Protein 7JN7 (pdb70)

Nearest PDB structures (foldseek):
  7jn7-assembly1_C  TM=1.008E+00  e=7.312E-26  Homo sapiens
  7jn7-assembly1_B  TM=9.356E-01  e=4.661E-17  Homo sapiens
  7crw-assembly1_B  TM=8.877E-01  e=6.681E-05  Rattus norvegicus
  7crv-assembly1_B  TM=8.746E-01  e=5.675E-05  Rattus norvegicus
  7crw-assembly1_A  TM=9.021E-01  e=5.270E-04  Rattus norvegicus

Sequence (2044 aa):
DDPAARFQVQKHSWDGLRSIIHGSRKYSGLIVNKAPHDFQFVQKTDESGPHSHRLYYLGMPYGSRENSLLYSEIPKKVRKEALLLLSWKQMLDHFQATPHHGVYSREEELLRERKRLGVFGITSYDFHSESGLFLFQASNSLFHCRDGGKNGFMVSPMKPLEIKTQCSGPRMDPKICPADPAFFSFINNSDLWVANIETGEERRLTFCHQGLSNVLDDPKSAGVATFVIQEEFDRFTGYWWCPTASWEGSEGLKTLRILYEEVDESEVEVIHVPSPALEERKTDSYRYPRTGSKNPKIALKLAEFQTDSQGKIVSTQEKELVQPFSSLFPKVEYIARAGWTRDGKYAWAMFLDRPQQWLQLVLLPPALFIPSTENEEQRLASARAVPRNVQPYVVYEEVTNVWINVHDIFYPFPQSEGEDELCFLRANECKTGFCHLYKVTAVLKSQGYDWSEPFSPGEDEFKCPIKEEIALTSGEWEVLARHGSKIWVNEETKLVYFQGTKDTPLEHHLYVVSYEAAGEIVRLTTPGFSHSCSMSQNFDMFVSHYSSVSTPPCVHVYKLSGPDDDPLHKQPRFWASMMEAASCPPDYVPPEIFHFHTRSDVRLYGMIYKPHALQPGKKHPTVLFVYGGPQVQLVNNSFKGIKYLRLNTLASLGYAVVVIDGRGSCQRGLRFEGALKNQMGQVEIEDQVEGLQFVAEKYGFIDLSRVAIHGWSYGGFLSLMGLIHKPQVFKVAIAGAPVTVWMAYDTGYTERYMDVPENNQHGYEAGSVALHVEKLPNEPNRLLILHGFLDENVHFFHTNFLVSQLIRAGKPYQLQIYPNERHSIRCPESGEHYEVTLLHFLQEYLGNVDVELIDKSTNRYSVWFPTAGWYLWSATGLGFLVRDEVTVTIAFGSWSQHLALDLQHHEQWLVGGPLFDVTAEPEEAVAEIHLPHFISLQAGEVDVSWFLVAHFKNEGMVLEHPARVEPFYAVLESPSRIASGTRLSIPITSNTLIYYHPHPEDIKFHLYLVPSDALLTKAIDDEEDRFHGVRLQTSPPMEPLNFGSSYIVSNSANLKVMPKELKLSYRSPGEIQHFSKFYAGQMKEPIQLEITEKRHGTLVWDTEVKPVDLQLVAASAPLIYYHPHPEDIKFHLYLVPSDALLTKAIDDEEDRFHGVRLQTSPPMEPLNFGSSYIVSNSANLKVMPKELKLSYRSPGEIQHFSKFYAGQMKEPIQLEITEKRHGTLVWDTEVKPVDLQLVAASAPPDDPAARFQVQKHSWDGLRSIIHGSRKPHDFQFVQKTDESGPHSHRLYYLGLLYSEIPKKVRKEALLLLSWKQMLITSYDFHSESGLFLFQASNSLFHCRDGGKNGFMVSPMKPLEIKTQCSGPRMDPKICPADPAFFSFINNSDLWVANIETGEERRLTFCHQGLSNVLDDPKSAGVATFVIQEEFDRFTGYWWCPTASWEGSEGLKTLRILYEEVDESEVEVIHVPSPALEERKTDSYRYPRTGSKNPKIALKLAEFQTDSQGKIVSTQEKELVQPFSSLFPKVEYIARAGWTRDGKYAWAMFLDRPQQWLQLVLLPPALFIPSTENEEQRLASARAVPRNVQPYVVYEEVTNVWINVHDIFYPFPQSEGEDELCFLRANECKTGFCHLYKVTAVLKSQGYDWSEPFSPGEDEFKCPIKEEIALTSGEWEVLARHGSKIWVNEETKLVYFQGTKDTPLEHHLYVVSYEAAGEIVRLTTPGFSHSCSMSQNFDMFVSHYSSVSTPPCVHVYKLSGPDDDPLHKQPRFWASMMEAASCPPDYVPPEIFHFHTRSDVRLYGMIYKPHALQPGKKHPTVLFVYGGPQVQLVNNSFKGIKYLRLNTLASLGYAVVVIDGRGSCQRGLRFEGALKNQMGQVEIEDQVEGLQFVAEKYGFIDLSRVAIHGWSYGGFLSLMGLIHKPQVFKVAIAGAPVTVWMAYDTGYTERYMDVPENNQHGYEAGSVALHVEKLPNEPNRLLILHGFLDENVHFFHTNFLVSQLIRAGKPYQLQIYPNERHSIRCPESGEHYEVTLLHFLQEYL

InterPro domains:
  IPR001375 Peptidase S9, prolyl oligopeptidase, catalytic domain [PF00326] (663-863)
  IPR002469 Dipeptidylpeptidase IV, N-terminal domain [PF00930] (146-570)
  IPR029058 Alpha/Beta hydrolase fold [G3DSA:3.40.50.1820] (603-863)
  IPR029058 Alpha/Beta hydrolase fold [SSF53474] (607-863)
  IPR045785 Dipeptidyl peptidase 8 /9 ,N-terminal [PF19520] (22-135)
  IPR050278 Serine protease S9B/DPPIV [PTHR11731] (30-860)

Radius of gyration: 43.02 Å; Cα contacts (8 Å, |Δi|>4): 4961; chains: 4; bounding box: 105×112×119 Å

CATH classification: 2.140.10.30

B-factor: mean 84.07, std 40.13, range [33.51, 181.19]

Foldseek 3Di:
DDPVQADAFDQDDLVRLLVLLVVLCPQVVFQQWCPWDDWAWAAAPDVPDFFGTKIWTWTCPVVDQAIAIWIWTHGPDDDPPDFFATDTHHQADPDAQADPPRDADPLVVVLCVLLVPLGHGFPDWEAAHQQQKIWTHGHQFIWIDGAPHVDHHDDHHYHTDTQDDPADAGFADKYAAQADRQKIWTDGQQFIKIAGDPVSDIDTFDDQADPDDACQVRVKGKQADADLLSNQQVDGTFKEWQNHWDAPPPPGKIKTKMKGKIWGLNQADWDWACDLVVVVPGTHIGRFHFFLGAAIDMAIWMKMFIADPVGDGPGIFIWGALAGPCQLDPQWRDFSDWYAANVRQWTKTWTAGLLQQKIWIKTAGPLRTFTDDPDLVVSLVSLQVRDQQGDIAGFDMGGADAHDDDFHAWAWDDQPPPNFFTWTWDFHQRPPQATFIKIWTWGRGGPTDSSSDRDGADPCRNYTHTPDIGTQDDDQFYWDGPPPFYWDADPVLQKIWTWIQPVHLQATWIWMAHRVDHDDIHTQDDPLKHWDKAAHPNRFKIKTFIFFLQWRTWIWIWGFADDPVDSRPRHTHTRHTHGDTRDPDPLFDGWDKDWDADPVGDIKIKIKQAQPPDDPSHAFFEEEEEQQAEPDDPRHGGYCCNPPSLLSSVSPSPHIYMYINAQLYPGRGNVSNQPCAQAPLPRSLVRSLVSLVVCVVVDPHHDQQHYEYEYAENRLLNLLSCQQPPVSRHQAYHRHLYQQQSSGAGSSPSCSRRHSCVVRVPNRCVSRSLNRLLSHDQDELRYEYEYESRAPHSHVVRVVSSVVSCVVNVHYYHYYYRDSAYGDRSDPVSVSVVSSVVCNSSSPRD/DAWDWDQPDVVQRKTWTWDAAADQDFDVLQTKRQRFGHIKGKMKTFDWPCPQDPNVQVVQFQKDFWAGWMFIDMDADRRRFKIFAFTFFADDDPQDDLQQKWFWAQDVVGIDIDRFDDDDRTTTMDGGQRHTRRRGIMGGRPDGNFPRKAWFKWWKFWAQDPNWTKMKIDTAHDGNLLVVVLQVVVCVRPGDTDDDTQRQGIHTAPFFKFKDWPDDDQFPDGRAGYDYGISDDDHGMGIDIPGHQFFWTWMWIQTDVDGGTRGIDIGTVPDD/DDWAFWDWFWFWADDPFWIKIKTDTEGDDDLQCVLCQPVVCVVHTHGDDKDGWPDIDDAPFWKAKDKPDDWQDDPRTFHYDDDDSPDDDGMGMTIRRHQDFKIWMWIDTDPDPDTGDIMMDTSPPHD/DDPPLADAFDQDDLVRLLVLLVVLPCWDDWAWAADPPVPDFAGIWIQIPCNWIWGFGPADDPPDFFATDTDDQAADDWEFAHQQTWIWHDDDAFIWIDGAPHVDHHDDDHDHTDTQDDPADAGWADWYAALADRQKIWTDGPQFIKIAGNPVSDIGTQDDQADPPDACQVRPKGKFADADLLCPQLVDGTFKEWQNHWDAPPPPGKTKTKMKGKIWRLNQADWDWFCDLVPVVPGTHIGRFHFFQGADTDIAIKIWMFIADPVGDGPDIFIWHALDGPCQLDPQWRDFSDWYAANVRQWTKTWTAGLLQFKIWIKTHGPLRIGTDDPDPVVSLVSLQVRFQQDDMAGEDMGGADFHDDNFPAWHWDDCPPPNFWTWTWDFDQRPPQATFIKIWTWGGGTPGHSSSDGDHADPCRRYTHTPDIGTLDDDQFYWDGPDPFYWQADPVLQKIWTWIAVPHLQAIWIWMAHNVDSDDIDTADDPQKHWDKDAHNVRFKIWTFIFFLAFATWIWIWGFADDPVNRRPRHTHTRHTHGGGDDDDPLFDGWDKDWDADPVGDIKIKTKQAAPPDDFSHAYFEEEQELQAEPDDPHHGGYCCVPVVLRSSCSPSGYIYMYIRAQLYPRRGRVSVRPCAQQPLNRRLVRSLRVLVVVVVVDVHHDQQRYEQEYFASSQLNLLSCQQPPVNRHQAYHRHLYQQASSRAHSSPSCSRNNHCVVSVVSRCNSNSLNRLLSHDQDPLRYEYEYESRAPHSHVVRVVSSVVSCVVSNHDYHYYYRPNDHGDDDDPVVVSVVSSVVVNSSSPRD

Organism: Homo sapiens (NCBI:txid9606)

Solvent-accessible surface area: 80188 Å² total; per-residue (Å²): 136,84,101,78,33,67,60,117,16,128,122,49,73,8,52,20,2,46,47,41,1,71,31,9,68,128,30,20,10,22,8,61,6,74,18,2,47,59,26,37,9,19,92,29,113,99,98,107,30,92,22,12,8,3,0,0,0,0,0,14,17,20,31,41,136,16,0,13,1,0,1,0,8,0,3,103,180,41,158,146,142,16,59,6,7,1,39,33,52,52,0,6,54,148,55,131,2,16,10,127,173,22,71,45,35,84,68,21,41,39,25,18,8,13,61,132,22,53,19,88,7,0,26,52,19,38,28,13,58,130,21,1,0,0,0,0,31,5,36,106,27,1,32,13,2,67,2,20,28,214,66,48,56,40,126,75,54,72,139,12,88,72,12,150,42,130,16,94,43,25,12,21,23,17,35,8,0,51,36,22,39,16,2,0,0,0,4,9,66,34,3,0,32,0,1,2,23,120,80,35,29,37,86,53,1,4,120,22,29,115,58,120,72,98,55,66,62,5,35,55,8,0,1,34,5,18,34,1,6,34,23,11,4,62,8,42,34,0,0,26,16,2,36,51,27,40,170,67,64,72,149,38,33,40,10,0,41,0,0,1,4,31,2,32,25,47,83,4,54,15,1,43,7,32,14,34,49,19,100,86,29,87,17,36,20,28,26,3,1,70,2,41,14,125,10,7,111,14,16,1,25,0,0,12,1,38,1,47,115,154,12,101,4,64,46,37,74,55,35,40,7,0,4,67,13,58,42,2,7,58,113,16,51,4,0,0,30,8,7,21,8,95,75,10,93,12,0,25,0,0,0,0,17,48,40,0,49,30,0,8,0,0,0,0,10,20,48,0,0,4,40,34,72,167,51,133,127,88,62,55,54,25,3,173,77,15,65,147,89,23,9,0,17,13,0,7,40,6,88,17,118,13,0,0,8,16,5,41,8,5,49,7,23,72,14,87,147,51,122,60,77,2,23,0,0,0,0,7,2,23,84,83,7,26,1,2,0,5,30,0,13,0,38,12,125,53,114,22,18,68,5,10,94,98,48,102,13,45,126,92,63,13,74,7,72,68,112,65,60,68,50,6,4,84,38,146,20,8,2,15,3,32,92,57,22,106,19,27,8,19,47,161,42,80,4,0,7,0,9,0,3,79,64,28,29,17,17,32,0,0,0,2,0,17,7,102,77,37,81,89,40,23,88,9,4,59,79,41,58,8,4,67,11,15,9,3,96,57,30,37,0,0,0,0,54,16,5,8,10,63,31,4,12,9,0,33,0,12,36,8,24,41,99,112,133,62,28,27,84,39,121,32,110,74,26,0,0,7,14,26,36,8,5,39,7,103,54,7,64,45,12,65,48,8,84,8,95,13,162,75,114,43,96,0,8,0,4,0,3,56,3,38,94,58,115,133,55,65,77,3,1,0,0,0,7,0,45,4,0,1,54,49,23,10,0,17,32,26,16,15,2,55,143,42,14,47,2,3,6,1,0,46,29,2,2,0,0,0,4,0,2,2,46,0,1,1,20,30,1,6,168,18,2,9,30,0,34,65,70,1,0,65,31,1,1,66,1,0,8,15,0,0,78,58,0,26,150,108,33,56,12,2,8,73,72,8,0,0,0,0,0,37,18,2,0,0,0,0,0,0,0,0,0,5,79,25,55,148,21,0,70,0,0,0,0,0,0,0,2,0,9,2,79,4,16,1,0,0,20,0,1,6,1,1,32,14,22,127,96,21,116,143,3,0,69,19,0,1,0,0,78,20,9,129,105,3,22,63,97,27,40,32,4,0,0,1,0,1,13,0,1,2,6,0,5,13,18,0,0,2,31,0,0,6,35,0,6,139,29,11,12,16,15,20,0,2,1,0,2,76,14,5,24,49,37,70,47,91,75,6,9,22,4,11,10,0,6,3,5,11,1,2,17,70,34,21,114,159,45,81,56,91,94,93,73,139,110,54,25,73,24,27,4,143,8,72,76,49,27,134,67,72,30,77,61,12,6,0,0,6,23,0,116,66,75,0,69,1,36,9,9,24,13,11,29,56,127,62,14,33,65,18,7,58,45,8,45,28,11,11,41,1,3,16,4,3,54,11,51,33,76,81,167,98,8,5,3,28,10,2,1,15,5,13,4,9,55,105,102,48,109,16,64,89,72,42,6,10,2,0,19,17,75,130,29,7,4,20,2,42,90,10,76,118,25,40,102,117,47,1,1,15,73,63,34,108,49,44,13,11,2,0,0,2,7,54,2,83,70,17,27,66,50,7,19,30,18,7,37,6,23,33,7,29,47,86,44,108,144,11,12,22,28,8,38,11,8,19,6,51,10,49,28,21,43,123,63,17,12,72,74,15,100,76,41,56,29,79,111,80,177,38,149,6,58,85,112,74,7,28,20,78,16,38,6,72,21,72,31,147,69,131,83,85,59,45,57,40,72,2,16,2,41,48,39,16,65,34,15,47,3,3,16,4,49,39,28,5,108,79,164,45,82,101,23,16,20,20,9,24,58,79,120,89,131,66,50,10,5,114,27,114,41,54,15,97,86,79,82,21,44,50,47,23,26,14,17,13,3,23,58,71,72,230,139,43,8,21,8,0,22,1,25,17,11,28,60,42,79,20,26,138,38,6,14,95,138,17,54,93,85,75,5,102,66,25,56,19,19,4,6,14,128,85,12,19,23,67,34,63,6,63,20,82,37,152,58,161,38,50,65,157,112,38,74,14,87,18,94,105,66,74,103,183,142,75,10,73,58,20,51,5,40,25,81,109,130,68,95,67,25,60,13,42,5,48,32,103,66,55,89,122,59,14,2,103,16,67,18,33,26,33,55,67,62,145,88,135,87,32,78,53,111,17,130,128,52,64,4,60,20,0,92,71,41,0,120,31,35,110,205,24,105,69,18,58,2,21,69,27,111,81,103,108,25,100,54,24,22,1,1,1,0,5,64,17,10,5,0,26,1,24,88,177,40,191,176,172,52,114,66,96,14,77,104,65,113,1,58,84,122,82,28,39,31,18,51,138,35,2,2,1,1,4,55,39,113,143,22,3,38,7,2,58,6,22,33,217,77,52,57,28,123,78,84,66,171,33,103,106,12,167,47,142,19,96,48,99,14,111,28,22,48,12,0,52,28,21,34,24,1,2,0,0,4,4,71,40,0,0,41,0,1,4,27,117,69,35,42,20,78,50,2,0,127,24,22,117,42,140,73,100,57,62,82,9,29,86,7,0,0,36,7,20,52,1,5,75,85,20,2,61,8,132,31,0,0,24,15,3,37,58,26,40,165,71,63,73,155,46,36,42,11,0,46,0,0,1,0,12,0,40,20,47,103,6,48,24,2,41,7,30,19,80,54,15,91,109,20,86,17,51,21,70,36,3,1,75,2,29,14,98,5,10,71,26,21,1,25,0,0,13,0,36,4,30,120,133,9,89,14,75,43,45,66,45,32,34,1,1,7,68,9,86,42,3,9,57,116,16,52,2,0,0,27,7,7,20,6,97,72,6,93,18,0,34,0,0,0,0,9,51,48,0,42,26,1,12,0,0,2,0,6,11,52,0,3,6,49,34,61,172,66,105,131,99,63,58,55,28,6,156,77,10,64,146,93,23,8,0,14,6,2,16,38,7,96,20,132,19,1,2,14,14,6,39,4,6,59,8,20,66,19,87,127,52,108,61,44,6,23,0,0,0,0,7,8,27,114,78,1,30,1,0,0,4,18,0,5,0,36,15,126,47,116,21,19,65,3,15,111,87,56,102,14,43,141,90,77,17,79,8,72,80,118,65,48,58,40,5,3,76,35,145,15,4,1,16,1,27,100,59,23,115,13,35,11,25,43,148,42,92,4,0,8,0,12,0,4,92,72,26,24,16,21,28,0,0,4,0,0,20,9,106,69,49,65,109,32,29,84,8,5,55,73,37,57,9,3,67,14,23,13,3,96,65,29,43,2,0,1,0,63,17,10,11,25,61,31,15,14,7,0,24,0,19,40,17,43,38,100,121,128,61,33,29,105,30,104,26,134,81,36,0,0,2,59,52,41,74,102,51,62,134,95,10,67,43,5,71,37,17,75,5,86,18,202,80,110,38,94,0,25,0,3,0,1,74,4,51,87,60,79,129,53,68,77,2,0,0,0,0,10,0,42,0,0,0,44,53,18,4,0,12,12,17,30,29,10,127,154,26,47,43,1,6,5,1,0,54,22,3,0,0,0,0,3,0,6,0,72,0,1,6,23,49,3,1,144,18,5,16,16,0,64,49,73,0,0,47,16,0,1,75,8,0,6,31,0,0,67,80,0,26,138,86,35,49,8,1,11,71,67,10,0,0,0,0,0,34,18,4,0,0,0,0,0,0,0,0,0,6,84,59,36,162,21,0,68,0,0,0,0,0,1,0,3,0,10,1,59,3,11,0,0,0,21,0,0,13,1,0,36,18,28,141,99,20,130,138,5,3,70,22,0,0,0,0,64,28,4,84,113,5,14,63,90,30,30,29,6,0,0,2,0,1,18,1,1,40,14,0,5,15,17,0,0,3,39,0,1,9,31,0,11,113,29,5,18,11,11,21,0,5,1,1,1,68,6,61,40,50,38,177,48,93,66,8,6,38,4,8,10,0,12,4,3,25,3,0,9,63,35,12

Secondary structure (DSSP, 8-state):
--GGGBPPPP---HHHHHHHHHHHSTTHHHH-----EEEEEEE---SSSSEEEEEEEEE--SSSSSBEEEEEEEES-PPTTEEEEE--EESB-S---S-GGG---HHHHHHHHHTT----B---EEEETTTTEEEEEETTEEEEEE-SSSS---SS-BPPEEE--S--S-EEEEEE-SS-TTEEEEEETTEEEEEETTT--EEE---S----SSTTT--EEES---HHHHHHS-----EEE-SS-EE--SSS-EEEEEEEEEEE-TTS-EEEEE-S-TTT--EEEEE--BSSSPPPEEEEEEEEEEE-TT--EEEEEEEEESS-HHHHSTT--EEEEEEE-TTSS-EEEEEE-SSS-EEEEEEE-GGGEEE--S-HHHHHHHHHHS-SS---EEEEEEE-SS---------BPP--SSS-SEEEEEEEHHHHSS-EEEEEEE--------SSS-----TTSSBPPEEEEEES--SSS-B--STT---EEETTTTEEEEEE-SS-TT--EEEEEESSS----EE-SPTTSEEEEEE-SSSSEEEEEEE-SSSPPEEEEEEEES-TT--TT-EEEEEEEEE---PPPTT-PPPEEEEEE-TT--EEEEEEEPPTT--TT-BEEEEEE---STT----SSS--TTT-HHHHHHHHHT-EEEEEE-TT-SSS-HHHHGGGTTSTTTTHHHHHHHHHHHHHHHSTTEEEEEEEEEEETHHHHHHHHHHHH-TTT-SEEEEES----TTTSBHHHHHHHS--TTT--HHHHHT-GGGGGGGS-SSSS-EEEEEETT-SSS-HHHHHHHHHHHHHHT---EEEEETT--SS--SHHHHHHHHHHHHHHHHHH-/-----EEEETTTTEEEEEE-SSB--EETTTTEEEEESS-EEEEE-EE-STTTS-SSSSS-TT--B-S-EE--B--TTTTEEEEEEE------STT--STTEEB--B-SSEEEEE--S-B-SSEEEEE-----S-B--EE--SS-GGG-----EEEEEEEEETTEEEEEEEEE---HHHHHHHHHHGGGS----------SS---SS-EEEEEESS--B----EEE-----SSS----B--B--S---EEEEEEEESSSS-EEEEEEEE-S--/--EE---EEE-BB--SSS-B--EEE----HHHHHHHHHHSTTS--B----PPPSS-EESS--EEEEESS----SS-EE------SSSPP-----B--S---EEEEEEEESS-SSEEEEEEEE-SS--/--TTSSPPPP---HHHHHHHHHHH---EEEEEEE---SSSSEEEEEEEE--EEEEEES-PPTT---B---EE-----EEEETTTTEEEEE-SSSEEE-B-SSSS----S--PPEEE--S-SS--EEEEE-SS-TTEEEEEETTEEEEEETTT--EEE---S----SSTTT--EEESS--HHHHHHS----SEEE-SS-EE--SSS-EEE-EEEEEEE-TTS-EEEEE-S-GGG--EEEEE--BTTSPPPEEEEEEEEEEE-TT--EEEEEEEEESS-HHHHSTT--EEEEE---TTSS-EEEEEE-TTS-EEEEEEE-GGGEEE--S-HHHHHHHHHHS-SS---EEEEEEE-SS---------BPP--SSSS--EEEEEESTTTSS-EEEEEEE--------SSS-----TTSSBPPEEEEEES--SSS-B--STT---EEETTTTEEEEEE-SS-TT--EEEEEESS-----EE-SPTTSEEEEEE-SS-SEEEEEEE-SSSPPEEEEEEEES-TT-GGG-EEEEEEEEE------TT-PPPEEEEEE-TT--EEEEEEEPPTT--TT--EEEEEE---STT----SSS--TTT-HHHHHHHHHT-EEEEEE-TT-SSS-HHHHGGGTT-TTTSHHHHHHHHHHHHHHHSTTEEEEEEEEEEETHHHHHHHHHHHH-TTT-SEEEEES----GGGSBHHHHHHHH--TTT-HHHHHHH-GGG-GGGS-SSSSSEEEEEETT-SSS-HHHHHHHHHHHHHHT---EEEEETT-SSS--SHHHHHHHHHHHHHHHHHH-

GO terms:
  GO:0008239 dipeptidyl-peptidase activity (F, IDA)
  GO:0005829 cytosol (C, IDA)
  GO:0043069 negative regulation of programmed cell death (P, IDA)
  GO:0005874 microtubule (C, IDA)
  GO:0031252 cell leading edge (C, IDA)
  GO:0070269 pyroptotic inflammatory response (P, IDA)
  GO:0008239 dipeptidyl-peptidase activity (F, EXP)
  GO:0008239 dipeptidyl-peptidase activity (F, IMP)
  GO:0005515 protein binding (F, IPI)
  GO:0042802 identical protein binding (F, IPI)

Structure (mmCIF, N/CA/C/O backbone):
data_7JN7
#
_entry.id   7JN7
#
_cell.length_a   1.00
_cell.length_b   1.00
_cell.length_c   1.00
_cell.angle_alpha   90.00
_cell.angle_beta   90.00
_cell.angle_gamma   90.00
#
_symmetry.space_group_name_H-M   'P 1'
#
loop_
_entity.id
_entity.type
_entity.pdbx_description
1 polymer 'Dipeptidyl peptidase 9'
2 polymer 'Caspase recruitment domain-containing protein 8'
3 non-polymer '[(2~{R})-1-[(2~{R})-2-azanyl-3-methyl-butanoyl]pyrrolidin-2-yl]boronic acid'
#
loop_
_atom_site.group_PDB
_atom_site.id
_atom_site.type_symbol
_atom_site.label_atom_id
_atom_site.label_alt_id
_atom_site.label_comp_id
_atom_site.label_asym_id
_atom_site.label_entity_id
_atom_site.label_seq_id
_atom_site.pdbx_PDB_ins_code
_atom_site.Cartn_x
_atom_site.Cartn_y
_atom_site.Cartn_z
_atom_site.occupancy
_atom_site.B_iso_or_equiv
_atom_site.auth_seq_id
_atom_site.auth_comp_id
_atom_site.auth_asym_id
_atom_site.auth_atom_id
_atom_site.pdbx_PDB_model_num
ATOM 1 N N . ASP A 1 46 ? 127.636 177.122 194.070 1.00 114.92 18 ASP A N 1
ATOM 2 C CA . ASP A 1 46 ? 128.678 177.826 193.332 1.00 114.92 18 ASP A CA 1
ATOM 3 C C . ASP A 1 46 ? 128.284 179.277 193.084 1.00 114.92 18 ASP A C 1
ATOM 4 O O . ASP A 1 46 ? 127.529 179.576 192.159 1.00 114.92 18 ASP A O 1
ATOM 6 N N . ASP A 1 47 ? 128.796 180.172 193.918 1.00 104.18 19 ASP A N 1
ATOM 7 C CA . ASP A 1 47 ? 128.488 181.589 193.781 1.00 104.18 19 ASP A CA 1
ATOM 8 C C . ASP A 1 47 ? 129.347 182.198 192.679 1.00 104.18 19 ASP A C 1
ATOM 9 O O . ASP A 1 47 ? 130.579 182.148 192.771 1.00 104.18 19 ASP A O 1
ATOM 14 N N . PRO A 1 48 ? 128.752 182.777 191.631 1.00 99.15 20 PRO A N 1
ATOM 15 C CA . PRO A 1 48 ? 129.560 183.343 190.542 1.00 99.15 20 PRO A CA 1
ATOM 16 C C . PRO A 1 48 ? 130.242 184.654 190.892 1.00 99.15 20 PRO A C 1
ATOM 17 O O . PRO A 1 48 ? 131.170 185.055 190.177 1.00 99.15 20 PRO A O 1
ATOM 21 N N . ALA A 1 49 ? 129.821 185.329 191.958 1.00 92.81 21 ALA A N 1
ATOM 22 C CA . ALA A 1 49 ? 130.512 186.513 192.447 1.00 92.81 21 ALA A CA 1
ATOM 23 C C . ALA A 1 49 ? 131.640 186.172 193.409 1.00 92.81 21 ALA A C 1
ATOM 24 O O . ALA A 1 49 ? 132.336 187.080 193.875 1.00 92.81 21 ALA A O 1
ATOM 26 N N . ALA A 1 50 ? 131.832 184.890 193.720 1.00 83.26 22 ALA A N 1
ATOM 27 C CA . ALA A 1 50 ? 132.912 184.433 194.584 1.00 83.26 22 ALA A CA 1
ATOM 28 C C . ALA A 1 50 ? 133.921 183.586 193.818 1.00 83.26 22 ALA A C 1
ATOM 29 O O . ALA A 1 50 ? 134.614 182.753 194.406 1.00 83.26 22 ALA A O 1
ATOM 31 N N . ARG A 1 51 ? 134.000 183.784 192.505 1.00 73.22 23 ARG A N 1
ATOM 32 C CA . ARG A 1 51 ? 134.951 183.095 191.638 1.00 73.22 23 ARG A CA 1
ATOM 33 C C . ARG A 1 51 ? 135.800 184.160 190.964 1.00 73.22 23 ARG A C 1
ATOM 34 O O . ARG A 1 51 ? 135.273 184.997 190.225 1.00 73.22 23 ARG A O 1
ATOM 42 N N . PHE A 1 52 ? 137.101 184.147 191.246 1.00 62.85 24 PHE A N 1
ATOM 43 C CA . PHE A 1 52 ? 138.000 185.177 190.741 1.00 62.85 24 PHE A CA 1
ATOM 44 C C . PHE A 1 52 ? 138.135 185.109 189.228 1.00 62.85 24 PHE A C 1
ATOM 45 O O . PHE A 1 52 ? 138.482 184.068 188.669 1.00 62.85 24 PHE A O 1
ATOM 53 N N . GLN A 1 53 ? 137.886 186.235 188.571 1.00 64.13 25 GLN A N 1
ATOM 54 C CA . GLN A 1 53 ? 138.093 186.364 187.137 1.00 64.13 25 GLN A CA 1
ATOM 55 C C . GLN A 1 53 ? 139.420 187.069 186.907 1.00 64.13 25 GLN A C 1
ATOM 56 O O . GLN A 1 53 ? 139.675 188.128 187.491 1.00 64.13 25 GLN A O 1
ATOM 62 N N . VAL A 1 54 ? 140.260 186.475 186.075 1.00 56.58 26 VAL A N 1
ATOM 63 C CA . VAL A 1 54 ? 141.569 187.035 185.770 1.00 56.58 26 VAL A CA 1
ATOM 64 C C . VAL A 1 54 ? 141.377 188.266 184.899 1.00 56.58 26 VAL A C 1
ATOM 65 O O . VAL A 1 54 ? 140.459 188.316 184.071 1.00 56.58 26 VAL A O 1
ATOM 69 N N . GLN A 1 55 ? 142.208 189.285 185.120 1.00 58.79 27 GLN A N 1
ATOM 70 C CA . GLN A 1 55 ? 142.129 190.511 184.339 1.00 58.79 27 GLN A CA 1
ATOM 71 C C . GLN A 1 55 ? 142.506 190.223 182.894 1.00 58.79 27 GLN A C 1
ATOM 72 O O . GLN A 1 55 ? 143.615 189.757 182.614 1.00 58.79 27 GLN A O 1
ATOM 78 N N . LYS A 1 56 ? 141.580 190.496 181.980 1.00 54.10 28 LYS A N 1
ATOM 79 C CA . LYS A 1 56 ? 141.821 190.260 180.564 1.00 54.10 28 LYS A CA 1
ATOM 80 C C . LYS A 1 56 ? 142.796 191.309 180.051 1.00 54.10 28 LYS A C 1
ATOM 81 O O . LYS A 1 56 ? 142.431 192.474 179.868 1.00 54.10 28 LYS A O 1
ATOM 87 N N . HIS A 1 57 ? 144.036 190.900 179.833 1.00 52.69 29 HIS A N 1
ATOM 88 C CA . HIS A 1 57 ? 145.044 191.777 179.269 1.00 52.69 29 HIS A CA 1
ATOM 89 C C . HIS A 1 57 ? 145.021 191.687 177.753 1.00 52.69 29 HIS A C 1
ATOM 90 O O . HIS A 1 57 ? 144.670 190.655 177.175 1.00 52.69 29 HIS A O 1
ATOM 97 N N . SER A 1 58 ? 145.380 192.794 177.110 1.00 47.98 30 SER A N 1
ATOM 98 C CA . SER A 1 58 ? 145.667 192.778 175.687 1.00 47.98 30 SER A CA 1
ATOM 99 C C . SER A 1 58 ? 146.911 191.940 175.417 1.00 47.98 30 SER A C 1
ATOM 100 O O . SER A 1 58 ? 147.692 191.645 176.317 1.00 47.98 30 SER A O 1
ATOM 103 N N . TRP A 1 59 ? 147.069 191.533 174.157 1.00 43.41 31 TRP A N 1
ATOM 104 C CA . TRP A 1 59 ? 148.245 190.768 173.748 1.00 43.41 31 TRP A CA 1
ATOM 105 C C . TRP A 1 59 ? 149.533 191.558 173.952 1.00 43.41 31 TRP A C 1
ATOM 106 O O . TRP A 1 59 ? 150.541 191.006 174.409 1.00 43.41 31 TRP A O 1
ATOM 117 N N . ASP A 1 60 ? 149.536 192.834 173.565 1.00 49.14 32 ASP A N 1
ATOM 118 C CA . ASP A 1 60 ? 150.713 193.675 173.763 1.00 49.14 32 ASP A CA 1
ATOM 119 C C . ASP A 1 60 ? 150.945 193.890 175.260 1.00 49.14 32 ASP A C 1
ATOM 120 O O . ASP A 1 60 ? 152.093 193.937 175.716 1.00 49.14 32 ASP A O 1
ATOM 125 N N . GLY A 1 61 ? 149.857 193.987 176.034 1.00 47.04 33 GLY A N 1
ATOM 126 C CA . GLY A 1 61 ? 149.957 193.959 177.490 1.00 47.04 33 GLY A CA 1
ATOM 127 C C . GLY A 1 61 ? 150.640 192.713 178.026 1.00 47.04 33 GLY A C 1
ATOM 128 O O . GLY A 1 61 ? 151.499 192.792 178.905 1.00 47.04 33 GLY A O 1
ATOM 129 N N . LEU A 1 62 ? 150.241 191.545 177.520 1.00 42.93 34 LEU A N 1
ATOM 130 C CA . LEU A 1 62 ? 150.840 190.276 177.926 1.00 42.93 34 LEU A CA 1
ATOM 131 C C . LEU A 1 62 ? 152.310 190.190 177.542 1.00 42.93 34 LEU A C 1
ATOM 132 O O . LEU A 1 62 ? 153.113 189.616 178.285 1.00 42.93 34 LEU A O 1
ATOM 137 N N . ARG A 1 63 ? 152.670 190.711 176.365 1.00 47.03 35 ARG A N 1
ATOM 138 C CA . ARG A 1 63 ? 154.083 190.824 176.009 1.00 47.03 35 ARG A CA 1
ATOM 139 C C . ARG A 1 63 ? 154.823 191.722 176.990 1.00 47.03 35 ARG A C 1
ATOM 140 O O . ARG A 1 63 ? 155.957 191.421 177.372 1.00 47.03 35 ARG A O 1
ATOM 148 N N . SER A 1 64 ? 154.223 192.864 177.343 1.00 50.24 36 SER A N 1
ATOM 149 C CA . SER A 1 64 ? 154.797 193.778 178.332 1.00 50.24 36 SER A CA 1
ATOM 150 C C . SER A 1 64 ? 154.992 193.095 179.682 1.00 50.24 36 SER A C 1
ATOM 151 O O . SER A 1 64 ? 156.012 193.293 180.348 1.00 50.24 36 SER A O 1
ATOM 154 N N . ILE A 1 65 ? 154.068 192.202 180.034 1.00 47.82 37 ILE A N 1
ATOM 155 C CA . ILE A 1 65 ? 154.124 191.469 181.297 1.00 47.82 37 ILE A CA 1
ATOM 156 C C . ILE A 1 65 ? 155.229 190.423 181.274 1.00 47.82 37 ILE A C 1
ATOM 157 O O . ILE A 1 65 ? 156.024 190.324 182.216 1.00 47.82 37 ILE A O 1
ATOM 162 N N . ILE A 1 66 ? 155.295 189.630 180.205 1.00 49.51 38 ILE A N 1
ATOM 163 C CA . ILE A 1 66 ? 156.346 188.623 180.080 1.00 49.51 38 ILE A CA 1
ATOM 164 C C . ILE A 1 66 ? 157.723 189.273 179.996 1.00 49.51 38 ILE A C 1
ATOM 165 O O . ILE A 1 66 ? 158.687 188.769 180.586 1.00 49.51 38 ILE A O 1
ATOM 170 N N . HIS A 1 67 ? 157.855 190.367 179.236 1.00 59.04 39 HIS A N 1
ATOM 171 C CA . HIS A 1 67 ? 159.134 191.071 179.196 1.00 59.04 39 HIS A CA 1
ATOM 172 C C . HIS A 1 67 ? 159.497 191.621 180.575 1.00 59.04 39 HIS A C 1
ATOM 173 O O . HIS A 1 67 ? 160.660 191.538 180.994 1.00 59.04 39 HIS A O 1
ATOM 180 N N . GLY A 1 68 ? 158.530 192.236 181.278 1.00 59.89 40 GLY A N 1
ATOM 181 C CA . GLY A 1 68 ? 158.758 192.697 182.640 1.00 59.89 40 GLY A CA 1
ATOM 182 C C . GLY A 1 68 ? 159.077 191.579 183.615 1.00 59.89 40 GLY A C 1
ATOM 183 O O . GLY A 1 68 ? 159.599 191.837 184.702 1.00 59.89 40 GLY A O 1
ATOM 184 N N . SER A 1 69 ? 158.715 190.344 183.268 1.00 62.54 41 SER A N 1
ATOM 185 C CA . SER A 1 69 ? 159.087 189.193 184.077 1.00 62.54 41 SER A CA 1
ATOM 186 C C . SER A 1 69 ? 160.560 188.878 183.888 1.00 62.54 41 SER A C 1
ATOM 187 O O . SER A 1 69 ? 161.205 188.313 184.774 1.00 62.54 41 SER A O 1
ATOM 190 N N . ARG A 1 70 ? 161.091 189.189 182.711 1.00 66.63 42 ARG A N 1
ATOM 191 C CA . ARG A 1 70 ? 162.462 188.876 182.355 1.00 66.63 42 ARG A CA 1
ATOM 192 C C . ARG A 1 70 ? 163.375 190.090 182.411 1.00 66.63 42 ARG A C 1
ATOM 193 O O . ARG A 1 70 ? 164.540 189.990 182.012 1.00 66.63 42 ARG A O 1
ATOM 201 N N . LYS A 1 71 ? 162.878 191.237 182.886 1.00 81.22 43 LYS A N 1
ATOM 202 C CA . LYS A 1 71 ? 163.740 192.413 182.975 1.00 81.22 43 LYS A CA 1
ATOM 203 C C . LYS A 1 71 ? 164.755 192.284 184.105 1.00 81.22 43 LYS A C 1
ATOM 204 O O . LYS A 1 71 ? 165.768 192.991 184.104 1.00 81.22 43 LYS A O 1
ATOM 210 N N . TYR A 1 72 ? 164.506 191.413 185.081 1.00 86.49 44 TYR A N 1
ATOM 211 C CA . TYR A 1 72 ? 165.520 191.071 186.066 1.00 86.49 44 TYR A CA 1
ATOM 212 C C . TYR A 1 72 ? 166.166 189.720 185.788 1.00 86.49 44 TYR A C 1
ATOM 213 O O . TYR A 1 72 ? 167.002 189.269 186.576 1.00 86.49 44 TYR A O 1
ATOM 222 N N . SER A 1 73 ? 165.797 189.064 184.686 1.00 94.28 45 SER A N 1
ATOM 223 C CA . SER A 1 73 ? 166.378 187.775 184.335 1.00 94.28 45 SER A CA 1
ATOM 224 C C . SER A 1 73 ? 167.751 187.894 183.692 1.00 94.28 45 SER A C 1
ATOM 225 O O . SER A 1 73 ? 168.417 186.871 183.505 1.00 94.28 45 SER A O 1
ATOM 228 N N . GLY A 1 74 ? 168.187 189.106 183.344 1.00 107.09 46 GLY A N 1
ATOM 229 C CA . GLY A 1 74 ? 169.555 189.291 182.897 1.00 107.09 46 GLY A CA 1
ATOM 230 C C . GLY A 1 74 ? 170.581 189.054 183.984 1.00 107.09 46 GLY A C 1
ATOM 231 O O . GLY A 1 74 ? 171.727 188.713 183.679 1.00 107.09 46 GLY A O 1
ATOM 232 N N . LEU A 1 75 ? 170.191 189.222 185.245 1.00 102.92 47 LEU A N 1
ATOM 233 C CA . LEU A 1 75 ? 171.037 188.927 186.392 1.00 102.92 47 LEU A CA 1
ATOM 234 C C . LEU A 1 75 ? 170.837 187.515 186.926 1.00 102.92 47 LEU A C 1
ATOM 235 O O . LEU A 1 75 ? 171.805 186.762 187.060 1.00 102.92 47 LEU A O 1
ATOM 240 N N . ILE A 1 76 ? 169.590 187.150 187.233 1.00 92.20 48 ILE A N 1
ATOM 241 C CA . ILE A 1 76 ? 169.314 185.948 188.014 1.00 92.20 48 ILE A CA 1
ATOM 242 C C . ILE A 1 76 ? 169.559 184.679 187.195 1.00 92.20 48 ILE A C 1
ATOM 243 O O . ILE A 1 76 ? 170.010 183.663 187.735 1.00 92.20 48 ILE A O 1
ATOM 248 N N . VAL A 1 77 ? 169.315 184.719 185.887 1.00 93.03 49 VAL A N 1
ATOM 249 C CA . VAL A 1 77 ? 169.679 183.617 185.002 1.00 93.03 49 VAL A CA 1
ATOM 250 C C . VAL A 1 77 ? 171.123 183.856 184.576 1.00 93.03 49 VAL A C 1
ATOM 251 O O . VAL A 1 77 ? 171.395 184.685 183.705 1.00 93.03 49 VAL A O 1
ATOM 255 N N . ASN A 1 78 ? 172.051 183.130 185.194 1.00 87.83 50 ASN A N 1
ATOM 256 C CA . ASN A 1 78 ? 173.453 183.524 185.159 1.00 87.83 50 ASN A CA 1
ATOM 257 C C . ASN A 1 78 ? 174.360 182.434 184.609 1.00 87.83 50 ASN A C 1
ATOM 258 O O . ASN A 1 78 ? 175.478 182.733 184.172 1.00 87.83 50 ASN A O 1
ATOM 263 N N . LYS A 1 79 ? 173.872 181.190 184.601 1.00 71.46 51 LYS A N 1
ATOM 264 C CA . LYS A 1 79 ? 174.695 179.983 184.473 1.00 71.46 51 LYS A CA 1
ATOM 265 C C . LYS A 1 79 ? 175.821 180.017 185.510 1.00 71.46 51 LYS A C 1
ATOM 266 O O . LYS A 1 79 ? 176.991 180.268 185.213 1.00 71.46 51 LYS A O 1
ATOM 272 N N . ALA A 1 80 ? 175.377 179.877 186.768 1.00 59.13 52 ALA A N 1
ATOM 273 C CA . ALA A 1 80 ? 176.170 179.720 187.983 1.00 59.13 52 ALA A CA 1
ATOM 274 C C . ALA A 1 80 ? 177.283 178.706 187.762 1.00 59.13 52 ALA A C 1
ATOM 275 O O . ALA A 1 80 ? 177.058 177.691 187.091 1.00 59.13 52 ALA A O 1
ATOM 277 N N . PRO A 1 81 ? 178.480 178.948 188.301 1.00 52.49 53 PRO A N 1
ATOM 278 C CA . PRO A 1 81 ? 179.667 178.211 187.852 1.00 52.49 53 PRO A CA 1
ATOM 279 C C . PRO A 1 81 ? 179.636 176.733 188.205 1.00 52.49 53 PRO A C 1
ATOM 280 O O . PRO A 1 81 ? 178.946 176.306 189.133 1.00 52.49 53 PRO A O 1
ATOM 284 N N . HIS A 1 82 ? 180.373 175.954 187.419 1.00 54.91 54 HIS A N 1
ATOM 285 C CA . HIS A 1 82 ? 180.274 174.502 187.433 1.00 54.91 54 HIS A CA 1
ATOM 286 C C . HIS A 1 82 ? 181.535 173.938 186.798 1.00 54.91 54 HIS A C 1
ATOM 287 O O . HIS A 1 82 ? 182.343 174.675 186.229 1.00 54.91 54 HIS A O 1
ATOM 294 N N . ASP A 1 83 ? 181.689 172.613 186.931 1.00 51.66 55 ASP A N 1
ATOM 295 C CA . ASP A 1 83 ? 182.810 171.831 186.390 1.00 51.66 55 ASP A CA 1
ATOM 296 C C . ASP A 1 83 ? 184.137 172.326 186.983 1.00 51.66 55 ASP A C 1
ATOM 297 O O . ASP A 1 83 ? 185.040 172.777 186.277 1.00 51.66 55 ASP A O 1
ATOM 302 N N . PHE A 1 84 ? 184.230 172.254 188.309 1.00 49.16 56 PHE A N 1
ATOM 303 C CA . PHE A 1 84 ? 185.360 172.799 189.053 1.00 49.16 56 PHE A CA 1
ATOM 304 C C . PHE A 1 84 ? 186.569 171.875 189.061 1.00 49.16 56 PHE A C 1
ATOM 305 O O . PHE A 1 84 ? 186.441 170.649 189.076 1.00 49.16 56 PHE A O 1
ATOM 313 N N . GLN A 1 85 ? 187.749 172.491 189.040 1.00 53.59 57 GLN A N 1
ATOM 314 C CA . GLN A 1 85 ? 189.034 171.808 189.139 1.00 53.59 57 GLN A CA 1
ATOM 315 C C . GLN A 1 85 ? 189.925 172.579 190.106 1.00 53.59 57 GLN A C 1
ATOM 316 O O . GLN A 1 85 ? 190.391 173.677 189.790 1.00 53.59 57 GLN A O 1
ATOM 322 N N . PHE A 1 86 ? 190.096 172.021 191.298 1.00 52.48 58 PHE A N 1
ATOM 323 C CA . PHE A 1 86 ? 190.992 172.529 192.331 1.00 52.48 58 PHE A CA 1
ATOM 324 C C . PHE A 1 86 ? 192.432 172.177 191.987 1.00 52.48 58 PHE A C 1
ATOM 325 O O . PHE A 1 86 ? 192.723 171.030 191.645 1.00 52.48 58 PHE A O 1
ATOM 333 N N . VAL A 1 87 ? 193.342 173.145 192.068 1.00 56.21 59 VAL A N 1
ATOM 334 C CA . VAL A 1 87 ? 194.762 172.840 191.899 1.00 56.21 59 VAL A CA 1
ATOM 335 C C . VAL A 1 87 ? 195.578 173.493 193.010 1.00 56.21 59 VAL A C 1
ATOM 336 O O . VAL A 1 87 ? 195.300 174.623 193.428 1.00 56.21 59 VAL A O 1
ATOM 340 N N . GLN A 1 88 ? 196.472 172.707 193.595 1.00 62.67 60 GLN A N 1
ATOM 341 C CA . GLN A 1 88 ? 197.327 173.164 194.670 1.00 62.67 60 GLN A CA 1
ATOM 342 C C . GLN A 1 88 ? 198.429 174.029 194.075 1.00 62.67 60 GLN A C 1
ATOM 343 O O . GLN A 1 88 ? 198.697 173.990 192.871 1.00 62.67 60 GLN A O 1
ATOM 349 N N . LYS A 1 89 ? 199.075 174.822 194.924 1.00 71.84 61 LYS A N 1
ATOM 350 C CA . LYS A 1 89 ? 200.153 175.677 194.449 1.00 71.84 61 LYS A CA 1
ATOM 351 C C . LYS A 1 89 ? 201.520 175.293 194.982 1.00 71.84 61 LYS A C 1
ATOM 352 O O . LYS A 1 89 ? 202.504 175.442 194.254 1.00 71.84 61 LYS A O 1
ATOM 358 N N . THR A 1 90 ? 201.583 174.762 196.207 1.00 83.21 62 THR A N 1
ATOM 359 C CA . THR A 1 90 ? 202.776 174.188 196.849 1.00 83.21 62 THR A CA 1
ATOM 360 C C . THR A 1 90 ? 203.958 175.159 196.846 1.00 83.21 62 THR A C 1
ATOM 361 O O . THR A 1 90 ? 204.992 174.930 196.218 1.00 83.21 62 THR A O 1
ATOM 365 N N . ASP A 1 91 ? 203.778 176.269 197.553 1.00 86.43 63 ASP A N 1
ATOM 366 C CA . ASP A 1 91 ? 204.840 177.250 197.736 1.00 86.43 63 ASP A CA 1
ATOM 367 C C . ASP A 1 91 ? 205.273 177.412 199.181 1.00 86.43 63 ASP A C 1
ATOM 368 O O . ASP A 1 91 ? 206.470 177.566 199.441 1.00 86.43 63 ASP A O 1
ATOM 373 N N . GLU A 1 92 ? 204.306 177.438 200.111 1.00 88.54 64 GLU A N 1
ATOM 374 C CA . GLU A 1 92 ? 204.453 177.732 201.541 1.00 88.54 64 GLU A CA 1
ATOM 375 C C . GLU A 1 92 ? 205.010 179.131 201.801 1.00 88.54 64 GLU A C 1
ATOM 376 O O . GLU A 1 92 ? 205.451 179.431 202.915 1.00 88.54 64 GLU A O 1
ATOM 378 N N . SER A 1 93 ? 204.991 179.991 200.782 1.00 84.08 65 SER A N 1
ATOM 379 C CA . SER A 1 93 ? 205.320 181.401 200.918 1.00 84.08 65 SER A CA 1
ATOM 380 C C . SER A 1 93 ? 204.367 182.297 200.151 1.00 84.08 65 SER A C 1
ATOM 381 O O . SER A 1 93 ? 204.328 183.499 200.428 1.00 84.08 65 SER A O 1
ATOM 384 N N . GLY A 1 94 ? 203.594 181.763 199.207 1.00 80.42 66 GLY A N 1
ATOM 385 C CA . GLY A 1 94 ? 202.602 182.545 198.519 1.00 80.42 66 GLY A CA 1
ATOM 386 C C . GLY A 1 94 ? 201.334 182.679 199.330 1.00 80.42 66 GLY A C 1
ATOM 387 O O . GLY A 1 94 ? 201.159 182.065 200.391 1.00 80.42 66 GLY A O 1
ATOM 388 N N . PRO A 1 95 ? 200.412 183.489 198.825 1.00 74.47 67 PRO A N 1
ATOM 389 C CA . PRO A 1 95 ? 199.196 183.773 199.594 1.00 74.47 67 PRO A CA 1
ATOM 390 C C . PRO A 1 95 ? 198.073 182.773 199.376 1.00 74.47 67 PRO A C 1
ATOM 391 O O . PRO A 1 95 ? 197.223 182.595 200.254 1.00 74.47 67 PRO A O 1
ATOM 395 N N . HIS A 1 96 ? 198.053 182.116 198.222 1.00 70.55 68 HIS A N 1
ATOM 396 C CA . HIS A 1 96 ? 196.875 181.396 197.768 1.00 70.55 68 HIS A CA 1
ATOM 397 C C . HIS A 1 96 ? 197.064 179.900 197.966 1.00 70.55 68 HIS A C 1
ATOM 398 O O . HIS A 1 96 ? 198.112 179.349 197.614 1.00 70.55 68 HIS A O 1
ATOM 405 N N . SER A 1 97 ? 196.049 179.246 198.526 1.00 66.45 69 SER A N 1
ATOM 406 C CA . SER A 1 97 ? 196.178 177.823 198.806 1.00 66.45 69 SER A CA 1
ATOM 407 C C . SER A 1 97 ? 195.893 176.997 197.563 1.00 66.45 69 SER A C 1
ATOM 408 O O . SER A 1 97 ? 196.562 175.989 197.311 1.00 66.45 69 SER A O 1
ATOM 411 N N . HIS A 1 98 ? 194.890 177.403 196.790 1.00 61.96 70 HIS A N 1
ATOM 412 C CA . HIS A 1 98 ? 194.515 176.716 195.570 1.00 61.96 70 HIS A CA 1
ATOM 413 C C . HIS A 1 98 ? 194.238 177.724 194.470 1.00 61.96 70 HIS A C 1
ATOM 414 O O . HIS A 1 98 ? 194.241 178.939 194.682 1.00 61.96 70 HIS A O 1
ATOM 421 N N . ARG A 1 99 ? 193.983 177.186 193.286 1.00 59.31 71 ARG A N 1
ATOM 422 C CA . ARG A 1 99 ? 193.348 177.911 192.199 1.00 59.31 71 ARG A CA 1
ATOM 423 C C . ARG A 1 99 ? 192.174 177.058 191.749 1.00 59.31 71 ARG A C 1
ATOM 424 O O . ARG A 1 99 ? 192.346 175.876 191.430 1.00 59.31 71 ARG A O 1
ATOM 432 N N . LEU A 1 100 ? 190.983 177.637 191.804 1.00 51.68 72 LEU A N 1
ATOM 433 C CA . LEU A 1 100 ? 189.758 176.988 191.366 1.00 51.68 72 LEU A CA 1
ATOM 434 C C . LEU A 1 100 ? 189.467 177.322 189.910 1.00 51.68 72 LEU A C 1
ATOM 435 O O . LEU A 1 100 ? 189.315 178.494 189.573 1.00 51.68 72 LEU A O 1
ATOM 440 N N . TYR A 1 101 ? 189.360 176.304 189.059 1.00 53.11 73 TYR A N 1
ATOM 441 C CA . TYR A 1 101 ? 189.021 176.481 187.652 1.00 53.11 73 TYR A CA 1
ATOM 442 C C . TYR A 1 101 ? 187.593 176.036 187.393 1.00 53.11 73 TYR A C 1
ATOM 443 O O . TYR A 1 101 ? 187.159 175.007 187.908 1.00 53.11 73 TYR A O 1
ATOM 452 N N . TYR A 1 102 ? 186.871 176.797 186.582 1.00 54.36 74 TYR A N 1
ATOM 453 C CA . TYR A 1 102 ? 185.465 176.509 186.356 1.00 54.36 74 TYR A CA 1
ATOM 454 C C . TYR A 1 102 ? 185.013 177.252 185.115 1.00 54.36 74 TYR A C 1
ATOM 455 O O . TYR A 1 102 ? 185.730 178.091 184.567 1.00 54.36 74 TYR A O 1
ATOM 464 N N . LEU A 1 103 ? 183.812 176.922 184.676 1.00 56.10 75 LEU A N 1
ATOM 465 C CA . LEU A 1 103 ? 183.150 177.625 183.596 1.00 56.10 75 LEU A CA 1
ATOM 466 C C . LEU A 1 103 ? 182.238 178.670 184.220 1.00 56.10 75 LEU A C 1
ATOM 467 O O . LEU A 1 103 ? 181.691 178.454 185.300 1.00 56.10 75 LEU A O 1
ATOM 472 N N . GLY A 1 104 ? 182.061 179.799 183.549 1.00 63.13 76 GLY A N 1
ATOM 473 C CA . GLY A 1 104 ? 181.197 180.790 184.160 1.00 63.13 76 GLY A CA 1
ATOM 474 C C . GLY A 1 104 ? 180.916 181.955 183.244 1.00 63.13 76 GLY A C 1
ATOM 475 O O . GLY A 1 104 ? 181.612 182.184 182.251 1.00 63.13 76 GLY A O 1
ATOM 476 N N . MET A 1 105 ? 179.876 182.701 183.612 1.00 77.91 77 MET A N 1
ATOM 477 C CA . MET A 1 105 ? 179.533 183.958 182.955 1.00 77.91 77 MET A CA 1
ATOM 478 C C . MET A 1 105 ? 179.471 185.035 184.022 1.00 77.91 77 MET A C 1
ATOM 479 O O . MET A 1 105 ? 178.514 185.105 184.801 1.00 77.91 77 MET A O 1
ATOM 484 N N . PRO A 1 106 ? 180.481 185.894 184.096 1.00 88.02 78 PRO A N 1
ATOM 485 C CA . PRO A 1 106 ? 180.401 187.046 185.003 1.00 88.02 78 PRO A CA 1
ATOM 486 C C . PRO A 1 106 ? 179.572 188.192 184.435 1.00 88.02 78 PRO A C 1
ATOM 487 O O . PRO A 1 106 ? 179.480 189.260 185.052 1.00 88.02 78 PRO A O 1
ATOM 491 N N . TYR A 1 107 ? 178.999 187.971 183.244 1.00 99.64 79 TYR A N 1
ATOM 492 C CA . TYR A 1 107 ? 178.277 188.964 182.440 1.00 99.64 79 TYR A CA 1
ATOM 493 C C . TYR A 1 107 ? 179.151 190.161 182.077 1.00 99.64 79 TYR A C 1
ATOM 494 O O . TYR A 1 107 ? 178.654 191.264 181.857 1.00 99.64 79 TYR A O 1
ATOM 503 N N . GLY A 1 108 ? 180.461 189.943 181.998 1.00 102.77 80 GLY A N 1
ATOM 504 C CA . GLY A 1 108 ? 181.337 190.823 181.255 1.00 102.77 80 GLY A CA 1
ATOM 505 C C . GLY A 1 108 ? 181.326 190.358 179.815 1.00 102.77 80 GLY A C 1
ATOM 506 O O . GLY A 1 108 ? 181.735 191.078 178.899 1.00 102.77 80 GLY A O 1
ATOM 507 N N . SER A 1 109 ? 180.852 189.128 179.622 1.00 97.77 81 SER A N 1
ATOM 508 C CA . SER A 1 109 ? 180.594 188.562 178.310 1.00 97.77 81 SER A CA 1
ATOM 509 C C . SER A 1 109 ? 179.286 187.786 178.362 1.00 97.77 81 SER A C 1
ATOM 510 O O . SER A 1 109 ? 178.830 187.367 179.429 1.00 97.77 81 SER A O 1
ATOM 513 N N . ARG A 1 110 ? 178.686 187.599 177.190 1.00 97.57 82 ARG A N 1
ATOM 514 C CA . ARG A 1 110 ? 177.413 186.907 177.052 1.00 97.57 82 ARG A CA 1
ATOM 515 C C . ARG A 1 110 ? 177.585 185.408 176.866 1.00 97.57 82 ARG A C 1
ATOM 516 O O . ARG A 1 110 ? 176.594 184.699 176.667 1.00 97.57 82 ARG A O 1
ATOM 524 N N . GLU A 1 111 ? 178.816 184.914 176.927 1.00 83.53 83 GLU A N 1
ATOM 525 C CA . GLU A 1 111 ? 179.127 183.521 176.658 1.00 83.53 83 GLU A CA 1
ATOM 526 C C . GLU A 1 111 ? 179.714 182.864 177.898 1.00 83.53 83 GLU A C 1
ATOM 527 O O . GLU A 1 111 ? 180.260 183.531 178.781 1.00 83.53 83 GLU A O 1
ATOM 533 N N . ASN A 1 112 ? 179.571 181.546 177.966 1.00 67.05 84 ASN A N 1
ATOM 534 C CA . ASN A 1 112 ? 180.132 180.772 179.061 1.00 67.05 84 ASN A CA 1
ATOM 535 C C . ASN A 1 112 ? 181.601 180.519 178.761 1.00 67.05 84 ASN A C 1
ATOM 536 O O . ASN A 1 112 ? 181.933 179.963 177.712 1.00 67.05 84 ASN A O 1
ATOM 541 N N . SER A 1 113 ? 182.488 180.915 179.668 1.00 59.78 85 SER A N 1
ATOM 542 C CA . SER A 1 113 ? 183.903 180.842 179.349 1.00 59.78 85 SER A CA 1
ATOM 543 C C . SER A 1 113 ? 184.700 180.302 180.524 1.00 59.78 85 SER A C 1
ATOM 544 O O . SER A 1 113 ? 184.228 180.240 181.660 1.00 59.78 85 SER A O 1
ATOM 547 N N . LEU A 1 114 ? 185.935 179.917 180.216 1.00 60.07 86 LEU A N 1
ATOM 548 C CA . LEU A 1 114 ? 186.869 179.426 181.216 1.00 60.07 86 LEU A CA 1
ATOM 549 C C . LEU A 1 114 ? 187.382 180.560 182.088 1.00 60.07 86 LEU A C 1
ATOM 550 O O . LEU A 1 114 ? 187.864 181.589 181.597 1.00 60.07 86 LEU A O 1
ATOM 555 N N . LEU A 1 115 ? 187.354 180.341 183.393 1.00 57.25 87 LEU A N 1
ATOM 556 C CA . LEU A 1 115 ? 187.738 181.362 184.340 1.00 57.25 87 LEU A CA 1
ATOM 557 C C . LEU A 1 115 ? 188.578 180.694 185.408 1.00 57.25 87 LEU A C 1
ATOM 558 O O . LEU A 1 115 ? 188.777 179.477 185.398 1.00 57.25 87 LEU A O 1
ATOM 563 N N . TYR A 1 116 ? 189.054 181.496 186.350 1.00 55.70 88 TYR A N 1
ATOM 564 C CA . TYR A 1 116 ? 189.644 180.937 187.543 1.00 55.70 88 TYR A CA 1
ATOM 565 C C . TYR A 1 116 ? 189.432 181.882 188.707 1.00 55.70 88 TYR A C 1
ATOM 566 O O . TYR A 1 116 ? 189.157 183.075 188.546 1.00 55.70 88 TYR A O 1
ATOM 575 N N . SER A 1 117 ? 189.515 181.300 189.889 1.00 55.44 89 SER A N 1
ATOM 576 C CA . SER A 1 117 ? 189.504 181.999 191.155 1.00 55.44 89 SER A CA 1
ATOM 577 C C . SER A 1 117 ? 190.753 181.665 191.956 1.00 55.44 89 SER A C 1
ATOM 578 O O . SER A 1 117 ? 191.398 180.637 191.740 1.00 55.44 89 SER A O 1
ATOM 581 N N . GLU A 1 118 ? 191.084 182.539 192.892 1.00 62.42 90 GLU A N 1
ATOM 582 C CA . GLU A 1 118 ? 192.221 182.338 193.780 1.00 62.42 90 GLU A CA 1
ATOM 583 C C . GLU A 1 118 ? 191.758 182.039 195.202 1.00 62.42 90 GLU A C 1
ATOM 584 O O . GLU A 1 118 ? 191.216 182.916 195.882 1.00 62.42 90 GLU A O 1
ATOM 590 N N . ILE A 1 119 ? 191.976 180.805 195.646 1.00 62.60 91 ILE A N 1
ATOM 591 C CA . ILE A 1 119 ? 191.566 180.359 196.974 1.00 62.60 91 ILE A CA 1
ATOM 592 C C . ILE A 1 119 ? 192.700 180.681 197.945 1.00 62.60 91 ILE A C 1
ATOM 593 O O . ILE A 1 119 ? 193.794 180.115 197.804 1.00 62.60 91 ILE A O 1
ATOM 598 N N . PRO A 1 120 ? 192.491 181.552 198.927 1.00 67.24 92 PRO A N 1
ATOM 599 C CA . PRO A 1 120 ? 193.590 181.955 199.810 1.00 67.24 92 PRO A CA 1
ATOM 600 C C . PRO A 1 120 ? 193.893 180.914 200.881 1.00 67.24 92 PRO A C 1
ATOM 601 O O . PRO A 1 120 ? 193.101 180.019 201.172 1.00 67.24 92 PRO A O 1
ATOM 605 N N . LYS A 1 121 ? 195.075 181.071 201.482 1.00 70.51 93 LYS A N 1
ATOM 606 C CA . LYS A 1 121 ? 195.514 180.188 202.556 1.00 70.51 93 LYS A CA 1
ATOM 607 C C . LYS A 1 121 ? 194.848 180.500 203.888 1.00 70.51 93 LYS A C 1
ATOM 608 O O . LYS A 1 121 ? 194.603 179.580 204.676 1.00 70.51 93 LYS A O 1
ATOM 614 N N . LYS A 1 122 ? 194.554 181.769 204.167 1.00 71.25 94 LYS A N 1
ATOM 615 C CA . LYS A 1 122 ? 193.854 182.112 205.399 1.00 71.25 94 LYS A CA 1
ATOM 616 C C . LYS A 1 122 ? 192.932 183.296 205.155 1.00 71.25 94 LYS A C 1
ATOM 617 O O . LYS A 1 122 ? 193.369 184.342 204.665 1.00 71.25 94 LYS A O 1
ATOM 623 N N . VAL A 1 123 ? 191.653 183.114 205.479 1.00 76.54 95 VAL A N 1
ATOM 624 C CA . VAL A 1 123 ? 190.659 184.175 205.388 1.00 76.54 95 VAL A CA 1
ATOM 625 C C . VAL A 1 123 ? 190.492 184.824 206.753 1.00 76.54 95 VAL A C 1
ATOM 626 O O . VAL A 1 123 ? 190.851 184.241 207.782 1.00 76.54 95 VAL A O 1
ATOM 630 N N . ARG A 1 124 ? 189.945 186.032 206.767 1.00 88.53 96 ARG A N 1
ATOM 631 C CA . ARG A 1 124 ? 189.682 186.758 207.996 1.00 88.53 96 ARG A CA 1
ATOM 632 C C . ARG A 1 124 ? 188.353 186.284 208.584 1.00 88.53 96 ARG A C 1
ATOM 633 O O . ARG A 1 124 ? 187.432 185.903 207.860 1.00 88.53 96 ARG A O 1
ATOM 641 N N . LYS A 1 125 ? 188.274 186.276 209.912 1.00 95.07 97 LYS A N 1
ATOM 642 C CA . LYS A 1 125 ? 187.026 185.931 210.578 1.00 95.07 97 LYS A CA 1
ATOM 643 C C . LYS A 1 125 ? 186.005 187.052 210.406 1.00 95.07 97 LYS A C 1
ATOM 644 O O . LYS A 1 125 ? 186.360 188.206 210.144 1.00 95.07 97 LYS A O 1
ATOM 650 N N . GLU A 1 126 ? 184.720 186.677 210.525 1.00 97.01 98 GLU A N 1
ATOM 651 C CA . GLU A 1 126 ? 183.556 187.566 210.365 1.00 97.01 98 GLU A CA 1
ATOM 652 C C . GLU A 1 126 ? 183.531 188.232 208.990 1.00 97.01 98 GLU A C 1
ATOM 653 O O . GLU A 1 126 ? 183.037 189.350 208.832 1.00 97.01 98 GLU A O 1
ATOM 659 N N . ALA A 1 127 ? 184.055 187.537 207.984 1.00 87.01 99 ALA A N 1
ATOM 660 C CA . ALA A 1 127 ? 184.227 188.097 206.652 1.00 87.01 99 ALA A CA 1
ATOM 661 C C . ALA A 1 127 ? 183.566 187.194 205.624 1.00 87.01 99 ALA A C 1
ATOM 662 O O . ALA A 1 127 ? 183.820 185.986 205.597 1.00 87.01 99 ALA A O 1
ATOM 664 N N . LEU A 1 128 ? 182.712 187.781 204.791 1.00 75.33 100 LEU A N 1
ATOM 665 C CA . LEU A 1 128 ? 182.143 187.099 203.633 1.00 75.33 100 LEU A CA 1
ATOM 666 C C . LEU A 1 128 ? 182.985 187.533 202.440 1.00 75.33 100 LEU A C 1
ATOM 667 O O . LEU A 1 128 ? 182.690 188.520 201.769 1.00 75.33 100 LEU A O 1
ATOM 672 N N . LEU A 1 129 ? 184.066 186.802 202.192 1.00 71.60 101 LEU A N 1
ATOM 673 C CA . LEU A 1 129 ? 184.985 187.100 201.102 1.00 71.60 101 LEU A CA 1
ATOM 674 C C . LEU A 1 129 ? 184.392 186.543 199.814 1.00 71.60 101 LEU A C 1
ATOM 675 O O . LEU A 1 129 ? 184.061 185.355 199.744 1.00 71.60 101 LEU A O 1
ATOM 680 N N . LEU A 1 130 ? 184.259 187.395 198.801 1.00 72.25 102 LEU A N 1
ATOM 681 C CA . LEU A 1 130 ? 183.663 186.992 197.536 1.00 72.25 102 LEU A CA 1
ATOM 682 C C . LEU A 1 130 ? 184.699 187.178 196.442 1.00 72.25 102 LEU A C 1
ATOM 683 O O . LEU A 1 130 ? 185.339 188.231 196.356 1.00 72.25 102 LEU A O 1
ATOM 688 N N . LEU A 1 131 ? 184.886 186.139 195.638 1.00 62.00 103 LEU A N 1
ATOM 689 C CA . LEU A 1 131 ? 186.071 186.052 194.798 1.00 62.00 103 LEU A CA 1
ATOM 690 C C . LEU A 1 131 ? 185.811 186.696 193.450 1.00 62.00 103 LEU A C 1
ATOM 691 O O . LEU A 1 131 ? 184.742 186.516 192.859 1.00 62.00 103 LEU A O 1
ATOM 696 N N . SER A 1 132 ? 186.789 187.453 192.971 1.00 63.93 104 SER A N 1
ATOM 697 C CA . SER A 1 132 ? 186.734 187.928 191.603 1.00 63.93 104 SER A CA 1
ATOM 698 C C . SER A 1 132 ? 186.901 186.744 190.665 1.00 63.93 104 SER A C 1
ATOM 699 O O . SER A 1 132 ? 187.687 185.829 190.920 1.00 63.93 104 SER A O 1
ATOM 702 N N . TRP A 1 133 ? 186.154 186.763 189.571 1.00 59.59 105 TRP A N 1
ATOM 703 C CA . TRP A 1 133 ? 186.206 185.688 188.590 1.00 59.59 105 TRP A CA 1
ATOM 704 C C . TRP A 1 133 ? 187.199 186.161 187.542 1.00 59.59 105 TRP A C 1
ATOM 705 O O . TRP A 1 133 ? 186.827 186.864 186.601 1.00 59.59 105 TRP A O 1
ATOM 716 N N . LYS A 1 134 ? 188.467 185.805 187.715 1.00 57.93 106 LYS A N 1
ATOM 717 C CA . LYS A 1 134 ? 189.464 186.214 186.746 1.00 57.93 106 LYS A CA 1
ATOM 718 C C . LYS A 1 134 ? 189.304 185.349 185.509 1.00 57.93 106 LYS A C 1
ATOM 719 O O . LYS A 1 134 ? 188.839 184.215 185.589 1.00 57.93 106 LYS A O 1
ATOM 725 N N . GLN A 1 135 ? 189.669 185.887 184.358 1.00 62.73 107 GLN A N 1
ATOM 726 C CA . GLN A 1 135 ? 189.428 185.181 183.110 1.00 62.73 107 GLN A CA 1
ATOM 727 C C . GLN A 1 135 ? 190.616 184.285 182.802 1.00 62.73 107 GLN A C 1
ATOM 728 O O . GLN A 1 135 ? 191.767 184.697 182.975 1.00 62.73 107 GLN A O 1
ATOM 734 N N . MET A 1 136 ? 190.336 183.045 182.391 1.00 66.01 108 MET A N 1
ATOM 735 C CA . MET A 1 136 ? 191.406 182.150 181.976 1.00 66.01 108 MET A CA 1
ATOM 736 C C . MET A 1 136 ? 192.027 182.646 180.680 1.00 66.01 108 MET A C 1
ATOM 737 O O . MET A 1 136 ? 193.252 182.664 180.519 1.00 66.01 108 MET A O 1
ATOM 742 N N . LEU A 1 137 ? 191.175 183.056 179.751 1.00 73.29 109 LEU A N 1
ATOM 743 C CA . LEU A 1 137 ? 191.491 183.358 178.368 1.00 73.29 109 LEU A CA 1
ATOM 744 C C . LEU A 1 137 ? 191.468 184.864 178.122 1.00 73.29 109 LEU A C 1
ATOM 745 O O . LEU A 1 137 ? 190.998 185.643 178.952 1.00 73.29 109 LEU A O 1
ATOM 750 N N . ASP A 1 138 ? 191.970 185.270 176.960 1.00 88.62 110 ASP A N 1
ATOM 751 C CA . ASP A 1 138 ? 192.118 186.693 176.646 1.00 88.62 110 ASP A CA 1
ATOM 752 C C . ASP A 1 138 ? 190.903 187.227 175.884 1.00 88.62 110 ASP A C 1
ATOM 753 O O . ASP A 1 138 ? 191.014 187.697 174.749 1.00 88.62 110 ASP A O 1
ATOM 758 N N . HIS A 1 139 ? 189.744 187.133 176.556 1.00 91.00 111 HIS A N 1
ATOM 759 C CA . HIS A 1 139 ? 188.467 187.808 176.224 1.00 91.00 111 HIS A CA 1
ATOM 760 C C . HIS A 1 139 ? 188.042 187.641 174.761 1.00 91.00 111 HIS A C 1
ATOM 761 O O . HIS A 1 139 ? 187.541 188.570 174.124 1.00 91.00 111 HIS A O 1
ATOM 768 N N . PHE A 1 140 ? 188.204 186.433 174.233 1.00 88.38 112 PHE A N 1
ATOM 769 C CA . PHE A 1 140 ? 187.921 186.194 172.828 1.00 88.38 112 PHE A CA 1
ATOM 770 C C . PHE A 1 140 ? 186.451 185.787 172.694 1.00 88.38 112 PHE A C 1
ATOM 771 O O . PHE A 1 140 ? 185.717 185.693 173.679 1.00 88.38 112 PHE A O 1
ATOM 779 N N . GLN A 1 141 ? 186.013 185.537 171.465 1.00 91.67 113 GLN A N 1
ATOM 780 C CA . GLN A 1 141 ? 184.666 185.049 171.197 1.00 91.67 113 GLN A CA 1
ATOM 781 C C . GLN A 1 141 ? 184.705 183.532 171.040 1.00 91.67 113 GLN A C 1
ATOM 782 O O . GLN A 1 141 ? 185.307 183.019 170.091 1.00 91.67 113 GLN A O 1
ATOM 788 N N . ALA A 1 142 ? 184.072 182.816 171.970 1.00 87.03 114 ALA A N 1
ATOM 789 C CA . ALA A 1 142 ? 184.051 181.358 171.953 1.00 87.03 114 ALA A CA 1
ATOM 790 C C . ALA A 1 142 ? 182.779 180.797 171.339 1.00 87.03 114 ALA A C 1
ATOM 791 O O . ALA A 1 142 ? 182.458 179.627 171.561 1.00 87.03 114 ALA A O 1
ATOM 793 N N . THR A 1 143 ? 182.047 181.604 170.581 1.00 87.38 115 THR A N 1
ATOM 794 C CA . THR A 1 143 ? 180.786 181.199 169.994 1.00 87.38 115 THR A CA 1
ATOM 795 C C . THR A 1 143 ? 180.783 181.630 168.533 1.00 87.38 115 THR A C 1
ATOM 796 O O . THR A 1 143 ? 181.319 182.695 168.208 1.00 87.38 115 THR A O 1
ATOM 800 N N . PRO A 1 144 ? 180.220 180.824 167.622 1.00 91.90 116 PRO A N 1
ATOM 801 C CA . PRO A 1 144 ? 180.050 181.291 166.238 1.00 91.90 116 PRO A CA 1
ATOM 802 C C . PRO A 1 144 ? 179.028 182.411 166.099 1.00 91.90 116 PRO A C 1
ATOM 803 O O . PRO A 1 144 ? 178.364 182.786 167.072 1.00 91.90 116 PRO A O 1
ATOM 807 N N . HIS A 1 145 ? 178.901 182.952 164.888 1.00 100.73 117 HIS A N 1
ATOM 808 C CA . HIS A 1 145 ? 178.026 184.093 164.653 1.00 100.73 117 HIS A CA 1
ATOM 809 C C . HIS A 1 145 ? 176.564 183.689 164.803 1.00 100.73 117 HIS A C 1
ATOM 810 O O . HIS A 1 145 ? 176.161 182.613 164.350 1.00 100.73 117 HIS A O 1
ATOM 817 N N . HIS A 1 146 ? 175.795 184.546 165.488 1.00 105.21 118 HIS A N 1
ATOM 818 C CA . HIS A 1 146 ? 174.366 184.363 165.781 1.00 105.21 118 HIS A CA 1
ATOM 819 C C . HIS A 1 146 ? 174.085 183.093 166.588 1.00 105.21 118 HIS A C 1
ATOM 820 O O . HIS A 1 146 ? 172.977 182.554 166.543 1.00 105.21 118 HIS A O 1
ATOM 827 N N . GLY A 1 147 ? 175.077 182.615 167.340 1.00 93.25 119 GLY A N 1
ATOM 828 C CA . GLY A 1 147 ? 174.891 181.468 168.206 1.00 93.25 119 GLY A CA 1
ATOM 829 C C . GLY A 1 147 ? 174.724 180.140 167.505 1.00 93.25 119 GLY A C 1
ATOM 830 O O . GLY A 1 147 ? 174.241 179.187 168.120 1.00 93.25 119 GLY A O 1
ATOM 831 N N . VAL A 1 148 ? 175.105 180.042 166.234 1.00 86.57 120 VAL A N 1
ATOM 832 C CA . VAL A 1 148 ? 174.919 178.807 165.482 1.00 86.57 120 VAL A CA 1
ATOM 833 C C . VAL A 1 148 ? 176.013 177.820 165.856 1.00 86.57 120 VAL A C 1
ATOM 834 O O . VAL A 1 148 ? 176.992 178.179 166.517 1.00 86.57 120 VAL A O 1
ATOM 838 N N . TYR A 1 149 ? 175.845 176.569 165.446 1.00 69.81 121 TYR A N 1
ATOM 839 C CA . TYR A 1 149 ? 176.827 175.527 165.692 1.00 69.81 121 TYR A CA 1
ATOM 840 C C . TYR A 1 149 ? 176.810 174.584 164.501 1.00 69.81 121 TYR A C 1
ATOM 841 O O . TYR A 1 149 ? 175.967 174.699 163.607 1.00 69.81 121 TYR A O 1
ATOM 850 N N . SER A 1 150 ? 177.735 173.631 164.497 1.00 60.54 122 SER A N 1
ATOM 851 C CA . SER A 1 150 ? 177.706 172.614 163.462 1.00 60.54 122 SER A CA 1
ATOM 852 C C . SER A 1 150 ? 176.632 171.586 163.800 1.00 60.54 122 SER A C 1
ATOM 853 O O . SER A 1 150 ? 175.986 171.647 164.847 1.00 60.54 122 SER A O 1
ATOM 856 N N . ARG A 1 151 ? 176.436 170.628 162.894 1.00 55.73 123 ARG A N 1
ATOM 857 C CA . ARG A 1 151 ? 175.369 169.649 163.068 1.00 55.73 123 ARG A CA 1
ATOM 858 C C . ARG A 1 151 ? 175.673 168.695 164.214 1.00 55.73 123 ARG A C 1
ATOM 859 O O . ARG A 1 151 ? 174.763 168.289 164.944 1.00 55.73 123 ARG A O 1
ATOM 867 N N . GLU A 1 152 ? 176.942 168.338 164.387 1.00 59.64 124 GLU A N 1
ATOM 868 C CA . GLU A 1 152 ? 177.354 167.532 165.526 1.00 59.64 124 GLU A CA 1
ATOM 869 C C . GLU A 1 152 ? 177.352 168.327 166.825 1.00 59.64 124 GLU A C 1
ATOM 870 O O . GLU A 1 152 ? 176.983 167.784 167.871 1.00 59.64 124 GLU A O 1
ATOM 876 N N . GLU A 1 153 ? 177.765 169.597 166.782 1.00 57.88 125 GLU A N 1
ATOM 877 C CA . GLU A 1 153 ? 177.772 170.424 167.985 1.00 57.88 125 GLU A CA 1
ATOM 878 C C . GLU A 1 153 ? 176.362 170.739 168.465 1.00 57.88 125 GLU A C 1
ATOM 879 O O . GLU A 1 153 ? 176.094 170.689 169.668 1.00 57.88 125 GLU A O 1
ATOM 885 N N . GLU A 1 154 ? 175.454 171.081 167.546 1.00 54.24 126 GLU A N 1
ATOM 886 C CA . GLU A 1 154 ? 174.095 171.438 167.943 1.00 54.24 126 GLU A CA 1
ATOM 887 C C . GLU A 1 154 ? 173.320 170.235 168.454 1.00 54.24 126 GLU A C 1
ATOM 888 O O . GLU A 1 154 ? 172.501 170.374 169.366 1.00 54.24 126 GLU A O 1
ATOM 894 N N . LEU A 1 155 ? 173.561 169.055 167.887 1.00 51.12 127 LEU A N 1
ATOM 895 C CA . LEU A 1 155 ? 172.854 167.865 168.343 1.00 51.12 127 LEU A CA 1
ATOM 896 C C . LEU A 1 155 ? 173.349 167.405 169.706 1.00 51.12 127 LEU A C 1
ATOM 897 O O . LEU A 1 155 ? 172.606 166.760 170.451 1.00 51.12 127 LEU A O 1
ATOM 902 N N . LEU A 1 156 ? 174.607 167.705 170.039 1.00 52.45 128 LEU A N 1
ATOM 903 C CA . LEU A 1 156 ? 175.130 167.350 171.354 1.00 52.45 128 LEU A CA 1
ATOM 904 C C . LEU A 1 156 ? 174.459 168.162 172.453 1.00 52.45 128 LEU A C 1
ATOM 905 O O . LEU A 1 156 ? 174.101 167.619 173.504 1.00 52.45 128 LEU A O 1
ATOM 910 N N . ARG A 1 157 ? 174.267 169.461 172.219 1.00 52.33 129 ARG A N 1
ATOM 911 C CA . ARG A 1 157 ? 173.694 170.341 173.227 1.00 52.33 129 ARG A CA 1
ATOM 912 C C . ARG A 1 157 ? 172.214 170.084 173.464 1.00 52.33 129 ARG A C 1
ATOM 913 O O . ARG A 1 157 ? 171.697 170.459 174.520 1.00 52.33 129 ARG A O 1
ATOM 921 N N . GLU A 1 158 ? 171.519 169.462 172.516 1.00 49.56 130 GLU A N 1
ATOM 922 C CA . GLU A 1 158 ? 170.148 169.041 172.777 1.00 49.56 130 GLU A CA 1
ATOM 923 C C . GLU A 1 158 ? 170.109 167.837 173.703 1.00 49.56 130 GLU A C 1
ATOM 924 O O . GLU A 1 158 ? 169.166 167.680 174.485 1.00 49.56 130 GLU A O 1
ATOM 930 N N . ARG A 1 159 ? 171.119 166.973 173.615 1.00 46.62 131 ARG A N 1
ATOM 931 C CA . ARG A 1 159 ? 171.200 165.826 174.509 1.00 46.62 131 ARG A CA 1
ATOM 932 C C . ARG A 1 159 ? 171.635 166.254 175.902 1.00 46.62 131 ARG A C 1
ATOM 933 O O . ARG A 1 159 ? 171.124 165.745 176.904 1.00 46.62 131 ARG A O 1
ATOM 941 N N . LYS A 1 160 ? 172.569 167.197 175.980 1.00 49.49 132 LYS A N 1
ATOM 942 C CA . LYS A 1 160 ? 173.078 167.684 177.252 1.00 49.49 132 LYS A CA 1
ATOM 943 C C . LYS A 1 160 ? 172.227 168.795 177.853 1.00 49.49 132 LYS A C 1
ATOM 944 O O . LYS A 1 160 ? 172.561 169.263 178.948 1.00 49.49 132 LYS A O 1
ATOM 950 N N . ARG A 1 161 ? 171.161 169.220 177.157 1.00 50.30 133 ARG A N 1
ATOM 951 C CA . ARG A 1 161 ? 170.276 170.325 177.556 1.00 50.30 133 ARG A CA 1
ATOM 952 C C . ARG A 1 161 ? 171.044 171.626 177.773 1.00 50.30 133 ARG A C 1
ATOM 953 O O . ARG A 1 161 ? 170.733 172.409 178.670 1.00 50.30 133 ARG A O 1
ATOM 961 N N . LEU A 1 162 ? 172.045 171.866 176.937 1.00 52.41 134 LEU A N 1
ATOM 962 C CA . LEU A 1 162 ? 172.906 173.033 177.086 1.00 52.41 134 LEU A CA 1
ATOM 963 C C . LEU A 1 162 ? 172.223 174.238 176.462 1.00 52.41 134 LEU A C 1
ATOM 964 O O . LEU A 1 162 ? 172.237 174.414 175.243 1.00 52.41 134 LEU A O 1
ATOM 969 N N . GLY A 1 163 ? 171.619 175.079 177.300 1.00 61.25 135 GLY A N 1
ATOM 970 C CA . GLY A 1 163 ? 171.069 176.327 176.811 1.00 61.25 135 GLY A CA 1
ATOM 971 C C . GLY A 1 163 ? 172.069 177.457 176.730 1.00 61.25 135 GLY A C 1
ATOM 972 O O . GLY A 1 163 ? 171.726 178.537 176.238 1.00 61.25 135 GLY A O 1
ATOM 973 N N . VAL A 1 164 ? 173.293 177.235 177.194 1.00 62.36 136 VAL A N 1
ATOM 974 C CA . VAL A 1 164 ? 174.271 178.298 177.334 1.00 62.36 136 VAL A CA 1
ATOM 975 C C . VAL A 1 164 ? 175.259 178.235 176.173 1.00 62.36 136 VAL A C 1
ATOM 976 O O . VAL A 1 164 ? 175.584 177.169 175.643 1.00 62.36 136 VAL A O 1
ATOM 980 N N . PHE A 1 165 ? 175.701 179.405 175.727 1.00 66.71 137 PHE A N 1
ATOM 981 C CA . PHE A 1 165 ? 176.634 179.524 174.620 1.00 66.71 137 PHE A CA 1
ATOM 982 C C . PHE A 1 165 ? 178.047 179.717 175.148 1.00 66.71 137 PHE A C 1
ATOM 983 O O . PHE A 1 165 ? 178.258 180.326 176.199 1.00 66.71 137 PHE A O 1
ATOM 991 N N . GLY A 1 166 ? 179.013 179.202 174.400 1.00 64.25 138 GLY A N 1
ATOM 992 C CA . GLY A 1 166 ? 180.402 179.326 174.784 1.00 64.25 138 GLY A CA 1
ATOM 993 C C . GLY A 1 166 ? 181.023 177.989 175.112 1.00 64.25 138 GLY A C 1
ATOM 994 O O . GLY A 1 166 ? 180.584 176.955 174.605 1.00 64.25 138 GLY A O 1
ATOM 995 N N . ILE A 1 167 ? 182.047 177.997 175.961 1.00 60.22 139 ILE A N 1
ATOM 996 C CA . ILE A 1 167 ? 182.729 176.772 176.367 1.00 60.22 139 ILE A CA 1
ATOM 997 C C . ILE A 1 167 ? 181.819 176.064 177.363 1.00 60.22 139 ILE A C 1
ATOM 998 O O . ILE A 1 167 ? 181.783 176.412 178.540 1.00 60.22 139 ILE A O 1
ATOM 1003 N N . THR A 1 168 ? 181.080 175.066 176.896 1.00 55.93 140 THR A N 1
ATOM 1004 C CA . THR A 1 168 ? 180.124 174.378 177.748 1.00 55.93 140 THR A CA 1
ATOM 1005 C C . THR A 1 168 ? 180.754 173.188 178.457 1.00 55.93 140 THR A C 1
ATOM 1006 O O . THR A 1 168 ? 180.438 172.915 179.616 1.00 55.93 140 THR A O 1
ATOM 1010 N N . SER A 1 169 ? 181.612 172.451 177.763 1.00 56.16 141 SER A N 1
ATOM 1011 C CA . SER A 1 169 ? 182.377 171.361 178.346 1.00 56.16 141 SER A CA 1
ATOM 1012 C C . SER A 1 169 ? 183.845 171.567 178.013 1.00 56.16 141 SER A C 1
ATOM 1013 O O . SER A 1 169 ? 184.179 171.943 176.886 1.00 56.16 141 SER A O 1
ATOM 1016 N N . TYR A 1 170 ? 184.716 171.333 178.986 1.00 52.21 142 TYR A N 1
ATOM 1017 C CA . TYR A 1 170 ? 186.149 171.341 178.745 1.00 52.21 142 TYR A CA 1
ATOM 1018 C C . TYR A 1 170 ? 186.767 170.130 179.425 1.00 52.21 142 TYR A C 1
ATOM 1019 O O . TYR A 1 170 ? 186.140 169.473 180.259 1.00 52.21 142 TYR A O 1
ATOM 1028 N N . ASP A 1 171 ? 188.010 169.830 179.060 1.00 56.23 143 ASP A N 1
ATOM 1029 C CA . ASP A 1 171 ? 188.751 168.724 179.637 1.00 56.23 143 ASP A CA 1
ATOM 1030 C C . ASP A 1 171 ? 190.014 169.289 180.270 1.00 56.23 143 ASP A C 1
ATOM 1031 O O . ASP A 1 171 ? 190.589 170.268 179.783 1.00 56.23 143 ASP A O 1
ATOM 1036 N N . PHE A 1 172 ? 190.458 168.652 181.346 1.00 57.29 144 PHE A N 1
ATOM 1037 C CA . PHE A 1 172 ? 191.586 169.141 182.120 1.00 57.29 144 PHE A CA 1
ATOM 1038 C C . PHE A 1 172 ? 192.492 167.984 182.500 1.00 57.29 144 PHE A C 1
ATOM 1039 O O . PHE A 1 172 ? 192.023 166.885 182.806 1.00 57.29 144 PHE A O 1
ATOM 1047 N N . HIS A 1 173 ? 193.795 168.245 182.468 1.00 59.87 145 HIS A N 1
ATOM 1048 C CA . HIS A 1 173 ? 194.807 167.284 182.882 1.00 59.87 145 HIS A CA 1
ATOM 1049 C C . HIS A 1 173 ? 195.669 167.951 183.938 1.00 59.87 145 HIS A C 1
ATOM 1050 O O . HIS A 1 173 ? 196.307 168.974 183.663 1.00 59.87 145 HIS A O 1
ATOM 1057 N N . SER A 1 174 ? 195.689 167.347 185.130 1.00 63.18 146 SER A N 1
ATOM 1058 C CA . SER A 1 174 ? 196.028 168.052 186.364 1.00 63.18 146 SER A CA 1
ATOM 1059 C C . SER A 1 174 ? 197.493 168.464 186.427 1.00 63.18 146 SER A C 1
ATOM 1060 O O . SER A 1 174 ? 197.807 169.657 186.499 1.00 63.18 146 SER A O 1
ATOM 1063 N N . GLU A 1 175 ? 198.404 167.487 186.442 1.00 67.06 147 GLU A N 1
ATOM 1064 C CA . GLU A 1 175 ? 199.807 167.781 186.728 1.00 67.06 147 GLU A CA 1
ATOM 1065 C C . GLU A 1 175 ? 200.468 168.555 185.592 1.00 67.06 147 GLU A C 1
ATOM 1066 O O . GLU A 1 175 ? 201.356 169.384 185.825 1.00 67.06 147 GLU A O 1
ATOM 1072 N N . SER A 1 176 ? 200.051 168.300 184.353 1.00 65.60 148 SER A N 1
ATOM 1073 C CA . SER A 1 176 ? 200.507 169.139 183.254 1.00 65.60 148 SER A CA 1
ATOM 1074 C C . SER A 1 176 ? 199.796 170.482 183.225 1.00 65.60 148 SER A C 1
ATOM 1075 O O . SER A 1 176 ? 200.310 171.428 182.618 1.00 65.60 148 SER A O 1
ATOM 1078 N N . GLY A 1 177 ? 198.642 170.587 183.875 1.00 64.68 149 GLY A N 1
ATOM 1079 C CA . GLY A 1 177 ? 197.880 171.823 183.902 1.00 64.68 149 GLY A CA 1
ATOM 1080 C C . GLY A 1 177 ? 197.299 172.184 182.555 1.00 64.68 149 GLY A C 1
ATOM 1081 O O . GLY A 1 177 ? 197.240 173.371 182.210 1.00 64.68 149 GLY A O 1
ATOM 1082 N N . LEU A 1 178 ? 196.862 171.181 181.792 1.00 61.01 150 LEU A N 1
ATOM 1083 C CA . LEU A 1 178 ? 196.415 171.358 180.413 1.00 61.01 150 LEU A CA 1
ATOM 1084 C C . LEU A 1 178 ? 194.900 171.489 180.357 1.00 61.01 150 LEU A C 1
ATOM 1085 O O . LEU A 1 178 ? 194.180 170.651 180.905 1.00 61.01 150 LEU A O 1
ATOM 1090 N N . PHE A 1 179 ? 194.429 172.524 179.663 1.00 58.37 151 PHE A N 1
ATOM 1091 C CA . PHE A 1 179 ? 193.011 172.828 179.468 1.00 58.37 151 PHE A CA 1
ATOM 1092 C C . PHE A 1 179 ? 192.684 172.664 177.995 1.00 58.37 151 PHE A C 1
ATOM 1093 O O . PHE A 1 179 ? 192.954 173.564 177.206 1.00 58.37 151 PHE A O 1
ATOM 1101 N N . LEU A 1 180 ? 192.062 171.558 177.620 1.00 56.67 152 LEU A N 1
ATOM 1102 C CA . LEU A 1 180 ? 191.684 171.349 176.230 1.00 56.67 152 LEU A CA 1
ATOM 1103 C C . LEU A 1 180 ? 190.198 171.644 176.103 1.00 56.67 152 LEU A C 1
ATOM 1104 O O . LEU A 1 180 ? 189.374 170.999 176.760 1.00 56.67 152 LEU A O 1
ATOM 1109 N N . PHE A 1 181 ? 189.850 172.610 175.254 1.00 61.57 153 PHE A N 1
ATOM 1110 C CA . PHE A 1 181 ? 188.441 172.935 175.107 1.00 61.57 153 PHE A CA 1
ATOM 1111 C C . PHE A 1 181 ? 188.074 173.185 173.653 1.00 61.57 153 PHE A C 1
ATOM 1112 O O . PHE A 1 181 ? 188.927 173.331 172.770 1.00 61.57 153 PHE A O 1
ATOM 1120 N N . GLN A 1 182 ? 186.762 173.247 173.439 1.00 62.94 154 GLN A N 1
ATOM 1121 C CA . GLN A 1 182 ? 186.132 173.520 172.155 1.00 62.94 154 GLN A CA 1
ATOM 1122 C C . GLN A 1 182 ? 185.595 174.941 172.129 1.00 62.94 154 GLN A C 1
ATOM 1123 O O . GLN A 1 182 ? 184.830 175.339 173.013 1.00 62.94 154 GLN A O 1
ATOM 1129 N N . ALA A 1 183 ? 185.977 175.685 171.102 1.00 72.69 155 ALA A N 1
ATOM 1130 C CA . ALA A 1 183 ? 185.514 177.041 170.869 1.00 72.69 155 ALA A CA 1
ATOM 1131 C C . ALA A 1 183 ? 185.341 177.163 169.367 1.00 72.69 155 ALA A C 1
ATOM 1132 O O . ALA A 1 183 ? 185.668 176.215 168.648 1.00 72.69 155 ALA A O 1
ATOM 1134 N N . SER A 1 184 ? 184.993 178.363 168.894 1.00 82.77 156 SER A N 1
ATOM 1135 C CA . SER A 1 184 ? 183.879 178.641 167.955 1.00 82.77 156 SER A CA 1
ATOM 1136 C C . SER A 1 184 ? 183.625 177.449 167.028 1.00 82.77 156 SER A C 1
ATOM 1137 O O . SER A 1 184 ? 182.551 176.843 167.130 1.00 82.77 156 SER A O 1
ATOM 1140 N N . ASN A 1 185 ? 184.603 177.001 166.239 1.00 78.73 157 ASN A N 1
ATOM 1141 C CA . ASN A 1 185 ? 184.495 175.794 165.422 1.00 78.73 157 ASN A CA 1
ATOM 1142 C C . ASN A 1 185 ? 185.735 174.910 165.491 1.00 78.73 157 ASN A C 1
ATOM 1143 O O . ASN A 1 185 ? 186.025 174.210 164.516 1.00 78.73 157 ASN A O 1
ATOM 1148 N N . SER A 1 186 ? 186.468 174.906 166.603 1.00 71.97 158 SER A N 1
ATOM 1149 C CA . SER A 1 186 ? 187.865 174.485 166.585 1.00 71.97 158 SER A CA 1
ATOM 1150 C C . SER A 1 186 ? 188.365 174.122 167.975 1.00 71.97 158 SER A C 1
ATOM 1151 O O . SER A 1 186 ? 187.673 174.333 168.971 1.00 71.97 158 SER A O 1
ATOM 1154 N N . LEU A 1 187 ? 189.536 173.506 168.029 1.00 66.00 159 LEU A N 1
ATOM 1155 C CA . LEU A 1 187 ? 190.097 173.090 169.306 1.00 66.00 159 LEU A CA 1
ATOM 1156 C C . LEU A 1 187 ? 191.122 174.108 169.783 1.00 66.00 159 LEU A C 1
ATOM 1157 O O . LEU A 1 187 ? 191.880 174.689 168.998 1.00 66.00 159 LEU A O 1
ATOM 1162 N N . PHE A 1 188 ? 191.186 174.265 171.100 1.00 66.71 160 PHE A N 1
ATOM 1163 C CA . PHE A 1 188 ? 192.055 175.244 171.720 1.00 66.71 160 PHE A CA 1
ATOM 1164 C C . PHE A 1 188 ? 192.666 174.624 172.957 1.00 66.71 160 PHE A C 1
ATOM 1165 O O . PHE A 1 188 ? 192.115 173.687 173.552 1.00 66.71 160 PHE A O 1
ATOM 1173 N N . HIS A 1 189 ? 193.745 175.251 173.409 1.00 65.63 161 HIS A N 1
ATOM 1174 C CA . HIS A 1 189 ? 194.369 174.792 174.635 1.00 65.63 161 HIS A CA 1
ATOM 1175 C C . HIS A 1 189 ? 195.167 175.912 175.277 1.00 65.63 161 HIS A C 1
ATOM 1176 O O . HIS A 1 189 ? 195.434 176.954 174.678 1.00 65.63 161 HIS A O 1
ATOM 1183 N N . CYS A 1 190 ? 195.516 175.670 176.534 1.00 63.79 162 CYS A N 1
ATOM 1184 C CA . CYS A 1 190 ? 196.314 176.539 177.384 1.00 63.79 162 CYS A CA 1
ATOM 1185 C C . CYS A 1 190 ? 196.769 175.685 178.555 1.00 63.79 162 CYS A C 1
ATOM 1186 O O . CYS A 1 190 ? 196.305 174.557 178.740 1.00 63.79 162 CYS A O 1
ATOM 1189 N N 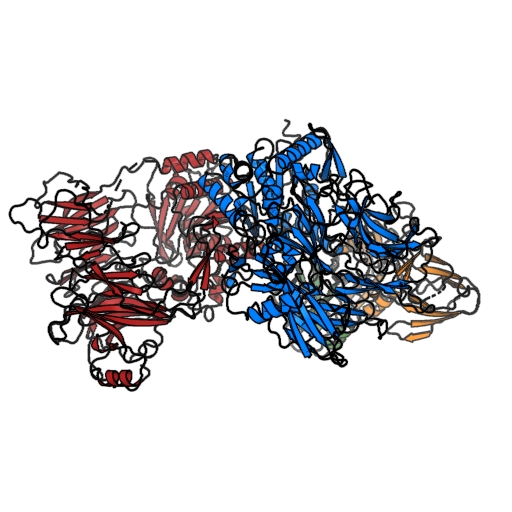. ARG A 1 191 ? 197.686 176.232 179.350 1.00 67.12 163 ARG A N 1
ATOM 1190 C CA . ARG A 1 191 ? 198.202 175.516 180.507 1.00 67.12 163 ARG A CA 1
ATOM 1191 C C . ARG A 1 191 ? 198.483 176.515 181.611 1.00 67.12 163 ARG A C 1
ATOM 1192 O O . ARG A 1 191 ? 198.842 177.669 181.366 1.00 67.12 163 ARG A O 1
ATOM 1200 N N . ASP A 1 192 ? 198.313 176.041 182.842 1.00 70.44 164 ASP A N 1
ATOM 1201 C CA . ASP A 1 192 ? 198.360 176.915 184.016 1.00 70.44 164 ASP A CA 1
ATOM 1202 C C . ASP A 1 192 ? 198.945 176.147 185.201 1.00 70.44 164 ASP A C 1
ATOM 1203 O O . ASP A 1 192 ? 198.267 175.320 185.816 1.00 70.44 164 ASP A O 1
ATOM 1208 N N . GLY A 1 193 ? 200.204 176.435 185.520 1.00 79.14 165 GLY A N 1
ATOM 1209 C CA . GLY A 1 193 ? 200.834 175.911 186.717 1.00 79.14 165 GLY A CA 1
ATOM 1210 C C . GLY A 1 193 ? 201.155 174.431 186.721 1.00 79.14 165 GLY A C 1
ATOM 1211 O O . GLY A 1 193 ? 200.918 173.743 187.718 1.00 79.14 165 GLY A O 1
ATOM 1212 N N . GLY A 1 194 ? 201.700 173.928 185.619 1.00 82.69 166 GLY A N 1
ATOM 1213 C CA . GLY A 1 194 ? 202.252 172.588 185.605 1.00 82.69 166 GLY A CA 1
ATOM 1214 C C . GLY A 1 194 ? 203.760 172.675 185.681 1.00 82.69 166 GLY A C 1
ATOM 1215 O O . GLY A 1 194 ? 204.318 172.957 186.746 1.00 82.69 166 GLY A O 1
ATOM 1216 N N . LYS A 1 195 ? 204.436 172.447 184.556 1.00 86.00 167 LYS A N 1
ATOM 1217 C CA . LYS A 1 195 ? 205.834 172.838 184.457 1.00 86.00 167 LYS A CA 1
ATOM 1218 C C . LYS A 1 195 ? 205.978 174.336 184.243 1.00 86.00 167 LYS A C 1
ATOM 1219 O O . LYS A 1 195 ? 207.055 174.889 184.490 1.00 86.00 167 LYS A O 1
ATOM 1225 N N . ASN A 1 196 ? 204.919 174.995 183.790 1.00 81.76 168 ASN A N 1
ATOM 1226 C CA . ASN A 1 196 ? 204.848 176.446 183.766 1.00 81.76 168 ASN A CA 1
ATOM 1227 C C . ASN A 1 196 ? 204.300 176.920 185.113 1.00 81.76 168 ASN A C 1
ATOM 1228 O O . ASN A 1 196 ? 204.125 176.124 186.039 1.00 81.76 168 ASN A O 1
ATOM 1233 N N . GLY A 1 197 ? 203.999 178.213 185.234 1.00 79.53 169 GLY A N 1
ATOM 1234 C CA . GLY A 1 197 ? 203.566 178.792 186.483 1.00 79.53 169 GLY A CA 1
ATOM 1235 C C . GLY A 1 197 ? 202.111 179.229 186.451 1.00 79.53 169 GLY A C 1
ATOM 1236 O O . GLY A 1 197 ? 201.375 178.984 185.493 1.00 79.53 169 GLY A O 1
ATOM 1237 N N . PHE A 1 198 ? 201.714 179.882 187.538 1.00 73.45 170 PHE A N 1
ATOM 1238 C CA . PHE A 1 198 ? 200.366 180.413 187.690 1.00 73.45 170 PHE A CA 1
ATOM 1239 C C . PHE A 1 198 ? 200.389 181.895 187.337 1.00 73.45 170 PHE A C 1
ATOM 1240 O O . PHE A 1 198 ? 200.897 182.719 188.103 1.00 73.45 170 PHE A O 1
ATOM 1248 N N . MET A 1 199 ? 199.842 182.226 186.173 1.00 77.81 171 MET A N 1
ATOM 1249 C CA . MET A 1 199 ? 199.848 183.589 185.670 1.00 77.81 171 MET A CA 1
ATOM 1250 C C . MET A 1 199 ? 198.781 184.435 186.357 1.00 77.81 171 MET A C 1
ATOM 1251 O O . MET A 1 199 ? 197.852 183.925 186.988 1.00 77.81 171 MET A O 1
ATOM 1256 N N . VAL A 1 200 ? 198.929 185.754 186.223 1.00 83.93 172 VAL A N 1
ATOM 1257 C CA . VAL A 1 200 ? 198.013 186.716 186.816 1.00 83.93 172 VAL A CA 1
ATOM 1258 C C . VAL A 1 200 ? 197.235 187.498 185.764 1.00 83.93 172 VAL A C 1
ATOM 1259 O O . VAL A 1 200 ? 196.065 187.831 185.979 1.00 83.93 172 VAL A O 1
ATOM 1263 N N . SER A 1 201 ? 197.856 187.822 184.637 1.00 83.91 173 SER A N 1
ATOM 1264 C CA . SER A 1 201 ? 197.107 188.306 183.493 1.00 83.91 173 SER A CA 1
ATOM 1265 C C . SER A 1 201 ? 196.621 187.120 182.667 1.00 83.91 173 SER A C 1
ATOM 1266 O O . SER A 1 201 ? 197.244 186.061 182.676 1.00 83.91 173 SER A O 1
ATOM 1269 N N . PRO A 1 202 ? 195.507 187.257 181.952 1.00 79.96 174 PRO A N 1
ATOM 1270 C CA . PRO A 1 202 ? 195.077 186.170 181.070 1.00 79.96 174 PRO A CA 1
ATOM 1271 C C . PRO A 1 202 ? 195.817 186.200 179.744 1.00 79.96 174 PRO A C 1
ATOM 1272 O O . PRO A 1 202 ? 196.138 187.261 179.205 1.00 79.96 174 PRO A O 1
ATOM 1276 N N . MET A 1 203 ? 196.092 185.010 179.218 1.00 80.72 175 MET A N 1
ATOM 1277 C CA . MET A 1 203 ? 196.761 184.870 177.933 1.00 80.72 175 MET A CA 1
ATOM 1278 C C . MET A 1 203 ? 195.785 184.305 176.914 1.00 80.72 175 MET A C 1
ATOM 1279 O O . MET A 1 203 ? 194.771 183.702 177.279 1.00 80.72 175 MET A O 1
ATOM 1284 N N . LYS A 1 204 ? 196.087 184.516 175.643 1.00 79.98 176 LYS A N 1
ATOM 1285 C CA . LYS A 1 204 ? 195.249 183.969 174.594 1.00 79.98 176 LYS A CA 1
ATOM 1286 C C . LYS A 1 204 ? 195.474 182.462 174.456 1.00 79.98 176 LYS A C 1
ATOM 1287 O O . LYS A 1 204 ? 196.587 181.968 174.662 1.00 79.98 176 LYS A O 1
ATOM 1293 N N . PRO A 1 205 ? 194.422 181.701 174.151 1.00 73.61 177 PRO A N 1
ATOM 1294 C CA . PRO A 1 205 ? 194.575 180.246 174.034 1.00 73.61 177 PRO A CA 1
ATOM 1295 C C . PRO A 1 205 ? 195.143 179.874 172.676 1.00 73.61 177 PRO A C 1
ATOM 1296 O O . PRO A 1 205 ? 194.779 180.458 171.653 1.00 73.61 177 PRO A O 1
ATOM 1300 N N . LEU A 1 206 ? 196.049 178.907 172.675 1.00 71.79 178 LEU A N 1
ATOM 1301 C CA . LEU A 1 206 ? 196.621 178.436 171.429 1.00 71.79 178 LEU A CA 1
ATOM 1302 C C . LEU A 1 206 ? 195.591 177.652 170.629 1.00 71.79 178 LEU A C 1
ATOM 1303 O O . LEU A 1 206 ? 194.865 176.808 171.166 1.00 71.79 178 LEU A O 1
ATOM 1308 N N . GLU A 1 207 ? 195.534 177.955 169.339 1.00 71.83 179 GLU A N 1
ATOM 1309 C CA . GLU A 1 207 ? 194.771 177.206 168.355 1.00 71.83 179 GLU A CA 1
ATOM 1310 C C . GLU A 1 207 ? 195.437 175.873 168.072 1.00 71.83 179 GLU A C 1
ATOM 1311 O O . GLU A 1 207 ? 196.666 175.782 168.011 1.00 71.83 179 GLU A O 1
ATOM 1317 N N . ILE A 1 208 ? 194.627 174.837 167.899 1.00 65.61 180 ILE A N 1
ATOM 1318 C CA . ILE A 1 208 ? 195.130 173.552 167.453 1.00 65.61 180 ILE A CA 1
ATOM 1319 C C . ILE A 1 208 ? 194.710 173.423 166.000 1.00 65.61 180 ILE A C 1
ATOM 1320 O O . ILE A 1 208 ? 193.536 173.171 165.705 1.00 65.61 180 ILE A O 1
ATOM 1325 N N . LYS A 1 209 ? 195.658 173.614 165.089 1.00 66.09 181 LYS A N 1
ATOM 1326 C CA . LYS A 1 209 ? 195.330 173.517 163.680 1.00 66.09 181 LYS A CA 1
ATOM 1327 C C . LYS A 1 209 ? 195.191 172.058 163.277 1.00 66.09 181 LYS A C 1
ATOM 1328 O O . LYS A 1 209 ? 195.709 171.149 163.929 1.00 66.09 181 LYS A O 1
ATOM 1334 N N . THR A 1 210 ? 194.475 171.838 162.184 1.00 68.65 182 THR A N 1
ATOM 1335 C CA . THR A 1 210 ? 194.254 170.489 161.706 1.00 68.65 182 THR A CA 1
ATOM 1336 C C . THR A 1 210 ? 194.147 170.479 160.190 1.00 68.65 182 THR A C 1
ATOM 1337 O O . THR A 1 210 ? 193.789 171.478 159.561 1.00 68.65 182 THR A O 1
ATOM 1341 N N . GLN A 1 211 ? 194.504 169.339 159.613 1.00 74.15 183 GLN A N 1
ATOM 1342 C CA . GLN A 1 211 ? 194.223 169.053 158.219 1.00 74.15 183 GLN A CA 1
ATOM 1343 C C . GLN A 1 211 ? 192.835 168.464 158.031 1.00 74.15 183 GLN A C 1
ATOM 1344 O O . GLN A 1 211 ? 192.402 168.277 156.889 1.00 74.15 183 GLN A O 1
ATOM 1350 N N . CYS A 1 212 ? 192.141 168.166 159.123 1.00 70.41 184 CYS A N 1
ATOM 1351 C CA . CYS A 1 212 ? 190.846 167.514 159.065 1.00 70.41 184 CYS A CA 1
ATOM 1352 C C . CYS A 1 212 ? 189.753 168.500 158.677 1.00 70.41 184 CYS A C 1
ATOM 1353 O O . CYS A 1 212 ? 189.766 169.661 159.091 1.00 70.41 184 CYS A O 1
ATOM 1356 N N . SER A 1 213 ? 188.804 168.024 157.875 1.00 72.27 185 SER A N 1
ATOM 1357 C CA . SER A 1 213 ? 187.667 168.821 157.429 1.00 72.27 185 SER A CA 1
ATOM 1358 C C . SER A 1 213 ? 186.428 168.335 158.169 1.00 72.27 185 SER A C 1
ATOM 1359 O O . SER A 1 213 ? 186.014 167.182 158.013 1.00 72.27 185 SER A O 1
ATOM 1362 N N . GLY A 1 214 ? 185.844 169.210 158.976 1.00 64.82 186 GLY A N 1
ATOM 1363 C CA . GLY A 1 214 ? 184.732 168.848 159.817 1.00 64.82 186 GLY A CA 1
ATOM 1364 C C . GLY A 1 214 ? 185.002 169.257 161.248 1.00 64.82 186 GLY A C 1
ATOM 1365 O O . GLY A 1 214 ? 186.124 169.635 161.599 1.00 64.82 186 GLY A O 1
ATOM 1366 N N . PRO A 1 215 ? 183.985 169.208 162.101 1.00 59.89 187 PRO A N 1
ATOM 1367 C CA . PRO A 1 215 ? 184.202 169.515 163.515 1.00 59.89 187 PRO A CA 1
ATOM 1368 C C . PRO A 1 215 ? 184.926 168.374 164.210 1.00 59.89 187 PRO A C 1
ATOM 1369 O O . PRO A 1 215 ? 184.810 167.204 163.842 1.00 59.89 187 PRO A O 1
ATOM 1373 N N . ARG A 1 216 ? 185.678 168.735 165.240 1.00 55.45 188 ARG A N 1
ATOM 1374 C CA . ARG A 1 216 ? 186.442 167.771 166.021 1.00 55.45 188 ARG A CA 1
ATOM 1375 C C . ARG A 1 216 ? 185.689 167.567 167.327 1.00 55.45 188 ARG A C 1
ATOM 1376 O O . ARG A 1 216 ? 185.836 168.346 168.272 1.00 55.45 188 ARG A O 1
ATOM 1384 N N . MET A 1 217 ? 184.886 166.510 167.372 1.00 52.18 189 MET A N 1
ATOM 1385 C CA . MET A 1 217 ? 183.973 166.283 168.474 1.00 52.18 189 MET A CA 1
ATOM 1386 C C . MET A 1 217 ? 184.671 165.552 169.613 1.00 52.18 189 MET A C 1
ATOM 1387 O O . MET A 1 217 ? 185.570 164.736 169.394 1.00 52.18 189 MET A O 1
ATOM 1392 N N . ASP A 1 218 ? 184.228 165.865 170.831 1.00 48.15 190 ASP A N 1
ATOM 1393 C CA . ASP A 1 218 ? 184.536 165.117 172.048 1.00 48.15 190 ASP A CA 1
ATOM 1394 C C . ASP A 1 218 ? 186.044 164.981 172.312 1.00 48.15 190 ASP A C 1
ATOM 1395 O O . ASP A 1 218 ? 186.601 163.889 172.202 1.00 48.15 190 ASP A O 1
ATOM 1400 N N . PRO A 1 219 ? 186.740 166.078 172.624 1.00 47.20 191 PRO A N 1
ATOM 1401 C CA . PRO A 1 219 ? 188.181 165.964 172.877 1.00 47.20 191 PRO A CA 1
ATOM 1402 C C . PRO A 1 219 ? 188.467 165.483 174.295 1.00 47.20 191 PRO A C 1
ATOM 1403 O O . PRO A 1 219 ? 187.791 165.872 175.250 1.00 47.20 191 PRO A O 1
ATOM 1407 N N . LYS A 1 220 ? 189.456 164.601 174.420 1.00 44.92 192 LYS A N 1
ATOM 1408 C CA . LYS A 1 220 ? 189.930 164.118 175.711 1.00 44.92 192 LYS A CA 1
ATOM 1409 C C . LYS A 1 220 ? 191.444 164.046 175.693 1.00 44.92 192 LYS A C 1
ATOM 1410 O O . LYS A 1 220 ? 192.035 163.558 174.728 1.00 44.92 192 LYS A O 1
ATOM 1416 N N . ILE A 1 221 ? 192.059 164.527 176.760 1.00 50.07 193 ILE A N 1
ATOM 1417 C CA . ILE A 1 221 ? 193.508 164.507 176.908 1.00 50.07 193 ILE A CA 1
ATOM 1418 C C . ILE A 1 221 ? 193.916 163.111 177.363 1.00 50.07 193 ILE A C 1
ATOM 1419 O O . ILE A 1 221 ? 193.246 162.516 178.214 1.00 50.07 193 ILE A O 1
ATOM 1424 N N . CYS A 1 222 ? 194.979 162.560 176.776 1.00 54.54 194 CYS A N 1
ATOM 1425 C CA . CYS A 1 222 ? 195.530 161.309 177.281 1.00 54.54 194 CYS A CA 1
ATOM 1426 C C . CYS A 1 222 ? 196.104 161.496 178.682 1.00 54.54 194 CYS A C 1
ATOM 1427 O O . CYS A 1 222 ? 196.995 162.338 178.870 1.00 54.54 194 CYS A O 1
ATOM 1430 N N . PRO A 1 223 ? 195.620 160.752 179.684 1.00 54.29 195 PRO A N 1
ATOM 1431 C CA . PRO A 1 223 ? 196.113 160.951 181.056 1.00 54.29 195 PRO A CA 1
ATOM 1432 C C . PRO A 1 223 ? 197.546 160.497 181.254 1.00 54.29 195 PRO A C 1
ATOM 1433 O O . PRO A 1 223 ? 198.292 161.122 182.016 1.00 54.29 195 PRO A O 1
ATOM 1437 N N . ALA A 1 224 ? 197.936 159.399 180.604 1.00 59.67 196 ALA A N 1
ATOM 1438 C CA . ALA A 1 224 ? 199.292 158.879 180.743 1.00 59.67 196 ALA A CA 1
ATOM 1439 C C . ALA A 1 224 ? 200.315 159.806 180.101 1.00 59.67 196 ALA A C 1
ATOM 1440 O O . ALA A 1 224 ? 201.417 159.985 180.631 1.00 59.67 196 ALA A O 1
ATOM 1442 N N . ASP A 1 225 ? 199.975 160.399 178.962 1.00 60.24 197 ASP A N 1
ATOM 1443 C CA . ASP A 1 225 ? 200.851 161.359 178.294 1.00 60.24 197 ASP A CA 1
ATOM 1444 C C . ASP A 1 225 ? 200.051 162.588 177.893 1.00 60.24 197 ASP A C 1
ATOM 1445 O O . ASP A 1 225 ? 199.243 162.512 176.946 1.00 60.24 197 ASP A O 1
ATOM 1450 N N . PRO A 1 226 ? 200.247 163.728 178.558 1.00 61.11 198 PRO A N 1
ATOM 1451 C CA . PRO A 1 226 ? 199.413 164.905 178.271 1.00 61.11 198 PRO A CA 1
ATOM 1452 C C . PRO A 1 226 ? 199.682 165.549 176.926 1.00 61.11 198 PRO A C 1
ATOM 1453 O O . PRO A 1 226 ? 198.851 166.345 176.474 1.00 61.11 198 PRO A O 1
ATOM 1457 N N . ALA A 1 227 ? 200.814 165.250 176.285 1.00 61.15 199 ALA A N 1
ATOM 1458 C CA . ALA A 1 227 ? 201.092 165.784 174.955 1.00 61.15 199 ALA A CA 1
ATOM 1459 C C . ALA A 1 227 ? 200.107 165.267 173.915 1.00 61.15 199 ALA A C 1
ATOM 1460 O O . ALA A 1 227 ? 199.834 165.950 172.923 1.00 61.15 199 ALA A O 1
ATOM 1462 N N . PHE A 1 228 ? 199.557 164.081 174.127 1.00 59.25 200 PHE A N 1
ATOM 1463 C CA . PHE A 1 228 ? 198.642 163.464 173.185 1.00 59.25 200 PHE A CA 1
ATOM 1464 C C . PHE A 1 228 ? 197.203 163.683 173.623 1.00 59.25 200 PHE A C 1
ATOM 1465 O O . PHE A 1 228 ? 196.893 163.697 174.820 1.00 59.25 200 PHE A O 1
ATOM 1473 N N . PHE A 1 229 ? 196.319 163.843 172.646 1.00 52.24 201 PHE A N 1
ATOM 1474 C CA . PHE A 1 229 ? 194.898 163.960 172.937 1.00 52.24 201 PHE A CA 1
ATOM 1475 C C . PHE A 1 229 ? 194.125 163.271 171.830 1.00 52.24 201 PHE A C 1
ATOM 1476 O O . PHE A 1 229 ? 194.705 162.747 170.880 1.00 52.24 201 PHE A O 1
ATOM 1484 N N . SER A 1 230 ? 192.805 163.268 171.948 1.00 49.13 202 SER A N 1
ATOM 1485 C CA . SER A 1 230 ? 191.996 162.536 170.994 1.00 49.13 202 SER A CA 1
ATOM 1486 C C . SER A 1 230 ? 190.647 163.206 170.840 1.00 49.13 202 SER A C 1
ATOM 1487 O O . SER A 1 230 ? 190.182 163.921 171.726 1.00 49.13 202 SER A O 1
ATOM 1490 N N . PHE A 1 231 ? 190.027 162.966 169.689 1.00 49.06 203 PHE A N 1
ATOM 1491 C CA . PHE A 1 231 ? 188.727 163.557 169.394 1.00 49.06 203 PHE A CA 1
ATOM 1492 C C . PHE A 1 231 ? 188.008 162.703 168.367 1.00 49.06 203 PHE A C 1
ATOM 1493 O O . PHE A 1 231 ? 188.560 161.742 167.839 1.00 49.06 203 PHE A O 1
ATOM 1501 N N . ILE A 1 232 ? 186.733 162.998 168.165 1.00 49.09 204 ILE A N 1
ATOM 1502 C CA . ILE A 1 232 ? 185.967 162.379 167.096 1.00 49.09 204 ILE A CA 1
ATOM 1503 C C . ILE A 1 232 ? 185.990 163.338 165.917 1.00 49.09 204 ILE A C 1
ATOM 1504 O O . ILE A 1 232 ? 185.773 164.542 166.088 1.00 49.09 204 ILE A O 1
ATOM 1509 N N . ASN A 1 233 ? 186.220 162.809 164.719 1.00 57.11 205 ASN A N 1
ATOM 1510 C CA . ASN A 1 233 ? 186.035 163.568 163.490 1.00 57.11 205 ASN A CA 1
ATOM 1511 C C . ASN A 1 233 ? 185.285 162.712 162.489 1.00 57.11 205 ASN A C 1
ATOM 1512 O O . ASN A 1 233 ? 185.821 161.697 162.036 1.00 57.11 205 ASN A O 1
ATOM 1517 N N . ASN A 1 234 ? 184.097 163.176 162.100 1.00 60.71 206 ASN A N 1
ATOM 1518 C CA . ASN A 1 234 ? 183.185 162.505 161.172 1.00 60.71 206 ASN A CA 1
ATOM 1519 C C . ASN A 1 234 ? 182.969 161.043 161.569 1.00 60.71 206 ASN A C 1
ATOM 1520 O O . ASN A 1 234 ? 183.170 160.111 160.790 1.00 60.71 206 ASN A O 1
ATOM 1525 N N . SER A 1 235 ? 182.567 160.899 162.832 1.00 58.34 207 SER A N 1
ATOM 1526 C CA . SER A 1 235 ? 182.231 159.639 163.487 1.00 58.34 207 SER A CA 1
ATOM 1527 C C . SER A 1 235 ? 183.347 158.599 163.463 1.00 58.34 207 SER A C 1
ATOM 1528 O O . SER A 1 235 ? 183.071 157.396 163.480 1.00 58.34 207 SER A O 1
ATOM 1531 N N . ASP A 1 236 ? 184.600 159.050 163.502 1.00 56.80 208 ASP A N 1
ATOM 1532 C CA . ASP A 1 236 ? 185.763 158.181 163.626 1.00 56.80 208 ASP A CA 1
ATOM 1533 C C . ASP A 1 236 ? 186.703 158.762 164.662 1.00 56.80 208 ASP A C 1
ATOM 1534 O O . ASP A 1 236 ? 186.850 159.979 164.779 1.00 56.80 208 ASP A O 1
ATOM 1539 N N . LEU A 1 237 ? 187.360 157.873 165.390 1.00 51.63 209 LEU A N 1
ATOM 1540 C CA . LEU A 1 237 ? 188.284 158.286 166.430 1.00 51.63 209 LEU A CA 1
ATOM 1541 C C . LEU A 1 237 ? 189.610 158.749 165.841 1.00 51.63 209 LEU A C 1
ATOM 1542 O O . LEU A 1 237 ? 190.238 158.029 165.063 1.00 51.63 209 LEU A O 1
ATOM 1547 N N . TRP A 1 238 ? 190.015 159.962 166.184 1.00 53.30 210 TRP A N 1
ATOM 1548 C CA . TRP A 1 238 ? 191.303 160.528 165.833 1.00 53.30 210 TRP A CA 1
ATOM 1549 C C . TRP A 1 238 ? 192.111 160.756 167.099 1.00 53.30 210 TRP A C 1
ATOM 1550 O O . TRP A 1 238 ? 191.556 160.855 168.196 1.00 53.30 210 TRP A O 1
ATOM 1561 N N . VAL A 1 239 ? 193.404 161.027 166.912 1.00 53.09 211 VAL A N 1
ATOM 1562 C CA . VAL A 1 239 ? 194.345 161.291 167.997 1.00 53.09 211 VAL A CA 1
ATOM 1563 C C . VAL A 1 239 ? 195.345 162.301 167.451 1.00 53.09 211 VAL A C 1
ATOM 1564 O O . VAL A 1 239 ? 195.664 162.293 166.266 1.00 53.09 211 VAL A O 1
ATOM 1568 N N . ALA A 1 240 ? 195.807 163.212 168.301 1.00 54.75 212 ALA A N 1
ATOM 1569 C CA . ALA A 1 240 ? 196.670 164.290 167.851 1.00 54.75 212 ALA A CA 1
ATOM 1570 C C . ALA A 1 240 ? 197.733 164.538 168.914 1.00 54.75 212 ALA A C 1
ATOM 1571 O O . ALA A 1 240 ? 197.725 163.916 169.983 1.00 54.75 212 ALA A O 1
ATOM 1573 N N . ASN A 1 241 ? 198.542 165.572 168.690 1.00 62.58 213 ASN A N 1
ATOM 1574 C CA . ASN A 1 241 ? 199.549 165.975 169.669 1.00 62.58 213 ASN A CA 1
ATOM 1575 C C . ASN A 1 241 ? 199.682 167.491 169.687 1.00 62.58 213 ASN A C 1
ATOM 1576 O O . ASN A 1 241 ? 199.612 168.144 168.643 1.00 62.58 213 ASN A O 1
ATOM 1581 N N . ILE A 1 242 ? 199.854 168.028 170.901 1.00 62.43 214 ILE A N 1
ATOM 1582 C CA . ILE A 1 242 ? 199.910 169.471 171.135 1.00 62.43 214 ILE A CA 1
ATOM 1583 C C . ILE A 1 242 ? 201.143 170.103 170.503 1.00 62.43 214 ILE A C 1
ATOM 1584 O O . ILE A 1 242 ? 201.033 171.035 169.697 1.00 62.43 214 ILE A O 1
ATOM 1589 N N . GLU A 1 243 ? 202.334 169.626 170.873 1.00 67.33 215 GLU A N 1
ATOM 1590 C CA . GLU A 1 243 ? 203.563 170.340 170.536 1.00 67.33 215 GLU A CA 1
ATOM 1591 C C . GLU A 1 243 ? 203.932 170.176 169.069 1.00 67.33 215 GLU A C 1
ATOM 1592 O O . GLU A 1 243 ? 204.329 171.143 168.409 1.00 67.33 215 GLU A O 1
ATOM 1598 N N . THR A 1 244 ? 203.819 168.960 168.548 1.00 69.71 216 THR A N 1
ATOM 1599 C CA . THR A 1 244 ? 204.207 168.689 167.174 1.00 69.71 216 THR A CA 1
ATOM 1600 C C . THR A 1 244 ? 203.099 168.981 166.178 1.00 69.71 216 THR A C 1
ATOM 1601 O O . THR A 1 244 ? 203.392 169.248 165.008 1.00 69.71 216 THR A O 1
ATOM 1605 N N . GLY A 1 245 ? 201.843 168.947 166.610 1.00 69.31 217 GLY A N 1
ATOM 1606 C CA . GLY A 1 245 ? 200.736 169.209 165.722 1.00 69.31 217 GLY A CA 1
ATOM 1607 C C . GLY A 1 245 ? 200.299 168.041 164.871 1.00 69.31 217 GLY A C 1
ATOM 1608 O O . GLY A 1 245 ? 199.339 168.185 164.103 1.00 69.31 217 GLY A O 1
ATOM 1609 N N . GLU A 1 246 ? 200.966 166.896 164.971 1.00 68.33 218 GLU A N 1
ATOM 1610 C CA . GLU A 1 246 ? 200.646 165.759 164.119 1.00 68.33 218 GLU A CA 1
ATOM 1611 C C . GLU A 1 246 ? 199.389 165.060 164.625 1.00 68.33 218 GLU A C 1
ATOM 1612 O O . GLU A 1 246 ? 199.184 164.922 165.840 1.00 68.33 218 GLU A O 1
ATOM 1618 N N . GLU A 1 247 ? 198.523 164.691 163.687 1.00 66.61 219 GLU A N 1
ATOM 1619 C CA . GLU A 1 247 ? 197.322 163.911 163.939 1.00 66.61 219 GLU A CA 1
ATOM 1620 C C . GLU A 1 247 ? 197.433 162.528 163.306 1.00 66.61 219 GLU A C 1
ATOM 1621 O O . GLU A 1 247 ? 198.347 162.236 162.532 1.00 66.61 219 GLU A O 1
ATOM 1627 N N . ARG A 1 248 ? 196.464 161.680 163.647 1.00 59.74 220 ARG A N 1
ATOM 1628 C CA . ARG A 1 248 ? 196.397 160.295 163.208 1.00 59.74 220 ARG A CA 1
ATOM 1629 C C . ARG A 1 248 ? 195.021 159.702 163.463 1.00 59.74 220 ARG A C 1
ATOM 1630 O O . ARG A 1 248 ? 194.543 159.686 164.600 1.00 59.74 220 ARG A O 1
ATOM 1638 N N . ARG A 1 249 ? 194.375 159.225 162.409 1.00 55.20 221 ARG A N 1
ATOM 1639 C CA . ARG A 1 249 ? 193.121 158.509 162.556 1.00 55.20 221 ARG A CA 1
ATOM 1640 C C . ARG A 1 249 ? 193.399 157.125 163.127 1.00 55.20 221 ARG A C 1
ATOM 1641 O O . ARG A 1 249 ? 194.454 156.537 162.883 1.00 55.20 221 ARG A O 1
ATOM 1649 N N . LEU A 1 250 ? 192.451 156.598 163.897 1.00 52.94 222 LEU A N 1
ATOM 1650 C CA . LEU A 1 250 ? 192.609 155.271 164.462 1.00 52.94 222 LEU A CA 1
ATOM 1651 C C . LEU A 1 250 ? 191.571 154.282 163.979 1.00 52.94 222 LEU A C 1
ATOM 1652 O O . LEU A 1 250 ? 191.894 153.104 163.829 1.00 52.94 222 LEU A O 1
ATOM 1657 N N . THR A 1 251 ? 190.342 154.716 163.732 1.00 52.75 223 THR A N 1
ATOM 1658 C CA . THR A 1 251 ? 189.313 153.821 163.234 1.00 52.75 223 THR A CA 1
ATOM 1659 C C . THR A 1 251 ? 188.902 154.286 161.840 1.00 52.75 223 THR A C 1
ATOM 1660 O O . THR A 1 251 ? 188.871 155.485 161.554 1.00 52.75 223 THR A O 1
ATOM 1664 N N . PHE A 1 252 ? 188.568 153.335 160.969 1.00 56.73 224 PHE A N 1
ATOM 1665 C CA . PHE A 1 252 ? 188.272 153.632 159.577 1.00 56.73 224 PHE A CA 1
ATOM 1666 C C . PHE A 1 252 ? 186.952 152.987 159.170 1.00 56.73 224 PHE A C 1
ATOM 1667 O O . PHE A 1 252 ? 186.822 152.408 158.091 1.00 56.73 224 PHE A O 1
ATOM 1675 N N . CYS A 1 253 ? 185.946 153.084 160.036 1.00 66.53 225 CYS A N 1
ATOM 1676 C CA . CYS A 1 253 ? 184.639 152.527 159.719 1.00 66.53 225 CYS A CA 1
ATOM 1677 C C . CYS A 1 253 ? 183.722 153.510 158.999 1.00 66.53 225 CYS A C 1
ATOM 1678 O O . CYS A 1 253 ? 182.719 153.084 158.418 1.00 66.53 225 CYS A O 1
ATOM 1681 N N . HIS A 1 254 ? 184.037 154.800 159.013 1.00 71.00 226 HIS A N 1
ATOM 1682 C CA . HIS A 1 254 ? 183.222 155.813 158.364 1.00 71.00 226 HIS A CA 1
ATOM 1683 C C . HIS A 1 254 ? 184.037 156.450 157.248 1.00 71.00 226 HIS A C 1
ATOM 1684 O O . HIS A 1 254 ? 185.260 156.576 157.348 1.00 71.00 226 HIS A O 1
ATOM 1691 N N . GLN A 1 255 ? 183.352 156.850 156.178 1.00 77.71 227 GLN A N 1
ATOM 1692 C CA . GLN A 1 255 ? 184.051 157.315 154.986 1.00 77.71 227 GLN A CA 1
ATOM 1693 C C . GLN A 1 255 ? 183.555 158.647 154.448 1.00 77.71 227 GLN A C 1
ATOM 1694 O O . GLN A 1 255 ? 184.236 159.226 153.596 1.00 77.71 227 GLN A O 1
ATOM 1700 N N . GLY A 1 256 ? 182.422 159.163 154.913 1.00 82.97 228 GLY A N 1
ATOM 1701 C CA . GLY A 1 256 ? 181.900 160.423 154.409 1.00 82.97 228 GLY A CA 1
ATOM 1702 C C . GLY A 1 256 ? 181.400 160.372 152.982 1.00 82.97 228 GLY A C 1
ATOM 1703 O O . GLY A 1 256 ? 181.667 161.293 152.202 1.00 82.97 228 GLY A O 1
ATOM 1704 N N . LEU A 1 257 ? 180.679 159.312 152.621 1.00 84.66 229 LEU A N 1
ATOM 1705 C CA . LEU A 1 257 ? 180.168 159.176 151.262 1.00 84.66 229 LEU A CA 1
ATOM 1706 C C . LEU A 1 257 ? 178.937 160.049 151.046 1.00 84.66 229 LEU A C 1
ATOM 1707 O O . LEU A 1 257 ? 178.944 160.974 150.226 1.00 84.66 229 LEU A O 1
ATOM 1712 N N . SER A 1 258 ? 177.877 159.763 151.791 1.00 88.25 230 SER A N 1
ATOM 1713 C CA . SER A 1 258 ? 176.544 160.308 151.582 1.00 88.25 230 SER A CA 1
ATOM 1714 C C . SER A 1 258 ? 175.865 160.358 152.945 1.00 88.25 230 SER A C 1
ATOM 1715 O O . SER A 1 258 ? 176.535 160.459 153.978 1.00 88.25 230 SER A O 1
ATOM 1718 N N . ASN A 1 259 ? 174.533 160.326 152.945 1.00 84.57 231 ASN A N 1
ATOM 1719 C CA . ASN A 1 259 ? 173.746 160.267 154.170 1.00 84.57 231 ASN A CA 1
ATOM 1720 C C . ASN A 1 259 ? 174.047 159.000 154.978 1.00 84.57 231 ASN A C 1
ATOM 1721 O O . ASN A 1 259 ? 174.734 158.075 154.535 1.00 84.57 231 ASN A O 1
ATOM 1726 N N . VAL A 1 260 ? 173.465 158.949 156.176 1.00 78.54 232 VAL A N 1
ATOM 1727 C CA . VAL A 1 260 ? 173.728 157.884 157.138 1.00 78.54 232 VAL A CA 1
ATOM 1728 C C . VAL A 1 260 ? 173.085 156.569 156.709 1.00 78.54 232 VAL A C 1
ATOM 1729 O O . VAL A 1 260 ? 173.375 155.514 157.283 1.00 78.54 232 VAL A O 1
ATOM 1733 N N . LEU A 1 261 ? 172.205 156.618 155.706 1.00 75.56 233 LEU A N 1
ATOM 1734 C CA . LEU A 1 261 ? 171.599 155.397 155.195 1.00 75.56 233 LEU A CA 1
ATOM 1735 C C . LEU A 1 261 ? 172.580 154.553 154.391 1.00 75.56 233 LEU A C 1
ATOM 1736 O O . LEU A 1 261 ? 172.335 153.358 154.202 1.00 75.56 233 LEU A O 1
ATOM 1738 N N . ASP A 1 262 ? 173.687 155.135 153.928 1.00 79.55 234 ASP A N 1
ATOM 1739 C CA . ASP A 1 262 ? 174.644 154.413 153.107 1.00 79.55 234 ASP A CA 1
ATOM 1740 C C . ASP A 1 262 ? 176.023 154.272 153.732 1.00 79.55 234 ASP A C 1
ATOM 1741 O O . ASP A 1 262 ? 176.824 153.476 153.231 1.00 79.55 234 ASP A O 1
ATOM 1743 N N . ASP A 1 263 ? 176.326 155.003 154.803 1.00 76.39 235 ASP A N 1
ATOM 1744 C CA . ASP A 1 263 ? 177.596 154.860 155.518 1.00 76.39 235 ASP A CA 1
ATOM 1745 C C . ASP A 1 263 ? 177.280 154.696 156.996 1.00 76.39 235 ASP A C 1
ATOM 1746 O O . ASP A 1 263 ? 177.389 155.645 157.781 1.00 76.39 235 ASP A O 1
ATOM 1751 N N . PRO A 1 264 ? 176.885 153.495 157.421 1.00 70.15 236 PRO A N 1
ATOM 1752 C CA . PRO A 1 264 ? 176.191 153.360 158.712 1.00 70.15 236 PRO A CA 1
ATOM 1753 C C . PRO A 1 264 ? 177.104 153.109 159.902 1.00 70.15 236 PRO A C 1
ATOM 1754 O O . PRO A 1 264 ? 176.597 153.048 161.026 1.00 70.15 236 PRO A O 1
ATOM 1758 N N . LYS A 1 265 ? 178.408 152.953 159.703 1.00 68.08 237 LYS A N 1
ATOM 1759 C CA . LYS A 1 265 ? 179.288 152.573 160.794 1.00 68.08 237 LYS A CA 1
ATOM 1760 C C . LYS A 1 265 ? 179.972 153.784 161.399 1.00 68.08 237 LYS A C 1
ATOM 1761 O O . LYS A 1 265 ? 180.592 154.575 160.682 1.00 68.08 237 LYS A O 1
ATOM 1767 N N . SER A 1 266 ? 179.857 153.926 162.713 1.00 61.33 238 SER A N 1
ATOM 1768 C CA . SER A 1 266 ? 180.446 155.038 163.435 1.00 61.33 238 SER A CA 1
ATOM 1769 C C . SER A 1 266 ? 181.304 154.449 164.552 1.00 61.33 238 SER A C 1
ATOM 1770 O O . SER A 1 266 ? 181.141 153.281 164.914 1.00 61.33 238 SER A O 1
ATOM 1773 N N . ALA A 1 267 ? 182.208 155.246 165.118 1.00 52.67 239 ALA A N 1
ATOM 1774 C CA . ALA A 1 267 ? 183.055 154.727 166.190 1.00 52.67 239 ALA A CA 1
ATOM 1775 C C . ALA A 1 267 ? 183.535 155.833 167.112 1.00 52.67 239 ALA A C 1
ATOM 1776 O O . ALA A 1 267 ? 183.933 156.903 166.646 1.00 52.67 239 ALA A O 1
ATOM 1778 N N . GLY A 1 268 ? 183.541 155.552 168.410 1.00 46.07 240 GLY A N 1
ATOM 1779 C CA . GLY A 1 268 ? 183.874 156.554 169.395 1.00 46.07 240 GLY A CA 1
ATOM 1780 C C . GLY A 1 268 ? 182.758 157.518 169.707 1.00 46.07 240 GLY A C 1
ATOM 1781 O O . GLY A 1 268 ? 182.977 158.483 170.446 1.00 46.07 240 GLY A O 1
ATOM 1782 N N . VAL A 1 269 ? 181.565 157.281 169.181 1.00 49.54 241 VAL A N 1
ATOM 1783 C CA . VAL A 1 269 ? 180.412 158.131 169.425 1.00 49.54 241 VAL A CA 1
ATOM 1784 C C . VAL A 1 269 ? 179.382 157.334 170.200 1.00 49.54 241 VAL A C 1
ATOM 1785 O O . VAL A 1 269 ? 179.329 156.102 170.113 1.00 49.54 241 VAL A O 1
ATOM 1789 N N . ALA A 1 270 ? 178.591 158.039 170.989 1.00 48.04 242 ALA A N 1
ATOM 1790 C CA . ALA A 1 270 ? 177.378 157.479 171.542 1.00 48.04 242 ALA A CA 1
ATOM 1791 C C . ALA A 1 270 ? 176.238 157.832 170.603 1.00 48.04 242 ALA A C 1
ATOM 1792 O O . ALA A 1 270 ? 176.093 158.991 170.204 1.00 48.04 242 ALA A O 1
ATOM 1794 N N . THR A 1 271 ? 175.442 156.833 170.240 1.00 51.36 243 THR A N 1
ATOM 1795 C CA . THR A 1 271 ? 174.302 157.057 169.370 1.00 51.36 243 THR A CA 1
ATOM 1796 C C . THR A 1 271 ? 173.208 157.818 170.117 1.00 51.36 243 THR A C 1
ATOM 1797 O O . THR A 1 271 ? 173.332 158.111 171.307 1.00 51.36 243 THR A O 1
ATOM 1801 N N . PHE A 1 272 ? 172.159 158.185 169.368 1.00 49.27 244 PHE A N 1
ATOM 1802 C CA . PHE A 1 272 ? 171.005 158.938 169.860 1.00 49.27 244 PHE A CA 1
ATOM 1803 C C . PHE A 1 272 ? 170.436 158.413 171.172 1.00 49.27 244 PHE A C 1
ATOM 1804 O O . PHE A 1 272 ? 170.295 159.166 172.140 1.00 49.27 244 PHE A O 1
ATOM 1812 N N . VAL A 1 273 ? 170.006 157.150 171.174 1.00 48.58 245 VAL A N 1
ATOM 1813 C CA . VAL A 1 273 ? 169.308 156.578 172.319 1.00 48.58 245 VAL A CA 1
ATOM 1814 C C . VAL A 1 273 ? 170.228 156.482 173.542 1.00 48.58 245 VAL A C 1
ATOM 1815 O O . VAL A 1 273 ? 169.782 156.677 174.682 1.00 48.58 245 VAL A O 1
ATOM 1819 N N . ILE A 1 274 ? 171.531 156.299 173.322 1.00 47.23 246 ILE A N 1
ATOM 1820 C CA . ILE A 1 274 ? 172.487 156.281 174.420 1.00 47.23 246 ILE A CA 1
ATOM 1821 C C . ILE A 1 274 ? 172.676 157.687 174.968 1.00 47.23 246 ILE A C 1
ATOM 1822 O O . ILE A 1 274 ? 172.759 157.897 176.184 1.00 47.23 246 ILE A O 1
ATOM 1827 N N . GLN A 1 275 ? 172.871 158.642 174.086 1.00 46.94 247 GLN A N 1
ATOM 1828 C CA . GLN A 1 275 ? 173.028 159.982 174.559 1.00 46.94 247 GLN A CA 1
ATOM 1829 C C . GLN A 1 275 ? 171.745 160.375 175.162 1.00 46.94 247 GLN A C 1
ATOM 1830 O O . GLN A 1 275 ? 171.698 161.029 176.173 1.00 46.94 247 GLN A O 1
ATOM 1836 N N . GLU A 1 276 ? 170.672 160.043 174.485 1.00 50.01 248 GLU A N 1
ATOM 1837 C CA . GLU A 1 276 ? 169.398 160.402 175.025 1.00 50.01 248 GLU A CA 1
ATOM 1838 C C . GLU A 1 276 ? 168.975 159.672 176.269 1.00 50.01 248 GLU A C 1
ATOM 1839 O O . GLU A 1 276 ? 168.595 160.298 177.234 1.00 50.01 248 GLU A O 1
ATOM 1845 N N . GLU A 1 277 ? 169.075 158.348 176.279 1.00 47.56 249 GLU A N 1
ATOM 1846 C CA . GLU A 1 277 ? 168.606 157.580 177.423 1.00 47.56 249 GLU A CA 1
ATOM 1847 C C . GLU A 1 277 ? 169.618 157.061 178.418 1.00 47.56 249 GLU A C 1
ATOM 1848 O O . GLU A 1 277 ? 169.240 156.432 179.381 1.00 47.56 249 GLU A O 1
ATOM 1854 N N . PHE A 1 278 ? 170.893 157.285 178.183 1.00 46.29 250 PHE A N 1
ATOM 1855 C CA . PHE A 1 278 ? 171.903 156.837 179.100 1.00 46.29 250 PHE A CA 1
ATOM 1856 C C . PHE A 1 278 ? 172.913 157.919 179.372 1.00 46.29 250 PHE A C 1
ATOM 1857 O O . PHE A 1 278 ? 174.076 157.662 179.494 1.00 46.29 250 PHE A O 1
ATOM 1865 N N . ASP A 1 279 ? 172.475 159.150 179.348 1.00 45.64 251 ASP A N 1
ATOM 1866 C CA . ASP A 1 279 ? 173.316 160.300 179.705 1.00 45.64 251 ASP A CA 1
ATOM 1867 C C . ASP A 1 279 ? 174.784 159.877 179.529 1.00 45.64 251 ASP A C 1
ATOM 1868 O O . ASP A 1 279 ? 175.561 159.774 180.478 1.00 45.64 251 ASP A O 1
ATOM 1873 N N . ARG A 1 280 ? 175.091 159.385 178.335 1.00 42.04 252 ARG A N 1
ATOM 1874 C CA . ARG A 1 280 ? 176.470 159.181 177.917 1.00 42.04 252 ARG A CA 1
ATOM 1875 C C . ARG A 1 280 ? 176.664 159.867 176.583 1.00 42.04 252 ARG A C 1
ATOM 1876 O O . ARG A 1 280 ? 175.951 159.573 175.623 1.00 42.04 252 ARG A O 1
ATOM 1884 N N . PHE A 1 281 ? 177.646 160.752 176.517 1.00 42.53 253 PHE A N 1
ATOM 1885 C CA . PHE A 1 281 ? 177.881 161.544 175.322 1.00 42.53 253 PHE A CA 1
ATOM 1886 C C . PHE A 1 281 ? 179.271 161.289 174.777 1.00 42.53 253 PHE A C 1
ATOM 1887 O O . PHE A 1 281 ? 179.761 162.042 173.931 1.00 42.53 253 PHE A O 1
ATOM 1895 N N . THR A 1 282 ? 179.915 160.234 175.266 1.00 41.15 254 THR A N 1
ATOM 1896 C CA . THR A 1 282 ? 181.232 159.819 174.824 1.00 41.15 254 THR A CA 1
ATOM 1897 C C . THR A 1 282 ? 181.161 158.342 174.490 1.00 41.15 254 THR A C 1
ATOM 1898 O O . THR A 1 282 ? 180.409 157.589 175.111 1.00 41.15 254 THR A O 1
ATOM 1902 N N . GLY A 1 283 ? 181.950 157.931 173.511 1.00 46.10 255 GLY A N 1
ATOM 1903 C CA . GLY A 1 283 ? 181.990 156.530 173.162 1.00 46.10 255 GLY A CA 1
ATOM 1904 C C . GLY A 1 283 ? 183.409 156.022 173.086 1.00 46.10 255 GLY A C 1
ATOM 1905 O O . GLY A 1 283 ? 183.670 154.962 172.515 1.00 46.10 255 GLY A O 1
ATOM 1906 N N . TYR A 1 284 ? 184.340 156.778 173.654 1.00 43.53 256 TYR A N 1
ATOM 1907 C CA . TYR A 1 284 ? 185.715 156.332 173.779 1.00 43.53 256 TYR A CA 1
ATOM 1908 C C . TYR A 1 284 ? 186.283 156.800 175.108 1.00 43.53 256 TYR A C 1
ATOM 1909 O O . TYR A 1 284 ? 185.940 157.869 175.616 1.00 43.53 256 TYR A O 1
ATOM 1918 N N . TRP A 1 285 ? 187.151 155.964 175.667 1.00 38.74 257 TRP A N 1
ATOM 1919 C CA . TRP A 1 285 ? 187.714 156.129 176.998 1.00 38.74 257 TRP A CA 1
ATOM 1920 C C . TRP A 1 285 ? 189.197 155.817 176.910 1.00 38.74 257 TRP A C 1
ATOM 1921 O O . TRP A 1 285 ? 189.574 154.701 176.548 1.00 38.74 257 TRP A O 1
ATOM 1932 N N . TRP A 1 286 ? 190.022 156.801 177.242 1.00 47.13 258 TRP A N 1
ATOM 1933 C CA . TRP A 1 286 ? 191.467 156.640 177.259 1.00 47.13 258 TRP A CA 1
ATOM 1934 C C . TRP A 1 286 ? 191.912 155.628 178.305 1.00 47.13 258 TRP A C 1
ATOM 1935 O O . TRP A 1 286 ? 191.330 155.526 179.385 1.00 47.13 258 TRP A O 1
ATOM 1946 N N . CYS A 1 287 ? 192.976 154.873 177.982 1.00 48.58 259 CYS A N 1
ATOM 1947 C CA . CYS A 1 287 ? 193.587 154.122 179.065 1.00 48.58 259 CYS A CA 1
ATOM 1948 C C . CYS A 1 287 ? 194.438 155.066 179.910 1.00 48.58 259 CYS A C 1
ATOM 1949 O O . CYS A 1 287 ? 195.317 155.748 179.377 1.00 48.58 259 CYS A O 1
ATOM 1952 N N . PRO A 1 288 ? 194.224 155.104 181.228 1.00 49.39 260 PRO A N 1
ATOM 1953 C CA . PRO A 1 288 ? 194.877 156.126 182.057 1.00 49.39 260 PRO A CA 1
ATOM 1954 C C . PRO A 1 288 ? 196.346 155.872 182.316 1.00 49.39 260 PRO A C 1
ATOM 1955 O O . PRO A 1 288 ? 197.020 156.753 182.864 1.00 49.39 260 PRO A O 1
ATOM 1959 N N . THR A 1 289 ? 196.859 154.704 181.953 1.00 54.72 261 THR A N 1
ATOM 1960 C CA . THR A 1 289 ? 198.266 154.384 182.102 1.00 54.72 261 THR A CA 1
ATOM 1961 C C . THR A 1 289 ? 198.817 153.954 180.754 1.00 54.72 261 THR A C 1
ATOM 1962 O O . THR A 1 289 ? 198.078 153.542 179.858 1.00 54.72 261 THR A O 1
ATOM 1966 N N . ALA A 1 290 ? 200.133 154.054 180.622 1.00 66.68 262 ALA A N 1
ATOM 1967 C CA . ALA A 1 290 ? 200.825 153.741 179.383 1.00 66.68 262 ALA A CA 1
ATOM 1968 C C . ALA A 1 290 ? 201.568 152.429 179.552 1.00 66.68 262 ALA A C 1
ATOM 1969 O O . ALA A 1 290 ? 202.297 152.247 180.532 1.00 66.68 262 ALA A O 1
ATOM 1971 N N . SER A 1 291 ? 201.394 151.528 178.599 1.00 73.23 263 SER A N 1
ATOM 1972 C CA . SER A 1 291 ? 202.131 150.278 178.601 1.00 73.23 263 SER A CA 1
ATOM 1973 C C . SER A 1 291 ? 203.357 150.404 177.714 1.00 73.23 263 SER A C 1
ATOM 1974 O O . SER A 1 291 ? 203.410 151.223 176.794 1.00 73.23 263 SER A O 1
ATOM 1977 N N . TRP A 1 292 ? 204.351 149.579 178.010 1.00 82.45 264 TRP A N 1
ATOM 1978 C CA . TRP A 1 292 ? 205.625 149.601 177.305 1.00 82.45 264 TRP A CA 1
ATOM 1979 C C . TRP A 1 292 ? 205.850 148.212 176.730 1.00 82.45 264 TRP A C 1
ATOM 1980 O O . TRP A 1 292 ? 206.074 147.255 177.480 1.00 82.45 264 TRP A O 1
ATOM 1991 N N . GLU A 1 293 ? 205.768 148.103 175.402 1.00 92.67 265 GLU A N 1
ATOM 1992 C CA . GLU A 1 293 ? 205.891 146.804 174.749 1.00 92.67 265 GLU A CA 1
ATOM 1993 C C . GLU A 1 293 ? 207.313 146.269 174.828 1.00 92.67 265 GLU A C 1
ATOM 1994 O O . GLU A 1 293 ? 207.521 145.053 174.747 1.00 92.67 265 GLU A O 1
ATOM 1996 N N . GLY A 1 294 ? 208.294 147.154 174.987 1.00 104.12 266 GLY A N 1
ATOM 1997 C CA . GLY A 1 294 ? 209.676 146.733 175.094 1.00 104.12 266 GLY A CA 1
ATOM 1998 C C . GLY A 1 294 ? 210.275 146.211 173.812 1.00 104.12 266 GLY A C 1
ATOM 1999 O O . GLY A 1 294 ? 211.159 145.351 173.859 1.00 104.12 266 GLY A O 1
ATOM 2000 N N . SER A 1 295 ? 209.809 146.691 172.661 1.00 107.97 267 SER A N 1
ATOM 2001 C CA . SER A 1 295 ? 210.481 146.339 171.420 1.00 107.97 267 SER A CA 1
ATOM 2002 C C . SER A 1 295 ? 211.797 147.095 171.320 1.00 107.97 267 SER A C 1
ATOM 2003 O O . SER A 1 295 ? 212.871 146.489 171.392 1.00 107.97 267 SER A O 1
ATOM 2006 N N . GLU A 1 296 ? 211.734 148.419 171.155 1.00 105.78 268 GLU A N 1
ATOM 2007 C CA . GLU A 1 296 ? 212.917 149.265 171.303 1.00 105.78 268 GLU A CA 1
ATOM 2008 C C . GLU A 1 296 ? 212.739 150.323 172.386 1.00 105.78 268 GLU A C 1
ATOM 2009 O O . GLU A 1 296 ? 213.473 150.299 173.376 1.00 105.78 268 GLU A O 1
ATOM 2015 N N . GLY A 1 297 ? 211.792 151.250 172.241 1.00 93.11 269 GLY A N 1
ATOM 2016 C CA . GLY A 1 297 ? 211.535 152.244 173.270 1.00 93.11 269 GLY A CA 1
ATOM 2017 C C . GLY A 1 297 ? 210.091 152.702 173.318 1.00 93.11 269 GLY A C 1
ATOM 2018 O O . GLY A 1 297 ? 209.749 153.670 174.002 1.00 93.11 269 GLY A O 1
ATOM 2019 N N . LEU A 1 298 ? 209.240 151.996 172.587 1.00 83.90 270 LEU A N 1
ATOM 2020 C CA . LEU A 1 298 ? 207.968 152.542 172.133 1.00 83.90 270 LEU A CA 1
ATOM 2021 C C . LEU A 1 298 ? 206.888 152.415 173.200 1.00 83.90 270 LEU A C 1
ATOM 2022 O O . LEU A 1 298 ? 206.665 151.336 173.758 1.00 83.90 270 LEU A O 1
ATOM 2027 N N . LYS A 1 299 ? 206.215 153.532 173.464 1.00 73.60 271 LYS A N 1
ATOM 2028 C CA . LYS A 1 299 ? 205.243 153.671 174.543 1.00 73.60 271 LYS A CA 1
ATOM 2029 C C . LYS A 1 299 ? 203.839 153.491 173.979 1.00 73.60 271 LYS A C 1
ATOM 2030 O O . LYS A 1 299 ? 203.387 154.302 173.165 1.00 73.60 271 LYS A O 1
ATOM 2036 N N . THR A 1 300 ? 203.191 152.387 174.341 1.00 66.36 272 THR A N 1
ATOM 2037 C CA . THR A 1 300 ? 201.844 152.104 173.871 1.00 66.36 272 THR A CA 1
ATOM 2038 C C . THR A 1 300 ? 200.834 152.958 174.639 1.00 66.36 272 THR A C 1
ATOM 2039 O O . THR A 1 300 ? 201.061 153.341 175.789 1.00 66.36 272 THR A O 1
ATOM 2043 N N . LEU A 1 301 ? 199.714 153.258 173.978 1.00 54.74 273 LEU A N 1
ATOM 2044 C CA . LEU A 1 301 ? 198.623 154.058 174.526 1.00 54.74 273 LEU A CA 1
ATOM 2045 C C . LEU A 1 301 ? 197.311 153.541 173.953 1.00 54.74 273 LEU A C 1
ATOM 2046 O O . LEU A 1 301 ? 197.114 153.595 172.729 1.00 54.74 273 LEU A O 1
ATOM 2051 N N . ARG A 1 302 ? 196.509 152.895 174.799 1.00 49.52 274 ARG A N 1
ATOM 2052 C CA . ARG A 1 302 ? 195.238 152.302 174.410 1.00 49.52 274 ARG A CA 1
ATOM 2053 C C . ARG A 1 302 ? 194.080 153.291 174.521 1.00 49.52 274 ARG A C 1
ATOM 2054 O O . ARG A 1 302 ? 194.102 154.237 175.314 1.00 49.52 274 ARG A O 1
ATOM 2062 N N . ILE A 1 303 ? 193.008 152.987 173.789 1.00 41.05 275 ILE A N 1
ATOM 2063 C CA . ILE A 1 303 ? 191.710 153.638 173.942 1.00 41.05 275 ILE A CA 1
ATOM 2064 C C . ILE A 1 303 ? 190.641 152.572 173.763 1.00 41.05 275 ILE A C 1
ATOM 2065 O O . ILE A 1 303 ? 190.655 151.841 172.773 1.00 41.05 275 ILE A O 1
ATOM 2070 N N . LEU A 1 304 ? 189.703 152.485 174.694 1.00 39.81 276 LEU A N 1
ATOM 2071 C CA . LEU A 1 304 ? 188.522 151.659 174.501 1.00 39.81 276 LEU A CA 1
ATOM 2072 C C . LEU A 1 304 ? 187.497 152.494 173.747 1.00 39.81 276 LEU A C 1
ATOM 2073 O O . LEU A 1 304 ? 187.269 153.648 174.100 1.00 39.81 276 LEU A O 1
ATOM 2078 N N . TYR A 1 305 ? 186.892 151.943 172.700 1.00 42.70 277 TYR A N 1
ATOM 2079 C CA . TYR A 1 305 ? 185.872 152.710 172.002 1.00 42.70 277 TYR A CA 1
ATOM 2080 C C . TYR A 1 305 ? 184.736 151.762 171.682 1.00 42.70 277 TYR A C 1
ATOM 2081 O O . TYR A 1 305 ? 184.897 150.541 171.709 1.00 42.70 277 TYR A O 1
ATOM 2090 N N . GLU A 1 306 ? 183.594 152.325 171.349 1.00 46.38 278 GLU A N 1
ATOM 2091 C CA . GLU A 1 306 ? 182.444 151.510 171.009 1.00 46.38 278 GLU A CA 1
ATOM 2092 C C . GLU A 1 306 ? 182.229 151.596 169.505 1.00 46.38 278 GLU A C 1
ATOM 2093 O O . GLU A 1 306 ? 181.894 152.663 168.982 1.00 46.38 278 GLU A O 1
ATOM 2099 N N . GLU A 1 307 ? 182.419 150.477 168.813 1.00 53.18 279 GLU A N 1
ATOM 2100 C CA . GLU A 1 307 ? 182.005 150.386 167.427 1.00 53.18 279 GLU A CA 1
ATOM 2101 C C . GLU A 1 307 ? 180.515 150.100 167.438 1.00 53.18 279 GLU A C 1
ATOM 2102 O O . GLU A 1 307 ? 180.021 149.314 168.253 1.00 53.18 279 GLU A O 1
ATOM 2108 N N . VAL A 1 308 ? 179.797 150.745 166.536 1.00 57.52 280 VAL A N 1
ATOM 2109 C CA . VAL A 1 308 ? 178.352 150.614 166.456 1.00 57.52 280 VAL A CA 1
ATOM 2110 C C . VAL A 1 308 ? 177.918 150.461 164.998 1.00 57.52 280 VAL A C 1
ATOM 2111 O O . VAL A 1 308 ? 178.355 151.211 164.119 1.00 57.52 280 VAL A O 1
ATOM 2115 N N . ASP A 1 309 ? 177.138 149.415 164.739 1.00 62.05 281 ASP A N 1
ATOM 2116 C CA . ASP A 1 309 ? 176.532 149.087 163.453 1.00 62.05 281 ASP A CA 1
ATOM 2117 C C . ASP A 1 309 ? 175.048 149.405 163.556 1.00 62.05 281 ASP A C 1
ATOM 2118 O O . ASP A 1 309 ? 174.239 148.575 163.966 1.00 62.05 281 ASP A O 1
ATOM 2123 N N . GLU A 1 310 ? 174.707 150.642 163.224 1.00 58.54 282 GLU A N 1
ATOM 2124 C CA . GLU A 1 310 ? 173.313 151.050 163.135 1.00 58.54 282 GLU A CA 1
ATOM 2125 C C . GLU A 1 310 ? 172.773 150.938 161.709 1.00 58.54 282 GLU A C 1
ATOM 2126 O O . GLU A 1 310 ? 172.095 151.820 161.199 1.00 58.54 282 GLU A O 1
ATOM 2132 N N . SER A 1 311 ? 173.018 149.791 161.069 1.00 58.14 283 SER A N 1
ATOM 2133 C CA . SER A 1 311 ? 172.513 149.572 159.717 1.00 58.14 283 SER A CA 1
ATOM 2134 C C . SER A 1 311 ? 171.041 149.203 159.738 1.00 58.14 283 SER A C 1
ATOM 2135 O O . SER A 1 311 ? 170.266 149.670 158.899 1.00 58.14 283 SER A O 1
ATOM 2138 N N . GLU A 1 312 ? 170.646 148.364 160.690 1.00 57.26 284 GLU A N 1
ATOM 2139 C CA . GLU A 1 312 ? 169.302 147.819 160.776 1.00 57.26 284 GLU A CA 1
ATOM 2140 C C . GLU A 1 312 ? 168.376 148.689 161.611 1.00 57.26 284 GLU A C 1
ATOM 2141 O O . GLU A 1 312 ? 167.359 148.199 162.113 1.00 57.26 284 GLU A O 1
ATOM 2147 N N . VAL A 1 313 ? 168.697 149.969 161.748 1.00 50.50 285 VAL A N 1
ATOM 2148 C CA . VAL A 1 313 ? 167.979 150.895 162.610 1.00 50.50 285 VAL A CA 1
ATOM 2149 C C . VAL A 1 313 ? 167.130 151.785 161.719 1.00 50.50 285 VAL A C 1
ATOM 2150 O O . VAL A 1 313 ? 167.599 152.243 160.670 1.00 50.50 285 VAL A O 1
ATOM 2154 N N . GLU A 1 314 ? 165.876 152.002 162.123 1.00 47.25 286 GLU A N 1
ATOM 2155 C CA . GLU A 1 314 ? 164.939 152.748 161.301 1.00 47.25 286 GLU A CA 1
ATOM 2156 C C . GLU A 1 314 ? 165.384 154.192 161.154 1.00 47.25 286 GLU A C 1
ATOM 2157 O O . GLU A 1 314 ? 165.689 154.874 162.137 1.00 47.25 286 GLU A O 1
ATOM 2163 N N . VAL A 1 315 ? 165.413 154.652 159.909 1.00 43.14 287 VAL A N 1
ATOM 2164 C CA . VAL A 1 315 ? 165.840 156.000 159.586 1.00 43.14 287 VAL A CA 1
ATOM 2165 C C . VAL A 1 315 ? 164.600 156.863 159.465 1.00 43.14 287 VAL A C 1
ATOM 2166 O O . VAL A 1 315 ? 163.614 156.470 158.833 1.00 43.14 287 VAL A O 1
ATOM 2170 N N . ILE A 1 316 ? 164.643 158.025 160.093 1.00 42.98 288 ILE A N 1
ATOM 2171 C CA . ILE A 1 316 ? 163.545 158.977 160.115 1.00 42.98 288 ILE A CA 1
ATOM 2172 C C . ILE A 1 316 ? 164.067 160.315 159.620 1.00 42.98 288 ILE A C 1
ATOM 2173 O O . ILE A 1 316 ? 165.238 160.650 159.819 1.00 42.98 288 ILE A O 1
ATOM 2178 N N . HIS A 1 317 ? 163.243 161.041 158.893 1.00 44.30 289 HIS A N 1
ATOM 2179 C CA . HIS A 1 317 ? 163.626 162.368 158.452 1.00 44.30 289 HIS A CA 1
ATOM 2180 C C . HIS A 1 317 ? 162.960 163.404 159.343 1.00 44.30 289 HIS A C 1
ATOM 2181 O O . HIS A 1 317 ? 161.747 163.354 159.571 1.00 44.30 289 HIS A O 1
ATOM 2188 N N . VAL A 1 318 ? 163.768 164.324 159.858 1.00 44.92 290 VAL A N 1
ATOM 2189 C CA . VAL A 1 318 ? 163.303 165.440 160.681 1.00 44.92 290 VAL A CA 1
ATOM 2190 C C . VAL A 1 318 ? 163.797 166.709 160.002 1.00 44.92 290 VAL A C 1
ATOM 2191 O O . VAL A 1 318 ? 164.951 166.745 159.569 1.00 44.92 290 VAL A O 1
ATOM 2195 N N . PRO A 1 319 ? 162.958 167.742 159.871 1.00 38.87 291 PRO A N 1
ATOM 2196 C CA . PRO A 1 319 ? 163.381 169.019 159.271 1.00 38.87 291 PRO A CA 1
ATOM 2197 C C . PRO A 1 319 ? 164.631 169.650 159.873 1.00 38.87 291 PRO A C 1
ATOM 2198 O O . PRO A 1 319 ? 164.921 169.500 161.059 1.00 38.87 291 PRO A O 1
ATOM 2202 N N . SER A 1 320 ? 165.425 170.263 158.999 1.00 45.99 292 SER A N 1
ATOM 2203 C CA . SER A 1 320 ? 166.629 170.970 159.388 1.00 45.99 292 SER A CA 1
ATOM 2204 C C . SER A 1 320 ? 166.289 172.373 159.895 1.00 45.99 292 SER A C 1
ATOM 2205 O O . SER A 1 320 ? 165.244 172.926 159.546 1.00 45.99 292 SER A O 1
ATOM 2208 N N . PRO A 1 321 ? 167.142 172.950 160.755 1.00 47.84 293 PRO A N 1
ATOM 2209 C CA . PRO A 1 321 ? 166.965 174.355 161.170 1.00 47.84 293 PRO A CA 1
ATOM 2210 C C . PRO A 1 321 ? 166.967 175.367 160.043 1.00 47.84 293 PRO A C 1
ATOM 2211 O O . PRO A 1 321 ? 166.247 176.370 160.132 1.00 47.84 293 PRO A O 1
ATOM 2215 N N . ALA A 1 322 ? 167.748 175.154 158.988 1.00 49.00 294 ALA A N 1
ATOM 2216 C CA . ALA A 1 322 ? 167.756 176.083 157.861 1.00 49.00 294 ALA A CA 1
ATOM 2217 C C . ALA A 1 322 ? 166.512 175.762 157.050 1.00 49.00 294 ALA A C 1
ATOM 2218 O O . ALA A 1 322 ? 166.530 174.928 156.145 1.00 49.00 294 ALA A O 1
ATOM 2220 N N . LEU A 1 323 ? 165.405 176.413 157.419 1.00 46.48 295 LEU A N 1
ATOM 2221 C CA . LEU A 1 323 ? 164.102 176.078 156.857 1.00 46.48 295 LEU A CA 1
ATOM 2222 C C . LEU A 1 323 ? 163.999 176.453 155.389 1.00 46.48 295 LEU A C 1
ATOM 2223 O O . LEU A 1 323 ? 163.281 175.789 154.633 1.00 46.48 295 LEU A O 1
ATOM 2228 N N . GLU A 1 324 ? 164.715 177.505 154.978 1.00 57.29 296 GLU A N 1
ATOM 2229 C CA . GLU A 1 324 ? 164.707 177.958 153.589 1.00 57.29 296 GLU A CA 1
ATOM 2230 C C . GLU A 1 324 ? 165.208 176.881 152.634 1.00 57.29 296 GLU A C 1
ATOM 2231 O O . GLU A 1 324 ? 164.651 176.707 151.544 1.00 57.29 296 GLU A O 1
ATOM 2237 N N . GLU A 1 325 ? 166.261 176.156 153.016 1.00 60.03 297 GLU A N 1
ATOM 2238 C CA . GLU A 1 325 ? 166.844 175.151 152.140 1.00 60.03 297 GLU A CA 1
ATOM 2239 C C . GLU A 1 325 ? 165.922 173.947 151.950 1.00 60.03 297 GLU A C 1
ATOM 2240 O O . GLU A 1 325 ? 166.092 173.207 150.976 1.00 60.03 297 GLU A O 1
ATOM 2246 N N . ARG A 1 326 ? 164.949 173.766 152.851 1.00 50.24 298 ARG A N 1
ATOM 2247 C CA . ARG A 1 326 ? 163.854 172.790 152.741 1.00 50.24 298 ARG A CA 1
ATOM 2248 C C . ARG A 1 326 ? 164.315 171.345 152.593 1.00 50.24 298 ARG A C 1
ATOM 2249 O O . ARG A 1 326 ? 163.672 170.543 151.916 1.00 50.24 298 ARG A O 1
ATOM 2257 N N . LYS A 1 327 ? 165.410 170.986 153.247 1.00 52.11 299 LYS A N 1
ATOM 2258 C CA . LYS A 1 327 ? 165.708 169.570 153.363 1.00 52.11 299 LYS A CA 1
ATOM 2259 C C . LYS A 1 327 ? 165.532 169.118 154.802 1.00 52.11 299 LYS A C 1
ATOM 2260 O O . LYS A 1 327 ? 165.425 169.923 155.729 1.00 52.11 299 LYS A O 1
ATOM 2266 N N . THR A 1 328 ? 165.490 167.808 154.964 1.00 47.51 300 THR A N 1
ATOM 2267 C CA . THR A 1 328 ? 165.436 167.161 156.257 1.00 47.51 300 THR A CA 1
ATOM 2268 C C . THR A 1 328 ? 166.824 166.638 156.583 1.00 47.51 300 THR A C 1
ATOM 2269 O O . THR A 1 328 ? 167.767 166.767 155.798 1.00 47.51 300 THR A O 1
ATOM 2273 N N . ASP A 1 329 ? 166.948 166.064 157.768 1.00 48.52 301 ASP A N 1
ATOM 2274 C CA . ASP A 1 329 ? 168.087 165.256 158.152 1.00 48.52 301 ASP A CA 1
ATOM 2275 C C . ASP A 1 329 ? 167.623 163.859 158.513 1.00 48.52 301 ASP A C 1
ATOM 2276 O O . ASP A 1 329 ? 166.595 163.693 159.184 1.00 48.52 301 ASP A O 1
ATOM 2281 N N . SER A 1 330 ? 168.348 162.866 158.012 1.00 48.14 302 SER A N 1
ATOM 2282 C CA . SER A 1 330 ? 168.129 161.495 158.430 1.00 48.14 302 SER A CA 1
ATOM 2283 C C . SER A 1 330 ? 168.632 161.297 159.854 1.00 48.14 302 SER A C 1
ATOM 2284 O O . SER A 1 330 ? 169.680 161.822 160.235 1.00 48.14 302 SER A O 1
ATOM 2287 N N . TYR A 1 331 ? 167.912 160.474 160.611 1.00 47.00 303 TYR A N 1
ATOM 2288 C CA . TYR A 1 331 ? 168.233 160.145 161.994 1.00 47.00 303 TYR A CA 1
ATOM 2289 C C . TYR A 1 331 ? 167.991 158.661 162.199 1.00 47.00 303 TYR A C 1
ATOM 2290 O O . TYR A 1 331 ? 166.885 158.176 161.946 1.00 47.00 303 TYR A O 1
ATOM 2299 N N . ARG A 1 332 ? 169.017 157.943 162.646 1.00 48.26 304 ARG A N 1
ATOM 2300 C CA . ARG A 1 332 ? 168.880 156.534 163.004 1.00 48.26 304 ARG A CA 1
ATOM 2301 C C . ARG A 1 332 ? 168.181 156.463 164.357 1.00 48.26 304 ARG A C 1
ATOM 2302 O O . ARG A 1 332 ? 168.806 156.414 165.417 1.00 48.26 304 ARG A O 1
ATOM 2310 N N . TYR A 1 333 ? 166.849 156.495 164.316 1.00 42.24 305 TYR A N 1
ATOM 2311 C CA . TYR A 1 333 ? 166.041 156.594 165.523 1.00 42.24 305 TYR A CA 1
ATOM 2312 C C . TYR A 1 333 ? 165.385 155.254 165.819 1.00 42.24 305 TYR A C 1
ATOM 2313 O O . TYR A 1 333 ? 164.413 154.887 165.142 1.00 42.24 305 TYR A O 1
ATOM 2322 N N . PRO A 1 334 ? 165.848 154.496 166.816 1.00 38.20 306 PRO A N 1
ATOM 2323 C CA . PRO A 1 334 ? 165.321 153.143 167.044 1.00 38.20 306 PRO A CA 1
ATOM 2324 C C . PRO A 1 334 ? 163.970 153.186 167.737 1.00 38.20 306 PRO A C 1
ATOM 2325 O O . PRO A 1 334 ? 163.890 153.483 168.931 1.00 38.20 306 PRO A O 1
ATOM 2329 N N . ARG A 1 335 ? 162.910 152.851 167.007 1.00 49.31 307 ARG A N 1
ATOM 2330 C CA . ARG A 1 335 ? 161.615 152.701 167.655 1.00 49.31 307 ARG A CA 1
ATOM 2331 C C . ARG A 1 335 ? 161.588 151.462 168.534 1.00 49.31 307 ARG A C 1
ATOM 2332 O O . ARG A 1 335 ? 162.347 150.512 168.333 1.00 49.31 307 ARG A O 1
ATOM 2340 N N . THR A 1 336 ? 160.658 151.471 169.488 1.00 51.80 308 THR A N 1
ATOM 2341 C CA . THR A 1 336 ? 160.287 150.263 170.210 1.00 51.80 308 THR A CA 1
ATOM 2342 C C . THR A 1 336 ? 159.768 149.205 169.252 1.00 51.80 308 THR A C 1
ATOM 2343 O O . THR A 1 336 ? 159.039 149.507 168.305 1.00 51.80 308 THR A O 1
ATOM 2347 N N . GLY A 1 337 ? 160.146 147.961 169.501 1.00 52.75 309 GLY A N 1
ATOM 2348 C CA . GLY A 1 337 ? 159.860 146.918 168.524 1.00 52.75 309 GLY A CA 1
ATOM 2349 C C . GLY A 1 337 ? 160.913 146.824 167.444 1.00 52.75 309 GLY A C 1
ATOM 2350 O O . GLY A 1 337 ? 161.334 145.721 167.085 1.00 52.75 309 GLY A O 1
ATOM 2351 N N . SER A 1 338 ? 161.341 147.962 166.901 1.00 49.72 310 SER A N 1
ATOM 2352 C CA . SER A 1 338 ? 162.386 147.987 165.897 1.00 49.72 310 SER A CA 1
ATOM 2353 C C . SER A 1 338 ? 163.734 147.655 166.524 1.00 49.72 310 SER A C 1
ATOM 2354 O O . SER A 1 338 ? 163.912 147.670 167.742 1.00 49.72 310 SER A O 1
ATOM 2357 N N . LYS A 1 339 ? 164.706 147.412 165.658 1.00 53.10 311 LYS A N 1
ATOM 2358 C CA . LYS A 1 339 ? 165.994 146.907 166.090 1.00 53.10 311 LYS A CA 1
ATOM 2359 C C . LYS A 1 339 ? 166.852 148.041 166.622 1.00 53.10 311 LYS A C 1
ATOM 2360 O O . LYS A 1 339 ? 166.856 149.147 166.078 1.00 53.10 311 LYS A O 1
ATOM 2366 N N . ASN A 1 340 ? 167.559 147.764 167.705 1.00 44.67 312 ASN A N 1
ATOM 2367 C CA . ASN A 1 340 ? 168.545 148.679 168.248 1.00 44.67 312 ASN A CA 1
ATOM 2368 C C . ASN A 1 340 ? 169.825 148.575 167.432 1.00 44.67 312 ASN A C 1
ATOM 2369 O O . ASN A 1 340 ? 169.970 147.671 166.607 1.00 44.67 312 ASN A O 1
ATOM 2374 N N . PRO A 1 341 ? 170.749 149.521 167.589 1.00 48.12 313 PRO A N 1
ATOM 2375 C CA . PRO A 1 341 ? 172.044 149.386 166.922 1.00 48.12 313 PRO A CA 1
ATOM 2376 C C . PRO A 1 341 ? 172.828 148.205 167.470 1.00 48.12 313 PRO A C 1
ATOM 2377 O O . PRO A 1 341 ? 172.714 147.851 168.645 1.00 48.12 313 PRO A O 1
ATOM 2381 N N . LYS A 1 342 ? 173.625 147.583 166.606 1.00 55.93 314 LYS A N 1
ATOM 2382 C CA . LYS A 1 342 ? 174.408 146.421 167.002 1.00 55.93 314 LYS A CA 1
ATOM 2383 C C . LYS A 1 342 ? 175.780 146.894 167.466 1.00 55.93 314 LYS A C 1
ATOM 2384 O O . LYS A 1 342 ? 176.574 147.402 166.674 1.00 55.93 314 LYS A O 1
ATOM 2390 N N . ILE A 1 343 ? 176.055 146.721 168.749 1.00 49.66 315 ILE A N 1
ATOM 2391 C CA . ILE A 1 343 ? 177.159 147.387 169.397 1.00 49.66 315 ILE A CA 1
ATOM 2392 C C . ILE A 1 343 ? 178.323 146.415 169.541 1.00 49.66 315 ILE A C 1
ATOM 2393 O O . ILE A 1 343 ? 178.166 145.203 169.404 1.00 49.66 315 ILE A O 1
ATOM 2398 N N . ALA A 1 344 ? 179.493 146.950 169.895 1.00 48.07 316 ALA A N 1
ATOM 2399 C CA . ALA A 1 344 ? 180.693 146.179 170.198 1.00 48.07 316 ALA A CA 1
ATOM 2400 C C . ALA A 1 344 ? 181.730 147.119 170.780 1.00 48.07 316 ALA A C 1
ATOM 2401 O O . ALA A 1 344 ? 181.740 148.309 170.478 1.00 48.07 316 ALA A O 1
ATOM 2403 N N . LEU A 1 345 ? 182.561 146.584 171.659 1.00 44.05 317 LEU A N 1
ATOM 2404 C CA . LEU A 1 345 ? 183.687 147.297 172.237 1.00 44.05 317 LEU A CA 1
ATOM 2405 C C . LEU A 1 345 ? 184.972 146.892 171.540 1.00 44.05 317 LEU A C 1
ATOM 2406 O O . LEU A 1 345 ? 185.119 145.745 171.119 1.00 44.05 317 LEU A O 1
ATOM 2411 N N . LYS A 1 346 ? 185.921 147.820 171.444 1.00 42.43 318 LYS A N 1
ATOM 2412 C CA . LYS A 1 346 ? 187.104 147.579 170.631 1.00 42.43 318 LYS A CA 1
ATOM 2413 C C . LYS A 1 346 ? 188.218 148.385 171.267 1.00 42.43 318 LYS A C 1
ATOM 2414 O O . LYS A 1 346 ? 187.988 149.435 171.864 1.00 42.43 318 LYS A O 1
ATOM 2420 N N . LEU A 1 347 ? 189.421 147.856 171.171 1.00 44.93 319 LEU A N 1
ATOM 2421 C CA . LEU A 1 347 ? 190.613 148.505 171.692 1.00 44.93 319 LEU A CA 1
ATOM 2422 C C . LEU A 1 347 ? 191.477 149.095 170.573 1.00 44.93 319 LEU A C 1
ATOM 2423 O O . LEU A 1 347 ? 191.995 148.358 169.740 1.00 44.93 319 LEU A O 1
ATOM 2428 N N . ALA A 1 348 ? 191.683 150.402 170.583 1.00 44.79 320 ALA A N 1
ATOM 2429 C CA . ALA A 1 348 ? 192.589 151.099 169.660 1.00 44.79 320 ALA A CA 1
ATOM 2430 C C . ALA A 1 348 ? 193.905 151.530 170.293 1.00 44.79 320 ALA A C 1
ATOM 2431 O O . ALA A 1 348 ? 193.934 152.446 171.116 1.00 44.79 320 ALA A O 1
ATOM 2433 N N . GLU A 1 349 ? 194.991 150.855 169.927 1.00 52.26 321 GLU A N 1
ATOM 2434 C CA . GLU A 1 349 ? 196.301 151.175 170.466 1.00 52.26 321 GLU A CA 1
ATOM 2435 C C . GLU A 1 349 ? 197.059 152.018 169.473 1.00 52.26 321 GLU A C 1
ATOM 2436 O O . GLU A 1 349 ? 196.786 152.018 168.270 1.00 52.26 321 GLU A O 1
ATOM 2442 N N . PHE A 1 350 ? 198.119 152.611 169.991 1.00 57.60 322 PHE A N 1
ATOM 2443 C CA . PHE A 1 350 ? 199.130 153.217 169.144 1.00 57.60 322 PHE A CA 1
ATOM 2444 C C . PHE A 1 350 ? 200.352 153.336 170.026 1.00 57.60 322 PHE A C 1
ATOM 2445 O O . PHE A 1 350 ? 200.290 153.092 171.226 1.00 57.60 322 PHE A O 1
ATOM 2453 N N . GLN A 1 351 ? 201.481 153.647 169.414 1.00 69.04 323 GLN A N 1
ATOM 2454 C CA . GLN A 1 351 ? 202.734 153.705 170.143 1.00 69.04 323 GLN A CA 1
ATOM 2455 C C . GLN A 1 351 ? 203.409 155.025 169.830 1.00 69.04 323 GLN A C 1
ATOM 2456 O O . GLN A 1 351 ? 203.036 155.728 168.891 1.00 69.04 323 GLN A O 1
ATOM 2462 N N . THR A 1 352 ? 204.409 155.365 170.637 1.00 75.99 324 THR A N 1
ATOM 2463 C CA . THR A 1 352 ? 205.055 156.666 170.539 1.00 75.99 324 THR A CA 1
ATOM 2464 C C . THR A 1 352 ? 206.539 156.515 170.810 1.00 75.99 324 THR A C 1
ATOM 2465 O O . THR A 1 352 ? 206.956 155.709 171.646 1.00 75.99 324 THR A O 1
ATOM 2469 N N . ASP A 1 353 ? 207.327 157.298 170.080 1.00 84.58 325 ASP A N 1
ATOM 2470 C CA . ASP A 1 353 ? 208.738 157.461 170.372 1.00 84.58 325 ASP A CA 1
ATOM 2471 C C . ASP A 1 353 ? 208.921 158.364 171.586 1.00 84.58 325 ASP A C 1
ATOM 2472 O O . ASP A 1 353 ? 207.969 158.939 172.119 1.00 84.58 325 ASP A O 1
ATOM 2477 N N . SER A 1 354 ? 210.173 158.473 172.032 1.00 90.49 326 SER A N 1
ATOM 2478 C CA . SER A 1 354 ? 210.514 159.459 173.051 1.00 90.49 326 SER A CA 1
ATOM 2479 C C . SER A 1 354 ? 210.304 160.890 172.566 1.00 90.49 326 SER A C 1
ATOM 2480 O O . SER A 1 354 ? 210.027 161.775 173.382 1.00 90.49 326 SER A O 1
ATOM 2483 N N . GLN A 1 355 ? 210.416 161.131 171.258 1.00 90.37 327 GLN A N 1
ATOM 2484 C CA . GLN A 1 355 ? 210.153 162.453 170.699 1.00 90.37 327 GLN A CA 1
ATOM 2485 C C . GLN A 1 355 ? 208.665 162.770 170.613 1.00 90.37 327 GLN A C 1
ATOM 2486 O O . GLN A 1 355 ? 208.303 163.945 170.495 1.00 90.37 327 GLN A O 1
ATOM 2492 N N . GLY A 1 356 ? 207.800 161.761 170.667 1.00 80.95 328 GLY A N 1
ATOM 2493 C CA . GLY A 1 356 ? 206.370 161.996 170.678 1.00 80.95 328 GLY A CA 1
ATOM 2494 C C . GLY A 1 356 ? 205.731 161.956 169.306 1.00 80.95 328 GLY A C 1
ATOM 2495 O O . GLY A 1 356 ? 205.061 162.907 168.894 1.00 80.95 328 GLY A O 1
ATOM 2496 N N . LYS A 1 357 ? 205.930 160.854 168.589 1.00 76.49 329 LYS A N 1
ATOM 2497 C CA . LYS A 1 357 ? 205.358 160.658 167.266 1.00 76.49 329 LYS A CA 1
ATOM 2498 C C . LYS A 1 357 ? 204.613 159.335 167.230 1.00 76.49 329 LYS A C 1
ATOM 2499 O O . LYS A 1 357 ? 205.134 158.314 167.685 1.00 76.49 329 LYS A O 1
ATOM 2505 N N . ILE A 1 358 ? 203.405 159.345 166.669 1.00 71.76 330 ILE A N 1
ATOM 2506 C CA . ILE A 1 358 ? 202.617 158.121 166.587 1.00 71.76 330 ILE A CA 1
ATOM 2507 C C . ILE A 1 358 ? 203.173 157.291 165.441 1.00 71.76 330 ILE A C 1
ATOM 2508 O O . ILE A 1 358 ? 202.781 157.460 164.280 1.00 71.76 330 ILE A O 1
ATOM 2513 N N . VAL A 1 359 ? 204.133 156.428 165.756 1.00 71.97 331 VAL A N 1
ATOM 2514 C CA . VAL A 1 359 ? 204.767 155.572 164.763 1.00 71.97 331 VAL A CA 1
ATOM 2515 C C . VAL A 1 359 ? 203.809 154.488 164.269 1.00 71.97 331 VAL A C 1
ATOM 2516 O O . VAL A 1 359 ? 203.473 154.455 163.081 1.00 71.97 331 VAL A O 1
ATOM 2520 N N . SER A 1 360 ? 203.356 153.602 165.148 1.00 64.77 332 SER A N 1
ATOM 2521 C CA . SER A 1 360 ? 202.426 152.556 164.763 1.00 64.77 332 SER A CA 1
ATOM 2522 C C . SER A 1 360 ? 201.039 152.862 165.313 1.00 64.77 332 SER A C 1
ATOM 2523 O O . SER A 1 360 ? 200.846 153.771 166.121 1.00 64.77 332 SER A O 1
ATOM 2526 N N . THR A 1 361 ? 200.063 152.086 164.848 1.00 59.46 333 THR A N 1
ATOM 2527 C CA . THR A 1 361 ? 198.682 152.160 165.304 1.00 59.46 333 THR A CA 1
ATOM 2528 C C . THR A 1 361 ? 198.148 150.739 165.154 1.00 59.46 333 THR A C 1
ATOM 2529 O O . THR A 1 361 ? 198.730 149.944 164.411 1.00 59.46 333 THR A O 1
ATOM 2533 N N . GLN A 1 362 ? 196.999 150.437 165.785 1.00 55.24 334 GLN A N 1
ATOM 2534 C CA . GLN A 1 362 ? 196.426 149.095 165.713 1.00 55.24 334 GLN A CA 1
ATOM 2535 C C . GLN A 1 362 ? 195.015 149.028 166.282 1.00 55.24 334 GLN A C 1
ATOM 2536 O O . GLN A 1 362 ? 194.789 149.317 167.460 1.00 55.24 334 GLN A O 1
ATOM 2542 N N . GLU A 1 363 ? 194.063 148.626 165.446 1.00 54.02 335 GLU A N 1
ATOM 2543 C CA . GLU A 1 363 ? 192.731 148.256 165.899 1.00 54.02 335 GLU A CA 1
ATOM 2544 C C . GLU A 1 363 ? 192.754 146.853 166.484 1.00 54.02 335 GLU A C 1
ATOM 2545 O O . GLU A 1 363 ? 193.408 145.957 165.944 1.00 54.02 335 GLU A O 1
ATOM 2551 N N . LYS A 1 364 ? 192.047 146.662 167.592 1.00 50.42 336 LYS A N 1
ATOM 2552 C CA . LYS A 1 364 ? 191.884 145.355 168.198 1.00 50.42 336 LYS A CA 1
ATOM 2553 C C . LYS A 1 364 ? 190.420 145.126 168.532 1.00 50.42 336 LYS A C 1
ATOM 2554 O O . LYS A 1 364 ? 189.684 146.061 168.853 1.00 50.42 336 LYS A O 1
ATOM 2560 N N . GLU A 1 365 ? 190.045 143.855 168.554 1.00 55.29 337 GLU A N 1
ATOM 2561 C CA . GLU A 1 365 ? 188.673 143.418 168.737 1.00 55.29 337 GLU A CA 1
ATOM 2562 C C . GLU A 1 365 ? 188.685 142.173 169.604 1.00 55.29 337 GLU A C 1
ATOM 2563 O O . GLU A 1 365 ? 189.715 141.508 169.731 1.00 55.29 337 GLU A O 1
ATOM 2569 N N . LEU A 1 366 ? 187.549 141.893 170.243 1.00 56.92 338 LEU A N 1
ATOM 2570 C CA . LEU A 1 366 ? 187.475 140.769 171.165 1.00 56.92 338 LEU A CA 1
ATOM 2571 C C . LEU A 1 366 ? 187.633 139.466 170.394 1.00 56.92 338 LEU A C 1
ATOM 2572 O O . LEU A 1 366 ? 187.263 139.368 169.221 1.00 56.92 338 LEU A O 1
ATOM 2577 N N . VAL A 1 367 ? 188.237 138.479 171.060 1.00 60.48 339 VAL A N 1
ATOM 2578 C CA . VAL A 1 367 ? 188.662 137.253 170.393 1.00 60.48 339 VAL A CA 1
ATOM 2579 C C . VAL A 1 367 ? 187.460 136.445 169.910 1.00 60.48 339 VAL A C 1
ATOM 2580 O O . VAL A 1 367 ? 187.526 135.778 168.870 1.00 60.48 339 VAL A O 1
ATOM 2584 N N . GLN A 1 368 ? 186.341 136.535 170.601 1.00 61.45 340 GLN A N 1
ATOM 2585 C CA . GLN A 1 368 ? 185.067 136.129 170.053 1.00 61.45 340 GLN A CA 1
ATOM 2586 C C . GLN A 1 368 ? 184.279 137.370 169.662 1.00 61.45 340 GLN A C 1
ATOM 2587 O O . GLN A 1 368 ? 184.636 138.482 170.066 1.00 61.45 340 GLN A O 1
ATOM 2593 N N . PRO A 1 369 ? 183.242 137.234 168.805 1.00 55.82 341 PRO A N 1
ATOM 2594 C CA . PRO A 1 369 ? 182.343 138.369 168.553 1.00 55.82 341 PRO A CA 1
ATOM 2595 C C . PRO A 1 369 ? 181.682 138.880 169.821 1.00 55.82 341 PRO A C 1
ATOM 2596 O O . PRO A 1 369 ? 181.507 138.117 170.774 1.00 55.82 341 PRO A O 1
ATOM 2600 N N . PHE A 1 370 ? 181.338 140.169 169.848 1.00 47.95 342 PHE A N 1
ATOM 2601 C CA . PHE A 1 370 ? 180.729 140.756 171.036 1.00 47.95 342 PHE A CA 1
ATOM 2602 C C . PHE A 1 370 ? 179.349 140.168 171.291 1.00 47.95 342 PHE A C 1
ATOM 2603 O O . PHE A 1 370 ? 179.012 139.836 172.430 1.00 47.95 342 PHE A O 1
ATOM 2611 N N . SER A 1 371 ? 178.526 140.074 170.240 1.00 53.72 343 SER A N 1
ATOM 2612 C CA . SER A 1 371 ? 177.177 139.519 170.346 1.00 53.72 343 SER A CA 1
ATOM 2613 C C . SER A 1 371 ? 177.169 138.074 170.837 1.00 53.72 343 SER A C 1
ATOM 2614 O O . SER A 1 371 ? 176.199 137.638 171.464 1.00 53.72 343 SER A O 1
ATOM 2617 N N . SER A 1 372 ? 178.225 137.318 170.549 1.00 55.32 344 SER A N 1
ATOM 2618 C CA . SER A 1 372 ? 178.327 135.924 170.960 1.00 55.32 344 SER A CA 1
ATOM 2619 C C . SER A 1 372 ? 178.970 135.755 172.330 1.00 55.32 344 SER A C 1
ATOM 2620 O O . SER A 1 372 ? 178.521 134.922 173.121 1.00 55.32 344 SER A O 1
ATOM 2623 N N . LEU A 1 373 ? 180.000 136.550 172.630 1.00 53.49 345 LEU A N 1
ATOM 2624 C CA . LEU A 1 373 ? 180.595 136.567 173.962 1.00 53.49 345 LEU A CA 1
ATOM 2625 C C . LEU A 1 373 ? 179.645 137.115 175.016 1.00 53.49 345 LEU A C 1
ATOM 2626 O O . LEU A 1 373 ? 179.705 136.695 176.175 1.00 53.49 345 LEU A O 1
ATOM 2631 N N . PHE A 1 374 ? 178.768 138.038 174.645 1.00 49.40 346 PHE A N 1
ATOM 2632 C CA . PHE A 1 374 ? 177.803 138.635 175.564 1.00 49.40 346 PHE A CA 1
ATOM 2633 C C . PHE A 1 374 ? 176.430 138.568 174.912 1.00 49.40 346 PHE A C 1
ATOM 2634 O O . PHE A 1 374 ? 175.942 139.563 174.366 1.00 49.40 346 PHE A O 1
ATOM 2642 N N . PRO A 1 375 ? 175.799 137.391 174.905 1.00 51.07 347 PRO A N 1
ATOM 2643 C CA . PRO A 1 375 ? 174.434 137.294 174.384 1.00 51.07 347 PRO A CA 1
ATOM 2644 C C . PRO A 1 375 ? 173.460 138.040 175.278 1.00 51.07 347 PRO A C 1
ATOM 2645 O O . PRO A 1 375 ? 173.759 138.346 176.433 1.00 51.07 347 PRO A O 1
ATOM 2649 N N . LYS A 1 376 ? 172.320 138.411 174.683 1.00 51.17 348 LYS A N 1
ATOM 2650 C CA . LYS A 1 376 ? 171.222 139.182 175.285 1.00 51.17 348 LYS A CA 1
ATOM 2651 C C . LYS A 1 376 ? 171.667 140.562 175.805 1.00 51.17 348 LYS A C 1
ATOM 2652 O O . LYS A 1 376 ? 170.904 141.258 176.484 1.00 51.17 348 LYS A O 1
ATOM 2658 N N . VAL A 1 377 ? 172.843 141.027 175.392 1.00 48.15 349 VAL A N 1
ATOM 2659 C CA . VAL A 1 377 ? 173.378 142.329 175.767 1.00 48.15 349 VAL A CA 1
ATOM 2660 C C . VAL A 1 377 ? 173.055 143.281 174.627 1.00 48.15 349 VAL A C 1
ATOM 2661 O O . VAL A 1 377 ? 173.508 143.097 173.493 1.00 48.15 349 VAL A O 1
ATOM 2665 N N . GLU A 1 378 ? 172.234 144.281 174.920 1.00 46.21 350 GLU A N 1
ATOM 2666 C CA . GLU A 1 378 ? 171.837 145.218 173.884 1.00 46.21 350 GLU A CA 1
ATOM 2667 C C . GLU A 1 378 ? 172.550 146.551 174.018 1.00 46.21 350 GLU A C 1
ATOM 2668 O O . GLU A 1 378 ? 172.846 147.194 173.007 1.00 46.21 350 GLU A O 1
ATOM 2674 N N . TYR A 1 379 ? 172.794 147.013 175.246 1.00 42.45 351 TYR A N 1
ATOM 2675 C CA . TYR A 1 379 ? 173.227 148.389 175.465 1.00 42.45 351 TYR A CA 1
ATOM 2676 C C . TYR A 1 379 ? 174.492 148.453 176.306 1.00 42.45 351 TYR A C 1
ATOM 2677 O O . TYR A 1 379 ? 174.634 147.710 177.280 1.00 42.45 351 TYR A O 1
ATOM 2686 N N . ILE A 1 380 ? 175.423 149.315 175.905 1.00 40.27 352 ILE A N 1
ATOM 2687 C CA . ILE A 1 380 ? 176.548 149.710 176.746 1.00 40.27 352 ILE A CA 1
ATOM 2688 C C . ILE A 1 380 ? 176.112 150.979 177.471 1.00 40.27 352 ILE A C 1
ATOM 2689 O O . ILE A 1 380 ? 176.093 152.060 176.878 1.00 40.27 352 ILE A O 1
ATOM 2694 N N . ALA A 1 381 ? 175.643 150.832 178.711 1.00 40.45 353 ALA A N 1
ATOM 2695 C CA . ALA A 1 381 ? 175.275 151.997 179.511 1.00 40.45 353 ALA A CA 1
ATOM 2696 C C . ALA A 1 381 ? 176.467 152.920 179.726 1.00 40.45 353 ALA A C 1
ATOM 2697 O O . ALA A 1 381 ? 176.434 154.102 179.373 1.00 40.45 353 ALA A O 1
ATOM 2699 N N . ARG A 1 382 ? 177.537 152.380 180.299 1.00 39.80 354 ARG A N 1
ATOM 2700 C CA . ARG A 1 382 ? 178.749 153.107 180.641 1.00 39.80 354 ARG A CA 1
ATOM 2701 C C . ARG A 1 382 ? 179.939 152.204 180.387 1.00 39.80 354 ARG A C 1
ATOM 2702 O O . ARG A 1 382 ? 179.789 151.000 180.194 1.00 39.80 354 ARG A O 1
ATOM 2710 N N . ALA A 1 383 ? 181.125 152.800 180.396 1.00 38.67 355 ALA A N 1
ATOM 2711 C CA . ALA A 1 383 ? 182.375 152.063 180.262 1.00 38.67 355 ALA A CA 1
ATOM 2712 C C . ALA A 1 383 ? 183.499 152.988 180.691 1.00 38.67 355 ALA A C 1
ATOM 2713 O O . ALA A 1 383 ? 183.319 154.199 180.833 1.00 38.67 355 ALA A O 1
ATOM 2715 N N . GLY A 1 384 ? 184.660 152.390 180.914 1.00 40.61 356 GLY A N 1
ATOM 2716 C CA . GLY A 1 384 ? 185.850 153.135 181.253 1.00 40.61 356 GLY A CA 1
ATOM 2717 C C . GLY A 1 384 ? 186.990 152.191 181.542 1.00 40.61 356 GLY A C 1
ATOM 2718 O O . GLY A 1 384 ? 187.035 151.084 181.011 1.00 40.61 356 GLY A O 1
ATOM 2719 N N . TRP A 1 385 ? 187.889 152.595 182.429 1.00 41.50 357 TRP A N 1
ATOM 2720 C CA . TRP A 1 385 ? 189.036 151.781 182.784 1.00 41.50 357 TRP A CA 1
ATOM 2721 C C . TRP A 1 385 ? 189.263 151.853 184.282 1.00 41.50 357 TRP A C 1
ATOM 2722 O O . TRP A 1 385 ? 188.863 152.816 184.940 1.00 41.50 357 TRP A O 1
ATOM 2733 N N . THR A 1 386 ? 189.905 150.821 184.817 1.00 46.28 358 THR A N 1
ATOM 2734 C CA . THR A 1 386 ? 190.467 150.924 186.150 1.00 46.28 358 THR A CA 1
ATOM 2735 C C . THR A 1 386 ? 191.663 151.869 186.112 1.00 46.28 358 THR A C 1
ATOM 2736 O O . THR A 1 386 ? 192.269 152.085 185.059 1.00 46.28 358 THR A O 1
ATOM 2740 N N . ARG A 1 387 ? 191.980 152.458 187.272 1.00 55.37 359 ARG A N 1
ATOM 2741 C CA . ARG A 1 387 ? 192.979 153.527 187.326 1.00 55.37 359 ARG A CA 1
ATOM 2742 C C . ARG A 1 387 ? 194.371 153.029 186.963 1.00 55.37 359 ARG A C 1
ATOM 2743 O O . ARG A 1 387 ? 195.130 153.728 186.284 1.00 55.37 359 ARG A O 1
ATOM 2751 N N . ASP A 1 388 ? 194.729 151.830 187.414 1.00 55.07 360 ASP A N 1
ATOM 2752 C CA . ASP A 1 388 ? 196.007 151.245 187.035 1.00 55.07 360 ASP A CA 1
ATOM 2753 C C . ASP A 1 388 ? 196.068 150.790 185.578 1.00 55.07 360 ASP A C 1
ATOM 2754 O O . ASP A 1 388 ? 197.166 150.574 185.058 1.00 55.07 360 ASP A O 1
ATOM 2759 N N . GLY A 1 389 ? 194.924 150.596 184.929 1.00 51.42 361 GLY A N 1
ATOM 2760 C CA . GLY A 1 389 ? 194.896 150.219 183.533 1.00 51.42 361 GLY A CA 1
ATOM 2761 C C . GLY A 1 389 ? 194.708 148.744 183.273 1.00 51.42 361 GLY A C 1
ATOM 2762 O O . GLY A 1 389 ? 194.721 148.334 182.107 1.00 51.42 361 GLY A O 1
ATOM 2763 N N . LYS A 1 390 ? 194.568 147.934 184.324 1.00 50.30 362 LYS A N 1
ATOM 2764 C CA . LYS A 1 390 ? 194.599 146.484 184.167 1.00 50.30 362 LYS A CA 1
ATOM 2765 C C . LYS A 1 390 ? 193.357 145.983 183.446 1.00 50.30 362 LYS A C 1
ATOM 2766 O O . LYS A 1 390 ? 193.443 145.103 182.588 1.00 50.30 362 LYS A O 1
ATOM 2772 N N . TYR A 1 391 ? 192.190 146.519 183.789 1.00 48.78 363 TYR A N 1
ATOM 2773 C CA . TYR A 1 391 ? 190.940 146.134 183.152 1.00 48.78 363 TYR A CA 1
ATOM 2774 C C . TYR A 1 391 ? 190.202 147.343 182.598 1.00 48.78 363 TYR A C 1
ATOM 2775 O O . TYR A 1 391 ? 190.276 148.447 183.145 1.00 48.78 363 TYR A O 1
ATOM 2784 N N . ALA A 1 392 ? 189.516 147.132 181.480 1.00 42.97 364 ALA A N 1
ATOM 2785 C CA . ALA A 1 392 ? 188.599 148.116 180.933 1.00 42.97 364 ALA A CA 1
ATOM 2786 C C . ALA A 1 392 ? 187.194 147.690 181.330 1.00 42.97 364 ALA A C 1
ATOM 2787 O O . ALA A 1 392 ? 186.710 146.659 180.868 1.00 42.97 364 ALA A O 1
ATOM 2789 N N . TRP A 1 393 ? 186.517 148.487 182.133 1.00 40.66 365 TRP A N 1
ATOM 2790 C CA . TRP A 1 393 ? 185.204 148.043 182.568 1.00 40.66 365 TRP A CA 1
ATOM 2791 C C . TRP A 1 393 ? 184.125 148.541 181.621 1.00 40.66 365 TRP A C 1
ATOM 2792 O O . TRP A 1 393 ? 184.316 149.499 180.873 1.00 40.66 365 TRP A O 1
ATOM 2803 N N . ALA A 1 394 ? 182.965 147.899 181.702 1.00 40.83 366 ALA A N 1
ATOM 2804 C CA . ALA A 1 394 ? 181.814 148.281 180.903 1.00 40.83 366 ALA A CA 1
ATOM 2805 C C . ALA A 1 394 ? 180.568 147.744 181.578 1.00 40.83 366 ALA A C 1
ATOM 2806 O O . ALA A 1 394 ? 180.509 146.579 181.959 1.00 40.83 366 ALA A O 1
ATOM 2808 N N . MET A 1 395 ? 179.570 148.600 181.676 1.00 42.88 367 MET A N 1
ATOM 2809 C CA . MET A 1 395 ? 178.237 148.255 182.129 1.00 42.88 367 MET A CA 1
ATOM 2810 C C . MET A 1 395 ? 177.361 147.885 180.936 1.00 42.88 367 MET A C 1
ATOM 2811 O O . MET A 1 395 ? 177.088 148.732 180.082 1.00 42.88 367 MET A O 1
ATOM 2816 N N . PHE A 1 396 ? 176.926 146.629 180.867 1.00 41.98 368 PHE A N 1
ATOM 2817 C CA . PHE A 1 396 ? 176.002 146.152 179.847 1.00 41.98 368 PHE A CA 1
ATOM 2818 C C . PHE A 1 396 ? 174.566 146.125 180.352 1.00 41.98 368 PHE A C 1
ATOM 2819 O O . PHE A 1 396 ? 174.314 146.052 181.554 1.00 41.98 368 PHE A O 1
ATOM 2827 N N . LEU A 1 397 ? 173.635 145.982 179.404 1.00 42.44 369 LEU A N 1
ATOM 2828 C CA . LEU A 1 397 ? 172.202 146.032 179.679 1.00 42.44 369 LEU A CA 1
ATOM 2829 C C . LEU A 1 397 ? 171.420 145.254 178.633 1.00 42.44 369 LEU A C 1
ATOM 2830 O O . LEU A 1 397 ? 171.769 145.250 177.447 1.00 42.44 369 LEU A O 1
ATOM 2835 N N . ASP A 1 398 ? 170.318 144.660 179.095 1.00 47.28 370 ASP A N 1
ATOM 2836 C CA . ASP A 1 398 ? 169.382 143.887 178.287 1.00 47.28 370 ASP A CA 1
ATOM 2837 C C . ASP A 1 398 ? 168.338 144.811 177.647 1.00 47.28 370 ASP A C 1
ATOM 2838 O O . ASP A 1 398 ? 168.174 145.965 178.049 1.00 47.28 370 ASP A O 1
ATOM 2843 N N . ARG A 1 399 ? 167.666 144.301 176.606 1.00 48.28 371 ARG A N 1
ATOM 2844 C CA . ARG A 1 399 ? 166.616 145.069 175.932 1.00 48.28 371 ARG A CA 1
ATOM 2845 C C . ARG A 1 399 ? 165.410 145.420 176.814 1.00 48.28 371 ARG A C 1
ATOM 2846 O O . ARG A 1 399 ? 164.918 146.554 176.685 1.00 48.28 371 ARG A O 1
ATOM 2854 N N . PRO A 1 400 ? 164.868 144.543 177.686 1.00 44.01 372 PRO A N 1
ATOM 2855 C CA . PRO A 1 400 ? 163.873 145.041 178.651 1.00 44.01 372 PRO A CA 1
ATOM 2856 C C . PRO A 1 400 ? 164.443 146.014 179.664 1.00 44.01 372 PRO A C 1
ATOM 2857 O O . PRO A 1 400 ? 163.667 146.725 180.318 1.00 44.01 372 PRO A O 1
ATOM 2861 N N . GLN A 1 401 ? 165.771 146.031 179.817 1.00 44.04 373 GLN A N 1
ATOM 2862 C CA . GLN A 1 401 ? 166.515 146.790 180.821 1.00 44.04 373 GLN A CA 1
ATOM 2863 C C . GLN A 1 401 ? 166.079 146.385 182.226 1.00 44.04 373 GLN A C 1
ATOM 2864 O O . GLN A 1 401 ? 165.912 147.208 183.119 1.00 44.04 373 GLN A O 1
ATOM 2870 N N . GLN A 1 402 ? 165.915 145.074 182.399 1.00 43.90 374 GLN A N 1
ATOM 2871 C CA . GLN A 1 402 ? 165.671 144.492 183.711 1.00 43.90 374 GLN A CA 1
ATOM 2872 C C . GLN A 1 402 ? 166.880 143.684 184.145 1.00 43.90 374 GLN A C 1
ATOM 2873 O O . GLN A 1 402 ? 166.808 142.953 185.144 1.00 43.90 374 GLN A O 1
ATOM 2879 N N . TRP A 1 403 ? 168.002 143.853 183.445 1.00 48.12 375 TRP A N 1
ATOM 2880 C CA . TRP A 1 403 ? 169.139 142.957 183.592 1.00 48.12 375 TRP A CA 1
ATOM 2881 C C . TRP A 1 403 ? 170.389 143.748 183.210 1.00 48.12 375 TRP A C 1
ATOM 2882 O O . TRP A 1 403 ? 170.640 143.999 182.025 1.00 48.12 375 TRP A O 1
ATOM 2893 N N . LEU A 1 404 ? 171.132 144.147 184.233 1.00 43.44 376 LEU A N 1
ATOM 2894 C CA . LEU A 1 404 ? 172.344 144.937 184.161 1.00 43.44 376 LEU A CA 1
ATOM 2895 C C . LEU A 1 404 ? 173.503 144.025 184.516 1.00 43.44 376 LEU A C 1
ATOM 2896 O O . LEU A 1 404 ? 173.394 143.269 185.484 1.00 43.44 376 LEU A O 1
ATOM 2901 N N . GLN A 1 405 ? 174.619 144.087 183.783 1.00 42.46 377 GLN A N 1
ATOM 2902 C CA . GLN A 1 405 ? 175.785 143.462 184.399 1.00 42.46 377 GLN A CA 1
ATOM 2903 C C . GLN A 1 405 ? 177.081 144.166 184.036 1.00 42.46 377 GLN A C 1
ATOM 2904 O O . GLN A 1 405 ? 177.279 144.641 182.919 1.00 42.46 377 GLN A O 1
ATOM 2910 N N . LEU A 1 406 ? 177.903 144.310 185.055 1.00 42.61 378 LEU A N 1
ATOM 2911 C CA . LEU A 1 406 ? 179.185 144.979 184.990 1.00 42.61 378 LEU A CA 1
ATOM 2912 C C . LEU A 1 406 ? 180.196 143.948 184.500 1.00 42.61 378 LEU A C 1
ATOM 2913 O O . LEU A 1 406 ? 180.146 142.795 184.928 1.00 42.61 378 LEU A O 1
ATOM 2918 N N . VAL A 1 407 ? 181.11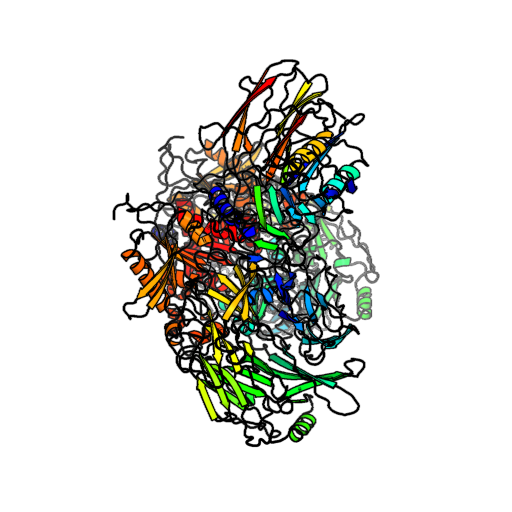0 144.328 183.603 1.00 42.37 379 VAL A N 1
ATOM 2919 C CA . VAL A 1 407 ? 182.101 143.387 183.068 1.00 42.37 379 VAL A CA 1
ATOM 2920 C C . VAL A 1 407 ? 183.463 144.075 183.009 1.00 42.37 379 VAL A C 1
ATOM 2921 O O . VAL A 1 407 ? 183.546 145.278 182.748 1.00 42.37 379 VAL A O 1
ATOM 2925 N N . LEU A 1 408 ? 184.533 143.320 183.272 1.00 48.86 380 LEU A N 1
ATOM 2926 C CA . LEU A 1 408 ? 185.902 143.779 183.073 1.00 48.86 380 LEU A CA 1
ATOM 2927 C C . LEU A 1 408 ? 186.484 143.109 181.838 1.00 48.86 380 LEU A C 1
ATOM 2928 O O . LEU A 1 408 ? 186.431 141.884 181.713 1.00 48.86 380 LEU A O 1
ATOM 2933 N N . LEU A 1 409 ? 187.053 143.906 180.943 1.00 49.11 381 LEU A N 1
ATOM 2934 C CA . LEU A 1 409 ? 187.697 143.444 179.716 1.00 49.11 381 LEU A CA 1
ATOM 2935 C C . LEU A 1 409 ? 189.178 143.791 179.747 1.00 49.11 381 LEU A C 1
ATOM 2936 O O . LEU A 1 409 ? 189.550 144.952 179.494 1.00 49.11 381 LEU A O 1
ATOM 2941 N N . PRO A 1 410 ? 190.045 142.861 180.127 1.00 48.80 382 PRO A N 1
ATOM 2942 C CA . PRO A 1 410 ? 191.488 143.126 180.127 1.00 48.80 382 PRO A CA 1
ATOM 2943 C C . PRO A 1 410 ? 192.010 143.260 178.708 1.00 48.80 382 PRO A C 1
ATOM 2944 O O . PRO A 1 410 ? 191.554 142.531 177.823 1.00 48.80 382 PRO A O 1
ATOM 2948 N N . PRO A 1 411 ? 192.878 144.247 178.443 1.00 50.43 383 PRO A N 1
ATOM 2949 C CA . PRO A 1 411 ? 193.372 144.514 177.073 1.00 50.43 383 PRO A CA 1
ATOM 2950 C C . PRO A 1 411 ? 193.936 143.329 176.292 1.00 50.43 383 PRO A C 1
ATOM 2951 O O . PRO A 1 411 ? 193.907 143.353 175.055 1.00 50.43 383 PRO A O 1
ATOM 2955 N N . ALA A 1 412 ? 194.452 142.299 176.965 1.00 55.63 384 ALA A N 1
ATOM 2956 C CA . ALA A 1 412 ? 194.878 141.096 176.262 1.00 55.63 384 ALA A CA 1
ATOM 2957 C C . ALA A 1 412 ? 193.720 140.269 175.712 1.00 55.63 384 ALA A C 1
ATOM 2958 O O . ALA A 1 412 ? 193.935 139.510 174.768 1.00 55.63 384 ALA A O 1
ATOM 2960 N N . LEU A 1 413 ? 192.500 140.428 176.237 1.00 51.02 385 LEU A N 1
ATOM 2961 C CA . LEU A 1 413 ? 191.302 139.824 175.643 1.00 51.02 385 LEU A CA 1
ATOM 2962 C C . LEU A 1 413 ? 191.025 140.317 174.225 1.00 51.02 385 LEU A C 1
ATOM 2963 O O . LEU A 1 413 ? 190.371 139.612 173.449 1.00 51.02 385 LEU A O 1
ATOM 2968 N N . PHE A 1 414 ? 191.550 141.472 173.846 1.00 50.87 386 PHE A N 1
ATOM 2969 C CA . PHE A 1 414 ? 191.358 142.014 172.510 1.00 50.87 386 PHE A CA 1
ATOM 2970 C C . PHE A 1 414 ? 192.541 141.579 171.659 1.00 50.87 386 PHE A C 1
ATOM 2971 O O . PHE A 1 414 ? 193.672 142.014 171.886 1.00 50.87 386 PHE A O 1
ATOM 2979 N N . ILE A 1 415 ? 192.282 140.668 170.723 1.00 56.49 387 ILE A N 1
ATOM 2980 C CA . ILE A 1 415 ? 193.248 140.274 169.701 1.00 56.49 387 ILE A CA 1
ATOM 2981 C C . ILE A 1 415 ? 193.249 141.359 168.632 1.00 56.49 387 ILE A C 1
ATOM 2982 O O . ILE A 1 415 ? 192.291 142.137 168.568 1.00 56.49 387 ILE A O 1
ATOM 2987 N N . PRO A 1 416 ? 194.268 141.444 167.771 1.00 55.79 388 PRO A N 1
ATOM 2988 C CA . PRO A 1 416 ? 194.175 142.294 166.575 1.00 55.79 388 PRO A CA 1
ATOM 2989 C C . PRO A 1 416 ? 193.036 141.905 165.644 1.00 55.79 388 PRO A C 1
ATOM 2990 O O . PRO A 1 416 ? 192.479 140.806 165.695 1.00 55.79 388 PRO A O 1
ATOM 2994 N N . SER A 1 417 ? 192.702 142.840 164.761 1.00 64.08 389 SER A N 1
ATOM 2995 C CA . SER A 1 417 ? 191.643 142.660 163.783 1.00 64.08 389 SER A CA 1
ATOM 2996 C C . SER A 1 417 ? 192.222 142.804 162.384 1.00 64.08 389 SER A C 1
ATOM 2997 O O . SER A 1 417 ? 192.684 143.884 162.001 1.00 64.08 389 SER A O 1
ATOM 3000 N N . THR A 1 418 ? 192.191 141.714 161.622 1.00 83.53 390 THR A N 1
ATOM 3001 C CA . THR A 1 418 ? 192.594 141.742 160.226 1.00 83.53 390 THR A CA 1
ATOM 3002 C C . THR A 1 418 ? 191.705 140.717 159.527 1.00 83.53 390 THR A C 1
ATOM 3003 O O . THR A 1 418 ? 191.216 139.776 160.157 1.00 83.53 390 THR A O 1
ATOM 3007 N N . GLU A 1 419 ? 191.486 140.912 158.221 1.00 89.03 391 GLU A N 1
ATOM 3008 C CA . GLU A 1 419 ? 190.454 140.180 157.492 1.00 89.03 391 GLU A CA 1
ATOM 3009 C C . GLU A 1 419 ? 190.783 138.700 157.314 1.00 89.03 391 GLU A C 1
ATOM 3010 O O . GLU A 1 419 ? 189.871 137.891 157.108 1.00 89.03 391 GLU A O 1
ATOM 3016 N N . ASN A 1 420 ? 192.057 138.323 157.387 1.00 95.45 392 ASN A N 1
ATOM 3017 C CA . ASN A 1 420 ? 192.457 136.933 157.186 1.00 95.45 392 ASN A CA 1
ATOM 3018 C C . ASN A 1 420 ? 192.168 136.098 158.431 1.00 95.45 392 ASN A C 1
ATOM 3019 O O . ASN A 1 420 ? 192.729 136.322 159.516 1.00 95.45 392 ASN A O 1
ATOM 3024 N N . GLU A 1 421 ? 191.299 135.101 158.249 1.00 96.12 393 GLU A N 1
ATOM 3025 C CA . GLU A 1 421 ? 190.855 134.216 159.316 1.00 96.12 393 GLU A CA 1
ATOM 3026 C C . GLU A 1 421 ? 191.978 133.317 159.837 1.00 96.12 393 GLU A C 1
ATOM 3027 O O . GLU A 1 421 ? 191.861 132.788 160.947 1.00 96.12 393 GLU A O 1
ATOM 3033 N N . GLU A 1 422 ? 193.128 133.254 159.163 1.00 96.72 394 GLU A N 1
ATOM 3034 C CA . GLU A 1 422 ? 194.187 132.464 159.768 1.00 96.72 394 GLU A CA 1
ATOM 3035 C C . GLU A 1 422 ? 195.058 133.300 160.698 1.00 96.72 394 GLU A C 1
ATOM 3036 O O . GLU A 1 422 ? 195.485 132.788 161.735 1.00 96.72 394 GLU A O 1
ATOM 3042 N N . GLN A 1 423 ? 195.372 134.556 160.342 1.00 93.03 395 GLN A N 1
ATOM 3043 C CA . GLN A 1 423 ? 195.943 135.494 161.310 1.00 93.03 395 GLN A CA 1
ATOM 3044 C C . GLN A 1 423 ? 195.040 135.669 162.527 1.00 93.03 395 GLN A C 1
ATOM 3045 O O . GLN A 1 423 ? 195.538 135.843 163.654 1.00 93.03 395 GLN A O 1
ATOM 3051 N N . ARG A 1 424 ? 193.713 135.640 162.312 1.00 82.91 396 ARG A N 1
ATOM 3052 C CA . ARG A 1 424 ? 192.780 135.769 163.430 1.00 82.91 396 ARG A CA 1
ATOM 3053 C C . ARG A 1 424 ? 192.931 134.584 164.373 1.00 82.91 396 ARG A C 1
ATOM 3054 O O . ARG A 1 424 ? 192.987 134.758 165.595 1.00 82.91 396 ARG A O 1
ATOM 3062 N N . LEU A 1 425 ? 192.938 133.365 163.813 1.00 82.06 397 LEU A N 1
ATOM 3063 C CA . LEU A 1 425 ? 193.153 132.156 164.608 1.00 82.06 397 LEU A CA 1
ATOM 3064 C C . LEU A 1 425 ? 194.509 132.210 165.300 1.00 82.06 397 LEU A C 1
ATOM 3065 O O . LEU A 1 425 ? 194.653 131.715 166.416 1.00 82.06 397 LEU A O 1
ATOM 3070 N N . ALA A 1 426 ? 195.530 132.697 164.585 1.00 79.52 398 ALA A N 1
ATOM 3071 C CA . ALA A 1 426 ? 196.897 132.836 165.091 1.00 79.52 398 ALA A CA 1
ATOM 3072 C C . ALA A 1 426 ? 196.941 133.639 166.387 1.00 79.52 398 ALA A C 1
ATOM 3073 O O . ALA A 1 426 ? 197.495 133.193 167.401 1.00 79.52 398 ALA A O 1
ATOM 3075 N N . SER A 1 427 ? 196.304 134.810 166.394 1.00 75.57 399 SER A N 1
ATOM 3076 C CA . SER A 1 427 ? 196.304 135.582 167.634 1.00 75.57 399 SER A CA 1
ATOM 3077 C C . SER A 1 427 ? 195.230 135.133 168.620 1.00 75.57 399 SER A C 1
ATOM 3078 O O . SER A 1 427 ? 195.361 135.399 169.824 1.00 75.57 399 SER A O 1
ATOM 3081 N N . ALA A 1 428 ? 194.232 134.381 168.160 1.00 73.47 400 ALA A N 1
ATOM 3082 C CA . ALA A 1 428 ? 193.354 133.660 169.075 1.00 73.47 400 ALA A CA 1
ATOM 3083 C C . ALA A 1 428 ? 194.113 132.577 169.837 1.00 73.47 400 ALA A C 1
ATOM 3084 O O . ALA A 1 428 ? 193.775 132.263 170.981 1.00 73.47 400 ALA A O 1
ATOM 3086 N N . ARG A 1 429 ? 195.057 131.907 169.180 1.00 76.24 401 ARG A N 1
ATOM 3087 C CA . ARG A 1 429 ? 195.969 131.023 169.899 1.00 76.24 401 ARG A CA 1
ATOM 3088 C C . ARG A 1 429 ? 196.892 131.817 170.816 1.00 76.24 401 ARG A C 1
ATOM 3089 O O . ARG A 1 429 ? 197.190 131.381 171.934 1.00 76.24 401 ARG A O 1
ATOM 3097 N N . ALA A 1 430 ? 197.361 132.980 170.348 1.00 72.76 402 ALA A N 1
ATOM 3098 C CA . ALA A 1 430 ? 198.301 133.804 171.109 1.00 72.76 402 ALA A CA 1
ATOM 3099 C C . ALA A 1 430 ? 197.726 134.376 172.401 1.00 72.76 402 ALA A C 1
ATOM 3100 O O . ALA A 1 430 ? 198.505 134.683 173.311 1.00 72.76 402 ALA A O 1
ATOM 3102 N N . VAL A 1 431 ? 196.414 134.570 172.492 1.00 68.55 403 VAL A N 1
ATOM 3103 C CA . VAL A 1 431 ? 195.859 135.146 173.731 1.00 68.55 403 VAL A CA 1
ATOM 3104 C C . VAL A 1 431 ? 195.967 134.128 174.868 1.00 68.55 403 VAL A C 1
ATOM 3105 O O . VAL A 1 431 ? 195.773 132.918 174.638 1.00 68.55 403 VAL A O 1
ATOM 3109 N N . PRO A 1 432 ? 196.432 134.541 176.051 1.00 67.37 404 PRO A N 1
ATOM 3110 C CA . PRO A 1 432 ? 196.491 133.633 177.206 1.00 67.37 404 PRO A CA 1
ATOM 3111 C C . PRO A 1 432 ? 195.137 133.047 177.586 1.00 67.37 404 PRO A C 1
ATOM 3112 O O . PRO A 1 432 ? 194.103 133.711 177.502 1.00 67.37 404 PRO A O 1
ATOM 3116 N N . ARG A 1 433 ? 195.158 131.768 177.970 1.00 65.88 405 ARG A N 1
ATOM 3117 C CA . ARG A 1 433 ? 193.950 131.051 178.366 1.00 65.88 405 ARG A CA 1
ATOM 3118 C C . ARG A 1 433 ? 193.313 131.628 179.625 1.00 65.88 405 ARG A C 1
ATOM 3119 O O . ARG A 1 433 ? 192.085 131.591 179.766 1.00 65.88 405 ARG A O 1
ATOM 3127 N N . ASN A 1 434 ? 194.127 132.132 180.559 1.00 64.07 406 ASN A N 1
ATOM 3128 C CA . ASN A 1 434 ? 193.602 132.633 181.829 1.00 64.07 406 ASN A CA 1
ATOM 3129 C C . ASN A 1 434 ? 192.789 133.913 181.650 1.00 64.07 406 ASN A C 1
ATOM 3130 O O . ASN A 1 434 ? 191.825 134.152 182.387 1.00 64.07 406 ASN A O 1
ATOM 3135 N N . VAL A 1 435 ? 193.211 134.774 180.716 1.00 60.88 407 VAL A N 1
ATOM 3136 C CA . VAL A 1 435 ? 192.511 136.023 180.429 1.00 60.88 407 VAL A CA 1
ATOM 3137 C C . VAL A 1 435 ? 191.081 135.743 179.980 1.00 60.88 407 VAL A C 1
ATOM 3138 O O . VAL A 1 435 ? 190.838 134.913 179.098 1.00 60.88 407 VAL A O 1
ATOM 3142 N N . GLN A 1 436 ? 190.127 136.447 180.592 1.00 59.50 408 GLN A N 1
ATOM 3143 C CA . GLN A 1 436 ? 188.715 136.268 180.283 1.00 59.50 408 GLN A CA 1
ATOM 3144 C C . GLN A 1 436 ? 187.973 137.560 180.613 1.00 59.50 408 GLN A C 1
ATOM 3145 O O . GLN A 1 436 ? 188.572 138.468 181.204 1.00 59.50 408 GLN A O 1
ATOM 3151 N N . PRO A 1 437 ? 186.691 137.702 180.264 1.00 55.59 409 PRO A N 1
ATOM 3152 C CA . PRO A 1 437 ? 185.911 138.784 180.869 1.00 55.59 409 PRO A CA 1
ATOM 3153 C C . PRO A 1 437 ? 185.347 138.361 182.214 1.00 55.59 409 PRO A C 1
ATOM 3154 O O . PRO A 1 437 ? 184.860 137.243 182.389 1.00 55.59 409 PRO A O 1
ATOM 3158 N N . TYR A 1 438 ? 185.441 139.254 183.195 1.00 51.95 410 TYR A N 1
ATOM 3159 C CA . TYR A 1 438 ? 184.944 138.962 184.534 1.00 51.95 410 TYR A CA 1
ATOM 3160 C C . TYR A 1 438 ? 183.668 139.757 184.767 1.00 51.95 410 TYR A C 1
ATOM 3161 O O . TYR A 1 438 ? 183.720 140.976 184.948 1.00 51.95 410 TYR A O 1
ATOM 3170 N N . VAL A 1 439 ? 182.528 139.073 184.765 1.00 48.48 411 VAL A N 1
ATOM 3171 C CA . VAL A 1 439 ? 181.272 139.698 185.155 1.00 48.48 411 VAL A CA 1
ATOM 3172 C C . VAL A 1 439 ? 181.308 139.908 186.661 1.00 48.48 411 VAL A C 1
ATOM 3173 O O . VAL A 1 439 ? 181.133 138.955 187.428 1.00 48.48 411 VAL A O 1
ATOM 3177 N N . VAL A 1 440 ? 181.554 141.134 187.108 1.00 47.47 412 VAL A N 1
ATOM 3178 C CA . VAL A 1 440 ? 181.763 141.321 188.539 1.00 47.47 412 VAL A CA 1
ATOM 3179 C C . VAL A 1 440 ? 180.431 141.399 189.269 1.00 47.47 412 VAL A C 1
ATOM 3180 O O . VAL A 1 440 ? 180.263 140.799 190.336 1.00 47.47 412 VAL A O 1
ATOM 3184 N N . TYR A 1 441 ? 179.460 142.106 188.709 1.00 48.86 413 TYR A N 1
ATOM 3185 C CA . TYR A 1 441 ? 178.223 142.391 189.403 1.00 48.86 413 TYR A CA 1
ATOM 3186 C C . TYR A 1 441 ? 177.092 142.228 188.406 1.00 48.86 413 TYR A C 1
ATOM 3187 O O . TYR A 1 441 ? 177.254 142.553 187.230 1.00 48.86 413 TYR A O 1
ATOM 3196 N N . GLU A 1 442 ? 175.958 141.704 188.856 1.00 52.84 414 GLU A N 1
ATOM 3197 C CA . GLU A 1 442 ? 174.843 141.445 187.947 1.00 52.84 414 GLU A CA 1
ATOM 3198 C C . GLU A 1 442 ? 173.552 141.815 188.666 1.00 52.84 414 GLU A C 1
ATOM 3199 O O . GLU A 1 442 ? 173.074 141.070 189.527 1.00 52.84 414 GLU A O 1
ATOM 3205 N N . GLU A 1 443 ? 173.010 142.978 188.325 1.00 48.89 415 GLU A N 1
ATOM 3206 C CA . GLU A 1 443 ? 171.756 143.439 188.900 1.00 48.89 415 GLU A CA 1
ATOM 3207 C C . GLU A 1 443 ? 170.593 142.929 188.064 1.00 48.89 415 GLU A C 1
ATOM 3208 O O . GLU A 1 443 ? 170.549 143.142 186.853 1.00 48.89 415 GLU A O 1
ATOM 3214 N N . VAL A 1 444 ? 169.652 142.256 188.706 1.00 48.67 416 VAL A N 1
ATOM 3215 C CA . VAL A 1 444 ? 168.460 141.745 188.043 1.00 48.67 416 VAL A CA 1
ATOM 3216 C C . VAL A 1 444 ? 167.271 142.324 188.787 1.00 48.67 416 VAL A C 1
ATOM 3217 O O . VAL A 1 444 ? 167.303 142.436 190.017 1.00 48.67 416 VAL A O 1
ATOM 3221 N N . THR A 1 445 ? 166.227 142.706 188.056 1.00 46.61 417 THR A N 1
ATOM 3222 C CA . THR A 1 445 ? 165.095 143.327 188.725 1.00 46.61 417 THR A CA 1
ATOM 3223 C C . THR A 1 445 ? 163.806 142.993 187.995 1.00 46.61 417 THR A C 1
ATOM 3224 O O . THR A 1 445 ? 163.816 142.543 186.847 1.00 46.61 417 THR A O 1
ATOM 3228 N N . ASN A 1 446 ? 162.696 143.177 188.699 1.00 46.51 418 ASN A N 1
ATOM 3229 C CA . ASN A 1 446 ? 161.382 142.908 188.144 1.00 46.51 418 ASN A CA 1
ATOM 3230 C C . ASN A 1 446 ? 160.714 144.131 187.532 1.00 46.51 418 ASN A C 1
ATOM 3231 O O . ASN A 1 446 ? 159.653 143.982 186.916 1.00 46.51 418 ASN A O 1
ATOM 3236 N N . VAL A 1 447 ? 161.272 145.333 187.698 1.00 44.52 419 VAL A N 1
ATOM 3237 C CA . VAL A 1 447 ? 160.688 146.494 187.033 1.00 44.52 419 VAL A CA 1
ATOM 3238 C C . VAL A 1 447 ? 161.588 147.075 185.936 1.00 44.52 419 VAL A C 1
ATOM 3239 O O . VAL A 1 447 ? 161.268 146.907 184.754 1.00 44.52 419 VAL A O 1
ATOM 3243 N N . TRP A 1 448 ? 162.735 147.674 186.282 1.00 41.84 420 TRP A N 1
ATOM 3244 C CA . TRP A 1 448 ? 163.704 148.161 185.300 1.00 41.84 420 TRP A CA 1
ATOM 3245 C C . TRP A 1 448 ? 164.998 148.552 185.992 1.00 41.84 420 TRP A C 1
ATOM 3246 O O . TRP A 1 448 ? 165.008 148.886 187.177 1.00 41.84 420 TRP A O 1
ATOM 3257 N N . ILE A 1 449 ? 166.082 148.519 185.226 1.00 44.46 421 ILE A N 1
ATOM 3258 C CA . ILE A 1 449 ? 167.386 148.989 185.680 1.00 44.46 421 ILE A CA 1
ATOM 3259 C C . ILE A 1 449 ? 167.459 150.497 185.489 1.00 44.46 421 ILE A C 1
ATOM 3260 O O . ILE A 1 449 ? 167.175 151.007 184.402 1.00 44.46 421 ILE A O 1
ATOM 3265 N N . ASN A 1 450 ? 167.825 151.214 186.544 1.00 47.88 422 ASN A N 1
ATOM 3266 C CA . ASN A 1 450 ? 168.254 152.597 186.415 1.00 47.88 422 ASN A CA 1
ATOM 3267 C C . ASN A 1 450 ? 169.765 152.624 186.244 1.00 47.88 422 ASN A C 1
ATOM 3268 O O . ASN A 1 450 ? 170.486 151.985 187.013 1.00 47.88 422 ASN A O 1
ATOM 3273 N N . VAL A 1 451 ? 170.245 153.351 185.237 1.00 47.57 423 VAL A N 1
ATOM 3274 C CA . VAL A 1 451 ? 171.684 153.424 184.995 1.00 47.57 423 VAL A CA 1
ATOM 3275 C C . VAL A 1 451 ? 172.304 154.366 186.019 1.00 47.57 423 VAL A C 1
ATOM 3276 O O . VAL A 1 451 ? 172.004 155.562 186.046 1.00 47.57 423 VAL A O 1
ATOM 3280 N N . HIS A 1 452 ? 173.149 153.816 186.878 1.00 47.90 424 HIS A N 1
ATOM 3281 C CA . HIS A 1 452 ? 173.959 154.584 187.809 1.00 47.90 424 HIS A CA 1
ATOM 3282 C C . HIS A 1 452 ? 175.413 154.457 187.383 1.00 47.90 424 HIS A C 1
ATOM 3283 O O . HIS A 1 452 ? 175.938 153.344 187.301 1.00 47.90 424 HIS A O 1
ATOM 3290 N N . ASP A 1 453 ? 176.067 155.588 187.132 1.00 48.77 425 ASP A N 1
ATOM 3291 C CA . ASP A 1 453 ? 177.422 155.567 186.594 1.00 48.77 425 ASP A CA 1
ATOM 3292 C C . ASP A 1 453 ? 178.482 155.249 187.637 1.00 48.77 425 ASP A C 1
ATOM 3293 O O . ASP A 1 453 ? 179.663 155.154 187.288 1.00 48.77 425 ASP A O 1
ATOM 3298 N N . ILE A 1 454 ? 178.088 155.119 188.900 1.00 46.37 426 ILE A N 1
ATOM 3299 C CA . ILE A 1 454 ? 179.005 154.893 190.010 1.00 46.37 426 ILE A CA 1
ATOM 3300 C C . ILE A 1 454 ? 179.599 153.492 189.909 1.00 46.37 426 ILE A C 1
ATOM 3301 O O . ILE A 1 454 ? 178.894 152.494 190.070 1.00 46.37 426 ILE A O 1
ATOM 3306 N N . PHE A 1 455 ? 180.897 153.420 189.627 1.00 46.58 427 PHE A N 1
ATOM 3307 C CA . PHE A 1 455 ? 181.666 152.184 189.694 1.00 46.58 427 PHE A CA 1
ATOM 3308 C C . PHE A 1 455 ? 182.781 152.210 190.720 1.00 46.58 427 PHE A C 1
ATOM 3309 O O . PHE A 1 455 ? 182.789 151.396 191.643 1.00 46.58 427 PHE A O 1
ATOM 3317 N N . TYR A 1 456 ? 183.704 153.147 190.517 1.00 50.33 428 TYR A N 1
ATOM 3318 C CA . TYR A 1 456 ? 184.936 153.319 191.281 1.00 50.33 428 TYR A CA 1
ATOM 3319 C C . TYR A 1 456 ? 185.680 152.031 191.656 1.00 50.33 428 TYR A C 1
ATOM 3320 O O . TYR A 1 456 ? 185.349 151.385 192.652 1.00 50.33 428 TYR A O 1
ATOM 3329 N N . PRO A 1 457 ? 186.745 151.698 190.931 1.00 52.00 429 PRO A N 1
ATOM 3330 C CA . PRO A 1 457 ? 187.540 150.526 191.289 1.00 52.00 429 PRO A CA 1
ATOM 3331 C C . PRO A 1 457 ? 188.653 150.949 192.224 1.00 52.00 429 PRO A C 1
ATOM 3332 O O . PRO A 1 457 ? 189.110 152.093 192.207 1.00 52.00 429 PRO A O 1
ATOM 3336 N N . PHE A 1 458 ? 189.103 150.018 193.039 1.00 51.84 430 PHE A N 1
ATOM 3337 C CA . PHE A 1 458 ? 190.215 150.292 193.919 1.00 51.84 430 PHE A CA 1
ATOM 3338 C C . PHE A 1 458 ? 191.482 149.704 193.320 1.00 51.84 430 PHE A C 1
ATOM 3339 O O . PHE A 1 458 ? 191.419 148.891 192.393 1.00 51.84 430 PHE A O 1
ATOM 3347 N N . PRO A 1 459 ? 192.658 150.138 193.779 1.00 67.75 431 PRO A N 1
ATOM 3348 C CA . PRO A 1 459 ? 193.889 149.454 193.376 1.00 67.75 431 PRO A CA 1
ATOM 3349 C C . PRO A 1 459 ? 193.909 148.011 193.853 1.00 67.75 431 PRO A C 1
ATOM 3350 O O . PRO A 1 459 ? 193.422 147.679 194.935 1.00 67.75 431 PRO A O 1
ATOM 3354 N N . GLN A 1 460 ? 194.471 147.146 193.013 1.00 89.70 432 GLN A N 1
ATOM 3355 C CA . GLN A 1 460 ? 194.414 145.709 193.222 1.00 89.70 432 GLN A CA 1
ATOM 3356 C C . GLN A 1 460 ? 195.763 145.126 193.621 1.00 89.70 432 GLN A C 1
ATOM 3357 O O . GLN A 1 460 ? 195.920 143.903 193.625 1.00 89.70 432 GLN A O 1
ATOM 3363 N N . SER A 1 461 ? 196.734 145.969 193.978 1.00 111.60 433 SER A N 1
ATOM 3364 C CA . SER A 1 461 ? 198.102 145.506 194.193 1.00 111.60 433 SER A CA 1
ATOM 3365 C C . SER A 1 461 ? 198.279 144.693 195.470 1.00 111.60 433 SER A C 1
ATOM 3366 O O . SER A 1 461 ? 199.351 144.112 195.666 1.00 111.60 433 SER A O 1
ATOM 3369 N N . GLU A 1 462 ? 197.273 144.641 196.339 1.00 119.41 434 GLU A N 1
ATOM 3370 C CA . GLU A 1 462 ? 197.320 143.803 197.535 1.00 119.41 434 GLU A CA 1
ATOM 3371 C C . GLU A 1 462 ? 196.669 142.470 197.191 1.00 119.41 434 GLU A C 1
ATOM 3372 O O . GLU A 1 462 ? 195.453 142.303 197.312 1.00 119.41 434 GLU A O 1
ATOM 3378 N N . GLY A 1 463 ? 197.482 141.497 196.771 1.00 112.76 435 GLY A N 1
ATOM 3379 C CA . GLY A 1 463 ? 196.919 140.207 196.421 1.00 112.76 435 GLY A CA 1
ATOM 3380 C C . GLY A 1 463 ? 196.135 140.241 195.125 1.00 112.76 435 GLY A C 1
ATOM 3381 O O . GLY A 1 463 ? 194.902 140.271 195.164 1.00 112.76 435 GLY A O 1
ATOM 3382 N N . GLU A 1 464 ? 196.817 140.248 193.974 1.00 105.49 436 GLU A N 1
ATOM 3383 C CA . GLU A 1 464 ? 196.258 140.768 192.725 1.00 105.49 436 GLU A CA 1
ATOM 3384 C C . GLU A 1 464 ? 195.173 139.901 192.087 1.00 105.49 436 GLU A C 1
ATOM 3385 O O . GLU A 1 464 ? 195.274 139.499 190.924 1.00 105.49 436 GLU A O 1
ATOM 3391 N N . ASP A 1 465 ? 194.138 139.620 192.869 1.00 95.94 437 ASP A N 1
ATOM 3392 C CA . ASP A 1 465 ? 192.805 139.267 192.401 1.00 95.94 437 ASP A CA 1
ATOM 3393 C C . ASP A 1 465 ? 191.880 139.973 193.391 1.00 95.94 437 ASP A C 1
ATOM 3394 O O . ASP A 1 465 ? 192.296 140.942 194.041 1.00 95.94 437 ASP A O 1
ATOM 3399 N N . GLU A 1 466 ? 190.623 139.518 193.470 1.00 85.84 438 GLU A N 1
ATOM 3400 C CA . GLU A 1 466 ? 189.622 139.994 194.435 1.00 85.84 438 GLU A CA 1
ATOM 3401 C C . GLU A 1 466 ? 189.336 141.488 194.245 1.00 85.84 438 GLU A C 1
ATOM 3402 O O . GLU A 1 466 ? 189.694 142.324 195.077 1.00 85.84 438 GLU A O 1
ATOM 3408 N N . LEU A 1 467 ? 188.718 141.804 193.104 1.00 68.02 439 LEU A N 1
ATOM 3409 C CA . LEU A 1 467 ? 188.450 143.198 192.764 1.00 68.02 439 LEU A CA 1
ATOM 3410 C C . LEU A 1 467 ? 187.432 143.821 193.714 1.00 68.02 439 LEU A C 1
ATOM 3411 O O . LEU A 1 467 ? 186.362 143.254 193.971 1.00 68.02 439 LEU A O 1
ATOM 3416 N N . CYS A 1 468 ? 187.785 145.000 194.222 1.00 61.28 440 CYS A N 1
ATOM 3417 C CA . CYS A 1 468 ? 186.988 145.793 195.143 1.00 61.28 440 CYS A CA 1
ATOM 3418 C C . CYS A 1 468 ? 186.528 147.080 194.475 1.00 61.28 440 CYS A C 1
ATOM 3419 O O . CYS A 1 468 ? 187.351 147.835 193.943 1.00 61.28 440 CYS A O 1
ATOM 3422 N N . PHE A 1 469 ? 185.217 147.322 194.485 1.00 52.65 441 PHE A N 1
ATOM 3423 C CA . PHE A 1 469 ? 184.694 148.541 193.885 1.00 52.65 441 PHE A CA 1
ATOM 3424 C C . PHE A 1 469 ? 183.573 149.089 194.759 1.00 52.65 441 PHE A C 1
ATOM 3425 O O . PHE A 1 469 ? 183.055 148.405 195.650 1.00 52.65 441 PHE A O 1
ATOM 3433 N N . LEU A 1 470 ? 183.174 150.330 194.471 1.00 46.61 442 LEU A N 1
ATOM 3434 C CA . LEU A 1 470 ? 181.983 150.948 195.076 1.00 46.61 442 LEU A CA 1
ATOM 3435 C C . LEU A 1 470 ? 180.828 151.047 194.087 1.00 46.61 442 LEU A C 1
ATOM 3436 O O . LEU A 1 470 ? 180.710 152.024 193.354 1.00 46.61 442 LEU A O 1
ATOM 3441 N N . ARG A 1 471 ? 179.903 150.105 194.158 1.00 44.90 443 ARG A N 1
ATOM 3442 C CA . ARG A 1 471 ? 178.798 150.065 193.211 1.00 44.90 443 ARG A CA 1
ATOM 3443 C C . ARG A 1 471 ? 177.455 150.443 193.825 1.00 44.90 443 ARG A C 1
ATOM 3444 O O . ARG A 1 471 ? 177.100 149.973 194.909 1.00 44.90 443 ARG A O 1
ATOM 3452 N N . ALA A 1 472 ? 176.769 151.372 193.165 1.00 44.19 444 ALA A N 1
ATOM 3453 C CA . ALA A 1 472 ? 175.410 151.771 193.505 1.00 44.19 444 ALA A CA 1
ATOM 3454 C C . ALA A 1 472 ? 174.419 150.716 193.016 1.00 44.19 444 ALA A C 1
ATOM 3455 O O . ALA A 1 472 ? 174.518 150.255 191.877 1.00 44.19 444 ALA A O 1
ATOM 3457 N N . ASN A 1 473 ? 173.471 150.320 193.863 1.00 50.32 445 ASN A N 1
ATOM 3458 C CA . ASN A 1 473 ? 172.493 149.295 193.490 1.00 50.32 445 ASN A CA 1
ATOM 3459 C C . ASN A 1 473 ? 171.135 149.715 194.028 1.00 50.32 445 ASN A C 1
ATOM 3460 O O . ASN A 1 473 ? 170.885 149.626 195.232 1.00 50.32 445 ASN A O 1
ATOM 3465 N N . GLU A 1 474 ? 170.268 150.178 193.136 1.00 54.77 446 GLU A N 1
ATOM 3466 C CA . GLU A 1 474 ? 168.910 150.538 193.510 1.00 54.77 446 GLU A CA 1
ATOM 3467 C C . GLU A 1 474 ? 167.942 149.358 193.484 1.00 54.77 446 GLU A C 1
ATOM 3468 O O . GLU A 1 474 ? 167.034 149.292 194.319 1.00 54.77 446 GLU A O 1
ATOM 3474 N N . CYS A 1 475 ? 168.173 148.390 192.597 1.00 58.65 447 CYS A N 1
ATOM 3475 C CA . CYS A 1 475 ? 167.276 147.246 192.433 1.00 58.65 447 CYS A CA 1
ATOM 3476 C C . CYS A 1 475 ? 167.234 146.310 193.634 1.00 58.65 447 CYS A C 1
ATOM 3477 O O . CYS A 1 475 ? 166.218 145.637 193.847 1.00 58.65 447 CYS A O 1
ATOM 3480 N N . LYS A 1 476 ? 168.322 146.219 194.392 1.00 55.24 448 LYS A N 1
ATOM 3481 C CA . LYS A 1 476 ? 168.400 145.366 195.573 1.00 55.24 448 LYS A CA 1
ATOM 3482 C C . LYS A 1 476 ? 167.394 145.719 196.660 1.00 55.24 448 LYS A C 1
ATOM 3483 O O . LYS A 1 476 ? 166.500 144.923 196.962 1.00 55.24 448 LYS A O 1
ATOM 3489 N N . THR A 1 477 ? 167.520 146.904 197.251 1.00 55.78 449 THR A N 1
ATOM 3490 C CA . THR A 1 477 ? 166.632 147.296 198.335 1.00 55.78 449 THR A CA 1
ATOM 3491 C C . THR A 1 477 ? 165.476 148.180 197.893 1.00 55.78 449 THR A C 1
ATOM 3492 O O . THR A 1 477 ? 164.571 148.428 198.696 1.00 55.78 449 THR A O 1
ATOM 3496 N N . GLY A 1 478 ? 165.473 148.656 196.650 1.00 54.79 450 GLY A N 1
ATOM 3497 C CA . GLY A 1 478 ? 164.480 149.587 196.171 1.00 54.79 450 GLY A CA 1
ATOM 3498 C C . GLY A 1 478 ? 164.978 151.009 196.085 1.00 54.79 450 GLY A C 1
ATOM 3499 O O . GLY A 1 478 ? 164.321 151.845 195.459 1.00 54.79 450 GLY A O 1
ATOM 3500 N N . PHE A 1 479 ? 166.099 151.314 196.724 1.00 51.21 451 PHE A N 1
ATOM 3501 C CA . PHE A 1 479 ? 166.653 152.656 196.757 1.00 51.21 451 PHE A CA 1
ATOM 3502 C C . PHE A 1 479 ? 168.118 152.613 196.353 1.00 51.21 451 PHE A C 1
ATOM 3503 O O . PHE A 1 479 ? 168.830 151.664 196.689 1.00 51.21 451 PHE A O 1
ATOM 3511 N N . CYS A 1 480 ? 168.558 153.625 195.606 1.00 50.46 452 CYS A N 1
ATOM 3512 C CA . CYS A 1 480 ? 169.953 153.707 195.185 1.00 50.46 452 CYS A CA 1
ATOM 3513 C C . CYS A 1 480 ? 170.883 153.915 196.366 1.00 50.46 452 CYS A C 1
ATOM 3514 O O . CYS A 1 480 ? 170.908 154.994 196.963 1.00 50.46 452 CYS A O 1
ATOM 3517 N N . HIS A 1 481 ? 171.653 152.888 196.702 1.00 46.96 453 HIS A N 1
ATOM 3518 C CA . HIS A 1 481 ? 172.540 152.917 197.849 1.00 46.96 453 HIS A CA 1
ATOM 3519 C C . HIS A 1 481 ? 173.933 152.487 197.428 1.00 46.96 453 HIS A C 1
ATOM 3520 O O . HIS A 1 481 ? 174.087 151.675 196.519 1.00 46.96 453 HIS A O 1
ATOM 3527 N N . LEU A 1 482 ? 174.949 153.063 198.060 1.00 43.64 454 LEU A N 1
ATOM 3528 C CA . LEU A 1 482 ? 176.305 152.636 197.758 1.00 43.64 454 LEU A CA 1
ATOM 3529 C C . LEU A 1 482 ? 176.613 151.291 198.401 1.00 43.64 454 LEU A C 1
ATOM 3530 O O . LEU A 1 482 ? 176.128 150.966 199.491 1.00 43.64 454 LEU A O 1
ATOM 3535 N N . TYR A 1 483 ? 177.498 150.534 197.759 1.00 45.84 455 TYR A N 1
ATOM 3536 C CA . TYR A 1 483 ? 177.958 149.289 198.339 1.00 45.84 455 TYR A CA 1
ATOM 3537 C C . TYR A 1 483 ? 179.445 149.203 198.060 1.00 45.84 455 TYR A C 1
ATOM 3538 O O . TYR A 1 483 ? 179.925 149.718 197.049 1.00 45.84 455 TYR A O 1
ATOM 3547 N N . LYS A 1 484 ? 180.165 148.518 198.934 1.00 51.04 456 LYS A N 1
ATOM 3548 C CA . LYS A 1 484 ? 181.491 148.022 198.619 1.00 51.04 456 LYS A CA 1
ATOM 3549 C C . LYS A 1 484 ? 181.306 146.553 198.282 1.00 51.04 456 LYS A C 1
ATOM 3550 O O . LYS A 1 484 ? 180.770 145.783 199.098 1.00 51.04 456 LYS A O 1
ATOM 3556 N N . VAL A 1 485 ? 181.746 146.171 197.088 1.00 56.18 457 VAL A N 1
ATOM 3557 C CA . VAL A 1 485 ? 181.587 144.817 196.582 1.00 56.18 457 VAL A CA 1
ATOM 3558 C C . VAL A 1 485 ? 182.955 144.276 196.203 1.00 56.18 457 VAL A C 1
ATOM 3559 O O . VAL A 1 485 ? 183.737 144.959 195.527 1.00 56.18 457 VAL A O 1
ATOM 3563 N N . THR A 1 486 ? 183.253 143.068 196.675 1.00 60.67 458 THR A N 1
ATOM 3564 C CA . THR A 1 486 ? 184.482 142.354 196.348 1.00 60.67 458 THR A CA 1
ATOM 3565 C C . THR A 1 486 ? 184.065 141.115 195.575 1.00 60.67 458 THR A C 1
ATOM 3566 O O . THR A 1 486 ? 183.447 140.207 196.139 1.00 60.67 458 THR A O 1
ATOM 3570 N N . ALA A 1 487 ? 184.403 141.070 194.295 1.00 66.23 459 ALA A N 1
ATOM 3571 C CA . ALA A 1 487 ? 184.164 139.870 193.508 1.00 66.23 459 ALA A CA 1
ATOM 3572 C C . ALA A 1 487 ? 185.442 139.058 193.362 1.00 66.23 459 ALA A C 1
ATOM 3573 O O . ALA A 1 487 ? 186.544 139.546 193.593 1.00 66.23 459 ALA A O 1
ATOM 3575 N N . VAL A 1 488 ? 185.281 137.805 192.945 1.00 66.95 460 VAL A N 1
ATOM 3576 C CA . VAL A 1 488 ? 186.376 136.842 192.897 1.00 66.95 460 VAL A CA 1
ATOM 3577 C C . VAL A 1 488 ? 186.721 136.604 191.437 1.00 66.95 460 VAL A C 1
ATOM 3578 O O . VAL A 1 488 ? 185.952 135.974 190.701 1.00 66.95 460 VAL A O 1
ATOM 3582 N N . LEU A 1 489 ? 187.882 137.098 191.018 1.00 67.58 461 LEU A N 1
ATOM 3583 C CA . LEU A 1 489 ? 188.333 136.945 189.638 1.00 67.58 461 LEU A CA 1
ATOM 3584 C C . LEU A 1 489 ? 189.226 135.716 189.564 1.00 67.58 461 LEU A C 1
ATOM 3585 O O . LEU A 1 489 ? 190.453 135.808 189.615 1.00 67.58 461 LEU A O 1
ATOM 3590 N N . LYS A 1 490 ? 188.605 134.550 189.426 1.00 72.57 462 LYS A N 1
ATOM 3591 C CA . LYS A 1 490 ? 189.324 133.298 189.237 1.00 72.57 462 LYS A CA 1
ATOM 3592 C C . LYS A 1 490 ? 189.108 132.830 187.803 1.00 72.57 462 LYS A C 1
ATOM 3593 O O . LYS A 1 490 ? 187.973 132.793 187.315 1.00 72.57 462 LYS A O 1
ATOM 3599 N N . SER A 1 491 ? 190.204 132.548 187.111 1.00 68.84 463 SER A N 1
ATOM 3600 C CA . SER A 1 491 ? 190.126 132.176 185.709 1.00 68.84 463 SER A CA 1
ATOM 3601 C C . SER A 1 491 ? 189.620 130.750 185.559 1.00 68.84 463 SER A C 1
ATOM 3602 O O . SER A 1 491 ? 190.132 129.822 186.191 1.00 68.84 463 SER A O 1
ATOM 3605 N N . GLN A 1 492 ? 188.613 130.573 184.708 1.00 67.98 464 GLN A N 1
ATOM 3606 C CA . GLN A 1 492 ? 188.090 129.242 184.442 1.00 67.98 464 GLN A CA 1
ATOM 3607 C C . GLN A 1 492 ? 188.828 128.558 183.300 1.00 67.98 464 GLN A C 1
ATOM 3608 O O . GLN A 1 492 ? 188.841 127.324 183.235 1.00 67.98 464 GLN A O 1
ATOM 3614 N N . GLY A 1 493 ? 189.461 129.325 182.417 1.00 67.94 465 GLY A N 1
ATOM 3615 C CA . GLY A 1 493 ? 190.241 128.759 181.335 1.00 67.94 465 GLY A CA 1
ATOM 3616 C C . GLY A 1 493 ? 189.416 128.549 180.086 1.00 67.94 465 GLY A C 1
ATOM 3617 O O . GLY A 1 493 ? 188.579 127.643 180.040 1.00 67.94 465 GLY A O 1
ATOM 3618 N N . TYR A 1 494 ? 189.632 129.374 179.066 1.00 66.14 466 TYR A N 1
ATOM 3619 C CA . TYR A 1 494 ? 188.815 129.338 177.863 1.00 66.14 466 TYR A CA 1
ATOM 3620 C C . TYR A 1 494 ? 189.688 129.133 176.635 1.00 66.14 466 TYR A C 1
ATOM 3621 O O . TYR A 1 494 ? 190.731 129.778 176.492 1.00 66.14 466 TYR A O 1
ATOM 3630 N N . ASP A 1 495 ? 189.255 128.232 175.758 1.00 68.06 467 ASP A N 1
ATOM 3631 C CA . ASP A 1 495 ? 189.910 127.997 174.474 1.00 68.06 467 ASP A CA 1
ATOM 3632 C C . ASP A 1 495 ? 189.326 129.090 173.585 1.00 68.06 467 ASP A C 1
ATOM 3633 O O . ASP A 1 495 ? 188.236 128.957 173.027 1.00 68.06 467 ASP A O 1
ATOM 3638 N N . TRP A 1 496 ? 190.063 130.193 173.453 1.00 63.21 468 TRP A N 1
ATOM 3639 C CA . TRP A 1 496 ? 189.534 131.365 172.769 1.00 63.21 468 TRP A CA 1
ATOM 3640 C C . TRP A 1 496 ? 189.596 131.260 171.254 1.00 63.21 468 TRP A C 1
ATOM 3641 O O . TRP A 1 496 ? 189.035 132.122 170.570 1.00 63.21 468 TRP A O 1
ATOM 3652 N N . SER A 1 497 ? 190.251 130.237 170.713 1.00 70.91 469 SER A N 1
ATOM 3653 C CA . SER A 1 497 ? 190.246 130.038 169.270 1.00 70.91 469 SER A CA 1
ATOM 3654 C C . SER A 1 497 ? 188.929 129.438 168.804 1.00 70.91 469 SER A C 1
ATOM 3655 O O . SER A 1 497 ? 188.322 129.917 167.842 1.00 70.91 469 SER A O 1
ATOM 3658 N N . GLU A 1 498 ? 188.483 128.384 169.475 1.00 72.58 470 GLU A N 1
ATOM 3659 C CA . GLU A 1 498 ? 187.222 127.757 169.140 1.00 72.58 470 GLU A CA 1
ATOM 3660 C C . GLU A 1 498 ? 186.071 128.660 169.588 1.00 72.58 470 GLU A C 1
ATOM 3661 O O . GLU A 1 498 ? 186.139 129.280 170.652 1.00 72.58 470 GLU A O 1
ATOM 3667 N N . PRO A 1 499 ? 185.006 128.770 168.782 1.00 70.74 471 PRO A N 1
ATOM 3668 C CA . PRO A 1 499 ? 183.864 129.598 169.193 1.00 70.74 471 PRO A CA 1
ATOM 3669 C C . PRO A 1 499 ? 182.838 128.833 170.012 1.00 70.74 471 PRO A C 1
ATOM 3670 O O . PRO A 1 499 ? 182.301 127.815 169.567 1.00 70.74 471 PRO A O 1
ATOM 3674 N N . PHE A 1 500 ? 182.529 129.338 171.199 1.00 69.90 472 PHE A N 1
ATOM 3675 C CA . PHE A 1 500 ? 181.609 128.689 172.119 1.00 69.90 472 PHE A CA 1
ATOM 3676 C C . PHE A 1 500 ? 180.430 129.600 172.432 1.00 69.90 472 PHE A C 1
ATOM 3677 O O . PHE A 1 500 ? 180.458 130.809 172.189 1.00 69.90 472 PHE A O 1
ATOM 3685 N N . SER A 1 501 ? 179.387 128.993 172.988 1.00 74.74 473 SER A N 1
ATOM 3686 C CA . SER A 1 501 ? 178.322 129.837 173.499 1.00 74.74 473 SER A CA 1
ATOM 3687 C C . SER A 1 501 ? 178.384 129.892 175.019 1.00 74.74 473 SER A C 1
ATOM 3688 O O . SER A 1 501 ? 178.319 128.850 175.680 1.00 74.74 473 SER A O 1
ATOM 3691 N N . PRO A 1 502 ? 178.545 131.095 175.569 1.00 75.82 474 PRO A N 1
ATOM 3692 C CA . PRO A 1 502 ? 178.426 131.274 177.018 1.00 75.82 474 PRO A CA 1
ATOM 3693 C C . PRO A 1 502 ? 177.038 130.924 177.531 1.00 75.82 474 PRO A C 1
ATOM 3694 O O . PRO A 1 502 ? 176.029 131.117 176.850 1.00 75.82 474 PRO A O 1
ATOM 3698 N N . GLY A 1 503 ? 177.002 130.399 178.756 1.00 84.67 475 GLY A N 1
ATOM 3699 C CA . GLY A 1 503 ? 175.755 130.081 179.415 1.00 84.67 475 GLY A CA 1
ATOM 3700 C C . GLY A 1 503 ? 175.157 131.284 180.119 1.00 84.67 475 GLY A C 1
ATOM 3701 O O . GLY A 1 503 ? 175.578 132.425 179.939 1.00 84.67 475 GLY A O 1
ATOM 3702 N N . GLU A 1 504 ? 174.145 131.006 180.943 1.00 94.07 476 GLU A N 1
ATOM 3703 C CA . GLU A 1 504 ? 173.438 132.081 181.632 1.00 94.07 476 GLU A CA 1
ATOM 3704 C C . GLU A 1 504 ? 174.269 132.652 182.776 1.00 94.07 476 GLU A C 1
ATOM 3705 O O . GLU A 1 504 ? 174.120 133.830 183.120 1.00 94.07 476 GLU A O 1
ATOM 3711 N N . ASP A 1 505 ? 175.163 131.851 183.354 1.00 85.54 477 ASP A N 1
ATOM 3712 C CA . ASP A 1 505 ? 176.045 132.313 184.420 1.00 85.54 477 ASP A CA 1
ATOM 3713 C C . ASP A 1 505 ? 177.495 132.010 184.076 1.00 85.54 477 ASP A C 1
ATOM 3714 O O . ASP A 1 505 ? 178.232 131.468 184.905 1.00 85.54 477 ASP A O 1
ATOM 3719 N N . GLU A 1 506 ? 177.910 132.350 182.858 1.00 75.46 478 GLU A N 1
ATOM 3720 C CA . GLU A 1 506 ? 179.189 131.887 182.335 1.00 75.46 478 GLU A CA 1
ATOM 3721 C C . GLU A 1 506 ? 180.376 132.590 182.978 1.00 75.46 478 GLU A C 1
ATOM 3722 O O . GLU A 1 506 ? 181.199 131.951 183.640 1.00 75.46 478 GLU A O 1
ATOM 3728 N N . PHE A 1 507 ? 180.477 133.899 182.784 1.00 60.41 479 PHE A N 1
ATOM 3729 C CA . PHE A 1 507 ? 181.579 134.683 183.318 1.00 60.41 479 PHE A CA 1
ATOM 3730 C C . PHE A 1 507 ? 181.260 135.304 184.668 1.00 60.41 479 PHE A C 1
ATOM 3731 O O . PHE A 1 507 ? 182.041 136.130 185.152 1.00 60.41 479 PHE A O 1
ATOM 3739 N N . LYS A 1 508 ? 180.133 134.936 185.275 1.00 61.16 480 LYS A N 1
ATOM 3740 C CA . LYS A 1 508 ? 179.689 135.544 186.524 1.00 61.16 480 LYS A CA 1
ATOM 3741 C C . LYS A 1 508 ? 180.601 135.150 187.678 1.00 61.16 480 LYS A C 1
ATOM 3742 O O . LYS A 1 508 ? 180.706 133.970 188.025 1.00 61.16 480 LYS A O 1
ATOM 3748 N N . CYS A 1 509 ? 181.269 136.142 188.260 1.00 61.35 481 CYS A N 1
ATOM 3749 C CA . CYS A 1 509 ? 182.139 135.949 189.407 1.00 61.35 481 CYS A CA 1
ATOM 3750 C C . CYS A 1 509 ? 181.335 135.800 190.699 1.00 61.35 481 CYS A C 1
ATOM 3751 O O . CYS A 1 509 ? 180.284 136.425 190.861 1.00 61.35 481 CYS A O 1
ATOM 3754 N N . PRO A 1 510 ? 181.810 134.978 191.630 1.00 64.95 482 PRO A N 1
ATOM 3755 C CA . PRO A 1 510 ? 181.225 134.965 192.971 1.00 64.95 482 PRO A CA 1
ATOM 3756 C C . PRO A 1 510 ? 181.722 136.140 193.797 1.00 64.95 482 PRO A C 1
ATOM 3757 O O . PRO A 1 510 ? 182.832 136.642 193.610 1.00 64.95 482 PRO A O 1
ATOM 3761 N N . ILE A 1 511 ? 180.868 136.593 194.703 1.00 65.11 483 ILE A N 1
ATOM 3762 C CA . ILE A 1 511 ? 181.162 137.760 195.526 1.00 65.11 483 ILE A CA 1
ATOM 3763 C C . ILE A 1 511 ? 181.727 137.302 196.866 1.00 65.11 483 ILE A C 1
ATOM 3764 O O . ILE A 1 511 ? 181.162 136.413 197.514 1.00 65.11 483 ILE A O 1
ATOM 3769 N N . LYS A 1 512 ? 182.846 137.904 197.285 1.00 64.79 484 LYS A N 1
ATOM 3770 C CA . LYS A 1 512 ? 183.341 137.678 198.642 1.00 64.79 484 LYS A CA 1
ATOM 3771 C C . LYS A 1 512 ? 182.401 138.312 199.655 1.00 64.79 484 LYS A C 1
ATOM 3772 O O . LYS A 1 512 ? 181.872 137.636 200.545 1.00 64.79 484 LYS A O 1
ATOM 3778 N N . GLU A 1 513 ? 182.162 139.613 199.516 1.00 58.89 485 GLU A N 1
ATOM 3779 C CA . GLU A 1 513 ? 181.245 140.318 200.392 1.00 58.89 485 GLU A CA 1
ATOM 3780 C C . GLU A 1 513 ? 180.697 141.524 199.648 1.00 58.89 485 GLU A C 1
ATOM 3781 O O . GLU A 1 513 ? 181.306 142.040 198.701 1.00 58.89 485 GLU A O 1
ATOM 3787 N N . GLU A 1 514 ? 179.543 141.994 200.130 1.00 54.80 486 GLU A N 1
ATOM 3788 C CA . GLU A 1 514 ? 178.838 143.121 199.563 1.00 54.80 486 GLU A CA 1
ATOM 3789 C C . GLU A 1 514 ? 178.288 143.972 200.715 1.00 54.80 486 GLU A C 1
ATOM 3790 O O . GLU A 1 514 ? 177.093 143.983 201.013 1.00 54.80 486 GLU A O 1
ATOM 3796 N N . ILE A 1 515 ? 179.195 144.636 201.433 1.00 52.11 487 ILE A N 1
ATOM 3797 C CA . ILE A 1 515 ? 178.786 145.549 202.500 1.00 52.11 487 ILE A CA 1
ATOM 3798 C C . ILE A 1 515 ? 178.045 146.748 201.922 1.00 52.11 487 ILE A C 1
ATOM 3799 O O . ILE A 1 515 ? 178.430 147.309 200.890 1.00 52.11 487 ILE A O 1
ATOM 3804 N N . ALA A 1 516 ? 176.947 147.122 202.573 1.00 47.30 488 ALA A N 1
ATOM 3805 C CA . ALA A 1 516 ? 176.147 148.274 202.174 1.00 47.30 488 ALA A CA 1
ATOM 3806 C C . ALA A 1 516 ? 176.585 149.494 202.962 1.00 47.30 488 ALA A C 1
ATOM 3807 O O . ALA A 1 516 ? 176.432 149.538 204.186 1.00 47.30 488 ALA A O 1
ATOM 3809 N N . LEU A 1 517 ? 177.125 150.492 202.260 1.00 46.18 489 LEU A N 1
ATOM 3810 C CA . LEU A 1 517 ? 177.611 151.668 202.961 1.00 46.18 489 LEU A CA 1
ATOM 3811 C C . LEU A 1 517 ? 176.495 152.597 203.396 1.00 46.18 489 LEU A C 1
ATOM 3812 O O . LEU A 1 517 ? 176.678 153.357 204.352 1.00 46.18 489 LEU A O 1
ATOM 3817 N N . THR A 1 518 ? 175.355 152.573 202.710 1.00 46.46 490 THR A N 1
ATOM 3818 C CA . THR A 1 518 ? 174.205 153.384 203.074 1.00 46.46 490 THR A CA 1
ATOM 3819 C C . THR A 1 518 ? 172.969 152.500 203.055 1.00 46.46 490 THR A C 1
ATOM 3820 O O . THR A 1 518 ? 172.924 151.492 202.345 1.00 46.46 490 THR A O 1
ATOM 3824 N N . SER A 1 519 ? 171.964 152.889 203.834 1.00 48.65 491 SER A N 1
ATOM 3825 C CA . SER A 1 519 ? 170.723 152.131 203.905 1.00 48.65 491 SER A CA 1
ATOM 3826 C C . SER A 1 519 ? 169.613 153.043 204.399 1.00 48.65 491 SER A C 1
ATOM 3827 O O . SER A 1 519 ? 169.855 153.961 205.185 1.00 48.65 491 SER A O 1
ATOM 3830 N N . GLY A 1 520 ? 168.402 152.786 203.931 1.00 49.60 492 GLY A N 1
ATOM 3831 C CA . GLY A 1 520 ? 167.253 153.555 204.357 1.00 49.60 492 GLY A CA 1
ATOM 3832 C C . GLY A 1 520 ? 166.217 153.655 203.256 1.00 49.60 492 GLY A C 1
ATOM 3833 O O . GLY A 1 520 ? 166.252 152.926 202.271 1.00 49.60 492 GLY A O 1
ATOM 3834 N N . GLU A 1 521 ? 165.281 154.580 203.464 1.00 53.26 493 GLU A N 1
ATOM 3835 C CA . GLU A 1 521 ? 164.218 154.910 202.516 1.00 53.26 493 GLU A CA 1
ATOM 3836 C C . GLU A 1 521 ? 164.560 156.149 201.705 1.00 53.26 493 GLU A C 1
ATOM 3837 O O . GLU A 1 521 ? 163.705 157.000 201.456 1.00 53.26 493 GLU A O 1
ATOM 3843 N N . TRP A 1 522 ? 165.817 156.269 201.294 1.00 45.63 494 TRP A N 1
ATOM 3844 C CA . TRP A 1 522 ? 166.329 157.442 200.605 1.00 45.63 494 TRP A CA 1
ATOM 3845 C C . TRP A 1 522 ? 167.357 156.955 199.598 1.00 45.63 494 TRP A C 1
ATOM 3846 O O . TRP A 1 522 ? 167.800 155.811 199.657 1.00 45.63 494 TRP A O 1
ATOM 3857 N N . GLU A 1 523 ? 167.753 157.820 198.671 1.00 49.31 495 GLU A N 1
ATOM 3858 C CA . GLU A 1 523 ? 168.641 157.386 197.602 1.00 49.31 495 GLU A CA 1
ATOM 3859 C C . GLU A 1 523 ? 169.943 158.165 197.595 1.00 49.31 495 GLU A C 1
ATOM 3860 O O . GLU A 1 523 ? 170.028 159.293 198.078 1.00 49.31 495 GLU A O 1
ATOM 3866 N N . VAL A 1 524 ? 170.954 157.532 197.015 1.00 44.69 496 VAL A N 1
ATOM 3867 C CA . VAL A 1 524 ? 172.221 158.173 196.699 1.00 44.69 496 VAL A CA 1
ATOM 3868 C C . VAL A 1 524 ? 172.136 158.674 195.267 1.00 44.69 496 VAL A C 1
ATOM 3869 O O . VAL A 1 524 ? 171.722 157.937 194.367 1.00 44.69 496 VAL A O 1
ATOM 3873 N N . LEU A 1 525 ? 172.484 159.935 195.055 1.00 45.06 497 LEU A N 1
ATOM 3874 C CA . LEU A 1 525 ? 172.390 160.507 193.723 1.00 45.06 497 LEU A CA 1
ATOM 3875 C C . LEU A 1 525 ? 173.532 160.007 192.856 1.00 45.06 497 LEU A C 1
ATOM 3876 O O . LEU A 1 525 ? 174.706 160.220 193.176 1.00 45.06 497 LEU A O 1
ATOM 3881 N N . ALA A 1 526 ? 173.191 159.356 191.769 1.00 49.79 498 ALA A N 1
ATOM 3882 C CA . ALA A 1 526 ? 174.167 158.824 190.830 1.00 49.79 498 ALA A CA 1
ATOM 3883 C C . ALA A 1 526 ? 173.887 159.245 189.399 1.00 49.79 498 ALA A C 1
ATOM 3884 O O . ALA A 1 526 ? 174.820 159.557 188.661 1.00 49.79 498 ALA A O 1
ATOM 3886 N N . ARG A 1 527 ? 172.621 159.288 189.001 1.00 54.18 499 ARG A N 1
ATOM 3887 C CA . ARG A 1 527 ? 172.230 159.767 187.687 1.00 54.18 499 ARG A CA 1
ATOM 3888 C C . ARG A 1 527 ? 172.385 161.279 187.586 1.00 54.18 499 ARG A C 1
ATOM 3889 O O . ARG A 1 527 ? 172.707 161.969 188.559 1.00 54.18 499 ARG A O 1
ATOM 3897 N N . HIS A 1 528 ? 172.113 161.784 186.375 1.00 54.96 500 HIS A N 1
ATOM 3898 C CA . HIS A 1 528 ? 172.021 163.216 186.065 1.00 54.96 500 HIS A CA 1
ATOM 3899 C C . HIS A 1 528 ? 173.318 163.954 186.375 1.00 54.96 500 HIS A C 1
ATOM 3900 O O . HIS A 1 528 ? 173.304 165.086 186.863 1.00 54.96 500 HIS A O 1
ATOM 3907 N N . GLY A 1 529 ? 174.444 163.304 186.107 1.00 53.25 501 GLY A N 1
ATOM 3908 C CA . GLY A 1 529 ? 175.741 163.894 186.359 1.00 53.25 501 GLY A CA 1
ATOM 3909 C C . GLY A 1 529 ? 176.108 164.038 187.814 1.00 53.25 501 GLY A C 1
ATOM 3910 O O . GLY A 1 529 ? 177.027 164.793 188.137 1.00 53.25 501 GLY A O 1
ATOM 3911 N N . SER A 1 530 ? 175.419 163.337 188.709 1.00 50.16 502 SER A N 1
ATOM 3912 C CA . SER A 1 530 ? 175.925 163.196 190.062 1.00 50.16 502 SER A CA 1
ATOM 3913 C C . SER A 1 530 ? 177.059 162.178 190.080 1.00 50.16 502 SER A C 1
ATOM 3914 O O . SER A 1 530 ? 177.179 161.330 189.192 1.00 50.16 502 SER A O 1
ATOM 3917 N N . LYS A 1 531 ? 177.883 162.252 191.119 1.00 47.05 503 LYS A N 1
ATOM 3918 C CA . LYS A 1 531 ? 179.057 161.398 191.202 1.00 47.05 503 LYS A CA 1
ATOM 3919 C C . LYS A 1 531 ? 179.505 161.305 192.651 1.00 47.05 503 LYS A C 1
ATOM 3920 O O . LYS A 1 531 ? 179.080 162.084 193.505 1.00 47.05 503 LYS A O 1
ATOM 3926 N N . ILE A 1 532 ? 180.361 160.326 192.917 1.00 41.62 504 ILE A N 1
ATOM 3927 C CA . ILE A 1 532 ? 180.993 160.175 194.219 1.00 41.62 504 ILE A CA 1
ATOM 3928 C C . ILE A 1 532 ? 182.462 160.549 194.105 1.00 41.62 504 ILE A C 1
ATOM 3929 O O . ILE A 1 532 ? 183.075 160.472 193.034 1.00 41.62 504 ILE A O 1
ATOM 3934 N N . TRP A 1 533 ? 183.025 160.983 195.225 1.00 43.96 505 TRP A N 1
ATOM 3935 C CA . TRP A 1 533 ? 184.427 161.360 195.333 1.00 43.96 505 TRP A CA 1
ATOM 3936 C C . TRP A 1 533 ? 185.047 160.506 196.427 1.00 43.96 505 TRP A C 1
ATOM 3937 O O . TRP A 1 533 ? 184.655 160.611 197.590 1.00 43.96 505 TRP A O 1
ATOM 3948 N N . VAL A 1 534 ? 186.019 159.680 196.070 1.00 45.59 506 VAL A N 1
ATOM 3949 C CA . VAL A 1 534 ? 186.539 158.660 196.972 1.00 45.59 506 VAL A CA 1
ATOM 3950 C C . VAL A 1 534 ? 187.963 159.034 197.358 1.00 45.59 506 VAL A C 1
ATOM 3951 O O . VAL A 1 534 ? 188.902 158.852 196.578 1.00 45.59 506 VAL A O 1
ATOM 3955 N N . ASN A 1 535 ? 188.126 159.568 198.566 1.00 51.16 507 ASN A N 1
ATOM 3956 C CA . ASN A 1 535 ? 189.447 159.737 199.157 1.00 51.16 507 ASN A CA 1
ATOM 3957 C C . ASN A 1 535 ? 189.925 158.390 199.676 1.00 51.16 507 ASN A C 1
ATOM 3958 O O . ASN A 1 535 ? 189.388 157.870 200.661 1.00 51.16 507 ASN A O 1
ATOM 3963 N N . GLU A 1 536 ? 190.928 157.819 199.014 1.00 54.75 508 GLU A N 1
ATOM 3964 C CA . GLU A 1 536 ? 191.484 156.547 199.449 1.00 54.75 508 GLU A CA 1
ATOM 3965 C C . GLU A 1 536 ? 192.523 156.697 200.549 1.00 54.75 508 GLU A C 1
ATOM 3966 O O . GLU A 1 536 ? 192.889 155.692 201.167 1.00 54.75 508 GLU A O 1
ATOM 3972 N N . GLU A 1 537 ? 193.011 157.911 200.806 1.00 56.72 509 GLU A N 1
ATOM 3973 C CA . GLU A 1 537 ? 193.938 158.104 201.914 1.00 56.72 509 GLU A CA 1
ATOM 3974 C C . GLU A 1 537 ? 193.214 158.031 203.251 1.00 56.72 509 GLU A C 1
ATOM 3975 O O . GLU A 1 537 ? 193.684 157.377 204.187 1.00 56.72 509 GLU A O 1
ATOM 3981 N N . THR A 1 538 ? 192.072 158.697 203.356 1.00 53.58 510 THR A N 1
ATOM 3982 C CA . THR A 1 538 ? 191.273 158.682 204.570 1.00 53.58 510 THR A CA 1
ATOM 3983 C C . THR A 1 538 ? 190.202 157.606 204.569 1.00 53.58 510 THR A C 1
ATOM 3984 O O . THR A 1 538 ? 189.422 157.548 205.526 1.00 53.58 510 THR A O 1
ATOM 3988 N N . LYS A 1 539 ? 190.126 156.807 203.498 1.00 51.19 511 LYS A N 1
ATOM 3989 C CA . LYS A 1 539 ? 189.149 155.726 203.321 1.00 51.19 511 LYS A CA 1
ATOM 3990 C C . LYS A 1 539 ? 187.711 156.240 203.344 1.00 51.19 511 LYS A C 1
ATOM 3991 O O . LYS A 1 539 ? 186.806 155.549 203.814 1.00 51.19 511 LYS A O 1
ATOM 3997 N N . LEU A 1 540 ? 187.481 157.454 202.845 1.00 47.24 512 LEU A N 1
ATOM 3998 C CA . LEU A 1 540 ? 186.143 158.026 202.829 1.00 47.24 512 LEU A CA 1
ATOM 3999 C C . LEU A 1 540 ? 185.600 158.141 201.411 1.00 47.24 512 LEU A C 1
ATOM 4000 O O . LEU A 1 540 ? 186.350 158.324 200.451 1.00 47.24 512 LEU A O 1
ATOM 4005 N N . VAL A 1 541 ? 184.281 158.033 201.296 1.00 43.15 513 VAL A N 1
ATOM 4006 C CA . VAL A 1 541 ? 183.558 158.249 200.050 1.00 43.15 513 VAL A CA 1
ATOM 4007 C C . VAL A 1 541 ? 182.488 159.314 200.288 1.00 43.15 513 VAL A C 1
ATOM 4008 O O . VAL A 1 541 ? 181.673 159.205 201.219 1.00 43.15 513 VAL A O 1
ATOM 4012 N N . TYR A 1 542 ? 182.605 160.407 199.540 1.00 38.55 514 TYR A N 1
ATOM 4013 C CA . TYR A 1 542 ? 181.690 161.537 199.552 1.00 38.55 514 TYR A CA 1
ATOM 4014 C C . TYR A 1 542 ? 180.660 161.305 198.457 1.00 38.55 514 TYR A C 1
ATOM 4015 O O . TYR A 1 542 ? 181.023 161.113 197.295 1.00 38.55 514 TYR A O 1
ATOM 4024 N N . PHE A 1 543 ? 179.389 161.330 198.818 1.00 40.19 515 PHE A N 1
ATOM 4025 C CA . PHE A 1 543 ? 178.301 161.122 197.877 1.00 40.19 515 PHE A CA 1
ATOM 4026 C C . PHE A 1 543 ? 177.230 162.170 198.106 1.00 40.19 515 PHE A C 1
ATOM 4027 O O . PHE A 1 543 ? 177.312 162.973 199.028 1.00 40.19 515 PHE A O 1
ATOM 4035 N N . GLN A 1 544 ? 176.252 162.209 197.215 1.00 38.22 516 GLN A N 1
ATOM 4036 C CA . GLN A 1 544 ? 175.089 163.056 197.407 1.00 38.22 516 GLN A CA 1
ATOM 4037 C C . GLN A 1 544 ? 173.887 162.186 197.723 1.00 38.22 516 GLN A C 1
ATOM 4038 O O . GLN A 1 544 ? 173.813 161.031 197.305 1.00 38.22 516 GLN A O 1
ATOM 4044 N N . GLY A 1 545 ? 172.937 162.747 198.456 1.00 39.14 517 GLY A N 1
ATOM 4045 C CA . GLY A 1 545 ? 171.793 161.933 198.798 1.00 39.14 517 GLY A CA 1
ATOM 4046 C C . GLY A 1 545 ? 170.610 162.742 199.268 1.00 39.14 517 GLY A C 1
ATOM 4047 O O . GLY A 1 545 ? 170.669 163.965 199.408 1.00 39.14 517 GLY A O 1
ATOM 4048 N N . THR A 1 546 ? 169.525 162.014 199.519 1.00 44.59 518 THR A N 1
ATOM 4049 C CA . THR A 1 546 ? 168.263 162.563 199.992 1.00 44.59 518 THR A CA 1
ATOM 4050 C C . THR A 1 546 ? 167.898 162.062 201.387 1.00 44.59 518 THR A C 1
ATOM 4051 O O . THR A 1 546 ? 166.728 161.770 201.646 1.00 44.59 518 THR A O 1
ATOM 4055 N N . LYS A 1 547 ? 168.889 161.918 202.279 1.00 43.20 519 LYS A N 1
ATOM 4056 C CA . LYS A 1 547 ? 168.637 161.355 203.606 1.00 43.20 519 LYS A CA 1
ATOM 4057 C C . LYS A 1 547 ? 167.746 162.255 204.449 1.00 43.20 519 LYS A C 1
ATOM 4058 O O . LYS A 1 547 ? 166.831 161.768 205.125 1.00 43.20 519 LYS A O 1
ATOM 4064 N N . ASP A 1 548 ? 168.017 163.562 204.436 1.00 47.11 520 ASP A N 1
ATOM 4065 C CA . ASP A 1 548 ? 167.265 164.501 205.260 1.00 47.11 520 ASP A CA 1
ATOM 4066 C C . ASP A 1 548 ? 165.814 164.602 204.811 1.00 47.11 520 ASP A C 1
ATOM 4067 O O . ASP A 1 548 ? 164.902 164.603 205.646 1.00 47.11 520 ASP A O 1
ATOM 4072 N N . THR A 1 549 ? 165.588 164.654 203.502 1.00 48.49 521 THR A N 1
ATOM 4073 C CA . THR A 1 549 ? 164.277 164.722 202.869 1.00 48.49 521 THR A CA 1
ATOM 4074 C C . THR A 1 549 ? 164.515 164.397 201.399 1.00 48.49 521 THR A C 1
ATOM 4075 O O . THR A 1 549 ? 165.649 164.526 200.920 1.00 48.49 521 THR A O 1
ATOM 4079 N N . PRO A 1 550 ? 163.515 163.901 200.665 1.00 49.46 522 PRO A N 1
ATOM 4080 C CA . PRO A 1 550 ? 163.692 163.750 199.212 1.00 49.46 522 PRO A CA 1
ATOM 4081 C C . PRO A 1 550 ? 163.806 165.062 198.457 1.00 49.46 522 PRO A C 1
ATOM 4082 O O . PRO A 1 550 ? 164.242 165.051 197.301 1.00 49.46 522 PRO A O 1
ATOM 4086 N N . LEU A 1 551 ? 163.426 166.179 199.063 1.00 45.89 523 LEU A N 1
ATOM 4087 C CA . LEU A 1 551 ? 163.417 167.476 198.408 1.00 45.89 523 LEU A CA 1
ATOM 4088 C C . LEU A 1 551 ? 164.759 168.182 198.456 1.00 45.89 523 LEU A C 1
ATOM 4089 O O . LEU A 1 551 ? 164.856 169.312 197.973 1.00 45.89 523 LEU A O 1
ATOM 4094 N N . GLU A 1 552 ? 165.789 167.567 199.025 1.00 45.48 524 GLU A N 1
ATOM 4095 C CA . GLU A 1 552 ? 167.051 168.266 199.229 1.00 45.48 524 GLU A CA 1
ATOM 4096 C C . GLU A 1 552 ? 168.206 167.326 198.944 1.00 45.48 524 GLU A C 1
ATOM 4097 O O . GLU A 1 552 ? 168.331 166.276 199.579 1.00 45.48 524 GLU A O 1
ATOM 4103 N N . HIS A 1 553 ? 169.036 167.705 197.982 1.00 41.43 525 HIS A N 1
ATOM 4104 C CA . HIS A 1 553 ? 170.271 166.996 197.687 1.00 41.43 525 HIS A CA 1
ATOM 4105 C C . HIS A 1 553 ? 171.364 167.505 198.614 1.00 41.43 525 HIS A C 1
ATOM 4106 O O . HIS A 1 553 ? 171.774 168.664 198.516 1.00 41.43 525 HIS A O 1
ATOM 4113 N N . HIS A 1 554 ? 171.835 166.652 199.515 1.00 39.69 526 HIS A N 1
ATOM 4114 C CA . HIS A 1 554 ? 172.883 167.016 200.455 1.00 39.69 526 HIS A CA 1
ATOM 4115 C C . HIS A 1 554 ? 174.136 166.186 200.224 1.00 39.69 526 HIS A C 1
ATOM 4116 O O . HIS A 1 554 ? 174.063 165.016 199.849 1.00 39.69 526 HIS A O 1
ATOM 4123 N N . LEU A 1 555 ? 175.289 166.808 200.449 1.00 37.26 527 LEU A N 1
ATOM 4124 C CA . LEU A 1 555 ? 176.564 166.104 200.404 1.00 37.26 527 LEU A CA 1
ATOM 4125 C C . LEU A 1 555 ? 176.772 165.343 201.704 1.00 37.26 527 LEU A C 1
ATOM 4126 O O . LEU A 1 555 ? 176.735 165.934 202.783 1.00 37.26 527 LEU A O 1
ATOM 4131 N N . TYR A 1 556 ? 176.941 164.034 201.613 1.00 34.72 528 TYR A N 1
ATOM 4132 C CA . TYR A 1 556 ? 177.242 163.192 202.753 1.00 34.72 528 TYR A CA 1
ATOM 4133 C C . TYR A 1 556 ? 178.617 162.573 202.548 1.00 34.72 528 TYR A C 1
ATOM 4134 O O . TYR A 1 556 ? 179.115 162.486 201.428 1.00 34.72 528 TYR A O 1
ATOM 4143 N N . VAL A 1 557 ? 179.234 162.156 203.643 1.00 38.88 529 VAL A N 1
ATOM 4144 C CA . VAL A 1 557 ? 180.469 161.388 203.621 1.00 38.88 529 VAL A CA 1
ATOM 4145 C C . VAL A 1 557 ? 180.311 160.178 204.532 1.00 38.88 529 VAL A C 1
ATOM 4146 O O . VAL A 1 557 ? 179.593 160.223 205.537 1.00 38.88 529 VAL A O 1
ATOM 4150 N N . VAL A 1 558 ? 180.961 159.070 204.153 1.00 40.70 530 VAL A N 1
ATOM 4151 C CA . VAL A 1 558 ? 180.953 157.839 204.942 1.00 40.70 530 VAL A CA 1
ATOM 4152 C C . VAL A 1 558 ? 182.301 157.177 204.724 1.00 40.70 530 VAL A C 1
ATOM 4153 O O . VAL A 1 558 ? 183.029 157.497 203.788 1.00 40.70 530 VAL A O 1
ATOM 4157 N N . SER A 1 559 ? 182.667 156.301 205.645 1.00 48.29 531 SER A N 1
ATOM 4158 C CA . SER A 1 559 ? 183.836 155.461 205.471 1.00 48.29 531 SER A CA 1
ATOM 4159 C C . SER A 1 559 ? 183.429 154.212 204.711 1.00 48.29 531 SER A C 1
ATOM 4160 O O . SER A 1 559 ? 182.419 153.586 205.034 1.00 48.29 531 SER A O 1
ATOM 4163 N N . TYR A 1 560 ? 184.211 153.842 203.699 1.00 51.16 532 TYR A N 1
ATOM 4164 C CA . TYR A 1 560 ? 183.832 152.641 202.969 1.00 51.16 532 TYR A CA 1
ATOM 4165 C C . TYR A 1 560 ? 184.382 151.368 203.598 1.00 51.16 532 TYR A C 1
ATOM 4166 O O . TYR A 1 560 ? 183.826 150.292 203.360 1.00 51.16 532 TYR A O 1
ATOM 4175 N N . GLU A 1 561 ? 185.434 151.456 204.415 1.00 57.73 533 GLU A N 1
ATOM 4176 C CA . GLU A 1 561 ? 185.922 150.258 205.094 1.00 57.73 533 GLU A CA 1
ATOM 4177 C C . GLU A 1 561 ? 184.965 149.830 206.206 1.00 57.73 533 GLU A C 1
ATOM 4178 O O . GLU A 1 561 ? 184.642 148.645 206.339 1.00 57.73 533 GLU A O 1
ATOM 4184 N N . ALA A 1 562 ? 184.486 150.784 207.000 1.00 58.47 534 ALA A N 1
ATOM 4185 C CA . ALA A 1 562 ? 183.533 150.512 208.070 1.00 58.47 534 ALA A CA 1
ATOM 4186 C C . ALA A 1 562 ? 182.495 151.618 208.057 1.00 58.47 534 ALA A C 1
ATOM 4187 O O . ALA A 1 562 ? 182.766 152.728 208.525 1.00 58.47 534 ALA A O 1
ATOM 4189 N N . ALA A 1 563 ? 181.315 151.321 207.525 1.00 58.79 535 ALA A N 1
ATOM 4190 C CA . ALA A 1 563 ? 180.254 152.306 207.348 1.00 58.79 535 ALA A CA 1
ATOM 4191 C C . ALA A 1 563 ? 179.195 152.133 208.424 1.00 58.79 535 ALA A C 1
ATOM 4192 O O . ALA A 1 563 ? 178.375 151.212 208.353 1.00 58.79 535 ALA A O 1
ATOM 4194 N N . GLY A 1 564 ? 179.212 153.013 209.417 1.00 61.85 536 GLY A N 1
ATOM 4195 C CA . GLY A 1 564 ? 178.161 153.012 210.409 1.00 61.85 536 GLY A CA 1
ATOM 4196 C C . GLY A 1 564 ? 177.432 154.334 210.518 1.00 61.85 536 GLY A C 1
ATOM 4197 O O . GLY A 1 564 ? 176.245 154.364 210.854 1.00 61.85 536 GLY A O 1
ATOM 4198 N N . GLU A 1 565 ? 178.120 155.434 210.228 1.00 54.75 537 GLU A N 1
ATOM 4199 C CA . GLU A 1 565 ? 177.601 156.770 210.482 1.00 54.75 537 GLU A CA 1
ATOM 4200 C C . GLU A 1 565 ? 177.750 157.622 209.233 1.00 54.75 537 GLU A C 1
ATOM 4201 O O . GLU A 1 565 ? 178.856 157.767 208.705 1.00 54.75 537 GLU A O 1
ATOM 4207 N N . ILE A 1 566 ? 176.640 158.184 208.769 1.00 44.17 538 ILE A N 1
ATOM 4208 C CA . ILE A 1 566 ? 176.602 158.978 207.549 1.00 44.17 538 ILE A CA 1
ATOM 4209 C C . ILE A 1 566 ? 176.679 160.438 207.976 1.00 44.17 538 ILE A C 1
ATOM 4210 O O . ILE A 1 566 ? 175.738 160.957 208.588 1.00 44.17 538 ILE A O 1
ATOM 4215 N N . VAL A 1 567 ? 177.778 161.120 207.667 1.00 43.20 539 VAL A N 1
ATOM 4216 C CA . VAL A 1 567 ? 177.975 162.491 208.126 1.00 43.20 539 VAL A CA 1
ATOM 4217 C C . VAL A 1 567 ? 177.616 163.461 207.010 1.00 43.20 539 VAL A C 1
ATOM 4218 O O . VAL A 1 567 ? 178.246 163.457 205.951 1.00 43.20 539 VAL A O 1
ATOM 4222 N N . ARG A 1 568 ? 176.629 164.316 207.255 1.00 40.26 540 ARG A N 1
ATOM 4223 C CA . ARG A 1 568 ? 176.279 165.358 206.301 1.00 40.26 540 ARG A CA 1
ATOM 4224 C C . ARG A 1 568 ? 177.270 166.511 206.389 1.00 40.26 540 ARG A C 1
ATOM 4225 O O . ARG A 1 568 ? 177.710 166.887 207.478 1.00 40.26 540 ARG A O 1
ATOM 4233 N N . LEU A 1 569 ? 177.634 167.061 205.230 1.00 40.00 541 LEU A N 1
ATOM 4234 C CA . LEU A 1 569 ? 178.556 168.179 205.129 1.00 40.00 541 LEU A CA 1
ATOM 4235 C C . LEU A 1 569 ? 177.884 169.479 204.723 1.00 40.00 541 LEU A C 1
ATOM 4236 O O . LEU A 1 569 ? 178.468 170.546 204.918 1.00 40.00 541 LEU A O 1
ATOM 4241 N N . THR A 1 570 ? 176.699 169.419 204.136 1.00 41.97 542 THR A N 1
ATOM 4242 C CA . THR A 1 570 ? 176.036 170.626 203.680 1.00 41.97 542 THR A CA 1
ATOM 4243 C C . THR A 1 570 ? 175.024 171.115 204.709 1.00 41.97 542 THR A C 1
ATOM 4244 O O . THR A 1 570 ? 174.501 170.348 205.520 1.00 41.97 542 THR A O 1
ATOM 4248 N N . THR A 1 571 ? 174.763 172.418 204.664 1.00 42.36 543 THR A N 1
ATOM 4249 C CA . THR A 1 571 ? 173.796 173.025 205.564 1.00 42.36 543 THR A CA 1
ATOM 4250 C C . THR A 1 571 ? 172.384 172.585 205.190 1.00 42.36 543 THR A C 1
ATOM 4251 O O . THR A 1 571 ? 172.054 172.504 204.005 1.00 42.36 543 THR A O 1
ATOM 4255 N N . PRO A 1 572 ? 171.532 172.291 206.168 1.00 42.88 544 PRO A N 1
ATOM 4256 C CA . PRO A 1 572 ? 170.142 171.952 205.857 1.00 42.88 544 PRO A CA 1
ATOM 4257 C C . PRO A 1 572 ? 169.354 173.195 205.476 1.00 42.88 544 PRO A C 1
ATOM 4258 O O . PRO A 1 572 ? 169.820 174.329 205.586 1.00 42.88 544 PRO A O 1
ATOM 4262 N N . GLY A 1 573 ? 168.131 172.962 205.011 1.00 44.02 545 GLY A N 1
ATOM 4263 C CA . GLY A 1 573 ? 167.308 174.046 204.521 1.00 44.02 545 GLY A CA 1
ATOM 4264 C C . GLY A 1 573 ? 167.620 174.471 203.107 1.00 44.02 545 GLY A C 1
ATOM 4265 O O . GLY A 1 573 ? 167.035 175.447 202.627 1.00 44.02 545 GLY A O 1
ATOM 4266 N N . PHE A 1 574 ? 168.534 173.777 202.428 1.00 42.07 546 PHE A N 1
ATOM 4267 C CA . PHE A 1 574 ? 168.878 174.048 201.041 1.00 42.07 546 PHE A CA 1
ATOM 4268 C C . PHE A 1 574 ? 169.140 172.729 200.329 1.00 42.07 546 PHE A C 1
ATOM 4269 O O . PHE A 1 574 ? 169.447 171.714 200.952 1.00 42.07 546 PHE A O 1
ATOM 4277 N N . SER A 1 575 ? 169.086 172.768 199.003 1.00 44.04 547 SER A N 1
ATOM 4278 C CA . SER A 1 575 ? 169.483 171.660 198.150 1.00 44.04 547 SER A CA 1
ATOM 4279 C C . SER A 1 575 ? 170.736 172.071 197.399 1.00 44.04 547 SER A C 1
ATOM 4280 O O . SER A 1 575 ? 170.853 173.215 196.937 1.00 44.04 547 SER A O 1
ATOM 4283 N N . HIS A 1 576 ? 171.665 171.127 197.292 1.00 44.55 548 HIS A N 1
ATOM 4284 C CA . HIS A 1 576 ? 173.054 171.412 196.982 1.00 44.55 548 HIS A CA 1
ATOM 4285 C C . HIS A 1 576 ? 173.549 170.591 195.803 1.00 44.55 548 HIS A C 1
ATOM 4286 O O . HIS A 1 576 ? 173.243 169.402 195.689 1.00 44.55 548 HIS A O 1
ATOM 4293 N N . SER A 1 577 ? 174.305 171.239 194.925 1.00 43.86 549 SER A N 1
ATOM 4294 C CA . SER A 1 577 ? 175.071 170.586 193.877 1.00 43.86 549 SER A CA 1
ATOM 4295 C C . SER A 1 577 ? 176.523 170.826 194.253 1.00 43.86 549 SER A C 1
ATOM 4296 O O . SER A 1 577 ? 176.986 171.965 194.230 1.00 43.86 549 SER A O 1
ATOM 4299 N N . CYS A 1 578 ? 177.249 169.765 194.548 1.00 43.10 550 CYS A N 1
ATOM 4300 C CA . CYS A 1 578 ? 178.546 169.877 195.188 1.00 43.10 550 CYS A CA 1
ATOM 4301 C C . CYS A 1 578 ? 179.629 169.303 194.295 1.00 43.10 550 CYS A C 1
ATOM 4302 O O . CYS A 1 578 ? 179.361 168.584 193.331 1.00 43.10 550 CYS A O 1
ATOM 4305 N N . SER A 1 579 ? 180.867 169.623 194.653 1.00 43.52 551 SER A N 1
ATOM 4306 C CA . SER A 1 579 ? 182.019 169.134 193.903 1.00 43.52 551 SER A CA 1
ATOM 4307 C C . SER A 1 579 ? 183.237 169.224 194.800 1.00 43.52 551 SER A C 1
ATOM 4308 O O . SER A 1 579 ? 183.603 170.318 195.236 1.00 43.52 551 SER A O 1
ATOM 4311 N N . MET A 1 580 ? 183.886 168.087 195.022 1.00 50.23 552 MET A N 1
ATOM 4312 C CA . MET A 1 580 ? 184.977 167.954 195.970 1.00 50.23 552 MET A CA 1
ATOM 4313 C C . MET A 1 580 ? 186.298 168.307 195.297 1.00 50.23 552 MET A C 1
ATOM 4314 O O . MET A 1 580 ? 186.394 168.351 194.070 1.00 50.23 552 MET A O 1
ATOM 4319 N N . SER A 1 581 ? 187.315 168.575 196.109 1.00 54.99 553 SER A N 1
ATOM 4320 C CA . SER A 1 581 ? 188.661 168.723 195.581 1.00 54.99 553 SER A CA 1
ATOM 4321 C C . SER A 1 581 ? 189.308 167.372 195.292 1.00 54.99 553 SER A C 1
ATOM 4322 O O . SER A 1 581 ? 188.821 166.320 195.708 1.00 54.99 553 SER A O 1
ATOM 4325 N N . GLN A 1 582 ? 190.410 167.413 194.533 1.00 58.49 554 GLN A N 1
ATOM 4326 C CA . GLN A 1 582 ? 191.213 166.213 194.312 1.00 58.49 554 GLN A CA 1
ATOM 4327 C C . GLN A 1 582 ? 192.044 165.835 195.532 1.00 58.49 554 GLN A C 1
ATOM 4328 O O . GLN A 1 582 ? 192.323 164.650 195.743 1.00 58.49 554 GLN A O 1
ATOM 4334 N N . ASN A 1 583 ? 192.479 166.809 196.328 1.00 59.83 555 ASN A N 1
ATOM 4335 C CA . ASN A 1 583 ? 193.142 166.488 197.584 1.00 59.83 555 ASN A CA 1
ATOM 4336 C C . ASN A 1 583 ? 192.166 166.388 198.744 1.00 59.83 555 ASN A C 1
ATOM 4337 O O . ASN A 1 583 ? 192.605 166.193 199.882 1.00 59.83 555 ASN A O 1
ATOM 4342 N N . PHE A 1 584 ? 190.871 166.555 198.468 1.00 52.76 556 PHE A N 1
ATOM 4343 C CA . PHE A 1 584 ? 189.774 166.322 199.410 1.00 52.76 556 PHE A CA 1
ATOM 4344 C C . PHE A 1 584 ? 189.839 167.198 200.657 1.00 52.76 556 PHE A C 1
ATOM 4345 O O . PHE A 1 584 ? 189.386 166.797 201.729 1.00 52.76 556 PHE A O 1
ATOM 4353 N N . ASP A 1 585 ? 190.383 168.405 200.537 1.00 58.26 557 ASP A N 1
ATOM 4354 C CA . ASP A 1 585 ? 190.410 169.307 201.677 1.00 58.26 557 ASP A CA 1
ATOM 4355 C C . ASP A 1 585 ? 189.366 170.413 201.595 1.00 58.26 557 ASP A C 1
ATOM 4356 O O . ASP A 1 585 ? 189.094 171.059 202.610 1.00 58.26 557 ASP A O 1
ATOM 4361 N N . MET A 1 586 ? 188.756 170.627 200.432 1.00 55.31 558 MET A N 1
ATOM 4362 C CA . MET A 1 586 ? 187.706 171.627 200.300 1.00 55.31 558 MET A CA 1
ATOM 4363 C C . MET A 1 586 ? 186.799 171.278 199.134 1.00 55.31 558 MET A C 1
ATOM 4364 O O . MET A 1 586 ? 187.224 170.657 198.158 1.00 55.31 558 MET A O 1
ATOM 4369 N N . PHE A 1 587 ? 185.534 171.663 199.259 1.00 45.97 559 PHE A N 1
ATOM 4370 C CA . PHE A 1 587 ? 184.590 171.462 198.177 1.00 45.97 559 PHE A CA 1
ATOM 4371 C C . PHE A 1 587 ? 183.854 172.758 197.882 1.00 45.97 559 PHE A C 1
ATOM 4372 O O . PHE A 1 587 ? 183.914 173.729 198.636 1.00 45.97 559 PHE A O 1
ATOM 4380 N N . VAL A 1 588 ? 183.186 172.766 196.753 1.00 44.79 560 VAL A N 1
ATOM 4381 C CA . VAL A 1 588 ? 182.264 173.830 196.395 1.00 44.79 560 VAL A CA 1
ATOM 4382 C C . VAL A 1 588 ? 180.869 173.257 196.561 1.00 44.79 560 VAL A C 1
ATOM 4383 O O . VAL A 1 588 ? 180.641 172.066 196.309 1.00 44.79 560 VAL A O 1
ATOM 4387 N N . SER A 1 589 ? 179.911 174.104 196.937 1.00 45.59 561 SER A N 1
ATOM 4388 C CA . SER A 1 589 ? 178.510 173.775 196.777 1.00 45.59 561 SER A CA 1
ATOM 4389 C C . SER A 1 589 ? 177.731 174.931 196.180 1.00 45.59 561 SER A C 1
ATOM 4390 O O . SER A 1 589 ? 177.725 176.039 196.727 1.00 45.59 561 SER A O 1
ATOM 4393 N N . HIS A 1 590 ? 177.115 174.668 195.035 1.00 46.00 562 HIS A N 1
ATOM 4394 C CA . HIS A 1 590 ? 176.188 175.576 194.384 1.00 46.00 562 HIS A CA 1
ATOM 4395 C C . HIS A 1 590 ? 174.820 175.175 194.917 1.00 46.00 562 HIS A C 1
ATOM 4396 O O . HIS A 1 590 ? 174.307 174.104 194.582 1.00 46.00 562 HIS A O 1
ATOM 4403 N N . TYR A 1 591 ? 174.256 175.983 195.797 1.00 45.99 563 TYR A N 1
ATOM 4404 C CA . TYR A 1 591 ? 173.039 175.565 196.463 1.00 45.99 563 TYR A CA 1
ATOM 4405 C C . TYR A 1 591 ? 171.984 176.650 196.458 1.00 45.99 563 TYR A C 1
ATOM 4406 O O . TYR A 1 591 ? 172.257 177.833 196.229 1.00 45.99 563 TYR A O 1
ATOM 4415 N N . SER A 1 592 ? 170.768 176.214 196.756 1.00 47.57 564 SER A N 1
ATOM 4416 C CA . SER A 1 592 ? 169.615 177.097 196.725 1.00 47.57 564 SER A CA 1
ATOM 4417 C C . SER A 1 592 ? 168.513 176.464 197.548 1.00 47.57 564 SER A C 1
ATOM 4418 O O . SER A 1 592 ? 168.545 175.274 197.850 1.00 47.57 564 SER A O 1
ATOM 4421 N N . SER A 1 593 ? 167.498 177.253 197.850 1.00 47.75 565 SER A N 1
ATOM 4422 C CA . SER A 1 593 ? 166.272 176.719 198.403 1.00 47.75 565 SER A CA 1
ATOM 4423 C C . SER A 1 593 ? 165.155 177.334 197.594 1.00 47.75 565 SER A C 1
ATOM 4424 O O . SER A 1 593 ? 165.402 178.075 196.643 1.00 47.75 565 SER A O 1
ATOM 4427 N N . VAL A 1 594 ? 163.924 176.971 197.945 1.00 47.64 566 VAL A N 1
ATOM 4428 C CA . VAL A 1 594 ? 162.755 177.478 197.234 1.00 47.64 566 VAL A CA 1
ATOM 4429 C C . VAL A 1 594 ? 162.667 178.997 197.353 1.00 47.64 566 VAL A C 1
ATOM 4430 O O . VAL A 1 594 ? 162.361 179.696 196.378 1.00 47.64 566 VAL A O 1
ATOM 4434 N N . SER A 1 595 ? 163.031 179.537 198.512 1.00 50.68 567 SER A N 1
ATOM 4435 C CA . SER A 1 595 ? 162.959 180.977 198.708 1.00 50.68 567 SER A CA 1
ATOM 4436 C C . SER A 1 595 ? 164.175 181.699 198.142 1.00 50.68 567 SER A C 1
ATOM 4437 O O . SER A 1 595 ? 164.027 182.657 197.380 1.00 50.68 567 SER A O 1
ATOM 4440 N N . THR A 1 596 ? 165.373 181.262 198.499 1.00 52.99 568 THR A N 1
ATOM 4441 C CA . THR A 1 596 ? 166.533 182.045 198.099 1.00 52.99 568 THR A CA 1
ATOM 4442 C C . THR A 1 596 ? 166.950 181.680 196.668 1.00 52.99 568 THR A C 1
ATOM 4443 O O . THR A 1 596 ? 166.747 180.546 196.229 1.00 52.99 568 THR A O 1
ATOM 4447 N N . PRO A 1 597 ? 167.441 182.637 195.885 1.00 59.06 569 PRO A N 1
ATOM 4448 C CA . PRO A 1 597 ? 168.047 182.304 194.593 1.00 59.06 569 PRO A CA 1
ATOM 4449 C C . PRO A 1 597 ? 169.398 181.635 194.787 1.00 59.06 569 PRO A C 1
ATOM 4450 O O . PRO A 1 597 ? 169.976 181.727 195.880 1.00 59.06 569 PRO A O 1
ATOM 4454 N N . PRO A 1 598 ? 169.944 180.951 193.771 1.00 53.43 570 PRO A N 1
ATOM 4455 C CA . PRO A 1 598 ? 171.125 180.121 194.030 1.00 53.43 570 PRO A CA 1
ATOM 4456 C C . PRO A 1 598 ? 172.420 180.892 194.209 1.00 53.43 570 PRO A C 1
ATOM 4457 O O . PRO A 1 598 ? 172.719 181.868 193.521 1.00 53.43 570 PRO A O 1
ATOM 4461 N N . CYS A 1 599 ? 173.178 180.413 195.178 1.00 50.91 571 CYS A N 1
ATOM 4462 C CA . CYS A 1 599 ? 174.473 180.910 195.600 1.00 50.91 571 CYS A CA 1
ATOM 4463 C C . CYS A 1 599 ? 175.490 179.806 195.355 1.00 50.91 571 CYS A C 1
ATOM 4464 O O . CYS A 1 599 ? 175.129 178.647 195.152 1.00 50.91 571 CYS A O 1
ATOM 4467 N N . VAL A 1 600 ? 176.771 180.164 195.368 1.00 51.20 572 VAL A N 1
ATOM 4468 C CA . VAL A 1 600 ? 177.831 179.167 195.232 1.00 51.20 572 VAL A CA 1
ATOM 4469 C C . VAL A 1 600 ? 178.910 179.444 196.265 1.00 51.20 572 VAL A C 1
ATOM 4470 O O . VAL A 1 600 ? 179.693 180.390 196.140 1.00 51.20 572 VAL A O 1
ATOM 4474 N N . HIS A 1 601 ? 178.896 178.665 197.339 1.00 47.80 573 HIS A N 1
ATOM 4475 C CA . HIS A 1 601 ? 179.805 178.865 198.451 1.00 47.80 573 HIS A CA 1
ATOM 4476 C C . HIS A 1 601 ? 180.884 177.792 198.443 1.00 47.80 573 HIS A C 1
ATOM 4477 O O . HIS A 1 601 ? 180.640 176.641 198.081 1.00 47.80 573 HIS A O 1
ATOM 4484 N N . VAL A 1 602 ? 182.070 178.167 198.898 1.00 47.75 574 VAL A N 1
ATOM 4485 C CA . VAL A 1 602 ? 183.214 177.269 198.957 1.00 47.75 574 VAL A CA 1
ATOM 4486 C C . VAL A 1 602 ? 183.482 176.906 200.404 1.00 47.75 574 VAL A C 1
ATOM 4487 O O . VAL A 1 602 ? 183.793 177.777 201.224 1.00 47.75 574 VAL A O 1
ATOM 4491 N N . TYR A 1 603 ? 183.313 175.638 200.738 1.00 44.90 575 TYR A N 1
ATOM 4492 C CA . TYR A 1 603 ? 183.563 175.201 202.096 1.00 44.90 575 TYR A CA 1
ATOM 4493 C C . TYR A 1 603 ? 184.880 174.453 202.122 1.00 44.90 575 TYR A C 1
ATOM 4494 O O . TYR A 1 603 ? 185.349 173.938 201.109 1.00 44.90 575 TYR A O 1
ATOM 4503 N N . LYS A 1 604 ? 185.436 174.343 203.318 1.00 50.69 576 LYS A N 1
ATOM 4504 C CA . LYS A 1 604 ? 186.755 173.778 203.539 1.00 50.69 576 LYS A CA 1
ATOM 4505 C C . LYS A 1 604 ? 186.659 172.816 204.702 1.00 50.69 576 LYS A C 1
ATOM 4506 O O . LYS A 1 604 ? 186.279 173.213 205.807 1.00 50.69 576 LYS A O 1
ATOM 4512 N N . LEU A 1 605 ? 186.924 171.547 204.433 1.00 54.82 577 LEU A N 1
ATOM 4513 C CA . LEU A 1 605 ? 186.974 170.559 205.490 1.00 54.82 577 LEU A CA 1
ATOM 4514 C C . LEU A 1 605 ? 188.191 170.820 206.364 1.00 54.82 577 LEU A C 1
ATOM 4515 O O . LEU A 1 605 ? 189.319 170.899 205.869 1.00 54.82 577 LEU A O 1
ATOM 4520 N N . SER A 1 606 ? 187.965 170.956 207.667 1.00 56.19 578 SER A N 1
ATOM 4521 C CA . SER A 1 606 ? 189.003 171.425 208.571 1.00 56.19 578 SER A CA 1
ATOM 4522 C C . SER A 1 606 ? 188.750 170.783 209.921 1.00 56.19 578 SER A C 1
ATOM 4523 O O . SER A 1 606 ? 187.599 170.685 210.354 1.00 56.19 578 SER A O 1
ATOM 4526 N N . GLY A 1 607 ? 189.809 170.269 210.534 1.00 63.87 579 GLY A N 1
ATOM 4527 C CA . GLY A 1 607 ? 189.687 169.581 211.793 1.00 63.87 579 GLY A CA 1
ATOM 4528 C C . GLY A 1 607 ? 190.862 168.663 212.047 1.00 63.87 579 GLY A C 1
ATOM 4529 O O . GLY A 1 607 ? 191.870 168.697 211.332 1.00 63.87 579 GLY A O 1
ATOM 4530 N N . PRO A 1 608 ? 190.771 167.863 213.108 1.00 69.35 580 PRO A N 1
ATOM 4531 C CA . PRO A 1 608 ? 191.796 166.844 213.371 1.00 69.35 580 PRO A CA 1
ATOM 4532 C C . PRO A 1 608 ? 191.905 165.817 212.251 1.00 69.35 580 PRO A C 1
ATOM 4533 O O . PRO A 1 608 ? 190.902 165.302 211.751 1.00 69.35 580 PRO A O 1
ATOM 4537 N N . ASP A 1 609 ? 193.146 165.514 211.863 1.00 75.01 581 ASP A N 1
ATOM 4538 C CA . ASP A 1 609 ? 193.391 164.557 210.790 1.00 75.01 581 ASP A CA 1
ATOM 4539 C C . ASP A 1 609 ? 193.145 163.113 211.205 1.00 75.01 581 ASP A C 1
ATOM 4540 O O . ASP A 1 609 ? 192.909 162.270 210.334 1.00 75.01 581 ASP A O 1
ATOM 4545 N N . ASP A 1 610 ? 193.214 162.803 212.502 1.00 74.42 582 ASP A N 1
ATOM 4546 C CA . ASP A 1 610 ? 193.030 161.421 212.939 1.00 74.42 582 ASP A CA 1
ATOM 4547 C C . ASP A 1 610 ? 191.582 160.960 212.801 1.00 74.42 582 ASP A C 1
ATOM 4548 O O . ASP A 1 610 ? 191.324 159.752 212.751 1.00 74.42 582 ASP A O 1
ATOM 4553 N N . ASP A 1 611 ? 190.628 161.892 212.735 1.00 66.16 583 ASP A N 1
ATOM 4554 C CA . ASP A 1 611 ? 189.218 161.570 212.508 1.00 66.16 583 ASP A CA 1
ATOM 4555 C C . ASP A 1 611 ? 188.730 162.344 211.288 1.00 66.16 583 ASP A C 1
ATOM 4556 O O . ASP A 1 611 ? 188.160 163.438 211.427 1.00 66.16 583 ASP A O 1
ATOM 4561 N N . PRO A 1 612 ? 188.942 161.825 210.069 1.00 59.51 584 PRO A N 1
ATOM 4562 C CA . PRO A 1 612 ? 188.543 162.586 208.877 1.00 59.51 584 PRO A CA 1
ATOM 4563 C C . PRO A 1 612 ? 187.055 162.571 208.598 1.00 59.51 584 PRO A C 1
ATOM 4564 O O . PRO A 1 612 ? 186.590 163.441 207.851 1.00 59.51 584 PRO A O 1
ATOM 4568 N N . LEU A 1 613 ? 186.306 161.603 209.141 1.00 51.62 585 LEU A N 1
ATOM 4569 C CA . LEU A 1 613 ? 184.868 161.532 208.887 1.00 51.62 585 LEU A CA 1
ATOM 4570 C C . LEU A 1 613 ? 184.139 162.733 209.469 1.00 51.62 585 LEU A C 1
ATOM 4571 O O . LEU A 1 613 ? 183.189 163.241 208.867 1.00 51.62 585 LEU A O 1
ATOM 4576 N N . HIS A 1 614 ? 184.570 163.201 210.636 1.00 56.88 586 HIS A N 1
ATOM 4577 C CA . HIS A 1 614 ? 183.905 164.291 211.331 1.00 56.88 586 HIS A CA 1
ATOM 4578 C C . HIS A 1 614 ? 184.616 165.615 211.111 1.00 56.88 586 HIS A C 1
ATOM 4579 O O . HIS A 1 614 ? 184.493 166.521 211.942 1.00 56.88 586 HIS A O 1
ATOM 4586 N N . LYS A 1 615 ? 185.393 165.720 210.033 1.00 57.53 587 LYS A N 1
ATOM 4587 C CA . LYS A 1 615 ? 186.065 166.964 209.690 1.00 57.53 587 LYS A CA 1
ATOM 4588 C C . LYS A 1 615 ? 185.034 168.031 209.355 1.00 57.53 587 LYS A C 1
ATOM 4589 O O . LYS A 1 615 ? 184.159 167.818 208.513 1.00 57.53 587 LYS A O 1
ATOM 4595 N N . GLN A 1 616 ? 185.119 169.175 210.032 1.00 56.51 588 GLN A N 1
ATOM 4596 C CA . GLN A 1 616 ? 184.032 170.137 209.996 1.00 56.51 588 GLN A CA 1
ATOM 4597 C C . GLN A 1 616 ? 184.125 170.996 208.746 1.00 56.51 588 GLN A C 1
ATOM 4598 O O . GLN A 1 616 ? 185.194 171.561 208.475 1.00 56.51 588 GLN A O 1
ATOM 4604 N N . PRO A 1 617 ? 183.095 171.022 207.911 1.00 51.03 589 PRO A N 1
ATOM 4605 C CA . PRO A 1 617 ? 183.102 171.920 206.755 1.00 51.03 589 PRO A CA 1
ATOM 4606 C C . PRO A 1 617 ? 182.881 173.355 207.197 1.00 51.03 589 PRO A C 1
ATOM 4607 O O . PRO A 1 617 ? 181.785 173.705 207.645 1.00 51.03 589 PRO A O 1
ATOM 4611 N N . ARG A 1 618 ? 183.885 174.208 207.093 1.00 52.79 590 ARG A N 1
ATOM 4612 C CA . ARG A 1 618 ? 183.716 175.598 207.473 1.00 52.79 590 ARG A CA 1
ATOM 4613 C C . ARG A 1 618 ? 183.669 176.444 206.214 1.00 52.79 590 ARG A C 1
ATOM 4614 O O . ARG A 1 618 ? 184.390 176.170 205.251 1.00 52.79 590 ARG A O 1
ATOM 4622 N N . PHE A 1 619 ? 182.723 177.377 206.178 1.00 51.41 591 PHE A N 1
ATOM 4623 C CA . PHE A 1 619 ? 182.595 178.267 205.035 1.00 51.41 591 PHE A CA 1
ATOM 4624 C C . PHE A 1 619 ? 183.865 179.085 204.898 1.00 51.41 591 PHE A C 1
ATOM 4625 O O . PHE A 1 619 ? 184.194 179.887 205.776 1.00 51.41 591 PHE A O 1
ATOM 4633 N N . TRP A 1 620 ? 184.587 178.875 203.803 1.00 57.96 592 TRP A N 1
ATOM 4634 C CA . TRP A 1 620 ? 185.841 179.565 203.565 1.00 57.96 592 TRP A CA 1
ATOM 4635 C C . TRP A 1 620 ? 185.612 180.856 202.801 1.00 57.96 592 TRP A C 1
ATOM 4636 O O . TRP A 1 620 ? 185.978 181.939 203.267 1.00 57.96 592 TRP A O 1
ATOM 4647 N N . ALA A 1 621 ? 184.974 180.754 201.646 1.00 54.74 593 ALA A N 1
ATOM 4648 C CA . ALA A 1 621 ? 184.830 181.889 200.759 1.00 54.74 593 ALA A CA 1
ATOM 4649 C C . ALA A 1 621 ? 183.630 181.639 199.857 1.00 54.74 593 ALA A C 1
ATOM 4650 O O . ALA A 1 621 ? 183.113 180.524 199.779 1.00 54.74 593 ALA A O 1
ATOM 4652 N N . SER A 1 622 ? 183.175 182.695 199.191 1.00 58.39 594 SER A N 1
ATOM 4653 C CA . SER A 1 622 ? 181.981 182.627 198.360 1.00 58.39 594 SER A CA 1
ATOM 4654 C C . SER A 1 622 ? 182.254 182.999 196.911 1.00 58.39 594 SER A C 1
ATOM 4655 O O . SER A 1 622 ? 183.026 183.917 196.627 1.00 58.39 594 SER A O 1
ATOM 4658 N N . MET A 1 623 ? 181.616 182.273 195.996 1.00 57.01 595 MET A N 1
ATOM 4659 C CA . MET A 1 623 ? 181.788 182.495 194.568 1.00 57.01 595 MET A CA 1
ATOM 4660 C C . MET A 1 623 ? 180.642 183.330 194.026 1.00 57.01 595 MET A C 1
ATOM 4661 O O . MET A 1 623 ? 180.849 184.374 193.405 1.00 57.01 595 MET A O 1
ATOM 4666 N N . MET A 1 624 ? 179.428 182.865 194.264 1.00 60.91 596 MET A N 1
ATOM 4667 C CA . MET A 1 624 ? 178.210 183.461 193.760 1.00 60.91 596 MET A CA 1
ATOM 4668 C C . MET A 1 624 ? 177.282 183.612 194.949 1.00 60.91 596 MET A C 1
ATOM 4669 O O . MET A 1 624 ? 177.244 182.751 195.831 1.00 60.91 596 MET A O 1
ATOM 4674 N N . GLU A 1 625 ? 176.524 184.691 194.966 1.00 65.62 597 GLU A N 1
ATOM 4675 C CA . GLU A 1 625 ? 175.640 184.959 196.082 1.00 65.62 597 GLU A CA 1
ATOM 4676 C C . GLU A 1 625 ? 174.212 184.774 195.627 1.00 65.62 597 GLU A C 1
ATOM 4677 O O . GLU A 1 625 ? 173.941 184.553 194.443 1.00 65.62 597 GLU A O 1
ATOM 4683 N N . ALA A 1 626 ? 173.313 184.816 196.598 1.00 74.51 598 ALA A N 1
ATOM 4684 C CA . ALA A 1 626 ? 171.900 184.730 196.292 1.00 74.51 598 ALA A CA 1
ATOM 4685 C C . ALA A 1 626 ? 171.511 185.959 195.493 1.00 74.51 598 ALA A C 1
ATOM 4686 O O . ALA A 1 626 ? 171.815 187.090 195.886 1.00 74.51 598 ALA A O 1
ATOM 4688 N N . ALA A 1 627 ? 170.863 185.736 194.354 1.00 83.54 599 ALA A N 1
ATOM 4689 C CA . ALA A 1 627 ? 170.506 186.828 193.465 1.00 83.54 599 ALA A CA 1
ATOM 4690 C C . ALA A 1 627 ? 169.365 187.645 194.067 1.00 83.54 599 ALA A C 1
ATOM 4691 O O . ALA A 1 627 ? 168.932 187.436 195.204 1.00 83.54 599 ALA A O 1
ATOM 4693 N N . SER A 1 628 ? 168.885 188.617 193.313 1.00 88.56 600 SER A N 1
ATOM 4694 C CA . SER A 1 628 ? 167.747 189.377 193.805 1.00 88.56 600 SER A CA 1
ATOM 4695 C C . SER A 1 628 ? 166.504 188.516 193.666 1.00 88.56 600 SER A C 1
ATOM 4696 O O . SER A 1 628 ? 166.152 188.089 192.566 1.00 88.56 600 SER A O 1
ATOM 4699 N N . CYS A 1 629 ? 165.875 188.209 194.790 1.00 87.37 601 CYS A N 1
ATOM 4700 C CA . CYS A 1 629 ? 164.517 187.698 194.762 1.00 87.37 601 CYS A CA 1
ATOM 4701 C C . CYS A 1 629 ? 163.595 188.883 194.514 1.00 87.37 601 CYS A C 1
ATOM 4702 O O . CYS A 1 629 ? 163.541 189.800 195.345 1.00 87.37 601 CYS A O 1
ATOM 4705 N N . PRO A 1 630 ? 162.873 188.918 193.395 1.00 88.39 602 PRO A N 1
ATOM 4706 C CA . PRO A 1 630 ? 162.185 190.144 193.010 1.00 88.39 602 PRO A CA 1
ATOM 4707 C C . PRO A 1 630 ? 160.875 190.295 193.760 1.00 88.39 602 PRO A C 1
ATOM 4708 O O . PRO A 1 630 ? 160.285 189.297 194.211 1.00 88.39 602 PRO A O 1
ATOM 4712 N N . PRO A 1 631 ? 160.385 191.531 193.939 1.00 88.49 603 PRO A N 1
ATOM 4713 C CA . PRO A 1 631 ? 159.156 191.719 194.729 1.00 88.49 603 PRO A CA 1
ATOM 4714 C C . PRO A 1 631 ? 157.902 191.208 194.042 1.00 88.49 603 PRO A C 1
ATOM 4715 O O . PRO A 1 631 ? 156.911 190.923 194.726 1.00 88.49 603 PRO A O 1
ATOM 4719 N N . ASP A 1 632 ? 157.907 191.081 192.716 1.00 76.34 604 ASP A N 1
ATOM 4720 C CA . ASP A 1 632 ? 156.802 190.417 192.040 1.00 76.34 604 ASP A CA 1
ATOM 4721 C C . ASP A 1 632 ? 156.910 188.904 192.102 1.00 76.34 604 ASP A C 1
ATOM 4722 O O . ASP A 1 632 ? 155.959 188.216 191.718 1.00 76.34 604 ASP A O 1
ATOM 4727 N N . TYR A 1 633 ? 158.037 188.373 192.565 1.00 62.30 605 TYR A N 1
ATOM 4728 C CA . TYR A 1 633 ? 158.227 186.938 192.704 1.00 62.30 605 TYR A CA 1
ATOM 4729 C C . TYR A 1 633 ? 157.942 186.579 194.154 1.00 62.30 605 TYR A C 1
ATOM 4730 O O . TYR A 1 633 ? 158.727 186.906 195.048 1.00 62.30 605 TYR A O 1
ATOM 4739 N N . VAL A 1 634 ? 156.834 185.892 194.381 1.00 57.41 606 VAL A N 1
ATOM 4740 C CA . VAL A 1 634 ? 156.527 185.298 195.676 1.00 57.41 606 VAL A CA 1
ATOM 4741 C C . VAL A 1 634 ? 157.008 183.855 195.625 1.00 57.41 606 VAL A C 1
ATOM 4742 O O . VAL A 1 634 ? 156.549 183.100 194.754 1.00 57.41 606 VAL A O 1
ATOM 4746 N N . PRO A 1 635 ? 157.965 183.460 196.461 1.00 53.84 607 PRO A N 1
ATOM 4747 C CA . PRO A 1 635 ? 158.456 182.087 196.438 1.00 53.84 607 PRO A CA 1
ATOM 4748 C C . PRO A 1 635 ? 157.360 181.114 196.822 1.00 53.84 607 PRO A C 1
ATOM 4749 O O . PRO A 1 635 ? 156.513 181.413 197.675 1.00 53.84 607 PRO A O 1
ATOM 4753 N N . PRO A 1 636 ? 157.348 179.941 196.214 1.00 47.89 608 PRO A N 1
ATOM 4754 C CA . PRO A 1 636 ? 156.297 178.965 196.495 1.00 47.89 608 PRO A CA 1
ATOM 4755 C C . PRO A 1 636 ? 156.475 178.289 197.846 1.00 47.89 608 PRO A C 1
ATOM 4756 O O . PRO A 1 636 ? 157.458 178.488 198.557 1.00 47.89 608 PRO A O 1
ATOM 4760 N N . GLU A 1 637 ? 155.436 177.575 198.246 1.00 49.43 609 GLU A N 1
ATOM 4761 C CA . GLU A 1 637 ? 155.471 176.737 199.436 1.00 49.43 609 GLU A CA 1
ATOM 4762 C C . GLU A 1 637 ? 155.404 175.273 199.013 1.00 49.43 609 GLU A C 1
ATOM 4763 O O . GLU A 1 637 ? 154.580 174.892 198.176 1.00 49.43 609 GLU A O 1
ATOM 4769 N N . ILE A 1 638 ? 156.307 174.485 199.542 1.00 44.90 610 ILE A N 1
ATOM 4770 C CA . ILE A 1 638 ? 156.311 173.045 199.337 1.00 44.90 610 ILE A CA 1
ATOM 4771 C C . ILE A 1 638 ? 155.374 172.429 200.361 1.00 44.90 610 ILE A C 1
ATOM 4772 O O . ILE A 1 638 ? 155.312 172.870 201.513 1.00 44.90 610 ILE A O 1
ATOM 4777 N N . PHE A 1 639 ? 154.648 171.396 199.946 1.00 44.64 611 PHE A N 1
ATOM 4778 C CA . PHE A 1 639 ? 153.800 170.640 200.847 1.00 44.64 611 PHE A CA 1
ATOM 4779 C C . PHE A 1 639 ? 153.925 169.166 200.506 1.00 44.64 611 PHE A C 1
ATOM 4780 O O . PHE A 1 639 ? 154.585 168.780 199.540 1.00 44.64 611 PHE A O 1
ATOM 4788 N N . HIS A 1 640 ? 153.298 168.340 201.334 1.00 48.28 612 HIS A N 1
ATOM 4789 C CA . HIS A 1 640 ? 153.129 166.927 201.053 1.00 48.28 612 HIS A CA 1
ATOM 4790 C C . HIS A 1 640 ? 151.736 166.492 201.469 1.00 48.28 612 HIS A C 1
ATOM 4791 O O . HIS A 1 640 ? 151.020 167.211 202.167 1.00 48.28 612 HIS A O 1
ATOM 4798 N N . PHE A 1 641 ? 151.364 165.295 201.033 1.00 51.68 613 PHE A N 1
ATOM 4799 C CA . PHE A 1 641 ? 150.092 164.705 201.416 1.00 51.68 613 PHE A CA 1
ATOM 4800 C C . PHE A 1 641 ? 150.185 163.207 201.185 1.00 51.68 613 PHE A C 1
ATOM 4801 O O . PHE A 1 641 ? 151.166 162.701 200.639 1.00 51.68 613 PHE A O 1
ATOM 4809 N N . HIS A 1 642 ? 149.142 162.505 201.605 1.00 55.73 614 HIS A N 1
ATOM 4810 C CA . HIS A 1 642 ? 149.071 161.060 201.483 1.00 55.73 614 HIS A CA 1
ATOM 4811 C C . HIS A 1 642 ? 147.941 160.655 200.549 1.00 55.73 614 HIS A C 1
ATOM 4812 O O . HIS A 1 642 ? 146.934 161.356 200.426 1.00 55.73 614 HIS A O 1
ATOM 4819 N N . THR A 1 643 ? 148.125 159.522 199.884 1.00 61.42 615 THR A N 1
ATOM 4820 C CA . THR A 1 643 ? 147.117 158.980 198.990 1.00 61.42 615 THR A CA 1
ATOM 4821 C C . THR A 1 643 ? 146.107 158.118 199.736 1.00 61.42 615 THR A C 1
ATOM 4822 O O . THR A 1 643 ? 146.252 157.832 200.926 1.00 61.42 615 THR A O 1
ATOM 4826 N N . ARG A 1 644 ? 145.048 157.728 199.016 1.00 63.09 616 ARG A N 1
ATOM 4827 C CA . ARG A 1 644 ? 144.190 156.649 199.491 1.00 63.09 616 ARG A CA 1
ATOM 4828 C C . ARG A 1 644 ? 144.935 155.324 199.585 1.00 63.09 616 ARG A C 1
ATOM 4829 O O . ARG A 1 644 ? 144.554 154.468 200.390 1.00 63.09 616 ARG A O 1
ATOM 4837 N N . SER A 1 645 ? 145.986 155.138 198.789 1.00 63.32 617 SER A N 1
ATOM 4838 C CA . SER A 1 645 ? 146.882 154.000 198.919 1.00 63.32 617 SER A CA 1
ATOM 4839 C C . SER A 1 645 ? 147.965 154.235 199.963 1.00 63.32 617 SER A C 1
ATOM 4840 O O . SER A 1 645 ? 148.850 153.386 200.114 1.00 63.32 617 SER A O 1
ATOM 4843 N N . ASP A 1 646 ? 147.935 155.397 200.625 1.00 64.45 618 ASP A N 1
ATOM 4844 C CA . ASP A 1 646 ? 148.743 155.764 201.785 1.00 64.45 618 ASP A CA 1
ATOM 4845 C C . ASP A 1 646 ? 150.220 155.849 201.424 1.00 64.45 618 ASP A C 1
ATOM 4846 O O . ASP A 1 646 ? 151.076 155.327 202.145 1.00 64.45 618 ASP A O 1
ATOM 4851 N N . VAL A 1 647 ? 150.529 156.488 200.300 1.00 61.53 619 VAL A N 1
ATOM 4852 C CA . VAL A 1 647 ? 151.902 156.785 199.917 1.00 61.53 619 VAL A CA 1
ATOM 4853 C C . VAL A 1 647 ? 152.056 158.300 199.843 1.00 61.53 619 VAL A C 1
ATOM 4854 O O . VAL A 1 647 ? 151.142 159.014 199.416 1.00 61.53 619 VAL A O 1
ATOM 4858 N N . ARG A 1 648 ? 153.183 158.794 200.344 1.00 55.16 620 ARG A N 1
ATOM 4859 C CA . ARG A 1 648 ? 153.411 160.226 200.478 1.00 55.16 620 ARG A CA 1
ATOM 4860 C C . ARG A 1 648 ? 153.811 160.826 199.139 1.00 55.16 620 ARG A C 1
ATOM 4861 O O . ARG A 1 648 ? 154.798 160.398 198.531 1.00 55.16 620 ARG A O 1
ATOM 4869 N N . LEU A 1 649 ? 153.033 161.795 198.668 1.00 49.68 621 LEU A N 1
ATOM 4870 C CA . LEU A 1 649 ? 153.349 162.537 197.458 1.00 49.68 621 LEU A CA 1
ATOM 4871 C C . LEU A 1 649 ? 153.658 163.970 197.850 1.00 49.68 621 LEU A C 1
ATOM 4872 O O . LEU A 1 649 ? 153.019 164.529 198.742 1.00 49.68 621 LEU A O 1
ATOM 4877 N N . TYR A 1 650 ? 154.626 164.561 197.174 1.00 46.02 622 TYR A N 1
ATOM 4878 C CA . TYR A 1 650 ? 154.976 165.954 197.381 1.00 46.02 622 TYR A CA 1
ATOM 4879 C C . TYR A 1 650 ? 154.383 166.830 196.291 1.00 46.02 622 TYR A C 1
ATOM 4880 O O . TYR A 1 650 ? 154.019 166.373 195.203 1.00 46.02 622 TYR A O 1
ATOM 4889 N N . GLY A 1 651 ? 154.293 168.112 196.603 1.00 44.14 623 GLY A N 1
ATOM 4890 C CA . GLY A 1 651 ? 153.724 169.056 195.669 1.00 44.14 623 GLY A CA 1
ATOM 4891 C C . GLY A 1 651 ? 154.180 170.456 195.981 1.00 44.14 623 GLY A C 1
ATOM 4892 O O . GLY A 1 651 ? 154.675 170.752 197.071 1.00 44.14 623 GLY A O 1
ATOM 4893 N N . MET A 1 652 ? 154.019 171.311 194.989 1.00 46.02 624 MET A N 1
ATOM 4894 C CA . MET A 1 652 ? 154.284 172.724 195.092 1.00 46.02 624 MET A CA 1
ATOM 4895 C C . MET A 1 652 ? 152.980 173.468 194.868 1.00 46.02 624 MET A C 1
ATOM 4896 O O . MET A 1 652 ? 152.047 172.950 194.247 1.00 46.02 624 MET A O 1
ATOM 4901 N N . ILE A 1 653 ? 152.963 174.725 195.287 1.00 43.52 625 ILE A N 1
ATOM 4902 C CA . ILE A 1 653 ? 151.910 175.654 194.907 1.00 43.52 625 ILE A CA 1
ATOM 4903 C C . ILE A 1 653 ? 152.505 177.050 194.858 1.00 43.52 625 ILE A C 1
ATOM 4904 O O . ILE A 1 653 ? 153.281 177.451 195.729 1.00 43.52 625 ILE A O 1
ATOM 4909 N N . TYR A 1 654 ? 152.160 177.768 193.806 1.00 43.84 626 TYR A N 1
ATOM 4910 C CA . TYR A 1 654 ? 152.363 179.199 193.719 1.00 43.84 626 TYR A CA 1
ATOM 4911 C C . TYR A 1 654 ? 151.035 179.856 194.047 1.00 43.84 626 TYR A C 1
ATOM 4912 O O . TYR A 1 654 ? 150.018 179.574 193.391 1.00 43.84 626 TYR A O 1
ATOM 4921 N N . LYS A 1 655 ? 151.054 180.705 195.068 1.00 45.89 627 LYS A N 1
ATOM 4922 C CA . LYS A 1 655 ? 149.944 181.506 195.533 1.00 45.89 627 LYS A CA 1
ATOM 4923 C C . LYS A 1 655 ? 149.610 182.576 194.505 1.00 45.89 627 LYS A C 1
ATOM 4924 O O . LYS A 1 655 ? 150.509 183.144 193.882 1.00 45.89 627 LYS A O 1
ATOM 4930 N N . PRO A 1 656 ? 148.329 182.879 194.321 1.00 48.01 628 PRO A N 1
ATOM 4931 C CA . PRO A 1 656 ? 147.961 184.073 193.555 1.00 48.01 628 PRO A CA 1
ATOM 4932 C C . PRO A 1 656 ? 148.421 185.327 194.283 1.00 48.01 628 PRO A C 1
ATOM 4933 O O . PRO A 1 656 ? 148.167 185.486 195.479 1.00 48.01 628 PRO A O 1
ATOM 4937 N N . HIS A 1 657 ? 149.162 186.174 193.572 1.00 52.87 629 HIS A N 1
ATOM 4938 C CA . HIS A 1 657 ? 149.597 187.448 194.129 1.00 52.87 629 HIS A CA 1
ATOM 4939 C C . HIS A 1 657 ? 148.388 188.308 194.471 1.00 52.87 629 HIS A C 1
ATOM 4940 O O . HIS A 1 657 ? 147.401 188.326 193.729 1.00 52.87 629 HIS A O 1
ATOM 4947 N N . ALA A 1 658 ? 148.494 189.030 195.594 1.00 60.06 630 ALA A N 1
ATOM 4948 C CA . ALA A 1 658 ? 147.408 189.821 196.186 1.00 60.06 630 ALA A CA 1
ATOM 4949 C C . ALA A 1 658 ? 146.155 188.968 196.384 1.00 60.06 630 ALA A C 1
ATOM 4950 O O . ALA A 1 658 ? 145.063 189.304 195.923 1.00 60.06 630 ALA A O 1
ATOM 4952 N N . LEU A 1 659 ? 146.352 187.820 197.031 1.00 62.83 631 LEU A N 1
ATOM 4953 C CA . LEU A 1 659 ? 145.269 186.884 197.302 1.00 62.83 631 LEU A CA 1
ATOM 4954 C C . LEU A 1 659 ? 144.216 187.503 198.212 1.00 62.83 631 LEU A C 1
ATOM 4955 O O . LEU A 1 659 ? 144.533 188.117 199.234 1.00 62.83 631 LEU A O 1
ATOM 4960 N N . GLN A 1 660 ? 142.953 187.339 197.830 1.00 69.98 632 GLN A N 1
ATOM 4961 C CA . GLN A 1 660 ? 141.825 187.794 198.636 1.00 69.98 632 GLN A CA 1
ATOM 4962 C C . GLN A 1 660 ? 141.045 186.584 199.124 1.00 69.98 632 GLN A C 1
ATOM 4963 O O . GLN A 1 660 ? 140.587 185.775 198.301 1.00 69.98 632 GLN A O 1
ATOM 4969 N N . PRO A 1 661 ? 140.934 186.375 200.439 1.00 72.64 633 PRO A N 1
ATOM 4970 C CA . PRO A 1 661 ? 140.176 185.226 200.958 1.00 72.64 633 PRO A CA 1
ATOM 4971 C C . PRO A 1 661 ? 138.703 185.275 200.577 1.00 72.64 633 PRO A C 1
ATOM 4972 O O . PRO A 1 661 ? 138.049 186.316 200.667 1.00 72.64 633 PRO A O 1
ATOM 4976 N N . GLY A 1 662 ? 138.189 184.129 200.142 1.00 72.04 634 GLY A N 1
ATOM 4977 C CA . GLY A 1 662 ? 136.834 184.047 199.638 1.00 72.04 634 GLY A CA 1
ATOM 4978 C C . GLY A 1 662 ? 136.786 183.709 198.164 1.00 72.04 634 GLY A C 1
ATOM 4979 O O . GLY A 1 662 ? 135.967 182.893 197.730 1.00 72.04 634 GLY A O 1
ATOM 4980 N N . LYS A 1 663 ? 137.669 184.331 197.389 1.00 68.86 635 LYS A N 1
ATOM 4981 C CA . LYS A 1 663 ? 137.684 184.139 195.946 1.00 68.86 635 LYS A CA 1
ATOM 4982 C C . LYS A 1 663 ? 138.281 182.786 195.585 1.00 68.86 635 LYS A C 1
ATOM 4983 O O . LYS A 1 663 ? 139.327 182.397 196.110 1.00 68.86 635 LYS A O 1
ATOM 4989 N N . LYS A 1 664 ? 137.620 182.074 194.677 1.00 62.46 636 LYS A N 1
ATOM 4990 C CA . LYS A 1 664 ? 138.094 180.787 194.186 1.00 62.46 636 LYS A CA 1
ATOM 4991 C C . LYS A 1 664 ? 138.824 181.034 192.874 1.00 62.46 636 LYS A C 1
ATOM 4992 O O . LYS A 1 664 ? 138.191 181.226 191.832 1.00 62.46 636 LYS A O 1
ATOM 4998 N N . HIS A 1 665 ? 140.138 181.008 192.923 1.00 55.46 637 HIS A N 1
ATOM 4999 C CA . HIS A 1 665 ? 140.969 181.333 191.778 1.00 55.46 637 HIS A CA 1
ATOM 5000 C C . HIS A 1 665 ? 141.033 180.161 190.811 1.00 55.46 637 HIS A C 1
ATOM 5001 O O . HIS A 1 665 ? 140.896 179.004 191.217 1.00 55.46 637 HIS A O 1
ATOM 5008 N N . PRO A 1 666 ? 141.236 180.420 189.519 1.00 50.74 638 PRO A N 1
ATOM 5009 C CA . PRO A 1 666 ? 141.399 179.313 188.576 1.00 50.74 638 PRO A CA 1
ATOM 5010 C C . PRO A 1 666 ? 142.789 178.723 188.697 1.00 50.74 638 PRO A C 1
ATOM 5011 O O . PRO A 1 666 ? 143.763 179.415 189.008 1.00 50.74 638 PRO A O 1
ATOM 5015 N N . THR A 1 667 ? 142.878 177.416 188.478 1.00 48.11 639 THR A N 1
ATOM 5016 C CA . THR A 1 667 ? 144.081 176.698 188.869 1.00 48.11 639 THR A CA 1
ATOM 5017 C C . THR A 1 667 ? 144.720 176.001 187.676 1.00 48.11 639 THR A C 1
ATOM 5018 O O . THR A 1 667 ? 144.061 175.261 186.942 1.00 48.11 639 THR A O 1
ATOM 5022 N N . VAL A 1 668 ? 145.986 176.316 187.444 1.00 41.69 640 VAL A N 1
ATOM 5023 C CA . VAL A 1 668 ? 146.816 175.660 186.445 1.00 41.69 640 VAL A CA 1
ATOM 5024 C C . VAL A 1 668 ? 147.674 174.600 187.145 1.00 41.69 640 VAL A C 1
ATOM 5025 O O . VAL A 1 668 ? 148.519 174.886 188.004 1.00 41.69 640 VAL A O 1
ATOM 5029 N N . LEU A 1 669 ? 147.313 173.349 186.915 1.00 40.91 641 LEU A N 1
ATOM 5030 C CA . LEU A 1 669 ? 148.103 172.205 187.333 1.00 40.91 641 LEU A CA 1
ATOM 5031 C C . LEU A 1 669 ? 149.237 172.006 186.341 1.00 40.91 641 LEU A C 1
ATOM 5032 O O . LEU A 1 669 ? 149.053 171.442 185.257 1.00 40.91 641 LEU A O 1
ATOM 5037 N N . PHE A 1 670 ? 150.392 172.558 186.666 1.00 39.00 642 PHE A N 1
ATOM 5038 C CA . PHE A 1 670 ? 151.566 172.286 185.866 1.00 39.00 642 PHE A CA 1
ATOM 5039 C C . PHE A 1 670 ? 152.008 170.877 186.215 1.00 39.00 642 PHE A C 1
ATOM 5040 O O . PHE A 1 670 ? 151.831 170.421 187.346 1.00 39.00 642 PHE A O 1
ATOM 5048 N N . VAL A 1 671 ? 152.593 170.176 185.248 1.00 38.28 643 VAL A N 1
ATOM 5049 C CA . VAL A 1 671 ? 152.924 168.773 185.451 1.00 38.28 643 VAL A CA 1
ATOM 5050 C C . VAL A 1 671 ? 154.036 168.396 184.491 1.00 38.28 643 VAL A C 1
ATOM 5051 O O . VAL A 1 671 ? 154.125 168.921 183.385 1.00 38.28 643 VAL A O 1
ATOM 5055 N N . TYR A 1 672 ? 154.957 167.562 184.968 1.00 42.77 644 TYR A N 1
ATOM 5056 C CA . TYR A 1 672 ? 155.797 166.768 184.093 1.00 42.77 644 TYR A CA 1
ATOM 5057 C C . TYR A 1 672 ? 155.392 165.327 184.335 1.00 42.77 644 TYR A C 1
ATOM 5058 O O . TYR A 1 672 ? 154.931 164.657 183.417 1.00 42.77 644 TYR A O 1
ATOM 5067 N N . GLY A 1 673 ? 155.534 164.850 185.569 1.00 44.64 645 GLY A N 1
ATOM 5068 C CA . GLY A 1 673 ? 154.985 163.564 185.961 1.00 44.64 645 GLY A CA 1
ATOM 5069 C C . GLY A 1 673 ? 155.790 162.329 185.606 1.00 44.64 645 GLY A C 1
ATOM 5070 O O . GLY A 1 673 ? 155.662 161.293 186.263 1.00 44.64 645 GLY A O 1
ATOM 5071 N N . GLY A 1 674 ? 156.601 162.411 184.564 1.00 43.70 646 GLY A N 1
ATOM 5072 C CA . GLY A 1 674 ? 157.375 161.281 184.114 1.00 43.70 646 GLY A CA 1
ATOM 5073 C C . GLY A 1 674 ? 158.606 161.048 184.950 1.00 43.70 646 GLY A C 1
ATOM 5074 O O . GLY A 1 674 ? 158.993 161.859 185.804 1.00 43.70 646 GLY A O 1
ATOM 5075 N N . PRO A 1 675 ? 159.244 159.903 184.714 1.00 42.19 647 PRO A N 1
ATOM 5076 C CA . PRO A 1 675 ? 160.485 159.573 185.422 1.00 42.19 647 PRO A CA 1
ATOM 5077 C C . PRO A 1 675 ? 161.638 160.482 185.029 1.00 42.19 647 PRO A C 1
ATOM 5078 O O . PRO A 1 675 ? 161.552 161.294 184.107 1.00 42.19 647 PRO A O 1
ATOM 5082 N N . GLN A 1 676 ? 162.716 160.357 185.811 1.00 46.78 648 GLN A N 1
ATOM 5083 C CA . GLN A 1 676 ? 163.992 161.069 185.692 1.00 46.78 648 GLN A CA 1
ATOM 5084 C C . GLN A 1 676 ? 163.875 162.566 185.973 1.00 46.78 648 GLN A C 1
ATOM 5085 O O . GLN A 1 676 ? 164.853 163.302 185.810 1.00 46.78 648 GLN A O 1
ATOM 5091 N N . VAL A 1 677 ? 162.710 163.047 186.410 1.00 45.64 649 VAL A N 1
ATOM 5092 C CA . VAL A 1 677 ? 162.496 164.464 186.686 1.00 45.64 649 VAL A CA 1
ATOM 5093 C C . VAL A 1 677 ? 161.726 164.584 187.993 1.00 45.64 649 VAL A C 1
ATOM 5094 O O . VAL A 1 677 ? 160.674 163.966 188.173 1.00 45.64 649 VAL A O 1
ATOM 5098 N N . GLN A 1 678 ? 162.258 165.392 188.909 1.00 47.18 650 GLN A N 1
ATOM 5099 C CA . GLN A 1 678 ? 161.579 165.723 190.158 1.00 47.18 650 GLN A CA 1
ATOM 5100 C C . GLN A 1 678 ? 161.324 167.221 190.150 1.00 47.18 650 GLN A C 1
ATOM 5101 O O . GLN A 1 678 ? 162.256 168.012 190.325 1.00 47.18 650 GLN A O 1
ATOM 5107 N N . LEU A 1 679 ? 160.074 167.613 189.913 1.00 43.17 651 LEU A N 1
ATOM 5108 C CA . LEU A 1 679 ? 159.742 169.032 189.912 1.00 43.17 651 LEU A CA 1
ATOM 5109 C C . LEU A 1 679 ? 159.744 169.587 191.327 1.00 43.17 651 LEU A C 1
ATOM 5110 O O . LEU A 1 679 ? 160.286 170.666 191.583 1.00 43.17 651 LEU A O 1
ATOM 5115 N N . VAL A 1 680 ? 159.136 168.861 192.259 1.00 43.83 652 VAL A N 1
ATOM 5116 C CA . VAL A 1 680 ? 158.980 169.322 193.632 1.00 43.83 652 VAL A CA 1
ATOM 5117 C C . VAL A 1 680 ? 160.249 168.992 194.408 1.00 43.83 652 VAL A C 1
ATOM 5118 O O . VAL A 1 680 ? 160.461 167.846 194.805 1.00 43.83 652 VAL A O 1
ATOM 5122 N N . ASN A 1 681 ? 161.071 170.004 194.660 1.00 45.76 653 ASN A N 1
ATOM 5123 C CA . ASN A 1 681 ? 162.224 169.856 195.533 1.00 45.76 653 ASN A CA 1
ATOM 5124 C C . ASN A 1 681 ? 162.569 171.233 196.072 1.00 45.76 653 ASN A C 1
ATOM 5125 O O . ASN A 1 681 ? 162.134 172.255 195.540 1.00 45.76 653 ASN A O 1
ATOM 5130 N N . ASN A 1 682 ? 163.363 171.254 197.137 1.00 45.60 654 ASN A N 1
ATOM 5131 C CA . ASN A 1 682 ? 163.620 172.500 197.852 1.00 45.60 654 ASN A CA 1
ATOM 5132 C C . ASN A 1 682 ? 164.824 173.163 197.200 1.00 45.60 654 ASN A C 1
ATOM 5133 O O . ASN A 1 682 ? 165.911 173.219 197.766 1.00 45.60 654 ASN A O 1
ATOM 5138 N N . SER A 1 683 ? 164.600 173.737 196.026 1.00 47.82 655 SER A N 1
ATOM 5139 C CA . SER A 1 683 ? 165.633 174.408 195.252 1.00 47.82 655 SER A CA 1
ATOM 5140 C C . SER A 1 683 ? 164.946 175.477 194.423 1.00 47.82 655 SER A C 1
ATOM 5141 O O . SER A 1 683 ? 163.724 175.442 194.255 1.00 47.82 655 SER A O 1
ATOM 5144 N N . PHE A 1 684 ? 165.730 176.440 193.940 1.00 50.34 656 PHE A N 1
ATOM 5145 C CA . PHE A 1 684 ? 165.149 177.657 193.386 1.00 50.34 656 PHE A CA 1
ATOM 5146 C C . PHE A 1 684 ? 164.469 177.384 192.055 1.00 50.34 656 PHE A C 1
ATOM 5147 O O . PHE A 1 684 ? 165.090 176.881 191.113 1.00 50.34 656 PHE A O 1
ATOM 5155 N N . LYS A 1 685 ? 163.188 177.726 191.988 1.00 47.89 657 LYS A N 1
ATOM 5156 C CA . LYS A 1 685 ? 162.378 177.519 190.804 1.00 47.89 657 LYS A CA 1
ATOM 5157 C C . LYS A 1 685 ? 162.308 178.745 189.911 1.00 47.89 657 LYS A C 1
ATOM 5158 O O . LYS A 1 685 ? 161.833 178.637 188.780 1.00 47.89 657 LYS A O 1
ATOM 5164 N N . GLY A 1 686 ? 162.748 179.899 190.400 1.00 52.64 658 GLY A N 1
ATOM 5165 C CA . GLY A 1 686 ? 162.727 181.140 189.654 1.00 52.64 658 GLY A CA 1
ATOM 5166 C C . GLY A 1 686 ? 163.555 181.151 188.386 1.00 52.64 658 GLY A C 1
ATOM 5167 O O . GLY A 1 686 ? 163.340 182.000 187.520 1.00 52.64 658 GLY A O 1
ATOM 5168 N N . ILE A 1 687 ? 164.534 180.257 188.274 1.00 56.05 659 ILE A N 1
ATOM 5169 C CA . ILE A 1 687 ? 165.361 180.221 187.073 1.00 56.05 659 ILE A CA 1
ATOM 5170 C C . ILE A 1 687 ? 164.594 179.591 185.919 1.00 56.05 659 ILE A C 1
ATOM 5171 O O . ILE A 1 687 ? 164.312 180.241 184.907 1.00 56.05 659 ILE A O 1
ATOM 5176 N N . LYS A 1 688 ? 164.227 178.318 186.065 1.00 51.96 660 LYS A N 1
ATOM 5177 C CA . LYS A 1 688 ? 163.566 177.593 184.990 1.00 51.96 660 LYS A CA 1
ATOM 5178 C C . LYS A 1 688 ? 162.052 177.739 184.985 1.00 51.96 660 LYS A C 1
ATOM 5179 O O . LYS A 1 688 ? 161.441 177.609 183.921 1.00 51.96 660 LYS A O 1
ATOM 5185 N N . TYR A 1 689 ? 161.431 178.001 186.130 1.00 46.86 661 TYR A N 1
ATOM 5186 C CA . TYR A 1 689 ? 159.976 177.988 186.181 1.00 46.86 661 TYR A CA 1
ATOM 5187 C C . TYR A 1 689 ? 159.448 179.334 186.654 1.00 46.86 661 TYR A C 1
ATOM 5188 O O . TYR A 1 689 ? 158.524 179.405 187.469 1.00 46.86 661 TYR A O 1
ATOM 5197 N N . LEU A 1 690 ? 160.039 180.403 186.120 1.00 47.62 662 LEU A N 1
ATOM 5198 C CA . LEU A 1 690 ? 159.610 181.769 186.396 1.00 47.62 662 LEU A CA 1
ATOM 5199 C C . LEU A 1 690 ? 158.232 182.044 185.816 1.00 47.62 662 LEU A C 1
ATOM 5200 O O . LEU A 1 690 ? 157.491 182.885 186.344 1.00 47.62 662 LEU A O 1
ATOM 5205 N N . ARG A 1 691 ? 157.919 181.410 184.686 1.00 47.42 663 ARG A N 1
ATOM 5206 C CA . ARG A 1 691 ? 156.615 181.570 184.055 1.00 47.42 663 ARG A CA 1
ATOM 5207 C C . ARG A 1 691 ? 155.472 181.168 184.981 1.00 47.42 663 ARG A C 1
ATOM 5208 O O . ARG A 1 691 ? 154.430 181.828 184.982 1.00 47.42 663 ARG A O 1
ATOM 5216 N N . LEU A 1 692 ? 155.659 180.117 185.791 1.00 44.76 664 LEU A N 1
ATOM 5217 C CA . LEU A 1 692 ? 154.651 179.701 186.768 1.00 44.76 664 LEU A CA 1
ATOM 5218 C C . LEU A 1 692 ? 154.371 180.803 187.782 1.00 44.76 664 LEU A C 1
ATOM 5219 O O . LEU A 1 692 ? 153.219 181.033 188.173 1.00 44.76 664 LEU A O 1
ATOM 5224 N N . ASN A 1 693 ? 155.413 181.522 188.184 1.00 49.45 665 ASN A N 1
ATOM 5225 C CA . ASN A 1 693 ? 155.215 182.685 189.033 1.00 49.45 665 ASN A CA 1
ATOM 5226 C C . ASN A 1 693 ? 154.525 183.809 188.276 1.00 49.45 665 ASN A C 1
ATOM 5227 O O . ASN A 1 693 ? 153.794 184.590 188.886 1.00 49.45 665 ASN A O 1
ATOM 5232 N N . THR A 1 694 ? 154.809 183.970 186.979 1.00 48.90 666 THR A N 1
ATOM 5233 C CA . THR A 1 694 ? 154.088 184.986 186.204 1.00 48.90 666 THR A CA 1
ATOM 5234 C C . THR A 1 694 ? 152.583 184.693 186.178 1.00 48.90 666 THR A C 1
ATOM 5235 O O . THR A 1 694 ? 151.764 185.607 186.352 1.00 48.90 666 THR A O 1
ATOM 5239 N N . LEU A 1 695 ? 152.203 183.430 185.923 1.00 44.15 667 LEU A N 1
ATOM 5240 C CA . LEU A 1 695 ? 150.797 183.018 186.051 1.00 44.15 667 LEU A CA 1
ATOM 5241 C C . LEU A 1 695 ? 150.237 183.347 187.431 1.00 44.15 667 LEU A C 1
ATOM 5242 O O . LEU A 1 695 ? 149.107 183.846 187.553 1.00 44.15 667 LEU A O 1
ATOM 5247 N N . ALA A 1 696 ? 150.976 182.968 188.482 1.00 46.33 668 ALA A N 1
ATOM 5248 C CA . ALA A 1 696 ? 150.577 183.298 189.849 1.00 46.33 668 ALA A CA 1
ATOM 5249 C C . ALA A 1 696 ? 150.382 184.801 190.031 1.00 46.33 668 ALA A C 1
ATOM 5250 O O . ALA A 1 696 ? 149.407 185.234 190.655 1.00 46.33 668 ALA A O 1
ATOM 5252 N N . SER A 1 697 ? 151.296 185.610 189.487 1.00 47.89 669 SER A N 1
ATOM 5253 C CA . SER A 1 697 ? 151.198 187.058 189.605 1.00 47.89 669 SER A CA 1
ATOM 5254 C C . SER A 1 697 ? 150.030 187.621 188.817 1.00 47.89 669 SER A C 1
ATOM 5255 O O . SER A 1 697 ? 149.579 188.733 189.106 1.00 47.89 669 SER A O 1
ATOM 5258 N N . LEU A 1 698 ? 149.531 186.878 187.837 1.00 47.06 670 LEU A N 1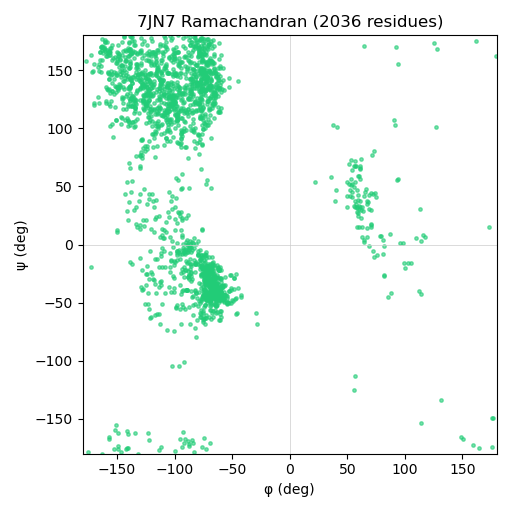
ATOM 5259 C CA . LEU A 1 698 ? 148.288 187.251 187.185 1.00 47.06 670 LEU A CA 1
ATOM 5260 C C . LEU A 1 698 ? 147.070 186.719 187.916 1.00 47.06 670 LEU A C 1
ATOM 5261 O O . LEU A 1 698 ? 145.948 187.126 187.600 1.00 47.06 670 LEU A O 1
ATOM 5266 N N . GLY A 1 699 ? 147.258 185.809 188.863 1.00 45.21 671 GLY A N 1
ATOM 5267 C CA . GLY A 1 699 ? 146.157 185.375 189.700 1.00 45.21 671 GLY A CA 1
ATOM 5268 C C . GLY A 1 699 ? 145.796 183.918 189.582 1.00 45.21 671 GLY A C 1
ATOM 5269 O O . GLY A 1 699 ? 144.774 183.508 190.149 1.00 45.21 671 GLY A O 1
ATOM 5270 N N . TYR A 1 700 ? 146.557 183.112 188.857 1.00 41.84 672 TYR A N 1
ATOM 5271 C CA . TYR A 1 700 ? 146.278 181.689 188.787 1.00 41.84 672 TYR A CA 1
ATOM 5272 C C . TYR A 1 700 ? 146.909 180.974 189.970 1.00 41.84 672 TYR A C 1
ATOM 5273 O O . TYR A 1 700 ? 148.065 181.230 190.317 1.00 41.84 672 TYR A O 1
ATOM 5282 N N . ALA A 1 701 ? 146.143 180.089 190.594 1.00 44.34 673 ALA A N 1
ATOM 5283 C CA . ALA A 1 701 ? 146.728 179.099 191.483 1.00 44.34 673 ALA A CA 1
ATOM 5284 C C . ALA A 1 701 ? 147.607 178.205 190.634 1.00 44.34 673 ALA A C 1
ATOM 5285 O O . ALA A 1 701 ? 147.174 177.737 189.583 1.00 44.34 673 ALA A O 1
ATOM 5287 N N . VAL A 1 702 ? 148.854 177.996 191.033 1.00 41.75 674 VAL A N 1
ATOM 5288 C CA . VAL A 1 702 ? 149.698 177.045 190.318 1.00 41.75 674 VAL A CA 1
ATOM 5289 C C . VAL A 1 702 ? 149.990 175.845 191.196 1.00 41.75 674 VAL A C 1
ATOM 5290 O O . VAL A 1 702 ? 150.657 175.971 192.224 1.00 41.75 674 VAL A O 1
ATOM 5294 N N . VAL A 1 703 ? 149.548 174.674 190.761 1.00 40.52 675 VAL A N 1
ATOM 5295 C CA . VAL A 1 703 ? 149.717 173.447 191.525 1.00 40.52 675 VAL A CA 1
ATOM 5296 C C . VAL A 1 703 ? 150.704 172.578 190.764 1.00 40.52 675 VAL A C 1
ATOM 5297 O O . VAL A 1 703 ? 150.700 172.557 189.531 1.00 40.52 675 VAL A O 1
ATOM 5301 N N . VAL A 1 704 ? 151.580 171.890 191.493 1.00 41.27 676 VAL A N 1
ATOM 5302 C CA . VAL A 1 704 ? 152.571 170.998 190.897 1.00 41.27 676 VAL A CA 1
ATOM 5303 C C . VAL A 1 704 ? 152.612 169.758 191.768 1.00 41.27 676 VAL A C 1
ATOM 5304 O O . VAL A 1 704 ? 152.774 169.866 192.982 1.00 41.27 676 VAL A O 1
ATOM 5308 N N . ILE A 1 705 ? 152.436 168.585 191.180 1.00 47.78 677 ILE A N 1
ATOM 5309 C CA . ILE A 1 705 ? 152.324 167.363 191.964 1.00 47.78 677 ILE A CA 1
ATOM 5310 C C . ILE A 1 705 ? 153.327 166.360 191.426 1.00 47.78 677 ILE A C 1
ATOM 5311 O O . ILE A 1 705 ? 153.306 166.035 190.234 1.00 47.78 677 ILE A O 1
ATOM 5316 N N . ASP A 1 706 ? 154.212 165.867 192.294 1.00 46.99 678 ASP A N 1
ATOM 5317 C CA . ASP A 1 706 ? 155.107 164.785 191.894 1.00 46.99 678 ASP A CA 1
ATOM 5318 C C . ASP A 1 706 ? 154.472 163.476 192.330 1.00 46.99 678 ASP A C 1
ATOM 5319 O O . ASP A 1 706 ? 154.751 162.946 193.404 1.00 46.99 678 ASP A O 1
ATOM 5324 N N . GLY A 1 707 ? 153.608 162.946 191.470 1.00 52.16 679 GLY A N 1
ATOM 5325 C CA . GLY A 1 707 ? 152.936 161.682 191.695 1.00 52.16 679 GLY A CA 1
ATOM 5326 C C . GLY A 1 707 ? 153.844 160.474 191.629 1.00 52.16 679 GLY A C 1
ATOM 5327 O O . GLY A 1 707 ? 155.070 160.612 191.576 1.00 52.16 679 GLY A O 1
ATOM 5328 N N . ARG A 1 708 ? 153.258 159.279 191.635 1.00 54.20 680 ARG A N 1
ATOM 5329 C CA . ARG A 1 708 ? 154.057 158.069 191.557 1.00 54.20 680 ARG A CA 1
ATOM 5330 C C . ARG A 1 708 ? 154.677 157.960 190.176 1.00 54.20 680 ARG A C 1
ATOM 5331 O O . ARG A 1 708 ? 154.014 158.167 189.157 1.00 54.20 680 ARG A O 1
ATOM 5339 N N . GLY A 1 709 ? 155.962 157.647 190.155 1.00 51.49 681 GLY A N 1
ATOM 5340 C CA . GLY A 1 709 ? 156.743 157.685 188.948 1.00 51.49 681 GLY A CA 1
ATOM 5341 C C . GLY A 1 709 ? 157.763 158.790 188.884 1.00 51.49 681 GLY A C 1
ATOM 5342 O O . GLY A 1 709 ? 158.406 158.948 187.847 1.00 51.49 681 GLY A O 1
ATOM 5343 N N . SER A 1 710 ? 157.941 159.557 189.949 1.00 52.47 682 SER A N 1
ATOM 5344 C CA . SER A 1 710 ? 158.929 160.618 189.939 1.00 52.47 682 SER A CA 1
ATOM 5345 C C . SER A 1 710 ? 160.265 160.073 190.431 1.00 52.47 682 SER A C 1
ATOM 5346 O O . SER A 1 710 ? 160.336 159.033 191.085 1.00 52.47 682 SER A O 1
ATOM 5349 N N . CYS A 1 711 ? 161.336 160.788 190.117 1.00 52.07 683 CYS A N 1
ATOM 5350 C CA . CYS A 1 711 ? 162.641 160.290 190.507 1.00 52.07 683 CYS A CA 1
ATOM 5351 C C . CYS A 1 711 ? 162.939 160.642 191.960 1.00 52.07 683 CYS A C 1
ATOM 5352 O O . CYS A 1 711 ? 162.211 161.405 192.602 1.00 52.07 683 CYS A O 1
ATOM 5355 N N . GLN A 1 712 ? 164.016 160.033 192.476 1.00 52.83 684 GLN A N 1
ATOM 5356 C CA . GLN A 1 712 ? 164.573 160.281 193.813 1.00 52.83 684 GLN A CA 1
ATOM 5357 C C . GLN A 1 712 ? 163.582 159.961 194.924 1.00 52.83 684 GLN A C 1
ATOM 5358 O O . GLN A 1 712 ? 163.587 160.601 195.976 1.00 52.83 684 GLN A O 1
ATOM 5364 N N . ARG A 1 713 ? 162.718 158.968 194.697 1.00 51.56 685 ARG A N 1
ATOM 5365 C CA . ARG A 1 713 ? 161.835 158.450 195.734 1.00 51.56 685 ARG A CA 1
ATOM 5366 C C . ARG A 1 713 ? 161.828 156.929 195.780 1.00 51.56 685 ARG A C 1
ATOM 5367 O O . ARG A 1 713 ? 160.914 156.342 196.365 1.00 51.56 685 ARG A O 1
ATOM 5375 N N . GLY A 1 714 ? 162.818 156.278 195.196 1.00 50.55 686 GLY A N 1
ATOM 5376 C CA . GLY A 1 714 ? 162.871 154.833 195.235 1.00 50.55 686 GLY A CA 1
ATOM 5377 C C . GLY A 1 714 ? 162.257 154.146 194.040 1.00 50.55 686 GLY A C 1
ATOM 5378 O O . GLY A 1 714 ? 161.365 154.653 193.348 1.00 50.55 686 GLY A O 1
ATOM 5379 N N . LEU A 1 715 ? 162.750 152.925 193.829 1.00 51.49 687 LEU A N 1
ATOM 5380 C CA . LEU A 1 715 ? 162.383 152.142 192.659 1.00 51.49 687 LEU A CA 1
ATOM 5381 C C . LEU A 1 715 ? 160.936 151.685 192.725 1.00 51.49 687 LEU A C 1
ATOM 5382 O O . LEU A 1 715 ? 160.263 151.658 191.698 1.00 51.49 687 LEU A O 1
ATOM 5387 N N . ARG A 1 716 ? 160.450 151.293 193.906 1.00 57.90 688 ARG A N 1
ATOM 5388 C CA . ARG A 1 716 ? 159.068 150.833 194.013 1.00 57.90 688 ARG A CA 1
ATOM 5389 C C . ARG A 1 716 ? 158.092 151.975 193.763 1.00 57.90 688 ARG A C 1
ATOM 5390 O O . ARG A 1 716 ? 156.994 151.756 193.241 1.00 57.90 688 ARG A O 1
ATOM 5398 N N . PHE A 1 717 ? 158.474 153.189 194.159 1.00 54.14 689 PHE A N 1
ATOM 5399 C CA . PHE A 1 717 ? 157.668 154.375 193.900 1.00 54.14 689 PHE A CA 1
ATOM 5400 C C . PHE A 1 717 ? 157.644 154.700 192.415 1.00 54.14 689 PHE A C 1
ATOM 5401 O O . PHE A 1 717 ? 156.574 154.909 191.831 1.00 54.14 689 PHE A O 1
ATOM 5409 N N . GLU A 1 718 ? 158.833 154.797 191.806 1.00 53.52 690 GLU A N 1
ATOM 5410 C CA . GLU A 1 718 ? 158.954 155.029 190.369 1.00 53.52 690 GLU A CA 1
ATOM 5411 C C . GLU A 1 718 ? 158.269 153.944 189.545 1.00 53.52 690 GLU A C 1
ATOM 5412 O O . GLU A 1 718 ? 157.696 154.229 188.490 1.00 53.52 690 GLU A O 1
ATOM 5418 N N . GLY A 1 719 ? 158.312 152.700 190.006 1.00 53.01 691 GLY A N 1
ATOM 5419 C CA . GLY A 1 719 ? 157.740 151.570 189.321 1.00 53.01 691 GLY A CA 1
ATOM 5420 C C . GLY A 1 719 ? 156.245 151.412 189.391 1.00 53.01 691 GLY A C 1
ATOM 5421 O O . GLY A 1 719 ? 155.754 150.330 189.067 1.00 53.01 691 GLY A O 1
ATOM 5422 N N . ALA A 1 720 ? 155.493 152.419 189.835 1.00 51.38 692 ALA A N 1
ATOM 5423 C CA . ALA A 1 720 ? 154.045 152.301 189.729 1.00 51.38 692 ALA A CA 1
ATOM 5424 C C . ALA A 1 720 ? 153.524 152.544 188.319 1.00 51.38 692 ALA A C 1
ATOM 5425 O O . ALA A 1 720 ? 152.347 152.277 188.063 1.00 51.38 692 ALA A O 1
ATOM 5427 N N . LEU A 1 721 ? 154.369 153.004 187.396 1.00 50.09 693 LEU A N 1
ATOM 5428 C CA . LEU A 1 721 ? 153.958 153.238 186.020 1.00 50.09 693 LEU A CA 1
ATOM 5429 C C . LEU A 1 721 ? 154.323 152.096 185.083 1.00 50.09 693 LEU A C 1
ATOM 5430 O O . LEU A 1 721 ? 153.971 152.155 183.902 1.00 50.09 693 LEU A O 1
ATOM 5435 N N . LYS A 1 722 ? 155.060 151.095 185.568 1.00 51.23 694 LYS A N 1
ATOM 5436 C CA . LYS A 1 722 ? 155.449 149.919 184.794 1.00 51.23 694 LYS A CA 1
ATOM 5437 C C . LYS A 1 722 ? 154.226 149.166 184.302 1.00 51.23 694 LYS A C 1
ATOM 5438 O O . LYS A 1 722 ? 153.466 148.677 185.140 1.00 51.23 694 LYS A O 1
ATOM 5444 N N . ASN A 1 723 ? 154.070 149.073 182.966 1.00 56.05 695 ASN A N 1
ATOM 5445 C CA . ASN A 1 723 ? 152.987 148.448 182.184 1.00 56.05 695 ASN A CA 1
ATOM 5446 C C . ASN A 1 723 ? 151.700 149.277 182.137 1.00 56.05 695 ASN A C 1
ATOM 5447 O O . ASN A 1 723 ? 150.789 148.944 181.370 1.00 56.05 695 ASN A O 1
ATOM 5452 N N . GLN A 1 724 ? 151.584 150.354 182.915 1.00 56.67 696 GLN A N 1
ATOM 5453 C CA . GLN A 1 724 ? 150.468 151.296 182.767 1.00 56.67 696 GLN A CA 1
ATOM 5454 C C . GLN A 1 724 ? 150.961 152.743 182.851 1.00 56.67 696 GLN A C 1
ATOM 5455 O O . GLN A 1 724 ? 150.508 153.525 183.686 1.00 56.67 696 GLN A O 1
ATOM 5461 N N . MET A 1 725 ? 151.928 153.109 182.013 1.00 51.05 697 MET A N 1
ATOM 5462 C CA . MET A 1 725 ? 152.467 154.466 182.007 1.00 51.05 697 MET A CA 1
ATOM 5463 C C . MET A 1 725 ? 151.423 155.445 181.488 1.00 51.05 697 MET A C 1
ATOM 5464 O O . MET A 1 725 ? 150.853 155.242 180.414 1.00 51.05 697 MET A O 1
ATOM 5469 N N . GLY A 1 726 ? 151.169 156.505 182.248 1.00 56.52 698 GLY A N 1
ATOM 5470 C CA . GLY A 1 726 ? 150.149 157.468 181.916 1.00 56.52 698 GLY A CA 1
ATOM 5471 C C . GLY A 1 726 ? 148.846 157.290 182.666 1.00 56.52 698 GLY A C 1
ATOM 5472 O O . GLY A 1 726 ? 148.061 158.241 182.744 1.00 56.52 698 GLY A O 1
ATOM 5473 N N . GLN A 1 727 ? 148.594 156.105 183.220 1.00 60.17 699 GLN A N 1
ATOM 5474 C CA . GLN A 1 727 ? 147.312 155.829 183.855 1.00 60.17 699 GLN A CA 1
ATOM 5475 C C . GLN A 1 727 ? 147.287 156.138 185.347 1.00 60.17 699 GLN A C 1
ATOM 5476 O O . GLN A 1 727 ? 146.215 156.434 185.885 1.00 60.17 699 GLN A O 1
ATOM 5482 N N . VAL A 1 728 ? 148.425 156.059 186.037 1.00 59.47 700 VAL A N 1
ATOM 5483 C CA . VAL A 1 728 ? 148.447 156.246 187.485 1.00 59.47 700 VAL A CA 1
ATOM 5484 C C . VAL A 1 728 ? 148.916 157.652 187.846 1.00 59.47 700 VAL A C 1
ATOM 5485 O O . VAL A 1 728 ? 148.527 158.196 188.893 1.00 59.47 700 VAL A O 1
ATOM 5489 N N . GLU A 1 729 ? 149.747 158.248 186.979 1.00 58.61 701 GLU A N 1
ATOM 5490 C CA . GLU A 1 729 ? 150.294 159.574 187.248 1.00 58.61 701 GLU A CA 1
ATOM 5491 C C . GLU A 1 729 ? 149.190 160.611 187.293 1.00 58.61 701 GLU A C 1
ATOM 5492 O O . GLU A 1 729 ? 149.154 161.445 188.201 1.00 58.61 701 GLU A O 1
ATOM 5498 N N . ILE A 1 730 ? 148.305 160.594 186.293 1.00 57.51 702 ILE A N 1
ATOM 5499 C CA . ILE A 1 730 ? 147.215 161.558 186.239 1.00 57.51 702 ILE A CA 1
ATOM 5500 C C . ILE A 1 730 ? 146.273 161.379 187.430 1.00 57.51 702 ILE A C 1
ATOM 5501 O O . ILE A 1 730 ? 145.697 162.356 187.927 1.00 57.51 702 ILE A O 1
ATOM 5506 N N . GLU A 1 731 ? 146.099 160.139 187.904 1.00 60.14 703 GLU A N 1
ATOM 5507 C CA . GLU A 1 731 ? 145.285 159.890 189.091 1.00 60.14 703 GLU A CA 1
ATOM 5508 C C . GLU A 1 731 ? 145.906 160.541 190.320 1.00 60.14 703 GLU A C 1
ATOM 5509 O O . GLU A 1 731 ? 145.207 161.164 191.133 1.00 60.14 703 GLU A O 1
ATOM 5515 N N . ASP A 1 732 ? 147.233 160.448 190.434 1.00 57.46 704 ASP A N 1
ATOM 5516 C CA . ASP A 1 732 ? 147.953 161.148 191.493 1.00 57.46 704 ASP A CA 1
ATOM 5517 C C . ASP A 1 732 ? 147.859 162.662 191.354 1.00 57.46 704 ASP A C 1
ATOM 5518 O O . ASP A 1 732 ? 147.788 163.368 192.363 1.00 57.46 704 ASP A O 1
ATOM 5523 N N . GLN A 1 733 ? 147.831 163.175 190.123 1.00 52.43 705 GLN A N 1
ATOM 5524 C CA . GLN A 1 733 ? 147.731 164.620 189.931 1.00 52.43 705 GLN A CA 1
ATOM 5525 C C . GLN A 1 733 ? 146.347 165.130 190.312 1.00 52.43 705 GLN A C 1
ATOM 5526 O O . GLN A 1 733 ? 146.219 166.203 190.914 1.00 52.43 705 GLN A O 1
ATOM 5532 N N . VAL A 1 734 ? 145.305 164.403 189.903 1.00 54.10 706 VAL A N 1
ATOM 5533 C CA . VAL A 1 734 ? 143.929 164.697 190.302 1.00 54.10 706 VAL A CA 1
ATOM 5534 C C . VAL A 1 734 ? 143.781 164.700 191.819 1.00 54.10 706 VAL A C 1
ATOM 5535 O O . VAL A 1 734 ? 143.177 165.613 192.397 1.00 54.10 706 VAL A O 1
ATOM 5539 N N . GLU A 1 735 ? 144.289 163.654 192.479 1.00 55.05 707 GLU A N 1
ATOM 5540 C CA . GLU A 1 735 ? 144.263 163.605 193.939 1.00 55.05 707 GLU A CA 1
ATOM 5541 C C . GLU A 1 735 ? 145.049 164.757 194.578 1.00 55.05 707 GLU A C 1
ATOM 5542 O O . GLU A 1 735 ? 144.629 165.306 195.602 1.00 55.05 707 GLU A O 1
ATOM 5548 N N . GLY A 1 736 ? 146.184 165.138 193.987 1.00 51.22 708 GLY A N 1
ATOM 5549 C CA . GLY A 1 736 ? 146.909 166.313 194.459 1.00 51.22 708 GLY A CA 1
ATOM 5550 C C . GLY A 1 736 ? 146.117 167.601 194.340 1.00 51.22 708 GLY A C 1
ATOM 5551 O O . GLY A 1 736 ? 146.115 168.423 195.262 1.00 51.22 708 GLY A O 1
ATOM 5552 N N . LEU A 1 737 ? 145.410 167.771 193.221 1.00 50.25 709 LEU A N 1
ATOM 5553 C CA . LEU A 1 737 ? 144.454 168.868 193.074 1.00 50.25 709 LEU A CA 1
ATOM 5554 C C . LEU A 1 737 ? 143.391 168.824 194.161 1.00 50.25 709 LEU A C 1
ATOM 5555 O O . LEU A 1 737 ? 143.039 169.860 194.728 1.00 50.25 709 LEU A O 1
ATOM 5560 N N . GLN A 1 738 ? 142.815 167.647 194.404 1.00 52.93 710 GLN A N 1
ATOM 5561 C CA . GLN A 1 738 ? 141.702 167.526 195.341 1.00 52.93 710 GLN A CA 1
ATOM 5562 C C . GLN A 1 738 ? 142.169 167.811 196.766 1.00 52.93 710 GLN A C 1
ATOM 5563 O O . GLN A 1 738 ? 141.435 168.425 197.555 1.00 52.93 710 GLN A O 1
ATOM 5569 N N . PHE A 1 739 ? 143.422 167.458 197.069 1.00 53.07 711 PHE A N 1
ATOM 5570 C CA . PHE A 1 739 ? 144.019 167.802 198.354 1.00 53.07 711 PHE A CA 1
ATOM 5571 C C . PHE A 1 739 ? 144.194 169.305 198.476 1.00 53.07 711 PHE A C 1
ATOM 5572 O O . PHE A 1 739 ? 143.958 169.869 199.547 1.00 53.07 711 PHE A O 1
ATOM 5580 N N . VAL A 1 740 ? 144.706 169.953 197.428 1.00 52.80 712 VAL A N 1
ATOM 5581 C CA . VAL A 1 740 ? 144.944 171.392 197.507 1.00 52.80 712 VAL A CA 1
ATOM 5582 C C . VAL A 1 740 ? 143.611 172.134 197.589 1.00 52.80 712 VAL A C 1
ATOM 5583 O O . VAL A 1 740 ? 143.478 173.141 198.294 1.00 52.80 712 VAL A O 1
ATOM 5587 N N . ALA A 1 741 ? 142.600 171.613 196.895 1.00 54.42 713 ALA A N 1
ATOM 5588 C CA . ALA A 1 741 ? 141.232 172.108 196.997 1.00 54.42 713 ALA A CA 1
ATOM 5589 C C . ALA A 1 741 ? 140.692 172.029 198.416 1.00 54.42 713 ALA A C 1
ATOM 5590 O O . ALA A 1 741 ? 140.017 172.954 198.881 1.00 54.42 713 ALA A O 1
ATOM 5592 N N . GLU A 1 742 ? 140.958 170.928 199.116 1.00 56.36 714 GLU A N 1
ATOM 5593 C CA . GLU A 1 742 ? 140.467 170.832 200.486 1.00 56.36 714 GLU A CA 1
ATOM 5594 C C . GLU A 1 742 ? 141.288 171.677 201.457 1.00 56.36 714 GLU A C 1
ATOM 5595 O O . GLU A 1 742 ? 140.720 172.388 202.293 1.00 56.36 714 GLU A O 1
ATOM 5601 N N . LYS A 1 743 ? 142.619 171.588 201.373 1.00 55.53 715 LYS A N 1
ATOM 5602 C CA . LYS A 1 743 ? 143.518 172.352 202.238 1.00 55.53 715 LYS A CA 1
ATOM 5603 C C . LYS A 1 743 ? 143.346 173.860 202.077 1.00 55.53 715 LYS A C 1
ATOM 5604 O O . LYS A 1 743 ? 143.030 174.568 203.038 1.00 55.53 715 LYS A O 1
ATOM 5610 N N . TYR A 1 744 ? 143.568 174.369 200.873 1.00 51.77 716 TYR A N 1
ATOM 5611 C CA . TYR A 1 744 ? 143.494 175.793 200.589 1.00 51.77 716 TYR A CA 1
ATOM 5612 C C . TYR A 1 744 ? 142.159 176.138 199.948 1.00 51.77 716 TYR A C 1
ATOM 5613 O O . TYR A 1 744 ? 141.602 175.348 199.184 1.00 51.77 716 TYR A O 1
ATOM 5622 N N . GLY A 1 745 ? 141.653 177.326 200.261 1.00 53.48 717 GLY A N 1
ATOM 5623 C CA . GLY A 1 745 ? 140.315 177.707 199.859 1.00 53.48 717 GLY A CA 1
ATOM 5624 C C . GLY A 1 745 ? 140.190 178.547 198.604 1.00 53.48 717 GLY A C 1
ATOM 5625 O O . GLY A 1 745 ? 139.244 179.329 198.488 1.00 53.48 717 GLY A O 1
ATOM 5626 N N . PHE A 1 746 ? 141.132 178.427 197.665 1.00 55.09 718 PHE A N 1
ATOM 5627 C CA . PHE A 1 746 ? 141.088 179.243 196.456 1.00 55.09 718 PHE A CA 1
ATOM 5628 C C . PHE A 1 746 ? 141.177 178.409 195.181 1.00 55.09 718 PHE A C 1
ATOM 5629 O O . PHE A 1 746 ? 141.540 178.941 194.129 1.00 55.09 718 PHE A O 1
ATOM 5637 N N . ILE A 1 747 ? 140.855 177.122 195.239 1.00 58.37 719 ILE A N 1
ATOM 5638 C CA . ILE A 1 747 ? 140.935 176.251 194.073 1.00 58.37 719 ILE A CA 1
ATOM 5639 C C . ILE A 1 747 ? 139.544 176.142 193.471 1.00 58.37 719 ILE A C 1
ATOM 5640 O O . ILE A 1 747 ? 138.635 175.569 194.083 1.00 58.37 719 ILE A O 1
ATOM 5645 N N . ASP A 1 748 ? 139.374 176.692 192.273 1.00 60.72 720 ASP A N 1
ATOM 5646 C CA . ASP A 1 748 ? 138.114 176.581 191.549 1.00 60.72 720 ASP A CA 1
ATOM 5647 C C . ASP A 1 748 ? 138.159 175.301 190.727 1.00 60.72 720 ASP A C 1
ATOM 5648 O O . ASP A 1 748 ? 138.931 175.201 189.770 1.00 60.72 720 ASP A O 1
ATOM 5653 N N . LEU A 1 749 ? 137.348 174.313 191.108 1.00 58.91 721 LEU A N 1
ATOM 5654 C CA . LEU A 1 749 ? 137.346 173.045 190.387 1.00 58.91 721 LEU A CA 1
ATOM 5655 C C . LEU A 1 749 ? 136.662 173.152 189.036 1.00 58.91 721 LEU A C 1
ATOM 5656 O O . LEU A 1 749 ? 136.897 172.306 188.169 1.00 58.91 721 LEU A O 1
ATOM 5661 N N . SER A 1 750 ? 135.795 174.147 188.850 1.00 59.71 722 SER A N 1
ATOM 5662 C CA . SER A 1 750 ? 135.191 174.359 187.543 1.00 59.71 722 SER A CA 1
ATOM 5663 C C . SER A 1 750 ? 136.178 1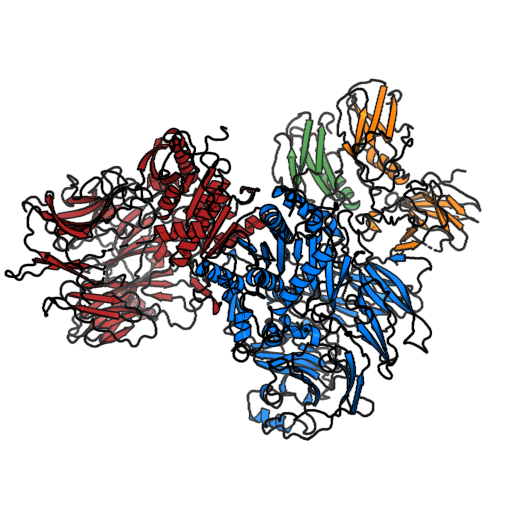74.928 186.535 1.00 59.71 722 SER A C 1
ATOM 5664 O O . SER A 1 750 ? 135.953 174.790 185.329 1.00 59.71 722 SER A O 1
ATOM 5667 N N . ARG A 1 751 ? 137.260 175.553 186.992 1.00 56.19 723 ARG A N 1
ATOM 5668 C CA . ARG A 1 751 ? 138.250 176.182 186.119 1.00 56.19 723 ARG A CA 1
ATOM 5669 C C . ARG A 1 751 ? 139.635 175.627 186.436 1.00 56.19 723 ARG A C 1
ATOM 5670 O O . ARG A 1 751 ? 140.409 176.220 187.200 1.00 56.19 723 ARG A O 1
ATOM 5678 N N . VAL A 1 752 ? 139.950 174.488 185.819 1.00 48.81 724 VAL A N 1
ATOM 5679 C CA . VAL A 1 752 ? 141.224 173.812 186.011 1.00 48.81 724 VAL A CA 1
ATOM 5680 C C . VAL A 1 752 ? 141.894 173.603 184.660 1.00 48.81 724 VAL A C 1
ATOM 5681 O O . VAL A 1 752 ? 141.278 173.105 183.707 1.00 48.81 724 VAL A O 1
ATOM 5685 N N . ALA A 1 753 ? 143.154 173.994 184.582 1.00 43.12 725 ALA A N 1
ATOM 5686 C CA . ALA A 1 753 ? 143.974 173.817 183.406 1.00 43.12 725 ALA A CA 1
ATOM 5687 C C . ALA A 1 753 ? 145.052 172.810 183.734 1.00 43.12 725 ALA A C 1
ATOM 5688 O O . ALA A 1 753 ? 145.585 172.826 184.836 1.00 43.12 725 ALA A O 1
ATOM 5690 N N . ILE A 1 754 ? 145.341 171.895 182.825 1.00 37.82 726 ILE A N 1
ATOM 5691 C CA . ILE A 1 754 ? 146.462 170.987 183.029 1.00 37.82 726 ILE A CA 1
ATOM 5692 C C . ILE A 1 754 ? 147.458 171.382 181.961 1.00 37.82 726 ILE A C 1
ATOM 5693 O O . ILE A 1 754 ? 147.050 171.727 180.849 1.00 37.82 726 ILE A O 1
ATOM 5698 N N . HIS A 1 755 ? 148.744 171.376 182.280 1.00 35.72 727 HIS A N 1
ATOM 5699 C CA . HIS A 1 755 ? 149.710 171.909 181.332 1.00 35.72 727 HIS A CA 1
ATOM 5700 C C . HIS A 1 755 ? 151.092 171.335 181.575 1.00 35.72 727 HIS A C 1
ATOM 5701 O O . HIS A 1 755 ? 151.508 171.176 182.727 1.00 35.72 727 HIS A O 1
ATOM 5708 N N . GLY A 1 756 ? 151.824 171.081 180.492 1.00 34.13 728 GLY A N 1
ATOM 5709 C CA . GLY A 1 756 ? 153.164 170.549 180.672 1.00 34.13 728 GLY A CA 1
ATOM 5710 C C . GLY A 1 756 ? 153.908 170.283 179.385 1.00 34.13 728 GLY A C 1
ATOM 5711 O O . GLY A 1 756 ? 153.343 170.350 178.292 1.00 34.13 728 GLY A O 1
ATOM 5712 N N . TRP A 1 757 ? 155.203 170.146 179.481 1.00 39.30 729 TRP A N 1
ATOM 5713 C CA . TRP A 1 757 ? 155.970 169.889 178.297 1.00 39.30 729 TRP A CA 1
ATOM 5714 C C . TRP A 1 757 ? 156.440 168.472 178.306 1.00 39.30 729 TRP A C 1
ATOM 5715 O O . TRP A 1 757 ? 156.471 167.851 179.359 1.00 39.30 729 TRP A O 1
ATOM 5726 N N . SER A 1 758 ? 156.695 167.936 177.121 1.00 43.44 730 SER A N 1
ATOM 5727 C CA . SER A 1 758 ? 157.158 166.577 176.937 1.00 43.44 730 SER A CA 1
ATOM 5728 C C . SER A 1 758 ? 156.192 165.676 177.599 1.00 43.44 730 SER A C 1
ATOM 5729 O O . SER A 1 758 ? 155.008 165.752 177.386 1.00 43.44 730 SER A O 1
ATOM 5732 N N . TYR A 1 759 ? 156.694 164.852 178.478 1.00 43.54 731 TYR A N 1
ATOM 5733 C CA . TYR A 1 759 ? 155.806 163.929 179.121 1.00 43.54 731 TYR A CA 1
ATOM 5734 C C . TYR A 1 759 ? 154.595 164.623 179.710 1.00 43.54 731 TYR A C 1
ATOM 5735 O O . TYR A 1 759 ? 153.513 164.085 179.623 1.00 43.54 731 TYR A O 1
ATOM 5744 N N . GLY A 1 760 ? 154.730 165.806 180.297 1.00 42.18 732 GLY A N 1
ATOM 5745 C CA . GLY A 1 760 ? 153.547 166.417 180.869 1.00 42.18 732 GLY A CA 1
ATOM 5746 C C . GLY A 1 760 ? 152.463 166.711 179.855 1.00 42.18 732 GLY A C 1
ATOM 5747 O O . GLY A 1 760 ? 151.322 166.299 180.060 1.00 42.18 732 GLY A O 1
ATOM 5748 N N . GLY A 1 761 ? 152.792 167.353 178.738 1.00 38.99 733 GLY A N 1
ATOM 5749 C CA . GLY A 1 761 ? 151.757 167.483 177.731 1.00 38.99 733 GLY A CA 1
ATOM 5750 C C . GLY A 1 761 ? 151.052 166.174 177.428 1.00 38.99 733 GLY A C 1
ATOM 5751 O O . GLY A 1 761 ? 149.839 166.159 177.207 1.00 38.99 733 GLY A O 1
ATOM 5752 N N . PHE A 1 762 ? 151.800 165.066 177.400 1.00 41.71 734 PHE A N 1
ATOM 5753 C CA . PHE A 1 762 ? 151.198 163.734 177.306 1.00 41.71 734 PHE A CA 1
ATOM 5754 C C . PHE A 1 762 ? 150.224 163.487 178.457 1.00 41.71 734 PHE A C 1
ATOM 5755 O O . PHE A 1 762 ? 149.116 162.973 178.255 1.00 41.71 734 PHE A O 1
ATOM 5763 N N . LEU A 1 763 ? 150.613 163.869 179.672 1.00 42.00 735 LEU A N 1
ATOM 5764 C CA . LEU A 1 763 ? 149.700 163.743 180.801 1.00 42.00 735 LEU A CA 1
ATOM 5765 C C . LEU A 1 763 ? 148.549 164.723 180.698 1.00 42.00 735 LEU A C 1
ATOM 5766 O O . LEU A 1 763 ? 147.476 164.425 181.205 1.00 42.00 735 LEU A O 1
ATOM 5771 N N . SER A 1 764 ? 148.810 165.962 180.271 1.00 40.07 736 SER A N 1
ATOM 5772 C CA . SER A 1 764 ? 147.748 166.939 180.040 1.00 40.07 736 SER A CA 1
ATOM 5773 C C . SER A 1 764 ? 146.671 166.373 179.126 1.00 40.07 736 SER A C 1
ATOM 5774 O O . SER A 1 764 ? 145.468 166.533 179.373 1.00 40.07 736 SER A O 1
ATOM 5777 N N . LEU A 1 765 ? 147.098 165.631 178.107 1.00 43.75 737 LEU A N 1
ATOM 5778 C CA . LEU A 1 765 ? 146.149 164.924 177.267 1.00 43.75 737 LEU A CA 1
ATOM 5779 C C . LEU A 1 765 ? 145.512 163.750 177.979 1.00 43.75 737 LEU A C 1
ATOM 5780 O O . LEU A 1 765 ? 144.314 163.552 177.826 1.00 43.75 737 LEU A O 1
ATOM 5785 N N . MET A 1 766 ? 146.228 163.077 178.882 1.00 49.15 738 MET A N 1
ATOM 5786 C CA . MET A 1 766 ? 145.572 162.040 179.681 1.00 49.15 738 MET A CA 1
ATOM 5787 C C . MET A 1 766 ? 144.563 162.628 180.658 1.00 49.15 738 MET A C 1
ATOM 5788 O O . MET A 1 766 ? 143.520 162.019 180.926 1.00 49.15 738 MET A O 1
ATOM 5793 N N . GLY A 1 767 ? 144.875 163.798 181.204 1.00 51.71 739 GLY A N 1
ATOM 5794 C CA . GLY A 1 767 ? 143.938 164.516 182.043 1.00 51.71 739 GLY A CA 1
ATOM 5795 C C . GLY A 1 767 ? 142.670 164.893 181.317 1.00 51.71 739 GLY A C 1
ATOM 5796 O O . GLY A 1 767 ? 141.569 164.682 181.819 1.00 51.71 739 GLY A O 1
ATOM 5797 N N . LEU A 1 768 ? 142.812 165.464 180.123 1.00 48.56 740 LEU A N 1
ATOM 5798 C CA . LEU A 1 768 ? 141.625 165.850 179.379 1.00 48.56 740 LEU A CA 1
ATOM 5799 C C . LEU A 1 768 ? 140.856 164.636 178.838 1.00 48.56 740 LEU A C 1
ATOM 5800 O O . LEU A 1 768 ? 139.636 164.720 178.668 1.00 48.56 740 LEU A O 1
ATOM 5805 N N . ILE A 1 769 ? 141.519 163.494 178.626 1.00 52.17 741 ILE A N 1
ATOM 5806 C CA . ILE A 1 769 ? 140.816 162.285 178.181 1.00 52.17 741 ILE A CA 1
ATOM 5807 C C . ILE A 1 769 ? 140.069 161.618 179.332 1.00 52.17 741 ILE A C 1
ATOM 5808 O O . ILE A 1 769 ? 138.845 161.458 179.271 1.00 52.17 741 ILE A O 1
ATOM 5813 N N . HIS A 1 770 ? 140.769 161.199 180.388 1.00 55.95 742 HIS A N 1
ATOM 5814 C CA . HIS A 1 770 ? 140.074 160.439 181.426 1.00 55.95 742 HIS A CA 1
ATOM 5815 C C . HIS A 1 770 ? 139.528 161.292 182.559 1.00 55.95 742 HIS A C 1
ATOM 5816 O O . HIS A 1 770 ? 138.782 160.767 183.392 1.00 55.95 742 HIS A O 1
ATOM 5823 N N . LYS A 1 771 ? 139.836 162.589 182.605 1.00 53.65 743 LYS A N 1
ATOM 5824 C CA . LYS A 1 771 ? 139.256 163.502 183.594 1.00 53.65 743 LYS A CA 1
ATOM 5825 C C . LYS A 1 771 ? 138.703 164.747 182.903 1.00 53.65 743 LYS A C 1
ATOM 5826 O O . LYS A 1 771 ? 139.231 165.850 183.073 1.00 53.65 743 LYS A O 1
ATOM 5832 N N . PRO A 1 772 ? 137.633 164.612 182.105 1.00 55.73 744 PRO A N 1
ATOM 5833 C CA . PRO A 1 772 ? 137.067 165.818 181.485 1.00 55.73 744 PRO A CA 1
ATOM 5834 C C . PRO A 1 772 ? 136.299 166.705 182.453 1.00 55.73 744 PRO A C 1
ATOM 5835 O O . PRO A 1 772 ? 136.339 167.932 182.304 1.00 55.73 744 PRO A O 1
ATOM 5839 N N . GLN A 1 773 ? 135.602 166.134 183.443 1.00 55.36 745 GLN A N 1
ATOM 5840 C CA . GLN A 1 773 ? 134.911 166.964 184.424 1.00 55.36 745 GLN A CA 1
ATOM 5841 C C . GLN A 1 773 ? 135.871 167.633 185.394 1.00 55.36 745 GLN A C 1
ATOM 5842 O O . GLN A 1 773 ? 135.493 168.610 186.047 1.00 55.36 745 GLN A O 1
ATOM 5848 N N . VAL A 1 774 ? 137.098 167.137 185.500 1.00 50.66 746 VAL A N 1
ATOM 5849 C CA . VAL A 1 774 ? 138.088 167.739 186.380 1.00 50.66 746 VAL A CA 1
ATOM 5850 C C . VAL A 1 774 ? 138.793 168.903 185.704 1.00 50.66 746 VAL A C 1
ATOM 5851 O O . VAL A 1 774 ? 138.856 170.005 186.252 1.00 50.66 746 VAL A O 1
ATOM 5855 N N . PHE A 1 775 ? 139.327 168.683 184.507 1.00 47.05 747 PHE A N 1
ATOM 5856 C CA . PHE A 1 775 ? 140.196 169.655 183.856 1.00 47.05 747 PHE A CA 1
ATOM 5857 C C . PHE A 1 775 ? 139.415 170.423 182.799 1.00 47.05 747 PHE A C 1
ATOM 5858 O O . PHE A 1 775 ? 138.871 169.825 181.866 1.00 47.05 747 PHE A O 1
ATOM 5866 N N . LYS A 1 776 ? 139.350 171.747 182.947 1.00 44.58 748 LYS A N 1
ATOM 5867 C CA . LYS A 1 776 ? 138.650 172.553 181.954 1.00 44.58 748 LYS A CA 1
ATOM 5868 C C . LYS A 1 776 ? 139.436 172.636 180.653 1.00 44.58 748 LYS A C 1
ATOM 5869 O O . LYS A 1 776 ? 138.887 172.404 179.573 1.00 44.58 748 LYS A O 1
ATOM 5875 N N . VAL A 1 777 ? 140.723 172.975 180.725 1.00 41.13 749 VAL A N 1
ATOM 5876 C CA . VAL A 1 777 ? 141.541 173.074 179.516 1.00 41.13 749 VAL A CA 1
ATOM 5877 C C . VAL A 1 777 ? 142.814 172.249 179.686 1.00 41.13 749 VAL A C 1
ATOM 5878 O O . VAL A 1 777 ? 143.160 171.802 180.782 1.00 41.13 749 VAL A O 1
ATOM 5882 N N . ALA A 1 778 ? 143.563 172.134 178.590 1.00 36.01 750 ALA A N 1
ATOM 5883 C CA . ALA A 1 778 ? 144.788 171.338 178.595 1.00 36.01 750 ALA A CA 1
ATOM 5884 C C . ALA A 1 778 ? 145.786 171.896 177.595 1.00 36.01 750 ALA A C 1
ATOM 5885 O O . ALA A 1 778 ? 145.590 171.796 176.381 1.00 36.01 750 ALA A O 1
ATOM 5887 N N . ILE A 1 779 ? 146.831 172.524 178.129 1.00 34.49 751 ILE A N 1
ATOM 5888 C CA . ILE A 1 779 ? 147.932 173.062 177.344 1.00 34.49 751 ILE A CA 1
ATOM 5889 C C . ILE A 1 779 ? 149.043 172.015 177.300 1.00 34.49 751 ILE A C 1
ATOM 5890 O O . ILE A 1 779 ? 149.891 171.913 178.207 1.00 34.49 751 ILE A O 1
ATOM 5895 N N . ALA A 1 780 ? 149.043 171.244 176.223 1.00 35.24 752 ALA A N 1
ATOM 5896 C CA . ALA A 1 780 ? 149.948 170.122 176.044 1.00 35.24 752 ALA A CA 1
ATOM 5897 C C . ALA A 1 780 ? 151.121 170.580 175.201 1.00 35.24 752 ALA A C 1
ATOM 5898 O O . ALA A 1 780 ? 150.972 170.784 174.000 1.00 35.24 752 ALA A O 1
ATOM 5900 N N . GLY A 1 781 ? 152.309 170.662 175.798 1.00 36.36 753 GLY A N 1
ATOM 5901 C CA . GLY A 1 781 ? 153.484 171.080 175.082 1.00 36.36 753 GLY A CA 1
ATOM 5902 C C . GLY A 1 781 ? 154.309 169.860 174.736 1.00 36.36 753 GLY A C 1
ATOM 5903 O O . GLY A 1 781 ? 154.644 169.063 175.608 1.00 36.36 753 GLY A O 1
ATOM 5904 N N . ALA A 1 782 ? 154.585 169.697 173.449 1.00 33.51 754 ALA A N 1
ATOM 5905 C CA . ALA A 1 782 ? 155.391 168.631 172.863 1.00 33.51 754 ALA A CA 1
ATOM 5906 C C . ALA A 1 782 ? 154.974 167.221 173.276 1.00 33.51 754 ALA A C 1
ATOM 5907 O O . ALA A 1 782 ? 155.829 166.455 173.729 1.00 33.51 754 ALA A O 1
ATOM 5909 N N . PRO A 1 783 ? 153.705 166.834 173.148 1.00 34.04 755 PRO A N 1
ATOM 5910 C CA . PRO A 1 783 ? 153.249 165.607 173.805 1.00 34.04 755 PRO A CA 1
ATOM 5911 C C . PRO A 1 783 ? 153.708 164.351 173.084 1.00 34.04 755 PRO A C 1
ATOM 5912 O O . PRO A 1 783 ? 153.891 164.331 171.868 1.00 34.04 755 PRO A O 1
ATOM 5916 N N . VAL A 1 784 ? 153.916 163.293 173.863 1.00 38.90 756 VAL A N 1
ATOM 5917 C CA . VAL A 1 784 ? 154.192 161.978 173.294 1.00 38.90 756 VAL A CA 1
ATOM 5918 C C . VAL A 1 784 ? 152.839 161.297 173.115 1.00 38.90 756 VAL A C 1
ATOM 5919 O O . VAL A 1 784 ? 152.267 160.766 174.067 1.00 38.90 756 VAL A O 1
ATOM 5923 N N . THR A 1 785 ? 152.302 161.337 171.900 1.00 44.21 757 THR A N 1
ATOM 5924 C CA . THR A 1 785 ? 150.942 160.866 171.698 1.00 44.21 757 THR A CA 1
ATOM 5925 C C . THR A 1 785 ? 150.853 159.391 171.351 1.00 44.21 757 THR A C 1
ATOM 5926 O O . THR A 1 785 ? 149.798 158.784 171.565 1.00 44.21 757 THR A O 1
ATOM 5930 N N . VAL A 1 786 ? 151.923 158.798 170.837 1.00 43.67 758 VAL A N 1
ATOM 5931 C CA . VAL A 1 786 ? 151.968 157.369 170.549 1.00 43.67 758 VAL A CA 1
ATOM 5932 C C . VAL A 1 786 ? 153.291 156.828 171.082 1.00 43.67 758 VAL A C 1
ATOM 5933 O O . VAL A 1 786 ? 154.368 157.250 170.646 1.00 43.67 758 VAL A O 1
ATOM 5937 N N . TRP A 1 787 ? 153.210 155.946 172.078 1.00 42.19 759 TRP A N 1
ATOM 5938 C CA . TRP A 1 787 ? 154.418 155.363 172.648 1.00 42.19 759 TRP A CA 1
ATOM 5939 C C . TRP A 1 787 ? 155.055 154.361 171.700 1.00 42.19 759 TRP A C 1
ATOM 5940 O O . TRP A 1 787 ? 156.247 154.061 171.821 1.00 42.19 759 TRP A O 1
ATOM 5951 N N . MET A 1 788 ? 154.277 153.830 170.753 1.00 44.79 760 MET A N 1
ATOM 5952 C CA . MET A 1 788 ? 154.827 152.995 169.692 1.00 44.79 760 MET A CA 1
ATOM 5953 C C . MET A 1 788 ? 155.823 153.741 168.811 1.00 44.79 760 MET A C 1
ATOM 5954 O O . MET A 1 788 ? 156.647 153.102 168.150 1.00 44.79 760 MET A O 1
ATOM 5959 N N . ALA A 1 789 ? 155.757 155.072 168.769 1.00 41.43 761 ALA A N 1
ATOM 5960 C CA . ALA A 1 789 ? 156.707 155.869 168.011 1.00 41.43 761 ALA A CA 1
ATOM 5961 C C . ALA A 1 789 ? 157.919 156.316 168.808 1.00 41.43 761 ALA A C 1
ATOM 5962 O O . ALA A 1 789 ? 158.924 156.698 168.201 1.00 41.43 761 ALA A O 1
ATOM 5964 N N . TYR A 1 790 ? 157.857 156.304 170.135 1.00 41.78 762 TYR A N 1
ATOM 5965 C CA . TYR A 1 790 ? 158.990 156.805 170.897 1.00 41.78 762 TYR A CA 1
ATOM 5966 C C . TYR A 1 790 ? 160.092 155.751 170.966 1.00 41.78 762 TYR A C 1
ATOM 5967 O O . TYR A 1 790 ? 159.868 154.568 170.703 1.00 41.78 762 TYR A O 1
ATOM 5976 N N . ASP A 1 791 ? 161.303 156.195 171.306 1.00 45.85 763 ASP A N 1
ATOM 5977 C CA . ASP A 1 791 ? 162.452 155.318 171.136 1.00 45.85 763 ASP A CA 1
ATOM 5978 C C . ASP A 1 791 ? 162.556 154.257 172.222 1.00 45.85 763 ASP A C 1
ATOM 5979 O O . ASP A 1 791 ? 161.830 154.263 173.214 1.00 45.85 763 ASP A O 1
ATOM 5984 N N . THR A 1 792 ? 163.483 153.328 171.987 1.00 45.91 764 THR A N 1
ATOM 5985 C CA . THR A 1 792 ? 163.635 152.133 172.808 1.00 45.91 764 THR A CA 1
ATOM 5986 C C . THR A 1 792 ? 164.036 152.450 174.241 1.00 45.91 764 THR A C 1
ATOM 5987 O O . THR A 1 792 ? 163.351 152.034 175.179 1.00 45.91 764 THR A O 1
ATOM 5991 N N . GLY A 1 793 ? 165.184 153.131 174.411 1.00 43.81 765 GLY A N 1
ATOM 5992 C CA . GLY A 1 793 ? 165.769 153.404 175.727 1.00 43.81 765 GLY A CA 1
ATOM 5993 C C . GLY A 1 793 ? 164.806 153.935 176.767 1.00 43.81 765 GLY A C 1
ATOM 5994 O O . GLY A 1 793 ? 164.786 153.468 177.907 1.00 43.81 765 GLY A O 1
ATOM 5995 N N . TYR A 1 794 ? 163.996 154.921 176.395 1.00 40.72 766 TYR A N 1
ATOM 5996 C CA . TYR A 1 794 ? 162.981 155.396 177.323 1.00 40.72 766 TYR A CA 1
ATOM 5997 C C . TYR A 1 794 ? 161.825 154.406 177.413 1.00 40.72 766 TYR A C 1
ATOM 5998 O O . TYR A 1 794 ? 161.619 153.772 178.448 1.00 40.72 766 TYR A O 1
ATOM 6007 N N . THR A 1 795 ? 161.104 154.223 176.304 1.00 44.44 767 THR A N 1
ATOM 6008 C CA . THR A 1 795 ? 159.775 153.607 176.314 1.00 44.44 767 THR A CA 1
ATOM 6009 C C . THR A 1 795 ? 159.805 152.140 176.746 1.00 44.44 767 THR A C 1
ATOM 6010 O O . THR A 1 795 ? 158.910 151.682 177.464 1.00 44.44 767 THR A O 1
ATOM 6014 N N . GLU A 1 796 ? 160.819 151.381 176.312 1.00 48.55 768 GLU A N 1
ATOM 6015 C CA . GLU A 1 796 ? 160.824 149.936 176.540 1.00 48.55 768 GLU A CA 1
ATOM 6016 C C . GLU A 1 796 ? 161.076 149.618 178.004 1.00 48.55 768 GLU A C 1
ATOM 6017 O O . GLU A 1 796 ? 160.439 148.709 178.545 1.00 48.55 768 GLU A O 1
ATOM 6023 N N . ARG A 1 797 ? 162.027 150.323 178.616 1.00 40.04 769 ARG A N 1
ATOM 6024 C CA . ARG A 1 797 ? 162.334 150.400 180.039 1.00 40.04 769 ARG A CA 1
ATOM 6025 C C . ARG A 1 797 ? 161.105 150.492 180.936 1.00 40.04 769 ARG A C 1
ATOM 6026 O O . ARG A 1 797 ? 161.039 149.805 181.958 1.00 40.04 769 ARG A O 1
ATOM 6034 N N . TYR A 1 798 ? 160.121 151.305 180.561 1.00 39.15 770 TYR A N 1
ATOM 6035 C CA . TYR A 1 798 ? 158.942 151.586 181.370 1.00 39.15 770 TYR A CA 1
ATOM 6036 C C . TYR A 1 798 ? 157.708 150.804 180.940 1.00 39.15 770 TYR A C 1
ATOM 6037 O O . TYR A 1 798 ? 156.931 150.404 181.811 1.00 39.15 770 TYR A O 1
ATOM 6046 N N . MET A 1 799 ? 157.480 150.576 179.651 1.00 52.37 771 MET A N 1
ATOM 6047 C CA . MET A 1 799 ? 156.259 149.888 179.260 1.00 52.37 771 MET A CA 1
ATOM 6048 C C . MET A 1 799 ? 156.431 148.423 178.941 1.00 52.37 771 MET A C 1
ATOM 6049 O O . MET A 1 799 ? 156.036 147.619 179.785 1.00 52.37 771 MET A O 1
ATOM 6054 N N . ASP A 1 800 ? 157.005 148.063 177.785 1.00 56.89 772 ASP A N 1
ATOM 6055 C CA . ASP A 1 800 ? 157.691 146.807 177.469 1.00 56.89 772 ASP A CA 1
ATOM 6056 C C . ASP A 1 800 ? 158.051 146.883 175.996 1.00 56.89 772 ASP A C 1
ATOM 6057 O O . ASP A 1 800 ? 157.857 147.923 175.361 1.00 56.89 772 ASP A O 1
ATOM 6062 N N . VAL A 1 801 ? 158.580 145.801 175.449 1.00 60.61 773 VAL A N 1
ATOM 6063 C CA . VAL A 1 801 ? 158.610 145.576 174.008 1.00 60.61 773 VAL A CA 1
ATOM 6064 C C . VAL A 1 801 ? 157.156 145.483 173.559 1.00 60.61 773 VAL A C 1
ATOM 6065 O O . VAL A 1 801 ? 156.363 144.816 174.231 1.00 60.61 773 VAL A O 1
ATOM 6069 N N . PRO A 1 802 ? 156.756 146.158 172.458 1.00 62.65 774 PRO A N 1
ATOM 6070 C CA . PRO A 1 802 ? 155.323 146.305 172.141 1.00 62.65 774 PRO A CA 1
ATOM 6071 C C . PRO A 1 802 ? 154.514 145.039 171.877 1.00 62.65 774 PRO A C 1
ATOM 6072 O O . PRO A 1 802 ? 153.300 145.050 172.101 1.00 62.65 774 PRO A O 1
ATOM 6076 N N . GLU A 1 803 ? 155.125 143.955 171.391 1.00 68.40 775 GLU A N 1
ATOM 6077 C CA . GLU A 1 803 ? 154.364 142.713 171.292 1.00 68.40 775 GLU A CA 1
ATOM 6078 C C . GLU A 1 803 ? 154.171 142.055 172.652 1.00 68.40 775 GLU A C 1
ATOM 6079 O O . GLU A 1 803 ? 153.244 141.253 172.817 1.00 68.40 775 GLU A O 1
ATOM 6085 N N . ASN A 1 804 ? 155.029 142.354 173.629 1.00 64.19 776 ASN A N 1
ATOM 6086 C CA . ASN A 1 804 ? 154.832 141.772 174.953 1.00 64.19 776 ASN A CA 1
ATOM 6087 C C . ASN A 1 804 ? 153.665 142.446 175.661 1.00 64.19 776 ASN A C 1
ATOM 6088 O O . ASN A 1 804 ? 152.737 141.777 176.124 1.00 64.19 776 ASN A O 1
ATOM 6093 N N . ASN A 1 805 ? 153.697 143.771 175.759 1.00 62.95 777 ASN A N 1
ATOM 6094 C CA . ASN A 1 805 ? 152.584 144.547 176.289 1.00 62.95 777 ASN A CA 1
ATOM 6095 C C . ASN A 1 805 ? 152.004 145.348 175.135 1.00 62.95 777 ASN A C 1
ATOM 6096 O O . ASN A 1 805 ? 152.657 146.262 174.629 1.00 62.95 777 ASN A O 1
ATOM 6101 N N . GLN A 1 806 ? 150.785 145.004 174.719 1.00 66.91 778 GLN A N 1
ATOM 6102 C CA . GLN A 1 806 ? 150.119 145.802 173.694 1.00 66.91 778 GLN A CA 1
ATOM 6103 C C . GLN A 1 806 ? 148.909 146.530 174.270 1.00 66.91 778 GLN A C 1
ATOM 6104 O O . GLN A 1 806 ? 148.587 147.625 173.797 1.00 66.91 778 GLN A O 1
ATOM 6110 N N . HIS A 1 807 ? 148.234 145.948 175.260 1.00 65.66 779 HIS A N 1
ATOM 6111 C CA . HIS A 1 807 ? 147.085 146.530 175.939 1.00 65.66 779 HIS A CA 1
ATOM 6112 C C . HIS A 1 807 ? 147.407 147.859 176.604 1.00 65.66 779 HIS A C 1
ATOM 6113 O O . HIS A 1 807 ? 146.558 148.752 176.616 1.00 65.66 779 HIS A O 1
ATOM 6120 N N . GLY A 1 808 ? 148.605 148.006 177.156 1.00 59.58 780 GLY A N 1
ATOM 6121 C CA . GLY A 1 808 ? 148.961 149.207 177.879 1.00 59.58 780 GLY A CA 1
ATOM 6122 C C . GLY A 1 808 ? 149.537 150.283 176.986 1.00 59.58 780 GLY A C 1
ATOM 6123 O O . GLY A 1 808 ? 149.378 151.468 177.286 1.00 59.58 780 GLY A O 1
ATOM 6124 N N . TYR A 1 809 ? 150.166 149.887 175.875 1.00 54.59 781 TYR A N 1
ATOM 6125 C CA . TYR A 1 809 ? 150.531 150.842 174.829 1.00 54.59 781 TYR A CA 1
ATOM 6126 C C . TYR A 1 809 ? 149.293 151.532 174.275 1.00 54.59 781 TYR A C 1
ATOM 6127 O O . TYR A 1 809 ? 149.268 152.759 174.118 1.00 54.59 781 TYR A O 1
ATOM 6136 N N . GLU A 1 810 ? 148.259 150.749 173.958 1.00 58.14 782 GLU A N 1
ATOM 6137 C CA . GLU A 1 810 ? 147.024 151.314 173.428 1.00 58.14 782 GLU A CA 1
ATOM 6138 C C . GLU A 1 810 ? 146.320 152.157 174.481 1.00 58.14 782 GLU A C 1
ATOM 6139 O O . GLU A 1 810 ? 145.800 153.234 174.168 1.00 58.14 782 GLU A O 1
ATOM 6145 N N . ALA A 1 811 ? 146.253 151.657 175.719 1.00 56.37 783 ALA A N 1
ATOM 6146 C CA . ALA A 1 811 ? 145.579 152.380 176.794 1.00 56.37 783 ALA A CA 1
ATOM 6147 C C . ALA A 1 811 ? 146.275 153.700 177.113 1.00 56.37 783 ALA A C 1
ATOM 6148 O O . ALA A 1 811 ? 145.614 154.695 177.430 1.00 56.37 783 ALA A O 1
ATOM 6150 N N . GLY A 1 812 ? 147.604 153.736 177.031 1.00 51.07 784 GLY A N 1
ATOM 6151 C CA . GLY A 1 812 ? 148.325 154.941 177.377 1.00 51.07 784 GLY A CA 1
ATOM 6152 C C . GLY A 1 812 ? 148.903 155.683 176.194 1.00 51.07 784 GLY A C 1
ATOM 6153 O O . GLY A 1 812 ? 149.817 156.491 176.356 1.00 51.07 784 GLY A O 1
ATOM 6154 N N . SER A 1 813 ? 148.390 155.419 174.999 1.00 52.39 785 SER A N 1
ATOM 6155 C CA . SER A 1 813 ? 148.689 156.225 173.819 1.00 52.39 785 SER A CA 1
ATOM 6156 C C . SER A 1 813 ? 147.467 157.105 173.594 1.00 52.39 785 SER A C 1
ATOM 6157 O O . SER A 1 813 ? 146.405 156.610 173.209 1.00 52.39 785 SER A O 1
ATOM 6160 N N . VAL A 1 814 ? 147.613 158.404 173.883 1.00 50.84 786 VAL A N 1
ATOM 6161 C CA . VAL A 1 814 ? 146.473 159.320 173.900 1.00 50.84 786 VAL A CA 1
ATOM 6162 C C . VAL A 1 814 ? 145.883 159.513 172.511 1.00 50.84 786 VAL A C 1
ATOM 6163 O O . VAL A 1 814 ? 144.691 159.813 172.376 1.00 50.84 786 VAL A O 1
ATOM 6167 N N . ALA A 1 815 ? 146.697 159.363 171.463 1.00 49.83 787 ALA A N 1
ATOM 6168 C CA . ALA A 1 815 ? 146.223 159.528 170.097 1.00 49.83 787 ALA A CA 1
ATOM 6169 C C . ALA A 1 815 ? 145.251 158.434 169.679 1.00 49.83 787 ALA A C 1
ATOM 6170 O O . ALA A 1 815 ? 144.496 158.627 168.724 1.00 49.83 787 ALA A O 1
ATOM 6172 N N . LEU A 1 816 ? 145.261 157.293 170.356 1.00 53.72 788 LEU A N 1
ATOM 6173 C CA . LEU A 1 816 ? 144.274 156.250 170.133 1.00 53.72 788 LEU A CA 1
ATOM 6174 C C . LEU A 1 816 ? 143.004 156.436 170.956 1.00 53.72 788 LEU A C 1
ATOM 6175 O O . LEU A 1 816 ? 142.071 155.641 170.808 1.00 53.72 788 LEU A O 1
ATOM 6180 N N . HIS A 1 817 ? 142.937 157.455 171.811 1.00 55.98 789 HIS A N 1
ATOM 6181 C CA . HIS A 1 817 ? 141.767 157.716 172.645 1.00 55.98 789 HIS A CA 1
ATOM 6182 C C . HIS A 1 817 ? 141.225 159.119 172.427 1.00 55.98 789 HIS A C 1
ATOM 6183 O O . HIS A 1 817 ? 140.722 159.763 173.347 1.00 55.98 789 HIS A O 1
ATOM 6190 N N . VAL A 1 818 ? 141.311 159.596 171.187 1.00 52.62 790 VAL A N 1
ATOM 6191 C CA . VAL A 1 818 ? 140.826 160.926 170.841 1.00 52.62 790 VAL A CA 1
ATOM 6192 C C . VAL A 1 818 ? 139.304 161.005 170.904 1.00 52.62 790 VAL A C 1
ATOM 6193 O O . VAL A 1 818 ? 138.756 162.088 171.123 1.00 52.62 790 VAL A O 1
ATOM 6197 N N . GLU A 1 819 ? 138.598 159.906 170.593 1.00 57.85 791 GLU A N 1
ATOM 6198 C CA . GLU A 1 819 ? 137.151 159.794 170.805 1.00 57.85 791 GLU A CA 1
ATOM 6199 C C . GLU A 1 819 ? 136.693 160.231 172.200 1.00 57.85 791 GLU A C 1
ATOM 6200 O O . GLU A 1 819 ? 135.576 160.736 172.352 1.00 57.85 791 GLU A O 1
ATOM 6206 N N . LYS A 1 820 ? 137.540 160.092 173.216 1.00 58.22 792 LYS A N 1
ATOM 6207 C CA . LYS A 1 820 ? 137.202 160.521 174.564 1.00 58.22 792 LYS A CA 1
ATOM 6208 C C . LYS A 1 820 ? 137.556 161.978 174.845 1.00 58.22 792 LYS A C 1
ATOM 6209 O O . LYS A 1 820 ? 137.235 162.472 175.929 1.00 58.22 792 LYS A O 1
ATOM 6215 N N . LEU A 1 821 ? 138.196 162.678 173.911 1.00 53.43 793 LEU A N 1
ATOM 6216 C CA . LEU A 1 821 ? 138.494 164.095 174.079 1.00 53.43 793 LEU A CA 1
ATOM 6217 C C . LEU A 1 821 ? 137.189 164.873 173.923 1.00 53.43 793 LEU A C 1
ATOM 6218 O O . LEU A 1 821 ? 136.241 164.364 173.324 1.00 53.43 793 LEU A O 1
ATOM 6223 N N . PRO A 1 822 ? 137.077 166.092 174.477 1.00 56.80 794 PRO A N 1
ATOM 6224 C CA . PRO A 1 822 ? 135.756 166.731 174.536 1.00 56.80 794 PRO A CA 1
ATOM 6225 C C . PRO A 1 822 ? 135.265 167.210 173.182 1.00 56.80 794 PRO A C 1
ATOM 6226 O O . PRO A 1 822 ? 136.029 167.715 172.357 1.00 56.80 794 PRO A O 1
ATOM 6230 N N . ASN A 1 823 ? 133.965 167.032 172.965 1.00 60.76 795 ASN A N 1
ATOM 6231 C CA . ASN A 1 823 ? 133.337 167.497 171.742 1.00 60.76 795 ASN A CA 1
ATOM 6232 C C . ASN A 1 823 ? 133.166 169.004 171.718 1.00 60.76 795 ASN A C 1
ATOM 6233 O O . ASN A 1 823 ? 133.220 169.596 170.640 1.00 60.76 795 ASN A O 1
ATOM 6238 N N . GLU A 1 824 ? 132.987 169.637 172.867 1.00 55.49 796 GLU A N 1
ATOM 6239 C CA . GLU A 1 824 ? 132.864 171.082 172.866 1.00 55.49 796 GLU A CA 1
ATOM 6240 C C . GLU A 1 824 ? 134.238 171.710 172.614 1.00 55.49 796 GLU A C 1
ATOM 6241 O O . GLU A 1 824 ? 135.268 171.118 172.946 1.00 55.49 796 GLU A O 1
ATOM 6247 N N . PRO A 1 825 ? 134.293 172.862 171.957 1.00 48.74 797 PRO A N 1
ATOM 6248 C CA . PRO A 1 825 ? 135.574 173.369 171.471 1.00 48.74 797 PRO A CA 1
ATOM 6249 C C . PRO A 1 825 ? 136.379 174.080 172.545 1.00 48.74 797 PRO A C 1
ATOM 6250 O O . PRO A 1 825 ? 135.957 174.220 173.692 1.00 48.74 797 PRO A O 1
ATOM 6254 N N . ASN A 1 826 ? 137.589 174.468 172.138 1.00 46.96 798 ASN A N 1
ATOM 6255 C CA . ASN A 1 826 ? 138.381 175.534 172.737 1.00 46.96 798 ASN A CA 1
ATOM 6256 C C . ASN A 1 826 ? 138.857 175.128 174.148 1.00 46.96 798 ASN A C 1
ATOM 6257 O O . ASN A 1 826 ? 139.003 175.955 175.050 1.00 46.96 798 ASN A O 1
ATOM 6262 N N . ARG A 1 827 ? 139.058 173.825 174.353 1.00 45.54 799 ARG A N 1
ATOM 6263 C CA . ARG A 1 827 ? 139.530 173.253 175.609 1.00 45.54 799 ARG A CA 1
ATOM 6264 C C . ARG A 1 827 ? 140.940 172.692 175.527 1.00 45.54 799 ARG A C 1
ATOM 6265 O O . ARG A 1 827 ? 141.465 172.226 176.542 1.00 45.54 799 ARG A O 1
ATOM 6273 N N . LEU A 1 828 ? 141.567 172.717 174.359 1.00 41.16 800 LEU A N 1
ATOM 6274 C CA . LEU A 1 828 ? 142.781 171.943 174.141 1.00 41.16 800 LEU A CA 1
ATOM 6275 C C . LEU A 1 828 ? 143.734 172.737 173.272 1.00 41.16 800 LEU A C 1
ATOM 6276 O O . LEU A 1 828 ? 143.397 173.051 172.130 1.00 41.16 800 LEU A O 1
ATOM 6281 N N . LEU A 1 829 ? 144.896 173.086 173.816 1.00 42.78 801 LEU A N 1
ATOM 6282 C CA . LEU A 1 829 ? 145.908 173.816 173.067 1.00 42.78 801 LEU A CA 1
ATOM 6283 C C . LEU A 1 829 ? 147.149 172.937 172.998 1.00 42.78 801 LEU A C 1
ATOM 6284 O O . LEU A 1 829 ? 147.753 172.632 174.029 1.00 42.78 801 LEU A O 1
ATOM 6289 N N . ILE A 1 830 ? 147.528 172.548 171.788 1.00 61.68 802 ILE A N 1
ATOM 6290 C CA . ILE A 1 830 ? 148.695 171.718 171.518 1.00 61.68 802 ILE A CA 1
ATOM 6291 C C . ILE A 1 830 ? 149.853 172.596 171.067 1.00 61.68 802 ILE A C 1
ATOM 6292 O O . ILE A 1 830 ? 149.715 173.365 170.115 1.00 61.68 802 ILE A O 1
ATOM 6297 N N . LEU A 1 831 ? 150.972 172.523 171.772 1.00 39.87 803 LEU A N 1
ATOM 6298 C CA . LEU A 1 831 ? 152.184 173.273 171.476 1.00 39.87 803 LEU A CA 1
ATOM 6299 C C . LEU A 1 831 ? 153.225 172.275 171.005 1.00 39.87 803 LEU A C 1
ATOM 6300 O O . LEU A 1 831 ? 153.334 171.190 171.582 1.00 39.87 803 LEU A O 1
ATOM 6305 N N . HIS A 1 832 ? 154.011 172.629 169.986 1.00 36.41 804 HIS A N 1
ATOM 6306 C CA . HIS A 1 832 ? 155.047 171.683 169.584 1.00 36.41 804 HIS A CA 1
ATOM 6307 C C . HIS A 1 832 ? 156.160 172.404 168.843 1.00 36.41 804 HIS A C 1
ATOM 6308 O O . HIS A 1 832 ? 155.895 173.229 167.967 1.00 36.41 804 HIS A O 1
ATOM 6315 N N . GLY A 1 833 ? 157.401 172.112 169.216 1.00 35.30 805 GLY A N 1
ATOM 6316 C CA . GLY A 1 833 ? 158.538 172.563 168.441 1.00 35.30 805 GLY A CA 1
ATOM 6317 C C . GLY A 1 833 ? 158.750 171.697 167.219 1.00 35.30 805 GLY A C 1
ATOM 6318 O O . GLY A 1 833 ? 158.943 170.490 167.346 1.00 35.30 805 GLY A O 1
ATOM 6319 N N . PHE A 1 834 ? 158.756 172.321 166.040 1.00 36.49 806 PHE A N 1
ATOM 6320 C CA . PHE A 1 834 ? 158.736 171.617 164.760 1.00 36.49 806 PHE A CA 1
ATOM 6321 C C . PHE A 1 834 ? 159.965 170.756 164.527 1.00 36.49 806 PHE A C 1
ATOM 6322 O O . PHE A 1 834 ? 159.864 169.692 163.908 1.00 36.49 806 PHE A O 1
ATOM 6330 N N . LEU A 1 835 ? 161.121 171.172 165.031 1.00 38.50 807 LEU A N 1
ATOM 6331 C CA . LEU A 1 835 ? 162.380 170.531 164.691 1.00 38.50 807 LEU A CA 1
ATOM 6332 C C . LEU A 1 835 ? 162.761 169.455 165.694 1.00 38.50 807 LEU A C 1
ATOM 6333 O O . LEU A 1 835 ? 163.942 169.120 165.819 1.00 38.50 807 LEU A O 1
ATOM 6338 N N . ASP A 1 836 ? 161.787 168.916 166.421 1.00 41.21 808 ASP A N 1
ATOM 6339 C CA . ASP A 1 836 ? 162.090 168.133 167.610 1.00 41.21 808 ASP A CA 1
ATOM 6340 C C . ASP A 1 836 ? 162.547 166.746 167.185 1.00 41.21 808 ASP A C 1
ATOM 6341 O O . ASP A 1 836 ? 161.760 165.959 166.656 1.00 41.21 808 ASP A O 1
ATOM 6346 N N . GLU A 1 837 ? 163.830 166.462 167.391 1.00 43.08 809 GLU A N 1
ATOM 6347 C CA . GLU A 1 837 ? 164.339 165.116 167.171 1.00 43.08 809 GLU A CA 1
ATOM 6348 C C . GLU A 1 837 ? 163.974 164.186 168.324 1.00 43.08 809 GLU A C 1
ATOM 6349 O O . GLU A 1 837 ? 164.042 162.962 168.179 1.00 43.08 809 GLU A O 1
ATOM 6355 N N . ASN A 1 838 ? 163.615 164.738 169.483 1.00 40.41 810 ASN A N 1
ATOM 6356 C CA . ASN A 1 838 ? 163.375 163.899 170.651 1.00 40.41 810 ASN A CA 1
ATOM 6357 C C . ASN A 1 838 ? 161.925 163.420 170.619 1.00 40.41 810 ASN A C 1
ATOM 6358 O O . ASN A 1 838 ? 161.669 162.231 170.419 1.00 40.41 810 ASN A O 1
ATOM 6363 N N . VAL A 1 839 ? 160.973 164.331 170.806 1.00 37.45 811 VAL A N 1
ATOM 6364 C CA . VAL A 1 839 ? 159.553 164.028 170.650 1.00 37.45 811 VAL A CA 1
ATOM 6365 C C . VAL A 1 839 ? 159.115 164.563 169.301 1.00 37.45 811 VAL A C 1
ATOM 6366 O O . VAL A 1 839 ? 158.731 165.730 169.190 1.00 37.45 811 VAL A O 1
ATOM 6370 N N . HIS A 1 840 ? 159.176 163.714 168.275 1.00 38.37 812 HIS A N 1
ATOM 6371 C CA . HIS A 1 840 ? 159.039 164.154 166.893 1.00 38.37 812 HIS A CA 1
ATOM 6372 C C . HIS A 1 840 ? 157.683 164.769 166.614 1.00 38.37 812 HIS A C 1
ATOM 6373 O O . HIS A 1 840 ? 156.693 164.479 167.290 1.00 38.37 812 HIS A O 1
ATOM 6380 N N . PHE A 1 841 ? 157.685 165.675 165.632 1.00 37.77 813 PHE A N 1
ATOM 6381 C CA . PHE A 1 841 ? 156.481 166.368 165.200 1.00 37.77 813 PHE A CA 1
ATOM 6382 C C . PHE A 1 841 ? 155.376 165.418 164.784 1.00 37.77 813 PHE A C 1
ATOM 6383 O O . PHE A 1 841 ? 154.202 165.781 164.880 1.00 37.77 813 PHE A O 1
ATOM 6391 N N . PHE A 1 842 ? 155.731 164.222 164.307 1.00 39.20 814 PHE A N 1
ATOM 6392 C CA . PHE A 1 842 ? 154.818 163.109 164.072 1.00 39.20 814 PHE A CA 1
ATOM 6393 C C . PHE A 1 842 ? 153.843 162.874 165.221 1.00 39.20 814 PHE A C 1
ATOM 6394 O O . PHE A 1 842 ? 152.702 162.501 164.970 1.00 39.20 814 PHE A O 1
ATOM 6402 N N . HIS A 1 843 ? 154.285 163.038 166.472 1.00 37.65 815 HIS A N 1
ATOM 6403 C CA . HIS A 1 843 ? 153.411 162.781 167.614 1.00 37.65 815 HIS A CA 1
ATOM 6404 C C . HIS A 1 843 ? 152.226 163.741 167.622 1.00 37.65 815 HIS A C 1
ATOM 6405 O O . HIS A 1 843 ? 151.062 163.317 167.667 1.00 37.65 815 HIS A O 1
ATOM 6412 N N . THR A 1 844 ? 152.516 165.039 167.532 1.00 40.30 816 THR A N 1
ATOM 6413 C CA . THR A 1 844 ? 151.489 166.061 167.358 1.00 40.30 816 THR A CA 1
ATOM 6414 C C . THR A 1 844 ? 150.701 165.871 166.069 1.00 40.30 816 THR A C 1
ATOM 6415 O O . THR A 1 844 ? 149.487 166.091 166.042 1.00 40.30 816 THR A O 1
ATOM 6419 N N . ASN A 1 845 ? 151.387 165.510 164.984 1.00 41.83 817 ASN A N 1
ATOM 6420 C CA . ASN A 1 845 ? 150.738 165.266 163.700 1.00 41.83 817 ASN A CA 1
ATOM 6421 C C . ASN A 1 845 ? 149.737 164.122 163.765 1.00 41.83 817 ASN A C 1
ATOM 6422 O O . ASN A 1 845 ? 148.624 164.241 163.257 1.00 41.83 817 ASN A O 1
ATOM 6427 N N . PHE A 1 846 ? 150.100 163.026 164.418 1.00 43.40 818 PHE A N 1
ATOM 6428 C CA . PHE A 1 846 ? 149.209 161.885 164.551 1.00 43.40 818 PHE A CA 1
ATOM 6429 C C . PHE A 1 846 ? 148.073 162.220 165.494 1.00 43.40 818 PHE A C 1
ATOM 6430 O O . PHE A 1 846 ? 146.945 161.756 165.292 1.00 43.40 818 PHE A O 1
ATOM 6438 N N . LEU A 1 847 ? 148.343 163.066 166.489 1.00 43.17 819 LEU A N 1
ATOM 6439 C CA . LEU A 1 847 ? 147.283 163.535 167.370 1.00 43.17 819 LEU A CA 1
ATOM 6440 C C . LEU A 1 847 ? 146.271 164.372 166.608 1.00 43.17 819 LEU A C 1
ATOM 6441 O O . LEU A 1 847 ? 145.063 164.158 166.729 1.00 43.17 819 LEU A O 1
ATOM 6446 N N . VAL A 1 848 ? 146.753 165.379 165.879 1.00 41.89 820 VAL A N 1
ATOM 6447 C CA . VAL A 1 848 ? 145.899 166.256 165.086 1.00 41.89 820 VAL A CA 1
ATOM 6448 C C . VAL A 1 848 ? 145.137 165.467 164.025 1.00 41.89 820 VAL A C 1
ATOM 6449 O O . VAL A 1 848 ? 143.941 165.687 163.812 1.00 41.89 820 VAL A O 1
ATOM 6453 N N . SER A 1 849 ? 145.806 164.481 163.414 1.00 42.43 821 SER A N 1
ATOM 6454 C CA . SER A 1 849 ? 145.201 163.519 162.497 1.00 42.43 821 SER A CA 1
ATOM 6455 C C . SER A 1 849 ? 144.020 162.800 163.125 1.00 42.43 821 SER A C 1
ATOM 6456 O O . SER A 1 849 ? 142.931 162.735 162.545 1.00 42.43 821 SER A O 1
ATOM 6459 N N . GLN A 1 850 ? 144.218 162.256 164.318 1.00 45.95 822 GLN A N 1
ATOM 6460 C CA . GLN A 1 850 ? 143.159 161.485 164.940 1.00 45.95 822 GLN A CA 1
ATOM 6461 C C . GLN A 1 850 ? 142.075 162.384 165.519 1.00 45.95 822 GLN A C 1
ATOM 6462 O O . GLN A 1 850 ? 140.915 161.968 165.581 1.00 45.95 822 GLN A O 1
ATOM 6468 N N . LEU A 1 851 ? 142.411 163.629 165.872 1.00 46.89 823 LEU A N 1
ATOM 6469 C CA . LEU A 1 851 ? 141.388 164.608 166.238 1.00 46.89 823 LEU A CA 1
ATOM 6470 C C . LEU A 1 851 ? 140.480 164.928 165.056 1.00 46.89 823 LEU A C 1
ATOM 6471 O O . LEU A 1 851 ? 139.256 165.007 165.207 1.00 46.89 823 LEU A O 1
ATOM 6476 N N . ILE A 1 852 ? 141.077 165.171 163.887 1.00 46.35 824 ILE A N 1
ATOM 6477 C CA . ILE A 1 852 ? 140.320 165.367 162.648 1.00 46.35 824 ILE A CA 1
ATOM 6478 C C . ILE A 1 852 ? 139.452 164.155 162.328 1.00 46.35 824 ILE A C 1
ATOM 6479 O O . ILE A 1 852 ? 138.263 164.287 162.013 1.00 46.35 824 ILE A O 1
ATOM 6484 N N . ARG A 1 853 ? 140.026 162.954 162.438 1.00 52.10 825 ARG A N 1
ATOM 6485 C CA . ARG A 1 853 ? 139.297 161.736 162.099 1.00 52.10 825 ARG A CA 1
ATOM 6486 C C . ARG A 1 853 ? 138.178 161.441 163.084 1.00 52.10 825 ARG A C 1
ATOM 6487 O O . ARG A 1 853 ? 137.180 160.818 162.709 1.00 52.10 825 ARG A O 1
ATOM 6495 N N . ALA A 1 854 ? 138.319 161.863 164.334 1.00 51.17 826 ALA A N 1
ATOM 6496 C CA . ALA A 1 854 ? 137.255 161.679 165.306 1.00 51.17 826 ALA A CA 1
ATOM 6497 C C . ALA A 1 854 ? 136.324 162.876 165.383 1.00 51.17 826 ALA A C 1
ATOM 6498 O O . ALA A 1 854 ? 135.309 162.809 166.083 1.00 51.17 826 ALA A O 1
ATOM 6500 N N . GLY A 1 855 ? 136.628 163.951 164.664 1.00 54.68 827 GLY A N 1
ATOM 6501 C CA . GLY A 1 855 ? 135.778 165.121 164.657 1.00 54.68 827 GLY A CA 1
ATOM 6502 C C . GLY A 1 855 ? 135.893 165.912 165.940 1.00 54.68 827 GLY A C 1
ATOM 6503 O O . GLY A 1 855 ? 134.885 166.338 166.509 1.00 54.68 827 GLY A O 1
ATOM 6504 N N . LYS A 1 856 ? 137.124 166.110 166.409 1.00 51.84 828 LYS A N 1
ATOM 6505 C CA . LYS A 1 856 ? 137.335 166.808 167.660 1.00 51.84 828 LYS A CA 1
ATOM 6506 C C . LYS A 1 856 ? 138.180 168.058 167.449 1.00 51.84 828 LYS A C 1
ATOM 6507 O O . LYS A 1 856 ? 139.161 168.031 166.701 1.00 51.84 828 LYS A O 1
ATOM 6513 N N . PRO A 1 857 ? 137.818 169.160 168.094 1.00 48.73 829 PRO A N 1
ATOM 6514 C CA . PRO A 1 857 ? 138.550 170.418 167.915 1.00 48.73 829 PRO A CA 1
ATOM 6515 C C . PRO A 1 857 ? 139.877 170.433 168.652 1.00 48.73 829 PRO A C 1
ATOM 6516 O O . PRO A 1 857 ? 140.157 169.612 169.526 1.00 48.73 829 PRO A O 1
ATOM 6520 N N . TYR A 1 858 ? 140.684 171.428 168.296 1.00 50.19 830 TYR A N 1
ATOM 6521 C CA . TYR A 1 858 ? 141.963 171.700 168.933 1.00 50.19 830 TYR A CA 1
ATOM 6522 C C . TYR A 1 858 ? 142.404 173.096 168.530 1.00 50.19 830 TYR A C 1
ATOM 6523 O O . TYR A 1 858 ? 141.936 173.637 167.527 1.00 50.19 830 TYR A O 1
ATOM 6532 N N . GLN A 1 859 ? 143.282 173.682 169.327 1.00 44.62 831 GLN A N 1
ATOM 6533 C CA . GLN A 1 859 ? 144.120 174.771 168.865 1.00 44.62 831 GLN A CA 1
ATOM 6534 C C . GLN A 1 859 ? 145.552 174.253 168.837 1.00 44.62 831 GLN A C 1
ATOM 6535 O O . GLN A 1 859 ? 145.887 173.291 169.525 1.00 44.62 831 GLN A O 1
ATOM 6541 N N . LEU A 1 860 ? 146.407 174.902 168.053 1.00 45.01 832 LEU A N 1
ATOM 6542 C CA . LEU A 1 860 ? 147.750 174.379 167.871 1.00 45.01 832 LEU A CA 1
ATOM 6543 C C . LEU A 1 860 ? 148.718 175.517 167.597 1.00 45.01 832 LEU A C 1
ATOM 6544 O O . LEU A 1 860 ? 148.351 176.523 166.991 1.00 45.01 832 LEU A O 1
ATOM 6549 N N . GLN A 1 861 ? 149.949 175.363 168.077 1.00 61.68 833 GLN A N 1
ATOM 6550 C CA . GLN A 1 861 ? 150.998 176.356 167.900 1.00 61.68 833 GLN A CA 1
ATOM 6551 C C . GLN A 1 861 ? 152.279 175.602 167.590 1.00 61.68 833 GLN A C 1
ATOM 6552 O O . GLN A 1 861 ? 152.599 174.598 168.236 1.00 61.68 833 GLN A O 1
ATOM 6558 N N . ILE A 1 862 ? 153.006 176.097 166.602 1.00 39.84 834 ILE A N 1
ATOM 6559 C CA . ILE A 1 862 ? 154.234 175.477 166.131 1.00 39.84 834 ILE A CA 1
ATOM 6560 C C . ILE A 1 862 ? 155.380 176.406 166.491 1.00 39.84 834 ILE A C 1
ATOM 6561 O O . ILE A 1 862 ? 155.223 177.629 166.502 1.00 39.84 834 ILE A O 1
ATOM 6566 N N . TYR A 1 863 ? 156.542 175.825 166.781 1.00 38.95 835 TYR A N 1
ATOM 6567 C CA . TYR A 1 863 ? 157.785 176.583 166.905 1.00 38.95 835 TYR A CA 1
ATOM 6568 C C . TYR A 1 863 ? 158.760 176.079 165.858 1.00 38.95 835 TYR A C 1
ATOM 6569 O O . TYR A 1 863 ? 159.445 175.069 166.060 1.00 38.95 835 TYR A O 1
ATOM 6578 N N . PRO A 1 864 ? 158.816 176.748 164.707 1.00 38.24 836 PRO A N 1
ATOM 6579 C CA . PRO A 1 864 ? 159.543 176.209 163.554 1.00 38.24 836 PRO A CA 1
ATOM 6580 C C . PRO A 1 864 ? 161.043 176.137 163.720 1.00 38.24 836 PRO A C 1
ATOM 6581 O O . PRO A 1 864 ? 161.683 175.356 163.012 1.00 38.24 836 PRO A O 1
ATOM 6585 N N . ASN A 1 865 ? 161.639 176.936 164.596 1.00 44.07 837 ASN A N 1
ATOM 6586 C CA . ASN A 1 865 ? 163.088 176.981 164.682 1.00 44.07 837 ASN A CA 1
ATOM 6587 C C . ASN A 1 865 ? 163.538 176.355 166.009 1.00 44.07 837 ASN A C 1
ATOM 6588 O O . ASN A 1 865 ? 164.717 176.394 166.363 1.00 44.07 837 ASN A O 1
ATOM 6593 N N . GLU A 1 866 ? 162.620 175.745 166.753 1.00 41.45 838 GLU A N 1
ATOM 6594 C CA . GLU A 1 866 ? 162.923 175.283 168.099 1.00 41.45 838 GLU A CA 1
ATOM 6595 C C . GLU A 1 866 ? 162.881 173.767 168.172 1.00 41.45 838 GLU A C 1
ATOM 6596 O O . GLU A 1 866 ? 161.946 173.139 167.666 1.00 41.45 838 GLU A O 1
ATOM 6602 N N . ARG A 1 867 ? 163.888 173.182 168.824 1.00 40.79 839 ARG A N 1
ATOM 6603 C CA . ARG A 1 867 ? 163.952 171.732 168.857 1.00 40.79 839 ARG A CA 1
ATOM 6604 C C . ARG A 1 867 ? 163.041 171.159 169.923 1.00 40.79 839 ARG A C 1
ATOM 6605 O O . ARG A 1 867 ? 161.892 170.827 169.640 1.00 40.79 839 ARG A O 1
ATOM 6613 N N . HIS A 1 868 ? 163.478 171.181 171.175 1.00 38.81 840 HIS A N 1
ATOM 6614 C CA . HIS A 1 868 ? 162.692 170.506 172.196 1.00 38.81 840 HIS A CA 1
ATOM 6615 C C . HIS A 1 868 ? 162.359 171.448 173.336 1.00 38.81 840 HIS A C 1
ATOM 6616 O O . HIS A 1 868 ? 161.199 171.581 173.734 1.00 38.81 840 HIS A O 1
ATOM 6623 N N . SER A 1 869 ? 163.381 172.101 173.864 1.00 44.14 841 SER A N 1
ATOM 6624 C CA . SER A 1 869 ? 163.189 173.230 174.748 1.00 44.14 841 SER A CA 1
ATOM 6625 C C . SER A 1 869 ? 163.273 174.488 173.908 1.00 44.14 841 SER A C 1
ATOM 6626 O O . SER A 1 869 ? 164.156 174.621 173.055 1.00 44.14 841 SER A O 1
ATOM 6629 N N . ILE A 1 870 ? 162.338 175.401 174.141 1.00 44.03 842 ILE A N 1
ATOM 6630 C CA . ILE A 1 870 ? 162.283 176.641 173.380 1.00 44.03 842 ILE A CA 1
ATOM 6631 C C . ILE A 1 870 ? 163.463 177.507 173.812 1.00 44.03 842 ILE A C 1
ATOM 6632 O O . ILE A 1 870 ? 163.493 178.023 174.932 1.00 44.03 842 ILE A O 1
ATOM 6637 N N . ARG A 1 871 ? 164.452 177.645 172.932 1.00 49.28 843 ARG A N 1
ATOM 6638 C CA . ARG A 1 871 ? 165.726 178.254 173.294 1.00 49.28 843 ARG A CA 1
ATOM 6639 C C . ARG A 1 871 ? 165.823 179.738 172.972 1.00 49.28 843 ARG A C 1
ATOM 6640 O O . ARG A 1 871 ? 166.508 180.469 173.696 1.00 49.28 843 ARG A O 1
ATOM 6648 N N . CYS A 1 872 ? 165.209 180.195 171.889 1.00 52.86 844 CYS A N 1
ATOM 6649 C CA . CYS A 1 872 ? 165.237 181.620 171.572 1.00 52.86 844 CYS A CA 1
ATOM 6650 C C . CYS A 1 872 ? 164.399 182.375 172.596 1.00 52.86 844 CYS A C 1
ATOM 6651 O O . CYS A 1 872 ? 163.301 181.921 172.936 1.00 52.86 844 CYS A O 1
ATOM 6654 N N . PRO A 1 873 ? 164.910 183.475 173.162 1.00 53.83 845 PRO A N 1
ATOM 6655 C CA . PRO A 1 873 ? 164.103 184.240 174.129 1.00 53.83 845 PRO A CA 1
ATOM 6656 C C . PRO A 1 873 ? 162.835 184.821 173.532 1.00 53.83 845 PRO A C 1
ATOM 6657 O O . PRO A 1 873 ? 161.813 184.878 174.222 1.00 53.83 845 PRO A O 1
ATOM 6661 N N . GLU A 1 874 ? 162.887 185.273 172.276 1.00 50.65 846 GLU A N 1
ATOM 6662 C CA . GLU A 1 874 ? 161.695 185.748 171.574 1.00 50.65 846 GLU A CA 1
ATOM 6663 C C . GLU A 1 874 ? 160.645 184.647 171.454 1.00 50.65 846 GLU A C 1
ATOM 6664 O O . GLU A 1 874 ? 159.452 184.872 171.694 1.00 50.65 846 GLU A O 1
ATOM 6670 N N . SER A 1 875 ? 161.083 183.445 171.080 1.00 45.80 847 SER A N 1
ATOM 6671 C CA . SER A 1 875 ? 160.179 182.306 170.962 1.00 45.80 847 SER A CA 1
ATOM 6672 C C . SER A 1 875 ? 159.626 181.872 172.312 1.00 45.80 847 SER A C 1
ATOM 6673 O O . SER A 1 875 ? 158.458 181.476 172.408 1.00 45.80 847 SER A O 1
ATOM 6676 N N . GLY A 1 876 ? 160.437 181.956 173.367 1.00 47.29 848 GLY A N 1
ATOM 6677 C CA . GLY A 1 876 ? 159.929 181.656 174.695 1.00 47.29 848 GLY A CA 1
ATOM 6678 C C . GLY A 1 876 ? 158.937 182.698 175.162 1.00 47.29 848 GLY A C 1
ATOM 6679 O O . GLY A 1 876 ? 157.931 182.367 175.797 1.00 47.29 848 GLY A O 1
ATOM 6680 N N . GLU A 1 877 ? 159.182 183.962 174.804 1.00 47.72 849 GLU A N 1
ATOM 6681 C CA . GLU A 1 877 ? 158.269 185.042 175.146 1.00 47.72 849 GLU A CA 1
ATOM 6682 C C . GLU A 1 877 ? 156.937 184.851 174.444 1.00 47.72 849 GLU A C 1
ATOM 6683 O O . GLU A 1 877 ? 155.881 185.037 175.055 1.00 47.72 849 GLU A O 1
ATOM 6689 N N . HIS A 1 878 ? 156.976 184.394 173.189 1.00 43.05 850 HIS A N 1
ATOM 6690 C CA . HIS A 1 878 ? 155.742 184.081 172.476 1.00 43.05 850 HIS A CA 1
ATOM 6691 C C . HIS A 1 878 ? 155.015 182.913 173.127 1.00 43.05 850 HIS A C 1
ATOM 6692 O O . HIS A 1 878 ? 153.783 182.923 173.195 1.00 43.05 850 HIS A O 1
ATOM 6699 N N . TYR A 1 879 ? 155.754 181.852 173.487 1.00 42.19 851 TYR A N 1
ATOM 6700 C CA . TYR A 1 879 ? 155.170 180.693 174.167 1.00 42.19 851 TYR A CA 1
ATOM 6701 C C . TYR A 1 879 ? 154.420 181.097 175.430 1.00 42.19 851 TYR A C 1
ATOM 6702 O O . TYR A 1 879 ? 153.285 180.655 175.663 1.00 42.19 851 TYR A O 1
ATOM 6711 N N . GLU A 1 880 ? 155.020 181.976 176.230 1.00 46.63 852 GLU A N 1
ATOM 6712 C CA . GLU A 1 880 ? 154.377 182.352 177.482 1.00 46.63 852 GLU A CA 1
ATOM 6713 C C . GLU A 1 880 ? 153.199 183.276 177.226 1.00 46.63 852 GLU A C 1
ATOM 6714 O O . GLU A 1 880 ? 152.186 183.168 177.919 1.00 46.63 852 GLU A O 1
ATOM 6720 N N . VAL A 1 881 ? 153.313 184.202 176.266 1.00 43.44 853 VAL A N 1
ATOM 6721 C CA . VAL A 1 881 ? 152.183 185.080 175.972 1.00 43.44 853 VAL A CA 1
ATOM 6722 C C . VAL A 1 881 ? 151.027 184.282 175.372 1.00 43.44 853 VAL A C 1
ATOM 6723 O O . VAL A 1 881 ? 149.859 184.557 175.669 1.00 43.44 853 VAL A O 1
ATOM 6727 N N . THR A 1 882 ? 151.330 183.214 174.627 1.00 42.30 854 THR A N 1
ATOM 6728 C CA . THR A 1 882 ? 150.294 182.303 174.149 1.00 42.30 854 THR A CA 1
ATOM 6729 C C . THR A 1 882 ? 149.631 181.553 175.294 1.00 42.30 854 THR A C 1
ATOM 6730 O O . THR A 1 882 ? 148.406 181.384 175.303 1.00 42.30 854 THR A O 1
ATOM 6734 N N . LEU A 1 883 ? 150.415 181.176 176.305 1.00 43.33 855 LEU A N 1
ATOM 6735 C CA . LEU A 1 883 ? 149.870 180.456 177.453 1.00 43.33 855 LEU A CA 1
ATOM 6736 C C . LEU A 1 883 ? 148.969 181.350 178.294 1.00 43.33 855 LEU A C 1
ATOM 6737 O O . LEU A 1 883 ? 147.850 180.956 178.664 1.00 43.33 855 LEU A O 1
ATOM 6742 N N . LEU A 1 884 ? 149.431 182.574 178.550 1.00 40.25 856 LEU A N 1
ATOM 6743 C CA . LEU A 1 884 ? 148.657 183.555 179.297 1.00 40.25 856 LEU A CA 1
ATOM 6744 C C . LEU A 1 884 ? 147.388 183.935 178.562 1.00 40.25 856 LEU A C 1
ATOM 6745 O O . LEU A 1 884 ? 146.333 184.056 179.186 1.00 40.25 856 LEU A O 1
ATOM 6750 N N . HIS A 1 885 ? 147.478 184.171 177.248 1.00 41.64 857 HIS A N 1
ATOM 6751 C CA . HIS A 1 885 ? 146.294 184.486 176.458 1.00 41.64 857 HIS A CA 1
ATOM 6752 C C . HIS A 1 885 ? 145.284 183.351 176.473 1.00 41.64 857 HIS A C 1
ATOM 6753 O O . HIS A 1 885 ? 144.080 183.594 176.625 1.00 41.64 857 HIS A O 1
ATOM 6760 N N . PHE A 1 886 ? 145.750 182.115 176.259 1.00 42.02 858 PHE A N 1
ATOM 6761 C CA . PHE A 1 886 ? 144.846 180.972 176.219 1.00 42.02 858 PHE A CA 1
ATOM 6762 C C . PHE A 1 886 ? 144.110 180.795 177.538 1.00 42.02 858 PHE A C 1
ATOM 6763 O O . PHE A 1 886 ? 142.889 180.592 177.554 1.00 42.02 858 PHE A O 1
ATOM 6771 N N . LEU A 1 887 ? 144.829 180.929 178.656 1.00 41.60 859 LEU A N 1
ATOM 6772 C CA . LEU A 1 887 ? 144.180 180.832 179.960 1.00 41.60 859 LEU A CA 1
ATOM 6773 C C . LEU A 1 887 ? 143.268 182.017 180.249 1.00 41.60 859 LEU A C 1
ATOM 6774 O O . LEU A 1 887 ? 142.169 181.831 180.783 1.00 41.60 859 LEU A O 1
ATOM 6779 N N . GLN A 1 888 ? 143.763 183.240 180.017 1.00 46.26 860 GLN A N 1
ATOM 6780 C CA . GLN A 1 888 ? 142.985 184.468 180.172 1.00 46.26 860 GLN A CA 1
ATOM 6781 C C . GLN A 1 888 ? 141.640 184.390 179.472 1.00 46.26 860 GLN A C 1
ATOM 6782 O O . GLN A 1 888 ? 140.597 184.694 180.060 1.00 46.26 860 GLN A O 1
ATOM 6788 N N . GLU A 1 889 ? 141.646 183.959 178.217 1.00 48.99 861 GLU A N 1
ATOM 6789 C CA . GLU A 1 889 ? 140.419 184.012 177.446 1.00 48.99 861 GLU A CA 1
ATOM 6790 C C . GLU A 1 889 ? 139.533 182.794 177.673 1.00 48.99 861 GLU A C 1
ATOM 6791 O O . GLU A 1 889 ? 138.319 182.937 177.844 1.00 48.99 861 GLU A O 1
ATOM 6797 N N . TYR A 1 890 ? 140.106 181.592 177.674 1.00 47.64 862 TYR A N 1
ATOM 6798 C CA . TYR A 1 890 ? 139.276 180.403 177.570 1.00 47.64 862 TYR A CA 1
ATOM 6799 C C . TYR A 1 890 ? 139.216 179.507 178.802 1.00 47.64 862 TYR A C 1
ATOM 6800 O O . TYR A 1 890 ? 138.416 178.566 178.805 1.00 47.64 862 TYR A O 1
ATOM 6809 N N . LEU A 1 891 ? 140.010 179.752 179.839 1.00 44.99 863 LEU A N 1
ATOM 6810 C CA . LEU A 1 891 ? 139.873 178.936 181.049 1.00 44.99 863 LEU A CA 1
ATOM 6811 C C . LEU A 1 891 ? 138.678 179.380 181.888 1.00 44.99 863 LEU A C 1
ATOM 6812 O O . LEU A 1 891 ? 138.675 180.470 182.456 1.00 44.99 863 LEU A O 1
ATOM 6817 N N . GLY B 2 166 ? 194.964 220.892 211.693 1.00 137.43 166 GLY B N 1
ATOM 6818 C CA . GLY B 2 166 ? 194.523 221.829 210.677 1.00 137.43 166 GLY B CA 1
ATOM 6819 C C . GLY B 2 166 ? 194.496 221.231 209.284 1.00 137.43 166 GLY B C 1
ATOM 6820 O O . GLY B 2 166 ? 194.443 220.011 209.125 1.00 137.43 166 GLY B O 1
ATOM 6821 N N . ASN B 2 167 ? 194.524 222.097 208.274 1.00 148.09 167 ASN B N 1
ATOM 6822 C CA . ASN B 2 167 ? 194.531 221.639 206.892 1.00 148.09 167 ASN B CA 1
ATOM 6823 C C . ASN B 2 167 ? 195.886 221.045 206.532 1.00 148.09 167 ASN B C 1
ATOM 6824 O O . ASN B 2 167 ? 196.934 221.534 206.965 1.00 148.09 167 ASN B O 1
ATOM 6829 N N . VAL B 2 168 ? 195.861 219.984 205.733 1.00 157.85 168 VAL B N 1
ATOM 6830 C CA . VAL B 2 168 ? 197.066 219.261 205.351 1.00 157.85 168 VAL B CA 1
ATOM 6831 C C . VAL B 2 168 ? 197.270 219.412 203.846 1.00 157.85 168 VAL B C 1
ATOM 6832 O O . VAL B 2 168 ? 196.320 219.637 203.085 1.00 157.85 168 VAL B O 1
ATOM 6836 N N . ASP B 2 169 ? 198.532 219.348 203.424 1.00 164.72 169 ASP B N 1
ATOM 6837 C CA . ASP B 2 169 ? 198.882 219.544 202.028 1.00 164.72 169 ASP B CA 1
ATOM 6838 C C . ASP B 2 169 ? 198.738 218.241 201.243 1.00 164.72 169 ASP B C 1
ATOM 6839 O O . ASP B 2 169 ? 198.619 217.150 201.805 1.00 164.72 169 ASP B O 1
ATOM 6844 N N . VAL B 2 170 ? 198.750 218.371 199.917 1.00 167.11 170 VAL B N 1
ATOM 6845 C CA . VAL B 2 170 ? 198.679 217.234 199.010 1.00 167.11 170 VAL B CA 1
ATOM 6846 C C . VAL B 2 170 ? 199.810 217.343 197.996 1.00 167.11 170 VAL B C 1
ATOM 6847 O O . VAL B 2 170 ? 200.311 218.436 197.711 1.00 167.11 170 VAL B O 1
ATOM 6851 N N . GLU B 2 171 ? 200.222 216.197 197.458 1.00 167.88 171 GLU B N 1
ATOM 6852 C CA . GLU B 2 171 ? 201.186 216.150 196.364 1.00 167.88 171 GLU B CA 1
ATOM 6853 C C . GLU B 2 171 ? 200.594 215.315 195.240 1.00 167.88 171 GLU B C 1
ATOM 6854 O O . GLU B 2 171 ? 200.364 214.115 195.415 1.00 167.88 171 GLU B O 1
ATOM 6860 N N . LEU B 2 172 ? 200.351 215.947 194.094 1.00 166.44 172 LEU B N 1
ATOM 6861 C CA . LEU B 2 172 ? 199.691 215.297 192.965 1.00 166.44 172 LEU B CA 1
ATOM 6862 C C . LEU B 2 172 ? 200.737 214.535 192.159 1.00 166.44 172 LEU B C 1
ATOM 6863 O O . LEU B 2 172 ? 201.558 215.142 191.464 1.00 166.44 172 LEU B O 1
ATOM 6868 N N . ILE B 2 173 ? 200.708 213.205 192.249 1.00 164.23 173 ILE B N 1
ATOM 6869 C CA . ILE B 2 173 ? 201.672 212.397 191.508 1.00 164.23 173 ILE B CA 1
ATOM 6870 C C . ILE B 2 173 ? 201.252 212.264 190.049 1.00 164.23 173 ILE B C 1
ATOM 6871 O O . ILE B 2 173 ? 202.026 212.567 189.134 1.00 164.23 173 ILE B O 1
ATOM 6876 N N . ASP B 2 174 ? 200.018 211.823 189.810 1.00 162.27 174 ASP B N 1
ATOM 6877 C CA . ASP B 2 174 ? 199.484 211.686 188.460 1.00 162.27 174 ASP B CA 1
ATOM 6878 C C . ASP B 2 174 ? 198.040 212.158 188.465 1.00 162.27 174 ASP B C 1
ATOM 6879 O O . ASP B 2 174 ? 197.233 211.675 189.265 1.00 162.27 174 ASP B O 1
ATOM 6884 N N . LYS B 2 175 ? 197.718 213.101 187.576 1.00 156.40 175 LYS B N 1
ATOM 6885 C CA . LYS B 2 175 ? 196.369 213.656 187.535 1.00 156.40 175 LYS B CA 1
ATOM 6886 C C . LYS B 2 175 ? 195.377 212.684 186.903 1.00 156.40 175 LYS B C 1
ATOM 6887 O O . LYS B 2 175 ? 194.176 212.754 187.188 1.00 156.40 175 LYS B O 1
ATOM 6893 N N . SER B 2 176 ? 195.860 211.771 186.053 1.00 151.48 176 SER B N 1
ATOM 6894 C CA . SER B 2 176 ? 194.973 210.834 185.368 1.00 151.48 176 SER B CA 1
ATOM 6895 C C . SER B 2 176 ? 194.375 209.820 186.338 1.00 151.48 176 SER B C 1
ATOM 6896 O O . SER B 2 176 ? 193.172 209.536 186.290 1.00 151.48 176 SER B O 1
ATOM 6899 N N . THR B 2 177 ? 195.196 209.263 187.224 1.00 153.08 177 THR B N 1
ATOM 6900 C CA . THR B 2 177 ? 194.711 208.349 188.249 1.00 153.08 177 THR B CA 1
ATOM 6901 C C . THR B 2 177 ? 194.348 209.058 189.547 1.00 153.08 177 THR B C 1
ATOM 6902 O O . THR B 2 177 ? 193.827 208.403 190.458 1.00 153.08 177 THR B O 1
ATOM 6906 N N . ASN B 2 178 ? 194.619 210.368 189.637 1.00 152.02 178 ASN B N 1
ATOM 6907 C CA . ASN B 2 178 ? 194.276 211.237 190.771 1.00 152.02 178 ASN B CA 1
ATOM 6908 C C . ASN B 2 178 ? 194.911 210.742 192.074 1.00 152.02 178 ASN B C 1
ATOM 6909 O O . ASN B 2 178 ? 194.232 210.457 193.062 1.00 152.02 178 ASN B O 1
ATOM 6914 N N . ARG B 2 179 ? 196.239 210.660 192.063 1.00 157.61 179 ARG B N 1
ATOM 6915 C CA . ARG B 2 179 ? 197.000 210.118 193.181 1.00 157.61 179 ARG B CA 1
ATOM 6916 C C . ARG B 2 179 ? 197.601 211.247 194.011 1.00 157.61 179 ARG B C 1
ATOM 6917 O O . ARG B 2 179 ? 198.285 212.127 193.474 1.00 157.61 179 ARG B O 1
ATOM 6925 N N . TYR B 2 180 ? 197.348 211.208 195.317 1.00 157.13 180 TYR B N 1
ATOM 6926 C CA . TYR B 2 180 ? 197.819 212.199 196.273 1.00 157.13 180 TYR B CA 1
ATOM 6927 C C . TYR B 2 180 ? 198.772 211.527 197.253 1.00 157.13 180 TYR B C 1
ATOM 6928 O O . TYR B 2 180 ? 198.455 210.466 197.805 1.00 157.13 180 TYR B O 1
ATOM 6937 N N . SER B 2 181 ? 199.926 212.147 197.469 1.00 161.50 181 SER B N 1
ATOM 6938 C CA . SER B 2 181 ? 200.804 211.818 198.582 1.00 161.50 181 SER B CA 1
ATOM 6939 C C . SER B 2 181 ? 200.605 212.862 199.671 1.00 161.50 181 SER B C 1
ATOM 6940 O O . SER B 2 181 ? 200.701 214.066 199.405 1.00 161.50 181 SER B O 1
ATOM 6943 N N . VAL B 2 182 ? 200.281 212.405 200.881 1.00 157.12 182 VAL B N 1
ATOM 6944 C CA . VAL B 2 182 ? 200.004 213.284 202.010 1.00 157.12 182 VAL B CA 1
ATOM 6945 C C . VAL B 2 182 ? 200.929 212.906 203.159 1.00 157.12 182 VAL B C 1
ATOM 6946 O O . VAL B 2 182 ? 201.027 211.729 203.529 1.00 157.12 182 VAL B O 1
ATOM 6950 N N . TRP B 2 183 ? 201.608 213.904 203.715 1.00 159.44 183 TRP B N 1
ATOM 6951 C CA . TRP B 2 183 ? 202.438 213.709 204.893 1.00 159.44 183 TRP B CA 1
ATOM 6952 C C . TRP B 2 183 ? 201.579 213.846 206.144 1.00 159.44 183 TRP B C 1
ATOM 6953 O O . TRP B 2 183 ? 200.674 214.684 206.204 1.00 159.44 183 TRP B O 1
ATOM 6964 N N . PHE B 2 184 ? 201.868 213.019 207.146 1.00 159.03 184 PHE B N 1
ATOM 6965 C CA . PHE B 2 184 ? 201.170 213.042 208.424 1.00 159.03 184 PHE B CA 1
ATOM 6966 C C . PHE B 2 184 ? 202.194 213.174 209.541 1.00 159.03 184 PHE B C 1
ATOM 6967 O O . PHE B 2 184 ? 203.021 212.261 209.722 1.00 159.03 184 PHE B O 1
ATOM 6975 N N . PRO B 2 185 ? 202.177 214.273 210.314 1.00 159.15 185 PRO B N 1
ATOM 6976 C CA . PRO B 2 185 ? 203.252 214.530 211.286 1.00 159.15 185 PRO B CA 1
ATOM 6977 C C . PRO B 2 185 ? 203.304 213.571 212.468 1.00 159.15 185 PRO B C 1
ATOM 6978 O O . PRO B 2 185 ? 204.366 213.010 212.758 1.00 159.15 185 PRO B O 1
ATOM 6982 N N . THR B 2 186 ? 202.181 213.363 213.147 1.00 160.04 186 THR B N 1
ATOM 6983 C CA . THR B 2 186 ? 202.176 212.647 214.416 1.00 160.04 186 THR B CA 1
ATOM 6984 C C . THR B 2 186 ? 200.781 212.075 214.657 1.00 160.04 186 THR B C 1
ATOM 6985 O O . THR B 2 186 ? 199.952 212.010 213.743 1.00 160.04 186 THR B O 1
ATOM 6989 N N . ALA B 2 187 ? 200.540 211.628 215.891 1.00 160.55 187 ALA B N 1
ATOM 6990 C CA . ALA B 2 187 ? 199.247 211.087 216.286 1.00 160.55 187 ALA B CA 1
ATOM 6991 C C . ALA B 2 187 ? 198.168 212.160 216.241 1.00 160.55 187 ALA B C 1
ATOM 6992 O O . ALA B 2 187 ? 198.434 213.351 216.421 1.00 160.55 187 ALA B O 1
ATOM 6994 N N . GLY B 2 188 ? 196.941 211.728 215.991 1.00 158.72 188 GLY B N 1
ATOM 6995 C CA . GLY B 2 188 ? 195.822 212.645 216.045 1.00 158.72 188 GLY B CA 1
ATOM 6996 C C . GLY B 2 188 ? 194.618 212.092 215.323 1.00 158.72 188 GLY B C 1
ATOM 6997 O O . GLY B 2 188 ? 194.656 211.018 214.704 1.00 158.72 188 GLY B O 1
ATOM 6998 N N . TRP B 2 189 ? 193.530 212.861 215.427 1.00 157.18 189 TRP B N 1
ATOM 6999 C CA . TRP B 2 189 ? 192.297 212.543 214.718 1.00 157.18 189 TRP B CA 1
ATOM 7000 C C . TRP B 2 189 ? 192.489 212.675 213.215 1.00 157.18 189 TRP B C 1
ATOM 7001 O O . TRP B 2 189 ? 192.354 211.694 212.476 1.00 157.18 189 TRP B O 1
ATOM 7012 N N . TYR B 2 190 ? 192.804 213.892 212.757 1.00 154.51 190 TYR B N 1
ATOM 7013 C CA . TYR B 2 190 ? 193.160 214.218 211.370 1.00 154.51 190 TYR B CA 1
ATOM 7014 C C . TYR B 2 190 ? 192.046 213.823 210.393 1.00 154.51 190 TYR B C 1
ATOM 7015 O O . TYR B 2 190 ? 192.144 212.873 209.608 1.00 154.51 190 TYR B O 1
ATOM 7024 N N . LEU B 2 191 ? 190.942 214.546 210.537 1.00 147.34 191 LEU B N 1
ATOM 7025 C CA . LEU B 2 191 ? 189.887 214.550 209.539 1.00 147.34 191 LEU B CA 1
ATOM 7026 C C . LEU B 2 191 ? 190.301 215.432 208.367 1.00 147.34 191 LEU B C 1
ATOM 7027 O O . LEU B 2 191 ? 190.749 216.567 208.558 1.00 147.34 191 LEU B O 1
ATOM 7032 N N . TRP B 2 192 ? 190.158 214.904 207.157 1.00 149.05 192 TRP B N 1
ATOM 7033 C CA . TRP B 2 192 ? 190.385 215.643 205.920 1.00 149.05 192 TRP B CA 1
ATOM 7034 C C . TRP B 2 192 ? 189.074 215.586 205.144 1.00 149.05 192 TRP B C 1
ATOM 7035 O O . TRP B 2 192 ? 188.695 214.531 204.624 1.00 149.05 192 TRP B O 1
ATOM 7046 N N . SER B 2 193 ? 188.379 216.721 205.100 1.00 144.91 193 SER B N 1
ATOM 7047 C CA . SER B 2 193 ? 187.008 216.805 204.615 1.00 144.91 193 SER B CA 1
ATOM 7048 C C . SER B 2 193 ? 186.912 217.022 203.113 1.00 144.91 193 SER B C 1
ATOM 7049 O O . SER B 2 193 ? 185.797 217.066 202.581 1.00 144.91 193 SER B O 1
ATOM 7052 N N . ALA B 2 194 ? 188.044 217.162 202.418 1.00 142.09 194 ALA B N 1
ATOM 7053 C CA . ALA B 2 194 ? 188.015 217.301 200.968 1.00 142.09 194 ALA B CA 1
ATOM 7054 C C . ALA B 2 194 ? 187.622 216.005 200.276 1.00 142.09 194 ALA B C 1
ATOM 7055 O O . ALA B 2 194 ? 187.217 216.036 199.111 1.00 142.09 194 ALA B O 1
ATOM 7057 N N . THR B 2 195 ? 187.758 214.869 200.959 1.00 142.08 195 THR B N 1
ATOM 7058 C CA . THR B 2 195 ? 187.185 213.608 200.511 1.00 142.08 195 THR B CA 1
ATOM 7059 C C . THR B 2 195 ? 186.310 213.028 201.616 1.00 142.08 195 THR B C 1
ATOM 7060 O O . THR B 2 195 ? 185.279 212.408 201.341 1.00 142.08 195 THR B O 1
ATOM 7064 N N . GLY B 2 196 ? 186.710 213.240 202.869 1.00 140.76 196 GLY B N 1
ATOM 7065 C CA . GLY B 2 196 ? 185.941 212.782 204.010 1.00 140.76 196 GLY B CA 1
ATOM 7066 C C . GLY B 2 196 ? 186.623 211.697 204.820 1.00 140.76 196 GLY B C 1
ATOM 7067 O O . GLY B 2 196 ? 185.953 210.869 205.443 1.00 140.76 196 GLY B O 1
ATOM 7068 N N . LEU B 2 197 ? 187.952 211.706 204.846 1.00 143.80 197 LEU B N 1
ATOM 7069 C CA . LEU B 2 197 ? 188.725 210.650 205.493 1.00 143.80 197 LEU B CA 1
ATOM 7070 C C . LEU B 2 197 ? 189.198 211.106 206.865 1.00 143.80 197 LEU B C 1
ATOM 7071 O O . LEU B 2 197 ? 189.970 212.062 206.973 1.00 143.80 197 LEU B O 1
ATOM 7076 N N . GLY B 2 198 ? 188.749 210.414 207.906 1.00 148.14 198 GLY B N 1
ATOM 7077 C CA . GLY B 2 198 ? 189.319 210.601 209.223 1.00 148.14 198 GLY B CA 1
ATOM 7078 C C . GLY B 2 198 ? 190.410 209.582 209.467 1.00 148.14 198 GLY B C 1
ATOM 7079 O O . GLY B 2 198 ? 190.122 208.429 209.800 1.00 148.14 198 GLY B O 1
ATOM 7080 N N . PHE B 2 199 ? 191.663 209.982 209.274 1.00 151.15 199 PHE B N 1
ATOM 7081 C CA . PHE B 2 199 ? 192.801 209.078 209.422 1.00 151.15 199 PHE B CA 1
ATOM 7082 C C . PHE B 2 199 ? 193.275 209.175 210.867 1.00 151.15 199 PHE B C 1
ATOM 7083 O O . PHE B 2 199 ? 194.196 209.931 211.180 1.00 151.15 199 PHE B O 1
ATOM 7091 N N . LEU B 2 200 ? 192.638 208.419 211.760 1.00 154.03 200 LEU B N 1
ATOM 7092 C CA . LEU B 2 200 ? 193.034 208.441 213.168 1.00 154.03 200 LEU B CA 1
ATOM 7093 C C . LEU B 2 200 ? 194.343 207.676 213.302 1.00 154.03 200 LEU B C 1
ATOM 7094 O O . LEU B 2 200 ? 194.360 206.440 213.260 1.00 154.03 200 LEU B O 1
ATOM 7099 N N . VAL B 2 201 ? 195.440 208.426 213.464 1.00 157.82 201 VAL B N 1
ATOM 7100 C CA . VAL B 2 201 ? 196.793 207.906 213.308 1.00 157.82 201 VAL B CA 1
ATOM 7101 C C . VAL B 2 201 ? 197.571 208.082 214.605 1.00 157.82 201 VAL B C 1
ATOM 7102 O O . VAL B 2 201 ? 197.218 208.886 215.472 1.00 157.82 201 VAL B O 1
ATOM 7106 N N . ARG B 2 202 ? 198.665 207.322 214.715 1.00 158.03 202 ARG B N 1
ATOM 7107 C CA . ARG B 2 202 ? 199.485 207.275 215.921 1.00 158.03 202 ARG B CA 1
ATOM 7108 C C . ARG B 2 202 ? 200.909 207.796 215.757 1.00 158.03 202 ARG B C 1
ATOM 7109 O O . ARG B 2 202 ? 201.576 208.020 216.774 1.00 158.03 202 ARG B O 1
ATOM 7117 N N . ASP B 2 203 ? 201.395 208.008 214.537 1.00 161.10 203 ASP B N 1
ATOM 7118 C CA . ASP B 2 203 ? 202.757 208.506 214.338 1.00 161.10 203 ASP B CA 1
ATOM 7119 C C . ASP B 2 203 ? 202.844 209.181 212.972 1.00 161.10 203 ASP B C 1
ATOM 7120 O O . ASP B 2 203 ? 201.825 209.483 212.341 1.00 161.10 203 ASP B O 1
ATOM 7125 N N . GLU B 2 204 ? 204.076 209.423 212.522 1.00 158.67 204 GLU B N 1
ATOM 7126 C CA . GLU B 2 204 ? 204.325 210.012 211.211 1.00 158.67 204 GLU B CA 1
ATOM 7127 C C . GLU B 2 204 ? 203.981 209.011 210.115 1.00 158.67 204 GLU B C 1
ATOM 7128 O O . GLU B 2 204 ? 204.597 207.944 210.023 1.00 158.67 204 GLU B O 1
ATOM 7134 N N . VAL B 2 205 ? 203.004 209.354 209.278 1.00 156.15 205 VAL B N 1
ATOM 7135 C CA . VAL B 2 205 ? 202.492 208.450 208.253 1.00 156.15 205 VAL B CA 1
ATOM 7136 C C . VAL B 2 205 ? 202.602 209.133 206.897 1.00 156.15 205 VAL B C 1
ATOM 7137 O O . VAL B 2 205 ? 202.034 210.211 206.690 1.00 156.15 205 VAL B O 1
ATOM 7141 N N . THR B 2 206 ? 203.321 208.506 205.972 1.00 151.97 206 THR B N 1
ATOM 7142 C CA . THR B 2 206 ? 203.353 208.961 204.583 1.00 151.97 206 THR B CA 1
ATOM 7143 C C . THR B 2 206 ? 202.279 208.182 203.834 1.00 151.97 206 THR B C 1
ATOM 7144 O O . THR B 2 206 ? 202.506 207.048 203.405 1.00 151.97 206 THR B O 1
ATOM 7148 N N . VAL B 2 207 ? 201.100 208.785 203.677 1.00 151.34 207 VAL B N 1
ATOM 7149 C CA . VAL B 2 207 ? 199.934 208.072 203.170 1.00 151.34 207 VAL B CA 1
ATOM 7150 C C . VAL B 2 207 ? 199.724 208.440 201.703 1.00 151.34 207 VAL B C 1
ATOM 7151 O O . VAL B 2 207 ? 200.059 209.544 201.255 1.00 151.34 207 VAL B O 1
ATOM 7155 N N . THR B 2 208 ? 199.233 207.475 200.927 1.00 144.48 208 THR B N 1
ATOM 7156 C CA . THR B 2 208 ? 198.910 207.665 199.520 1.00 144.48 208 THR B CA 1
ATOM 7157 C C . THR B 2 208 ? 197.435 207.355 199.312 1.00 144.48 208 THR B C 1
ATOM 7158 O O . THR B 2 208 ? 196.964 206.289 199.718 1.00 144.48 208 THR B O 1
ATOM 7162 N N . ILE B 2 209 ? 196.707 208.283 198.690 1.00 141.33 209 ILE B N 1
ATOM 7163 C CA . ILE B 2 209 ? 195.282 208.104 198.419 1.00 141.33 209 ILE B CA 1
ATOM 7164 C C . ILE B 2 209 ? 194.999 208.386 196.945 1.00 141.33 209 ILE B C 1
ATOM 7165 O O . ILE B 2 209 ? 195.528 209.341 196.371 1.00 141.33 209 ILE B O 1
ATOM 7170 N N . ALA B 2 210 ? 194.209 207.526 196.317 1.00 133.85 210 ALA B N 1
ATOM 7171 C CA . ALA B 2 210 ? 193.784 207.735 194.939 1.00 133.85 210 ALA B CA 1
ATOM 7172 C C . ALA B 2 210 ? 192.267 207.593 194.839 1.00 133.85 210 ALA B C 1
ATOM 7173 O O . ALA B 2 210 ? 191.579 207.297 195.818 1.00 133.85 210 ALA B O 1
ATOM 7175 N N . PHE B 2 211 ? 191.749 207.818 193.636 1.00 126.49 211 PHE B N 1
ATOM 7176 C CA . PHE B 2 211 ? 190.322 207.725 193.363 1.00 126.49 211 PHE B CA 1
ATOM 7177 C C . PHE B 2 211 ? 190.033 206.435 192.610 1.00 126.49 211 PHE B C 1
ATOM 7178 O O . PHE B 2 211 ? 190.658 206.158 191.580 1.00 126.49 211 PHE B O 1
ATOM 7180 N N . GLY B 2 212 ? 189.095 205.650 193.125 1.00 114.62 212 GLY B N 1
ATOM 7181 C CA . GLY B 2 212 ? 188.695 204.392 192.510 1.00 114.62 212 GLY B CA 1
ATOM 7182 C C . GLY B 2 212 ? 187.284 204.491 191.960 1.00 114.62 212 GLY B C 1
ATOM 7183 O O . GLY B 2 212 ? 186.451 205.225 192.498 1.00 114.62 212 GLY B O 1
ATOM 7184 N N . SER B 2 213 ? 187.028 203.766 190.877 1.00 108.61 213 SER B N 1
ATOM 7185 C CA . SER B 2 213 ? 185.695 203.690 190.297 1.00 108.61 213 SER B CA 1
ATOM 7186 C C . SER B 2 213 ? 185.044 202.363 190.667 1.00 108.61 213 SER B C 1
ATOM 7187 O O . SER B 2 213 ? 185.694 201.315 190.623 1.00 108.61 213 SER B O 1
ATOM 7190 N N . TRP B 2 214 ? 183.753 202.416 191.015 1.00 105.48 214 TRP B N 1
ATOM 7191 C CA . TRP B 2 214 ? 183.025 201.219 191.436 1.00 105.48 214 TRP B CA 1
ATOM 7192 C C . TRP B 2 214 ? 182.765 200.263 190.284 1.00 105.48 214 TRP B C 1
ATOM 7193 O O . TRP B 2 214 ? 182.448 199.092 190.517 1.00 105.48 214 TRP B O 1
ATOM 7204 N N . SER B 2 215 ? 182.857 200.744 189.044 1.00 104.76 215 SER B N 1
ATOM 7205 C CA . SER B 2 215 ? 182.538 199.908 187.893 1.00 104.76 215 SER B CA 1
ATOM 7206 C C . SER B 2 215 ? 183.570 198.806 187.695 1.00 104.76 215 SER B C 1
ATOM 7207 O O . SER B 2 215 ? 183.212 197.655 187.419 1.00 104.76 215 SER B O 1
ATOM 7210 N N . GLN B 2 216 ? 184.847 199.130 187.847 1.00 103.00 216 GLN B N 1
ATOM 7211 C CA . GLN B 2 216 ? 185.915 198.205 187.496 1.00 103.00 216 GLN B CA 1
ATOM 7212 C C . GLN B 2 216 ? 186.311 197.263 188.626 1.00 103.00 216 GLN B C 1
ATOM 7213 O O . GLN B 2 216 ? 187.120 196.360 188.392 1.00 103.00 216 GLN B O 1
ATOM 7219 N N . HIS B 2 217 ? 185.777 197.436 189.834 1.00 100.47 217 HIS B N 1
ATOM 7220 C CA . HIS B 2 217 ? 186.200 196.625 190.968 1.00 100.47 217 HIS B CA 1
ATOM 7221 C C . HIS B 2 217 ? 185.150 195.651 191.475 1.00 100.47 217 HIS B C 1
ATOM 7222 O O . HIS B 2 217 ? 185.507 194.685 192.149 1.00 100.47 217 HIS B O 1
ATOM 7229 N N . LEU B 2 218 ? 183.877 195.866 191.163 1.00 99.25 218 LEU B N 1
ATOM 7230 C CA . LEU B 2 218 ? 182.844 194.919 191.549 1.00 99.25 218 LEU B CA 1
ATOM 7231 C C . LEU B 2 218 ? 182.881 193.692 190.643 1.00 99.25 218 LEU B C 1
ATOM 7232 O O . LEU B 2 218 ? 183.657 193.608 189.686 1.00 99.25 218 LEU B O 1
ATOM 7237 N N . ALA B 2 219 ? 181.998 192.742 190.938 1.00 107.19 219 ALA B N 1
ATOM 7238 C CA . ALA B 2 219 ? 181.867 191.525 190.148 1.00 107.19 219 ALA B CA 1
ATOM 7239 C C . ALA B 2 219 ? 180.992 191.707 188.916 1.00 107.19 219 ALA B C 1
ATOM 7240 O O . ALA B 2 219 ? 180.694 190.706 188.251 1.00 107.19 219 ALA B O 1
ATOM 7242 N N . LEU B 2 220 ? 180.558 192.945 188.646 1.00 105.95 220 LEU B N 1
ATOM 7243 C CA . LEU B 2 220 ? 179.664 193.416 187.581 1.00 105.95 220 LEU B CA 1
ATOM 7244 C C . LEU B 2 220 ? 178.229 192.943 187.770 1.00 105.95 220 LEU B C 1
ATOM 7245 O O . LEU B 2 220 ? 177.365 193.290 186.959 1.00 105.95 220 LEU B O 1
ATOM 7250 N N . ASP B 2 221 ? 177.945 192.166 188.809 1.00 101.85 221 ASP B N 1
ATOM 7251 C CA . ASP B 2 221 ? 176.612 191.674 189.096 1.00 101.85 221 ASP B CA 1
ATOM 7252 C C . ASP B 2 221 ? 175.957 192.421 190.238 1.00 101.85 221 ASP B C 1
ATOM 7253 O O . ASP B 2 221 ? 174.730 192.367 190.374 1.00 101.85 221 ASP B O 1
ATOM 7258 N N . LEU B 2 222 ? 176.751 193.096 191.067 1.00 97.76 222 LEU B N 1
ATOM 7259 C CA . LEU B 2 222 ? 176.251 193.719 192.278 1.00 97.76 222 LEU B CA 1
ATOM 7260 C C . LEU B 2 222 ? 175.893 195.191 192.115 1.00 97.76 222 LEU B C 1
ATOM 7261 O O . LEU B 2 222 ? 175.333 195.771 193.051 1.00 97.76 222 LEU B O 1
ATOM 7266 N N . GLN B 2 223 ? 176.207 195.823 190.976 1.00 96.66 223 GLN B N 1
ATOM 7267 C CA . GLN B 2 223 ? 175.524 197.074 190.659 1.00 96.66 223 GLN B CA 1
ATOM 7268 C C . GLN B 2 223 ? 174.049 196.827 190.395 1.00 96.66 223 GLN B C 1
ATOM 7269 O O . GLN B 2 223 ? 173.190 197.607 190.819 1.00 96.66 223 GLN B O 1
ATOM 7275 N N . HIS B 2 224 ? 173.740 195.739 189.700 1.00 100.63 224 HIS B N 1
ATOM 7276 C CA . HIS B 2 224 ? 172.386 195.460 189.259 1.00 100.63 224 HIS B CA 1
ATOM 7277 C C . HIS B 2 224 ? 171.663 194.494 190.182 1.00 100.63 224 HIS B C 1
ATOM 7278 O O . HIS B 2 224 ? 170.471 194.241 189.986 1.00 100.63 224 HIS B O 1
ATOM 7285 N N . HIS B 2 225 ? 172.361 193.954 191.174 1.00 97.51 225 HIS B N 1
ATOM 7286 C CA . HIS B 2 225 ? 171.712 193.289 192.290 1.00 97.51 225 HIS B CA 1
ATOM 7287 C C . HIS B 2 225 ? 171.012 194.336 193.141 1.00 97.51 225 HIS B C 1
ATOM 7288 O O . HIS B 2 225 ? 171.664 195.207 193.723 1.00 97.51 225 HIS B O 1
ATOM 7295 N N . GLU B 2 226 ? 169.684 194.264 193.211 1.00 106.13 226 GLU B N 1
ATOM 7296 C CA . GLU B 2 226 ? 168.909 195.273 193.922 1.00 106.13 226 GLU B CA 1
ATOM 7297 C C . GLU B 2 226 ? 168.593 194.857 195.356 1.00 106.13 226 GLU B C 1
ATOM 7298 O O . GLU B 2 226 ? 167.626 195.332 195.954 1.00 106.13 226 GLU B O 1
ATOM 7304 N N . GLN B 2 227 ? 169.418 193.980 195.926 1.00 103.29 227 GLN B N 1
ATOM 7305 C CA . GLN B 2 227 ? 169.560 193.847 197.370 1.00 103.29 227 GLN B CA 1
ATOM 7306 C C . GLN B 2 227 ? 170.974 194.213 197.800 1.00 103.29 227 GLN B C 1
ATOM 7307 O O . GLN B 2 227 ? 171.460 193.712 198.816 1.00 103.29 227 GLN B O 1
ATOM 7313 N N . TRP B 2 228 ? 171.667 195.020 197.002 1.00 98.92 228 TRP B N 1
ATOM 7314 C CA . TRP B 2 228 ? 173.105 195.230 197.142 1.00 98.92 228 TRP B CA 1
ATOM 7315 C C . TRP B 2 228 ? 173.501 196.683 196.889 1.00 98.92 228 TRP B C 1
ATOM 7316 O O . TRP B 2 228 ? 174.317 196.967 196.011 1.00 98.92 228 TRP B O 1
ATOM 7327 N N . LEU B 2 229 ? 172.875 197.624 197.603 1.00 101.18 229 LEU B N 1
ATOM 7328 C CA . LEU B 2 229 ? 173.156 199.048 197.407 1.00 101.18 229 LEU B CA 1
ATOM 7329 C C . LEU B 2 229 ? 174.607 199.403 197.711 1.00 101.18 229 LEU B C 1
ATOM 7330 O O . LEU B 2 229 ? 175.168 198.990 198.728 1.00 101.18 229 LEU B O 1
ATOM 7335 N N . VAL B 2 230 ? 175.209 200.166 196.815 1.00 97.06 230 VAL B N 1
ATOM 7336 C CA . VAL B 2 230 ? 176.531 200.723 197.054 1.00 97.06 230 VAL B CA 1
ATOM 7337 C C . VAL B 2 230 ? 176.390 202.008 197.864 1.00 97.06 230 VAL B C 1
ATOM 7338 O O . VAL B 2 230 ? 175.424 202.766 197.707 1.00 97.06 230 VAL B O 1
ATOM 7342 N N . GLY B 2 231 ? 177.313 202.209 198.808 1.00 103.93 231 GLY B N 1
ATOM 7343 C CA . GLY B 2 231 ? 177.481 203.480 199.471 1.00 103.93 231 GLY B CA 1
ATOM 7344 C C . GLY B 2 231 ? 178.905 203.963 199.256 1.00 103.93 231 GLY B C 1
ATOM 7345 O O . GLY B 2 231 ? 179.771 203.205 198.819 1.00 103.93 231 GLY B O 1
ATOM 7346 N N . GLY B 2 232 ? 179.128 205.249 199.520 1.00 106.10 232 GLY B N 1
ATOM 7347 C CA . GLY B 2 232 ? 180.451 205.832 199.491 1.00 106.10 232 GLY B CA 1
ATOM 7348 C C . GLY B 2 232 ? 181.147 205.856 198.138 1.00 106.10 232 GLY B C 1
ATOM 7349 O O . GLY B 2 232 ? 180.659 205.312 197.142 1.00 106.10 232 GLY B O 1
ATOM 7350 N N . PRO B 2 233 ? 182.277 206.550 198.065 1.00 112.09 233 PRO B N 1
ATOM 7351 C CA . PRO B 2 233 ? 183.196 206.384 196.934 1.00 112.09 233 PRO B CA 1
ATOM 7352 C C . PRO B 2 233 ? 184.365 205.457 197.250 1.00 112.09 233 PRO B C 1
ATOM 7353 O O . PRO B 2 233 ? 184.594 205.062 198.394 1.00 112.09 233 PRO B O 1
ATOM 7357 N N . LEU B 2 234 ? 185.115 205.114 196.199 1.00 113.17 234 LEU B N 1
ATOM 7358 C CA . LEU B 2 234 ? 186.256 204.204 196.296 1.00 113.17 234 LEU B CA 1
ATOM 7359 C C . LEU B 2 234 ? 187.572 204.960 196.386 1.00 113.17 234 LEU B C 1
ATOM 7360 O O . LEU B 2 234 ? 187.797 205.926 195.649 1.00 113.17 234 LEU B O 1
ATOM 7365 N N . PHE B 2 235 ? 188.445 204.487 197.270 1.00 121.21 235 PHE B N 1
ATOM 7366 C CA . PHE B 2 235 ? 189.773 205.044 197.488 1.00 121.21 235 PHE B CA 1
ATOM 7367 C C . PHE B 2 235 ? 190.829 203.956 197.444 1.00 121.21 235 PHE B C 1
ATOM 7368 O O . PHE B 2 235 ? 190.640 202.873 198.007 1.00 121.21 235 PHE B O 1
ATOM 7376 N N . ASP B 2 236 ? 191.957 204.280 196.818 1.00 128.23 236 ASP B N 1
ATOM 7377 C CA . ASP B 2 236 ? 193.159 203.452 196.838 1.00 128.23 236 ASP B CA 1
ATOM 7378 C C . ASP B 2 236 ? 194.058 204.026 197.930 1.00 128.23 236 ASP B C 1
ATOM 7379 O O . ASP B 2 236 ? 194.924 204.862 197.673 1.00 128.23 236 ASP B O 1
ATOM 7384 N N . VAL B 2 237 ? 193.849 203.562 199.159 1.00 128.21 237 VAL B N 1
ATOM 7385 C CA . VAL B 2 237 ? 194.573 204.047 200.329 1.00 128.21 237 VAL B CA 1
ATOM 7386 C C . VAL B 2 237 ? 195.632 203.024 200.702 1.00 128.21 237 VAL B C 1
ATOM 7387 O O . VAL B 2 237 ? 195.306 201.886 201.059 1.00 128.21 237 VAL B O 1
ATOM 7391 N N . THR B 2 238 ? 196.895 203.430 200.624 1.00 135.23 238 THR B N 1
ATOM 7392 C CA . THR B 2 238 ? 198.018 202.652 201.124 1.00 135.23 238 THR B CA 1
ATOM 7393 C C . THR B 2 238 ? 198.779 203.485 202.146 1.00 135.23 238 THR B C 1
ATOM 7394 O O . THR B 2 238 ? 199.076 204.660 201.905 1.00 135.23 238 THR B O 1
ATOM 7398 N N . ALA B 2 239 ? 199.086 202.880 203.289 1.00 139.55 239 ALA B N 1
ATOM 7399 C CA . ALA B 2 239 ? 199.757 203.586 204.373 1.00 139.55 239 ALA B CA 1
ATOM 7400 C C . ALA B 2 239 ? 200.621 202.593 205.141 1.00 139.55 239 ALA B C 1
ATOM 7401 O O . ALA B 2 239 ? 200.732 201.421 204.770 1.00 139.55 239 ALA B O 1
ATOM 7403 N N . GLU B 2 240 ? 201.235 203.068 206.216 1.00 143.65 240 GLU B N 1
ATOM 7404 C CA . GLU B 2 240 ? 202.048 202.203 207.060 1.00 143.65 240 GLU B CA 1
ATOM 7405 C C . GLU B 2 240 ? 201.149 201.349 207.947 1.00 143.65 240 GLU B C 1
ATOM 7406 O O . GLU B 2 240 ? 200.242 201.880 208.593 1.00 143.65 240 GLU B O 1
ATOM 7412 N N . PRO B 2 241 ? 201.357 200.033 207.991 1.00 143.08 241 PRO B N 1
ATOM 7413 C CA . PRO B 2 241 ? 200.521 199.172 208.836 1.00 143.08 241 PRO B CA 1
ATOM 7414 C C . PRO B 2 241 ? 201.002 199.124 210.278 1.00 143.08 241 PRO B C 1
ATOM 7415 O O . PRO B 2 241 ? 201.861 199.921 210.675 1.00 143.08 241 PRO B O 1
ATOM 7419 N N . GLU B 2 242 ? 200.415 198.208 211.060 1.00 146.08 242 GLU B N 1
ATOM 7420 C CA . GLU B 2 242 ? 200.802 197.886 212.439 1.00 146.08 242 GLU B CA 1
ATOM 7421 C C . GLU B 2 242 ? 200.654 199.107 213.355 1.00 146.08 242 GLU B C 1
ATOM 7422 O O . GLU B 2 242 ? 201.626 199.677 213.858 1.00 146.08 242 GLU B O 1
ATOM 7428 N N . GLU B 2 243 ? 199.391 199.523 213.497 1.00 152.26 243 GLU B N 1
ATOM 7429 C CA . GLU B 2 243 ? 198.914 200.578 214.393 1.00 152.26 243 GLU B CA 1
ATOM 7430 C C . GLU B 2 243 ? 199.491 201.954 214.063 1.00 152.26 243 GLU B C 1
ATOM 7431 O O . GLU B 2 243 ? 199.410 202.872 214.889 1.00 152.26 243 GLU B O 1
ATOM 7437 N N . ALA B 2 244 ? 200.075 202.129 212.874 1.00 152.69 244 ALA B N 1
ATOM 7438 C CA . ALA B 2 244 ? 200.483 203.463 212.452 1.00 152.69 244 ALA B CA 1
ATOM 7439 C C . ALA B 2 244 ? 199.272 204.292 212.054 1.00 152.69 244 ALA B C 1
ATOM 7440 O O . ALA B 2 244 ? 199.194 205.484 212.372 1.00 152.69 244 ALA B O 1
ATOM 7442 N N . VAL B 2 245 ? 198.322 203.675 211.360 1.00 153.55 245 VAL B N 1
ATOM 7443 C CA . VAL B 2 245 ? 197.016 204.261 211.090 1.00 153.55 245 VAL B CA 1
ATOM 7444 C C . VAL B 2 245 ? 196.004 203.370 211.795 1.00 153.55 245 VAL B C 1
ATOM 7445 O O . VAL B 2 245 ? 195.674 202.283 211.305 1.00 153.55 245 VAL B O 1
ATOM 7449 N N . ALA B 2 246 ? 195.514 203.818 212.950 1.00 152.26 246 ALA B N 1
ATOM 7450 C CA . ALA B 2 246 ? 194.673 202.955 213.772 1.00 152.26 246 ALA B CA 1
ATOM 7451 C C . ALA B 2 246 ? 193.256 202.870 213.225 1.00 152.26 246 ALA B C 1
ATOM 7452 O O . ALA B 2 246 ? 192.717 201.771 213.049 1.00 152.26 246 ALA B O 1
ATOM 7454 N N . GLU B 2 247 ? 192.628 204.013 212.949 1.00 148.79 247 GLU B N 1
ATOM 7455 C CA . GLU B 2 247 ? 191.224 203.998 212.553 1.00 148.79 247 GLU B CA 1
ATOM 7456 C C . GLU B 2 247 ? 191.013 204.732 211.239 1.00 148.79 247 GLU B C 1
ATOM 7457 O O . GLU B 2 247 ? 191.625 205.777 210.987 1.00 148.79 247 GLU B O 1
ATOM 7463 N N . ILE B 2 248 ? 190.125 204.181 210.415 1.00 142.78 248 ILE B N 1
ATOM 7464 C CA . ILE B 2 248 ? 189.669 204.817 209.186 1.00 142.78 248 ILE B CA 1
ATOM 7465 C C . ILE B 2 248 ? 188.226 205.234 209.406 1.00 142.78 248 ILE B C 1
ATOM 7466 O O . ILE B 2 248 ? 187.349 204.381 209.588 1.00 142.78 248 ILE B O 1
ATOM 7471 N N . HIS B 2 249 ? 187.966 206.536 209.385 1.00 140.16 249 HIS B N 1
ATOM 7472 C CA . HIS B 2 249 ? 186.600 207.040 209.348 1.00 140.16 249 HIS B CA 1
ATOM 7473 C C . HIS B 2 249 ? 186.297 207.401 207.902 1.00 140.16 249 HIS B C 1
ATOM 7474 O O . HIS B 2 249 ? 186.704 208.460 207.416 1.00 140.16 249 HIS B O 1
ATOM 7481 N N . LEU B 2 250 ? 185.595 206.511 207.220 1.00 127.05 250 LEU B N 1
ATOM 7482 C CA . LEU B 2 250 ? 185.484 206.467 205.784 1.00 127.05 250 LEU B CA 1
ATOM 7483 C C . LEU B 2 250 ? 184.165 207.089 205.365 1.00 127.05 250 LEU B C 1
ATOM 7484 O O . LEU B 2 250 ? 183.125 206.780 205.963 1.00 127.05 250 LEU B O 1
ATOM 7489 N N . PRO B 2 251 ? 184.165 207.952 204.347 1.00 121.56 251 PRO B N 1
ATOM 7490 C CA . PRO B 2 251 ? 182.948 208.690 203.984 1.00 121.56 251 PRO B CA 1
ATOM 7491 C C . PRO B 2 251 ? 181.979 207.827 203.191 1.00 121.56 251 PRO B C 1
ATOM 7492 O O . PRO B 2 251 ? 182.316 207.298 202.130 1.00 121.56 251 PRO B O 1
ATOM 7496 N N . HIS B 2 252 ? 180.776 207.682 203.718 1.00 116.80 252 HIS B N 1
ATOM 7497 C CA . HIS B 2 252 ? 179.631 207.139 203.010 1.00 116.80 252 HIS B CA 1
ATOM 7498 C C . HIS B 2 252 ? 178.532 208.191 202.990 1.00 116.80 252 HIS B C 1
ATOM 7499 O O . HIS B 2 252 ? 178.678 209.275 203.558 1.00 116.80 252 HIS B O 1
ATOM 7506 N N . PHE B 2 253 ? 177.418 207.883 202.334 1.00 115.71 253 PHE B N 1
ATOM 7507 C CA . PHE B 2 253 ? 176.348 208.866 202.259 1.00 115.71 253 PHE B CA 1
ATOM 7508 C C . PHE B 2 253 ? 175.019 208.426 202.846 1.00 115.71 253 PHE B C 1
ATOM 7509 O O . PHE B 2 253 ? 174.262 209.302 203.267 1.00 115.71 253 PHE B O 1
ATOM 7517 N N . ILE B 2 254 ? 174.732 207.124 202.937 1.00 118.00 254 ILE B N 1
ATOM 7518 C CA . ILE B 2 254 ? 173.379 206.643 203.211 1.00 118.00 254 ILE B CA 1
ATOM 7519 C C . ILE B 2 254 ? 172.967 206.976 204.645 1.00 118.00 254 ILE B C 1
ATOM 7520 O O . ILE B 2 254 ? 173.794 206.989 205.566 1.00 118.00 254 ILE B O 1
ATOM 7525 N N . SER B 2 255 ? 171.691 207.316 204.830 1.00 123.73 255 SER B N 1
ATOM 7526 C CA . SER B 2 255 ? 171.251 207.968 206.056 1.00 123.73 255 SER B CA 1
ATOM 7527 C C . SER B 2 255 ? 171.144 206.979 207.213 1.00 123.73 255 SER B C 1
ATOM 7528 O O . SER B 2 255 ? 171.219 205.759 207.046 1.00 123.73 255 SER B O 1
ATOM 7531 N N . LEU B 2 256 ? 170.963 207.534 208.412 1.00 125.79 256 LEU B N 1
ATOM 7532 C CA . LEU B 2 256 ? 170.898 206.762 209.652 1.00 125.79 256 LEU B CA 1
ATOM 7533 C C . LEU B 2 256 ? 169.657 207.161 210.443 1.00 125.79 256 LEU B C 1
ATOM 7534 O O . LEU B 2 256 ? 169.709 208.069 211.277 1.00 125.79 256 LEU B O 1
ATOM 7539 N N . GLN B 2 257 ? 168.549 206.475 210.189 1.00 126.74 257 GLN B N 1
ATOM 7540 C CA . GLN B 2 257 ? 167.418 206.454 211.101 1.00 126.74 257 GLN B CA 1
ATOM 7541 C C . GLN B 2 257 ? 167.184 205.014 211.534 1.00 126.74 257 GLN B C 1
ATOM 7542 O O . GLN B 2 257 ? 167.726 204.074 210.945 1.00 126.74 257 GLN B O 1
ATOM 7548 N N . ALA B 2 258 ? 166.384 204.848 212.590 1.00 128.61 258 ALA B N 1
ATOM 7549 C CA . ALA B 2 258 ? 166.222 203.527 213.192 1.00 128.61 258 ALA B CA 1
ATOM 7550 C C . ALA B 2 258 ? 165.391 202.600 212.311 1.00 128.61 258 ALA B C 1
ATOM 7551 O O . ALA B 2 258 ? 165.706 201.411 212.184 1.00 128.61 258 ALA B O 1
ATOM 7553 N N . GLY B 2 259 ? 164.333 203.121 211.694 1.00 131.95 259 GLY B N 1
ATOM 7554 C CA . GLY B 2 259 ? 163.495 202.296 210.836 1.00 131.95 259 GLY B CA 1
ATOM 7555 C C . GLY B 2 259 ? 164.144 202.061 209.480 1.00 131.95 259 GLY B C 1
ATOM 7556 O O . GLY B 2 259 ? 164.819 202.931 208.933 1.00 131.95 259 GLY B O 1
ATOM 7557 N N . GLU B 2 260 ? 163.977 200.833 208.972 1.00 129.38 260 GLU B N 1
ATOM 7558 C CA . GLU B 2 260 ? 164.352 200.391 207.624 1.00 129.38 260 GLU B CA 1
ATOM 7559 C C . GLU B 2 260 ? 165.846 200.450 207.305 1.00 129.38 260 GLU B C 1
ATOM 7560 O O . GLU B 2 260 ? 166.236 200.224 206.156 1.00 129.38 260 GLU B O 1
ATOM 7566 N N . VAL B 2 261 ? 166.691 200.754 208.287 1.00 122.55 261 VAL B N 1
ATOM 7567 C CA . VAL B 2 261 ? 168.140 200.718 208.126 1.00 122.55 261 VAL B CA 1
ATOM 7568 C C . VAL B 2 261 ? 168.707 200.002 209.342 1.00 122.55 261 VAL B C 1
ATOM 7569 O O . VAL B 2 261 ? 168.425 200.391 210.482 1.00 122.55 261 VAL B O 1
ATOM 7573 N N . ASP B 2 262 ? 169.479 198.950 209.107 1.00 112.56 262 ASP B N 1
ATOM 7574 C CA . ASP B 2 262 ? 170.152 198.242 210.181 1.00 112.56 262 ASP B CA 1
ATOM 7575 C C . ASP B 2 262 ? 171.645 198.539 210.148 1.00 112.56 262 ASP B C 1
ATOM 7576 O O . ASP B 2 262 ? 172.219 198.817 209.092 1.00 112.56 262 ASP B O 1
ATOM 7581 N N . VAL B 2 263 ? 172.261 198.505 211.330 1.00 111.58 263 VAL B N 1
ATOM 7582 C CA . VAL B 2 263 ? 173.712 198.623 211.425 1.00 111.58 263 VAL B CA 1
ATOM 7583 C C . VAL B 2 263 ? 174.380 197.410 210.788 1.00 111.58 263 VAL B C 1
ATOM 7584 O O . VAL B 2 263 ? 175.431 197.524 210.145 1.00 111.58 263 VAL B O 1
ATOM 7588 N N . SER B 2 264 ? 173.765 196.232 210.933 1.00 110.36 264 SER B N 1
ATOM 7589 C CA . SER B 2 264 ? 174.310 195.006 210.360 1.00 110.36 264 SER B CA 1
ATOM 7590 C C . SER B 2 264 ? 174.234 194.983 208.839 1.00 110.36 264 SER B C 1
ATOM 7591 O O . SER B 2 264 ? 174.968 194.213 208.210 1.00 110.36 264 SER B O 1
ATOM 7594 N N . TRP B 2 265 ? 173.370 195.801 208.234 1.00 107.03 265 TRP B N 1
ATOM 7595 C CA . TRP B 2 265 ? 173.304 195.873 206.779 1.00 107.03 265 TRP B CA 1
ATOM 7596 C C . TRP B 2 265 ? 174.523 196.556 206.181 1.00 107.03 265 TRP B C 1
ATOM 7597 O O . TRP B 2 265 ? 174.831 196.333 205.008 1.00 107.03 265 TRP B O 1
ATOM 7608 N N . PHE B 2 266 ? 175.215 197.382 206.954 1.00 109.85 266 PHE B N 1
ATOM 7609 C CA . PHE B 2 266 ? 176.390 198.080 206.456 1.00 109.85 266 PHE B CA 1
ATOM 7610 C C . PHE B 2 266 ? 177.558 197.110 206.342 1.00 109.85 266 PHE B C 1
ATOM 7611 O O . PHE B 2 266 ? 177.808 196.318 207.254 1.00 109.85 266 PHE B O 1
ATOM 7619 N N . LEU B 2 267 ? 178.268 197.161 205.219 1.00 101.25 267 LEU B N 1
ATOM 7620 C CA . LEU B 2 267 ? 179.492 196.393 205.050 1.00 101.25 267 LEU B CA 1
ATOM 7621 C C . LEU B 2 267 ? 180.578 197.281 204.469 1.00 101.25 267 LEU B C 1
ATOM 7622 O O . LEU B 2 267 ? 180.301 198.255 203.767 1.00 101.25 267 LEU B O 1
ATOM 7627 N N . VAL B 2 268 ? 181.821 196.935 204.782 1.00 100.57 268 VAL B N 1
ATOM 7628 C CA . VAL B 2 268 ? 183.001 197.604 204.254 1.00 100.57 268 VAL B CA 1
ATOM 7629 C C . VAL B 2 268 ? 183.779 196.569 203.460 1.00 100.57 268 VAL B C 1
ATOM 7630 O O . VAL B 2 268 ? 184.162 195.527 204.002 1.00 100.57 268 VAL B O 1
ATOM 7634 N N . ALA B 2 269 ? 184.005 196.845 202.182 1.00 101.49 269 ALA B N 1
ATOM 7635 C CA . ALA B 2 269 ? 184.718 195.907 201.335 1.00 101.49 269 ALA B CA 1
ATOM 7636 C C . ALA B 2 269 ? 186.224 196.139 201.440 1.00 101.49 269 ALA B C 1
ATOM 7637 O O . ALA B 2 269 ? 186.700 197.005 202.177 1.00 101.49 269 ALA B O 1
ATOM 7639 N N . HIS B 2 270 ? 186.986 195.322 200.723 1.00 104.73 270 HIS B N 1
ATOM 7640 C CA . HIS B 2 270 ? 188.407 195.559 200.514 1.00 104.73 270 HIS B CA 1
ATOM 7641 C C . HIS B 2 270 ? 188.784 194.867 199.216 1.00 104.73 270 HIS B C 1
ATOM 7642 O O . HIS B 2 270 ? 188.422 193.706 199.011 1.00 104.73 270 HIS B O 1
ATOM 7649 N N . PHE B 2 271 ? 189.498 195.572 198.348 1.00 103.28 271 PHE B N 1
ATOM 7650 C CA . PHE B 2 271 ? 189.794 195.086 197.004 1.00 103.28 271 PHE B CA 1
ATOM 7651 C C . PHE B 2 271 ? 191.262 194.686 196.922 1.00 103.28 271 PHE B C 1
ATOM 7652 O O . PHE B 2 271 ? 192.133 195.501 196.614 1.00 103.28 271 PHE B O 1
ATOM 7660 N N . LYS B 2 272 ? 191.522 193.416 197.197 1.00 99.96 272 LYS B N 1
ATOM 7661 C CA . LYS B 2 272 ? 192.846 192.851 197.024 1.00 99.96 272 LYS B CA 1
ATOM 7662 C C . LYS B 2 272 ? 192.930 192.132 195.682 1.00 99.96 272 LYS B C 1
ATOM 7663 O O . LYS B 2 272 ? 191.954 192.032 194.934 1.00 99.96 272 LYS B O 1
ATOM 7669 N N . ASN B 2 273 ? 194.110 191.565 195.402 1.00 93.47 273 ASN B N 1
ATOM 7670 C CA . ASN B 2 273 ? 194.235 190.585 194.326 1.00 93.47 273 ASN B CA 1
ATOM 7671 C C . ASN B 2 273 ? 193.478 189.303 194.656 1.00 93.47 273 ASN B C 1
ATOM 7672 O O . ASN B 2 273 ? 193.247 188.473 193.770 1.00 93.47 273 ASN B O 1
ATOM 7677 N N . GLU B 2 274 ? 193.146 189.109 195.937 1.00 87.82 274 GLU B N 1
ATOM 7678 C CA . GLU B 2 274 ? 192.113 188.170 196.354 1.00 87.82 274 GLU B CA 1
ATOM 7679 C C . GLU B 2 274 ? 190.821 188.400 195.583 1.00 87.82 274 GLU B C 1
ATOM 7680 O O . GLU B 2 274 ? 190.232 187.469 195.022 1.00 87.82 274 GLU B O 1
ATOM 7686 N N . GLY B 2 275 ? 190.372 189.641 195.551 1.00 92.90 275 GLY B N 1
ATOM 7687 C CA . GLY B 2 275 ? 189.022 189.979 195.167 1.00 92.90 275 GLY B CA 1
ATOM 7688 C C . GLY B 2 275 ? 188.432 190.934 196.199 1.00 92.90 275 GLY B C 1
ATOM 7689 O O . GLY B 2 275 ? 189.092 191.891 196.611 1.00 92.90 275 GLY B O 1
ATOM 7690 N N . MET B 2 276 ? 187.201 190.640 196.614 1.00 90.17 276 MET B N 1
ATOM 7691 C CA . MET B 2 276 ? 186.494 191.432 197.613 1.00 90.17 276 MET B CA 1
ATOM 7692 C C . MET B 2 276 ? 186.507 190.723 198.959 1.00 90.17 276 MET B C 1
ATOM 7693 O O . MET B 2 276 ? 186.141 189.547 199.050 1.00 90.17 276 MET B O 1
ATOM 7698 N N . VAL B 2 277 ? 186.916 191.446 199.998 1.00 90.31 277 VAL B N 1
ATOM 7699 C CA . VAL B 2 277 ? 186.828 190.989 201.381 1.00 90.31 277 VAL B CA 1
ATOM 7700 C C . VAL B 2 277 ? 185.842 191.909 202.084 1.00 90.31 277 VAL B C 1
ATOM 7701 O O . VAL B 2 277 ? 186.122 193.098 202.255 1.00 90.31 277 VAL B O 1
ATOM 7705 N N . LEU B 2 278 ? 184.695 191.375 202.491 1.00 89.65 278 LEU B N 1
ATOM 7706 C CA . LEU B 2 278 ? 183.651 192.167 203.130 1.00 89.65 278 LEU B CA 1
ATOM 7707 C C . LEU B 2 278 ? 183.678 191.946 204.632 1.00 89.65 278 LEU B C 1
ATOM 7708 O O . LEU B 2 278 ? 183.453 190.827 205.095 1.00 89.65 278 LEU B O 1
ATOM 7713 N N . GLU B 2 279 ? 183.904 193.012 205.390 1.00 97.48 279 GLU B N 1
ATOM 7714 C CA . GLU B 2 279 ? 183.869 192.946 206.841 1.00 97.48 279 GLU B CA 1
ATOM 7715 C C . GLU B 2 279 ? 182.829 193.925 207.360 1.00 97.48 279 GLU B C 1
ATOM 7716 O O . GLU B 2 279 ? 182.568 194.964 206.748 1.00 97.48 279 GLU B O 1
ATOM 7722 N N . HIS B 2 280 ? 182.194 193.560 208.468 1.00 104.59 280 HIS B N 1
ATOM 7723 C CA . HIS B 2 280 ? 181.291 194.486 209.123 1.00 104.59 280 HIS B CA 1
ATOM 7724 C C . HIS B 2 280 ? 182.086 195.599 209.801 1.00 104.59 280 HIS B C 1
ATOM 7725 O O . HIS B 2 280 ? 183.186 195.367 210.308 1.00 104.59 280 HIS B O 1
ATOM 7732 N N . PRO B 2 281 ? 181.559 196.817 209.815 1.00 113.43 281 PRO B N 1
ATOM 7733 C CA . PRO B 2 281 ? 182.120 197.863 210.669 1.00 113.43 281 PRO B CA 1
ATOM 7734 C C . PRO B 2 281 ? 181.513 197.788 212.067 1.00 113.43 281 PRO B C 1
ATOM 7735 O O . PRO B 2 281 ? 180.424 197.247 212.275 1.00 113.43 281 PRO B O 1
ATOM 7739 N N . ALA B 2 282 ? 182.246 198.339 213.033 1.00 123.89 282 ALA B N 1
ATOM 7740 C CA . ALA B 2 282 ? 181.801 198.262 214.421 1.00 123.89 282 ALA B CA 1
ATOM 7741 C C . ALA B 2 282 ? 180.682 199.260 214.700 1.00 123.89 282 ALA B C 1
ATOM 7742 O O . ALA B 2 282 ? 179.561 198.870 215.042 1.00 123.89 282 ALA B O 1
ATOM 7744 N N . ARG B 2 283 ? 180.970 200.546 214.549 1.00 126.48 283 ARG B N 1
ATOM 7745 C CA . ARG B 2 283 ? 179.981 201.591 214.742 1.00 126.48 283 ARG B CA 1
ATOM 7746 C C . ARG B 2 283 ? 179.736 202.315 213.427 1.00 126.48 283 ARG B C 1
ATOM 7747 O O . ARG B 2 283 ? 180.576 202.318 212.524 1.00 126.48 283 ARG B O 1
ATOM 7755 N N . VAL B 2 284 ? 178.549 202.899 213.305 1.00 126.14 284 VAL B N 1
ATOM 7756 C CA . VAL B 2 284 ? 178.181 203.655 212.117 1.00 126.14 284 VAL B CA 1
ATOM 7757 C C . VAL B 2 284 ? 177.838 205.071 212.549 1.00 126.14 284 VAL B C 1
ATOM 7758 O O . VAL B 2 284 ? 176.865 205.286 213.279 1.00 126.14 284 VAL B O 1
ATOM 7762 N N . GLU B 2 285 ? 178.641 206.019 212.117 1.00 129.71 285 GLU B N 1
ATOM 7763 C CA . GLU B 2 285 ? 178.466 207.439 212.347 1.00 129.71 285 GLU B CA 1
ATOM 7764 C C . GLU B 2 285 ? 177.506 208.016 211.316 1.00 129.71 285 GLU B C 1
ATOM 7765 O O . GLU B 2 285 ? 177.311 207.424 210.251 1.00 129.71 285 GLU B O 1
ATOM 7771 N N . PRO B 2 286 ? 176.845 209.148 211.614 1.00 125.48 286 PRO B N 1
ATOM 7772 C CA . PRO B 2 286 ? 175.868 209.708 210.658 1.00 125.48 286 PRO B CA 1
ATOM 7773 C C . PRO B 2 286 ? 176.454 210.150 209.322 1.00 125.48 286 PRO B C 1
ATOM 7774 O O . PRO B 2 286 ? 175.691 210.297 208.359 1.00 125.48 286 PRO B O 1
ATOM 7778 N N . PHE B 2 287 ? 177.764 210.352 209.224 1.00 126.00 287 PHE B N 1
ATOM 7779 C CA . PHE B 2 287 ? 178.403 210.584 207.938 1.00 126.00 287 PHE B CA 1
ATOM 7780 C C . PHE B 2 287 ? 179.463 209.558 207.576 1.00 126.00 287 PHE B C 1
ATOM 7781 O O . PHE B 2 287 ? 179.728 209.376 206.381 1.00 126.00 287 PHE B O 1
ATOM 7789 N N . TYR B 2 288 ? 180.085 208.892 208.548 1.00 130.95 288 TYR B N 1
ATOM 7790 C CA . TYR B 2 288 ? 181.252 208.052 208.314 1.00 130.95 288 TYR B CA 1
ATOM 7791 C C . TYR B 2 288 ? 180.972 206.630 208.785 1.00 130.95 288 TYR B C 1
ATOM 7792 O O . TYR B 2 288 ? 179.991 206.361 209.482 1.00 130.95 288 TYR B O 1
ATOM 7801 N N . ALA B 2 289 ? 181.853 205.718 208.377 1.00 132.73 289 ALA B N 1
ATOM 7802 C CA . ALA B 2 289 ? 181.858 204.342 208.857 1.00 132.73 289 ALA B CA 1
ATOM 7803 C C . ALA B 2 289 ? 183.289 203.969 209.210 1.00 132.73 289 ALA B C 1
ATOM 7804 O O . ALA B 2 289 ? 184.227 204.464 208.587 1.00 132.73 289 ALA B O 1
ATOM 7806 N N . VAL B 2 290 ? 183.470 203.103 210.198 1.00 134.84 290 VAL B N 1
ATOM 7807 C CA . VAL B 2 290 ? 184.797 202.900 210.772 1.00 134.84 290 VAL B CA 1
ATOM 7808 C C . VAL B 2 290 ? 185.393 201.573 210.319 1.00 134.84 290 VAL B C 1
ATOM 7809 O O . VAL B 2 290 ? 184.704 200.548 210.222 1.00 134.84 290 VAL B O 1
ATOM 7813 N N . LEU B 2 291 ? 186.677 201.617 209.982 1.00 142.64 291 LEU B N 1
ATOM 7814 C CA . LEU B 2 291 ? 187.481 200.440 209.690 1.00 142.64 291 LEU B CA 1
ATOM 7815 C C . LEU B 2 291 ? 188.610 200.407 210.711 1.00 142.64 291 LEU B C 1
ATOM 7816 O O . LEU B 2 291 ? 189.241 201.437 210.981 1.00 142.64 291 LEU B O 1
ATOM 7821 N N . GLU B 2 292 ? 188.864 199.226 211.264 1.00 145.25 292 GLU B N 1
ATOM 7822 C CA . GLU B 2 292 ? 189.662 199.071 212.474 1.00 145.25 292 GLU B CA 1
ATOM 7823 C C . GLU B 2 292 ? 190.932 198.301 212.145 1.00 145.25 292 GLU B C 1
ATOM 7824 O O . GLU B 2 292 ? 190.865 197.131 211.751 1.00 145.25 292 GLU B O 1
ATOM 7830 N N . SER B 2 293 ? 192.085 198.964 212.335 1.00 152.07 293 SER B N 1
ATOM 7831 C CA . SER B 2 293 ? 193.442 198.431 212.220 1.00 152.07 293 SER B CA 1
ATOM 7832 C C . SER B 2 293 ? 193.704 197.733 210.889 1.00 152.07 293 SER B C 1
ATOM 7833 O O . SER B 2 293 ? 193.753 196.496 210.851 1.00 152.07 293 SER B O 1
ATOM 7836 N N . PRO B 2 294 ? 193.841 198.470 209.783 1.00 148.96 294 PRO B N 1
ATOM 7837 C CA . PRO B 2 294 ? 194.129 197.818 208.499 1.00 148.96 294 PRO B CA 1
ATOM 7838 C C . PRO B 2 294 ? 195.524 197.209 208.471 1.00 148.96 294 PRO B C 1
ATOM 7839 O O . PRO B 2 294 ? 196.464 197.725 209.081 1.00 148.96 294 PRO B O 1
ATOM 7843 N N . SER B 2 295 ? 195.646 196.097 207.757 1.00 147.22 295 SER B N 1
ATOM 7844 C CA . SER B 2 295 ? 196.912 195.386 207.655 1.00 147.22 295 SER B CA 1
ATOM 7845 C C . SER B 2 295 ? 197.594 195.715 206.335 1.00 147.22 295 SER B C 1
ATOM 7846 O O . SER B 2 295 ? 197.246 196.696 205.679 1.00 147.22 295 SER B O 1
ATOM 7849 N N . ARG B 2 304 ? 197.438 196.628 200.926 1.00 123.20 304 ARG B N 1
ATOM 7850 C CA . ARG B 2 304 ? 196.325 197.339 201.542 1.00 123.20 304 ARG B CA 1
ATOM 7851 C C . ARG B 2 304 ? 195.606 198.219 200.527 1.00 123.20 304 ARG B C 1
ATOM 7852 O O . ARG B 2 304 ? 194.814 199.082 200.899 1.00 123.20 304 ARG B O 1
ATOM 7854 N N . ILE B 2 305 ? 195.878 197.971 199.242 1.00 120.73 305 ILE B N 1
ATOM 7855 C CA . ILE B 2 305 ? 195.439 198.876 198.184 1.00 120.73 305 ILE B CA 1
ATOM 7856 C C . ILE B 2 305 ? 193.933 198.763 197.961 1.00 120.73 305 ILE B C 1
ATOM 7857 O O . ILE B 2 305 ? 193.307 197.730 198.237 1.00 120.73 305 ILE B O 1
ATOM 7859 N N . ALA B 2 306 ? 193.358 199.859 197.443 1.00 118.20 306 ALA B N 1
ATOM 7860 C CA . ALA B 2 306 ? 191.930 200.002 197.119 1.00 118.20 306 ALA B CA 1
ATOM 7861 C C . ALA B 2 306 ? 191.036 199.719 198.327 1.00 118.20 306 ALA B C 1
ATOM 7862 O O . ALA B 2 306 ? 190.070 198.957 198.252 1.00 118.20 306 ALA B O 1
ATOM 7864 N N . SER B 2 307 ? 191.363 200.355 199.452 1.00 120.81 307 SER B N 1
ATOM 7865 C CA . SER B 2 307 ? 190.729 200.012 200.719 1.00 120.81 307 SER B CA 1
ATOM 7866 C C . SER B 2 307 ? 189.525 200.877 201.061 1.00 120.81 307 SER B C 1
ATOM 7867 O O . SER B 2 307 ? 188.670 200.435 201.838 1.00 120.81 307 SER B O 1
ATOM 7870 N N . GLY B 2 308 ? 189.428 202.094 200.528 1.00 117.79 308 GLY B N 1
ATOM 7871 C CA . GLY B 2 308 ? 188.308 202.939 200.889 1.00 117.79 308 GLY B CA 1
ATOM 7872 C C . GLY B 2 308 ? 187.046 202.501 200.178 1.00 117.79 308 GLY B C 1
ATOM 7873 O O . GLY B 2 308 ? 186.860 202.797 198.998 1.00 117.79 308 GLY B O 1
ATOM 7874 N N . THR B 2 309 ? 186.169 201.818 200.915 1.00 110.76 309 THR B N 1
ATOM 7875 C CA . THR B 2 309 ? 185.120 200.958 200.380 1.00 110.76 309 THR B CA 1
ATOM 7876 C C . THR B 2 309 ? 183.886 201.034 201.271 1.00 110.76 309 THR B C 1
ATOM 7877 O O . THR B 2 309 ? 183.996 201.201 202.486 1.00 110.76 309 THR B O 1
ATOM 7881 N N . ARG B 2 310 ? 182.713 200.840 200.667 1.00 106.19 310 ARG B N 1
ATOM 7882 C CA . ARG B 2 310 ? 181.438 200.824 201.391 1.00 106.19 310 ARG B CA 1
ATOM 7883 C C . ARG B 2 310 ? 180.409 200.051 200.579 1.00 106.19 310 ARG B C 1
ATOM 7884 O O . ARG B 2 310 ? 180.113 200.429 199.444 1.00 106.19 310 ARG B O 1
ATOM 7892 N N . LEU B 2 311 ? 179.849 198.989 201.153 1.00 102.84 311 LEU B N 1
ATOM 7893 C CA . LEU B 2 311 ? 178.786 198.214 200.523 1.00 102.84 311 LEU B CA 1
ATOM 7894 C C . LEU B 2 311 ? 177.601 198.112 201.475 1.00 102.84 311 LEU B C 1
ATOM 7895 O O . LEU B 2 311 ? 177.661 198.552 202.622 1.00 102.84 311 LEU B O 1
ATOM 7900 N N . SER B 2 312 ? 176.512 197.513 201.000 1.00 101.15 312 SER B N 1
ATOM 7901 C CA . SER B 2 312 ? 175.350 197.295 201.855 1.00 101.15 312 SER B CA 1
ATOM 7902 C C . SER B 2 312 ? 174.578 196.078 201.375 1.00 101.15 312 SER B C 1
ATOM 7903 O O . SER B 2 312 ? 174.459 195.856 200.168 1.00 101.15 312 SER B O 1
ATOM 7906 N N . ILE B 2 313 ? 174.057 195.299 202.318 1.00 101.38 313 ILE B N 1
ATOM 7907 C CA . ILE B 2 313 ? 173.129 194.215 202.009 1.00 101.38 313 ILE B CA 1
ATOM 7908 C C . ILE B 2 313 ? 171.805 194.553 202.684 1.00 101.38 313 ILE B C 1
ATOM 7909 O O . ILE B 2 313 ? 171.647 194.305 203.888 1.00 101.38 313 ILE B O 1
ATOM 7914 N N . PRO B 2 314 ? 170.855 195.166 201.990 1.00 104.49 314 PRO B N 1
ATOM 7915 C CA . PRO B 2 314 ? 169.500 195.241 202.539 1.00 104.49 314 PRO B CA 1
ATOM 7916 C C . PRO B 2 314 ? 168.755 193.932 202.338 1.00 104.49 314 PRO B C 1
ATOM 7917 O O . PRO B 2 314 ? 168.775 193.338 201.258 1.00 104.49 314 PRO B O 1
ATOM 7921 N N . ILE B 2 315 ? 168.093 193.481 203.408 1.00 105.20 315 ILE B N 1
ATOM 7922 C CA . ILE B 2 315 ? 167.244 192.294 203.328 1.00 105.20 315 ILE B CA 1
ATOM 7923 C C . ILE B 2 315 ? 165.944 192.563 202.591 1.00 105.20 315 ILE B C 1
ATOM 7924 O O . ILE B 2 315 ? 165.251 191.613 202.207 1.00 105.20 315 ILE B O 1
ATOM 7926 N N . THR B 2 316 ? 165.594 193.828 202.392 1.00 109.62 316 THR B N 1
ATOM 7927 C CA . THR B 2 316 ? 164.479 194.249 201.563 1.00 109.62 316 THR B CA 1
ATOM 7928 C C . THR B 2 316 ? 165.096 194.894 200.317 1.00 109.62 316 THR B C 1
ATOM 7929 O O . THR B 2 316 ? 166.320 194.957 200.185 1.00 109.62 316 THR B O 1
ATOM 7933 N N . SER B 2 317 ? 164.258 195.358 199.386 1.00 112.77 317 SER B N 1
ATOM 7934 C CA . SER B 2 317 ? 164.699 195.819 198.072 1.00 112.77 317 SER B CA 1
ATOM 7935 C C . SER B 2 317 ? 165.558 197.082 198.104 1.00 112.77 317 SER B C 1
ATOM 7936 O O . SER B 2 317 ? 165.766 197.685 199.160 1.00 112.77 317 SER B O 1
ATOM 7939 N N . ASN B 2 318 ? 166.055 197.484 196.935 1.00 114.31 318 ASN B N 1
ATOM 7940 C CA . ASN B 2 318 ? 166.979 198.604 196.804 1.00 114.31 318 ASN B CA 1
ATOM 7941 C C . ASN B 2 318 ? 166.305 199.963 196.887 1.00 114.31 318 ASN B C 1
ATOM 7942 O O . ASN B 2 318 ? 167.002 200.974 197.021 1.00 114.31 318 ASN B O 1
ATOM 7947 N N . THR B 2 319 ? 164.984 200.013 196.814 1.00 122.02 319 THR B N 1
ATOM 7948 C CA . THR B 2 319 ? 164.269 201.244 196.522 1.00 122.02 319 THR B CA 1
ATOM 7949 C C . THR B 2 319 ? 163.817 201.994 197.766 1.00 122.02 319 THR B C 1
ATOM 7950 O O . THR B 2 319 ? 163.012 202.924 197.650 1.00 122.02 319 THR B O 1
ATOM 7954 N N . LEU B 2 320 ? 164.303 201.622 198.946 1.00 123.71 320 LEU B N 1
ATOM 7955 C CA . LEU B 2 320 ? 163.735 202.123 200.191 1.00 123.71 320 LEU B CA 1
ATOM 7956 C C . LEU B 2 320 ? 164.815 202.406 201.227 1.00 123.71 320 LEU B C 1
ATOM 7957 O O . LEU B 2 320 ? 164.562 202.371 202.435 1.00 123.71 320 LEU B O 1
ATOM 7962 N N . ILE B 2 321 ? 166.026 202.744 200.778 1.00 124.29 321 ILE B N 1
ATOM 7963 C CA . ILE B 2 321 ? 167.160 202.842 201.694 1.00 124.29 321 ILE B CA 1
ATOM 7964 C C . ILE B 2 321 ? 167.450 204.307 202.067 1.00 124.29 321 ILE B C 1
ATOM 7965 O O . ILE B 2 321 ? 168.107 204.565 203.090 1.00 124.29 321 ILE B O 1
ATOM 7970 N N . TYR B 2 322 ? 166.880 205.263 201.326 1.00 128.64 322 TYR B N 1
ATOM 7971 C CA . TYR B 2 322 ? 166.548 206.630 201.766 1.00 128.64 322 TYR B CA 1
ATOM 7972 C C . TYR B 2 322 ? 167.777 207.449 202.201 1.00 128.64 322 TYR B C 1
ATOM 7973 O O . TYR B 2 322 ? 168.052 207.665 203.372 1.00 128.64 322 TYR B O 1
ATOM 7982 N N . TYR B 2 323 ? 168.556 207.873 201.209 1.00 132.34 323 TYR B N 1
ATOM 7983 C CA . TYR B 2 323 ? 169.316 209.109 201.381 1.00 132.34 323 TYR B CA 1
ATOM 7984 C C . TYR B 2 323 ? 169.288 209.917 200.094 1.00 132.34 323 TYR B C 1
ATOM 7985 O O . TYR B 2 323 ? 169.454 209.373 198.999 1.00 132.34 323 TYR B O 1
ATOM 7994 N N . HIS B 2 324 ? 169.067 211.222 200.246 1.00 141.60 324 HIS B N 1
ATOM 7995 C CA . HIS B 2 324 ? 168.751 212.327 199.351 1.00 141.60 324 HIS B CA 1
ATOM 7996 C C . HIS B 2 324 ? 170.007 212.886 198.688 1.00 141.60 324 HIS B C 1
ATOM 7997 O O . HIS B 2 324 ? 171.058 212.977 199.320 1.00 141.60 324 HIS B O 1
ATOM 8004 N N . PRO B 2 325 ? 169.919 213.276 197.422 1.00 146.88 325 PRO B N 1
ATOM 8005 C CA . PRO B 2 325 ? 171.025 214.001 196.792 1.00 146.88 325 PRO B CA 1
ATOM 8006 C C . PRO B 2 325 ? 171.144 215.412 197.344 1.00 146.88 325 PRO B C 1
ATOM 8007 O O . PRO B 2 325 ? 170.286 215.908 198.077 1.00 146.88 325 PRO B O 1
ATOM 8011 N N . HIS B 2 326 ? 172.235 216.072 196.974 1.00 149.87 326 HIS B N 1
ATOM 8012 C CA . HIS B 2 326 ? 172.259 217.500 197.210 1.00 149.87 326 HIS B CA 1
ATOM 8013 C C . HIS B 2 326 ? 172.247 218.233 195.874 1.00 149.87 326 HIS B C 1
ATOM 8014 O O . HIS B 2 326 ? 172.996 217.870 194.954 1.00 149.87 326 HIS B O 1
ATOM 8021 N N . PRO B 2 327 ? 171.317 219.164 195.687 1.00 149.83 327 PRO B N 1
ATOM 8022 C CA . PRO B 2 327 ? 171.299 219.954 194.453 1.00 149.83 327 PRO B CA 1
ATOM 8023 C C . PRO B 2 327 ? 172.529 220.841 194.327 1.00 149.83 327 PRO B C 1
ATOM 8024 O O . PRO B 2 327 ? 173.106 221.309 195.311 1.00 149.83 327 PRO B O 1
ATOM 8028 N N . GLU B 2 328 ? 172.925 221.067 193.078 1.00 149.39 328 GLU B N 1
ATOM 8029 C CA . GLU B 2 328 ? 174.094 221.886 192.768 1.00 149.39 328 GLU B CA 1
ATOM 8030 C C . GLU B 2 328 ? 173.781 222.631 191.474 1.00 149.39 328 GLU B C 1
ATOM 8031 O O . GLU B 2 328 ? 173.470 222.002 190.456 1.00 149.39 328 GLU B O 1
ATOM 8037 N N . ASP B 2 329 ? 173.827 223.965 191.525 1.00 147.68 329 ASP B N 1
ATOM 8038 C CA . ASP B 2 329 ? 173.245 224.828 190.503 1.00 147.68 329 ASP B CA 1
ATOM 8039 C C . ASP B 2 329 ? 174.290 225.759 189.900 1.00 147.68 329 ASP B C 1
ATOM 8040 O O . ASP B 2 329 ? 175.191 226.236 190.598 1.00 147.68 329 ASP B O 1
ATOM 8045 N N . ILE B 2 330 ? 174.181 225.980 188.588 1.00 147.25 330 ILE B N 1
ATOM 8046 C CA . ILE B 2 330 ? 175.077 226.869 187.845 1.00 147.25 330 ILE B CA 1
ATOM 8047 C C . ILE B 2 330 ? 174.239 227.741 186.921 1.00 147.25 330 ILE B C 1
ATOM 8048 O O . ILE B 2 330 ? 173.479 227.225 186.099 1.00 147.25 330 ILE B O 1
ATOM 8053 N N . LYS B 2 331 ? 174.386 229.054 187.039 1.00 151.34 331 LYS B N 1
ATOM 8054 C CA . LYS B 2 331 ? 173.798 229.990 186.092 1.00 151.34 331 LYS B CA 1
ATOM 8055 C C . LYS B 2 331 ? 174.924 230.601 185.270 1.00 151.34 331 LYS B C 1
ATOM 8056 O O . LYS B 2 331 ? 175.755 231.337 185.812 1.00 151.34 331 LYS B O 1
ATOM 8062 N N . PHE B 2 332 ? 174.962 230.304 183.969 1.00 158.27 332 PHE B N 1
ATOM 8063 C CA . PHE B 2 332 ? 176.056 230.814 183.153 1.00 158.27 332 PHE B CA 1
ATOM 8064 C C . PHE B 2 332 ? 175.539 231.683 182.016 1.00 158.27 332 PHE B C 1
ATOM 8065 O O . PHE B 2 332 ? 174.547 231.356 181.354 1.00 158.27 332 PHE B O 1
ATOM 8073 N N . HIS B 2 333 ? 176.252 232.786 181.804 1.00 163.99 333 HIS B N 1
ATOM 8074 C CA . HIS B 2 333 ? 175.910 233.833 180.853 1.00 163.99 333 HIS B CA 1
ATOM 8075 C C . HIS B 2 333 ? 176.476 233.501 179.475 1.00 163.99 333 HIS B C 1
ATOM 8076 O O . HIS B 2 333 ? 177.699 233.491 179.291 1.00 163.99 333 HIS B O 1
ATOM 8083 N N . LEU B 2 334 ? 175.592 233.255 178.505 1.00 163.81 334 LEU B N 1
ATOM 8084 C CA . LEU B 2 334 ? 176.006 232.848 177.165 1.00 163.81 334 LEU B CA 1
ATOM 8085 C C . LEU B 2 334 ? 174.989 233.323 176.130 1.00 163.81 334 LEU B C 1
ATOM 8086 O O . LEU B 2 334 ? 173.786 233.113 176.294 1.00 163.81 334 LEU B O 1
ATOM 8091 N N . TYR B 2 335 ? 175.499 233.957 175.064 1.00 164.51 335 TYR B N 1
ATOM 8092 C CA . TYR B 2 335 ? 174.795 234.871 174.155 1.00 164.51 335 TYR B CA 1
ATOM 8093 C C . TYR B 2 335 ? 173.829 235.809 174.881 1.00 164.51 335 TYR B C 1
ATOM 8094 O O . TYR B 2 335 ? 172.695 236.007 174.436 1.00 164.51 335 TYR B O 1
ATOM 8103 N N . LEU B 2 336 ? 174.302 236.419 175.982 1.00 162.07 336 LEU B N 1
ATOM 8104 C CA . LEU B 2 336 ? 173.520 237.299 176.867 1.00 162.07 336 LEU B CA 1
ATOM 8105 C C . LEU B 2 336 ? 172.293 236.589 177.444 1.00 162.07 336 LEU B C 1
ATOM 8106 O O . LEU B 2 336 ? 171.285 237.226 177.757 1.00 162.07 336 LEU B O 1
ATOM 8111 N N . VAL B 2 337 ? 172.362 235.267 177.591 1.00 160.23 337 VAL B N 1
ATOM 8112 C CA . VAL B 2 337 ? 171.220 234.458 178.021 1.00 160.23 337 VAL B CA 1
ATOM 8113 C C . VAL B 2 337 ? 171.681 233.449 179.069 1.00 160.23 337 VAL B C 1
ATOM 8114 O O . VAL B 2 337 ? 172.581 232.639 178.804 1.00 160.23 337 VAL B O 1
ATOM 8118 N N . PRO B 2 338 ? 171.122 233.472 180.274 1.00 159.47 338 PRO B N 1
ATOM 8119 C CA . PRO B 2 338 ? 171.555 232.512 181.298 1.00 159.47 338 PRO B CA 1
ATOM 8120 C C . PRO B 2 338 ? 171.020 231.104 181.091 1.00 159.47 338 PRO B C 1
ATOM 8121 O O . PRO B 2 338 ? 169.811 230.856 181.149 1.00 159.47 338 PRO B O 1
ATOM 8125 N N . SER B 2 339 ? 171.929 230.168 180.846 1.00 156.89 339 SER B N 1
ATOM 8126 C CA . SER B 2 339 ? 171.594 228.752 180.869 1.00 156.89 339 SER B CA 1
ATOM 8127 C C . SER B 2 339 ? 171.822 228.223 182.278 1.00 156.89 339 SER B C 1
ATOM 8128 O O . SER B 2 339 ? 172.861 228.502 182.892 1.00 156.89 339 SER B O 1
ATOM 8131 N N . ASP B 2 340 ? 170.848 227.483 182.797 1.00 148.64 340 ASP B N 1
ATOM 8132 C CA . ASP B 2 340 ? 170.977 226.941 184.137 1.00 148.64 340 ASP B CA 1
ATOM 8133 C C . ASP B 2 340 ? 171.404 225.479 184.084 1.00 148.64 340 ASP B C 1
ATOM 8134 O O . ASP B 2 340 ? 171.282 224.802 183.063 1.00 148.64 340 ASP B O 1
ATOM 8139 N N . ALA B 2 341 ? 171.933 225.007 185.209 1.00 147.00 341 ALA B N 1
ATOM 8140 C CA . ALA B 2 341 ? 172.430 223.639 185.338 1.00 147.00 341 ALA B CA 1
ATOM 8141 C C . ALA B 2 341 ? 172.077 223.173 186.745 1.00 147.00 341 ALA B C 1
ATOM 8142 O O . ALA B 2 341 ? 172.677 223.633 187.721 1.00 147.00 341 ALA B O 1
ATOM 8144 N N . LEU B 2 342 ? 171.093 222.285 186.838 1.00 145.83 342 LEU B N 1
ATOM 8145 C CA . LEU B 2 342 ? 170.661 221.692 188.094 1.00 145.83 342 LEU B CA 1
ATOM 8146 C C . LEU B 2 342 ? 171.159 220.256 188.129 1.00 145.83 342 LEU B C 1
ATOM 8147 O O . LEU B 2 342 ? 170.891 219.482 187.204 1.00 145.83 342 LEU B O 1
ATOM 8152 N N . LEU B 2 343 ? 171.881 219.906 189.192 1.00 142.41 343 LEU B N 1
ATOM 8153 C CA . LEU B 2 343 ? 172.477 218.586 189.340 1.00 142.41 343 LEU B CA 1
ATOM 8154 C C . LEU B 2 343 ? 172.019 217.992 190.661 1.00 142.41 343 LEU B C 1
ATOM 8155 O O . LEU B 2 343 ? 172.153 218.632 191.708 1.00 142.41 343 LEU B O 1
ATOM 8160 N N . THR B 2 344 ? 171.488 216.764 190.617 1.00 140.12 344 THR B N 1
ATOM 8161 C CA . THR B 2 344 ? 170.974 216.088 191.814 1.00 140.12 344 THR B CA 1
ATOM 8162 C C . THR B 2 344 ? 171.660 214.720 192.007 1.00 140.12 344 THR B C 1
ATOM 8163 O O . THR B 2 344 ? 171.132 213.644 191.718 1.00 140.12 344 THR B O 1
ATOM 8167 N N . LYS B 2 345 ? 172.850 214.777 192.597 1.00 138.82 345 LYS B N 1
ATOM 8168 C CA . LYS B 2 345 ? 173.672 213.616 192.898 1.00 138.82 345 LYS B CA 1
ATOM 8169 C C . LYS B 2 345 ? 173.934 213.542 194.396 1.00 138.82 345 LYS B C 1
ATOM 8170 O O . LYS B 2 345 ? 173.878 214.555 195.103 1.00 138.82 345 LYS B O 1
ATOM 8176 N N . ALA B 2 346 ? 174.191 212.328 194.877 1.00 132.95 346 ALA B N 1
ATOM 8177 C CA . ALA B 2 346 ? 174.477 212.120 196.287 1.00 132.95 346 ALA B CA 1
ATOM 8178 C C . ALA B 2 346 ? 175.842 212.700 196.643 1.00 132.95 346 ALA B C 1
ATOM 8179 O O . ALA B 2 346 ? 176.712 212.884 195.788 1.00 132.95 346 ALA B O 1
ATOM 8181 N N . ILE B 2 347 ? 176.023 212.991 197.930 1.00 130.76 347 ILE B N 1
ATOM 8182 C CA . ILE B 2 347 ? 177.189 213.755 198.358 1.00 130.76 347 ILE B CA 1
ATOM 8183 C C . ILE B 2 347 ? 178.434 212.870 198.424 1.00 130.76 347 ILE B C 1
ATOM 8184 O O . ILE B 2 347 ? 178.698 212.172 199.410 1.00 130.76 347 ILE B O 1
ATOM 8189 N N . ASP B 2 348 ? 179.194 212.883 197.334 1.00 132.32 348 ASP B N 1
ATOM 8190 C CA . ASP B 2 348 ? 180.539 212.323 197.276 1.00 132.32 348 ASP B CA 1
ATOM 8191 C C . ASP B 2 348 ? 181.434 213.443 196.773 1.00 132.32 348 ASP B C 1
ATOM 8192 O O . ASP B 2 348 ? 181.209 213.968 195.678 1.00 132.32 348 ASP B O 1
ATOM 8197 N N . ASP B 2 349 ? 182.433 213.811 197.582 1.00 138.08 349 ASP B N 1
ATOM 8198 C CA . ASP B 2 349 ? 183.171 215.053 197.365 1.00 138.08 349 ASP B CA 1
ATOM 8199 C C . ASP B 2 349 ? 184.015 215.006 196.098 1.00 138.08 349 ASP B C 1
ATOM 8200 O O . ASP B 2 349 ? 184.055 215.984 195.342 1.00 138.08 349 ASP B O 1
ATOM 8205 N N . GLU B 2 350 ? 184.679 213.880 195.834 1.00 139.78 350 GLU B N 1
ATOM 8206 C CA . GLU B 2 350 ? 185.445 213.774 194.598 1.00 139.78 350 GLU B CA 1
ATOM 8207 C C . GLU B 2 350 ? 184.539 213.619 193.385 1.00 139.78 350 GLU B C 1
ATOM 8208 O O . GLU B 2 350 ? 184.853 214.156 192.317 1.00 139.78 350 GLU B O 1
ATOM 8214 N N . GLU B 2 351 ? 183.410 212.918 193.540 1.00 140.88 351 GLU B N 1
ATOM 8215 C CA . GLU B 2 351 ? 182.412 212.837 192.476 1.00 140.88 351 GLU B CA 1
ATOM 8216 C C . GLU B 2 351 ? 181.830 214.206 192.155 1.00 140.88 351 GLU B C 1
ATOM 8217 O O . GLU B 2 351 ? 181.708 214.572 190.983 1.00 140.88 351 GLU B O 1
ATOM 8223 N N . ASP B 2 352 ? 181.484 214.979 193.189 1.00 143.41 352 ASP B N 1
ATOM 8224 C CA . ASP B 2 352 ? 180.934 216.319 192.994 1.00 143.41 352 ASP B CA 1
ATOM 8225 C C . ASP B 2 352 ? 181.958 217.245 192.347 1.00 143.41 352 ASP B C 1
ATOM 8226 O O . ASP B 2 352 ? 181.647 217.970 191.388 1.00 143.41 352 ASP B O 1
ATOM 8231 N N . ARG B 2 353 ? 183.200 217.201 192.843 1.00 142.70 353 ARG B N 1
ATOM 8232 C CA . ARG B 2 353 ? 184.259 218.067 192.335 1.00 142.70 353 ARG B CA 1
ATOM 8233 C C . ARG B 2 353 ? 184.593 217.741 190.885 1.00 142.70 353 ARG B C 1
ATOM 8234 O O . ARG B 2 353 ? 184.691 218.640 190.042 1.00 142.70 353 ARG B O 1
ATOM 8242 N N . PHE B 2 354 ? 184.738 216.455 190.558 1.00 143.34 354 PHE B N 1
ATOM 8243 C CA . PHE B 2 354 ? 185.125 216.132 189.194 1.00 143.34 354 PHE B CA 1
ATOM 8244 C C . PHE B 2 354 ? 183.915 216.156 188.267 1.00 143.34 354 PHE B C 1
ATOM 8245 O O . PHE B 2 354 ? 184.076 216.268 187.049 1.00 143.34 354 PHE B O 1
ATOM 8253 N N . HIS B 2 355 ? 182.700 216.143 188.823 1.00 144.93 355 HIS B N 1
ATOM 8254 C CA . HIS B 2 355 ? 181.525 216.473 188.027 1.00 144.93 355 HIS B CA 1
ATOM 8255 C C . HIS B 2 355 ? 181.555 217.939 187.620 1.00 144.93 355 HIS B C 1
ATOM 8256 O O . HIS B 2 355 ? 181.177 218.292 186.497 1.00 144.93 355 HIS B O 1
ATOM 8263 N N . GLY B 2 356 ? 181.992 218.807 188.536 1.00 143.16 356 GLY B N 1
ATOM 8264 C CA . GLY B 2 356 ? 182.212 220.201 188.176 1.00 143.16 356 GLY B CA 1
ATOM 8265 C C . GLY B 2 356 ? 183.338 220.383 187.172 1.00 143.16 356 GLY B C 1
ATOM 8266 O O . GLY B 2 356 ? 183.269 221.250 186.296 1.00 143.16 356 GLY B O 1
ATOM 8267 N N . VAL B 2 357 ? 184.394 219.575 187.291 1.00 145.78 357 VAL B N 1
ATOM 8268 C CA . VAL B 2 357 ? 185.514 219.653 186.349 1.00 145.78 357 VAL B CA 1
ATOM 8269 C C . VAL B 2 357 ? 185.093 219.146 184.965 1.00 145.78 357 VAL B C 1
ATOM 8270 O O . VAL B 2 357 ? 185.555 219.650 183.933 1.00 145.78 357 VAL B O 1
ATOM 8274 N N . ARG B 2 358 ? 184.188 218.164 184.915 1.00 145.73 358 ARG B N 1
ATOM 8275 C CA . ARG B 2 358 ? 183.558 217.812 183.643 1.00 145.73 358 ARG B CA 1
ATOM 8276 C C . ARG B 2 358 ? 182.661 218.943 183.154 1.00 145.73 358 ARG B C 1
ATOM 8277 O O . ARG B 2 358 ? 182.557 219.196 181.947 1.00 145.73 358 ARG B O 1
ATOM 8285 N N . LEU B 2 359 ? 182.059 219.677 184.085 1.00 141.66 359 LEU B N 1
ATOM 8286 C CA . LEU B 2 359 ? 181.168 220.784 183.771 1.00 141.66 359 LEU B CA 1
ATOM 8287 C C . LEU B 2 359 ? 181.943 222.059 183.446 1.00 141.66 359 LEU B C 1
ATOM 8288 O O . LEU B 2 359 ? 181.340 223.102 183.181 1.00 141.66 359 LEU B O 1
ATOM 8293 N N . GLN B 2 360 ? 183.279 221.989 183.476 1.00 139.51 360 GLN B N 1
ATOM 8294 C CA . GLN B 2 360 ? 184.114 223.154 183.185 1.00 139.51 360 GLN B CA 1
ATOM 8295 C C . GLN B 2 360 ? 184.041 223.534 181.702 1.00 139.51 360 GLN B C 1
ATOM 8296 O O . GLN B 2 360 ? 184.386 224.661 181.331 1.00 139.51 360 GLN B O 1
ATOM 8302 N N . THR B 2 361 ? 183.589 222.616 180.839 1.00 137.18 361 THR B N 1
ATOM 8303 C CA . THR B 2 361 ? 183.471 222.926 179.415 1.00 137.18 361 THR B CA 1
ATOM 8304 C C . THR B 2 361 ? 182.369 223.955 179.152 1.00 137.18 361 THR B C 1
ATOM 8305 O O . THR B 2 361 ? 182.450 224.733 178.195 1.00 137.18 361 THR B O 1
ATOM 8309 N N . SER B 2 362 ? 181.334 223.978 179.994 1.00 139.69 362 SER B N 1
ATOM 8310 C CA . SER B 2 362 ? 180.443 225.125 180.078 1.00 139.69 362 SER B CA 1
ATOM 8311 C C . SER B 2 362 ? 180.754 225.831 181.389 1.00 139.69 362 SER B C 1
ATOM 8312 O O . SER B 2 362 ? 180.107 225.529 182.404 1.00 139.69 362 SER B O 1
ATOM 8315 N N . PRO B 2 363 ? 181.665 226.811 181.400 1.00 144.74 363 PRO B N 1
ATOM 8316 C CA . PRO B 2 363 ? 182.471 227.122 182.609 1.00 144.74 363 PRO B CA 1
ATOM 8317 C C . PRO B 2 363 ? 181.637 227.645 183.766 1.00 144.74 363 PRO B C 1
ATOM 8318 O O . PRO B 2 363 ? 180.955 228.675 183.654 1.00 144.74 363 PRO B O 1
ATOM 8322 N N . PRO B 2 364 ? 181.664 226.935 184.899 1.00 146.82 364 PRO B N 1
ATOM 8323 C CA . PRO B 2 364 ? 180.692 227.181 185.967 1.00 146.82 364 PRO B CA 1
ATOM 8324 C C . PRO B 2 364 ? 181.163 228.099 187.084 1.00 146.82 364 PRO B C 1
ATOM 8325 O O . PRO B 2 364 ? 182.360 228.221 187.365 1.00 146.82 364 PRO B O 1
ATOM 8329 N N . MET B 2 365 ? 180.200 228.758 187.723 1.00 150.31 365 MET B N 1
ATOM 8330 C CA . MET B 2 365 ? 180.388 229.412 189.009 1.00 150.31 365 MET B CA 1
ATOM 8331 C C . MET B 2 365 ? 179.498 228.704 190.020 1.00 150.31 365 MET B C 1
ATOM 8332 O O . MET B 2 365 ? 178.329 228.428 189.731 1.00 150.31 365 MET B O 1
ATOM 8337 N N . GLU B 2 366 ? 180.056 228.386 191.188 1.00 149.45 366 GLU B N 1
ATOM 8338 C CA . GLU B 2 366 ? 179.354 227.563 192.168 1.00 149.45 366 GLU B CA 1
ATOM 8339 C C . GLU B 2 366 ? 179.053 228.350 193.436 1.00 149.45 366 GLU B C 1
ATOM 8340 O O . GLU B 2 366 ? 179.957 228.548 194.263 1.00 149.45 366 GLU B O 1
ATOM 8346 N N . PRO B 2 367 ? 177.825 228.816 193.639 1.00 146.38 367 PRO B N 1
ATOM 8347 C CA . PRO B 2 367 ? 177.437 229.354 194.945 1.00 146.38 367 PRO B CA 1
ATOM 8348 C C . PRO B 2 367 ? 177.162 228.235 195.944 1.00 146.38 367 PRO B C 1
ATOM 8349 O O . PRO B 2 367 ? 177.221 227.046 195.630 1.00 146.38 367 PRO B O 1
ATOM 8353 N N . LEU B 2 368 ? 176.845 228.643 197.169 1.00 145.64 368 LEU B N 1
ATOM 8354 C CA . LEU B 2 368 ? 176.673 227.725 198.294 1.00 145.64 368 LEU B CA 1
ATOM 8355 C C . LEU B 2 368 ? 175.203 227.703 198.713 1.00 145.64 368 LEU B C 1
ATOM 8356 O O . LEU B 2 368 ? 174.751 228.541 199.494 1.00 145.64 368 LEU B O 1
ATOM 8361 N N . ASN B 2 369 ? 174.460 226.729 198.187 1.00 143.22 369 ASN B N 1
ATOM 8362 C CA . ASN B 2 369 ? 173.100 226.445 198.624 1.00 143.22 369 ASN B CA 1
ATOM 8363 C C . ASN B 2 369 ? 172.911 224.935 198.659 1.00 143.22 369 ASN B C 1
ATOM 8364 O O . ASN B 2 369 ? 173.302 224.233 197.722 1.00 143.22 369 ASN B O 1
ATOM 8369 N N . PHE B 2 370 ? 172.316 224.438 199.743 1.00 143.24 370 PHE B N 1
ATOM 8370 C CA . PHE B 2 370 ? 172.282 223.007 200.022 1.00 143.24 370 PHE B CA 1
ATOM 8371 C C . PHE B 2 370 ? 170.845 222.531 200.191 1.00 143.24 370 PHE B C 1
ATOM 8372 O O . PHE B 2 370 ? 170.060 223.147 200.919 1.00 143.24 370 PHE B O 1
ATOM 8380 N N . GLY B 2 371 ? 170.497 221.467 199.470 1.00 143.27 371 GLY B N 1
ATOM 8381 C CA . GLY B 2 371 ? 169.209 220.818 199.616 1.00 143.27 371 GLY B CA 1
ATOM 8382 C C . GLY B 2 371 ? 169.215 219.596 200.513 1.00 143.27 371 GLY B C 1
ATOM 8383 O O . GLY B 2 371 ? 168.806 218.513 200.085 1.00 143.27 371 GLY B O 1
ATOM 8384 N N . SER B 2 372 ? 169.667 219.745 201.757 1.00 143.60 372 SER B N 1
ATOM 8385 C CA . SER B 2 372 ? 169.700 218.640 202.709 1.00 143.60 372 SER B CA 1
ATOM 8386 C C . SER B 2 372 ? 168.558 218.711 203.718 1.00 143.60 372 SER B C 1
ATOM 8387 O O . SER B 2 372 ? 168.718 218.277 204.864 1.00 143.60 372 SER B O 1
ATOM 8390 N N . SER B 2 373 ? 167.409 219.260 203.316 1.00 149.20 373 SER B N 1
ATOM 8391 C CA . SER B 2 373 ? 166.316 219.485 204.258 1.00 149.20 373 SER B CA 1
ATOM 8392 C C . SER B 2 373 ? 165.575 218.196 204.599 1.00 149.20 373 SER B C 1
ATOM 8393 O O . SER B 2 373 ? 165.304 217.929 205.775 1.00 149.20 373 SER B O 1
ATOM 8396 N N . TYR B 2 374 ? 165.252 217.384 203.591 1.00 150.28 374 TYR B N 1
ATOM 8397 C CA . TYR B 2 374 ? 164.511 216.139 203.779 1.00 150.28 374 TYR B CA 1
ATOM 8398 C C . TYR B 2 374 ? 165.304 214.957 203.240 1.00 150.28 374 TYR B C 1
ATOM 8399 O O . TYR B 2 374 ? 166.497 215.084 202.953 1.00 150.28 374 TYR B O 1
ATOM 8408 N N . ILE B 2 375 ? 164.651 213.802 203.120 1.00 143.02 375 ILE B N 1
ATOM 8409 C CA . ILE B 2 375 ? 165.256 212.568 202.629 1.00 143.02 375 ILE B CA 1
ATOM 8410 C C . ILE B 2 375 ? 164.420 212.037 201.469 1.00 143.02 375 ILE B C 1
ATOM 8411 O O . ILE B 2 375 ? 163.215 212.302 201.389 1.00 143.02 375 ILE B O 1
ATOM 8416 N N . VAL B 2 376 ? 165.070 211.335 200.539 1.00 142.94 376 VAL B N 1
ATOM 8417 C CA . VAL B 2 376 ? 164.386 210.652 199.445 1.00 142.94 376 VAL B CA 1
ATOM 8418 C C . VAL B 2 376 ? 165.174 209.388 199.105 1.00 142.94 376 VAL B C 1
ATOM 8419 O O . VAL B 2 376 ? 166.393 209.335 199.297 1.00 142.94 376 VAL B O 1
ATOM 8423 N N . SER B 2 377 ? 164.474 208.352 198.646 1.00 136.39 377 SER B N 1
ATOM 8424 C CA . SER B 2 377 ? 165.091 207.060 198.377 1.00 136.39 377 SER B CA 1
ATOM 8425 C C . SER B 2 377 ? 165.641 207.010 196.952 1.00 136.39 377 SER B C 1
ATOM 8426 O O . SER B 2 377 ? 165.665 208.008 196.227 1.00 136.39 377 SER B O 1
ATOM 8429 N N . ASN B 2 378 ? 166.107 205.832 196.545 1.00 131.65 378 ASN B N 1
ATOM 8430 C CA . ASN B 2 378 ? 166.460 205.560 195.161 1.00 131.65 378 ASN B CA 1
ATOM 8431 C C . ASN B 2 378 ? 165.215 205.165 194.372 1.00 131.65 378 ASN B C 1
ATOM 8432 O O . ASN B 2 378 ? 164.144 204.925 194.937 1.00 131.65 378 ASN B O 1
ATOM 8437 N N . SER B 2 379 ? 165.390 205.078 193.045 1.00 136.10 379 SER B N 1
ATOM 8438 C CA . SER B 2 379 ? 164.309 204.904 192.058 1.00 136.10 379 SER B CA 1
ATOM 8439 C C . SER B 2 379 ? 163.219 205.955 192.249 1.00 136.10 379 SER B C 1
ATOM 8440 O O . SER B 2 379 ? 162.023 205.665 192.190 1.00 136.10 379 SER B O 1
ATOM 8443 N N . ALA B 2 380 ? 163.643 207.187 192.492 1.00 139.59 380 ALA B N 1
ATOM 8444 C CA . ALA B 2 380 ? 162.737 208.268 192.838 1.00 139.59 380 ALA B CA 1
ATOM 8445 C C . ALA B 2 380 ? 162.628 209.218 191.656 1.00 139.59 380 ALA B C 1
ATOM 8446 O O . ALA B 2 380 ? 163.645 209.704 191.145 1.00 139.59 380 ALA B O 1
ATOM 8448 N N . ASN B 2 381 ? 161.396 209.470 191.224 1.00 145.51 381 ASN B N 1
ATOM 8449 C CA . ASN B 2 381 ? 161.104 210.415 190.156 1.00 145.51 381 ASN B CA 1
ATOM 8450 C C . ASN B 2 381 ? 160.706 211.735 190.806 1.00 145.51 381 ASN B C 1
ATOM 8451 O O . ASN B 2 381 ? 159.616 211.859 191.372 1.00 145.51 381 ASN B O 1
ATOM 8456 N N . LEU B 2 382 ? 161.596 212.714 190.721 1.00 145.98 382 LEU B N 1
ATOM 8457 C CA . LEU B 2 382 ? 161.395 214.041 191.277 1.00 145.98 382 LEU B CA 1
ATOM 8458 C C . LEU B 2 382 ? 161.097 214.998 190.134 1.00 145.98 382 LEU B C 1
ATOM 8459 O O . LEU B 2 382 ? 161.879 215.083 189.183 1.00 145.98 382 LEU B O 1
ATOM 8464 N N . LYS B 2 383 ? 159.982 215.714 190.212 1.00 146.01 383 LYS B N 1
ATOM 8465 C CA . LYS B 2 383 ? 159.765 216.774 189.244 1.00 146.01 383 LYS B CA 1
ATOM 8466 C C . LYS B 2 383 ? 160.321 218.085 189.783 1.00 146.01 383 LYS B C 1
ATOM 8467 O O . LYS B 2 383 ? 160.304 218.353 190.993 1.00 146.01 383 LYS B O 1
ATOM 8473 N N . VAL B 2 384 ? 160.822 218.893 188.851 1.00 151.96 384 VAL B N 1
ATOM 8474 C CA . VAL B 2 384 ? 161.444 220.179 189.132 1.00 151.96 384 VAL B CA 1
ATOM 8475 C C . VAL B 2 384 ? 160.519 221.269 188.599 1.00 151.96 384 VAL B C 1
ATOM 8476 O O . VAL B 2 384 ? 159.980 221.148 187.491 1.00 151.96 384 VAL B O 1
ATOM 8480 N N . MET B 2 385 ? 160.263 222.292 189.415 1.00 159.71 385 MET B N 1
ATOM 8481 C CA . MET B 2 385 ? 159.612 223.493 188.891 1.00 159.71 385 MET B CA 1
ATOM 8482 C C . MET B 2 385 ? 160.046 224.740 189.652 1.00 159.71 385 MET B C 1
ATOM 8483 O O . MET B 2 385 ? 160.092 224.727 190.891 1.00 159.71 385 MET B O 1
ATOM 8488 N N . PRO B 2 386 ? 160.401 225.819 188.958 1.00 163.40 386 PRO B N 1
ATOM 8489 C CA . PRO B 2 386 ? 160.324 227.143 189.585 1.00 163.40 386 PRO B CA 1
ATOM 8490 C C . PRO B 2 386 ? 158.860 227.525 189.744 1.00 163.40 386 PRO B C 1
ATOM 8491 O O . PRO B 2 386 ? 158.001 227.023 189.015 1.00 163.40 386 PRO B O 1
ATOM 8495 N N . LYS B 2 387 ? 158.566 228.392 190.723 1.00 158.42 387 LYS B N 1
ATOM 8496 C CA . LYS B 2 387 ? 157.150 228.743 190.890 1.00 158.42 387 LYS B CA 1
ATOM 8497 C C . LYS B 2 387 ? 156.667 229.651 189.765 1.00 158.42 387 LYS B C 1
ATOM 8498 O O . LYS B 2 387 ? 155.481 229.623 189.418 1.00 158.42 387 LYS B O 1
ATOM 8504 N N . GLU B 2 388 ? 157.557 230.453 189.188 1.00 163.37 388 GLU B N 1
ATOM 8505 C CA . GLU B 2 388 ? 157.246 231.248 188.007 1.00 163.37 388 GLU B CA 1
ATOM 8506 C C . GLU B 2 388 ? 157.838 230.555 186.786 1.00 163.37 388 GLU B C 1
ATOM 8507 O O . GLU B 2 388 ? 158.964 230.049 186.836 1.00 163.37 388 GLU B O 1
ATOM 8513 N N . LEU B 2 389 ? 157.064 230.503 185.708 1.00 160.15 389 LEU B N 1
ATOM 8514 C CA . LEU B 2 389 ? 157.309 229.559 184.629 1.00 160.15 389 LEU B CA 1
ATOM 8515 C C . LEU B 2 389 ? 157.971 230.217 183.426 1.00 160.15 389 LEU B C 1
ATOM 8516 O O . LEU B 2 389 ? 157.455 231.185 182.861 1.00 160.15 389 LEU B O 1
ATOM 8521 N N . LYS B 2 390 ? 159.089 229.624 183.012 1.00 162.31 390 LYS B N 1
ATOM 8522 C CA . LYS B 2 390 ? 159.921 230.007 181.878 1.00 162.31 390 LYS B CA 1
ATOM 8523 C C . LYS B 2 390 ? 160.027 228.800 180.959 1.00 162.31 390 LYS B C 1
ATOM 8524 O O . LYS B 2 390 ? 159.194 227.891 181.040 1.00 162.31 390 LYS B O 1
ATOM 8530 N N . LEU B 2 391 ? 161.014 228.798 180.063 1.00 161.48 391 LEU B N 1
ATOM 8531 C CA . LEU B 2 391 ? 161.215 227.676 179.148 1.00 161.48 391 LEU B CA 1
ATOM 8532 C C . LEU B 2 391 ? 161.668 226.473 179.965 1.00 161.48 391 LEU B C 1
ATOM 8533 O O . LEU B 2 391 ? 162.861 226.267 180.195 1.00 161.48 391 LEU B O 1
ATOM 8538 N N . SER B 2 392 ? 160.699 225.671 180.400 1.00 160.39 392 SER B N 1
ATOM 8539 C CA . SER B 2 392 ? 160.958 224.560 181.305 1.00 160.39 392 SER B CA 1
ATOM 8540 C C . SER B 2 392 ? 161.366 223.335 180.499 1.00 160.39 392 SER B C 1
ATOM 8541 O O . SER B 2 392 ? 160.645 222.913 179.588 1.00 160.39 392 SER B O 1
ATOM 8544 N N . TYR B 2 393 ? 162.519 222.767 180.836 1.00 152.93 393 TYR B N 1
ATOM 8545 C CA . TYR B 2 393 ? 163.070 221.617 180.136 1.00 152.93 393 TYR B CA 1
ATOM 8546 C C . TYR B 2 393 ? 163.265 220.471 181.117 1.00 152.93 393 TYR B C 1
ATOM 8547 O O . TYR B 2 393 ? 163.851 220.667 182.189 1.00 152.93 393 TYR B O 1
ATOM 8556 N N . ARG B 2 394 ? 162.756 219.290 180.742 1.00 142.88 394 ARG B N 1
ATOM 8557 C CA . ARG B 2 394 ? 163.051 218.004 181.386 1.00 142.88 394 ARG B CA 1
ATOM 8558 C C . ARG B 2 394 ? 162.631 217.990 182.859 1.00 142.88 394 ARG B C 1
ATOM 8559 O O . ARG B 2 394 ? 163.456 217.904 183.768 1.00 142.88 394 ARG B O 1
ATOM 8567 N N . SER B 2 395 ? 161.320 218.084 183.082 1.00 144.16 395 SER B N 1
ATOM 8568 C CA . SER B 2 395 ? 160.816 218.187 184.449 1.00 144.16 395 SER B CA 1
ATOM 8569 C C . SER B 2 395 ? 160.889 216.881 185.254 1.00 144.16 395 SER B C 1
ATOM 8570 O O . SER B 2 395 ? 161.438 216.917 186.362 1.00 144.16 395 SER B O 1
ATOM 8573 N N . PRO B 2 396 ? 160.377 215.695 184.785 1.00 142.31 396 PRO B N 1
ATOM 8574 C CA . PRO B 2 396 ? 160.422 214.528 185.683 1.00 142.31 396 PRO B CA 1
ATOM 8575 C C . PRO B 2 396 ? 161.788 213.858 185.751 1.00 142.31 396 PRO B C 1
ATOM 8576 O O . PRO B 2 396 ? 161.990 212.809 185.132 1.00 142.31 396 PRO B O 1
ATOM 8580 N N . GLY B 2 397 ? 162.734 214.439 186.502 1.00 144.45 397 GLY B N 1
ATOM 8581 C CA . GLY B 2 397 ? 164.037 213.826 186.655 1.00 144.45 397 GLY B CA 1
ATOM 8582 C C . GLY B 2 397 ? 164.010 212.678 187.643 1.00 144.45 397 GLY B C 1
ATOM 8583 O O . GLY B 2 397 ? 162.999 212.395 188.275 1.00 144.45 397 GLY B O 1
ATOM 8584 N N . GLU B 2 398 ? 165.147 212.000 187.784 1.00 144.75 398 GLU B N 1
ATOM 8585 C CA . GLU B 2 398 ? 165.209 210.811 188.623 1.00 144.75 398 GLU B CA 1
ATOM 8586 C C . GLU B 2 398 ? 166.476 210.833 189.466 1.00 144.75 398 GLU B C 1
ATOM 8587 O O . GLU B 2 398 ? 167.403 211.611 189.223 1.00 144.75 398 GLU B O 1
ATOM 8593 N N . ILE B 2 399 ? 166.501 209.962 190.473 1.00 143.32 399 ILE B N 1
ATOM 8594 C CA . ILE B 2 399 ? 167.607 209.875 191.425 1.00 143.32 399 ILE B CA 1
ATOM 8595 C C . ILE B 2 399 ? 168.409 208.616 191.133 1.00 143.32 399 ILE B C 1
ATOM 8596 O O . ILE B 2 399 ? 167.914 207.500 191.329 1.00 143.32 399 ILE B O 1
ATOM 8601 N N . GLN B 2 400 ? 169.654 208.791 190.689 1.00 142.78 400 GLN B N 1
ATOM 8602 C CA . GLN B 2 400 ? 170.546 207.671 190.416 1.00 142.78 400 GLN B CA 1
ATOM 8603 C C . GLN B 2 400 ? 171.978 208.052 190.762 1.00 142.78 400 GLN B C 1
ATOM 8604 O O . GLN B 2 400 ? 172.316 209.230 190.902 1.00 142.78 400 GLN B O 1
ATOM 8610 N N . HIS B 2 401 ? 172.818 207.024 190.894 1.00 136.24 401 HIS B N 1
ATOM 8611 C CA . HIS B 2 401 ? 174.238 207.176 191.176 1.00 136.24 401 HIS B CA 1
ATOM 8612 C C . HIS B 2 401 ? 175.035 206.429 190.118 1.00 136.24 401 HIS B C 1
ATOM 8613 O O . HIS B 2 401 ? 174.596 205.390 189.619 1.00 136.24 401 HIS B O 1
ATOM 8620 N N . PHE B 2 402 ? 176.207 206.960 189.784 1.00 138.21 402 PHE B N 1
ATOM 8621 C CA . PHE B 2 402 ? 177.066 206.382 188.756 1.00 138.21 402 PHE B CA 1
ATOM 8622 C C . PHE B 2 402 ? 178.514 206.475 189.225 1.00 138.21 402 PHE B C 1
ATOM 8623 O O . PHE B 2 402 ? 178.794 206.678 190.409 1.00 138.21 402 PHE B O 1
ATOM 8631 N N . SER B 2 403 ? 179.436 206.324 188.275 1.00 135.46 403 SER B N 1
ATOM 8632 C CA . SER B 2 403 ? 180.866 206.253 188.551 1.00 135.46 403 SER B CA 1
ATOM 8633 C C . SER B 2 403 ? 181.438 207.629 188.904 1.00 135.46 403 SER B C 1
ATOM 8634 O O . SER B 2 403 ? 180.723 208.566 189.246 1.00 135.46 403 SER B O 1
ATOM 8637 N N . LYS B 2 404 ? 182.770 207.716 188.896 1.00 134.63 404 LYS B N 1
ATOM 8638 C CA . LYS B 2 404 ? 183.416 209.009 189.111 1.00 134.63 404 LYS B CA 1
ATOM 8639 C C . LYS B 2 404 ? 183.385 209.870 187.849 1.00 134.63 404 LYS B C 1
ATOM 8640 O O . LYS B 2 404 ? 183.295 211.100 187.933 1.00 134.63 404 LYS B O 1
ATOM 8646 N N . PHE B 2 405 ? 183.460 209.247 186.672 1.00 140.99 405 PHE B N 1
ATOM 8647 C CA . PHE B 2 405 ? 183.432 209.953 185.394 1.00 140.99 405 PHE B CA 1
ATOM 8648 C C . PHE B 2 405 ? 182.232 209.471 184.593 1.00 140.99 405 PHE B C 1
ATOM 8649 O O . PHE B 2 405 ? 182.177 208.303 184.192 1.00 140.99 405 PHE B O 1
ATOM 8657 N N . TYR B 2 406 ? 181.304 210.384 184.326 1.00 141.77 406 TYR B N 1
ATOM 8658 C CA . TYR B 2 406 ? 179.949 210.055 183.893 1.00 141.77 406 TYR B CA 1
ATOM 8659 C C . TYR B 2 406 ? 179.221 211.352 183.576 1.00 141.77 406 TYR B C 1
ATOM 8660 O O . TYR B 2 406 ? 179.783 212.447 183.675 1.00 141.77 406 TYR B O 1
ATOM 8669 N N . ALA B 2 407 ? 177.955 211.213 183.193 1.00 143.09 407 ALA B N 1
ATOM 8670 C CA . ALA B 2 407 ? 177.023 212.327 183.094 1.00 143.09 407 ALA B CA 1
ATOM 8671 C C . ALA B 2 407 ? 175.743 211.946 183.823 1.00 143.09 407 ALA B C 1
ATOM 8672 O O . ALA B 2 407 ? 175.023 211.041 183.387 1.00 143.09 407 ALA B O 1
ATOM 8674 N N . GLY B 2 408 ? 175.461 212.636 184.929 1.00 143.42 408 GLY B N 1
ATOM 8675 C CA . GLY B 2 408 ? 174.234 212.413 185.660 1.00 143.42 408 GLY B CA 1
ATOM 8676 C C . GLY B 2 408 ? 173.045 213.072 184.991 1.00 143.42 408 GLY B C 1
ATOM 8677 O O . GLY B 2 408 ? 173.174 213.744 183.982 1.00 143.42 408 GLY B O 1
ATOM 8678 N N . GLN B 2 409 ? 171.864 212.862 185.554 1.00 140.98 409 GLN B N 1
ATOM 8679 C CA . GLN B 2 409 ? 170.633 213.377 184.952 1.00 140.98 409 GLN B CA 1
ATOM 8680 C C . GLN B 2 409 ? 170.474 214.853 185.298 1.00 140.98 409 GLN B C 1
ATOM 8681 O O . GLN B 2 409 ? 169.816 215.200 186.281 1.00 140.98 409 GLN B O 1
ATOM 8687 N N . MET B 2 410 ? 171.052 215.742 184.485 1.00 143.72 410 MET B N 1
ATOM 8688 C CA . MET B 2 410 ? 170.978 217.151 184.838 1.00 143.72 410 MET B CA 1
ATOM 8689 C C . MET B 2 410 ? 169.688 217.775 184.310 1.00 143.72 410 MET B C 1
ATOM 8690 O O . MET B 2 410 ? 168.928 217.166 183.553 1.00 143.72 410 MET B O 1
ATOM 8695 N N . LYS B 2 411 ? 169.452 219.019 184.729 1.00 147.59 411 LYS B N 1
ATOM 8696 C CA . LYS B 2 411 ? 168.378 219.853 184.202 1.00 147.59 411 LYS B CA 1
ATOM 8697 C C . LYS B 2 411 ? 168.991 221.122 183.630 1.00 147.59 411 LYS B C 1
ATOM 8698 O O . LYS B 2 411 ? 169.795 221.779 184.299 1.00 147.59 411 LYS B O 1
ATOM 8704 N N . GLU B 2 412 ? 168.610 221.470 182.400 1.00 150.93 412 GLU B N 1
ATOM 8705 C CA . GLU B 2 412 ? 169.137 222.651 181.711 1.00 150.93 412 GLU B CA 1
ATOM 8706 C C . GLU B 2 412 ? 168.008 223.557 181.238 1.00 150.93 412 GLU B C 1
ATOM 8707 O O . GLU B 2 412 ? 167.637 223.534 180.057 1.00 150.93 412 GLU B O 1
ATOM 8713 N N . PRO B 2 413 ? 167.443 224.387 182.131 1.00 149.68 413 PRO B N 1
ATOM 8714 C CA . PRO B 2 413 ? 166.475 225.388 181.672 1.00 149.68 413 PRO B CA 1
ATOM 8715 C C . PRO B 2 413 ? 167.143 226.683 181.232 1.00 149.68 413 PRO B C 1
ATOM 8716 O O . PRO B 2 413 ? 168.365 226.850 181.352 1.00 149.68 413 PRO B O 1
ATOM 8720 N N . ILE B 2 414 ? 166.334 227.608 180.718 1.00 153.39 414 ILE B N 1
ATOM 8721 C CA . ILE B 2 414 ? 166.802 228.862 180.140 1.00 153.39 414 ILE B CA 1
ATOM 8722 C C . ILE B 2 414 ? 166.121 230.008 180.875 1.00 153.39 414 ILE B C 1
ATOM 8723 O O . ILE B 2 414 ? 164.892 230.020 181.005 1.00 153.39 414 ILE B O 1
ATOM 8728 N N . GLN B 2 415 ? 166.915 230.965 181.358 1.00 153.87 415 GLN B N 1
ATOM 8729 C CA . GLN B 2 415 ? 166.370 232.146 182.015 1.00 153.87 415 GLN B CA 1
ATOM 8730 C C . GLN B 2 415 ? 166.002 233.236 181.016 1.00 153.87 415 GLN B C 1
ATOM 8731 O O . GLN B 2 415 ? 165.015 233.952 181.226 1.00 153.87 415 GLN B O 1
ATOM 8737 N N . LEU B 2 416 ? 166.846 233.416 179.986 1.00 152.72 416 LEU B N 1
ATOM 8738 C CA . LEU B 2 416 ? 166.668 234.251 178.792 1.00 152.72 416 LEU B CA 1
ATOM 8739 C C . LEU B 2 416 ? 166.784 235.748 179.101 1.00 152.72 416 LEU B C 1
ATOM 8740 O O . LEU B 2 416 ? 166.840 236.575 178.185 1.00 152.72 416 LEU B O 1
ATOM 8745 N N . GLU B 2 417 ? 166.905 236.113 180.374 1.00 156.96 417 GLU B N 1
ATOM 8746 C CA . GLU B 2 417 ? 166.870 237.511 180.770 1.00 156.96 417 GLU B CA 1
ATOM 8747 C C . GLU B 2 417 ? 167.784 237.715 181.972 1.00 156.96 417 GLU B C 1
ATOM 8748 O O . GLU B 2 417 ? 168.423 236.782 182.461 1.00 156.96 417 GLU B O 1
ATOM 8754 N N . ILE B 2 418 ? 167.816 238.951 182.463 1.00 152.63 418 ILE B N 1
ATOM 8755 C CA . ILE B 2 418 ? 168.757 239.363 183.498 1.00 152.63 418 ILE B CA 1
ATOM 8756 C C . ILE B 2 418 ? 167.989 239.500 184.817 1.00 152.63 418 ILE B C 1
ATOM 8757 O O . ILE B 2 418 ? 168.384 240.245 185.724 1.00 152.63 418 ILE B O 1
ATOM 8762 N N . THR B 2 419 ? 166.905 238.730 184.947 1.00 151.81 419 THR B N 1
ATOM 8763 C CA . THR B 2 419 ? 166.070 238.785 186.140 1.00 151.81 419 THR B CA 1
ATOM 8764 C C . THR B 2 419 ? 166.815 238.231 187.353 1.00 151.81 419 THR B C 1
ATOM 8765 O O . THR B 2 419 ? 167.787 237.478 187.240 1.00 151.81 419 THR B O 1
ATOM 8769 N N . GLU B 2 420 ? 166.355 238.643 188.529 1.00 153.49 420 GLU B N 1
ATOM 8770 C CA . GLU B 2 420 ? 167.099 238.401 189.755 1.00 153.49 420 GLU B CA 1
ATOM 8771 C C . GLU B 2 420 ? 166.680 237.126 190.470 1.00 153.49 420 GLU B C 1
ATOM 8772 O O . GLU B 2 420 ? 167.539 236.405 190.983 1.00 153.49 420 GLU B O 1
ATOM 8778 N N . LYS B 2 421 ? 165.387 236.827 190.504 1.00 152.88 421 LYS B N 1
ATOM 8779 C CA . LYS B 2 421 ? 164.832 235.889 191.467 1.00 152.88 421 LYS B CA 1
ATOM 8780 C C . LYS B 2 421 ? 164.473 234.568 190.796 1.00 152.88 421 LYS B C 1
ATOM 8781 O O . LYS B 2 421 ? 163.896 234.555 189.704 1.00 152.88 421 LYS B O 1
ATOM 8787 N N . ARG B 2 422 ? 164.807 233.454 191.454 1.00 154.46 422 ARG B N 1
ATOM 8788 C CA . ARG B 2 422 ? 164.458 232.126 190.965 1.00 154.46 422 ARG B CA 1
ATOM 8789 C C . ARG B 2 422 ? 164.143 231.215 192.143 1.00 154.46 422 ARG B C 1
ATOM 8790 O O . ARG B 2 422 ? 164.951 231.091 193.067 1.00 154.46 422 ARG B O 1
ATOM 8798 N N . HIS B 2 423 ? 162.974 230.583 192.114 1.00 154.34 423 HIS B N 1
ATOM 8799 C CA . HIS B 2 423 ? 162.565 229.626 193.143 1.00 154.34 423 HIS B CA 1
ATOM 8800 C C . HIS B 2 423 ? 162.327 228.253 192.538 1.00 154.34 423 HIS B C 1
ATOM 8801 O O . HIS B 2 423 ? 161.290 228.012 191.909 1.00 154.34 423 HIS B O 1
ATOM 8808 N N . GLY B 2 424 ? 163.261 227.345 192.794 1.00 151.85 424 GLY B N 1
ATOM 8809 C CA . GLY B 2 424 ? 163.156 225.973 192.340 1.00 151.85 424 GLY B CA 1
ATOM 8810 C C . GLY B 2 424 ? 162.553 225.091 193.417 1.00 151.85 424 GLY B C 1
ATOM 8811 O O . GLY B 2 424 ? 162.669 225.372 194.606 1.00 151.85 424 GLY B O 1
ATOM 8812 N N . THR B 2 425 ? 161.889 224.024 192.983 1.00 149.81 425 THR B N 1
ATOM 8813 C CA . THR B 2 425 ? 161.213 223.114 193.899 1.00 149.81 425 THR B CA 1
ATOM 8814 C C . THR B 2 425 ? 161.316 221.704 193.342 1.00 149.81 425 THR B C 1
ATOM 8815 O O . THR B 2 425 ? 160.968 221.470 192.178 1.00 149.81 425 THR B O 1
ATOM 8819 N N . LEU B 2 426 ? 161.807 220.788 194.178 1.00 146.24 426 LEU B N 1
ATOM 8820 C CA . LEU B 2 426 ? 161.908 219.370 193.865 1.00 146.24 426 LEU B CA 1
ATOM 8821 C C . LEU B 2 426 ? 160.814 218.667 194.661 1.00 146.24 426 LEU B C 1
ATOM 8822 O O . LEU B 2 426 ? 160.795 218.764 195.898 1.00 146.24 426 LEU B O 1
ATOM 8827 N N . VAL B 2 427 ? 159.916 217.964 193.962 1.00 145.77 427 VAL B N 1
ATOM 8828 C CA . VAL B 2 427 ? 158.729 217.372 194.582 1.00 145.77 427 VAL B CA 1
ATOM 8829 C C . VAL B 2 427 ? 158.465 215.994 193.969 1.00 145.77 427 VAL B C 1
ATOM 8830 O O . VAL B 2 427 ? 158.688 215.782 192.773 1.00 145.77 427 VAL B O 1
ATOM 8834 N N . TRP B 2 428 ? 158.029 215.044 194.805 1.00 144.62 428 TRP B N 1
ATOM 8835 C CA . TRP B 2 428 ? 157.824 213.650 194.418 1.00 144.62 428 TRP B CA 1
ATOM 8836 C C . TRP B 2 428 ? 156.699 213.499 193.394 1.00 144.62 428 TRP B C 1
ATOM 8837 O O . TRP B 2 428 ? 155.940 214.431 193.114 1.00 144.62 428 TRP B O 1
ATOM 8848 N N . ASP B 2 429 ? 156.586 212.286 192.845 1.00 145.99 429 ASP B N 1
ATOM 8849 C CA . ASP B 2 429 ? 155.439 211.927 192.020 1.00 145.99 429 ASP B CA 1
ATOM 8850 C C . ASP B 2 429 ? 154.609 210.780 192.572 1.00 145.99 429 ASP B C 1
ATOM 8851 O O . ASP B 2 429 ? 153.401 210.745 192.335 1.00 145.99 429 ASP B O 1
ATOM 8856 N N . THR B 2 430 ? 155.221 209.838 193.292 1.00 143.06 430 THR B N 1
ATOM 8857 C CA . THR B 2 430 ? 154.457 208.726 193.839 1.00 143.06 430 THR B CA 1
ATOM 8858 C C . THR B 2 430 ? 153.652 209.133 195.065 1.00 143.06 430 THR B C 1
ATOM 8859 O O . THR B 2 430 ? 152.717 208.418 195.441 1.00 143.06 430 THR B O 1
ATOM 8863 N N . GLU B 2 431 ? 153.986 210.259 195.691 1.00 144.06 431 GLU B N 1
ATOM 8864 C CA . GLU B 2 431 ? 153.206 210.780 196.801 1.00 144.06 431 GLU B CA 1
ATOM 8865 C C . GLU B 2 431 ? 153.337 212.301 196.758 1.00 144.06 431 GLU B C 1
ATOM 8866 O O . GLU B 2 431 ? 154.230 212.844 196.104 1.00 144.06 431 GLU B O 1
ATOM 8872 N N . VAL B 2 432 ? 152.419 212.989 197.439 1.00 145.03 432 VAL B N 1
ATOM 8873 C CA . VAL B 2 432 ? 152.216 214.420 197.230 1.00 145.03 432 VAL B CA 1
ATOM 8874 C C . VAL B 2 432 ? 153.325 215.281 197.850 1.00 145.03 432 VAL B C 1
ATOM 8875 O O . VAL B 2 432 ? 153.438 216.467 197.513 1.00 145.03 432 VAL B O 1
ATOM 8879 N N . LYS B 2 433 ? 154.174 214.718 198.713 1.00 146.71 433 LYS B N 1
ATOM 8880 C CA . LYS B 2 433 ? 155.076 215.546 199.507 1.00 146.71 433 LYS B CA 1
ATOM 8881 C C . LYS B 2 433 ? 156.229 216.094 198.662 1.00 146.71 433 LYS B C 1
ATOM 8882 O O . LYS B 2 433 ? 156.642 215.476 197.676 1.00 146.71 433 LYS B O 1
ATOM 8888 N N . PRO B 2 434 ? 156.736 217.275 199.004 1.00 149.37 434 PRO B N 1
ATOM 8889 C CA . PRO B 2 434 ? 157.944 217.790 198.360 1.00 149.37 434 PRO B CA 1
ATOM 8890 C C . PRO B 2 434 ? 159.192 217.409 199.147 1.00 149.37 434 PRO B C 1
ATOM 8891 O O . PRO B 2 434 ? 159.124 216.903 200.268 1.00 149.37 434 PRO B O 1
ATOM 8895 N N . VAL B 2 435 ? 160.344 217.671 198.534 1.00 150.01 435 VAL B N 1
ATOM 8896 C CA . VAL B 2 435 ? 161.616 217.452 199.214 1.00 150.01 435 VAL B CA 1
ATOM 8897 C C . VAL B 2 435 ? 162.494 218.697 199.253 1.00 150.01 435 VAL B C 1
ATOM 8898 O O . VAL B 2 435 ? 163.298 218.849 200.192 1.00 150.01 435 VAL B O 1
ATOM 8902 N N . ASP B 2 436 ? 162.360 219.658 198.334 1.00 146.29 436 ASP B N 1
ATOM 8903 C CA . ASP B 2 436 ? 163.306 220.770 198.339 1.00 146.29 436 ASP B CA 1
ATOM 8904 C C . ASP B 2 436 ? 162.661 222.028 197.776 1.00 146.29 436 ASP B C 1
ATOM 8905 O O . ASP B 2 436 ? 161.954 221.964 196.769 1.00 146.29 436 ASP B O 1
ATOM 8910 N N . LEU B 2 437 ? 162.902 223.162 198.435 1.00 145.56 437 LEU B N 1
ATOM 8911 C CA . LEU B 2 437 ? 162.472 224.470 197.950 1.00 145.56 437 LEU B CA 1
ATOM 8912 C C . LEU B 2 437 ? 163.638 225.431 198.114 1.00 145.56 437 LEU B C 1
ATOM 8913 O O . LEU B 2 437 ? 164.026 225.743 199.243 1.00 145.56 437 LEU B O 1
ATOM 8918 N N . GLN B 2 438 ? 164.192 225.908 197.000 1.00 146.59 438 GLN B N 1
ATOM 8919 C CA . GLN B 2 438 ? 165.400 226.718 197.036 1.00 146.59 438 GLN B CA 1
ATOM 8920 C C . GLN B 2 438 ? 165.184 228.062 196.362 1.00 146.59 438 GLN B C 1
ATOM 8921 O O . GLN B 2 438 ? 164.512 228.168 195.329 1.00 146.59 438 GLN B O 1
ATOM 8927 N N . LEU B 2 439 ? 165.805 229.077 196.957 1.00 151.72 439 LEU B N 1
ATOM 8928 C CA . LEU B 2 439 ? 165.721 230.462 196.526 1.00 151.72 439 LEU B CA 1
ATOM 8929 C C . LEU B 2 439 ? 167.110 230.895 196.072 1.00 151.72 439 LEU B C 1
ATOM 8930 O O . LEU B 2 439 ? 168.070 230.798 196.844 1.00 151.72 439 LEU B O 1
ATOM 8935 N N . VAL B 2 440 ? 167.225 231.374 194.835 1.00 150.43 440 VAL B N 1
ATOM 8936 C CA . VAL B 2 440 ? 168.522 231.764 194.291 1.00 150.43 440 VAL B CA 1
ATOM 8937 C C . VAL B 2 440 ? 168.376 233.065 193.502 1.00 150.43 440 VAL B C 1
ATOM 8938 O O . VAL B 2 440 ? 167.395 233.264 192.776 1.00 150.43 440 VAL B O 1
ATOM 8942 N N . ALA B 2 441 ? 169.324 233.976 193.696 1.00 151.81 441 ALA B N 1
ATOM 8943 C CA . ALA B 2 441 ? 169.349 235.260 193.016 1.00 151.81 441 ALA B CA 1
ATOM 8944 C C . ALA B 2 441 ? 170.496 235.305 192.012 1.00 151.81 441 ALA B C 1
ATOM 8945 O O . ALA B 2 441 ? 171.415 234.483 192.033 1.00 151.81 441 ALA B O 1
ATOM 8947 N N . ALA B 2 442 ? 170.418 236.286 191.117 1.00 149.20 442 ALA B N 1
ATOM 8948 C CA . ALA B 2 442 ? 171.401 236.477 190.050 1.00 149.20 442 ALA B CA 1
ATOM 8949 C C . ALA B 2 442 ? 172.356 237.627 190.349 1.00 149.20 442 ALA B C 1
ATOM 8950 O O . ALA B 2 442 ? 172.738 238.378 189.446 1.00 149.20 442 ALA B O 1
ATOM 8952 N N . SER B 2 443 ? 172.747 237.790 191.617 1.00 144.73 443 SER B N 1
ATOM 8953 C CA . SER B 2 443 ? 173.636 238.885 191.994 1.00 144.73 443 SER B CA 1
ATOM 8954 C C . SER B 2 443 ? 175.058 238.652 191.494 1.00 144.73 443 SER B C 1
ATOM 8955 O O . SER B 2 443 ? 175.788 239.609 191.213 1.00 144.73 443 SER B O 1
ATOM 8958 N N . ALA B 2 444 ? 175.472 237.391 191.383 1.00 140.98 444 ALA B N 1
ATOM 8959 C CA . ALA B 2 444 ? 176.787 237.030 190.850 1.00 140.98 444 ALA B CA 1
ATOM 8960 C C . ALA B 2 444 ? 176.603 236.011 189.733 1.00 140.98 444 ALA B C 1
ATOM 8961 O O . ALA B 2 444 ? 176.724 234.799 189.958 1.00 140.98 444 ALA B O 1
ATOM 8963 N N . PRO B 2 445 ? 176.299 236.468 188.503 1.00 137.77 445 PRO B N 1
ATOM 8964 C CA . PRO B 2 445 ? 176.145 235.543 187.376 1.00 137.77 445 PRO B CA 1
ATOM 8965 C C . PRO B 2 445 ? 177.477 234.963 186.911 1.00 137.77 445 PRO B C 1
ATOM 8966 O O . PRO B 2 445 ? 178.425 235.723 186.715 1.00 137.77 445 PRO B O 1
ATOM 8970 N N . LEU C 2 320 ? 172.930 189.485 178.100 1.00 117.25 320 LEU C N 1
ATOM 8971 C CA . LEU C 2 320 ? 172.038 190.635 178.058 1.00 117.25 320 LEU C CA 1
ATOM 8972 C C . LEU C 2 320 ? 172.124 191.430 179.357 1.00 117.25 320 LEU C C 1
ATOM 8973 O O . LEU C 2 320 ? 171.134 191.566 180.076 1.00 117.25 320 LEU C O 1
ATOM 8978 N N . ILE C 2 321 ? 173.311 191.958 179.651 1.00 125.49 321 ILE C N 1
ATOM 8979 C CA . ILE C 2 321 ? 173.553 192.762 180.844 1.00 125.49 321 ILE C CA 1
ATOM 8980 C C . ILE C 2 321 ? 173.315 194.229 180.505 1.00 125.49 321 ILE C C 1
ATOM 8981 O O . ILE C 2 321 ? 173.724 194.710 179.441 1.00 125.49 321 ILE C O 1
ATOM 8986 N N . TYR C 2 322 ? 172.604 194.920 181.391 1.00 126.70 322 TYR C N 1
ATOM 8987 C CA . TYR C 2 322 ? 172.273 196.318 181.184 1.00 126.70 322 TYR C CA 1
ATOM 8988 C C . TYR C 2 322 ? 173.472 197.213 181.490 1.00 126.70 322 TYR C C 1
ATOM 8989 O O . TYR C 2 322 ? 174.318 196.892 182.328 1.00 126.70 322 TYR C O 1
ATOM 8998 N N . TYR C 2 323 ? 173.542 198.349 180.792 1.00 138.86 323 TYR C N 1
ATOM 8999 C CA . TYR C 2 323 ? 174.709 199.221 180.837 1.00 138.86 323 TYR C CA 1
ATOM 9000 C C . TYR C 2 323 ? 174.285 200.653 181.127 1.00 138.86 323 TYR C C 1
ATOM 9001 O O . TYR C 2 323 ? 173.159 201.062 180.838 1.00 138.86 323 TYR C O 1
ATOM 9010 N N . HIS C 2 324 ? 175.225 201.428 181.664 1.00 139.22 324 HIS C N 1
ATOM 9011 C CA . HIS C 2 324 ? 175.001 202.847 181.910 1.00 139.22 324 HIS C CA 1
ATOM 9012 C C . HIS C 2 324 ? 175.220 203.630 180.619 1.00 139.22 324 HIS C C 1
ATOM 9013 O O . HIS C 2 324 ? 176.341 203.665 180.094 1.00 139.22 324 HIS C O 1
ATOM 9020 N N . PRO C 2 325 ? 174.179 204.272 180.084 1.00 145.99 325 PRO C N 1
ATOM 9021 C CA . PRO C 2 325 ? 174.262 204.821 178.726 1.00 145.99 325 PRO C CA 1
ATOM 9022 C C . PRO C 2 325 ? 175.024 206.138 178.661 1.00 145.99 325 PRO C C 1
ATOM 9023 O O . PRO C 2 325 ? 175.158 206.870 179.644 1.00 145.99 325 PRO C O 1
ATOM 9027 N N . HIS C 2 326 ? 175.528 206.426 177.461 1.00 152.28 326 HIS C N 1
ATOM 9028 C CA . HIS C 2 326 ? 176.136 207.711 177.118 1.00 152.28 326 HIS C CA 1
ATOM 9029 C C . HIS C 2 326 ? 175.466 208.209 175.846 1.00 152.28 326 HIS C C 1
ATOM 9030 O O . HIS C 2 326 ? 175.873 207.839 174.736 1.00 152.28 326 HIS C O 1
ATOM 9037 N N . PRO C 2 327 ? 174.386 208.981 175.966 1.00 148.34 327 PRO C N 1
ATOM 9038 C CA . PRO C 2 327 ? 173.883 209.711 174.796 1.00 148.34 327 PRO C CA 1
ATOM 9039 C C . PRO C 2 327 ? 174.499 211.098 174.690 1.00 148.34 327 PRO C C 1
ATOM 9040 O O . PRO C 2 327 ? 174.516 211.855 175.665 1.00 148.34 327 PRO C O 1
ATOM 9044 N N . GLU C 2 328 ? 175.028 211.429 173.513 1.00 152.10 328 GLU C N 1
ATOM 9045 C CA . GLU C 2 328 ? 175.616 212.746 173.285 1.00 152.10 328 GLU C CA 1
ATOM 9046 C C . GLU C 2 328 ? 175.597 213.107 171.804 1.00 152.10 328 GLU C C 1
ATOM 9047 O O . GLU C 2 328 ? 176.103 212.354 170.967 1.00 152.10 328 GLU C O 1
ATOM 9053 N N . ASP C 2 329 ? 174.988 214.240 171.468 1.00 155.91 329 ASP C N 1
ATOM 9054 C CA . ASP C 2 329 ? 174.900 214.693 170.087 1.00 155.91 329 ASP C CA 1
ATOM 9055 C C . ASP C 2 329 ? 175.783 215.919 169.840 1.00 155.91 329 ASP C C 1
ATOM 9056 O O . ASP C 2 329 ? 175.387 217.070 170.042 1.00 155.91 329 ASP C O 1
ATOM 9061 N N . ILE C 2 330 ? 176.975 215.646 169.333 1.00 156.71 330 ILE C N 1
ATOM 9062 C CA . ILE C 2 330 ? 178.083 216.589 169.273 1.00 156.71 330 ILE C CA 1
ATOM 9063 C C . ILE C 2 330 ? 177.982 217.427 168.007 1.00 156.71 330 ILE C C 1
ATOM 9064 O O . ILE C 2 330 ? 177.860 216.899 166.904 1.00 156.71 330 ILE C O 1
ATOM 9069 N N . LYS C 2 331 ? 178.042 218.750 168.167 1.00 157.63 331 LYS C N 1
ATOM 9070 C CA . LYS C 2 331 ? 177.629 219.683 167.127 1.00 157.63 331 LYS C CA 1
ATOM 9071 C C . LYS C 2 331 ? 178.780 220.558 166.647 1.00 157.63 331 LYS C C 1
ATOM 9072 O O . LYS C 2 331 ? 179.748 220.803 167.375 1.00 157.63 331 LYS C O 1
ATOM 9078 N N . PHE C 2 332 ? 178.651 221.034 165.408 1.00 160.18 332 PHE C N 1
ATOM 9079 C CA . PHE C 2 332 ? 179.551 222.032 164.837 1.00 160.18 332 PHE C CA 1
ATOM 9080 C C . PHE C 2 332 ? 178.761 222.949 163.921 1.00 160.18 332 PHE C C 1
ATOM 9081 O O . PHE C 2 332 ? 177.953 222.475 163.113 1.00 160.18 332 PHE C O 1
ATOM 9089 N N . HIS C 2 333 ? 179.010 224.252 164.040 1.00 161.61 333 HIS C N 1
ATOM 9090 C CA . HIS C 2 333 ? 178.553 225.234 163.060 1.00 161.61 333 HIS C CA 1
ATOM 9091 C C . HIS C 2 333 ? 179.585 225.297 161.943 1.00 161.61 333 HIS C C 1
ATOM 9092 O O . HIS C 2 333 ? 180.612 225.967 162.063 1.00 161.61 333 HIS C O 1
ATOM 9099 N N . LEU C 2 334 ? 179.309 224.593 160.850 1.00 159.38 334 LEU C N 1
ATOM 9100 C CA . LEU C 2 334 ? 180.175 224.601 159.683 1.00 159.38 334 LEU C CA 1
ATOM 9101 C C . LEU C 2 334 ? 179.859 225.849 158.852 1.00 159.38 334 LEU C C 1
ATOM 9102 O O . LEU C 2 334 ? 178.990 226.652 159.209 1.00 159.38 334 LEU C O 1
ATOM 9107 N N . TYR C 2 335 ? 180.602 226.042 157.755 1.00 161.49 335 TYR C N 1
ATOM 9108 C CA . TYR C 2 335 ? 180.482 227.257 156.950 1.00 161.49 335 TYR C CA 1
ATOM 9109 C C . TYR C 2 335 ? 179.104 227.391 156.307 1.00 161.49 335 TYR C C 1
ATOM 9110 O O . TYR C 2 335 ? 178.546 228.493 156.261 1.00 161.49 335 TYR C O 1
ATOM 9119 N N . LEU C 2 336 ? 178.538 226.295 155.806 1.00 156.46 336 LEU C N 1
ATOM 9120 C CA . LEU C 2 336 ? 177.206 226.450 155.229 1.00 156.46 336 LEU C CA 1
ATOM 9121 C C . LEU C 2 336 ? 176.202 225.438 155.768 1.00 156.46 336 LEU C C 1
ATOM 9122 O O . LEU C 2 336 ? 175.037 225.790 155.964 1.00 156.46 336 LEU C O 1
ATOM 9127 N N . VAL C 2 337 ? 176.620 224.199 156.025 1.00 152.24 337 VAL C N 1
ATOM 9128 C CA . VAL C 2 337 ? 175.733 223.180 156.593 1.00 152.24 337 VAL C CA 1
ATOM 9129 C C . VAL C 2 337 ? 176.259 222.674 157.938 1.00 152.24 337 VAL C C 1
ATOM 9130 O O . VAL C 2 337 ? 177.207 221.877 157.993 1.00 152.24 337 VAL C O 1
ATOM 9134 N N . PRO C 2 338 ? 175.694 223.137 159.055 1.00 152.95 338 PRO C N 1
ATOM 9135 C CA . PRO C 2 338 ? 176.126 222.642 160.370 1.00 152.95 338 PRO C CA 1
ATOM 9136 C C . PRO C 2 338 ? 175.735 221.189 160.620 1.00 152.95 338 PRO C C 1
ATOM 9137 O O . PRO C 2 338 ? 174.691 220.706 160.166 1.00 152.95 338 PRO C O 1
ATOM 9141 N N . SER C 2 339 ? 176.591 220.500 161.373 1.00 154.50 339 SER C N 1
ATOM 9142 C CA . SER C 2 339 ? 176.555 219.045 161.468 1.00 154.50 339 SER C CA 1
ATOM 9143 C C . SER C 2 339 ? 176.571 218.586 162.920 1.00 154.50 339 SER C C 1
ATOM 9144 O O . SER C 2 339 ? 177.364 219.082 163.726 1.00 154.50 339 SER C O 1
ATOM 9147 N N . ASP C 2 340 ? 175.707 217.624 163.239 1.00 152.47 340 ASP C N 1
ATOM 9148 C CA . ASP C 2 340 ? 175.665 216.989 164.544 1.00 152.47 340 ASP C CA 1
ATOM 9149 C C . ASP C 2 340 ? 176.301 215.599 164.471 1.00 152.47 340 ASP C C 1
ATOM 9150 O O . ASP C 2 340 ? 176.780 215.157 163.423 1.00 152.47 340 ASP C O 1
ATOM 9155 N N . ALA C 2 341 ? 176.325 214.918 165.616 1.00 150.67 341 ALA C N 1
ATOM 9156 C CA . ALA C 2 341 ? 176.800 213.538 165.709 1.00 150.67 341 ALA C CA 1
ATOM 9157 C C . ALA C 2 341 ? 176.151 212.908 166.935 1.00 150.67 341 ALA C C 1
ATOM 9158 O O . ALA C 2 341 ? 176.602 213.145 168.057 1.00 150.67 341 ALA C O 1
ATOM 9160 N N . LEU C 2 342 ? 175.118 212.103 166.722 1.00 148.53 342 LEU C N 1
ATOM 9161 C CA . LEU C 2 342 ? 174.383 211.466 167.808 1.00 148.53 342 LEU C CA 1
ATOM 9162 C C . LEU C 2 342 ? 175.089 210.169 168.189 1.00 148.53 342 LEU C C 1
ATOM 9163 O O . LEU C 2 342 ? 175.411 209.346 167.323 1.00 148.53 342 LEU C O 1
ATOM 9168 N N . LEU C 2 343 ? 175.333 209.992 169.482 1.00 148.34 343 LEU C N 1
ATOM 9169 C CA . LEU C 2 343 ? 176.013 208.819 170.012 1.00 148.34 343 LEU C CA 1
ATOM 9170 C C . LEU C 2 343 ? 175.159 208.229 171.123 1.00 148.34 343 LEU C C 1
ATOM 9171 O O . LEU C 2 343 ? 174.811 208.930 172.077 1.00 148.34 343 LEU C O 1
ATOM 9176 N N . THR C 2 344 ? 174.830 206.943 171.003 1.00 145.90 344 THR C N 1
ATOM 9177 C CA . THR C 2 344 ? 174.228 206.163 172.085 1.00 145.90 344 THR C CA 1
ATOM 9178 C C . THR C 2 344 ? 175.231 205.055 172.369 1.00 145.90 344 THR C C 1
ATOM 9179 O O . THR C 2 344 ? 175.195 203.992 171.744 1.00 145.90 344 THR C O 1
ATOM 9183 N N . LYS C 2 345 ? 176.138 205.309 173.304 1.00 146.09 345 LYS C N 1
ATOM 9184 C CA . LYS C 2 345 ? 177.274 204.433 173.513 1.00 146.09 345 LYS C CA 1
ATOM 9185 C C . LYS C 2 345 ? 177.517 204.302 175.008 1.00 146.09 345 LYS C C 1
ATOM 9186 O O . LYS C 2 345 ? 177.524 205.298 175.731 1.00 146.09 345 LYS C O 1
ATOM 9192 N N . ALA C 2 346 ? 177.723 203.067 175.462 1.00 142.25 346 ALA C N 1
ATOM 9193 C CA . ALA C 2 346 ? 177.785 202.785 176.892 1.00 142.25 346 ALA C CA 1
ATOM 9194 C C . ALA C 2 346 ? 179.078 203.316 177.500 1.00 142.25 346 ALA C C 1
ATOM 9195 O O . ALA C 2 346 ? 180.133 203.290 176.859 1.00 142.25 346 ALA C O 1
ATOM 9197 N N . ILE C 2 347 ? 178.995 203.800 178.754 1.00 145.32 347 ILE C N 1
ATOM 9198 C CA . ILE C 2 347 ? 180.096 204.528 179.378 1.00 145.32 347 ILE C CA 1
ATOM 9199 C C . ILE C 2 347 ? 181.206 203.573 179.795 1.00 145.32 347 ILE C C 1
ATOM 9200 O O . ILE C 2 347 ? 180.980 202.411 180.158 1.00 145.32 347 ILE C O 1
ATOM 9205 N N . ASP C 2 348 ? 182.433 204.073 179.638 1.00 154.10 348 ASP C N 1
ATOM 9206 C CA . ASP C 2 348 ? 183.613 203.727 180.424 1.00 154.10 348 ASP C CA 1
ATOM 9207 C C . ASP C 2 348 ? 184.607 204.848 180.147 1.00 154.10 348 ASP C C 1
ATOM 9208 O O . ASP C 2 348 ? 184.370 205.659 179.244 1.00 154.10 348 ASP C O 1
ATOM 9213 N N . ASP C 2 349 ? 185.689 204.932 180.927 1.00 155.03 349 ASP C N 1
ATOM 9214 C CA . ASP C 2 349 ? 186.573 206.094 180.851 1.00 155.03 349 ASP C CA 1
ATOM 9215 C C . ASP C 2 349 ? 187.340 206.151 179.534 1.00 155.03 349 ASP C C 1
ATOM 9216 O O . ASP C 2 349 ? 187.334 207.184 178.853 1.00 155.03 349 ASP C O 1
ATOM 9221 N N . GLU C 2 350 ? 187.967 205.036 179.141 1.00 155.65 350 GLU C N 1
ATOM 9222 C CA . GLU C 2 350 ? 188.856 205.045 177.980 1.00 155.65 350 GLU C CA 1
ATOM 9223 C C . GLU C 2 350 ? 188.076 205.204 176.679 1.00 155.65 350 GLU C C 1
ATOM 9224 O O . GLU C 2 350 ? 188.584 205.777 175.712 1.00 155.65 350 GLU C O 1
ATOM 9230 N N . GLU C 2 351 ? 186.814 204.772 176.664 1.00 155.38 351 GLU C N 1
ATOM 9231 C CA . GLU C 2 351 ? 185.998 204.855 175.458 1.00 155.38 351 GLU C CA 1
ATOM 9232 C C . GLU C 2 351 ? 185.544 206.290 175.204 1.00 155.38 351 GLU C C 1
ATOM 9233 O O . GLU C 2 351 ? 185.618 206.791 174.073 1.00 155.38 351 GLU C O 1
ATOM 9239 N N . ASP C 2 352 ? 185.111 206.982 176.264 1.00 152.18 352 ASP C N 1
ATOM 9240 C CA . ASP C 2 352 ? 184.779 208.401 176.160 1.00 152.18 352 ASP C CA 1
ATOM 9241 C C . ASP C 2 352 ? 186.012 209.244 175.853 1.00 152.18 352 ASP C C 1
ATOM 9242 O O . ASP C 2 352 ? 185.939 210.193 175.061 1.00 152.18 352 ASP C O 1
ATOM 9247 N N . ARG C 2 353 ? 187.150 208.917 176.478 1.00 154.01 353 ARG C N 1
ATOM 9248 C CA . ARG C 2 353 ? 188.376 209.670 176.225 1.00 154.01 353 ARG C CA 1
ATOM 9249 C C . ARG C 2 353 ? 188.909 209.427 174.819 1.00 154.01 353 ARG C C 1
ATOM 9250 O O . ARG C 2 353 ? 189.556 210.306 174.240 1.00 154.01 353 ARG C O 1
ATOM 9258 N N . PHE C 2 354 ? 188.672 208.235 174.262 1.00 160.12 354 PHE C N 1
ATOM 9259 C CA . PHE C 2 354 ? 188.934 208.020 172.845 1.00 160.12 354 PHE C CA 1
ATOM 9260 C C . PHE C 2 354 ? 188.031 208.891 171.987 1.00 160.12 354 PHE C C 1
ATOM 9261 O O . PHE C 2 354 ? 188.515 209.614 171.108 1.00 160.12 354 PHE C O 1
ATOM 9269 N N . HIS C 2 355 ? 186.719 208.828 172.235 1.00 159.94 355 HIS C N 1
ATOM 9270 C CA . HIS C 2 355 ? 185.751 209.399 171.305 1.00 159.94 355 HIS C CA 1
ATOM 9271 C C . HIS C 2 355 ? 185.818 210.918 171.283 1.00 159.94 355 HIS C C 1
ATOM 9272 O O . HIS C 2 355 ? 185.774 211.528 170.205 1.00 159.94 355 HIS C O 1
ATOM 9279 N N . GLY C 2 356 ? 185.975 211.535 172.459 1.00 156.33 356 GLY C N 1
ATOM 9280 C CA . GLY C 2 356 ? 185.877 212.983 172.558 1.00 156.33 356 GLY C CA 1
ATOM 9281 C C . GLY C 2 356 ? 187.015 213.716 171.874 1.00 156.33 356 GLY C C 1
ATOM 9282 O O . GLY C 2 356 ? 186.871 214.880 171.494 1.00 156.33 356 GLY C O 1
ATOM 9283 N N . VAL C 2 357 ? 188.166 213.056 171.722 1.00 157.67 357 VAL C N 1
ATOM 9284 C CA . VAL C 2 357 ? 189.265 213.688 171.000 1.00 157.67 357 VAL C CA 1
ATOM 9285 C C . VAL C 2 357 ? 189.369 213.152 169.573 1.00 157.67 357 VAL C C 1
ATOM 9286 O O . VAL C 2 357 ? 189.859 213.850 168.678 1.00 157.67 357 VAL C O 1
ATOM 9290 N N . ARG C 2 358 ? 188.924 211.913 169.325 1.00 160.96 358 ARG C N 1
ATOM 9291 C CA . ARG C 2 358 ? 189.151 211.332 168.005 1.00 160.96 358 ARG C CA 1
ATOM 9292 C C . ARG C 2 358 ? 187.987 211.589 167.057 1.00 160.96 358 ARG C C 1
ATOM 9293 O O . ARG C 2 358 ? 188.068 211.249 165.871 1.00 160.96 358 ARG C O 1
ATOM 9301 N N . LEU C 2 359 ? 186.891 212.173 167.548 1.00 160.04 359 LEU C N 1
ATOM 9302 C CA . LEU C 2 359 ? 185.893 212.687 166.616 1.00 160.04 359 LEU C CA 1
ATOM 9303 C C . LEU C 2 359 ? 186.312 214.063 166.101 1.00 160.04 359 LEU C C 1
ATOM 9304 O O . LEU C 2 359 ? 185.860 214.507 165.038 1.00 160.04 359 LEU C O 1
ATOM 9309 N N . GLN C 2 360 ? 187.261 214.704 166.797 1.00 160.43 360 GLN C N 1
ATOM 9310 C CA . GLN C 2 360 ? 187.622 216.096 166.527 1.00 160.43 360 GLN C CA 1
ATOM 9311 C C . GLN C 2 360 ? 188.421 216.260 165.237 1.00 160.43 360 GLN C C 1
ATOM 9312 O O . GLN C 2 360 ? 188.697 217.389 164.818 1.00 160.43 360 GLN C O 1
ATOM 9318 N N . THR C 2 361 ? 188.837 215.158 164.613 1.00 160.35 361 THR C N 1
ATOM 9319 C CA . THR C 2 361 ? 189.556 215.234 163.344 1.00 160.35 361 THR C CA 1
ATOM 9320 C C . THR C 2 361 ? 188.654 215.697 162.203 1.00 160.35 361 THR C C 1
ATOM 9321 O O . THR C 2 361 ? 189.143 216.219 161.196 1.00 160.35 361 THR C O 1
ATOM 9325 N N . SER C 2 362 ? 187.340 215.513 162.351 1.00 163.04 362 SER C N 1
ATOM 9326 C CA . SER C 2 362 ? 186.336 216.098 161.464 1.00 163.04 362 SER C CA 1
ATOM 9327 C C . SER C 2 362 ? 185.481 217.042 162.305 1.00 163.04 362 SER C C 1
ATOM 9328 O O . SER C 2 362 ? 184.296 216.764 162.536 1.00 163.04 362 SER C O 1
ATOM 9331 N N . PRO C 2 363 ? 186.021 218.217 162.653 1.00 161.85 363 PRO C N 1
ATOM 9332 C CA . PRO C 2 363 ? 185.804 218.831 163.998 1.00 161.85 363 PRO C CA 1
ATOM 9333 C C . PRO C 2 363 ? 184.351 219.144 164.308 1.00 161.85 363 PRO C C 1
ATOM 9334 O O . PRO C 2 363 ? 183.733 219.984 163.640 1.00 161.85 363 PRO C O 1
ATOM 9338 N N . PRO C 2 364 ? 183.761 218.468 165.297 1.00 162.03 364 PRO C N 1
ATOM 9339 C CA . PRO C 2 364 ? 182.617 219.043 166.006 1.00 162.03 364 PRO C CA 1
ATOM 9340 C C . PRO C 2 364 ? 183.107 219.770 167.247 1.00 162.03 364 PRO C C 1
ATOM 9341 O O . PRO C 2 364 ? 184.318 219.887 167.439 1.00 162.03 364 PRO C O 1
ATOM 9345 N N . MET C 2 365 ? 182.203 220.270 168.089 1.00 161.15 365 MET C N 1
ATOM 9346 C CA . MET C 2 365 ? 182.586 220.686 169.436 1.00 161.15 365 MET C CA 1
ATOM 9347 C C . MET C 2 365 ? 181.632 220.084 170.459 1.00 161.15 365 MET C C 1
ATOM 9348 O O . MET C 2 365 ? 180.426 220.005 170.208 1.00 161.15 365 MET C O 1
ATOM 9353 N N . GLU C 2 366 ? 182.166 219.661 171.608 1.00 164.18 366 GLU C N 1
ATOM 9354 C CA . GLU C 2 366 ? 181.431 218.826 172.549 1.00 164.18 366 GLU C CA 1
ATOM 9355 C C . GLU C 2 366 ? 180.319 219.608 173.250 1.00 164.18 366 GLU C C 1
ATOM 9356 O O . GLU C 2 366 ? 180.591 220.639 173.884 1.00 164.18 366 GLU C O 1
ATOM 9362 N N . PRO C 2 367 ? 179.079 219.151 173.159 1.00 159.90 367 PRO C N 1
ATOM 9363 C CA . PRO C 2 367 ? 177.936 219.862 173.724 1.00 159.90 367 PRO C CA 1
ATOM 9364 C C . PRO C 2 367 ? 177.677 219.383 175.145 1.00 159.90 367 PRO C C 1
ATOM 9365 O O . PRO C 2 367 ? 178.465 218.657 175.747 1.00 159.90 367 PRO C O 1
ATOM 9369 N N . LEU C 2 368 ? 176.551 219.820 175.685 1.00 151.73 368 LEU C N 1
ATOM 9370 C CA . LEU C 2 368 ? 175.996 219.184 176.864 1.00 151.73 368 LEU C CA 1
ATOM 9371 C C . LEU C 2 368 ? 174.557 218.807 176.546 1.00 151.73 368 LEU C C 1
ATOM 9372 O O . LEU C 2 368 ? 173.815 219.602 175.960 1.00 151.73 368 LEU C O 1
ATOM 9377 N N . ASN C 2 369 ? 174.164 217.601 176.937 1.00 150.72 369 ASN C N 1
ATOM 9378 C CA . ASN C 2 369 ? 172.793 217.147 176.745 1.00 150.72 369 ASN C CA 1
ATOM 9379 C C . ASN C 2 369 ? 172.480 216.113 177.824 1.00 150.72 369 ASN C C 1
ATOM 9380 O O . ASN C 2 369 ? 173.314 215.838 178.692 1.00 150.72 369 ASN C O 1
ATOM 9385 N N . PHE C 2 370 ? 171.293 215.522 177.750 1.00 144.94 370 PHE C N 1
ATOM 9386 C CA . PHE C 2 370 ? 170.748 214.723 178.840 1.00 144.94 370 PHE C CA 1
ATOM 9387 C C . PHE C 2 370 ? 171.234 213.282 178.734 1.00 144.94 370 PHE C C 1
ATOM 9388 O O . PHE C 2 370 ? 170.980 212.609 177.729 1.00 144.94 370 PHE C O 1
ATOM 9396 N N . GLY C 2 371 ? 171.940 212.817 179.764 1.00 137.72 371 GLY C N 1
ATOM 9397 C CA . GLY C 2 371 ? 172.233 211.400 179.872 1.00 137.72 371 GLY C CA 1
ATOM 9398 C C . GLY C 2 371 ? 170.978 210.606 180.177 1.00 137.72 371 GLY C C 1
ATOM 9399 O O . GLY C 2 371 ? 170.059 211.086 180.836 1.00 137.72 371 GLY C O 1
ATOM 9400 N N . SER C 2 372 ? 170.942 209.367 179.688 1.00 135.62 372 SER C N 1
ATOM 9401 C CA . SER C 2 372 ? 169.725 208.563 179.743 1.00 135.62 372 SER C CA 1
ATOM 9402 C C . SER C 2 372 ? 169.443 208.107 181.171 1.00 135.62 372 SER C C 1
ATOM 9403 O O . SER C 2 372 ? 170.290 207.471 181.808 1.00 135.62 372 SER C O 1
ATOM 9406 N N . SER C 2 373 ? 168.249 208.440 181.671 1.00 140.50 373 SER C N 1
ATOM 9407 C CA . SER C 2 373 ? 167.890 208.103 183.046 1.00 140.50 373 SER C CA 1
ATOM 9408 C C . SER C 2 373 ? 167.656 206.608 183.214 1.00 140.50 373 SER C C 1
ATOM 9409 O O . SER C 2 373 ? 168.167 205.997 184.160 1.00 140.50 373 SER C O 1
ATOM 9412 N N . TYR C 2 374 ? 166.887 206.004 182.314 1.00 141.24 374 TYR C N 1
ATOM 9413 C CA . TYR C 2 374 ? 166.656 204.571 182.368 1.00 141.24 374 TYR C CA 1
ATOM 9414 C C . TYR C 2 374 ? 167.849 203.825 181.779 1.00 141.24 374 TYR C C 1
ATOM 9415 O O . TYR C 2 374 ? 168.732 204.404 181.142 1.00 141.24 374 TYR C O 1
ATOM 9424 N N . ILE C 2 375 ? 167.867 202.516 181.995 1.00 138.04 375 ILE C N 1
ATOM 9425 C CA . ILE C 2 375 ? 169.042 201.695 181.741 1.00 138.04 375 ILE C CA 1
ATOM 9426 C C . ILE C 2 375 ? 168.765 200.808 180.530 1.00 138.04 375 ILE C C 1
ATOM 9427 O O . ILE C 2 375 ? 167.634 200.354 180.323 1.00 138.04 375 ILE C O 1
ATOM 9432 N N . VAL C 2 376 ? 169.784 200.620 179.688 1.00 137.71 376 VAL C N 1
ATOM 9433 C CA . VAL C 2 376 ? 169.616 200.024 178.367 1.00 137.71 376 VAL C CA 1
ATOM 9434 C C . VAL C 2 376 ? 170.365 198.698 178.306 1.00 137.71 376 VAL C C 1
ATOM 9435 O O . VAL C 2 376 ? 171.386 198.518 178.977 1.00 137.71 376 VAL C O 1
ATOM 9439 N N . SER C 2 377 ? 169.845 197.767 177.510 1.00 134.92 377 SER C N 1
ATOM 9440 C CA . SER C 2 377 ? 170.415 196.437 177.348 1.00 134.92 377 SER C CA 1
ATOM 9441 C C . SER C 2 377 ? 171.080 196.289 175.984 1.00 134.92 377 SER C C 1
ATOM 9442 O O . SER C 2 377 ? 170.707 196.942 175.007 1.00 134.92 377 SER C O 1
ATOM 9445 N N . ASN C 2 378 ? 172.065 195.396 175.927 1.00 132.73 378 ASN C N 1
ATOM 9446 C CA . ASN C 2 378 ? 172.829 195.179 174.709 1.00 132.73 378 ASN C CA 1
ATOM 9447 C C . ASN C 2 378 ? 172.084 194.244 173.758 1.00 132.73 378 ASN C C 1
ATOM 9448 O O . ASN C 2 378 ? 171.064 193.640 174.106 1.00 132.73 378 ASN C O 1
ATOM 9453 N N . SER C 2 379 ? 172.622 194.144 172.535 1.00 127.38 379 SER C N 1
ATOM 9454 C CA . SER C 2 379 ? 172.109 193.330 171.428 1.00 127.38 379 SER C CA 1
ATOM 9455 C C . SER C 2 379 ? 170.660 193.653 171.074 1.00 127.38 379 SER C C 1
ATOM 9456 O O . SER C 2 379 ? 169.907 192.768 170.656 1.00 127.38 379 SER C O 1
ATOM 9459 N N . ALA C 2 380 ? 170.253 194.910 171.230 1.00 130.65 380 ALA C N 1
ATOM 9460 C CA . ALA C 2 380 ? 168.889 195.342 170.936 1.00 130.65 380 ALA C CA 1
ATOM 9461 C C . ALA C 2 380 ? 168.981 196.644 170.150 1.00 130.65 380 ALA C C 1
ATOM 9462 O O . ALA C 2 380 ? 169.640 197.594 170.583 1.00 130.65 380 ALA C O 1
ATOM 9464 N N . ASN C 2 381 ? 168.341 196.670 168.984 1.00 137.16 381 ASN C N 1
ATOM 9465 C CA . ASN C 2 381 ? 168.383 197.842 168.125 1.00 137.16 381 ASN C CA 1
ATOM 9466 C C . ASN C 2 381 ? 167.529 198.963 168.703 1.00 137.16 381 ASN C C 1
ATOM 9467 O O . ASN C 2 381 ? 166.425 198.732 169.201 1.00 137.16 381 ASN C O 1
ATOM 9472 N N . LEU C 2 382 ? 168.052 200.182 168.639 1.00 138.34 382 LEU C N 1
ATOM 9473 C CA . LEU C 2 382 ? 167.325 201.371 169.053 1.00 138.34 382 LEU C CA 1
ATOM 9474 C C . LEU C 2 382 ? 167.004 202.234 167.835 1.00 138.34 382 LEU C C 1
ATOM 9475 O O . LEU C 2 382 ? 167.683 202.184 166.803 1.00 138.34 382 LEU C O 1
ATOM 9480 N N . LYS C 2 383 ? 165.964 203.053 167.978 1.00 137.94 383 LYS C N 1
ATOM 9481 C CA . LYS C 2 383 ? 165.447 203.889 166.904 1.00 137.94 383 LYS C CA 1
ATOM 9482 C C . LYS C 2 383 ? 165.544 205.342 167.347 1.00 137.94 383 LYS C C 1
ATOM 9483 O O . LYS C 2 383 ? 165.057 205.693 168.429 1.00 137.94 383 LYS C O 1
ATOM 9489 N N . VAL C 2 384 ? 166.160 206.181 166.518 1.00 147.64 384 VAL C N 1
ATOM 9490 C CA . VAL C 2 384 ? 166.243 207.618 166.765 1.00 147.64 384 VAL C CA 1
ATOM 9491 C C . VAL C 2 384 ? 165.210 208.318 165.882 1.00 147.64 384 VAL C C 1
ATOM 9492 O O . VAL C 2 384 ? 165.202 208.163 164.655 1.00 147.64 384 VAL C O 1
ATOM 9496 N N . MET C 2 385 ? 164.274 209.029 166.507 1.00 154.34 385 MET C N 1
ATOM 9497 C CA . MET C 2 385 ? 163.362 209.888 165.757 1.00 154.34 385 MET C CA 1
ATOM 9498 C C . MET C 2 385 ? 163.586 211.341 166.135 1.00 154.34 385 MET C C 1
ATOM 9499 O O . MET C 2 385 ? 163.354 211.717 167.295 1.00 154.34 385 MET C O 1
ATOM 9504 N N . PRO C 2 386 ? 164.059 212.178 165.219 1.00 157.36 386 PRO C N 1
ATOM 9505 C CA . PRO C 2 386 ? 163.853 213.618 165.374 1.00 157.36 386 PRO C CA 1
ATOM 9506 C C . PRO C 2 386 ? 162.392 213.949 165.128 1.00 157.36 386 PRO C C 1
ATOM 9507 O O . PRO C 2 386 ? 161.677 213.214 164.441 1.00 157.36 386 PRO C O 1
ATOM 9511 N N . LYS C 2 387 ? 161.940 215.056 165.723 1.00 157.13 387 LYS C N 1
ATOM 9512 C CA . LYS C 2 387 ? 160.536 215.433 165.565 1.00 157.13 387 LYS C CA 1
ATOM 9513 C C . LYS C 2 387 ? 160.263 215.900 164.139 1.00 157.13 387 LYS C C 1
ATOM 9514 O O . LYS C 2 387 ? 159.172 215.667 163.606 1.00 157.13 387 LYS C O 1
ATOM 9520 N N . GLU C 2 388 ? 161.241 216.538 163.508 1.00 158.68 388 GLU C N 1
ATOM 9521 C CA . GLU C 2 388 ? 161.143 216.991 162.133 1.00 158.68 388 GLU C CA 1
ATOM 9522 C C . GLU C 2 388 ? 162.128 216.211 161.267 1.00 158.68 388 GLU C C 1
ATOM 9523 O O . GLU C 2 388 ? 162.821 215.301 161.735 1.00 158.68 388 GLU C O 1
ATOM 9529 N N . LEU C 2 389 ? 162.186 216.570 159.990 1.00 160.38 389 LEU C N 1
ATOM 9530 C CA . LEU C 2 389 ? 163.047 215.876 159.049 1.00 160.38 389 LEU C CA 1
ATOM 9531 C C . LEU C 2 389 ? 164.474 216.403 159.130 1.00 160.38 389 LEU C C 1
ATOM 9532 O O . LEU C 2 389 ? 164.713 217.585 159.391 1.00 160.38 389 LEU C O 1
ATOM 9537 N N . LYS C 2 390 ? 165.425 215.501 158.911 1.00 159.13 390 LYS C N 1
ATOM 9538 C CA . LYS C 2 390 ? 166.836 215.843 158.840 1.00 159.13 390 LYS C CA 1
ATOM 9539 C C . LYS C 2 390 ? 167.497 214.867 157.876 1.00 159.13 390 LYS C C 1
ATOM 9540 O O . LYS C 2 390 ? 166.826 214.067 157.219 1.00 159.13 390 LYS C O 1
ATOM 9546 N N . LEU C 2 391 ? 168.822 214.945 157.781 1.00 157.95 391 LEU C N 1
ATOM 9547 C CA . LEU C 2 391 ? 169.575 214.026 156.930 1.00 157.95 391 LEU C CA 1
ATOM 9548 C C . LEU C 2 391 ? 169.584 212.666 157.616 1.00 157.95 391 LEU C C 1
ATOM 9549 O O . LEU C 2 391 ? 170.356 212.430 158.548 1.00 157.95 391 LEU C O 1
ATOM 9554 N N . SER C 2 392 ? 168.718 211.762 157.155 1.00 161.91 392 SER C N 1
ATOM 9555 C CA . SER C 2 392 ? 168.428 210.512 157.861 1.00 161.91 392 SER C CA 1
ATOM 9556 C C . SER C 2 392 ? 168.806 209.311 156.996 1.00 161.91 392 SER C C 1
ATOM 9557 O O . SER C 2 392 ? 167.960 208.735 156.307 1.00 161.91 392 SER C O 1
ATOM 9560 N N . TYR C 2 393 ? 170.081 208.937 157.044 1.00 159.47 393 TYR C N 1
ATOM 9561 C CA . TYR C 2 393 ? 170.509 207.589 156.716 1.00 159.47 393 TYR C CA 1
ATOM 9562 C C . TYR C 2 393 ? 170.786 206.862 158.029 1.00 159.47 393 TYR C C 1
ATOM 9563 O O . TYR C 2 393 ? 170.736 207.469 159.102 1.00 159.47 393 TYR C O 1
ATOM 9572 N N . ARG C 2 394 ? 171.118 205.561 157.935 1.00 153.25 394 ARG C N 1
ATOM 9573 C CA . ARG C 2 394 ? 171.595 204.653 158.995 1.00 153.25 394 ARG C CA 1
ATOM 9574 C C . ARG C 2 394 ? 170.917 204.811 160.365 1.00 153.25 394 ARG C C 1
ATOM 9575 O O . ARG C 2 394 ? 171.550 204.660 161.416 1.00 153.25 394 ARG C O 1
ATOM 9583 N N . SER C 2 395 ? 169.609 205.073 160.338 1.00 148.80 395 SER C N 1
ATOM 9584 C CA . SER C 2 395 ? 168.843 205.320 161.560 1.00 148.80 395 SER C CA 1
ATOM 9585 C C . SER C 2 395 ? 168.789 204.192 162.598 1.00 148.80 395 SER C C 1
ATOM 9586 O O . SER C 2 395 ? 168.585 204.525 163.779 1.00 148.80 395 SER C O 1
ATOM 9589 N N . PRO C 2 396 ? 168.889 202.895 162.270 1.00 145.18 396 PRO C N 1
ATOM 9590 C CA . PRO C 2 396 ? 169.048 201.901 163.349 1.00 145.18 396 PRO C CA 1
ATOM 9591 C C . PRO C 2 396 ? 170.362 202.085 164.095 1.00 145.18 396 PRO C C 1
ATOM 9592 O O . PRO C 2 396 ? 171.440 202.036 163.498 1.00 145.18 396 PRO C O 1
ATOM 9596 N N . GLY C 2 397 ? 170.269 202.305 165.405 1.00 138.29 397 GLY C N 1
ATOM 9597 C CA . GLY C 2 397 ? 171.438 202.412 166.254 1.00 138.29 397 GLY C CA 1
ATOM 9598 C C . GLY C 2 397 ? 171.652 201.146 167.063 1.00 138.29 397 GLY C C 1
ATOM 9599 O O . GLY C 2 397 ? 170.709 200.539 167.561 1.00 138.29 397 GLY C O 1
ATOM 9600 N N . GLU C 2 398 ? 172.912 200.748 167.185 1.00 139.45 398 GLU C N 1
ATOM 9601 C CA . GLU C 2 398 ? 173.277 199.550 167.921 1.00 139.45 398 GLU C CA 1
ATOM 9602 C C . GLU C 2 398 ? 174.357 199.894 168.935 1.00 139.45 398 GLU C C 1
ATOM 9603 O O . GLU C 2 398 ? 175.181 200.785 168.712 1.00 139.45 398 GLU C O 1
ATOM 9609 N N . ILE C 2 399 ? 174.327 199.203 170.070 1.00 139.56 399 ILE C N 1
ATOM 9610 C CA . ILE C 2 399 ? 175.276 199.430 171.152 1.00 139.56 399 ILE C CA 1
ATOM 9611 C C . ILE C 2 399 ? 176.170 198.203 171.298 1.00 139.56 399 ILE C C 1
ATOM 9612 O O . ILE C 2 399 ? 175.712 197.058 171.184 1.00 139.56 399 ILE C O 1
ATOM 9617 N N . GLN C 2 400 ? 177.463 198.455 171.466 1.00 151.21 400 GLN C N 1
ATOM 9618 C CA . GLN C 2 400 ? 178.481 197.410 171.504 1.00 151.21 400 GLN C CA 1
ATOM 9619 C C . GLN C 2 400 ? 179.679 198.002 172.244 1.00 151.21 400 GLN C C 1
ATOM 9620 O O . GLN C 2 400 ? 179.772 199.219 172.440 1.00 151.21 400 GLN C O 1
ATOM 9626 N N . HIS C 2 401 ? 180.614 197.153 172.670 1.00 156.51 401 HIS C N 1
ATOM 9627 C CA . HIS C 2 401 ? 181.848 197.648 173.262 1.00 156.51 401 HIS C CA 1
ATOM 9628 C C . HIS C 2 401 ? 183.041 197.163 172.445 1.00 156.51 401 HIS C C 1
ATOM 9629 O O . HIS C 2 401 ? 183.344 195.966 172.397 1.00 156.51 401 HIS C O 1
ATOM 9636 N N . PHE C 2 402 ? 183.691 198.094 171.751 1.00 161.05 402 PHE C N 1
ATOM 9637 C CA . PHE C 2 402 ? 184.879 197.793 170.963 1.00 161.05 402 PHE C CA 1
ATOM 9638 C C . PHE C 2 402 ? 186.140 198.083 171.766 1.00 161.05 402 PHE C C 1
ATOM 9639 O O . PHE C 2 402 ? 186.081 198.287 172.983 1.00 161.05 402 PHE C O 1
ATOM 9647 N N . SER C 2 403 ? 187.284 198.099 171.086 1.00 174.09 403 SER C N 1
ATOM 9648 C CA . SER C 2 403 ? 188.530 198.580 171.663 1.00 174.09 403 SER C CA 1
ATOM 9649 C C . SER C 2 403 ? 188.663 200.066 171.359 1.00 174.09 403 SER C C 1
ATOM 9650 O O . SER C 2 403 ? 187.704 200.721 170.941 1.00 174.09 403 SER C O 1
ATOM 9653 N N . LYS C 2 404 ? 189.866 200.598 171.589 1.00 170.78 404 LYS C N 1
ATOM 9654 C CA . LYS C 2 404 ? 190.108 202.014 171.321 1.00 170.78 404 LYS C CA 1
ATOM 9655 C C . LYS C 2 404 ? 190.139 202.310 169.826 1.00 170.78 404 LYS C C 1
ATOM 9656 O O . LYS C 2 404 ? 189.604 203.331 169.380 1.00 170.78 404 LYS C O 1
ATOM 9662 N N . PHE C 2 405 ? 190.758 201.426 169.035 1.00 176.99 405 PHE C N 1
ATOM 9663 C CA . PHE C 2 405 ? 191.120 201.778 167.663 1.00 176.99 405 PHE C CA 1
ATOM 9664 C C . PHE C 2 405 ? 189.911 201.788 166.731 1.00 176.99 405 PHE C C 1
ATOM 9665 O O . PHE C 2 405 ? 189.833 202.623 165.822 1.00 176.99 405 PHE C O 1
ATOM 9673 N N . TYR C 2 406 ? 188.970 200.868 166.930 1.00 171.75 406 TYR C N 1
ATOM 9674 C CA . TYR C 2 406 ? 187.851 200.730 166.007 1.00 171.75 406 TYR C CA 1
ATOM 9675 C C . TYR C 2 406 ? 186.854 201.873 166.158 1.00 171.75 406 TYR C C 1
ATOM 9676 O O . TYR C 2 406 ? 186.635 202.403 167.251 1.00 171.75 406 TYR C O 1
ATOM 9685 N N . ALA C 2 407 ? 186.255 202.256 165.032 1.00 162.92 407 ALA C N 1
ATOM 9686 C CA . ALA C 2 407 ? 185.271 203.328 165.029 1.00 162.92 407 ALA C CA 1
ATOM 9687 C C . ALA C 2 407 ? 183.961 202.851 165.642 1.00 162.92 407 ALA C C 1
ATOM 9688 O O . ALA C 2 407 ? 183.464 201.768 165.324 1.00 162.92 407 ALA C O 1
ATOM 9690 N N . GLY C 2 408 ? 183.403 203.668 166.532 1.00 152.93 408 GLY C N 1
ATOM 9691 C CA . GLY C 2 408 ? 182.154 203.314 167.175 1.00 152.93 408 GLY C CA 1
ATOM 9692 C C . GLY C 2 408 ? 180.967 203.444 166.239 1.00 152.93 408 GLY C C 1
ATOM 9693 O O . GLY C 2 408 ? 181.042 204.063 165.179 1.00 152.93 408 GLY C O 1
ATOM 9694 N N . GLN C 2 409 ? 179.858 202.824 166.635 1.00 147.40 409 GLN C N 1
ATOM 9695 C CA . GLN C 2 409 ? 178.615 202.890 165.869 1.00 147.40 409 GLN C CA 1
ATOM 9696 C C . GLN C 2 409 ? 177.966 204.239 166.141 1.00 147.40 409 GLN C C 1
ATOM 9697 O O . GLN C 2 409 ? 177.448 204.487 167.232 1.00 147.40 409 GLN C O 1
ATOM 9703 N N . MET C 2 410 ? 177.989 205.114 165.141 1.00 148.94 410 MET C N 1
ATOM 9704 C CA . MET C 2 410 ? 177.741 206.528 165.358 1.00 148.94 410 MET C CA 1
ATOM 9705 C C . MET C 2 410 ? 176.534 206.967 164.550 1.00 148.94 410 MET C C 1
ATOM 9706 O O . MET C 2 410 ? 175.967 206.208 163.761 1.00 148.94 410 MET C O 1
ATOM 9711 N N . LYS C 2 411 ? 176.162 208.224 164.753 1.00 148.26 411 LYS C N 1
ATOM 9712 C CA . LYS C 2 411 ? 175.322 208.981 163.846 1.00 148.26 411 LYS C CA 1
ATOM 9713 C C . LYS C 2 411 ? 176.001 210.313 163.578 1.00 148.26 411 LYS C C 1
ATOM 9714 O O . LYS C 2 411 ? 176.461 210.978 164.505 1.00 148.26 411 LYS C O 1
ATOM 9720 N N . GLU C 2 412 ? 176.060 210.714 162.316 1.00 150.76 412 GLU C N 1
ATOM 9721 C CA . GLU C 2 412 ? 176.576 212.033 161.949 1.00 150.76 412 GLU C CA 1
ATOM 9722 C C . GLU C 2 412 ? 175.573 212.738 161.047 1.00 150.76 412 GLU C C 1
ATOM 9723 O O . GLU C 2 412 ? 175.785 212.854 159.834 1.00 150.76 412 GLU C O 1
ATOM 9729 N N . PRO C 2 413 ? 174.468 213.226 161.604 1.00 150.00 413 PRO C N 1
ATOM 9730 C CA . PRO C 2 413 ? 173.498 213.947 160.782 1.00 150.00 413 PRO C CA 1
ATOM 9731 C C . PRO C 2 413 ? 173.967 215.364 160.489 1.00 150.00 413 PRO C C 1
ATOM 9732 O O . PRO C 2 413 ? 174.880 215.896 161.118 1.00 150.00 413 PRO C O 1
ATOM 9736 N N . ILE C 2 414 ? 173.334 215.965 159.491 1.00 147.83 414 ILE C N 1
ATOM 9737 C CA . ILE C 2 414 ? 173.592 217.350 159.121 1.00 147.83 414 ILE C CA 1
ATOM 9738 C C . ILE C 2 414 ? 172.261 218.082 159.151 1.00 147.83 414 ILE C C 1
ATOM 9739 O O . ILE C 2 414 ? 171.316 217.682 158.460 1.00 147.83 414 ILE C O 1
ATOM 9744 N N . GLN C 2 415 ? 172.176 219.139 159.959 1.00 142.99 415 GLN C N 1
ATOM 9745 C CA . GLN C 2 415 ? 170.921 219.863 160.107 1.00 142.99 415 GLN C CA 1
ATOM 9746 C C . GLN C 2 415 ? 170.774 220.982 159.085 1.00 142.99 415 GLN C C 1
ATOM 9747 O O . GLN C 2 415 ? 169.721 221.626 159.032 1.00 142.99 415 GLN C O 1
ATOM 9753 N N . LEU C 2 416 ? 171.820 221.239 158.300 1.00 141.85 416 LEU C N 1
ATOM 9754 C CA . LEU C 2 416 ? 171.857 221.877 156.988 1.00 141.85 416 LEU C CA 1
ATOM 9755 C C . LEU C 2 416 ? 171.614 223.388 157.015 1.00 141.85 416 LEU C C 1
ATOM 9756 O O . LEU C 2 416 ? 171.854 224.042 155.999 1.00 141.85 416 LEU C O 1
ATOM 9761 N N . GLU C 2 417 ? 171.191 223.973 158.128 1.00 141.85 417 GLU C N 1
ATOM 9762 C CA . GLU C 2 417 ? 170.742 225.365 158.142 1.00 141.85 417 GLU C CA 1
ATOM 9763 C C . GLU C 2 417 ? 171.064 225.960 159.507 1.00 141.85 417 GLU C C 1
ATOM 9764 O O . GLU C 2 417 ? 171.899 225.434 160.248 1.00 141.85 417 GLU C O 1
ATOM 9770 N N . ILE C 2 418 ? 170.408 227.071 159.832 1.00 144.18 418 ILE C N 1
ATOM 9771 C CA . ILE C 2 418 ? 170.609 227.762 161.100 1.00 144.18 418 ILE C CA 1
ATOM 9772 C C . ILE C 2 418 ? 169.317 227.779 161.912 1.00 144.18 418 ILE C C 1
ATOM 9773 O O . ILE C 2 418 ? 169.058 228.727 162.665 1.00 144.18 418 ILE C O 1
ATOM 9778 N N . THR C 2 419 ? 168.504 226.726 161.780 1.00 144.93 419 THR C N 1
ATOM 9779 C CA . THR C 2 419 ? 167.256 226.646 162.532 1.00 144.93 419 THR C CA 1
ATOM 9780 C C . THR C 2 419 ? 167.533 226.441 164.021 1.00 144.93 419 THR C C 1
ATOM 9781 O O . THR C 2 419 ? 168.621 226.022 164.426 1.00 144.93 419 THR C O 1
ATOM 9785 N N . GLU C 2 420 ? 166.526 226.751 164.839 1.00 151.99 420 GLU C N 1
ATOM 9786 C CA . GLU C 2 420 ? 166.766 227.032 166.251 1.00 151.99 420 GLU C CA 1
ATOM 9787 C C . GLU C 2 420 ? 166.840 225.765 167.098 1.00 151.99 420 GLU C C 1
ATOM 9788 O O . GLU C 2 420 ? 167.868 225.496 167.731 1.00 151.99 420 GLU C O 1
ATOM 9794 N N . LYS C 2 421 ? 165.766 224.979 167.131 1.00 154.04 421 LYS C N 1
ATOM 9795 C CA . LYS C 2 421 ? 165.622 223.895 168.091 1.00 154.04 421 LYS C CA 1
ATOM 9796 C C . LYS C 2 421 ? 165.566 222.548 167.383 1.00 154.04 421 LYS C C 1
ATOM 9797 O O . LYS C 2 421 ? 165.281 222.461 166.186 1.00 154.04 421 LYS C O 1
ATOM 9803 N N . ARG C 2 422 ? 165.839 221.490 168.147 1.00 156.66 422 ARG C N 1
ATOM 9804 C CA . ARG C 2 422 ? 165.802 220.133 167.626 1.00 156.66 422 ARG C CA 1
ATOM 9805 C C . ARG C 2 422 ? 165.430 219.180 168.755 1.00 156.66 422 ARG C C 1
ATOM 9806 O O . ARG C 2 422 ? 165.952 219.291 169.871 1.00 156.66 422 ARG C O 1
ATOM 9814 N N . HIS C 2 423 ? 164.524 218.250 168.455 1.00 158.71 423 HIS C N 1
ATOM 9815 C CA . HIS C 2 423 ? 164.001 217.292 169.419 1.00 158.71 423 HIS C CA 1
ATOM 9816 C C . HIS C 2 423 ? 164.281 215.879 168.930 1.00 158.71 423 HIS C C 1
ATOM 9817 O O . HIS C 2 423 ? 163.936 215.538 167.794 1.00 158.71 423 HIS C O 1
ATOM 9824 N N . GLY C 2 424 ? 164.875 215.057 169.789 1.00 147.83 424 GLY C N 1
ATOM 9825 C CA . GLY C 2 424 ? 165.148 213.674 169.452 1.00 147.83 424 GLY C CA 1
ATOM 9826 C C . GLY C 2 424 ? 164.614 212.735 170.513 1.00 147.83 424 GLY C C 1
ATOM 9827 O O . GLY C 2 424 ? 164.559 213.066 171.697 1.00 147.83 424 GLY C O 1
ATOM 9828 N N . THR C 2 425 ? 164.210 211.547 170.065 1.00 145.43 425 THR C N 1
ATOM 9829 C CA . THR C 2 425 ? 163.631 210.545 170.948 1.00 145.43 425 THR C CA 1
ATOM 9830 C C . THR C 2 425 ? 164.202 209.173 170.610 1.00 145.43 425 THR C C 1
ATOM 9831 O O . THR C 2 425 ? 164.373 208.832 169.434 1.00 145.43 425 THR C O 1
ATOM 9835 N N . LEU C 2 426 ? 164.504 208.399 171.654 1.00 140.01 426 LEU C N 1
ATOM 9836 C CA . LEU C 2 426 ? 164.998 207.031 171.536 1.00 140.01 426 LEU C CA 1
ATOM 9837 C C . LEU C 2 426 ? 163.868 206.061 171.852 1.00 140.01 426 LEU C C 1
ATOM 9838 O O . LEU C 2 426 ? 163.325 206.080 172.960 1.00 140.01 426 LEU C O 1
ATOM 9843 N N . VAL C 2 427 ? 163.515 205.214 170.888 1.00 138.40 427 VAL C N 1
ATOM 9844 C CA . VAL C 2 427 ? 162.463 204.217 171.071 1.00 138.40 427 VAL C CA 1
ATOM 9845 C C . VAL C 2 427 ? 163.047 202.839 170.782 1.00 138.40 427 VAL C C 1
ATOM 9846 O O . VAL C 2 427 ? 163.741 202.647 169.777 1.00 138.40 427 VAL C O 1
ATOM 9850 N N . TRP C 2 428 ? 162.784 201.889 171.675 1.00 135.49 428 TRP C N 1
ATOM 9851 C CA . TRP C 2 428 ? 163.219 200.518 171.481 1.00 135.49 428 TRP C CA 1
ATOM 9852 C C . TRP C 2 428 ? 162.416 199.832 170.383 1.00 135.49 428 TRP C C 1
ATOM 9853 O O . TRP C 2 428 ? 161.384 200.325 169.918 1.00 135.49 428 TRP C O 1
ATOM 9864 N N . ASP C 2 429 ? 162.892 198.653 169.992 1.00 122.36 429 ASP C N 1
ATOM 9865 C CA . ASP C 2 429 ? 162.137 197.817 169.070 1.00 122.36 429 ASP C CA 1
ATOM 9866 C C . ASP C 2 429 ? 160.962 197.152 169.779 1.00 122.36 429 ASP C C 1
ATOM 9867 O O . ASP C 2 429 ? 159.801 197.350 169.405 1.00 122.36 429 ASP C O 1
ATOM 9872 N N . THR C 2 430 ? 161.246 196.368 170.819 1.00 117.82 430 THR C N 1
ATOM 9873 C CA . THR C 2 430 ? 160.237 195.542 171.466 1.00 117.82 430 THR C CA 1
ATOM 9874 C C . THR C 2 430 ? 159.521 196.228 172.626 1.00 117.82 430 THR C C 1
ATOM 9875 O O . THR C 2 430 ? 158.548 195.668 173.144 1.00 117.82 430 THR C O 1
ATOM 9879 N N . GLU C 2 431 ? 159.965 197.407 173.053 1.00 122.32 431 GLU C N 1
ATOM 9880 C CA . GLU C 2 431 ? 159.239 198.127 174.089 1.00 122.32 431 GLU C CA 1
ATOM 9881 C C . GLU C 2 431 ? 158.085 198.925 173.493 1.00 122.32 431 GLU C C 1
ATOM 9882 O O . GLU C 2 431 ? 157.939 199.064 172.275 1.00 122.32 431 GLU C O 1
ATOM 9888 N N . VAL C 2 432 ? 157.262 199.460 174.390 1.00 126.69 432 VAL C N 1
ATOM 9889 C CA . VAL C 2 432 ? 156.265 200.467 174.067 1.00 126.69 432 VAL C CA 1
ATOM 9890 C C . VAL C 2 432 ? 156.604 201.800 174.715 1.00 126.69 432 VAL C C 1
ATOM 9891 O O . VAL C 2 432 ? 155.813 202.747 174.635 1.00 126.69 432 VAL C O 1
ATOM 9895 N N . LYS C 2 433 ? 157.773 201.900 175.349 1.00 134.90 433 LYS C N 1
ATOM 9896 C CA . LYS C 2 433 ? 158.193 203.044 176.138 1.00 134.90 433 LYS C CA 1
ATOM 9897 C C . LYS C 2 433 ? 159.502 203.610 175.601 1.00 134.90 433 LYS C C 1
ATOM 9898 O O . LYS C 2 433 ? 160.342 202.863 175.091 1.00 134.90 433 LYS C O 1
ATOM 9904 N N . PRO C 2 434 ? 159.703 204.921 175.694 1.00 137.24 434 PRO C N 1
ATOM 9905 C CA . PRO C 2 434 ? 160.990 205.505 175.310 1.00 137.24 434 PRO C CA 1
ATOM 9906 C C . PRO C 2 434 ? 162.013 205.345 176.427 1.00 137.24 434 PRO C C 1
ATOM 9907 O O . PRO C 2 434 ? 161.709 204.880 177.526 1.00 137.24 434 PRO C O 1
ATOM 9911 N N . VAL C 2 435 ? 163.249 205.736 176.122 1.00 140.75 435 VAL C N 1
ATOM 9912 C CA . VAL C 2 435 ? 164.313 205.670 177.116 1.00 140.75 435 VAL C CA 1
ATOM 9913 C C . VAL C 2 435 ? 165.019 207.022 177.207 1.00 140.75 435 VAL C C 1
ATOM 9914 O O . VAL C 2 435 ? 165.614 207.354 178.239 1.00 140.75 435 VAL C O 1
ATOM 9918 N N . ASP C 2 436 ? 164.925 207.836 176.156 1.00 140.14 436 ASP C N 1
ATOM 9919 C CA . ASP C 2 436 ? 165.570 209.144 176.171 1.00 140.14 436 ASP C CA 1
ATOM 9920 C C . ASP C 2 436 ? 164.767 210.124 175.332 1.00 140.14 436 ASP C C 1
ATOM 9921 O O . ASP C 2 436 ? 164.351 209.796 174.216 1.00 140.14 436 ASP C O 1
ATOM 9926 N N . LEU C 2 437 ? 164.568 211.324 175.873 1.00 139.92 437 LEU C N 1
ATOM 9927 C CA . LEU C 2 437 ? 163.855 212.416 175.213 1.00 139.92 437 LEU C CA 1
ATOM 9928 C C . LEU C 2 437 ? 164.763 213.641 175.294 1.00 139.92 437 LEU C C 1
ATOM 9929 O O . LEU C 2 437 ? 164.688 214.413 176.252 1.00 139.92 437 LEU C O 1
ATOM 9934 N N . GLN C 2 438 ? 165.617 213.822 174.292 1.00 147.51 438 GLN C N 1
ATOM 9935 C CA . GLN C 2 438 ? 166.616 214.878 174.327 1.00 147.51 438 GLN C CA 1
ATOM 9936 C C . GLN C 2 438 ? 166.187 216.072 173.482 1.00 147.51 438 GLN C C 1
ATOM 9937 O O . GLN C 2 438 ? 165.442 215.942 172.506 1.00 147.51 438 GLN C O 1
ATOM 9943 N N . LEU C 2 439 ? 166.659 217.247 173.886 1.00 153.04 439 LEU C N 1
ATOM 9944 C CA . LEU C 2 439 ? 166.434 218.488 173.164 1.00 153.04 439 LEU C CA 1
ATOM 9945 C C . LEU C 2 439 ? 167.760 219.225 173.050 1.00 153.04 439 LEU C C 1
ATOM 9946 O O . LEU C 2 439 ? 168.592 219.180 173.961 1.00 153.04 439 LEU C O 1
ATOM 9951 N N . VAL C 2 440 ? 167.958 219.903 171.922 1.00 152.43 440 VAL C N 1
ATOM 9952 C CA . VAL C 2 440 ? 169.166 220.685 171.700 1.00 152.43 440 VAL C CA 1
ATOM 9953 C C . VAL C 2 440 ? 168.774 221.961 170.960 1.00 152.43 440 VAL C C 1
ATOM 9954 O O . VAL C 2 440 ? 167.784 221.996 170.222 1.00 152.43 440 VAL C O 1
ATOM 9958 N N . ALA C 2 441 ? 169.512 223.037 171.218 1.00 152.74 441 ALA C N 1
ATOM 9959 C CA . ALA C 2 441 ? 169.278 224.320 170.578 1.00 152.74 441 ALA C CA 1
ATOM 9960 C C . ALA C 2 441 ? 170.553 224.791 169.894 1.00 152.74 441 ALA C C 1
ATOM 9961 O O . ALA C 2 441 ? 171.650 224.657 170.444 1.00 152.74 441 ALA C O 1
ATOM 9963 N N . ALA C 2 442 ? 170.401 225.340 168.690 1.00 158.66 442 ALA C N 1
ATOM 9964 C CA . ALA C 2 442 ? 171.514 225.904 167.941 1.00 158.66 442 ALA C CA 1
ATOM 9965 C C . ALA C 2 442 ? 171.672 227.400 168.176 1.00 158.66 442 ALA C C 1
ATOM 9966 O O . ALA C 2 442 ? 172.281 228.090 167.350 1.00 158.66 442 ALA C O 1
ATOM 9968 N N . SER C 2 443 ? 171.139 227.914 169.285 1.00 161.74 443 SER C N 1
ATOM 9969 C CA . SER C 2 443 ? 171.222 229.338 169.575 1.00 161.74 443 SER C CA 1
ATOM 9970 C C . SER C 2 443 ? 172.593 229.750 170.093 1.00 161.74 443 SER C C 1
ATOM 9971 O O . SER C 2 443 ? 172.885 230.949 170.145 1.00 161.74 443 SER C O 1
ATOM 9974 N N . ALA C 2 444 ? 173.430 228.791 170.481 1.00 158.24 444 ALA C N 1
ATOM 9975 C CA . ALA C 2 444 ? 174.827 229.040 170.838 1.00 158.24 444 ALA C CA 1
ATOM 9976 C C . ALA C 2 444 ? 175.695 228.079 170.036 1.00 158.24 444 ALA C C 1
ATOM 9977 O O . ALA C 2 444 ? 176.182 227.073 170.570 1.00 158.24 444 ALA C O 1
ATOM 9979 N N . PRO C 2 445 ? 175.912 228.354 168.752 1.00 160.37 445 PRO C N 1
ATOM 9980 C CA . PRO C 2 445 ? 176.610 227.389 167.904 1.00 160.37 445 PRO C CA 1
ATOM 9981 C C . PRO C 2 445 ? 178.116 227.555 167.993 1.00 160.37 445 PRO C C 1
ATOM 9982 O O . PRO C 2 445 ? 178.630 228.679 168.100 1.00 160.37 445 PRO C O 1
ATOM 9986 N N . PRO C 2 446 ? 178.868 226.447 167.961 1.00 161.65 446 PRO C N 1
ATOM 9987 C CA . PRO C 2 446 ? 180.330 226.531 167.899 1.00 161.65 446 PRO C CA 1
ATOM 9988 C C . PRO C 2 446 ? 180.835 226.981 166.528 1.00 161.65 446 PRO C C 1
ATOM 9989 O O . PRO C 2 446 ? 181.093 226.151 165.655 1.00 161.65 446 PRO C O 1
ATOM 9993 N N . ASP D 1 46 ? 127.554 203.911 166.233 1.00 169.41 18 ASP D N 1
ATOM 9994 C CA . ASP D 1 46 ? 127.058 202.610 165.803 1.00 169.41 18 ASP D CA 1
ATOM 9995 C C . ASP D 1 46 ? 125.784 202.233 166.552 1.00 169.41 18 ASP D C 1
ATOM 9996 O O . ASP D 1 46 ? 125.682 202.431 167.763 1.00 169.41 18 ASP D O 1
ATOM 9998 N N . ASP D 1 47 ? 124.814 201.700 165.819 1.00 162.72 19 ASP D N 1
ATOM 9999 C CA . ASP D 1 47 ? 123.565 201.266 166.432 1.00 162.72 19 ASP D CA 1
ATOM 10000 C C . ASP D 1 47 ? 123.796 199.980 167.219 1.00 162.72 19 ASP D C 1
ATOM 10001 O O . ASP D 1 47 ? 124.412 199.043 166.697 1.00 162.72 19 ASP D O 1
ATOM 10006 N N . PRO D 1 48 ? 123.322 199.890 168.465 1.00 158.27 20 PRO D N 1
ATOM 10007 C CA . PRO D 1 48 ? 123.681 198.732 169.300 1.00 158.27 20 PRO D CA 1
ATOM 10008 C C . PRO D 1 48 ? 122.902 197.463 168.988 1.00 158.27 20 PRO D C 1
ATOM 10009 O O . PRO D 1 48 ? 123.334 196.385 169.414 1.00 158.27 20 PRO D O 1
ATOM 10013 N N . ALA D 1 49 ? 121.782 197.539 168.270 1.00 145.71 21 ALA D N 1
ATOM 10014 C CA . ALA D 1 49 ? 121.029 196.332 167.937 1.00 145.71 21 ALA D CA 1
ATOM 10015 C C . ALA D 1 49 ? 120.509 196.376 166.504 1.00 145.71 21 ALA D C 1
ATOM 10016 O O . ALA D 1 49 ? 119.404 195.907 166.214 1.00 145.71 21 ALA D O 1
ATOM 10018 N N . ALA D 1 50 ? 121.296 196.934 165.584 1.00 122.94 22 ALA D N 1
ATOM 10019 C CA . ALA D 1 50 ? 120.974 196.896 164.162 1.00 122.94 22 ALA D CA 1
ATOM 10020 C C . ALA D 1 50 ? 122.039 196.126 163.390 1.00 122.94 22 ALA D C 1
ATOM 10021 O O . ALA D 1 50 ? 122.205 196.308 162.183 1.00 122.94 22 ALA D O 1
ATOM 10023 N N . ARG D 1 51 ? 122.771 195.270 164.095 1.00 101.57 23 ARG D N 1
ATOM 10024 C CA . ARG D 1 51 ? 123.823 194.430 163.539 1.00 101.57 23 ARG D CA 1
ATOM 10025 C C . ARG D 1 51 ? 123.473 192.989 163.878 1.00 101.57 23 ARG D C 1
ATOM 10026 O O . ARG D 1 51 ? 123.286 192.661 165.055 1.00 101.57 23 ARG D O 1
ATOM 10034 N N . PHE D 1 52 ? 123.342 192.142 162.856 1.00 94.22 24 PHE D N 1
ATOM 10035 C CA . PHE D 1 52 ? 122.997 190.744 163.091 1.00 94.22 24 PHE D CA 1
ATOM 10036 C C . PHE D 1 52 ? 124.101 190.002 163.830 1.00 94.22 24 PHE D C 1
ATOM 10037 O O . PHE D 1 52 ? 125.265 190.022 163.425 1.00 94.22 24 PHE D O 1
ATOM 10045 N N . GLN D 1 53 ? 123.717 189.333 164.909 1.00 98.15 25 GLN D N 1
ATOM 10046 C CA . GLN D 1 53 ? 124.598 188.438 165.641 1.00 98.15 25 GLN D CA 1
ATOM 10047 C C . GLN D 1 53 ? 124.297 187.013 165.205 1.00 98.15 25 GLN D C 1
ATOM 10048 O O . GLN D 1 53 ? 123.138 186.586 165.224 1.00 98.15 25 GLN D O 1
ATOM 10054 N N . VAL D 1 54 ? 125.330 186.291 164.801 1.00 89.05 26 VAL D N 1
ATOM 10055 C CA . VAL D 1 54 ? 125.173 184.900 164.401 1.00 89.05 26 VAL D CA 1
ATOM 10056 C C . VAL D 1 54 ? 124.929 184.068 165.651 1.00 89.05 26 VAL D C 1
ATOM 10057 O O . VAL D 1 54 ? 125.501 184.343 166.713 1.00 89.05 26 VAL D O 1
ATOM 10061 N N . GLN D 1 55 ? 124.048 183.074 165.540 1.00 91.01 27 GLN D N 1
ATOM 10062 C CA . GLN D 1 55 ? 123.753 182.197 166.667 1.00 91.01 27 GLN D CA 1
ATOM 10063 C C . GLN D 1 55 ? 124.980 181.351 166.983 1.00 91.01 27 GLN D C 1
ATOM 10064 O O . GLN D 1 55 ? 125.462 180.600 166.130 1.00 91.01 27 GLN D O 1
ATOM 10070 N N . LYS D 1 56 ? 125.489 181.485 168.205 1.00 83.12 28 LYS D N 1
ATOM 10071 C CA . LYS D 1 56 ? 126.694 180.774 168.610 1.00 83.12 28 LYS D CA 1
ATOM 10072 C C . LYS D 1 56 ? 126.357 179.306 168.823 1.00 83.12 28 LYS D C 1
ATOM 10073 O O . LYS D 1 56 ? 125.770 178.936 169.844 1.00 83.12 28 LYS D O 1
ATOM 10079 N N . HIS D 1 57 ? 126.738 178.470 167.867 1.00 82.56 29 HIS D N 1
ATOM 10080 C CA . HIS D 1 57 ? 126.468 177.046 167.944 1.00 82.56 29 HIS D CA 1
ATOM 10081 C C . HIS D 1 57 ? 127.591 176.315 168.659 1.00 82.56 29 HIS D C 1
ATOM 10082 O O . HIS D 1 57 ? 128.749 176.737 168.644 1.00 82.56 29 HIS D O 1
ATOM 10089 N N . SER D 1 58 ? 127.224 175.211 169.302 1.00 76.45 30 SER D N 1
ATOM 10090 C CA . SER D 1 58 ? 128.203 174.245 169.767 1.00 76.45 30 SER D CA 1
ATOM 10091 C C . SER D 1 58 ? 128.911 173.599 168.580 1.00 76.45 30 SER D C 1
ATOM 10092 O O . SER D 1 58 ? 128.469 173.693 167.429 1.00 76.45 30 SER D O 1
ATOM 10095 N N . TRP D 1 59 ? 130.044 172.955 168.878 1.00 66.80 31 TRP D N 1
ATOM 10096 C CA . TRP D 1 59 ? 130.836 172.293 167.846 1.00 66.80 31 TRP D CA 1
ATOM 10097 C C . TRP D 1 59 ? 130.021 171.169 167.211 1.00 66.80 31 TRP D C 1
ATOM 10098 O O . TRP D 1 59 ? 130.054 170.978 165.992 1.00 66.80 31 TRP D O 1
ATOM 10109 N N . ASP D 1 60 ? 129.331 170.378 168.042 1.00 74.46 32 ASP D N 1
ATOM 10110 C CA . ASP D 1 60 ? 128.482 169.300 167.540 1.00 74.46 32 ASP D CA 1
ATOM 10111 C C . ASP D 1 60 ? 127.288 169.838 166.760 1.00 74.46 32 ASP D C 1
ATOM 10112 O O . ASP D 1 60 ? 126.828 169.192 165.813 1.00 74.46 32 ASP D O 1
ATOM 10117 N N . GLY D 1 61 ? 126.739 170.983 167.179 1.00 78.47 33 GLY D N 1
ATOM 10118 C CA . GLY D 1 61 ? 125.755 171.684 166.360 1.00 78.47 33 GLY D CA 1
ATOM 10119 C C . GLY D 1 61 ? 126.282 172.021 164.978 1.00 78.47 33 GLY D C 1
ATOM 10120 O O . GLY D 1 61 ? 125.597 171.832 163.966 1.00 78.47 33 GLY D O 1
ATOM 10121 N N . LEU D 1 62 ? 127.499 172.561 164.929 1.00 73.91 34 LEU D N 1
ATOM 10122 C CA . LEU D 1 62 ? 128.137 172.895 163.661 1.00 73.91 34 LEU D CA 1
ATOM 10123 C C . LEU D 1 62 ? 128.395 171.652 162.818 1.00 73.91 34 LEU D C 1
ATOM 10124 O O . LEU D 1 62 ? 128.280 171.699 161.587 1.00 73.91 34 LEU D O 1
ATOM 10129 N N . ARG D 1 63 ? 128.784 170.543 163.460 1.00 75.04 35 ARG D N 1
ATOM 10130 C CA . ARG D 1 63 ? 128.879 169.267 162.752 1.00 75.04 35 ARG D CA 1
ATOM 10131 C C . ARG D 1 63 ? 127.533 168.836 162.197 1.00 75.04 35 ARG D C 1
ATOM 10132 O O . ARG D 1 63 ? 127.472 168.280 161.101 1.00 75.04 35 ARG D O 1
ATOM 10140 N N . SER D 1 64 ? 126.467 168.974 162.990 1.00 82.12 36 SER D N 1
ATOM 10141 C CA . SER D 1 64 ? 125.121 168.647 162.525 1.00 82.12 36 SER D CA 1
ATOM 10142 C C . SER D 1 64 ? 124.742 169.469 161.295 1.00 82.12 36 SER D C 1
ATOM 10143 O O . SER D 1 64 ? 124.171 168.937 160.337 1.00 82.12 36 SER D O 1
ATOM 10146 N N . ILE D 1 65 ? 125.184 170.728 161.252 1.00 82.48 37 ILE D N 1
ATOM 10147 C CA . ILE D 1 65 ? 124.895 171.603 160.114 1.00 82.48 37 ILE D CA 1
ATOM 10148 C C . ILE D 1 65 ? 125.711 171.199 158.887 1.00 82.48 37 ILE D C 1
ATOM 10149 O O . ILE D 1 65 ? 125.167 171.058 157.782 1.00 82.48 37 ILE D O 1
ATOM 10154 N N . ILE D 1 66 ? 127.018 170.990 159.062 1.00 84.35 38 ILE D N 1
ATOM 10155 C CA . ILE D 1 66 ? 127.876 170.554 157.956 1.00 84.35 38 ILE D CA 1
ATOM 10156 C C . ILE D 1 66 ? 127.491 169.170 157.439 1.00 84.35 38 ILE D C 1
ATOM 10157 O O . ILE D 1 66 ? 127.489 168.942 156.221 1.00 84.35 38 ILE D O 1
ATOM 10162 N N . HIS D 1 67 ? 127.198 168.218 158.333 1.00 88.69 39 HIS D N 1
ATOM 10163 C CA . HIS D 1 67 ? 126.747 166.907 157.879 1.00 88.69 39 HIS D CA 1
ATOM 10164 C C . HIS D 1 67 ? 125.422 167.016 157.131 1.00 88.69 39 HIS D C 1
ATOM 10165 O O . HIS D 1 67 ? 125.246 166.384 156.083 1.00 88.69 39 HIS D O 1
ATOM 10172 N N . GLY D 1 68 ? 124.466 167.794 157.667 1.00 101.60 40 GLY D N 1
ATOM 10173 C CA . GLY D 1 68 ? 123.205 168.041 156.985 1.00 101.60 40 GLY D CA 1
ATOM 10174 C C . GLY D 1 68 ? 123.352 168.754 155.654 1.00 101.60 40 GLY D C 1
ATOM 10175 O O . GLY D 1 68 ? 122.429 168.728 154.835 1.00 101.60 40 GLY D O 1
ATOM 10176 N N . SER D 1 69 ? 124.488 169.422 155.439 1.00 104.95 41 SER D N 1
ATOM 10177 C CA . SER D 1 69 ? 124.762 170.047 154.151 1.00 104.95 41 SER D CA 1
ATOM 10178 C C . SER D 1 69 ? 125.112 169.006 153.097 1.00 104.95 41 SER D C 1
ATOM 10179 O O . SER D 1 69 ? 124.795 169.179 151.916 1.00 104.95 41 SER D O 1
ATOM 10182 N N . ARG D 1 70 ? 125.787 167.928 153.495 1.00 108.18 42 ARG D N 1
ATOM 10183 C CA . ARG D 1 70 ? 126.236 166.904 152.562 1.00 108.18 42 ARG D CA 1
ATOM 10184 C C . ARG D 1 70 ? 125.324 165.682 152.542 1.00 108.18 42 ARG D C 1
ATOM 10185 O O . ARG D 1 70 ? 125.706 164.647 151.986 1.00 108.18 42 ARG D O 1
ATOM 10193 N N . LYS D 1 71 ? 124.131 165.773 153.137 1.00 121.67 43 LYS D N 1
ATOM 10194 C CA . LYS D 1 71 ? 123.206 164.648 153.071 1.00 121.67 43 LYS D CA 1
ATOM 10195 C C . LYS D 1 71 ? 122.590 164.497 151.685 1.00 121.67 43 LYS D C 1
ATOM 10196 O O . LYS D 1 71 ? 122.115 163.407 151.350 1.00 121.67 43 LYS D O 1
ATOM 10202 N N . PRO D 1 81 ? 129.298 163.219 133.742 1.00 155.27 53 PRO D N 1
ATOM 10203 C CA . PRO D 1 81 ? 130.158 162.559 132.749 1.00 155.27 53 PRO D CA 1
ATOM 10204 C C . PRO D 1 81 ? 130.998 163.504 131.901 1.00 155.27 53 PRO D C 1
ATOM 10205 O O . PRO D 1 81 ? 130.671 164.677 131.706 1.00 155.27 53 PRO D O 1
ATOM 10209 N N . HIS D 1 82 ? 132.102 162.955 131.400 1.00 157.44 54 HIS D N 1
ATOM 10210 C CA . HIS D 1 82 ? 133.142 163.705 130.711 1.00 157.44 54 HIS D CA 1
ATOM 10211 C C . HIS D 1 82 ? 133.931 162.728 129.846 1.00 157.44 54 HIS D C 1
ATOM 10212 O O . HIS D 1 82 ? 133.684 161.519 129.872 1.00 157.44 54 HIS D O 1
ATOM 10219 N N . ASP D 1 83 ? 134.860 163.286 129.051 1.00 153.14 55 ASP D N 1
ATOM 10220 C CA . ASP D 1 83 ? 135.745 162.538 128.140 1.00 153.14 55 ASP D CA 1
ATOM 10221 C C . ASP D 1 83 ? 134.944 161.766 127.088 1.00 153.14 55 ASP D C 1
ATOM 10222 O O . ASP D 1 83 ? 135.064 160.548 126.947 1.00 153.14 55 ASP D O 1
ATOM 10227 N N . PHE D 1 84 ? 134.113 162.496 126.347 1.00 148.14 56 PHE D N 1
ATOM 10228 C CA . PHE D 1 84 ? 133.171 161.889 125.415 1.00 148.14 56 PHE D CA 1
ATOM 10229 C C . PHE D 1 84 ? 133.835 161.509 124.095 1.00 148.14 56 PHE D C 1
ATOM 10230 O O . PHE D 1 84 ? 134.634 162.270 123.541 1.00 148.14 56 PHE D O 1
ATOM 10238 N N . GLN D 1 85 ? 133.491 160.320 123.591 1.00 150.82 57 GLN D N 1
ATOM 10239 C CA . GLN D 1 85 ? 134.012 159.795 122.330 1.00 150.82 57 GLN D CA 1
ATOM 10240 C C . GLN D 1 85 ? 132.870 159.152 121.546 1.00 150.82 57 GLN D C 1
ATOM 10241 O O . GLN D 1 85 ? 132.372 158.087 121.922 1.00 150.82 57 GLN D O 1
ATOM 10247 N N . PHE D 1 86 ? 132.423 159.839 120.500 1.00 144.02 58 PHE D N 1
ATOM 10248 C CA . PHE D 1 86 ? 131.417 159.345 119.562 1.00 144.02 58 PHE D CA 1
ATOM 10249 C C . PHE D 1 86 ? 132.031 158.336 118.594 1.00 144.02 58 PHE D C 1
ATOM 10250 O O . PHE D 1 86 ? 133.102 158.584 118.036 1.00 144.02 58 PHE D O 1
ATOM 10258 N N . VAL D 1 87 ? 131.374 157.185 118.410 1.00 157.81 59 VAL D N 1
ATOM 10259 C CA . VAL D 1 87 ? 131.770 156.194 117.404 1.00 157.81 59 VAL D CA 1
ATOM 10260 C C . VAL D 1 87 ? 130.532 155.764 116.626 1.00 157.81 59 VAL D C 1
ATOM 10261 O O . VAL D 1 87 ? 129.515 155.406 117.223 1.00 157.81 59 VAL D O 1
ATOM 10265 N N . GLN D 1 88 ? 130.633 155.757 115.296 1.00 158.99 60 GLN D N 1
ATOM 10266 C CA . GLN D 1 88 ? 129.510 155.396 114.445 1.00 158.99 60 GLN D CA 1
ATOM 10267 C C . GLN D 1 88 ? 129.270 153.893 114.427 1.00 158.99 60 GLN D C 1
ATOM 10268 O O . GLN D 1 88 ? 130.132 153.089 114.793 1.00 158.99 60 GLN D O 1
ATOM 10274 N N . LYS D 1 89 ? 128.066 153.519 113.989 1.00 168.36 61 LYS D N 1
ATOM 10275 C CA . LYS D 1 89 ? 127.694 152.122 113.819 1.00 168.36 61 LYS D CA 1
ATOM 10276 C C . LYS D 1 89 ? 127.527 151.745 112.355 1.00 168.36 61 LYS D C 1
ATOM 10277 O O . LYS D 1 89 ? 128.149 150.778 111.899 1.00 168.36 61 LYS D O 1
ATOM 10283 N N . THR D 1 90 ? 126.730 152.521 111.611 1.00 170.38 62 THR D N 1
ATOM 10284 C CA . THR D 1 90 ? 126.474 152.387 110.167 1.00 170.38 62 THR D CA 1
ATOM 10285 C C . THR D 1 90 ? 126.014 150.974 109.795 1.00 170.38 62 THR D C 1
ATOM 10286 O O . THR D 1 90 ? 126.607 150.291 108.959 1.00 170.38 62 THR D O 1
ATOM 10290 N N . ASP D 1 91 ? 124.932 150.546 110.443 1.00 170.76 63 ASP D N 1
ATOM 10291 C CA . ASP D 1 91 ? 124.356 149.233 110.187 1.00 170.76 63 ASP D CA 1
ATOM 10292 C C . ASP D 1 91 ? 123.251 149.256 109.142 1.00 170.76 63 ASP D C 1
ATOM 10293 O O . ASP D 1 91 ? 122.928 148.198 108.588 1.00 170.76 63 ASP D O 1
ATOM 10298 N N . GLU D 1 92 ? 122.640 150.424 108.908 1.00 164.83 64 GLU D N 1
ATOM 10299 C CA . GLU D 1 92 ? 121.580 150.706 107.934 1.00 164.83 64 GLU D CA 1
ATOM 10300 C C . GLU D 1 92 ? 120.271 149.965 108.212 1.00 164.83 64 GLU D C 1
ATOM 10301 O O . GLU D 1 92 ? 119.331 150.067 107.414 1.00 164.83 64 GLU D O 1
ATOM 10303 N N . SER D 1 93 ? 120.177 149.222 109.316 1.00 163.29 65 SER D N 1
ATOM 10304 C CA . SER D 1 93 ? 118.930 148.586 109.718 1.00 163.29 65 SER D CA 1
ATOM 10305 C C . SER D 1 93 ? 118.657 148.668 111.211 1.00 163.29 65 SER D C 1
ATOM 10306 O O . SER D 1 93 ? 117.519 148.415 111.619 1.00 163.29 65 SER D O 1
ATOM 10309 N N . GLY D 1 94 ? 119.644 149.012 112.039 1.00 162.75 66 GLY D N 1
ATOM 10310 C CA . GLY D 1 94 ? 119.450 149.066 113.467 1.00 162.75 66 GLY D CA 1
ATOM 10311 C C . GLY D 1 94 ? 118.828 150.371 113.912 1.00 162.75 66 GLY D C 1
ATOM 10312 O O . GLY D 1 94 ? 118.554 151.279 113.117 1.00 162.75 66 GLY D O 1
ATOM 10313 N N . PRO D 1 95 ? 118.583 150.476 115.223 1.00 167.39 67 PRO D N 1
ATOM 10314 C CA . PRO D 1 95 ? 117.932 151.685 115.746 1.00 167.39 67 PRO D CA 1
ATOM 10315 C C . PRO D 1 95 ? 118.893 152.813 116.099 1.00 167.39 67 PRO D C 1
ATOM 10316 O O . PRO D 1 95 ? 118.514 153.986 116.020 1.00 167.39 67 PRO D O 1
ATOM 10320 N N . HIS D 1 96 ? 120.125 152.493 116.488 1.00 169.87 68 HIS D N 1
ATOM 10321 C CA . HIS D 1 96 ? 121.055 153.498 116.984 1.00 169.87 68 HIS D CA 1
ATOM 10322 C C . HIS D 1 96 ? 122.115 153.820 115.940 1.00 169.87 68 HIS D C 1
ATOM 10323 O O . HIS D 1 96 ? 122.695 152.917 115.329 1.00 169.87 68 HIS D O 1
ATOM 10330 N N . SER D 1 97 ? 122.350 155.115 115.738 1.00 169.72 69 SER D N 1
ATOM 10331 C CA . SER D 1 97 ? 123.291 155.593 114.732 1.00 169.72 69 SER D CA 1
ATOM 10332 C C . SER D 1 97 ? 124.732 155.568 115.237 1.00 169.72 69 SER D C 1
ATOM 10333 O O . SER D 1 97 ? 125.654 155.191 114.500 1.00 169.72 69 SER D O 1
ATOM 10336 N N . HIS D 1 98 ? 124.939 155.926 116.504 1.00 166.16 70 HIS D N 1
ATOM 10337 C CA . HIS D 1 98 ? 126.269 155.958 117.090 1.00 166.16 70 HIS D CA 1
ATOM 10338 C C . HIS D 1 98 ? 126.228 155.315 118.471 1.00 166.16 70 HIS D C 1
ATOM 10339 O O . HIS D 1 98 ? 125.168 154.937 118.979 1.00 166.16 70 HIS D O 1
ATOM 10346 N N . ARG D 1 99 ? 127.409 155.194 119.074 1.00 168.88 71 ARG D N 1
ATOM 10347 C CA . ARG D 1 99 ? 127.588 154.923 120.494 1.00 168.88 71 ARG D CA 1
ATOM 10348 C C . ARG D 1 99 ? 128.522 155.959 121.105 1.00 168.88 71 ARG D C 1
ATOM 10349 O O . ARG D 1 99 ? 129.634 156.175 120.603 1.00 168.88 71 ARG D O 1
ATOM 10357 N N . LEU D 1 100 ? 128.035 156.646 122.135 1.00 160.10 72 LEU D N 1
ATOM 10358 C CA . LEU D 1 100 ? 128.815 157.625 122.880 1.00 160.10 72 LEU D CA 1
ATOM 10359 C C . LEU D 1 100 ? 129.487 156.922 124.056 1.00 160.10 72 LEU D C 1
ATOM 10360 O O . LEU D 1 100 ? 128.804 156.342 124.904 1.00 160.10 72 LEU D O 1
ATOM 10365 N N . TYR D 1 101 ? 130.816 156.997 124.118 1.00 162.07 73 TYR D N 1
ATOM 10366 C CA . TYR D 1 101 ? 131.618 156.426 125.193 1.00 162.07 73 TYR D CA 1
ATOM 10367 C C . TYR D 1 101 ? 132.125 157.528 126.110 1.00 162.07 73 TYR D C 1
ATOM 10368 O O . TYR D 1 101 ? 132.551 158.585 125.642 1.00 162.07 73 TYR D O 1
ATOM 10377 N N . TYR D 1 102 ? 132.097 157.273 127.415 1.00 163.70 74 TYR D N 1
ATOM 10378 C CA . TYR D 1 102 ? 132.446 158.304 128.381 1.00 163.70 74 TYR D CA 1
ATOM 10379 C C . TYR D 1 102 ? 132.736 157.667 129.729 1.00 163.70 74 TYR D C 1
ATOM 10380 O O . TYR D 1 102 ? 132.497 156.476 129.948 1.00 163.70 74 TYR D O 1
ATOM 10389 N N . LEU D 1 103 ? 133.254 158.493 130.633 1.00 160.68 75 LEU D N 1
ATOM 10390 C CA . LEU D 1 103 ? 133.468 158.118 132.020 1.00 160.68 75 LEU D CA 1
ATOM 10391 C C . LEU D 1 103 ? 132.259 158.574 132.827 1.00 160.68 75 LEU D C 1
ATOM 10392 O O . LEU D 1 103 ? 131.659 159.611 132.536 1.00 160.68 75 LEU D O 1
ATOM 10397 N N . GLY D 1 104 ? 131.918 157.819 133.860 1.00 162.92 76 GLY D N 1
ATOM 10398 C CA . GLY D 1 104 ? 130.768 158.190 134.659 1.00 162.92 76 GLY D CA 1
ATOM 10399 C C . GLY D 1 104 ? 130.642 157.328 135.891 1.00 162.92 76 GLY D C 1
ATOM 10400 O O . GLY D 1 104 ? 131.274 156.272 136.006 1.00 162.92 76 GLY D O 1
ATOM 10401 N N . LEU D 1 114 ? 134.121 153.458 133.072 1.00 163.67 86 LEU D N 1
ATOM 10402 C CA . LEU D 1 114 ? 133.771 153.541 131.659 1.00 163.67 86 LEU D CA 1
ATOM 10403 C C . LEU D 1 114 ? 132.349 153.052 131.410 1.00 163.67 86 LEU D C 1
ATOM 10404 O O . LEU D 1 114 ? 131.950 151.992 131.902 1.00 163.67 86 LEU D O 1
ATOM 10409 N N . LEU D 1 115 ? 131.585 153.825 130.638 1.00 167.40 87 LEU D N 1
ATOM 10410 C CA . LEU D 1 115 ? 130.183 153.536 130.367 1.00 167.40 87 LEU D CA 1
ATOM 10411 C C . LEU D 1 115 ? 129.938 153.793 128.885 1.00 167.40 87 LEU D C 1
ATOM 10412 O O . LEU D 1 115 ? 130.842 154.206 128.152 1.00 167.40 87 LEU D O 1
ATOM 10417 N N . TYR D 1 116 ? 128.705 153.556 128.438 1.00 170.53 88 TYR D N 1
ATOM 10418 C CA . TYR D 1 116 ? 128.303 153.982 127.105 1.00 170.53 88 TYR D CA 1
ATOM 10419 C C . TYR D 1 116 ? 126.816 154.301 127.064 1.00 170.53 88 TYR D C 1
ATOM 10420 O O . TYR D 1 116 ? 126.037 153.861 127.913 1.00 170.53 88 TYR D O 1
ATOM 10429 N N . SER D 1 117 ? 126.443 155.089 126.056 1.00 167.65 89 SER D N 1
ATOM 10430 C CA . SER D 1 117 ? 125.062 155.405 125.725 1.00 167.65 89 SER D CA 1
ATOM 10431 C C . SER D 1 117 ? 124.752 154.991 124.292 1.00 167.65 89 SER D C 1
ATOM 10432 O O . SER D 1 117 ? 125.648 154.854 123.455 1.00 167.65 89 SER D O 1
ATOM 10435 N N . GLU D 1 118 ? 123.462 154.795 124.014 1.00 168.41 90 GLU D N 1
ATOM 10436 C CA . GLU D 1 118 ? 122.975 154.465 122.677 1.00 168.41 90 GLU D CA 1
ATOM 10437 C C . GLU D 1 118 ? 122.212 155.658 122.117 1.00 168.41 90 GLU D C 1
ATOM 10438 O O . GLU D 1 118 ? 121.102 155.959 122.568 1.00 168.41 90 GLU D O 1
ATOM 10444 N N . ILE D 1 119 ? 122.783 156.304 121.107 1.00 166.34 91 ILE D N 1
ATOM 10445 C CA . ILE D 1 119 ? 122.189 157.488 120.494 1.00 166.34 91 ILE D CA 1
ATOM 10446 C C . ILE D 1 119 ? 121.248 157.035 119.382 1.00 166.34 91 ILE D C 1
ATOM 10447 O O . ILE D 1 119 ? 121.716 156.437 118.401 1.00 166.34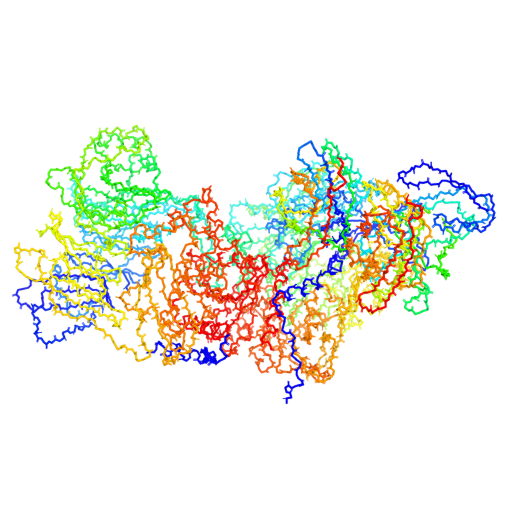 91 ILE D O 1
ATOM 10452 N N . PRO D 1 120 ? 119.948 157.291 119.485 1.00 166.78 92 PRO D N 1
ATOM 10453 C CA . PRO D 1 120 ? 119.006 156.788 118.483 1.00 166.78 92 PRO D CA 1
ATOM 10454 C C . PRO D 1 120 ? 119.027 157.642 117.220 1.00 166.78 92 PRO D C 1
ATOM 10455 O O . PRO D 1 120 ? 119.537 158.763 117.196 1.00 166.78 92 PRO D O 1
ATOM 10459 N N . LYS D 1 121 ? 118.452 157.081 116.155 1.00 165.65 93 LYS D N 1
ATOM 10460 C CA . LYS D 1 121 ? 118.418 157.766 114.867 1.00 165.65 93 LYS D CA 1
ATOM 10461 C C . LYS D 1 121 ? 117.364 158.865 114.803 1.00 165.65 93 LYS D C 1
ATOM 10462 O O . LYS D 1 121 ? 117.530 159.820 114.036 1.00 165.65 93 LYS D O 1
ATOM 10468 N N . LYS D 1 122 ? 116.284 158.751 115.576 1.00 167.00 94 LYS D N 1
ATOM 10469 C CA . LYS D 1 122 ? 115.282 159.810 115.641 1.00 167.00 94 LYS D CA 1
ATOM 10470 C C . LYS D 1 122 ? 114.527 159.708 116.957 1.00 167.00 94 LYS D C 1
ATOM 10471 O O . LYS D 1 122 ? 113.881 158.691 117.227 1.00 167.00 94 LYS D O 1
ATOM 10477 N N . VAL D 1 123 ? 114.614 160.761 117.768 1.00 167.64 95 VAL D N 1
ATOM 10478 C CA . VAL D 1 123 ? 113.881 160.844 119.026 1.00 167.64 95 VAL D CA 1
ATOM 10479 C C . VAL D 1 123 ? 112.471 161.351 118.754 1.00 167.64 95 VAL D C 1
ATOM 10480 O O . VAL D 1 123 ? 112.173 161.831 117.654 1.00 167.64 95 VAL D O 1
ATOM 10484 N N . ARG D 1 124 ? 111.594 161.243 119.748 1.00 169.01 96 ARG D N 1
ATOM 10485 C CA . ARG D 1 124 ? 110.216 161.698 119.629 1.00 169.01 96 ARG D CA 1
ATOM 10486 C C . ARG D 1 124 ? 110.074 163.106 120.192 1.00 169.01 96 ARG D C 1
ATOM 10487 O O . ARG D 1 124 ? 110.736 163.465 121.171 1.00 169.01 96 ARG D O 1
ATOM 10495 N N . LYS D 1 125 ? 109.214 163.900 119.560 1.00 167.88 97 LYS D N 1
ATOM 10496 C CA . LYS D 1 125 ? 108.981 165.270 119.992 1.00 167.88 97 LYS D CA 1
ATOM 10497 C C . LYS D 1 125 ? 108.177 165.296 121.290 1.00 167.88 97 LYS D C 1
ATOM 10498 O O . LYS D 1 125 ? 107.376 164.395 121.564 1.00 167.88 97 LYS D O 1
ATOM 10504 N N . GLU D 1 126 ? 108.415 166.350 122.087 1.00 165.63 98 GLU D N 1
ATOM 10505 C CA . GLU D 1 126 ? 107.738 166.614 123.366 1.00 165.63 98 GLU D CA 1
ATOM 10506 C C . GLU D 1 126 ? 107.920 165.463 124.356 1.00 165.63 98 GLU D C 1
ATOM 10507 O O . GLU D 1 126 ? 106.971 165.004 124.997 1.00 165.63 98 GLU D O 1
ATOM 10513 N N . ALA D 1 127 ? 109.161 164.997 124.478 1.00 160.53 99 ALA D N 1
ATOM 10514 C CA . ALA D 1 127 ? 109.494 163.924 125.409 1.00 160.53 99 ALA D CA 1
ATOM 10515 C C . ALA D 1 127 ? 110.944 164.086 125.833 1.00 160.53 99 ALA D C 1
ATOM 10516 O O . ALA D 1 127 ? 111.846 164.023 124.992 1.00 160.53 99 ALA D O 1
ATOM 10518 N N . LEU D 1 128 ? 111.166 164.294 127.129 1.00 155.66 100 LEU D N 1
ATOM 10519 C CA . LEU D 1 128 ? 112.514 164.438 127.674 1.00 155.66 100 LEU D CA 1
ATOM 10520 C C . LEU D 1 128 ? 113.159 163.061 127.722 1.00 155.66 100 LEU D C 1
ATOM 10521 O O . LEU D 1 128 ? 112.911 162.274 128.638 1.00 155.66 100 LEU D O 1
ATOM 10526 N N . LEU D 1 129 ? 113.992 162.763 126.729 1.00 155.87 101 LEU D N 1
ATOM 10527 C CA . LEU D 1 129 ? 114.647 161.465 126.649 1.00 155.87 101 LEU D CA 1
ATOM 10528 C C . LEU D 1 129 ? 115.879 161.465 127.543 1.00 155.87 101 LEU D C 1
ATOM 10529 O O . LEU D 1 129 ? 116.790 162.279 127.357 1.00 155.87 101 LEU D O 1
ATOM 10534 N N . LEU D 1 130 ? 115.909 160.553 128.512 1.00 159.34 102 LEU D N 1
ATOM 10535 C CA . LEU D 1 130 ? 117.021 160.438 129.446 1.00 159.34 102 LEU D CA 1
ATOM 10536 C C . LEU D 1 130 ? 117.580 159.032 129.313 1.00 159.34 102 LEU D C 1
ATOM 10537 O O . LEU D 1 130 ? 116.870 158.051 129.559 1.00 159.34 102 LEU D O 1
ATOM 10542 N N . LEU D 1 131 ? 118.847 158.939 128.926 1.00 165.32 103 LEU D N 1
ATOM 10543 C CA . LEU D 1 131 ? 119.474 157.655 128.648 1.00 165.32 103 LEU D CA 1
ATOM 10544 C C . LEU D 1 131 ? 119.931 157.000 129.945 1.00 165.32 103 LEU D C 1
ATOM 10545 O O . LEU D 1 131 ? 120.485 157.665 130.826 1.00 165.32 103 LEU D O 1
ATOM 10550 N N . SER D 1 132 ? 119.689 155.696 130.063 1.00 167.59 104 SER D N 1
ATOM 10551 C CA . SER D 1 132 ? 120.143 154.942 131.222 1.00 167.59 104 SER D CA 1
ATOM 10552 C C . SER D 1 132 ? 121.661 154.795 131.203 1.00 167.59 104 SER D C 1
ATOM 10553 O O . SER D 1 132 ? 122.289 154.749 130.141 1.00 167.59 104 SER D O 1
ATOM 10556 N N . TRP D 1 133 ? 122.253 154.724 132.394 1.00 168.51 105 TRP D N 1
ATOM 10557 C CA . TRP D 1 133 ? 123.703 154.599 132.529 1.00 168.51 105 TRP D CA 1
ATOM 10558 C C . TRP D 1 133 ? 123.998 153.110 132.652 1.00 168.51 105 TRP D C 1
ATOM 10559 O O . TRP D 1 133 ? 124.077 152.569 133.758 1.00 168.51 105 TRP D O 1
ATOM 10570 N N . LYS D 1 134 ? 124.164 152.448 131.513 1.00 171.87 106 LYS D N 1
ATOM 10571 C CA . LYS D 1 134 ? 124.428 151.019 131.508 1.00 171.87 106 LYS D CA 1
ATOM 10572 C C . LYS D 1 134 ? 125.914 150.756 131.708 1.00 171.87 106 LYS D C 1
ATOM 10573 O O . LYS D 1 134 ? 126.766 151.561 131.324 1.00 171.87 106 LYS D O 1
ATOM 10579 N N . GLN D 1 135 ? 126.222 149.605 132.300 1.00 176.28 107 GLN D N 1
ATOM 10580 C CA . GLN D 1 135 ? 127.597 149.259 132.631 1.00 176.28 107 GLN D CA 1
ATOM 10581 C C . GLN D 1 135 ? 128.255 148.570 131.445 1.00 176.28 107 GLN D C 1
ATOM 10582 O O . GLN D 1 135 ? 127.734 147.578 130.926 1.00 176.28 107 GLN D O 1
ATOM 10588 N N . MET D 1 136 ? 129.402 149.100 131.016 1.00 178.32 108 MET D N 1
ATOM 10589 C CA . MET D 1 136 ? 130.201 148.398 130.019 1.00 178.32 108 MET D CA 1
ATOM 10590 C C . MET D 1 136 ? 131.032 147.294 130.658 1.00 178.32 108 MET D C 1
ATOM 10591 O O . MET D 1 136 ? 131.094 146.169 130.148 1.00 178.32 108 MET D O 1
ATOM 10596 N N . LEU D 1 137 ? 131.683 147.597 131.773 1.00 180.75 109 LEU D N 1
ATOM 10597 C CA . LEU D 1 137 ? 132.583 146.664 132.428 1.00 180.75 109 LEU D CA 1
ATOM 10598 C C . LEU D 1 137 ? 131.815 145.850 133.461 1.00 180.75 109 LEU D C 1
ATOM 10599 O O . LEU D 1 137 ? 130.706 146.205 133.868 1.00 180.75 109 LEU D O 1
ATOM 10604 N N . ILE D 1 167 ? 138.422 154.843 137.402 1.00 159.28 139 ILE D N 1
ATOM 10605 C CA . ILE D 1 167 ? 139.023 155.097 136.098 1.00 159.28 139 ILE D CA 1
ATOM 10606 C C . ILE D 1 167 ? 138.801 156.572 135.795 1.00 159.28 139 ILE D C 1
ATOM 10607 O O . ILE D 1 167 ? 137.704 156.982 135.400 1.00 159.28 139 ILE D O 1
ATOM 10612 N N . THR D 1 168 ? 139.837 157.380 135.998 1.00 152.04 140 THR D N 1
ATOM 10613 C CA . THR D 1 168 ? 139.734 158.823 135.844 1.00 152.04 140 THR D CA 1
ATOM 10614 C C . THR D 1 168 ? 140.274 159.326 134.513 1.00 152.04 140 THR D C 1
ATOM 10615 O O . THR D 1 168 ? 139.991 160.470 134.142 1.00 152.04 140 THR D O 1
ATOM 10619 N N . SER D 1 169 ? 141.036 158.508 133.790 1.00 146.92 141 SER D N 1
ATOM 10620 C CA . SER D 1 169 ? 141.595 158.908 132.505 1.00 146.92 141 SER D CA 1
ATOM 10621 C C . SER D 1 169 ? 141.827 157.657 131.676 1.00 146.92 141 SER D C 1
ATOM 10622 O O . SER D 1 169 ? 142.401 156.683 132.171 1.00 146.92 141 SER D O 1
ATOM 10625 N N . TYR D 1 170 ? 141.386 157.688 130.421 1.00 147.10 142 TYR D N 1
ATOM 10626 C CA . TYR D 1 170 ? 141.569 156.572 129.506 1.00 147.10 142 TYR D CA 1
ATOM 10627 C C . TYR D 1 170 ? 142.004 157.096 128.146 1.00 147.10 142 TYR D C 1
ATOM 10628 O O . TYR D 1 170 ? 141.919 158.292 127.853 1.00 147.10 142 TYR D O 1
ATOM 10637 N N . ASP D 1 171 ? 142.478 156.176 127.314 1.00 136.22 143 ASP D N 1
ATOM 10638 C CA . ASP D 1 171 ? 142.911 156.455 125.957 1.00 136.22 143 ASP D CA 1
ATOM 10639 C C . ASP D 1 171 ? 142.074 155.612 125.006 1.00 136.22 143 ASP D C 1
ATOM 10640 O O . ASP D 1 171 ? 141.664 154.495 125.338 1.00 136.22 143 ASP D O 1
ATOM 10645 N N . PHE D 1 172 ? 141.829 156.149 123.815 1.00 145.09 144 PHE D N 1
ATOM 10646 C CA . PHE D 1 172 ? 140.958 155.499 122.851 1.00 145.09 144 PHE D CA 1
ATOM 10647 C C . PHE D 1 172 ? 141.556 155.587 121.456 1.00 145.09 144 PHE D C 1
ATOM 10648 O O . PHE D 1 172 ? 142.149 156.603 121.082 1.00 145.09 144 PHE D O 1
ATOM 10656 N N . HIS D 1 173 ? 141.392 154.507 120.696 1.00 140.74 145 HIS D N 1
ATOM 10657 C CA . HIS D 1 173 ? 141.801 154.432 119.300 1.00 140.74 145 HIS D CA 1
ATOM 10658 C C . HIS D 1 173 ? 140.582 154.022 118.489 1.00 140.74 145 HIS D C 1
ATOM 10659 O O . HIS D 1 173 ? 139.985 152.974 118.757 1.00 140.74 145 HIS D O 1
ATOM 10666 N N . SER D 1 174 ? 140.239 154.851 117.496 1.00 150.12 146 SER D N 1
ATOM 10667 C CA . SER D 1 174 ? 138.919 154.837 116.865 1.00 150.12 146 SER D CA 1
ATOM 10668 C C . SER D 1 174 ? 138.659 153.569 116.057 1.00 150.12 146 SER D C 1
ATOM 10669 O O . SER D 1 174 ? 137.677 152.859 116.304 1.00 150.12 146 SER D O 1
ATOM 10672 N N . GLU D 1 175 ? 139.506 153.302 115.053 1.00 154.29 147 GLU D N 1
ATOM 10673 C CA . GLU D 1 175 ? 139.199 152.314 114.016 1.00 154.29 147 GLU D CA 1
ATOM 10674 C C . GLU D 1 175 ? 139.111 150.898 114.575 1.00 154.29 147 GLU D C 1
ATOM 10675 O O . GLU D 1 175 ? 138.090 150.218 114.419 1.00 154.29 147 GLU D O 1
ATOM 10681 N N . SER D 1 176 ? 140.172 150.432 115.233 1.00 155.54 148 SER D N 1
ATOM 10682 C CA . SER D 1 176 ? 140.094 149.139 115.900 1.00 155.54 148 SER D CA 1
ATOM 10683 C C . SER D 1 176 ? 139.335 149.222 117.222 1.00 155.54 148 SER D C 1
ATOM 10684 O O . SER D 1 176 ? 138.975 148.182 117.783 1.00 155.54 148 SER D O 1
ATOM 10687 N N . GLY D 1 177 ? 139.087 150.429 117.724 1.00 154.74 149 GLY D N 1
ATOM 10688 C CA . GLY D 1 177 ? 138.254 150.637 118.899 1.00 154.74 149 GLY D CA 1
ATOM 10689 C C . GLY D 1 177 ? 138.860 150.280 120.239 1.00 154.74 149 GLY D C 1
ATOM 10690 O O . GLY D 1 177 ? 138.152 149.773 121.115 1.00 154.74 149 GLY D O 1
ATOM 10691 N N . LEU D 1 178 ? 140.133 150.596 120.447 1.00 147.82 150 LEU D N 1
ATOM 10692 C CA . LEU D 1 178 ? 140.841 150.183 121.656 1.00 147.82 150 LEU D CA 1
ATOM 10693 C C . LEU D 1 178 ? 140.617 151.166 122.794 1.00 147.82 150 LEU D C 1
ATOM 10694 O O . LEU D 1 178 ? 140.809 152.373 122.618 1.00 147.82 150 LEU D O 1
ATOM 10699 N N . PHE D 1 179 ? 140.234 150.643 123.963 1.00 149.80 151 PHE D N 1
ATOM 10700 C CA . PHE D 1 179 ? 140.023 151.458 125.161 1.00 149.80 151 PHE D CA 1
ATOM 10701 C C . PHE D 1 179 ? 141.098 151.017 126.146 1.00 149.80 151 PHE D C 1
ATOM 10702 O O . PHE D 1 179 ? 140.925 150.019 126.844 1.00 149.80 151 PHE D O 1
ATOM 10710 N N . LEU D 1 180 ? 142.171 151.787 126.261 1.00 133.28 152 LEU D N 1
ATOM 10711 C CA . LEU D 1 180 ? 143.251 151.475 127.190 1.00 133.28 152 LEU D CA 1
ATOM 10712 C C . LEU D 1 180 ? 143.165 152.360 128.427 1.00 133.28 152 LEU D C 1
ATOM 10713 O O . LEU D 1 180 ? 143.215 153.589 128.321 1.00 133.28 152 LEU D O 1
ATOM 10718 N N . PHE D 1 181 ? 143.047 151.739 129.600 1.00 141.50 153 PHE D N 1
ATOM 10719 C CA . PHE D 1 181 ? 142.962 152.498 130.837 1.00 141.50 153 PHE D CA 1
ATOM 10720 C C . PHE D 1 181 ? 143.803 151.835 131.921 1.00 141.50 153 PHE D C 1
ATOM 10721 O O . PHE D 1 181 ? 144.260 150.688 131.795 1.00 141.50 153 PHE D O 1
ATOM 10729 N N . GLN D 1 182 ? 143.973 152.588 133.009 1.00 130.54 154 GLN D N 1
ATOM 10730 C CA . GLN D 1 182 ? 144.704 152.168 134.195 1.00 130.54 154 GLN D CA 1
ATOM 10731 C C . GLN D 1 182 ? 143.769 151.819 135.340 1.00 130.54 154 GLN D C 1
ATOM 10732 O O . GLN D 1 182 ? 142.917 152.625 135.725 1.00 130.54 154 GLN D O 1
ATOM 10738 N N . ALA D 1 183 ? 143.946 150.620 135.883 1.00 144.04 155 ALA D N 1
ATOM 10739 C CA . ALA D 1 183 ? 143.206 150.151 137.037 1.00 144.04 155 ALA D CA 1
ATOM 10740 C C . ALA D 1 183 ? 144.015 150.486 138.285 1.00 144.04 155 ALA D C 1
ATOM 10741 O O . ALA D 1 183 ? 144.886 151.360 138.270 1.00 144.04 155 ALA D O 1
ATOM 10743 N N . SER D 1 184 ? 143.687 149.810 139.389 1.00 151.52 156 SER D N 1
ATOM 10744 C CA . SER D 1 184 ? 144.343 150.082 140.664 1.00 151.52 156 SER D CA 1
ATOM 10745 C C . SER D 1 184 ? 145.832 149.754 140.618 1.00 151.52 156 SER D C 1
ATOM 10746 O O . SER D 1 184 ? 146.669 150.604 140.942 1.00 151.52 156 SER D O 1
ATOM 10749 N N . ASN D 1 185 ? 146.183 148.539 140.195 1.00 145.56 157 ASN D N 1
ATOM 10750 C CA . ASN D 1 185 ? 147.580 148.131 140.077 1.00 145.56 157 ASN D CA 1
ATOM 10751 C C . ASN D 1 185 ? 147.930 147.590 138.693 1.00 145.56 157 ASN D C 1
ATOM 10752 O O . ASN D 1 185 ? 148.986 146.969 138.537 1.00 145.56 157 ASN D O 1
ATOM 10757 N N . SER D 1 186 ? 147.096 147.821 137.680 1.00 138.74 158 SER D N 1
ATOM 10758 C CA . SER D 1 186 ? 147.312 147.125 136.416 1.00 138.74 158 SER D CA 1
ATOM 10759 C C . SER D 1 186 ? 146.641 147.859 135.265 1.00 138.74 158 SER D C 1
ATOM 10760 O O . SER D 1 186 ? 145.849 148.784 135.459 1.00 138.74 158 SER D O 1
ATOM 10763 N N . LEU D 1 187 ? 147.015 147.443 134.058 1.00 134.17 159 LEU D N 1
ATOM 10764 C CA . LEU D 1 187 ? 146.547 147.987 132.791 1.00 134.17 159 LEU D CA 1
ATOM 10765 C C . LEU D 1 187 ? 145.457 147.088 132.224 1.00 134.17 159 LEU D C 1
ATOM 10766 O O . LEU D 1 187 ? 145.481 145.868 132.409 1.00 134.17 159 LEU D O 1
ATOM 10771 N N . PHE D 1 188 ? 144.499 147.691 131.526 1.00 145.52 160 PHE D N 1
ATOM 10772 C CA . PHE D 1 188 ? 143.378 146.928 130.992 1.00 145.52 160 PHE D CA 1
ATOM 10773 C C . PHE D 1 188 ? 143.042 147.436 129.603 1.00 145.52 160 PHE D C 1
ATOM 10774 O O . PHE D 1 188 ? 143.410 148.548 129.223 1.00 145.52 160 PHE D O 1
ATOM 10782 N N . HIS D 1 189 ? 142.300 146.619 128.857 1.00 146.69 161 HIS D N 1
ATOM 10783 C CA . HIS D 1 189 ? 141.855 147.035 127.536 1.00 146.69 161 HIS D CA 1
ATOM 10784 C C . HIS D 1 189 ? 140.616 146.254 127.134 1.00 146.69 161 HIS D C 1
ATOM 10785 O O . HIS D 1 189 ? 140.268 145.232 127.730 1.00 146.69 161 HIS D O 1
ATOM 10792 N N . CYS D 1 190 ? 139.977 146.759 126.083 1.00 154.45 162 CYS D N 1
ATOM 10793 C CA . CYS D 1 190 ? 138.787 146.185 125.474 1.00 154.45 162 CYS D CA 1
ATOM 10794 C C . CYS D 1 190 ? 138.619 146.815 124.097 1.00 154.45 162 CYS D C 1
ATOM 10795 O O . CYS D 1 190 ? 139.270 147.814 123.764 1.00 154.45 162 CYS D O 1
ATOM 10798 N N . ARG D 1 191 ? 137.698 146.248 123.315 1.00 156.36 163 ARG D N 1
ATOM 10799 C CA . ARG D 1 191 ? 137.436 146.725 121.964 1.00 156.36 163 ARG D CA 1
ATOM 10800 C C . ARG D 1 191 ? 135.962 146.581 121.621 1.00 156.36 163 ARG D C 1
ATOM 10801 O O . ARG D 1 191 ? 135.257 145.716 122.146 1.00 156.36 163 ARG D O 1
ATOM 10809 N N . ASP D 1 192 ? 135.522 147.437 120.693 1.00 167.11 164 ASP D N 1
ATOM 10810 C CA . ASP D 1 192 ? 134.107 147.628 120.363 1.00 167.11 164 ASP D CA 1
ATOM 10811 C C . ASP D 1 192 ? 133.966 147.826 118.857 1.00 167.11 164 ASP D C 1
ATOM 10812 O O . ASP D 1 192 ? 134.339 148.882 118.337 1.00 167.11 164 ASP D O 1
ATOM 10817 N N . GLY D 1 193 ? 133.411 146.827 118.173 1.00 169.70 165 GLY D N 1
ATOM 10818 C CA . GLY D 1 193 ? 132.958 146.982 116.802 1.00 169.70 165 GLY D CA 1
ATOM 10819 C C . GLY D 1 193 ? 134.019 147.284 115.763 1.00 169.70 165 GLY D C 1
ATOM 10820 O O . GLY D 1 193 ? 133.805 148.113 114.873 1.00 169.70 165 GLY D O 1
ATOM 10821 N N . GLY D 1 194 ? 135.163 146.617 115.861 1.00 170.01 166 GLY D N 1
ATOM 10822 C CA . GLY D 1 194 ? 136.198 146.750 114.856 1.00 170.01 166 GLY D CA 1
ATOM 10823 C C . GLY D 1 194 ? 136.061 145.616 113.866 1.00 170.01 166 GLY D C 1
ATOM 10824 O O . GLY D 1 194 ? 135.164 145.633 113.018 1.00 170.01 166 GLY D O 1
ATOM 10825 N N . LYS D 1 195 ? 136.944 144.621 113.957 1.00 169.69 167 LYS D N 1
ATOM 10826 C CA . LYS D 1 195 ? 136.673 143.363 113.273 1.00 169.69 167 LYS D CA 1
ATOM 10827 C C . LYS D 1 195 ? 135.625 142.552 114.027 1.00 169.69 167 LYS D C 1
ATOM 10828 O O . LYS D 1 195 ? 134.989 141.664 113.447 1.00 169.69 167 LYS D O 1
ATOM 10834 N N . ASN D 1 196 ? 135.432 142.847 115.312 1.00 171.16 168 ASN D N 1
ATOM 10835 C CA . ASN D 1 196 ? 134.383 142.240 116.119 1.00 171.16 168 ASN D CA 1
ATOM 10836 C C . ASN D 1 196 ? 133.099 143.061 115.990 1.00 171.16 168 ASN D C 1
ATOM 10837 O O . ASN D 1 196 ? 132.981 143.951 115.143 1.00 171.16 168 ASN D O 1
ATOM 10842 N N . GLY D 1 197 ? 132.117 142.770 116.841 1.00 172.77 169 GLY D N 1
ATOM 10843 C CA . GLY D 1 197 ? 130.839 143.454 116.790 1.00 172.77 169 GLY D CA 1
ATOM 10844 C C . GLY D 1 197 ? 130.557 144.332 117.993 1.00 172.77 169 GLY D C 1
ATOM 10845 O O . GLY D 1 197 ? 131.304 144.315 118.976 1.00 172.77 169 GLY D O 1
ATOM 10846 N N . PHE D 1 198 ? 129.475 145.107 117.924 1.00 172.52 170 PHE D N 1
ATOM 10847 C CA . PHE D 1 198 ? 129.110 146.027 118.998 1.00 172.52 170 PHE D CA 1
ATOM 10848 C C . PHE D 1 198 ? 128.449 145.265 120.140 1.00 172.52 170 PHE D C 1
ATOM 10849 O O . PHE D 1 198 ? 127.388 144.658 119.965 1.00 172.52 170 PHE D O 1
ATOM 10857 N N . MET D 1 199 ? 129.084 145.299 121.309 1.00 178.76 171 MET D N 1
ATOM 10858 C CA . MET D 1 199 ? 128.594 144.627 122.502 1.00 178.76 171 MET D CA 1
ATOM 10859 C C . MET D 1 199 ? 127.323 145.284 123.042 1.00 178.76 171 MET D C 1
ATOM 10860 O O . MET D 1 199 ? 127.096 146.487 122.893 1.00 178.76 171 MET D O 1
ATOM 10865 N N . VAL D 1 200 ? 126.472 144.459 123.662 1.00 177.51 172 VAL D N 1
ATOM 10866 C CA . VAL D 1 200 ? 125.303 144.929 124.392 1.00 177.51 172 VAL D CA 1
ATOM 10867 C C . VAL D 1 200 ? 125.305 144.464 125.846 1.00 177.51 172 VAL D C 1
ATOM 10868 O O . VAL D 1 200 ? 124.973 145.243 126.747 1.00 177.51 172 VAL D O 1
ATOM 10872 N N . SER D 1 201 ? 125.672 143.206 126.103 1.00 177.35 173 SER D N 1
ATOM 10873 C CA . SER D 1 201 ? 125.898 142.719 127.453 1.00 177.35 173 SER D CA 1
ATOM 10874 C C . SER D 1 201 ? 127.311 143.086 127.900 1.00 177.35 173 SER D C 1
ATOM 10875 O O . SER D 1 201 ? 128.225 143.150 127.076 1.00 177.35 173 SER D O 1
ATOM 10878 N N . PRO D 1 202 ? 127.533 143.295 129.200 1.00 181.19 174 PRO D N 1
ATOM 10879 C CA . PRO D 1 202 ? 128.860 143.736 129.644 1.00 181.19 174 PRO D CA 1
ATOM 10880 C C . PRO D 1 202 ? 129.894 142.621 129.631 1.00 181.19 174 PRO D C 1
ATOM 10881 O O . PRO D 1 202 ? 129.638 141.485 130.035 1.00 181.19 174 PRO D O 1
ATOM 10885 N N . MET D 1 203 ? 131.083 142.977 129.152 1.00 179.02 175 MET D N 1
ATOM 10886 C CA . MET D 1 203 ? 132.217 142.070 129.050 1.00 179.02 175 MET D CA 1
ATOM 10887 C C . MET D 1 203 ? 133.331 142.519 129.987 1.00 179.02 175 MET D C 1
ATOM 10888 O O . MET D 1 203 ? 133.520 143.718 130.214 1.00 179.02 175 MET D O 1
ATOM 10893 N N . LYS D 1 204 ? 134.038 141.549 130.563 1.00 171.35 176 LYS D N 1
ATOM 10894 C CA . LYS D 1 204 ? 135.141 141.878 131.448 1.00 171.35 176 LYS D CA 1
ATOM 10895 C C . LYS D 1 204 ? 136.348 142.360 130.641 1.00 171.35 176 LYS D C 1
ATOM 10896 O O . LYS D 1 204 ? 136.613 141.856 129.546 1.00 171.35 176 LYS D O 1
ATOM 10902 N N . PRO D 1 205 ? 137.096 143.339 131.155 1.00 163.71 177 PRO D N 1
ATOM 10903 C CA . PRO D 1 205 ? 138.243 143.862 130.400 1.00 163.71 177 PRO D CA 1
ATOM 10904 C C . PRO D 1 205 ? 139.442 142.932 130.522 1.00 163.71 177 PRO D C 1
ATOM 10905 O O . PRO D 1 205 ? 139.730 142.406 131.599 1.00 163.71 177 PRO D O 1
ATOM 10909 N N . LEU D 1 206 ? 140.120 142.708 129.400 1.00 155.18 178 LEU D N 1
ATOM 10910 C CA . LEU D 1 206 ? 141.285 141.836 129.389 1.00 155.18 178 LEU D CA 1
ATOM 10911 C C . LEU D 1 206 ? 142.454 142.492 130.112 1.00 155.18 178 LEU D C 1
ATOM 10912 O O . LEU D 1 206 ? 142.746 143.674 129.912 1.00 155.18 178 LEU D O 1
ATOM 10917 N N . GLU D 1 207 ? 143.127 141.713 130.954 1.00 144.67 179 GLU D N 1
ATOM 10918 C CA . GLU D 1 207 ? 144.221 142.215 131.770 1.00 144.67 179 GLU D CA 1
ATOM 10919 C C . GLU D 1 207 ? 145.540 142.077 131.028 1.00 144.67 179 GLU D C 1
ATOM 10920 O O . GLU D 1 207 ? 145.763 141.100 130.308 1.00 144.67 179 GLU D O 1
ATOM 10926 N N . ILE D 1 208 ? 146.412 143.060 131.213 1.00 132.14 180 ILE D N 1
ATOM 10927 C CA . ILE D 1 208 ? 147.724 143.081 130.584 1.00 132.14 180 ILE D CA 1
ATOM 10928 C C . ILE D 1 208 ? 148.748 142.774 131.664 1.00 132.14 180 ILE D C 1
ATOM 10929 O O . ILE D 1 208 ? 148.963 143.582 132.576 1.00 132.14 180 ILE D O 1
ATOM 10934 N N . LYS D 1 209 ? 149.380 141.610 131.566 1.00 127.47 181 LYS D N 1
ATOM 10935 C CA . LYS D 1 209 ? 150.424 141.261 132.510 1.00 127.47 181 LYS D CA 1
ATOM 10936 C C . LYS D 1 209 ? 151.700 142.010 132.148 1.00 127.47 181 LYS D C 1
ATOM 10937 O O . LYS D 1 209 ? 151.853 142.531 131.040 1.00 127.47 181 LYS D O 1
ATOM 10943 N N . THR D 1 210 ? 152.632 142.063 133.092 1.00 119.52 182 THR D N 1
ATOM 10944 C CA . THR D 1 210 ? 153.860 142.801 132.855 1.00 119.52 182 THR D CA 1
ATOM 10945 C C . THR D 1 210 ? 155.036 142.122 133.536 1.00 119.52 182 THR D C 1
ATOM 10946 O O . THR D 1 210 ? 154.880 141.384 134.514 1.00 119.52 182 THR D O 1
ATOM 10950 N N . GLN D 1 211 ? 156.216 142.353 132.971 1.00 118.27 183 GLN D N 1
ATOM 10951 C CA . GLN D 1 211 ? 157.477 141.998 133.600 1.00 118.27 183 GLN D CA 1
ATOM 10952 C C . GLN D 1 211 ? 158.022 143.124 134.466 1.00 118.27 183 GLN D C 1
ATOM 10953 O O . GLN D 1 211 ? 159.042 142.935 135.136 1.00 118.27 183 GLN D O 1
ATOM 10959 N N . CYS D 1 212 ? 157.367 144.282 134.458 1.00 114.32 184 CYS D N 1
ATOM 10960 C CA . CYS D 1 212 ? 157.865 145.459 135.152 1.00 114.32 184 CYS D CA 1
ATOM 10961 C C . CYS D 1 212 ? 157.646 145.355 136.652 1.00 114.32 184 CYS D C 1
ATOM 10962 O O . CYS D 1 212 ? 156.669 144.760 137.116 1.00 114.32 184 CYS D O 1
ATOM 10965 N N . SER D 1 213 ? 158.570 145.942 137.407 1.00 113.96 185 SER D N 1
ATOM 10966 C CA . SER D 1 213 ? 158.438 146.082 138.850 1.00 113.96 185 SER D CA 1
ATOM 10967 C C . SER D 1 213 ? 158.057 147.531 139.124 1.00 113.96 185 SER D C 1
ATOM 10968 O O . SER D 1 213 ? 158.889 148.434 138.992 1.00 113.96 185 SER D O 1
ATOM 10971 N N . GLY D 1 214 ? 156.801 147.753 139.495 1.00 112.80 186 GLY D N 1
ATOM 10972 C CA . GLY D 1 214 ? 156.297 149.091 139.665 1.00 112.80 186 GLY D CA 1
ATOM 10973 C C . GLY D 1 214 ? 155.053 149.334 138.836 1.00 112.80 186 GLY D C 1
ATOM 10974 O O . GLY D 1 214 ? 154.642 148.489 138.035 1.00 112.80 186 GLY D O 1
ATOM 10975 N N . PRO D 1 215 ? 154.424 150.490 139.020 1.00 110.84 187 PRO D N 1
ATOM 10976 C CA . PRO D 1 215 ? 153.247 150.827 138.218 1.00 110.84 187 PRO D CA 1
ATOM 10977 C C . PRO D 1 215 ? 153.632 151.239 136.804 1.00 110.84 187 PRO D C 1
ATOM 10978 O O . PRO D 1 215 ? 154.764 151.635 136.522 1.00 110.84 187 PRO D O 1
ATOM 10982 N N . ARG D 1 216 ? 152.655 151.138 135.911 1.00 113.07 188 ARG D N 1
ATOM 10983 C CA . ARG D 1 216 ? 152.826 151.476 134.502 1.00 113.07 188 ARG D CA 1
ATOM 10984 C C . ARG D 1 216 ? 152.145 152.817 134.256 1.00 113.07 188 ARG D C 1
ATOM 10985 O O . ARG D 1 216 ? 150.926 152.884 134.078 1.00 113.07 188 ARG D O 1
ATOM 10993 N N . MET D 1 217 ? 152.939 153.883 134.244 1.00 97.75 189 MET D N 1
ATOM 10994 C CA . MET D 1 217 ? 152.407 155.227 134.095 1.00 97.75 189 MET D CA 1
ATOM 10995 C C . MET D 1 217 ? 152.175 155.595 132.638 1.00 97.75 189 MET D C 1
ATOM 10996 O O . MET D 1 217 ? 152.870 155.129 131.737 1.00 97.75 189 MET D O 1
ATOM 11001 N N . ASP D 1 218 ? 151.196 156.478 132.444 1.00 86.47 190 ASP D N 1
ATOM 11002 C CA . ASP D 1 218 ? 150.930 157.157 131.179 1.00 86.47 190 ASP D CA 1
ATOM 11003 C C . ASP D 1 218 ? 150.703 156.234 129.975 1.00 86.47 190 ASP D C 1
ATOM 11004 O O . ASP D 1 218 ? 151.522 156.201 129.053 1.00 86.47 190 ASP D O 1
ATOM 11009 N N . PRO D 1 219 ? 149.607 155.469 129.950 1.00 91.88 191 PRO D N 1
ATOM 11010 C CA . PRO D 1 219 ? 149.386 154.569 128.810 1.00 91.88 191 PRO D CA 1
ATOM 11011 C C . PRO D 1 219 ? 148.849 155.331 127.603 1.00 91.88 191 PRO D C 1
ATOM 11012 O O . PRO D 1 219 ? 147.930 156.145 127.719 1.00 91.88 191 PRO D O 1
ATOM 11016 N N . LYS D 1 220 ? 149.460 155.094 126.442 1.00 87.79 192 LYS D N 1
ATOM 11017 C CA . LYS D 1 220 ? 148.997 155.666 125.180 1.00 87.79 192 LYS D CA 1
ATOM 11018 C C . LYS D 1 220 ? 149.087 154.621 124.079 1.00 87.79 192 LYS D C 1
ATOM 11019 O O . LYS D 1 220 ? 150.128 153.981 123.914 1.00 87.79 192 LYS D O 1
ATOM 11025 N N . ILE D 1 221 ? 147.995 154.457 123.334 1.00 101.78 193 ILE D N 1
ATOM 11026 C CA . ILE D 1 221 ? 147.932 153.518 122.217 1.00 101.78 193 ILE D CA 1
ATOM 11027 C C . ILE D 1 221 ? 148.603 154.151 121.007 1.00 101.78 193 ILE D C 1
ATOM 11028 O O . ILE D 1 221 ? 148.426 155.347 120.751 1.00 101.78 193 ILE D O 1
ATOM 11033 N N . CYS D 1 222 ? 149.387 153.367 120.269 1.00 97.41 194 CYS D N 1
ATOM 11034 C CA . CYS D 1 222 ? 149.936 153.849 119.009 1.00 97.41 194 CYS D CA 1
ATOM 11035 C C . CYS D 1 222 ? 148.821 154.075 117.993 1.00 97.41 194 CYS D C 1
ATOM 11036 O O . CYS D 1 222 ? 148.043 153.146 117.727 1.00 97.41 194 CYS D O 1
ATOM 11039 N N . PRO D 1 223 ? 148.679 155.284 117.440 1.00 98.97 195 PRO D N 1
ATOM 11040 C CA . PRO D 1 223 ? 147.639 155.507 116.422 1.00 98.97 195 PRO D CA 1
ATOM 11041 C C . PRO D 1 223 ? 147.880 154.740 115.134 1.00 98.97 195 PRO D C 1
ATOM 11042 O O . PRO D 1 223 ? 146.919 154.291 114.496 1.00 98.97 195 PRO D O 1
ATOM 11046 N N . ALA D 1 224 ? 149.142 154.592 114.729 1.00 99.80 196 ALA D N 1
ATOM 11047 C CA . ALA D 1 224 ? 149.451 153.892 113.487 1.00 99.80 196 ALA D CA 1
ATOM 11048 C C . ALA D 1 224 ? 149.188 152.395 113.599 1.00 99.80 196 ALA D C 1
ATOM 11049 O O . ALA D 1 224 ? 148.762 151.764 112.625 1.00 99.80 196 ALA D O 1
ATOM 11051 N N . ASP D 1 225 ? 149.442 151.803 114.760 1.00 103.58 197 ASP D N 1
ATOM 11052 C CA . ASP D 1 225 ? 149.245 150.367 114.951 1.00 103.58 197 ASP D CA 1
ATOM 11053 C C . ASP D 1 225 ? 148.514 150.162 116.273 1.00 103.58 197 ASP D C 1
ATOM 11054 O O . ASP D 1 225 ? 149.132 150.322 117.345 1.00 103.58 197 ASP D O 1
ATOM 11059 N N . PRO D 1 226 ? 147.221 149.812 116.247 1.00 110.45 198 PRO D N 1
ATOM 11060 C CA . PRO D 1 226 ? 146.460 149.666 117.505 1.00 110.45 198 PRO D CA 1
ATOM 11061 C C . PRO D 1 226 ? 146.903 148.500 118.375 1.00 110.45 198 PRO D C 1
ATOM 11062 O O . PRO D 1 226 ? 146.552 148.471 119.561 1.00 110.45 198 PRO D O 1
ATOM 11066 N N . ALA D 1 227 ? 147.630 147.528 117.818 1.00 105.75 199 ALA D N 1
ATOM 11067 C CA . ALA D 1 227 ? 148.148 146.419 118.614 1.00 105.75 199 ALA D CA 1
ATOM 11068 C C . ALA D 1 227 ? 149.193 146.877 119.625 1.00 105.75 199 ALA D C 1
ATOM 11069 O O . ALA D 1 227 ? 149.333 146.268 120.694 1.00 105.75 199 ALA D O 1
ATOM 11071 N N . PHE D 1 228 ? 149.919 147.945 119.315 1.00 101.33 200 PHE D N 1
ATOM 11072 C CA . PHE D 1 228 ? 150.991 148.450 120.155 1.00 101.33 200 PHE D CA 1
ATOM 11073 C C . PHE D 1 228 ? 150.518 149.615 121.018 1.00 101.33 200 PHE D C 1
ATOM 11074 O O . PHE D 1 228 ? 149.712 150.451 120.598 1.00 101.33 200 PHE D O 1
ATOM 11082 N N . PHE D 1 229 ? 151.063 149.680 122.227 1.00 96.78 201 PHE D N 1
ATOM 11083 C CA . PHE D 1 229 ? 150.810 150.791 123.129 1.00 96.78 201 PHE D CA 1
ATOM 11084 C C . PHE D 1 229 ? 152.103 151.040 123.886 1.00 96.78 201 PHE D C 1
ATOM 11085 O O . PHE D 1 229 ? 153.081 150.308 123.731 1.00 96.78 201 PHE D O 1
ATOM 11093 N N . SER D 1 230 ? 152.098 152.045 124.751 1.00 86.27 202 SER D N 1
ATOM 11094 C CA . SER D 1 230 ? 153.314 152.427 125.446 1.00 86.27 202 SER D CA 1
ATOM 11095 C C . SER D 1 230 ? 152.952 153.014 126.791 1.00 86.27 202 SER D C 1
ATOM 11096 O O . SER D 1 230 ? 151.844 153.515 127.000 1.00 86.27 202 SER D O 1
ATOM 11099 N N . PHE D 1 231 ? 153.916 152.950 127.698 1.00 88.26 203 PHE D N 1
ATOM 11100 C CA . PHE D 1 231 ? 153.701 153.462 129.040 1.00 88.26 203 PHE D CA 1
ATOM 11101 C C . PHE D 1 231 ? 155.040 153.831 129.651 1.00 88.26 203 PHE D C 1
ATOM 11102 O O . PHE D 1 231 ? 156.093 153.598 129.065 1.00 88.26 203 PHE D O 1
ATOM 11110 N N . ILE D 1 232 ? 154.981 154.520 130.776 1.00 87.42 204 ILE D N 1
ATOM 11111 C CA . ILE D 1 232 ? 156.170 154.801 131.564 1.00 87.42 204 ILE D CA 1
ATOM 11112 C C . ILE D 1 232 ? 156.247 153.751 132.660 1.00 87.42 204 ILE D C 1
ATOM 11113 O O . ILE D 1 232 ? 155.240 153.430 133.302 1.00 87.42 204 ILE D O 1
ATOM 11118 N N . ASN D 1 233 ? 157.444 153.218 132.877 1.00 90.17 205 ASN D N 1
ATOM 11119 C CA . ASN D 1 233 ? 157.754 152.381 134.025 1.00 90.17 205 ASN D CA 1
ATOM 11120 C C . ASN D 1 233 ? 159.072 152.885 134.575 1.00 90.17 205 ASN D C 1
ATOM 11121 O O . ASN D 1 233 ? 159.998 153.120 133.794 1.00 90.17 205 ASN D O 1
ATOM 11126 N N . ASN D 1 234 ? 159.095 153.113 135.896 1.00 87.34 206 ASN D N 1
ATOM 11127 C CA . ASN D 1 234 ? 160.166 153.680 136.736 1.00 87.34 206 ASN D CA 1
ATOM 11128 C C . ASN D 1 234 ? 160.947 154.785 136.012 1.00 87.34 206 ASN D C 1
ATOM 11129 O O . ASN D 1 234 ? 162.169 154.757 135.861 1.00 87.34 206 ASN D O 1
ATOM 11134 N N . SER D 1 235 ? 160.160 155.788 135.608 1.00 83.06 207 SER D N 1
ATOM 11135 C CA . SER D 1 235 ? 160.593 156.997 134.912 1.00 83.06 207 SER D CA 1
ATOM 11136 C C . SER D 1 235 ? 161.390 156.703 133.645 1.00 83.06 207 SER D C 1
ATOM 11137 O O . SER D 1 235 ? 162.381 157.380 133.358 1.00 83.06 207 SER D O 1
ATOM 11140 N N . ASP D 1 236 ? 160.957 155.700 132.884 1.00 83.74 208 ASP D N 1
ATOM 11141 C CA . ASP D 1 236 ? 161.536 155.382 131.587 1.00 83.74 208 ASP D CA 1
ATOM 11142 C C . ASP D 1 236 ? 160.434 154.891 130.667 1.00 83.74 208 ASP D C 1
ATOM 11143 O O . ASP D 1 236 ? 159.486 154.234 131.099 1.00 83.74 208 ASP D O 1
ATOM 11148 N N . LEU D 1 237 ? 160.577 155.214 129.390 1.00 80.30 209 LEU D N 1
ATOM 11149 C CA . LEU D 1 237 ? 159.586 154.837 128.397 1.00 80.30 209 LEU D CA 1
ATOM 11150 C C . LEU D 1 237 ? 159.681 153.368 127.994 1.00 80.30 209 LEU D C 1
ATOM 11151 O O . LEU D 1 237 ? 160.749 152.883 127.607 1.00 80.30 209 LEU D O 1
ATOM 11156 N N . TRP D 1 238 ? 158.564 152.659 128.116 1.00 86.02 210 TRP D N 1
ATOM 11157 C CA . TRP D 1 238 ? 158.394 151.289 127.670 1.00 86.02 210 TRP D CA 1
ATOM 11158 C C . TRP D 1 238 ? 157.365 151.256 126.548 1.00 86.02 210 TRP D C 1
ATOM 11159 O O . TRP D 1 238 ? 156.532 152.158 126.422 1.00 86.02 210 TRP D O 1
ATOM 11170 N N . VAL D 1 239 ? 157.304 150.109 125.872 1.00 88.77 211 VAL D N 1
ATOM 11171 C CA . VAL D 1 239 ? 156.378 149.874 124.769 1.00 88.77 211 VAL D CA 1
ATOM 11172 C C . VAL D 1 239 ? 156.009 148.397 124.819 1.00 88.77 211 VAL D C 1
ATOM 11173 O O . VAL D 1 239 ? 156.792 147.566 125.274 1.00 88.77 211 VAL D O 1
ATOM 11177 N N . ALA D 1 240 ? 154.777 148.069 124.445 1.00 97.11 212 ALA D N 1
ATOM 11178 C CA . ALA D 1 240 ? 154.311 146.698 124.596 1.00 97.11 212 ALA D CA 1
ATOM 11179 C C . ALA D 1 240 ? 153.468 146.303 123.393 1.00 97.11 212 ALA D C 1
ATOM 11180 O O . ALA D 1 240 ? 153.306 147.072 122.443 1.00 97.11 212 ALA D O 1
ATOM 11182 N N . ASN D 1 241 ? 152.898 145.100 123.457 1.00 105.25 213 ASN D N 1
ATOM 11183 C CA . ASN D 1 241 ? 151.978 144.647 122.414 1.00 105.25 213 ASN D CA 1
ATOM 11184 C C . ASN D 1 241 ? 150.880 143.807 123.050 1.00 105.25 213 ASN D C 1
ATOM 11185 O O . ASN D 1 241 ? 151.162 142.964 123.904 1.00 105.25 213 ASN D O 1
ATOM 11190 N N . ILE D 1 242 ? 149.627 144.079 122.653 1.00 115.53 214 ILE D N 1
ATOM 11191 C CA . ILE D 1 242 ? 148.456 143.460 123.281 1.00 115.53 214 ILE D CA 1
ATOM 11192 C C . ILE D 1 242 ? 148.406 141.953 123.036 1.00 115.53 214 ILE D C 1
ATOM 11193 O O . ILE D 1 242 ? 148.262 141.164 123.979 1.00 115.53 214 ILE D O 1
ATOM 11198 N N . GLU D 1 243 ? 148.532 141.529 121.775 1.00 114.00 215 GLU D N 1
ATOM 11199 C CA . GLU D 1 243 ? 148.285 140.131 121.425 1.00 114.00 215 GLU D CA 1
ATOM 11200 C C . GLU D 1 243 ? 149.418 139.218 121.873 1.00 114.00 215 GLU D C 1
ATOM 11201 O O . GLU D 1 243 ? 149.173 138.135 122.414 1.00 114.00 215 GLU D O 1
ATOM 11207 N N . THR D 1 244 ? 150.663 139.635 121.666 1.00 108.09 216 THR D N 1
ATOM 11208 C CA . THR D 1 244 ? 151.785 138.798 122.055 1.00 108.09 216 THR D CA 1
ATOM 11209 C C . THR D 1 244 ? 152.128 138.932 123.530 1.00 108.09 216 THR D C 1
ATOM 11210 O O . THR D 1 244 ? 152.727 138.014 124.100 1.00 108.09 216 THR D O 1
ATOM 11214 N N . GLY D 1 245 ? 151.761 140.047 124.158 1.00 104.22 217 GLY D N 1
ATOM 11215 C CA . GLY D 1 245 ? 152.052 140.284 125.554 1.00 104.22 217 GLY D CA 1
ATOM 11216 C C . GLY D 1 245 ? 153.448 140.779 125.840 1.00 104.22 217 GLY D C 1
ATOM 11217 O O . GLY D 1 245 ? 153.732 141.156 126.982 1.00 104.22 217 GLY D O 1
ATOM 11218 N N . GLU D 1 246 ? 154.322 140.801 124.841 1.00 103.99 218 GLU D N 1
ATOM 11219 C CA . GLU D 1 246 ? 155.718 141.161 125.037 1.00 103.99 218 GLU D CA 1
ATOM 11220 C C . GLU D 1 246 ? 155.907 142.676 125.065 1.00 103.99 218 GLU D C 1
ATOM 11221 O O . GLU D 1 246 ? 155.279 143.417 124.291 1.00 103.99 218 GLU D O 1
ATOM 11227 N N . GLU D 1 247 ? 156.695 143.119 126.043 1.00 102.77 219 GLU D N 1
ATOM 11228 C CA . GLU D 1 247 ? 157.098 144.497 126.283 1.00 102.77 219 GLU D CA 1
ATOM 11229 C C . GLU D 1 247 ? 158.567 144.707 125.916 1.00 102.77 219 GLU D C 1
ATOM 11230 O O . GLU D 1 247 ? 159.301 143.768 125.604 1.00 102.77 219 GLU D O 1
ATOM 11236 N N . ARG D 1 248 ? 158.992 145.970 125.984 1.00 90.90 220 ARG D N 1
ATOM 11237 C CA . ARG D 1 248 ? 160.319 146.398 125.560 1.00 90.90 220 ARG D CA 1
ATOM 11238 C C . ARG D 1 248 ? 160.648 147.800 126.053 1.00 90.90 220 ARG D C 1
ATOM 11239 O O . ARG D 1 248 ? 159.875 148.738 125.840 1.00 90.90 220 ARG D O 1
ATOM 11247 N N . ARG D 1 249 ? 161.785 147.949 126.722 1.00 84.62 221 ARG D N 1
ATOM 11248 C CA . ARG D 1 249 ? 162.254 149.267 127.117 1.00 84.62 221 ARG D CA 1
ATOM 11249 C C . ARG D 1 249 ? 162.756 150.034 125.899 1.00 84.62 221 ARG D C 1
ATOM 11250 O O . ARG D 1 249 ? 163.292 149.453 124.953 1.00 84.62 221 ARG D O 1
ATOM 11258 N N . LEU D 1 250 ? 162.584 151.355 125.927 1.00 81.73 222 LEU D N 1
ATOM 11259 C CA . LEU D 1 250 ? 163.042 152.212 124.845 1.00 81.73 222 LEU D CA 1
ATOM 11260 C C . LEU D 1 250 ? 164.074 153.236 125.280 1.00 81.73 222 LEU D C 1
ATOM 11261 O O . LEU D 1 250 ? 164.915 153.621 124.467 1.00 81.73 222 LEU D O 1
ATOM 11266 N N . THR D 1 251 ? 164.028 153.690 126.527 1.00 80.21 223 THR D N 1
ATOM 11267 C CA . THR D 1 251 ? 164.984 154.641 127.066 1.00 80.21 223 THR D CA 1
ATOM 11268 C C . THR D 1 251 ? 165.809 153.988 128.165 1.00 80.21 223 THR D C 1
ATOM 11269 O O . THR D 1 251 ? 165.353 153.073 128.851 1.00 80.21 223 THR D O 1
ATOM 11273 N N . PHE D 1 252 ? 167.030 154.485 128.345 1.00 84.60 224 PHE D N 1
ATOM 11274 C CA . PHE D 1 252 ? 167.962 153.901 129.306 1.00 84.60 224 PHE D CA 1
ATOM 11275 C C . PHE D 1 252 ? 168.697 154.984 130.079 1.00 84.60 224 PHE D C 1
ATOM 11276 O O . PHE D 1 252 ? 169.917 154.920 130.256 1.00 84.60 224 PHE D O 1
ATOM 11284 N N . CYS D 1 253 ? 167.974 155.999 130.551 1.00 86.78 225 CYS D N 1
ATOM 11285 C CA . CYS D 1 253 ? 168.614 157.055 131.324 1.00 86.78 225 CYS D CA 1
ATOM 11286 C C . CYS D 1 253 ? 168.426 156.920 132.829 1.00 86.78 225 CYS D C 1
ATOM 11287 O O . CYS D 1 253 ? 169.186 157.534 133.585 1.00 86.78 225 CYS D O 1
ATOM 11290 N N . HIS D 1 254 ? 167.457 156.133 133.289 1.00 88.62 226 HIS D N 1
ATOM 11291 C CA . HIS D 1 254 ? 167.186 155.987 134.716 1.00 88.62 226 HIS D CA 1
ATOM 11292 C C . HIS D 1 254 ? 167.395 154.529 135.102 1.00 88.62 226 HIS D C 1
ATOM 11293 O O . HIS D 1 254 ? 166.842 153.628 134.463 1.00 88.62 226 HIS D O 1
ATOM 11300 N N . GLN D 1 255 ? 168.195 154.293 136.139 1.00 90.28 227 GLN D N 1
ATOM 11301 C CA . GLN D 1 255 ? 168.524 152.937 136.554 1.00 90.28 227 GLN D CA 1
ATOM 11302 C C . GLN D 1 255 ? 167.761 152.474 137.789 1.00 90.28 227 GLN D C 1
ATOM 11303 O O . GLN D 1 255 ? 167.754 151.271 138.072 1.00 90.28 227 GLN D O 1
ATOM 11309 N N . GLY D 1 256 ? 167.105 153.380 138.508 1.00 96.55 228 GLY D N 1
ATOM 11310 C CA . GLY D 1 256 ? 166.368 153.001 139.705 1.00 96.55 228 GLY D CA 1
ATOM 11311 C C . GLY D 1 256 ? 167.253 152.532 140.838 1.00 96.55 228 GLY D C 1
ATOM 11312 O O . GLY D 1 256 ? 166.896 151.589 141.556 1.00 96.55 228 GLY D O 1
ATOM 11313 N N . LEU D 1 257 ? 168.416 153.166 141.003 1.00 99.76 229 LEU D N 1
ATOM 11314 C CA . LEU D 1 257 ? 169.379 152.721 142.004 1.00 99.76 229 LEU D CA 1
ATOM 11315 C C . LEU D 1 257 ? 168.920 153.067 143.413 1.00 99.76 229 LEU D C 1
ATOM 11316 O O . LEU D 1 257 ? 168.971 152.230 144.321 1.00 99.76 229 LEU D O 1
ATOM 11321 N N . SER D 1 258 ? 168.470 154.299 143.608 1.00 96.19 230 SER D N 1
ATOM 11322 C CA . SER D 1 258 ? 168.186 154.848 144.926 1.00 96.19 230 SER D CA 1
ATOM 11323 C C . SER D 1 258 ? 167.090 155.890 144.748 1.00 96.19 230 SER D C 1
ATOM 11324 O O . SER D 1 258 ? 166.337 155.874 143.768 1.00 96.19 230 SER D O 1
ATOM 11327 N N . ASN D 1 259 ? 166.979 156.798 145.713 1.00 91.74 231 ASN D N 1
ATOM 11328 C CA . ASN D 1 259 ? 166.127 157.965 145.552 1.00 91.74 231 ASN D CA 1
ATOM 11329 C C . ASN D 1 259 ? 166.705 158.902 144.487 1.00 91.74 231 ASN D C 1
ATOM 11330 O O . ASN D 1 259 ? 167.826 158.732 143.997 1.00 91.74 231 ASN D O 1
ATOM 11335 N N . VAL D 1 260 ? 165.930 159.934 144.148 1.00 84.31 232 VAL D N 1
ATOM 11336 C CA . VAL D 1 260 ? 166.212 160.749 142.971 1.00 84.31 232 VAL D CA 1
ATOM 11337 C C . VAL D 1 260 ? 167.408 161.676 143.125 1.00 84.31 232 VAL D C 1
ATOM 11338 O O . VAL D 1 260 ? 167.803 162.316 142.144 1.00 84.31 232 VAL D O 1
ATOM 11342 N N . LEU D 1 261 ? 168.000 161.770 144.316 1.00 82.73 233 LEU D N 1
ATOM 11343 C CA . LEU D 1 261 ? 169.118 162.682 144.526 1.00 82.73 233 LEU D CA 1
ATOM 11344 C C . LEU D 1 261 ? 170.402 162.228 143.845 1.00 82.73 233 LEU D C 1
ATOM 11345 O O . LEU D 1 261 ? 171.302 163.051 143.656 1.00 82.73 233 LEU D O 1
ATOM 11347 N N . ASP D 1 262 ? 170.512 160.955 143.471 1.00 88.67 234 ASP D N 1
ATOM 11348 C CA . ASP D 1 262 ? 171.711 160.450 142.820 1.00 88.67 234 ASP D CA 1
ATOM 11349 C C . ASP D 1 262 ? 171.456 159.846 141.450 1.00 88.67 234 ASP D C 1
ATOM 11350 O O . ASP D 1 262 ? 172.422 159.485 140.771 1.00 88.67 234 ASP D O 1
ATOM 11352 N N . ASP D 1 263 ? 170.203 159.732 141.019 1.00 89.97 235 ASP D N 1
ATOM 11353 C CA . ASP D 1 263 ? 169.865 159.134 139.727 1.00 89.97 235 ASP D CA 1
ATOM 11354 C C . ASP D 1 263 ? 168.854 160.033 139.030 1.00 89.97 235 ASP D C 1
ATOM 11355 O O . ASP D 1 263 ? 167.658 159.725 138.964 1.00 89.97 235 ASP D O 1
ATOM 11360 N N . PRO D 1 264 ? 169.308 161.158 138.478 1.00 78.05 236 PRO D N 1
ATOM 11361 C CA . PRO D 1 264 ? 168.394 162.271 138.176 1.00 78.05 236 PRO D CA 1
ATOM 11362 C C . PRO D 1 264 ? 167.858 162.355 136.753 1.00 78.05 236 PRO D C 1
ATOM 11363 O O . PRO D 1 264 ? 167.019 163.223 136.505 1.00 78.05 236 PRO D O 1
ATOM 11367 N N . LYS D 1 265 ? 168.283 161.515 135.817 1.00 76.16 237 LYS D N 1
ATOM 11368 C CA . LYS D 1 265 ? 167.850 161.673 134.438 1.00 76.16 237 LYS D CA 1
ATOM 11369 C C . LYS D 1 265 ? 166.631 160.806 134.181 1.00 76.16 237 LYS D C 1
ATOM 11370 O O . LYS D 1 265 ? 166.635 159.607 134.475 1.00 76.16 237 LYS D O 1
ATOM 11376 N N . SER D 1 266 ? 165.596 161.420 133.630 1.00 71.51 238 SER D N 1
ATOM 11377 C CA . SER D 1 266 ? 164.330 160.766 133.368 1.00 71.51 238 SER D CA 1
ATOM 11378 C C . SER D 1 266 ? 163.997 160.916 131.893 1.00 71.51 238 SER D C 1
ATOM 11379 O O . SER D 1 266 ? 164.573 161.749 131.191 1.00 71.51 238 SER D O 1
ATOM 11382 N N . ALA D 1 267 ? 163.045 160.115 131.426 1.00 73.23 239 ALA D N 1
ATOM 11383 C CA . ALA D 1 267 ? 162.667 160.177 130.024 1.00 73.23 239 ALA D CA 1
ATOM 11384 C C . ALA D 1 267 ? 161.224 159.743 129.845 1.00 73.23 239 ALA D C 1
ATOM 11385 O O . ALA D 1 267 ? 160.824 158.678 130.322 1.00 73.23 239 ALA D O 1
ATOM 11387 N N . GLY D 1 268 ? 160.459 160.573 129.144 1.00 68.90 240 GLY D N 1
ATOM 11388 C CA . GLY D 1 268 ? 159.056 160.335 128.893 1.00 68.90 240 GLY D CA 1
ATOM 11389 C C . GLY D 1 268 ? 158.089 160.827 129.943 1.00 68.90 240 GLY D C 1
ATOM 11390 O O . GLY D 1 268 ? 156.899 160.510 129.850 1.00 68.90 240 GLY D O 1
ATOM 11391 N N . VAL D 1 269 ? 158.540 161.592 130.933 1.00 68.44 241 VAL D N 1
ATOM 11392 C CA . VAL D 1 269 ? 157.641 162.172 131.923 1.00 68.44 241 VAL D CA 1
ATOM 11393 C C . VAL D 1 269 ? 157.766 163.684 131.869 1.00 68.44 241 VAL D C 1
ATOM 11394 O O . VAL D 1 269 ? 158.773 164.226 131.397 1.00 68.44 241 VAL D O 1
ATOM 11398 N N . ALA D 1 270 ? 156.730 164.360 132.344 1.00 64.85 242 ALA D N 1
ATOM 11399 C CA . ALA D 1 270 ? 156.788 165.786 132.605 1.00 64.85 242 ALA D CA 1
ATOM 11400 C C . ALA D 1 270 ? 157.152 165.997 134.066 1.00 64.85 242 ALA D C 1
ATOM 11401 O O . ALA D 1 270 ? 156.526 165.413 134.955 1.00 64.85 242 ALA D O 1
ATOM 11403 N N . THR D 1 271 ? 158.160 166.829 134.310 1.00 63.68 243 THR D N 1
ATOM 11404 C CA . THR D 1 271 ? 158.588 167.127 135.667 1.00 63.68 243 THR D CA 1
ATOM 11405 C C . THR D 1 271 ? 157.541 167.985 136.377 1.00 63.68 243 THR D C 1
ATOM 11406 O O . THR D 1 271 ? 156.560 168.423 135.773 1.00 63.68 243 THR D O 1
ATOM 11410 N N . PHE D 1 272 ? 157.750 168.172 137.689 1.00 61.95 244 PHE D N 1
ATOM 11411 C CA . PHE D 1 272 ? 156.866 168.924 138.585 1.00 61.95 244 PHE D CA 1
ATOM 11412 C C . PHE D 1 272 ? 156.401 170.265 138.030 1.00 61.95 244 PHE D C 1
ATOM 11413 O O . PHE D 1 272 ? 155.196 170.537 137.967 1.00 61.95 244 PHE D O 1
ATOM 11421 N N . VAL D 1 273 ? 157.359 171.143 137.725 1.00 58.08 245 VAL D N 1
ATOM 11422 C CA . VAL D 1 273 ? 157.051 172.510 137.325 1.00 58.08 245 VAL D CA 1
ATOM 11423 C C . VAL D 1 273 ? 156.307 172.526 135.989 1.00 58.08 245 VAL D C 1
ATOM 11424 O O . VAL D 1 273 ? 155.431 173.370 135.770 1.00 58.08 245 VAL D O 1
ATOM 11428 N N . ILE D 1 274 ? 156.567 171.545 135.124 1.00 58.80 246 ILE D N 1
ATOM 11429 C CA . ILE D 1 274 ? 155.844 171.432 133.864 1.00 58.80 246 ILE D CA 1
ATOM 11430 C C . ILE D 1 274 ? 154.419 170.959 134.114 1.00 58.80 246 ILE D C 1
ATOM 11431 O O . ILE D 1 274 ? 153.468 171.445 133.492 1.00 58.80 246 ILE D O 1
ATOM 11436 N N . GLN D 1 275 ? 154.257 169.996 135.020 1.00 64.31 247 GLN D N 1
ATOM 11437 C CA . GLN D 1 275 ? 152.942 169.470 135.373 1.00 64.31 247 GLN D CA 1
ATOM 11438 C C . GLN D 1 275 ? 152.063 170.529 136.025 1.00 64.31 247 GLN D C 1
ATOM 11439 O O . GLN D 1 275 ? 150.851 170.574 135.788 1.00 64.31 247 GLN D O 1
ATOM 11445 N N . GLU D 1 276 ? 152.647 171.376 136.874 1.00 70.54 248 GLU D N 1
ATOM 11446 C CA . GLU D 1 276 ? 151.816 172.260 137.688 1.00 70.54 248 GLU D CA 1
ATOM 11447 C C . GLU D 1 276 ? 151.810 173.694 137.185 1.00 70.54 248 GLU D C 1
ATOM 11448 O O . GLU D 1 276 ? 151.032 174.515 137.682 1.00 70.54 248 GLU D O 1
ATOM 11454 N N . GLU D 1 277 ? 152.640 174.030 136.202 1.00 59.09 249 GLU D N 1
ATOM 11455 C CA . GLU D 1 277 ? 152.569 175.375 135.649 1.00 59.09 249 GLU D CA 1
ATOM 11456 C C . GLU D 1 277 ? 152.340 175.430 134.155 1.00 59.09 249 GLU D C 1
ATOM 11457 O O . GLU D 1 277 ? 151.819 176.434 133.661 1.00 59.09 249 GLU D O 1
ATOM 11463 N N . PHE D 1 278 ? 152.717 174.397 133.417 1.00 52.61 250 PHE D N 1
ATOM 11464 C CA . PHE D 1 278 ? 152.446 174.362 131.994 1.00 52.61 250 PHE D CA 1
ATOM 11465 C C . PHE D 1 278 ? 151.401 173.320 131.641 1.00 52.61 250 PHE D C 1
ATOM 11466 O O . PHE D 1 278 ? 151.105 173.141 130.457 1.00 52.61 250 PHE D O 1
ATOM 11474 N N . ASP D 1 279 ? 150.810 172.683 132.657 1.00 58.29 251 ASP D N 1
ATOM 11475 C CA . ASP D 1 279 ? 149.672 171.763 132.552 1.00 58.29 251 ASP D CA 1
ATOM 11476 C C . ASP D 1 279 ? 149.914 170.657 131.525 1.00 58.29 251 ASP D C 1
ATOM 11477 O O . ASP D 1 279 ? 149.066 170.351 130.685 1.00 58.29 251 ASP D O 1
ATOM 11482 N N . ARG D 1 280 ? 151.092 170.050 131.596 1.00 59.20 252 ARG D N 1
ATOM 11483 C CA . ARG D 1 280 ? 151.420 168.916 130.750 1.00 59.20 252 ARG D CA 1
ATOM 11484 C C . ARG D 1 280 ? 151.580 167.691 131.627 1.00 59.20 252 ARG D C 1
ATOM 11485 O O . ARG D 1 280 ? 152.342 167.711 132.596 1.00 59.20 252 ARG D O 1
ATOM 11493 N N . PHE D 1 281 ? 150.869 166.627 131.277 1.00 69.25 253 PHE D N 1
ATOM 11494 C CA . PHE D 1 281 ? 150.783 165.429 132.099 1.00 69.25 253 PHE D CA 1
ATOM 11495 C C . PHE D 1 281 ? 151.360 164.225 131.368 1.00 69.25 253 PHE D C 1
ATOM 11496 O O . PHE D 1 281 ? 151.183 163.085 131.807 1.00 69.25 253 PHE D O 1
ATOM 11504 N N . THR D 1 282 ? 152.040 164.470 130.247 1.00 64.05 254 THR D N 1
ATOM 11505 C CA . THR D 1 282 ? 152.707 163.456 129.443 1.00 64.05 254 THR D CA 1
ATOM 11506 C C . THR D 1 282 ? 154.043 164.018 128.995 1.00 64.05 254 THR D C 1
ATOM 11507 O O . THR D 1 282 ? 154.205 165.232 128.860 1.00 64.05 254 THR D O 1
ATOM 11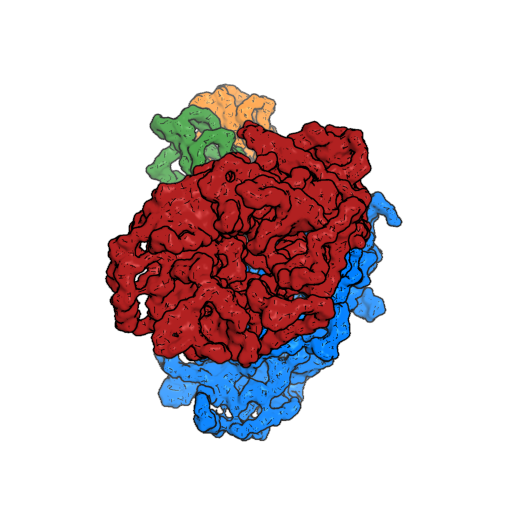511 N N . GLY D 1 283 ? 154.999 163.127 128.766 1.00 64.28 255 GLY D N 1
ATOM 11512 C CA . GLY D 1 283 ? 156.284 163.555 128.258 1.00 64.28 255 GLY D CA 1
ATOM 11513 C C . GLY D 1 283 ? 156.720 162.744 127.059 1.00 64.28 255 GLY D C 1
ATOM 11514 O O . GLY D 1 283 ? 157.881 162.807 126.646 1.00 64.28 255 GLY D O 1
ATOM 11515 N N . TYR D 1 284 ? 155.792 161.975 126.492 1.00 71.77 256 TYR D N 1
ATOM 11516 C CA . TYR D 1 284 ? 156.029 161.286 125.235 1.00 71.77 256 TYR D CA 1
ATOM 11517 C C . TYR D 1 284 ? 154.776 161.343 124.373 1.00 71.77 256 TYR D C 1
ATOM 11518 O O . TYR D 1 284 ? 153.650 161.308 124.871 1.00 71.77 256 TYR D O 1
ATOM 11527 N N . TRP D 1 285 ? 155.001 161.437 123.067 1.00 63.87 257 TRP D N 1
ATOM 11528 C CA . TRP D 1 285 ? 153.960 161.650 122.074 1.00 63.87 257 TRP D CA 1
ATOM 11529 C C . TRP D 1 285 ? 154.237 160.740 120.889 1.00 63.87 257 TRP D C 1
ATOM 11530 O O . TRP D 1 285 ? 155.304 160.845 120.278 1.00 63.87 257 TRP D O 1
ATOM 11541 N N . TRP D 1 286 ? 153.313 159.836 120.581 1.00 79.92 258 TRP D N 1
ATOM 11542 C CA . TRP D 1 286 ? 153.468 158.984 119.410 1.00 79.92 258 TRP D CA 1
ATOM 11543 C C . TRP D 1 286 ? 153.445 159.762 118.103 1.00 79.92 258 TRP D C 1
ATOM 11544 O O . TRP D 1 286 ? 152.738 160.760 117.961 1.00 79.92 258 TRP D O 1
ATOM 11555 N N . CYS D 1 287 ? 154.209 159.260 117.116 1.00 78.79 259 CYS D N 1
ATOM 11556 C CA . CYS D 1 287 ? 153.896 159.685 115.763 1.00 78.79 259 CYS D CA 1
ATOM 11557 C C . CYS D 1 287 ? 152.599 159.008 115.326 1.00 78.79 259 CYS D C 1
ATOM 11558 O O . CYS D 1 287 ? 152.442 157.800 115.510 1.00 78.79 259 CYS D O 1
ATOM 11561 N N . PRO D 1 288 ? 151.651 159.753 114.752 1.00 82.08 260 PRO D N 1
ATOM 11562 C CA . PRO D 1 288 ? 150.359 159.150 114.404 1.00 82.08 260 PRO D CA 1
ATOM 11563 C C . PRO D 1 288 ? 150.400 158.275 113.166 1.00 82.08 260 PRO D C 1
ATOM 11564 O O . PRO D 1 288 ? 149.426 157.555 112.908 1.00 82.08 260 PRO D O 1
ATOM 11568 N N . THR D 1 289 ? 151.488 158.301 112.404 1.00 85.06 261 THR D N 1
ATOM 11569 C CA . THR D 1 289 ? 151.616 157.494 111.204 1.00 85.06 261 THR D CA 1
ATOM 11570 C C . THR D 1 289 ? 152.914 156.706 111.263 1.00 85.06 261 THR D C 1
ATOM 11571 O O . THR D 1 289 ? 153.838 157.037 112.008 1.00 85.06 261 THR D O 1
ATOM 11575 N N . ALA D 1 290 ? 152.971 155.654 110.457 1.00 93.86 262 ALA D N 1
ATOM 11576 C CA . ALA D 1 290 ? 154.095 154.733 110.444 1.00 93.86 262 ALA D CA 1
ATOM 11577 C C . ALA D 1 290 ? 154.888 154.919 109.162 1.00 93.86 262 ALA D C 1
ATOM 11578 O O . ALA D 1 290 ? 154.310 154.997 108.073 1.00 93.86 262 ALA D O 1
ATOM 11580 N N . SER D 1 291 ? 156.204 154.993 109.296 1.00 99.68 263 SER D N 1
ATOM 11581 C CA . SER D 1 291 ? 157.101 155.061 108.157 1.00 99.68 263 SER D CA 1
ATOM 11582 C C . SER D 1 291 ? 157.648 153.672 107.859 1.00 99.68 263 SER D C 1
ATOM 11583 O O . SER D 1 291 ? 157.646 152.782 108.712 1.00 99.68 263 SER D O 1
ATOM 11586 N N . TRP D 1 292 ? 158.091 153.486 106.621 1.00 101.07 264 TRP D N 1
ATOM 11587 C CA . TRP D 1 292 ? 158.589 152.197 106.158 1.00 101.07 264 TRP D CA 1
ATOM 11588 C C . TRP D 1 292 ? 160.009 152.383 105.646 1.00 101.07 264 TRP D C 1
ATOM 11589 O O . TRP D 1 292 ? 160.227 153.067 104.641 1.00 101.07 264 TRP D O 1
ATOM 11600 N N . GLU D 1 293 ? 160.975 151.790 106.351 1.00 110.29 265 GLU D N 1
ATOM 11601 C CA . GLU D 1 293 ? 162.372 151.897 105.950 1.00 110.29 265 GLU D CA 1
ATOM 11602 C C . GLU D 1 293 ? 162.664 151.111 104.681 1.00 110.29 265 GLU D C 1
ATOM 11603 O O . GLU D 1 293 ? 163.600 151.459 103.953 1.00 110.29 265 GLU D O 1
ATOM 11605 N N . GLY D 1 294 ? 161.884 150.072 104.402 1.00 118.97 266 GLY D N 1
ATOM 11606 C CA . GLY D 1 294 ? 162.063 149.261 103.213 1.00 118.97 266 GLY D CA 1
ATOM 11607 C C . GLY D 1 294 ? 163.341 148.454 103.172 1.00 118.97 266 GLY D C 1
ATOM 11608 O O . GLY D 1 294 ? 163.914 148.267 102.091 1.00 118.97 266 GLY D O 1
ATOM 11609 N N . SER D 1 295 ? 163.806 147.965 104.322 1.00 122.55 267 SER D N 1
ATOM 11610 C CA . S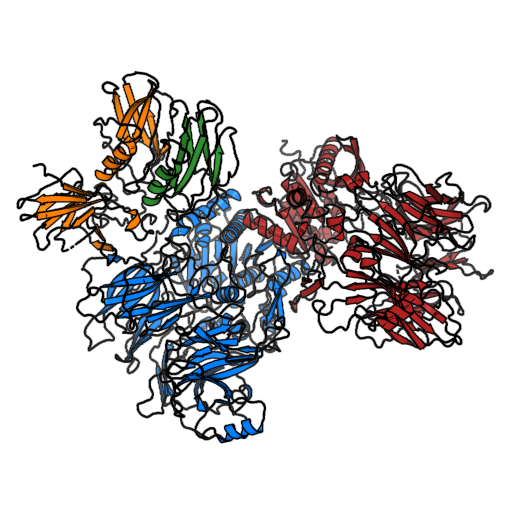ER D 1 295 ? 164.910 147.007 104.308 1.00 122.55 267 SER D CA 1
ATOM 11611 C C . SER D 1 295 ? 164.407 145.635 103.872 1.00 122.55 267 SER D C 1
ATOM 11612 O O . SER D 1 295 ? 164.777 145.135 102.805 1.00 122.55 267 SER D O 1
ATOM 11615 N N . GLU D 1 296 ? 163.559 145.010 104.690 1.00 128.30 268 GLU D N 1
ATOM 11616 C CA . GLU D 1 296 ? 162.797 143.846 104.251 1.00 128.30 268 GLU D CA 1
ATOM 11617 C C . GLU D 1 296 ? 161.296 144.078 104.346 1.00 128.30 268 GLU D C 1
ATOM 11618 O O . GLU D 1 296 ? 160.605 144.048 103.323 1.00 128.30 268 GLU D O 1
ATOM 11624 N N . GLY D 1 297 ? 160.772 144.314 105.547 1.00 123.66 269 GLY D N 1
ATOM 11625 C CA . GLY D 1 297 ? 159.357 144.562 105.746 1.00 123.66 269 GLY D CA 1
ATOM 11626 C C . GLY D 1 297 ? 159.057 145.465 106.926 1.00 123.66 269 GLY D C 1
ATOM 11627 O O . GLY D 1 297 ? 157.903 145.563 107.354 1.00 123.66 269 GLY D O 1
ATOM 11628 N N . LEU D 1 298 ? 160.087 146.113 107.466 1.00 111.26 270 LEU D N 1
ATOM 11629 C CA . LEU D 1 298 ? 160.013 146.707 108.796 1.00 111.26 270 LEU D CA 1
ATOM 11630 C C . LEU D 1 298 ? 159.159 147.968 108.817 1.00 111.26 270 LEU D C 1
ATOM 11631 O O . LEU D 1 298 ? 159.360 148.888 108.017 1.00 111.26 270 LEU D O 1
ATOM 11636 N N . LYS D 1 299 ? 158.212 148.001 109.753 1.00 102.53 271 LYS D N 1
ATOM 11637 C CA . LYS D 1 299 ? 157.309 149.127 109.963 1.00 102.53 271 LYS D CA 1
ATOM 11638 C C . LYS D 1 299 ? 157.866 149.958 111.111 1.00 102.53 271 LYS D C 1
ATOM 11639 O O . LYS D 1 299 ? 157.806 149.537 112.270 1.00 102.53 271 LYS D O 1
ATOM 11645 N N . THR D 1 300 ? 158.378 151.143 110.799 1.00 97.71 272 THR D N 1
ATOM 11646 C CA . THR D 1 300 ? 158.937 152.015 111.821 1.00 97.71 272 THR D CA 1
ATOM 11647 C C . THR D 1 300 ? 157.784 152.686 112.573 1.00 97.71 272 THR D C 1
ATOM 11648 O O . THR D 1 300 ? 156.699 152.889 112.021 1.00 97.71 272 THR D O 1
ATOM 11652 N N . LEU D 1 301 ? 158.024 153.031 113.842 1.00 88.68 273 LEU D N 1
ATOM 11653 C CA . LEU D 1 301 ? 157.030 153.683 114.694 1.00 88.68 273 LEU D CA 1
ATOM 11654 C C . LEU D 1 301 ? 157.773 154.636 115.619 1.00 88.68 273 LEU D C 1
ATOM 11655 O O . LEU D 1 301 ? 158.488 154.189 116.519 1.00 88.68 273 LEU D O 1
ATOM 11660 N N . ARG D 1 302 ? 157.622 155.937 115.388 1.00 79.69 274 ARG D N 1
ATOM 11661 C CA . ARG D 1 302 ? 158.348 156.920 116.174 1.00 79.69 274 ARG D CA 1
ATOM 11662 C C . ARG D 1 302 ? 157.589 157.304 117.445 1.00 79.69 274 ARG D C 1
ATOM 11663 O O . ARG D 1 302 ? 156.356 157.259 117.501 1.00 79.69 274 ARG D O 1
ATOM 11671 N N . ILE D 1 303 ? 158.342 157.809 118.430 1.00 69.91 275 ILE D N 1
ATOM 11672 C CA . ILE D 1 303 ? 157.789 158.483 119.605 1.00 69.91 275 ILE D CA 1
ATOM 11673 C C . ILE D 1 303 ? 158.721 159.637 119.941 1.00 69.91 275 ILE D C 1
ATOM 11674 O O . ILE D 1 303 ? 159.913 159.421 120.176 1.00 69.91 275 ILE D O 1
ATOM 11679 N N . LEU D 1 304 ? 158.165 160.835 120.084 1.00 64.86 276 LEU D N 1
ATOM 11680 C CA . LEU D 1 304 ? 158.889 161.983 120.607 1.00 64.86 276 LEU D CA 1
ATOM 11681 C C . LEU D 1 304 ? 158.810 161.967 122.124 1.00 64.86 276 LEU D C 1
ATOM 11682 O O . LEU D 1 304 ? 157.733 161.772 122.680 1.00 64.86 276 LEU D O 1
ATOM 11687 N N . TYR D 1 305 ? 159.934 162.147 122.802 1.00 64.17 277 TYR D N 1
ATOM 11688 C CA . TYR D 1 305 ? 159.870 162.202 124.254 1.00 64.17 277 TYR D CA 1
ATOM 11689 C C . TYR D 1 305 ? 160.792 163.302 124.748 1.00 64.17 277 TYR D C 1
ATOM 11690 O O . TYR D 1 305 ? 161.664 163.784 124.023 1.00 64.17 277 TYR D O 1
ATOM 11699 N N . GLU D 1 306 ? 160.588 163.693 125.998 1.00 62.40 278 GLU D N 1
ATOM 11700 C CA . GLU D 1 306 ? 161.382 164.748 126.611 1.00 62.40 278 GLU D CA 1
ATOM 11701 C C . GLU D 1 306 ? 162.351 164.148 127.620 1.00 62.40 278 GLU D C 1
ATOM 11702 O O . GLU D 1 306 ? 161.934 163.575 128.631 1.00 62.40 278 GLU D O 1
ATOM 11708 N N . GLU D 1 307 ? 163.641 164.270 127.325 1.00 67.85 279 GLU D N 1
ATOM 11709 C CA . GLU D 1 307 ? 164.699 163.958 128.273 1.00 67.85 279 GLU D CA 1
ATOM 11710 C C . GLU D 1 307 ? 164.892 165.125 129.230 1.00 67.85 279 GLU D C 1
ATOM 11711 O O . GLU D 1 307 ? 164.863 166.285 128.818 1.00 67.85 279 GLU D O 1
ATOM 11717 N N . VAL D 1 308 ? 165.096 164.822 130.512 1.00 64.16 280 VAL D N 1
ATOM 11718 C CA . VAL D 1 308 ? 165.280 165.848 131.537 1.00 64.16 280 VAL D CA 1
ATOM 11719 C C . VAL D 1 308 ? 166.439 165.446 132.442 1.00 64.16 280 VAL D C 1
ATOM 11720 O O . VAL D 1 308 ? 166.475 164.331 132.971 1.00 64.16 280 VAL D O 1
ATOM 11724 N N . ASP D 1 309 ? 167.420 166.330 132.566 1.00 65.75 281 ASP D N 1
ATOM 11725 C CA . ASP D 1 309 ? 168.546 166.153 133.478 1.00 65.75 281 ASP D CA 1
ATOM 11726 C C . ASP D 1 309 ? 168.371 167.162 134.610 1.00 65.75 281 ASP D C 1
ATOM 11727 O O . ASP D 1 309 ? 168.894 168.275 134.556 1.00 65.75 281 ASP D O 1
ATOM 11732 N N . GLU D 1 310 ? 167.602 166.785 135.624 1.00 64.55 282 GLU D N 1
ATOM 11733 C CA . GLU D 1 310 ? 167.413 167.680 136.763 1.00 64.55 282 GLU D CA 1
ATOM 11734 C C . GLU D 1 310 ? 168.400 167.419 137.904 1.00 64.55 282 GLU D C 1
ATOM 11735 O O . GLU D 1 310 ? 168.059 167.405 139.088 1.00 64.55 282 GLU D O 1
ATOM 11741 N N . SER D 1 311 ? 169.684 167.313 137.561 1.00 64.24 283 SER D N 1
ATOM 11742 C CA . SER D 1 311 ? 170.717 167.105 138.568 1.00 64.24 283 SER D CA 1
ATOM 11743 C C . SER D 1 311 ? 171.042 168.395 139.311 1.00 64.24 283 SER D C 1
ATOM 11744 O O . SER D 1 311 ? 171.278 168.372 140.524 1.00 64.24 283 SER D O 1
ATOM 11747 N N . GLU D 1 312 ? 171.049 169.529 138.610 1.00 62.73 284 GLU D N 1
ATOM 11748 C CA . GLU D 1 312 ? 171.393 170.816 139.199 1.00 62.73 284 GLU D CA 1
ATOM 11749 C C . GLU D 1 312 ? 170.181 171.530 139.790 1.00 62.73 284 GLU D C 1
ATOM 11750 O O . GLU D 1 312 ? 170.182 172.761 139.897 1.00 62.73 284 GLU D O 1
ATOM 11756 N N . VAL D 1 313 ? 169.157 170.779 140.177 1.00 57.02 285 VAL D N 1
ATOM 11757 C CA . VAL D 1 313 ? 167.898 171.297 140.689 1.00 57.02 285 VAL D CA 1
ATOM 11758 C C . VAL D 1 313 ? 167.836 170.956 142.170 1.00 57.02 285 VAL D C 1
ATOM 11759 O O . VAL D 1 313 ? 168.322 169.895 142.579 1.00 57.02 285 VAL D O 1
ATOM 11763 N N . GLU D 1 314 ? 167.303 171.877 142.977 1.00 54.42 286 GLU D N 1
ATOM 11764 C CA . GLU D 1 314 ? 167.237 171.672 144.418 1.00 54.42 286 GLU D CA 1
ATOM 11765 C C . GLU D 1 314 ? 166.341 170.494 144.765 1.00 54.42 286 GLU D C 1
ATOM 11766 O O . GLU D 1 314 ? 165.286 170.285 144.157 1.00 54.42 286 GLU D O 1
ATOM 11772 N N . VAL D 1 315 ? 166.800 169.702 145.723 1.00 49.53 287 VAL D N 1
ATOM 11773 C CA . VAL D 1 315 ? 166.036 168.593 146.261 1.00 49.53 287 VAL D CA 1
ATOM 11774 C C . VAL D 1 315 ? 165.386 169.072 147.547 1.00 49.53 287 VAL D C 1
ATOM 11775 O O . VAL D 1 315 ? 166.033 169.726 148.373 1.00 49.53 287 VAL D O 1
ATOM 11779 N N . ILE D 1 316 ? 164.104 168.781 147.702 1.00 47.39 288 ILE D N 1
ATOM 11780 C CA . ILE D 1 316 ? 163.330 169.175 148.866 1.00 47.39 288 ILE D CA 1
ATOM 11781 C C . ILE D 1 316 ? 162.721 167.903 149.431 1.00 47.39 288 ILE D C 1
ATOM 11782 O O . ILE D 1 316 ? 162.434 166.959 148.691 1.00 47.39 288 ILE D O 1
ATOM 11787 N N . HIS D 1 317 ? 162.638 167.817 150.741 1.00 47.00 289 HIS D N 1
ATOM 11788 C CA . HIS D 1 317 ? 161.991 166.675 151.361 1.00 47.00 289 HIS D CA 1
ATOM 11789 C C . HIS D 1 317 ? 160.595 167.069 151.806 1.00 47.00 289 HIS D C 1
ATOM 11790 O O . HIS D 1 317 ? 160.415 168.089 152.476 1.00 47.00 289 HIS D O 1
ATOM 11797 N N . VAL D 1 318 ? 159.609 166.270 151.414 1.00 47.98 290 VAL D N 1
ATOM 11798 C CA . VAL D 1 318 ? 158.232 166.503 151.838 1.00 47.98 290 VAL D CA 1
ATOM 11799 C C . VAL D 1 318 ? 157.739 165.227 152.510 1.00 47.98 290 VAL D C 1
ATOM 11800 O O . VAL D 1 318 ? 158.025 164.130 152.017 1.00 47.98 290 VAL D O 1
ATOM 11804 N N . PRO D 1 319 ? 157.066 165.337 153.660 1.00 47.21 291 PRO D N 1
ATOM 11805 C CA . PRO D 1 319 ? 156.503 164.164 154.346 1.00 47.21 291 PRO D CA 1
ATOM 11806 C C . PRO D 1 319 ? 155.607 163.276 153.491 1.00 47.21 291 PRO D C 1
ATOM 11807 O O . PRO D 1 319 ? 154.758 163.750 152.736 1.00 47.21 291 PRO D O 1
ATOM 11811 N N . SER D 1 320 ? 155.818 161.969 153.625 1.00 53.88 292 SER D N 1
ATOM 11812 C CA . SER D 1 320 ? 155.016 160.970 152.951 1.00 53.88 292 SER D CA 1
ATOM 11813 C C . SER D 1 320 ? 153.637 160.886 153.599 1.00 53.88 292 SER D C 1
ATOM 11814 O O . SER D 1 320 ? 153.468 161.289 154.751 1.00 53.88 292 SER D O 1
ATOM 11817 N N . PRO D 1 321 ? 152.624 160.410 152.859 1.00 58.09 293 PRO D N 1
ATOM 11818 C CA . PRO D 1 321 ? 151.297 160.190 153.467 1.00 58.09 293 PRO D CA 1
ATOM 11819 C C . PRO D 1 321 ? 151.303 159.202 154.613 1.00 58.09 293 PRO D C 1
ATOM 11820 O O . PRO D 1 321 ? 150.504 159.333 155.549 1.00 58.09 293 PRO D O 1
ATOM 11824 N N . ALA D 1 322 ? 152.184 158.208 154.563 1.00 56.83 294 ALA D N 1
ATOM 11825 C CA . ALA D 1 322 ? 152.261 157.174 155.588 1.00 56.83 294 ALA D CA 1
ATOM 11826 C C . ALA D 1 322 ? 153.104 157.735 156.728 1.00 56.83 294 ALA D C 1
ATOM 11827 O O . ALA D 1 322 ? 154.324 157.582 156.773 1.00 56.83 294 ALA D O 1
ATOM 11829 N N . LEU D 1 323 ? 152.419 158.404 157.658 1.00 49.71 295 LEU D N 1
ATOM 11830 C CA . LEU D 1 323 ? 153.069 159.224 158.677 1.00 49.71 295 LEU D CA 1
ATOM 11831 C C . LEU D 1 323 ? 153.812 158.414 159.730 1.00 49.71 295 LEU D C 1
ATOM 11832 O O . LEU D 1 323 ? 154.789 158.913 160.299 1.00 49.71 295 LEU D O 1
ATOM 11837 N N . GLU D 1 324 ? 153.354 157.186 160.014 1.00 57.34 296 GLU D N 1
ATOM 11838 C CA . GLU D 1 324 ? 153.995 156.337 161.022 1.00 57.34 296 GLU D CA 1
ATOM 11839 C C . GLU D 1 324 ? 155.453 156.041 160.698 1.00 57.34 296 GLU D C 1
ATOM 11840 O O . GLU D 1 324 ? 156.302 156.058 161.595 1.00 57.34 296 GLU D O 1
ATOM 11846 N N . GLU D 1 325 ? 155.765 155.758 159.433 1.00 61.20 297 GLU D N 1
ATOM 11847 C CA . GLU D 1 325 ? 157.136 155.420 159.059 1.00 61.20 297 GLU D CA 1
ATOM 11848 C C . GLU D 1 325 ? 158.083 156.611 159.155 1.00 61.20 297 GLU D C 1
ATOM 11849 O O . GLU D 1 325 ? 159.302 156.405 159.155 1.00 61.20 297 GLU D O 1
ATOM 11855 N N . ARG D 1 326 ? 157.537 157.833 159.218 1.00 52.45 298 ARG D N 1
ATOM 11856 C CA . ARG D 1 326 ? 158.260 159.069 159.539 1.00 52.45 298 ARG D CA 1
ATOM 11857 C C . ARG D 1 326 ? 159.406 159.355 158.575 1.00 52.45 298 ARG D C 1
ATOM 11858 O O . ARG D 1 326 ? 160.425 159.942 158.942 1.00 52.45 298 ARG D O 1
ATOM 11866 N N . LYS D 1 327 ? 159.229 158.956 157.325 1.00 49.55 299 LYS D N 1
ATOM 11867 C CA . LYS D 1 327 ? 160.185 159.254 156.276 1.00 49.55 299 LYS D CA 1
ATOM 11868 C C . LYS D 1 327 ? 159.577 160.266 155.319 1.00 49.55 299 LYS D C 1
ATOM 11869 O O . LYS D 1 327 ? 158.361 160.467 155.274 1.00 49.55 299 LYS D O 1
ATOM 11875 N N . THR D 1 328 ? 160.442 160.904 154.549 1.00 50.90 300 THR D N 1
ATOM 11876 C CA . THR D 1 328 ? 160.024 161.876 153.558 1.00 50.90 300 THR D CA 1
ATOM 11877 C C . THR D 1 328 ? 160.203 161.288 152.166 1.00 50.90 300 THR D C 1
ATOM 11878 O O . THR D 1 328 ? 160.698 160.173 151.987 1.00 50.90 300 THR D O 1
ATOM 11882 N N . ASP D 1 329 ? 159.800 162.067 151.174 1.00 57.97 301 ASP D N 1
ATOM 11883 C CA . ASP D 1 329 ? 160.141 161.829 149.786 1.00 57.97 301 ASP D CA 1
ATOM 11884 C C . ASP D 1 329 ? 160.904 163.024 149.245 1.00 57.97 301 ASP D C 1
ATOM 11885 O O . ASP D 1 329 ? 160.549 164.179 149.516 1.00 57.97 301 ASP D O 1
ATOM 11890 N N . SER D 1 330 ? 161.984 162.732 148.529 1.00 54.05 302 SER D N 1
ATOM 11891 C CA . SER D 1 330 ? 162.699 163.764 147.802 1.00 54.05 302 SER D CA 1
ATOM 11892 C C . SER D 1 330 ? 161.884 164.221 146.602 1.00 54.05 302 SER D C 1
ATOM 11893 O O . SER D 1 330 ? 161.199 163.427 145.952 1.00 54.05 302 SER D O 1
ATOM 11896 N N . TYR D 1 331 ? 161.975 165.512 146.308 1.00 55.54 303 TYR D N 1
ATOM 11897 C CA . TYR D 1 331 ? 161.285 166.130 145.189 1.00 55.54 303 TYR D CA 1
ATOM 11898 C C . TYR D 1 331 ? 162.255 167.104 144.548 1.00 55.54 303 TYR D C 1
ATOM 11899 O O . TYR D 1 331 ? 162.796 167.976 145.232 1.00 55.54 303 TYR D O 1
ATOM 11908 N N . ARG D 1 332 ? 162.499 166.939 143.253 1.00 54.66 304 ARG D N 1
ATOM 11909 C CA . ARG D 1 332 ? 163.319 167.880 142.498 1.00 54.66 304 ARG D CA 1
ATOM 11910 C C . ARG D 1 332 ? 162.491 169.132 142.228 1.00 54.66 304 ARG D C 1
ATOM 11911 O O . ARG D 1 332 ? 161.833 169.281 141.197 1.00 54.66 304 ARG D O 1
ATOM 11919 N N . TYR D 1 333 ? 162.517 170.045 143.197 1.00 48.70 305 TYR D N 1
ATOM 11920 C CA . TYR D 1 333 ? 161.697 171.246 143.150 1.00 48.70 305 TYR D CA 1
ATOM 11921 C C . TYR D 1 333 ? 162.540 172.413 142.673 1.00 48.70 305 TYR D C 1
ATOM 11922 O O . TYR D 1 333 ? 163.443 172.852 143.399 1.00 48.70 305 TYR D O 1
ATOM 11931 N N . PRO D 1 334 ? 162.300 172.952 141.475 1.00 49.60 306 PRO D N 1
ATOM 11932 C CA . PRO D 1 334 ? 163.109 174.079 140.997 1.00 49.60 306 PRO D CA 1
ATOM 11933 C C . PRO D 1 334 ? 162.685 175.346 141.718 1.00 49.60 306 PRO D C 1
ATOM 11934 O O . PRO D 1 334 ? 161.603 175.878 141.471 1.00 49.60 306 PRO D O 1
ATOM 11938 N N . ARG D 1 335 ? 163.531 175.813 142.628 1.00 55.46 307 ARG D N 1
ATOM 11939 C CA . ARG D 1 335 ? 163.257 177.060 143.315 1.00 55.46 307 ARG D CA 1
ATOM 11940 C C . ARG D 1 335 ? 163.403 178.224 142.342 1.00 55.46 307 ARG D C 1
ATOM 11941 O O . ARG D 1 335 ? 164.168 178.160 141.375 1.00 55.46 307 ARG D O 1
ATOM 11949 N N . THR D 1 336 ? 162.633 179.282 142.601 1.00 54.00 308 THR D N 1
ATOM 11950 C CA . THR D 1 336 ? 162.667 180.494 141.793 1.00 54.00 308 THR D CA 1
ATOM 11951 C C . THR D 1 336 ? 164.054 181.125 141.803 1.00 54.00 308 THR D C 1
ATOM 11952 O O . THR D 1 336 ? 164.704 181.215 142.847 1.00 54.00 308 THR D O 1
ATOM 11956 N N . GLY D 1 337 ? 164.505 181.564 140.635 1.00 58.53 309 GLY D N 1
ATOM 11957 C CA . GLY D 1 337 ? 165.874 182.053 140.489 1.00 58.53 309 GLY D CA 1
ATOM 11958 C C . GLY D 1 337 ? 166.859 180.960 140.162 1.00 58.53 309 GLY D C 1
ATOM 11959 O O . GLY D 1 337 ? 167.746 181.152 139.326 1.00 58.53 309 GLY D O 1
ATOM 11960 N N . SER D 1 338 ? 166.730 179.809 140.815 1.00 57.20 310 SER D N 1
ATOM 11961 C CA . SER D 1 338 ? 167.601 178.672 140.580 1.00 57.20 310 SER D CA 1
ATOM 11962 C C . SER D 1 338 ? 167.275 177.980 139.260 1.00 57.20 310 SER D C 1
ATOM 11963 O O . SER D 1 338 ? 166.298 178.290 138.576 1.00 57.20 310 SER D O 1
ATOM 11966 N N . LYS D 1 339 ? 168.099 176.990 138.937 1.00 57.85 311 LYS D N 1
ATOM 11967 C CA . LYS D 1 339 ? 168.125 176.397 137.609 1.00 57.85 311 LYS D CA 1
ATOM 11968 C C . LYS D 1 339 ? 167.072 175.303 137.455 1.00 57.85 311 LYS D C 1
ATOM 11969 O O . LYS D 1 339 ? 166.828 174.517 138.372 1.00 57.85 311 LYS D O 1
ATOM 11975 N N . ASN D 1 340 ? 166.445 175.277 136.284 1.00 55.61 312 ASN D N 1
ATOM 11976 C CA . ASN D 1 340 ? 165.407 174.322 135.916 1.00 55.61 312 ASN D CA 1
ATOM 11977 C C . ASN D 1 340 ? 166.025 172.990 135.499 1.00 55.61 312 ASN D C 1
ATOM 11978 O O . ASN D 1 340 ? 167.249 172.877 135.402 1.00 55.61 312 ASN D O 1
ATOM 11983 N N . PRO D 1 341 ? 165.210 171.943 135.292 1.00 54.30 313 PRO D N 1
ATOM 11984 C CA . PRO D 1 341 ? 165.735 170.725 134.664 1.00 54.30 313 PRO D CA 1
ATOM 11985 C C . PRO D 1 341 ? 166.280 170.987 133.271 1.00 54.30 313 PRO D C 1
ATOM 11986 O O . PRO D 1 341 ? 165.764 171.815 132.518 1.00 54.30 313 PRO D O 1
ATOM 11990 N N . LYS D 1 342 ? 167.339 170.262 132.931 1.00 59.76 314 LYS D N 1
ATOM 11991 C CA . LYS D 1 342 ? 168.022 170.457 131.659 1.00 59.76 314 LYS D CA 1
ATOM 11992 C C . LYS D 1 342 ? 167.374 169.539 130.639 1.00 59.76 314 LYS D C 1
ATOM 11993 O O . LYS D 1 342 ? 167.458 168.312 130.745 1.00 59.76 314 LYS D O 1
ATOM 11999 N N . ILE D 1 343 ? 166.724 170.142 129.657 1.00 59.26 315 ILE D N 1
ATOM 12000 C CA . ILE D 1 343 ? 165.805 169.448 128.801 1.00 59.26 315 ILE D CA 1
ATOM 12001 C C . ILE D 1 343 ? 166.469 169.119 127.471 1.00 59.26 315 ILE D C 1
ATOM 12002 O O . ILE D 1 343 ? 167.528 169.643 127.132 1.00 59.26 315 ILE D O 1
ATOM 12007 N N . ALA D 1 344 ? 165.817 168.249 126.699 1.00 61.34 316 ALA D N 1
ATOM 12008 C CA . ALA D 1 344 ? 166.157 167.852 125.341 1.00 61.34 316 ALA D CA 1
ATOM 12009 C C . ALA D 1 344 ? 165.016 167.008 124.803 1.00 61.34 316 ALA D C 1
ATOM 12010 O O . ALA D 1 344 ? 164.342 166.311 125.564 1.00 61.34 316 ALA D O 1
ATOM 12012 N N . LEU D 1 345 ? 164.797 167.085 123.496 1.00 62.66 317 LEU D N 1
ATOM 12013 C CA . LEU D 1 345 ? 163.820 166.239 122.832 1.00 62.66 317 LEU D CA 1
ATOM 12014 C C . LEU D 1 345 ? 164.552 165.096 122.146 1.00 62.66 317 LEU D C 1
ATOM 12015 O O . LEU D 1 345 ? 165.661 165.277 121.639 1.00 62.66 317 LEU D O 1
ATOM 12020 N N . LYS D 1 346 ? 163.915 163.927 122.093 1.00 66.24 318 LYS D N 1
ATOM 12021 C CA . LYS D 1 346 ? 164.588 162.711 121.649 1.00 66.24 318 LYS D CA 1
ATOM 12022 C C . LYS D 1 346 ? 163.541 161.778 121.053 1.00 66.24 318 LYS D C 1
ATOM 12023 O O . LYS D 1 346 ? 162.372 161.794 121.445 1.00 66.24 318 LYS D O 1
ATOM 12029 N N . LEU D 1 347 ? 163.979 160.996 120.070 1.00 72.37 319 LEU D N 1
ATOM 12030 C CA . LEU D 1 347 ? 163.173 159.978 119.385 1.00 72.37 319 LEU D CA 1
ATOM 12031 C C . LEU D 1 347 ? 163.496 158.554 119.801 1.00 72.37 319 LEU D C 1
ATOM 12032 O O . LEU D 1 347 ? 164.601 158.076 119.569 1.00 72.37 319 LEU D O 1
ATOM 12037 N N . ALA D 1 348 ? 162.523 157.856 120.353 1.00 75.97 320 ALA D N 1
ATOM 12038 C CA . ALA D 1 348 ? 162.697 156.438 120.619 1.00 75.97 320 ALA D CA 1
ATOM 12039 C C . ALA D 1 348 ? 161.906 155.697 119.557 1.00 75.97 320 ALA D C 1
ATOM 12040 O O . ALA D 1 348 ? 160.673 155.654 119.597 1.00 75.97 320 ALA D O 1
ATOM 12042 N N . GLU D 1 349 ? 162.629 155.131 118.598 1.00 85.53 321 GLU D N 1
ATOM 12043 C CA . GLU D 1 349 ? 162.042 154.392 117.499 1.00 85.53 321 GLU D CA 1
ATOM 12044 C C . GLU D 1 349 ? 162.164 152.906 117.748 1.00 85.53 321 GLU D C 1
ATOM 12045 O O . GLU D 1 349 ? 163.012 152.440 118.516 1.00 85.53 321 GLU D O 1
ATOM 12051 N N . PHE D 1 350 ? 161.380 152.169 116.980 1.00 92.79 322 PHE D N 1
ATOM 12052 C CA . PHE D 1 350 ? 161.513 150.731 116.867 1.00 92.79 322 PHE D CA 1
ATOM 12053 C C . PHE D 1 350 ? 160.782 150.309 115.608 1.00 92.79 322 PHE D C 1
ATOM 12054 O O . PHE D 1 350 ? 160.044 151.088 115.003 1.00 92.79 322 PHE D O 1
ATOM 12062 N N . GLN D 1 351 ? 160.993 149.060 115.223 1.00 98.66 323 GLN D N 1
ATOM 12063 C CA . GLN D 1 351 ? 160.408 148.540 114.006 1.00 98.66 323 GLN D CA 1
ATOM 12064 C C . GLN D 1 351 ? 159.725 147.226 114.329 1.00 98.66 323 GLN D C 1
ATOM 12065 O O . GLN D 1 351 ? 159.953 146.627 115.382 1.00 98.66 323 GLN D O 1
ATOM 12071 N N . THR D 1 352 ? 158.883 146.774 113.411 1.00 105.55 324 THR D N 1
ATOM 12072 C CA . THR D 1 352 ? 158.102 145.587 113.698 1.00 105.55 324 THR D CA 1
ATOM 12073 C C . THR D 1 352 ? 157.912 144.773 112.429 1.00 105.55 324 THR D C 1
ATOM 12074 O O . THR D 1 352 ? 157.736 145.318 111.335 1.00 105.55 324 THR D O 1
ATOM 12078 N N . ASP D 1 353 ? 157.993 143.461 112.591 1.00 108.52 325 ASP D N 1
ATOM 12079 C CA . ASP D 1 353 ? 157.558 142.526 111.576 1.00 108.52 325 ASP D CA 1
ATOM 12080 C C . ASP D 1 353 ? 156.032 142.502 111.492 1.00 108.52 325 ASP D C 1
ATOM 12081 O O . ASP D 1 353 ? 155.330 143.030 112.359 1.00 108.52 325 ASP D O 1
ATOM 12086 N N . SER D 1 354 ? 155.526 141.905 110.406 1.00 112.46 326 SER D N 1
ATOM 12087 C CA . SER D 1 354 ? 154.083 141.821 110.184 1.00 112.46 326 SER D CA 1
ATOM 12088 C C . SER D 1 354 ? 153.362 141.025 111.268 1.00 112.46 326 SER D C 1
ATOM 12089 O O . SER D 1 354 ? 152.192 141.299 111.558 1.00 112.46 326 SER D O 1
ATOM 12092 N N . GLN D 1 355 ? 154.033 140.052 111.888 1.00 111.20 327 GLN D N 1
ATOM 12093 C CA . GLN D 1 355 ? 153.427 139.337 113.005 1.00 111.20 327 GLN D CA 1
ATOM 12094 C C . GLN D 1 355 ? 153.439 140.145 114.298 1.00 111.20 327 GLN D C 1
ATOM 12095 O O . GLN D 1 355 ? 152.774 139.751 115.262 1.00 111.20 327 GLN D O 1
ATOM 12101 N N . GLY D 1 356 ? 154.177 141.252 114.347 1.00 107.78 328 GLY D N 1
ATOM 12102 C CA . GLY D 1 356 ? 154.084 142.166 115.470 1.00 107.78 328 GLY D CA 1
ATOM 12103 C C . GLY D 1 356 ? 155.087 141.956 116.585 1.00 107.78 328 GLY D C 1
ATOM 12104 O O . GLY D 1 356 ? 154.700 141.771 117.743 1.00 107.78 328 GLY D O 1
ATOM 12105 N N . LYS D 1 357 ? 156.376 141.979 116.257 1.00 103.92 329 LYS D N 1
ATOM 12106 C CA . LYS D 1 357 ? 157.435 141.839 117.244 1.00 103.92 329 LYS D CA 1
ATOM 12107 C C . LYS D 1 357 ? 158.420 142.987 117.097 1.00 103.92 329 LYS D C 1
ATOM 12108 O O . LYS D 1 357 ? 158.830 143.318 115.982 1.00 103.92 329 LYS D O 1
ATOM 12114 N N . ILE D 1 358 ? 158.815 143.579 118.224 1.00 100.86 330 ILE D N 1
ATOM 12115 C CA . ILE D 1 358 ? 159.769 144.683 118.196 1.00 100.86 330 ILE D CA 1
ATOM 12116 C C . ILE D 1 358 ? 161.143 144.084 117.942 1.00 100.86 330 ILE D C 1
ATOM 12117 O O . ILE D 1 358 ? 161.802 143.582 118.861 1.00 100.86 330 ILE D O 1
ATOM 12122 N N . VAL D 1 359 ? 161.548 144.064 116.676 1.00 100.14 331 VAL D N 1
ATOM 12123 C CA . VAL D 1 359 ? 162.841 143.508 116.302 1.00 100.14 331 VAL D CA 1
ATOM 12124 C C . VAL D 1 359 ? 163.976 144.434 116.740 1.00 100.14 331 VAL D C 1
ATOM 12125 O O . VAL D 1 359 ? 164.797 144.051 117.580 1.00 100.14 331 VAL D O 1
ATOM 12129 N N . SER D 1 360 ? 164.033 145.647 116.204 1.00 98.03 332 SER D N 1
ATOM 12130 C CA . SER D 1 360 ? 165.079 146.600 116.534 1.00 98.03 332 SER D CA 1
ATOM 12131 C C . SER D 1 360 ? 164.522 147.731 117.393 1.00 98.03 332 SER D C 1
ATOM 12132 O O . SER D 1 360 ? 163.315 147.863 117.589 1.00 98.03 332 SER D O 1
ATOM 12135 N N . THR D 1 361 ? 165.432 148.557 117.902 1.00 92.79 333 THR D N 1
ATOM 12136 C CA . THR D 1 361 ? 165.083 149.756 118.652 1.00 92.79 333 THR D CA 1
ATOM 12137 C C . THR D 1 361 ? 166.191 150.772 118.438 1.00 92.79 333 THR D C 1
ATOM 12138 O O . THR D 1 361 ? 167.301 150.414 118.029 1.00 92.79 333 THR D O 1
ATOM 12142 N N . GLN D 1 362 ? 165.911 152.030 118.807 1.00 86.70 334 GLN D N 1
ATOM 12143 C CA . GLN D 1 362 ? 166.891 153.097 118.611 1.00 86.70 334 GLN D CA 1
ATOM 12144 C C . GLN D 1 362 ? 166.544 154.415 119.287 1.00 86.70 334 GLN D C 1
ATOM 12145 O O . GLN D 1 362 ? 165.493 155.010 119.031 1.00 86.70 334 GLN D O 1
ATOM 12151 N N . GLU D 1 363 ? 167.441 154.868 120.156 1.00 83.37 335 GLU D N 1
ATOM 12152 C CA . GLU D 1 363 ? 167.399 156.224 120.676 1.00 83.37 335 GLU D CA 1
ATOM 12153 C C . GLU D 1 363 ? 167.943 157.140 119.592 1.00 83.37 335 GLU D C 1
ATOM 12154 O O . GLU D 1 363 ? 168.933 156.816 118.931 1.00 83.37 335 GLU D O 1
ATOM 12160 N N . LYS D 1 364 ? 167.310 158.293 119.416 1.00 80.04 336 LYS D N 1
ATOM 12161 C CA . LYS D 1 364 ? 167.800 159.256 118.458 1.00 80.04 336 LYS D CA 1
ATOM 12162 C C . LYS D 1 364 ? 167.858 160.622 119.123 1.00 80.04 336 LYS D C 1
ATOM 12163 O O . LYS D 1 364 ? 166.993 160.967 119.937 1.00 80.04 336 LYS D O 1
ATOM 12169 N N . GLU D 1 365 ? 168.799 161.439 118.647 1.00 84.16 337 GLU D N 1
ATOM 12170 C CA . GLU D 1 365 ? 169.125 162.737 119.224 1.00 84.16 337 GLU D CA 1
ATOM 12171 C C . GLU D 1 365 ? 169.476 163.745 118.132 1.00 84.16 337 GLU D C 1
ATOM 12172 O O . GLU D 1 365 ? 169.869 163.368 117.030 1.00 84.16 337 GLU D O 1
ATOM 12178 N N . LEU D 1 366 ? 169.351 165.035 118.454 1.00 81.63 338 LEU D N 1
ATOM 12179 C CA . LEU D 1 366 ? 169.575 166.113 117.494 1.00 81.63 338 LEU D CA 1
ATOM 12180 C C . LEU D 1 366 ? 171.042 166.171 117.074 1.00 81.63 338 LEU D C 1
ATOM 12181 O O . LEU D 1 366 ? 171.931 165.696 117.784 1.00 81.63 338 LEU D O 1
ATOM 12186 N N . VAL D 1 367 ? 171.281 166.738 115.885 1.00 86.13 339 VAL D N 1
ATOM 12187 C CA . VAL D 1 367 ? 172.632 166.819 115.326 1.00 86.13 339 VAL D CA 1
ATOM 12188 C C . VAL D 1 367 ? 173.542 167.706 116.171 1.00 86.13 339 VAL D C 1
ATOM 12189 O O . VAL D 1 367 ? 174.751 167.466 116.255 1.00 86.13 339 VAL D O 1
ATOM 12193 N N . GLN D 1 368 ? 172.992 168.725 116.797 1.00 82.64 340 GLN D N 1
ATOM 12194 C CA . GLN D 1 368 ? 173.649 169.532 117.796 1.00 82.64 340 GLN D CA 1
ATOM 12195 C C . GLN D 1 368 ? 173.051 169.216 119.155 1.00 82.64 340 GLN D C 1
ATOM 12196 O O . GLN D 1 368 ? 172.036 168.519 119.239 1.00 82.64 340 GLN D O 1
ATOM 12202 N N . PRO D 1 369 ? 173.688 169.636 120.248 1.00 76.06 341 PRO D N 1
ATOM 12203 C CA . PRO D 1 369 ? 172.978 169.630 121.533 1.00 76.06 341 PRO D CA 1
ATOM 12204 C C . PRO D 1 369 ? 171.743 170.517 121.494 1.00 76.06 341 PRO D C 1
ATOM 12205 O O . PRO D 1 369 ? 171.690 171.479 120.723 1.00 76.06 341 PRO D O 1
ATOM 12209 N N . PHE D 1 370 ? 170.740 170.178 122.306 1.00 66.68 342 PHE D N 1
ATOM 12210 C CA . PHE D 1 370 ? 169.505 170.955 122.367 1.00 66.68 342 PHE D CA 1
ATOM 12211 C C . PHE D 1 370 ? 169.769 172.360 122.891 1.00 66.68 342 PHE D C 1
ATOM 12212 O O . PHE D 1 370 ? 169.222 173.333 122.365 1.00 66.68 342 PHE D O 1
ATOM 12220 N N . SER D 1 371 ? 170.553 172.470 123.968 1.00 70.18 343 SER D N 1
ATOM 12221 C CA . SER D 1 371 ? 170.891 173.762 124.565 1.00 70.18 343 SER D CA 1
ATOM 12222 C C . SER D 1 371 ? 171.608 174.690 123.588 1.00 70.18 343 SER D C 1
ATOM 12223 O O . SER D 1 371 ? 171.497 175.915 123.703 1.00 70.18 343 SER D O 1
ATOM 12226 N N . SER D 1 372 ? 172.345 174.129 122.633 1.00 73.11 344 SER D N 1
ATOM 12227 C CA . SER D 1 372 ? 173.084 174.892 121.636 1.00 73.11 344 SER D CA 1
ATOM 12228 C C . SER D 1 372 ? 172.252 175.190 120.395 1.00 73.11 344 SER D C 1
ATOM 12229 O O . SER D 1 372 ? 172.351 176.286 119.836 1.00 73.11 344 SER D O 1
ATOM 12232 N N . LEU D 1 373 ? 171.434 174.230 119.953 1.00 70.73 345 LEU D N 1
ATOM 12233 C CA . LEU D 1 373 ? 170.497 174.477 118.861 1.00 70.73 345 LEU D CA 1
ATOM 12234 C C . LEU D 1 373 ? 169.409 175.472 119.234 1.00 70.73 345 LEU D C 1
ATOM 12235 O O . LEU D 1 373 ? 168.965 176.245 118.379 1.00 70.73 345 LEU D O 1
ATOM 12240 N N . PHE D 1 374 ? 168.968 175.477 120.483 1.00 66.36 346 PHE D N 1
ATOM 12241 C CA . PHE D 1 374 ? 167.919 176.378 120.948 1.00 66.36 346 PHE D CA 1
ATOM 12242 C C . PHE D 1 374 ? 168.412 177.057 122.214 1.00 66.36 346 PHE D C 1
ATOM 12243 O O . PHE D 1 374 ? 168.045 176.656 123.325 1.00 66.36 346 PHE D O 1
ATOM 12251 N N . PRO D 1 375 ? 169.288 178.058 122.087 1.00 66.34 347 PRO D N 1
ATOM 12252 C CA . PRO D 1 375 ? 169.703 178.821 123.265 1.00 66.34 347 PRO D CA 1
ATOM 12253 C C . PRO D 1 375 ? 168.535 179.603 123.845 1.00 66.34 347 PRO D C 1
ATOM 12254 O O . PRO D 1 375 ? 167.544 179.873 123.165 1.00 66.34 347 PRO D O 1
ATOM 12258 N N . LYS D 1 376 ? 168.658 179.911 125.141 1.00 64.95 348 LYS D N 1
ATOM 12259 C CA . LYS D 1 376 ? 167.659 180.555 126.008 1.00 64.95 348 LYS D CA 1
ATOM 12260 C C . LYS D 1 376 ? 166.273 179.903 125.924 1.00 64.95 348 LYS D C 1
ATOM 12261 O O . LYS D 1 376 ? 165.257 180.576 126.074 1.00 64.95 348 LYS D O 1
ATOM 12267 N N . VAL D 1 377 ? 166.213 178.594 125.696 1.00 62.22 349 VAL D N 1
ATOM 12268 C CA . VAL D 1 377 ? 164.973 177.827 125.757 1.00 62.22 349 VAL D CA 1
ATOM 12269 C C . VAL D 1 377 ? 164.990 177.067 127.079 1.00 62.22 349 VAL D C 1
ATOM 12270 O O . VAL D 1 377 ? 165.916 176.299 127.357 1.00 62.22 349 VAL D O 1
ATOM 12274 N N . GLU D 1 378 ? 163.984 177.310 127.920 1.00 62.08 350 GLU D N 1
ATOM 12275 C CA . GLU D 1 378 ? 163.959 176.692 129.240 1.00 62.08 350 GLU D CA 1
ATOM 12276 C C . GLU D 1 378 ? 162.893 175.613 129.356 1.00 62.08 350 GLU D C 1
ATOM 12277 O O . GLU D 1 378 ? 163.140 174.565 129.959 1.00 62.08 350 GLU D O 1
ATOM 12283 N N . TYR D 1 379 ? 161.702 175.843 128.814 1.00 56.27 351 TYR D N 1
ATOM 12284 C CA . TYR D 1 379 ? 160.608 174.908 129.032 1.00 56.27 351 TYR D CA 1
ATOM 12285 C C . TYR D 1 379 ? 159.979 174.476 127.719 1.00 56.27 351 TYR D C 1
ATOM 12286 O O . TYR D 1 379 ? 159.788 175.289 126.811 1.00 56.27 351 TYR D O 1
ATOM 12295 N N . ILE D 1 380 ? 159.678 173.183 127.621 1.00 54.37 352 ILE D N 1
ATOM 12296 C CA . ILE D 1 380 ? 158.827 172.646 126.566 1.00 54.37 352 ILE D CA 1
ATOM 12297 C C . ILE D 1 380 ? 157.415 172.668 127.137 1.00 54.37 352 ILE D C 1
ATOM 12298 O O . ILE D 1 380 ? 157.064 171.841 127.982 1.00 54.37 352 ILE D O 1
ATOM 12303 N N . ALA D 1 381 ? 156.657 173.705 126.786 1.00 53.22 353 ALA D N 1
ATOM 12304 C CA . ALA D 1 381 ? 155.266 173.800 127.216 1.00 53.22 353 ALA D CA 1
ATOM 12305 C C . ALA D 1 381 ? 154.451 172.613 126.717 1.00 53.22 353 ALA D C 1
ATOM 12306 O O . ALA D 1 381 ? 153.835 171.887 127.502 1.00 53.22 353 ALA D O 1
ATOM 12308 N N . ARG D 1 382 ? 154.438 172.408 125.406 1.00 56.43 354 ARG D N 1
ATOM 12309 C CA . ARG D 1 382 ? 153.673 171.353 124.758 1.00 56.43 354 ARG D CA 1
ATOM 12310 C C . ARG D 1 382 ? 154.500 170.817 123.607 1.00 56.43 354 ARG D C 1
ATOM 12311 O O . ARG D 1 382 ? 155.471 171.442 123.179 1.00 56.43 354 ARG D O 1
ATOM 12319 N N . ALA D 1 383 ? 154.081 169.669 123.081 1.00 57.61 355 ALA D N 1
ATOM 12320 C CA . ALA D 1 383 ? 154.716 169.069 121.916 1.00 57.61 355 ALA D CA 1
ATOM 12321 C C . ALA D 1 383 ? 153.787 168.006 121.363 1.00 57.61 355 ALA D C 1
ATOM 12322 O O . ALA D 1 383 ? 152.829 167.582 122.012 1.00 57.61 355 ALA D O 1
ATOM 12324 N N . GLY D 1 384 ? 154.089 167.588 120.142 1.00 61.12 356 GLY D N 1
ATOM 12325 C CA . GLY D 1 384 ? 153.366 166.522 119.486 1.00 61.12 356 GLY D CA 1
ATOM 12326 C C . GLY D 1 384 ? 153.873 166.337 118.075 1.00 61.12 356 GLY D C 1
ATOM 12327 O O . GLY D 1 384 ? 155.028 166.639 117.776 1.00 61.12 356 GLY D O 1
ATOM 12328 N N . TRP D 1 385 ? 152.990 165.914 117.179 1.00 68.07 357 TRP D N 1
ATOM 12329 C CA . TRP D 1 385 ? 153.338 165.685 115.788 1.00 68.07 357 TRP D CA 1
ATOM 12330 C C . TRP D 1 385 ? 152.212 166.218 114.924 1.00 68.07 357 TRP D C 1
ATOM 12331 O O . TRP D 1 385 ? 151.073 166.349 115.379 1.00 68.07 357 TRP D O 1
ATOM 12342 N N . THR D 1 386 ? 152.542 166.537 113.678 1.00 71.51 358 THR D N 1
ATOM 12343 C CA . THR D 1 386 ? 151.510 166.843 112.703 1.00 71.51 358 THR D CA 1
ATOM 12344 C C . THR D 1 386 ? 150.723 165.576 112.376 1.00 71.51 358 THR D C 1
ATOM 12345 O O . THR D 1 386 ? 151.195 164.457 112.591 1.00 71.51 358 THR D O 1
ATOM 12349 N N . ARG D 1 387 ? 149.491 165.767 111.884 1.00 74.92 359 ARG D N 1
ATOM 12350 C CA . ARG D 1 387 ? 148.559 164.650 111.714 1.00 74.92 359 ARG D CA 1
ATOM 12351 C C . ARG D 1 387 ? 149.054 163.647 110.681 1.00 74.92 359 ARG D C 1
ATOM 12352 O O . ARG D 1 387 ? 148.840 162.438 110.830 1.00 74.92 359 ARG D O 1
ATOM 12360 N N . ASP D 1 388 ? 149.693 164.128 109.616 1.00 76.04 360 ASP D N 1
ATOM 12361 C CA . ASP D 1 388 ? 150.317 163.216 108.670 1.00 76.04 360 ASP D CA 1
ATOM 12362 C C . ASP D 1 388 ? 151.556 162.551 109.254 1.00 76.04 360 ASP D C 1
ATOM 12363 O O . ASP D 1 388 ? 151.975 161.503 108.754 1.00 76.04 360 ASP D O 1
ATOM 12368 N N . GLY D 1 389 ? 152.160 163.142 110.282 1.00 72.67 361 GLY D N 1
ATOM 12369 C CA . GLY D 1 389 ? 153.311 162.562 110.931 1.00 72.67 361 GLY D CA 1
ATOM 12370 C C . GLY D 1 389 ? 154.633 163.090 110.434 1.00 72.67 361 GLY D C 1
ATOM 12371 O O . GLY D 1 389 ? 155.680 162.607 110.883 1.00 72.67 361 GLY D O 1
ATOM 12372 N N . LYS D 1 390 ? 154.608 164.037 109.494 1.00 73.18 362 LYS D N 1
ATOM 12373 C CA . LYS D 1 390 ? 155.822 164.447 108.796 1.00 73.18 362 LYS D CA 1
ATOM 12374 C C . LYS D 1 390 ? 156.786 165.175 109.725 1.00 73.18 362 LYS D C 1
ATOM 12375 O O . LYS D 1 390 ? 157.992 164.919 109.698 1.00 73.18 362 LYS D O 1
ATOM 12381 N N . TYR D 1 391 ? 156.287 166.121 110.521 1.00 73.21 363 TYR D N 1
ATOM 12382 C CA . TYR D 1 391 ? 157.129 166.901 111.422 1.00 73.21 363 TYR D CA 1
ATOM 12383 C C . TYR D 1 391 ? 156.616 166.755 112.852 1.00 73.21 363 TYR D C 1
ATOM 12384 O O . TYR D 1 391 ? 155.414 166.572 113.078 1.00 73.21 363 TYR D O 1
ATOM 12393 N N . ALA D 1 392 ? 157.538 166.785 113.819 1.00 65.23 364 ALA D N 1
ATOM 12394 C CA . ALA D 1 392 ? 157.184 166.827 115.236 1.00 65.23 364 ALA D CA 1
ATOM 12395 C C . ALA D 1 392 ? 157.275 168.243 115.795 1.00 65.23 364 ALA D C 1
ATOM 12396 O O . ALA D 1 392 ? 158.363 168.809 115.873 1.00 65.23 364 ALA D O 1
ATOM 12398 N N . TRP D 1 393 ? 156.153 168.793 116.227 1.00 58.83 365 TRP D N 1
ATOM 12399 C CA . TRP D 1 393 ? 156.159 170.162 116.720 1.00 58.83 365 TRP D CA 1
ATOM 12400 C C . TRP D 1 393 ? 156.398 170.217 118.230 1.00 58.83 365 TRP D C 1
ATOM 12401 O O . TRP D 1 393 ? 156.166 169.248 118.956 1.00 58.83 365 TRP D O 1
ATOM 12412 N N . ALA D 1 394 ? 156.807 171.399 118.697 1.00 57.82 366 ALA D N 1
ATOM 12413 C CA . ALA D 1 394 ? 157.048 171.655 120.114 1.00 57.82 366 ALA D CA 1
ATOM 12414 C C . ALA D 1 394 ? 157.007 173.155 120.384 1.00 57.82 366 ALA D C 1
ATOM 12415 O O . ALA D 1 394 ? 157.595 173.936 119.636 1.00 57.82 366 ALA D O 1
ATOM 12417 N N . MET D 1 395 ? 156.323 173.548 121.459 1.00 56.64 367 MET D N 1
ATOM 12418 C CA . MET D 1 395 ? 156.336 174.921 121.957 1.00 56.64 367 MET D CA 1
ATOM 12419 C C . MET D 1 395 ? 157.442 175.103 122.988 1.00 56.64 367 MET D C 1
ATOM 12420 O O . MET D 1 395 ? 157.399 174.493 124.061 1.00 56.64 367 MET D O 1
ATOM 12425 N N . PHE D 1 396 ? 158.423 175.942 122.672 1.00 59.92 368 PHE D N 1
ATOM 12426 C CA . PHE D 1 396 ? 159.474 176.283 123.619 1.00 59.92 368 PHE D CA 1
ATOM 12427 C C . PHE D 1 396 ? 159.160 177.600 124.321 1.00 59.92 368 PHE D C 1
ATOM 12428 O O . PHE D 1 396 ? 158.382 178.418 123.831 1.00 59.92 368 PHE D O 1
ATOM 12436 N N . LEU D 1 397 ? 159.889 177.852 125.410 1.00 55.96 369 LEU D N 1
ATOM 12437 C CA . LEU D 1 397 ? 159.676 179.017 126.264 1.00 55.96 369 LEU D CA 1
ATOM 12438 C C . LEU D 1 397 ? 160.966 179.341 126.997 1.00 55.96 369 LEU D C 1
ATOM 12439 O O . LEU D 1 397 ? 161.702 178.434 127.396 1.00 55.96 369 LEU D O 1
ATOM 12444 N N . ASP D 1 398 ? 161.200 180.634 127.225 1.00 57.82 370 ASP D N 1
ATOM 12445 C CA . ASP D 1 398 ? 162.402 181.094 127.908 1.00 57.82 370 ASP D CA 1
ATOM 12446 C C . ASP D 1 398 ? 162.205 181.250 129.413 1.00 57.82 370 ASP D C 1
ATOM 12447 O O . ASP D 1 398 ? 161.125 181.014 129.960 1.00 57.82 370 ASP D O 1
ATOM 12452 N N . ARG D 1 399 ? 163.299 181.629 130.072 1.00 56.56 371 ARG D N 1
ATOM 12453 C CA . ARG D 1 399 ? 163.284 181.841 131.517 1.00 56.56 371 ARG D CA 1
ATOM 12454 C C . ARG D 1 399 ? 162.363 182.970 131.992 1.00 56.56 371 ARG D C 1
ATOM 12455 O O . ARG D 1 399 ? 161.694 182.767 133.021 1.00 56.56 371 ARG D O 1
ATOM 12463 N N . PRO D 1 400 ? 162.271 184.152 131.349 1.00 54.13 372 PRO D N 1
ATOM 12464 C CA . PRO D 1 400 ? 161.229 185.101 131.780 1.00 54.13 372 PRO D CA 1
ATOM 12465 C C . PRO D 1 400 ? 159.805 184.651 131.498 1.00 54.13 372 PRO D C 1
ATOM 12466 O O . PRO D 1 400 ? 158.881 185.241 132.073 1.00 54.13 372 PRO D O 1
ATOM 12470 N N . GLN D 1 401 ? 159.612 183.657 130.623 1.00 51.96 373 GLN D N 1
ATOM 12471 C CA . GLN D 1 401 ? 158.313 183.257 130.070 1.00 51.96 373 GLN D CA 1
ATOM 12472 C C . GLN D 1 401 ? 157.641 184.444 129.382 1.00 51.96 373 GLN D C 1
ATOM 12473 O O . GLN D 1 401 ? 156.496 184.795 129.655 1.00 51.96 373 GLN D O 1
ATOM 12479 N N . GLN D 1 402 ? 158.389 185.048 128.456 1.00 54.57 374 GLN D N 1
ATOM 12480 C CA . GLN D 1 402 ? 157.891 186.156 127.652 1.00 54.57 374 GLN D CA 1
ATOM 12481 C C . GLN D 1 402 ? 158.206 185.939 126.179 1.00 54.57 374 GLN D C 1
ATOM 12482 O O . GLN D 1 402 ? 158.083 186.877 125.379 1.00 54.57 374 GLN D O 1
ATOM 12488 N N . TRP D 1 403 ? 158.577 184.714 125.811 1.00 57.16 375 TRP D N 1
ATOM 12489 C CA . TRP D 1 403 ? 159.104 184.416 124.485 1.00 57.16 375 TRP D CA 1
ATOM 12490 C C . TRP D 1 403 ? 158.781 182.951 124.208 1.00 57.16 375 TRP D C 1
ATOM 12491 O O . TRP D 1 403 ? 159.558 182.064 124.565 1.00 57.16 375 TRP D O 1
ATOM 12502 N N . LEU D 1 404 ? 157.644 182.720 123.575 1.00 54.62 376 LEU D N 1
ATOM 12503 C CA . LEU D 1 404 ? 157.179 181.394 123.210 1.00 54.62 376 LEU D CA 1
ATOM 12504 C C . LEU D 1 404 ? 157.470 181.190 121.742 1.00 54.62 376 LEU D C 1
ATOM 12505 O O . LEU D 1 404 ? 157.303 182.116 120.950 1.00 54.62 376 LEU D O 1
ATOM 12510 N N . GLN D 1 405 ? 157.923 180.001 121.363 1.00 59.69 377 GLN D N 1
ATOM 12511 C CA . GLN D 1 405 ? 157.957 179.764 119.929 1.00 59.69 377 GLN D CA 1
ATOM 12512 C C . GLN D 1 405 ? 157.725 178.323 119.538 1.00 59.69 377 GLN D C 1
ATOM 12513 O O . GLN D 1 405 ? 158.208 177.390 120.181 1.00 59.69 377 GLN D O 1
ATOM 12519 N N . LEU D 1 406 ? 156.939 178.174 118.489 1.00 61.56 378 LEU D N 1
ATOM 12520 C CA . LEU D 1 406 ? 156.576 176.881 117.959 1.00 61.56 378 LEU D CA 1
ATOM 12521 C C . LEU D 1 406 ? 157.723 176.474 117.059 1.00 61.56 378 LEU D C 1
ATOM 12522 O O . LEU D 1 406 ? 158.271 177.304 116.330 1.00 61.56 378 LEU D O 1
ATOM 12527 N N . VAL D 1 407 ? 158.108 175.208 117.103 1.00 64.31 379 VAL D N 1
ATOM 12528 C CA . VAL D 1 407 ? 159.210 174.732 116.280 1.00 64.31 379 VAL D CA 1
ATOM 12529 C C . VAL D 1 407 ? 158.757 173.405 115.704 1.00 64.31 379 VAL D C 1
ATOM 12530 O O . VAL D 1 407 ? 158.058 172.632 116.367 1.00 64.31 379 VAL D O 1
ATOM 12534 N N . LEU D 1 408 ? 159.157 173.146 114.465 1.00 70.35 380 LEU D N 1
ATOM 12535 C CA . LEU D 1 408 ? 158.965 171.866 113.820 1.00 70.35 380 LEU D CA 1
ATOM 12536 C C . LEU D 1 408 ? 160.302 171.152 113.790 1.00 70.35 380 LEU D C 1
ATOM 12537 O O . LEU D 1 408 ? 161.308 171.731 113.378 1.00 70.35 380 LEU D O 1
ATOM 12542 N N . LEU D 1 409 ? 160.308 169.908 114.242 1.00 72.96 381 LEU D N 1
ATOM 12543 C CA . LEU D 1 409 ? 161.486 169.049 114.272 1.00 72.96 381 LEU D CA 1
ATOM 12544 C C . LEU D 1 409 ? 161.261 167.855 113.360 1.00 72.96 381 LEU D C 1
ATOM 12545 O O . LEU D 1 409 ? 160.516 166.925 113.726 1.00 72.96 381 LEU D O 1
ATOM 12550 N N . PRO D 1 410 ? 161.752 167.896 112.130 1.00 75.92 382 PRO D N 1
ATOM 12551 C CA . PRO D 1 410 ? 161.614 166.752 111.231 1.00 75.92 382 PRO D CA 1
ATOM 12552 C C . PRO D 1 410 ? 162.476 165.590 111.693 1.00 75.92 382 PRO D C 1
ATOM 12553 O O . PRO D 1 410 ? 163.597 165.811 112.163 1.00 75.92 382 PRO D O 1
ATOM 12557 N N . PRO D 1 411 ? 161.941 164.363 111.682 1.00 76.24 383 PRO D N 1
ATOM 12558 C CA . PRO D 1 411 ? 162.677 163.183 112.184 1.00 76.24 383 PRO D CA 1
ATOM 12559 C C . PRO D 1 411 ? 164.082 162.948 111.627 1.00 76.24 383 PRO D C 1
ATOM 12560 O O . PRO D 1 411 ? 164.907 162.335 112.315 1.00 76.24 383 PRO D O 1
ATOM 12564 N N . ALA D 1 412 ? 164.383 163.413 110.411 1.00 80.81 384 ALA D N 1
ATOM 12565 C CA . ALA D 1 412 ? 165.744 163.320 109.890 1.00 80.81 384 ALA D CA 1
ATOM 12566 C C . ALA D 1 412 ? 166.736 164.255 110.575 1.00 80.81 384 ALA D C 1
ATOM 12567 O O . ALA D 1 412 ? 167.938 163.984 110.525 1.00 80.81 384 ALA D O 1
ATOM 12569 N N . LEU D 1 413 ? 166.268 165.321 111.231 1.00 80.25 385 LEU D N 1
ATOM 12570 C CA . LEU D 1 413 ? 167.111 166.164 112.087 1.00 80.25 385 LEU D CA 1
ATOM 12571 C C . LEU D 1 413 ? 167.708 165.401 113.268 1.00 80.25 385 LEU D C 1
ATOM 12572 O O . LEU D 1 413 ? 168.730 165.817 113.820 1.00 80.25 385 LEU D O 1
ATOM 12577 N N . PHE D 1 414 ? 167.108 164.290 113.650 1.00 80.16 386 PHE D N 1
ATOM 12578 C CA . PHE D 1 414 ? 167.571 163.459 114.749 1.00 80.16 386 PHE D CA 1
ATOM 12579 C C . PHE D 1 414 ? 168.456 162.333 114.227 1.00 80.16 386 PHE D C 1
ATOM 12580 O O . PHE D 1 414 ? 167.980 161.452 113.512 1.00 80.16 386 PHE D O 1
ATOM 12588 N N . ILE D 1 415 ? 169.758 162.417 114.495 1.00 83.66 387 ILE D N 1
ATOM 12589 C CA . ILE D 1 415 ? 170.657 161.298 114.217 1.00 83.66 387 ILE D CA 1
ATOM 12590 C C . ILE D 1 415 ? 170.524 160.270 115.334 1.00 83.66 387 ILE D C 1
ATOM 12591 O O . ILE D 1 415 ? 170.056 160.628 116.423 1.00 83.66 387 ILE D O 1
ATOM 12596 N N . PRO D 1 416 ? 170.945 159.015 115.145 1.00 86.07 388 PRO D N 1
ATOM 12597 C CA . PRO D 1 416 ? 171.086 158.101 116.288 1.00 86.07 388 PRO D CA 1
ATOM 12598 C C . PRO D 1 416 ? 172.087 158.624 117.308 1.00 86.07 388 PRO D C 1
ATOM 12599 O O . PRO D 1 416 ? 173.009 159.382 116.999 1.00 86.07 388 PRO D O 1
ATOM 12603 N N . SER D 1 417 ? 171.894 158.200 118.550 1.00 92.61 389 SER D N 1
ATOM 12604 C CA . SER D 1 417 ? 172.683 158.690 119.667 1.00 92.61 389 SER D CA 1
ATOM 12605 C C . SER D 1 417 ? 173.604 157.587 120.156 1.00 92.61 389 SER D C 1
ATOM 12606 O O . SER D 1 417 ? 173.147 156.509 120.547 1.00 92.61 389 SER D O 1
ATOM 12609 N N . THR D 1 418 ? 174.905 157.871 120.129 1.00 110.41 390 THR D N 1
ATOM 12610 C CA . THR D 1 418 ? 175.935 156.957 120.601 1.00 110.41 390 THR D CA 1
ATOM 12611 C C . THR D 1 418 ? 177.016 157.763 121.304 1.00 110.41 390 THR D C 1
ATOM 12612 O O . THR D 1 418 ? 177.156 158.971 121.096 1.00 110.41 390 THR D O 1
ATOM 12616 N N . GLU D 1 419 ? 177.778 157.070 122.150 1.00 119.95 391 GLU D N 1
ATOM 12617 C CA . GLU D 1 419 ? 178.862 157.708 122.890 1.00 119.95 391 GLU D CA 1
ATOM 12618 C C . GLU D 1 419 ? 180.068 158.003 122.006 1.00 119.95 391 GLU D C 1
ATOM 12619 O O . GLU D 1 419 ? 180.840 158.922 122.304 1.00 119.95 391 GLU D O 1
ATOM 12625 N N . ASN D 1 420 ? 180.245 157.250 120.923 1.00 115.84 392 ASN D N 1
ATOM 12626 C CA . ASN D 1 420 ? 181.395 157.425 120.040 1.00 115.84 392 ASN D CA 1
ATOM 12627 C C . ASN D 1 420 ? 181.237 158.600 119.061 1.00 115.84 392 ASN D C 1
ATOM 12628 O O . ASN D 1 420 ? 180.360 158.644 118.180 1.00 115.84 392 ASN D O 1
ATOM 12633 N N . GLU D 1 421 ? 182.127 159.574 119.255 1.00 115.35 393 GLU D N 1
ATOM 12634 C CA . GLU D 1 421 ? 182.117 160.858 118.578 1.00 115.35 393 GLU D CA 1
ATOM 12635 C C . GLU D 1 421 ? 182.483 160.766 117.100 1.00 115.35 393 GLU D C 1
ATOM 12636 O O . GLU D 1 421 ? 182.272 161.739 116.368 1.00 115.35 393 GLU D O 1
ATOM 12642 N N . GLU D 1 422 ? 182.974 159.623 116.616 1.00 114.60 394 GLU D N 1
ATOM 12643 C CA . GLU D 1 422 ? 183.201 159.574 115.177 1.00 114.60 394 GLU D CA 1
ATOM 12644 C C . GLU D 1 422 ? 181.977 159.073 114.429 1.00 114.60 394 GLU D C 1
ATOM 12645 O O . GLU D 1 422 ? 181.686 159.570 113.338 1.00 114.60 394 GLU D O 1
ATOM 12651 N N . GLN D 1 423 ? 181.275 158.074 114.977 1.00 107.99 395 GLN D N 1
ATOM 12652 C CA . GLN D 1 423 ? 179.938 157.730 114.494 1.00 107.99 395 GLN D CA 1
ATOM 12653 C C . GLN D 1 423 ? 179.001 158.931 114.555 1.00 107.99 395 GLN D C 1
ATOM 12654 O O . GLN D 1 423 ? 178.107 159.068 113.703 1.00 107.99 395 GLN D O 1
ATOM 12660 N N . ARG D 1 424 ? 179.168 159.786 115.581 1.00 101.01 396 ARG D N 1
ATOM 12661 C CA . ARG D 1 424 ? 178.326 160.976 115.686 1.00 101.01 396 ARG D CA 1
ATOM 12662 C C . ARG D 1 424 ? 178.580 161.897 114.499 1.00 101.01 396 ARG D C 1
ATOM 12663 O O . ARG D 1 424 ? 177.633 162.408 113.892 1.00 101.01 396 ARG D O 1
ATOM 12671 N N . LEU D 1 425 ? 179.860 162.163 114.197 1.00 104.00 397 LEU D N 1
ATOM 12672 C CA . LEU D 1 425 ? 180.218 162.971 113.029 1.00 104.00 397 LEU D CA 1
ATOM 12673 C C . LEU D 1 425 ? 179.701 162.320 111.753 1.00 104.00 397 LEU D C 1
ATOM 12674 O O . LEU D 1 425 ? 179.306 163.014 110.815 1.00 104.00 397 LEU D O 1
ATOM 12679 N N . ALA D 1 426 ? 179.816 160.988 111.675 1.00 102.38 398 ALA D N 1
ATOM 12680 C CA . ALA D 1 426 ? 179.364 160.182 110.541 1.00 102.38 398 ALA D CA 1
ATOM 12681 C C . ALA D 1 426 ? 177.899 160.456 110.222 1.00 102.38 398 ALA D C 1
ATOM 12682 O O . ALA D 1 426 ? 177.534 160.764 109.081 1.00 102.38 398 ALA D O 1
ATOM 12684 N N . SER D 1 427 ? 177.048 160.413 111.245 1.00 97.23 399 SER D N 1
ATOM 12685 C CA . SER D 1 427 ? 175.643 160.702 110.986 1.00 97.23 399 SER D CA 1
ATOM 12686 C C . SER D 1 427 ? 175.347 162.196 110.942 1.00 97.23 399 SER D C 1
ATOM 12687 O O . SER D 1 427 ? 174.322 162.592 110.372 1.00 97.23 399 SER D O 1
ATOM 12690 N N . ALA D 1 428 ? 176.251 163.034 111.450 1.00 96.22 400 ALA D N 1
ATOM 12691 C CA . ALA D 1 428 ? 176.178 164.462 111.155 1.00 96.22 400 ALA D CA 1
ATOM 12692 C C . ALA D 1 428 ? 176.418 164.737 109.670 1.00 96.22 400 ALA D C 1
ATOM 12693 O O . ALA D 1 428 ? 175.869 165.694 109.119 1.00 96.22 400 ALA D O 1
ATOM 12695 N N . ARG D 1 429 ? 177.328 163.999 109.032 1.00 94.77 401 ARG D N 1
ATOM 12696 C CA . ARG D 1 429 ? 177.403 164.084 107.573 1.00 94.77 401 ARG D CA 1
ATOM 12697 C C . ARG D 1 429 ? 176.159 163.489 106.924 1.00 94.77 401 ARG D C 1
ATOM 12698 O O . ARG D 1 429 ? 175.652 164.027 105.933 1.00 94.77 401 ARG D O 1
ATOM 12706 N N . ALA D 1 430 ? 175.656 162.375 107.476 1.00 93.24 402 ALA D N 1
ATOM 12707 C CA . ALA D 1 430 ? 174.505 161.675 106.902 1.00 93.24 402 ALA D CA 1
ATOM 12708 C C . ALA D 1 430 ? 173.202 162.468 106.940 1.00 93.24 402 ALA D C 1
ATOM 12709 O O . ALA D 1 430 ? 172.299 162.161 106.154 1.00 93.24 402 ALA D O 1
ATOM 12711 N N . VAL D 1 431 ? 173.051 163.422 107.852 1.00 90.36 403 VAL D N 1
ATOM 12712 C CA . VAL D 1 431 ? 171.807 164.209 107.838 1.00 90.36 403 VAL D CA 1
ATOM 12713 C C . VAL D 1 431 ? 171.811 165.120 106.611 1.00 90.36 403 VAL D C 1
ATOM 12714 O O . VAL D 1 431 ? 172.886 165.617 106.220 1.00 90.36 403 VAL D O 1
ATOM 12718 N N . PRO D 1 432 ? 170.700 165.213 105.877 1.00 90.52 404 PRO D N 1
ATOM 12719 C CA . PRO D 1 432 ? 170.623 166.149 104.750 1.00 90.52 404 PRO D CA 1
ATOM 12720 C C . PRO D 1 432 ? 170.895 167.585 105.170 1.00 90.52 404 PRO D C 1
ATOM 12721 O O . PRO D 1 432 ? 170.379 168.064 106.183 1.00 90.52 404 PRO D O 1
ATOM 12725 N N . ARG D 1 433 ? 171.759 168.248 104.396 1.00 93.10 405 ARG D N 1
ATOM 12726 C CA . ARG D 1 433 ? 172.110 169.645 104.631 1.00 93.10 405 ARG D CA 1
ATOM 12727 C C . ARG D 1 433 ? 170.899 170.559 104.553 1.00 93.10 405 ARG D C 1
ATOM 12728 O O . ARG D 1 433 ? 170.816 171.546 105.294 1.00 93.10 405 ARG D O 1
ATOM 12736 N N . ASN D 1 434 ? 169.963 170.254 103.654 1.00 90.10 406 ASN D N 1
ATOM 12737 C CA . ASN D 1 434 ? 168.788 171.097 103.470 1.00 90.10 406 ASN D CA 1
ATOM 12738 C C . ASN D 1 434 ? 167.835 171.045 104.664 1.00 90.10 406 ASN D C 1
ATOM 12739 O O . ASN D 1 434 ? 167.363 172.089 105.127 1.00 90.10 406 ASN D O 1
ATOM 12744 N N . VAL D 1 435 ? 167.531 169.843 105.168 1.00 89.20 407 VAL D N 1
ATOM 12745 C CA . VAL D 1 435 ? 166.522 169.711 106.215 1.00 89.20 407 VAL D CA 1
ATOM 12746 C C . VAL D 1 435 ? 167.036 170.311 107.526 1.00 89.20 407 VAL D C 1
ATOM 12747 O O . VAL D 1 435 ? 168.212 170.177 107.888 1.00 89.20 407 VAL D O 1
ATOM 12751 N N . GLN D 1 436 ? 166.151 171.047 108.202 1.00 83.49 408 GLN D N 1
ATOM 12752 C CA . GLN D 1 436 ? 166.504 171.869 109.352 1.00 83.49 408 GLN D CA 1
ATOM 12753 C C . GLN D 1 436 ? 165.219 172.218 110.103 1.00 83.49 408 GLN D C 1
ATOM 12754 O O . GLN D 1 436 ? 164.135 172.137 109.514 1.00 83.49 408 GLN D O 1
ATOM 12760 N N . PRO D 1 437 ? 165.274 172.589 111.387 1.00 78.66 409 PRO D N 1
ATOM 12761 C CA . PRO D 1 437 ? 164.033 172.928 112.093 1.00 78.66 409 PRO D CA 1
ATOM 12762 C C . PRO D 1 437 ? 163.506 174.304 111.721 1.00 78.66 409 PRO D C 1
ATOM 12763 O O . PRO D 1 437 ? 164.244 175.285 111.627 1.00 78.66 409 PRO D O 1
ATOM 12767 N N . TYR D 1 438 ? 162.196 174.370 111.516 1.00 77.55 410 TYR D N 1
ATOM 12768 C CA . TYR D 1 438 ? 161.526 175.603 111.124 1.00 77.55 410 TYR D CA 1
ATOM 12769 C C . TYR D 1 438 ? 160.738 176.172 112.293 1.00 77.55 410 TYR D C 1
ATOM 12770 O O . TYR D 1 438 ? 159.705 175.618 112.682 1.00 77.55 410 TYR D O 1
ATOM 12779 N N . VAL D 1 439 ? 161.235 177.273 112.857 1.00 73.54 411 VAL D N 1
ATOM 12780 C CA . VAL D 1 439 ? 160.494 178.022 113.864 1.00 73.54 411 VAL D CA 1
ATOM 12781 C C . VAL D 1 439 ? 159.347 178.711 113.139 1.00 73.54 411 VAL D C 1
ATOM 12782 O O . VAL D 1 439 ? 159.549 179.718 112.452 1.00 73.54 411 VAL D O 1
ATOM 12786 N N . VAL D 1 440 ? 158.138 178.171 113.269 1.00 68.95 412 VAL D N 1
ATOM 12787 C CA . VAL D 1 440 ? 157.037 178.674 112.458 1.00 68.95 412 VAL D CA 1
ATOM 12788 C C . VAL D 1 440 ? 156.442 179.940 113.067 1.00 68.95 412 VAL D C 1
ATOM 12789 O O . VAL D 1 440 ? 156.143 180.899 112.349 1.00 68.95 412 VAL D O 1
ATOM 12793 N N . TYR D 1 441 ? 156.271 179.982 114.383 1.00 65.00 413 TYR D N 1
ATOM 12794 C CA . TYR D 1 441 ? 155.554 181.069 115.024 1.00 65.00 413 TYR D CA 1
ATOM 12795 C C . TYR D 1 441 ? 156.295 181.461 116.293 1.00 65.00 413 TYR D C 1
ATOM 12796 O O . TYR D 1 441 ? 156.846 180.602 116.980 1.00 65.00 413 TYR D O 1
ATOM 12805 N N . GLU D 1 442 ? 156.329 182.760 116.591 1.00 64.87 414 GLU D N 1
ATOM 12806 C CA . GLU D 1 442 ? 157.080 183.271 117.741 1.00 64.87 414 GLU D CA 1
ATOM 12807 C C . GLU D 1 442 ? 156.307 184.389 118.436 1.00 64.87 414 GLU D C 1
ATOM 12808 O O . GLU D 1 442 ? 156.199 185.498 117.904 1.00 64.87 414 GLU D O 1
ATOM 12814 N N . GLU D 1 443 ? 155.764 184.095 119.613 1.00 59.86 415 GLU D N 1
ATOM 12815 C CA . GLU D 1 443 ? 155.149 185.121 120.442 1.00 59.86 415 GLU D CA 1
ATOM 12816 C C . GLU D 1 443 ? 156.201 185.774 121.329 1.00 59.86 415 GLU D C 1
ATOM 12817 O O . GLU D 1 443 ? 156.973 185.086 122.003 1.00 59.86 415 GLU D O 1
ATOM 12823 N N . VAL D 1 444 ? 156.230 187.101 121.323 1.00 56.39 416 VAL D N 1
ATOM 12824 C CA . VAL D 1 444 ? 157.116 187.897 122.162 1.00 56.39 416 VAL D CA 1
ATOM 12825 C C . VAL D 1 444 ? 156.228 188.873 122.918 1.00 56.39 416 VAL D C 1
ATOM 12826 O O . VAL D 1 444 ? 155.281 189.420 122.342 1.00 56.39 416 VAL D O 1
ATOM 12830 N N . THR D 1 445 ? 156.501 189.082 124.206 1.00 53.47 417 THR D N 1
ATOM 12831 C CA . THR D 1 445 ? 155.636 189.974 124.963 1.00 53.47 417 THR D CA 1
ATOM 12832 C C . THR D 1 445 ? 156.395 190.711 126.047 1.00 53.47 417 THR D C 1
ATOM 12833 O O . THR D 1 445 ? 157.523 190.360 126.401 1.00 53.47 417 THR D O 1
ATOM 12837 N N . ASN D 1 446 ? 155.762 191.770 126.535 1.00 56.84 418 ASN D N 1
ATOM 12838 C CA . ASN D 1 446 ? 156.217 192.521 127.690 1.00 56.84 418 ASN D CA 1
ATOM 12839 C C . ASN D 1 446 ? 155.532 192.089 128.978 1.00 56.84 418 ASN D C 1
ATOM 12840 O O . ASN D 1 446 ? 155.911 192.572 130.049 1.00 56.84 418 ASN D O 1
ATOM 12845 N N . VAL D 1 447 ? 154.530 191.209 128.914 1.00 52.94 419 VAL D N 1
ATOM 12846 C CA . VAL D 1 447 ? 153.826 190.848 130.137 1.00 52.94 419 VAL D CA 1
ATOM 12847 C C . VAL D 1 447 ? 154.216 189.434 130.566 1.00 52.94 419 VAL D C 1
ATOM 12848 O O . VAL D 1 447 ? 155.042 189.279 131.473 1.00 52.94 419 VAL D O 1
ATOM 12852 N N . TRP D 1 448 ? 153.715 188.412 129.861 1.00 50.07 420 TRP D N 1
ATOM 12853 C CA . TRP D 1 448 ? 154.067 186.998 130.008 1.00 50.07 420 TRP D CA 1
ATOM 12854 C C . TRP D 1 448 ? 153.314 186.185 128.970 1.00 50.07 420 TRP D C 1
ATOM 12855 O O . TRP D 1 448 ? 152.271 186.608 128.468 1.00 50.07 420 TRP D O 1
ATOM 12866 N N . ILE D 1 449 ? 153.845 185.004 128.679 1.00 53.08 421 ILE D N 1
ATOM 12867 C CA . ILE D 1 449 ? 153.185 184.055 127.792 1.00 53.08 421 ILE D CA 1
ATOM 12868 C C . ILE D 1 449 ? 152.234 183.185 128.602 1.00 53.08 421 ILE D C 1
ATOM 12869 O O . ILE D 1 449 ? 152.646 182.536 129.567 1.00 53.08 421 ILE D O 1
ATOM 12874 N N . ASN D 1 450 ? 150.967 183.152 128.204 1.00 55.48 422 ASN D N 1
ATOM 12875 C CA . ASN D 1 450 ? 150.080 182.074 128.613 1.00 55.48 422 ASN D CA 1
ATOM 12876 C C . ASN D 1 450 ? 150.228 180.924 127.625 1.00 55.48 422 ASN D C 1
ATOM 12877 O O . ASN D 1 450 ? 150.228 181.140 126.410 1.00 55.48 422 ASN D O 1
ATOM 12882 N N . VAL D 1 451 ? 150.381 179.710 128.146 1.00 56.17 423 VAL D N 1
ATOM 12883 C CA . VAL D 1 451 ? 150.503 178.526 127.300 1.00 56.17 423 VAL D CA 1
ATOM 12884 C C . VAL D 1 451 ? 149.124 178.141 126.780 1.00 56.17 423 VAL D C 1
ATOM 12885 O O . VAL D 1 451 ? 148.239 177.763 127.551 1.00 56.17 423 VAL D O 1
ATOM 12889 N N . HIS D 1 452 ? 148.950 178.221 125.470 1.00 60.29 424 HIS D N 1
ATOM 12890 C CA . HIS D 1 452 ? 147.722 177.816 124.805 1.00 60.29 424 HIS D CA 1
ATOM 12891 C C . HIS D 1 452 ? 147.979 176.520 124.052 1.00 60.29 424 HIS D C 1
ATOM 12892 O O . HIS D 1 452 ? 148.850 176.478 123.178 1.00 60.29 424 HIS D O 1
ATOM 12899 N N . ASP D 1 453 ? 147.230 175.464 124.378 1.00 67.29 425 ASP D N 1
ATOM 12900 C CA . ASP D 1 453 ? 147.444 174.198 123.682 1.00 67.29 425 ASP D CA 1
ATOM 12901 C C . ASP D 1 453 ? 146.610 174.104 122.408 1.00 67.29 425 ASP D C 1
ATOM 12902 O O . ASP D 1 453 ? 145.965 173.084 122.145 1.00 67.29 425 ASP D O 1
ATOM 12907 N N . ILE D 1 454 ? 146.663 175.146 121.585 1.00 66.12 426 ILE D N 1
ATOM 12908 C CA . ILE D 1 454 ? 145.944 175.208 120.325 1.00 66.12 426 ILE D CA 1
ATOM 12909 C C . ILE D 1 454 ? 146.971 175.430 119.230 1.00 66.12 426 ILE D C 1
ATOM 12910 O O . ILE D 1 454 ? 147.514 176.534 119.103 1.00 66.12 426 ILE D O 1
ATOM 12915 N N . PHE D 1 455 ? 147.266 174.384 118.465 1.00 65.34 427 PHE D N 1
ATOM 12916 C CA . PHE D 1 455 ? 148.177 174.527 117.341 1.00 65.34 427 PHE D CA 1
ATOM 12917 C C . PHE D 1 455 ? 147.540 174.085 116.031 1.00 65.34 427 PHE D C 1
ATOM 12918 O O . PHE D 1 455 ? 147.592 174.840 115.056 1.00 65.34 427 PHE D O 1
ATOM 12926 N N . TYR D 1 456 ? 146.952 172.877 115.981 1.00 72.22 428 TYR D N 1
ATOM 12927 C CA . TYR D 1 456 ? 146.329 172.180 114.845 1.00 72.22 428 TYR D CA 1
ATOM 12928 C C . TYR D 1 456 ? 146.992 172.345 113.475 1.00 72.22 428 TYR D C 1
ATOM 12929 O O . TYR D 1 456 ? 146.755 173.359 112.810 1.00 72.22 428 TYR D O 1
ATOM 12938 N N . PRO D 1 457 ? 147.746 171.377 112.974 1.00 71.25 429 PRO D N 1
ATOM 12939 C CA . PRO D 1 457 ? 148.308 171.528 111.647 1.00 71.25 429 PRO D CA 1
ATOM 12940 C C . PRO D 1 457 ? 147.349 170.991 110.609 1.00 71.25 429 PRO D C 1
ATOM 12941 O O . PRO D 1 457 ? 146.530 170.111 110.877 1.00 71.25 429 PRO D O 1
ATOM 12945 N N . PHE D 1 458 ? 147.448 171.548 109.421 1.00 75.98 430 PHE D N 1
ATOM 12946 C CA . PHE D 1 458 ? 146.657 171.148 108.276 1.00 75.98 430 PHE D CA 1
ATOM 12947 C C . PHE D 1 458 ? 147.468 170.190 107.416 1.00 75.98 430 PHE D C 1
ATOM 12948 O O . PHE D 1 458 ? 148.671 170.023 107.630 1.00 75.98 430 PHE D O 1
ATOM 12956 N N . PRO D 1 459 ? 146.833 169.485 106.471 1.00 86.47 431 PRO D N 1
ATOM 12957 C CA . PRO D 1 459 ? 147.611 168.725 105.489 1.00 86.47 431 PRO D CA 1
ATOM 12958 C C . PRO D 1 459 ? 148.479 169.637 104.648 1.00 86.47 431 PRO D C 1
ATOM 12959 O O . PRO D 1 459 ? 148.073 170.730 104.251 1.00 86.47 431 PRO D O 1
ATOM 12963 N N . GLN D 1 460 ? 149.682 169.164 104.365 1.00 106.02 432 GLN D N 1
ATOM 12964 C CA . GLN D 1 460 ? 150.671 169.960 103.658 1.00 106.02 432 GLN D CA 1
ATOM 12965 C C . GLN D 1 460 ? 150.786 169.477 102.220 1.00 106.02 432 GLN D C 1
ATOM 12966 O O . GLN D 1 460 ? 151.786 169.718 101.541 1.00 106.02 432 GLN D O 1
ATOM 12972 N N . SER D 1 461 ? 149.722 168.836 101.736 1.00 118.68 433 SER D N 1
ATOM 12973 C CA . SER D 1 461 ? 149.725 168.108 100.474 1.00 118.68 433 SER D CA 1
ATOM 12974 C C . SER D 1 461 ? 149.716 169.020 99.259 1.00 118.68 433 SER D C 1
ATOM 12975 O O . SER D 1 461 ? 149.889 168.533 98.138 1.00 118.68 433 SER D O 1
ATOM 12978 N N . GLU D 1 462 ? 149.506 170.317 99.451 1.00 127.70 434 GLU D N 1
ATOM 12979 C CA . GLU D 1 462 ? 149.482 171.287 98.368 1.00 127.70 434 GLU D CA 1
ATOM 12980 C C . GLU D 1 462 ? 150.771 172.093 98.454 1.00 127.70 434 GLU D C 1
ATOM 12981 O O . GLU D 1 462 ? 150.868 173.055 99.219 1.00 127.70 434 GLU D O 1
ATOM 12987 N N . GLY D 1 463 ? 151.763 171.719 97.647 1.00 124.77 435 GLY D N 1
ATOM 12988 C CA . GLY D 1 463 ? 152.994 172.480 97.673 1.00 124.77 435 GLY D CA 1
ATOM 12989 C C . GLY D 1 463 ? 153.833 172.253 98.914 1.00 124.77 435 GLY D C 1
ATOM 12990 O O . GLY D 1 463 ? 153.792 173.093 99.817 1.00 124.77 435 GLY D O 1
ATOM 12991 N N . GLU D 1 464 ? 154.611 171.160 98.989 1.00 120.80 436 GLU D N 1
ATOM 12992 C CA . GLU D 1 464 ? 155.108 170.592 100.247 1.00 120.80 436 GLU D CA 1
ATOM 12993 C C . GLU D 1 464 ? 156.136 171.447 100.992 1.00 120.80 436 GLU D C 1
ATOM 12994 O O . GLU D 1 464 ? 157.187 170.954 101.412 1.00 120.80 436 GLU D O 1
ATOM 13000 N N . ASP D 1 465 ? 155.824 172.727 101.152 1.00 109.74 437 ASP D N 1
ATOM 13001 C CA . ASP D 1 465 ? 156.407 173.607 102.152 1.00 109.74 437 ASP D CA 1
ATOM 13002 C C . ASP D 1 465 ? 155.183 174.323 102.715 1.00 109.74 437 ASP D C 1
ATOM 13003 O O . ASP D 1 465 ? 154.059 173.821 102.595 1.00 109.74 437 ASP D O 1
ATOM 13008 N N . GLU D 1 466 ? 155.406 175.455 103.394 1.00 99.83 438 GLU D N 1
ATOM 13009 C CA . GLU D 1 466 ? 154.379 176.421 103.834 1.00 99.83 438 GLU D CA 1
ATOM 13010 C C . GLU D 1 466 ? 153.298 175.771 104.710 1.00 99.83 438 GLU D C 1
ATOM 13011 O O . GLU D 1 466 ? 152.163 175.529 104.301 1.00 99.83 438 GLU D O 1
ATOM 13017 N N . LEU D 1 467 ? 153.712 175.433 105.928 1.00 82.95 439 LEU D N 1
ATOM 13018 C CA . LEU D 1 467 ? 152.768 174.918 106.913 1.00 82.95 439 LEU D CA 1
ATOM 13019 C C . LEU D 1 467 ? 151.740 175.974 107.316 1.00 82.95 439 LEU D C 1
ATOM 13020 O O . LEU D 1 467 ? 152.077 177.134 107.596 1.00 82.95 439 LEU D O 1
ATOM 13025 N N . CYS D 1 468 ? 150.478 175.554 107.288 1.00 75.78 440 CYS D N 1
ATOM 13026 C CA . CYS D 1 468 ? 149.314 176.348 107.646 1.00 75.78 440 CYS D CA 1
ATOM 13027 C C . CYS D 1 468 ? 148.708 175.744 108.906 1.00 75.78 440 CYS D C 1
ATOM 13028 O O . CYS D 1 468 ? 148.431 174.541 108.940 1.00 75.78 440 CYS D O 1
ATOM 13031 N N . PHE D 1 469 ? 148.529 176.557 109.947 1.00 67.26 441 PHE D N 1
ATOM 13032 C CA . PHE D 1 469 ? 147.952 176.060 111.194 1.00 67.26 441 PHE D CA 1
ATOM 13033 C C . PHE D 1 469 ? 146.988 177.078 111.793 1.00 67.26 441 PHE D C 1
ATOM 13034 O O . PHE D 1 469 ? 146.917 178.231 111.363 1.00 67.26 441 PHE D O 1
ATOM 13042 N N . LEU D 1 470 ? 146.231 176.631 112.804 1.00 65.40 442 LEU D N 1
ATOM 13043 C CA . LEU D 1 470 ? 145.386 177.497 113.631 1.00 65.40 442 LEU D CA 1
ATOM 13044 C C . LEU D 1 470 ? 146.004 177.690 115.010 1.00 65.40 442 LEU D C 1
ATOM 13045 O O . LEU D 1 470 ? 145.828 176.859 115.902 1.00 65.40 442 LEU D O 1
ATOM 13050 N N . ARG D 1 471 ? 146.638 178.837 115.210 1.00 63.46 443 ARG D N 1
ATOM 13051 C CA . ARG D 1 471 ? 147.339 179.138 116.450 1.00 63.46 443 ARG D CA 1
ATOM 13052 C C . ARG D 1 471 ? 146.625 180.205 117.263 1.00 63.46 443 ARG D C 1
ATOM 13053 O O . ARG D 1 471 ? 146.217 181.236 116.720 1.00 63.46 443 ARG D O 1
ATOM 13061 N N . ALA D 1 472 ? 146.403 179.916 118.542 1.00 58.68 444 ALA D N 1
ATOM 13062 C CA . ALA D 1 472 ? 145.858 180.904 119.459 1.00 58.68 444 ALA D CA 1
ATOM 13063 C C . ALA D 1 472 ? 146.973 181.877 119.824 1.00 58.68 444 ALA D C 1
ATOM 13064 O O . ALA D 1 472 ? 148.083 181.452 120.154 1.00 58.68 444 ALA D O 1
ATOM 13066 N N . ASN D 1 473 ? 146.693 183.178 119.763 1.00 62.58 445 ASN D N 1
ATOM 13067 C CA . ASN D 1 473 ? 147.709 184.189 120.061 1.00 62.58 445 ASN D CA 1
ATOM 13068 C C . ASN D 1 473 ? 147.072 185.322 120.852 1.00 62.58 445 ASN D C 1
ATOM 13069 O O . ASN D 1 473 ? 146.323 186.135 120.304 1.00 62.58 445 ASN D O 1
ATOM 13074 N N . GLU D 1 474 ? 147.382 185.352 122.143 1.00 64.03 446 GLU D N 1
ATOM 13075 C CA . GLU D 1 474 ? 146.940 186.383 123.070 1.00 64.03 446 GLU D CA 1
ATOM 13076 C C . GLU D 1 474 ? 147.842 187.611 123.074 1.00 64.03 446 GLU D C 1
ATOM 13077 O O . GLU D 1 474 ? 147.361 188.728 123.294 1.00 64.03 446 GLU D O 1
ATOM 13083 N N . CYS D 1 475 ? 149.129 187.429 122.781 1.00 66.24 447 CYS D N 1
ATOM 13084 C CA . CYS D 1 475 ? 150.105 188.513 122.855 1.00 66.24 447 CYS D CA 1
ATOM 13085 C C . CYS D 1 475 ? 149.891 189.645 121.854 1.00 66.24 447 CYS D C 1
ATOM 13086 O O . CYS D 1 475 ? 150.289 190.781 122.137 1.00 66.24 447 CYS D O 1
ATOM 13089 N N . LYS D 1 476 ? 149.322 189.371 120.682 1.00 65.64 448 LYS D N 1
ATOM 13090 C CA . LYS D 1 476 ? 149.069 190.421 119.694 1.00 65.64 448 LYS D CA 1
ATOM 13091 C C . LYS D 1 476 ? 148.122 191.528 120.138 1.00 65.64 448 LYS D C 1
ATOM 13092 O O . LYS D 1 476 ? 148.524 192.689 120.268 1.00 65.64 448 LYS D O 1
ATOM 13098 N N . THR D 1 477 ? 146.861 191.168 120.370 1.00 64.78 449 THR D N 1
ATOM 13099 C CA . THR D 1 477 ? 145.839 192.136 120.735 1.00 64.78 449 THR D CA 1
ATOM 13100 C C . THR D 1 477 ? 145.570 192.224 122.227 1.00 64.78 449 THR D C 1
ATOM 13101 O O . THR D 1 477 ? 144.811 193.104 122.646 1.00 64.78 449 THR D O 1
ATOM 13105 N N . GLY D 1 478 ? 146.148 191.343 123.037 1.00 64.31 450 GLY D N 1
ATOM 13106 C CA . GLY D 1 478 ? 145.888 191.320 124.454 1.00 64.31 450 GLY D CA 1
ATOM 13107 C C . GLY D 1 478 ? 144.879 190.278 124.865 1.00 64.31 450 GLY D C 1
ATOM 13108 O O . GLY D 1 478 ? 144.754 189.991 126.057 1.00 64.31 450 GLY D O 1
ATOM 13109 N N . PHE D 1 479 ? 144.114 189.747 123.926 1.00 61.85 451 PHE D N 1
ATOM 13110 C CA . PHE D 1 479 ? 143.138 188.717 124.231 1.00 61.85 451 PHE D CA 1
ATOM 13111 C C . PHE D 1 479 ? 143.444 187.496 123.381 1.00 61.85 451 PHE D C 1
ATOM 13112 O O . PHE D 1 479 ? 143.900 187.625 122.241 1.00 61.85 451 PHE D O 1
ATOM 13120 N N . CYS D 1 480 ? 143.249 186.315 123.967 1.00 65.45 452 CYS D N 1
ATOM 13121 C CA . CYS D 1 480 ? 143.460 185.044 123.284 1.00 65.45 452 CYS D CA 1
ATOM 13122 C C . CYS D 1 480 ? 142.514 184.919 122.103 1.00 65.45 452 CYS D C 1
ATOM 13123 O O . CYS D 1 480 ? 141.298 184.885 122.282 1.00 65.45 452 CYS D O 1
ATOM 13126 N N . HIS D 1 481 ? 143.051 184.910 120.891 1.00 63.99 453 HIS D N 1
ATOM 13127 C CA . HIS D 1 481 ? 142.235 184.839 119.693 1.00 63.99 453 HIS D CA 1
ATOM 13128 C C . HIS D 1 481 ? 142.787 183.777 118.764 1.00 63.99 453 HIS D C 1
ATOM 13129 O O . HIS D 1 481 ? 143.991 183.527 118.748 1.00 63.99 453 HIS D O 1
ATOM 13136 N N . LEU D 1 482 ? 141.901 183.109 118.030 1.00 62.14 454 LEU D N 1
ATOM 13137 C CA . LEU D 1 482 ? 142.383 182.140 117.061 1.00 62.14 454 LEU D CA 1
ATOM 13138 C C . LEU D 1 482 ? 142.948 182.851 115.840 1.00 62.14 454 LEU D C 1
ATOM 13139 O O . LEU D 1 482 ? 142.464 183.909 115.423 1.00 62.14 454 LEU D O 1
ATOM 13144 N N . TYR D 1 483 ? 143.920 182.214 115.201 1.00 64.00 455 TYR D N 1
ATOM 13145 C CA . TYR D 1 483 ? 144.449 182.752 113.965 1.00 64.00 455 TYR D CA 1
ATOM 13146 C C . TYR D 1 483 ? 144.692 181.600 113.009 1.00 64.00 455 TYR D C 1
ATOM 13147 O O . TYR D 1 483 ? 144.998 180.483 113.431 1.00 64.00 455 TYR D O 1
ATOM 13156 N N . LYS D 1 484 ? 144.617 181.899 111.720 1.00 69.80 456 LYS D N 1
ATOM 13157 C CA . LYS D 1 484 ? 145.180 181.049 110.684 1.00 69.80 456 LYS D CA 1
ATOM 13158 C C . LYS D 1 484 ? 146.513 181.670 110.303 1.00 69.80 456 LYS D C 1
ATOM 13159 O O . LYS D 1 484 ? 146.572 182.858 109.929 1.00 69.80 456 LYS D O 1
ATOM 13165 N N . VAL D 1 485 ? 147.569 180.864 110.386 1.00 73.50 457 VAL D N 1
ATOM 13166 C CA . VAL D 1 485 ? 148.925 181.314 110.134 1.00 73.50 457 VAL D CA 1
ATOM 13167 C C . VAL D 1 485 ? 149.494 180.441 109.035 1.00 73.50 457 VAL D C 1
ATOM 13168 O O . VAL D 1 485 ? 149.417 179.209 109.110 1.00 73.50 457 VAL D O 1
ATOM 13172 N N . THR D 1 486 ? 150.048 181.077 108.014 1.00 82.28 458 THR D N 1
ATOM 13173 C CA . THR D 1 486 ? 150.728 180.387 106.927 1.00 82.28 458 THR D CA 1
ATOM 13174 C C . THR D 1 486 ? 152.173 180.854 107.004 1.00 82.28 458 THR D C 1
ATOM 13175 O O . THR D 1 486 ? 152.458 182.026 106.741 1.00 82.28 458 THR D O 1
ATOM 13179 N N . ALA D 1 487 ? 153.087 179.956 107.347 1.00 87.32 459 ALA D N 1
ATOM 13180 C CA . ALA D 1 487 ? 154.494 180.331 107.314 1.00 87.32 459 ALA D CA 1
ATOM 13181 C C . ALA D 1 487 ? 155.144 179.825 106.037 1.00 87.32 459 ALA D C 1
ATOM 13182 O O . ALA D 1 487 ? 154.476 179.325 105.139 1.00 87.32 459 ALA D O 1
ATOM 13184 N N . VAL D 1 488 ? 156.445 180.069 105.914 1.00 89.40 460 VAL D N 1
ATOM 13185 C CA . VAL D 1 488 ? 157.207 179.703 104.725 1.00 89.40 460 VAL D CA 1
ATOM 13186 C C . VAL D 1 488 ? 158.335 178.785 105.166 1.00 89.40 460 VAL D C 1
ATOM 13187 O O . VAL D 1 488 ? 159.288 179.227 105.818 1.00 89.40 460 VAL D O 1
ATOM 13191 N N . LEU D 1 489 ? 158.235 177.510 104.808 1.00 87.80 461 LEU D N 1
ATOM 13192 C CA . LEU D 1 489 ? 159.274 176.537 105.136 1.00 87.80 461 LEU D CA 1
ATOM 13193 C C . LEU D 1 489 ? 160.272 176.534 103.991 1.00 87.80 461 LEU D C 1
ATOM 13194 O O . LEU D 1 489 ? 160.203 175.711 103.079 1.00 87.80 461 LEU D O 1
ATOM 13199 N N . LYS D 1 490 ? 161.214 177.469 104.036 1.00 87.26 462 LYS D N 1
ATOM 13200 C CA . LYS D 1 490 ? 162.309 177.518 103.079 1.00 87.26 462 LYS D CA 1
ATOM 13201 C C . LYS D 1 490 ? 163.602 177.151 103.796 1.00 87.26 462 LYS D C 1
ATOM 13202 O O . LYS D 1 490 ? 163.890 177.663 104.883 1.00 87.26 462 LYS D O 1
ATOM 13208 N N . SER D 1 491 ? 164.331 176.200 103.229 1.00 85.98 463 SER D N 1
ATOM 13209 C CA . SER D 1 491 ? 165.571 175.750 103.839 1.00 85.98 463 SER D CA 1
ATOM 13210 C C . SER D 1 491 ? 166.694 176.746 103.594 1.00 85.98 463 SER D C 1
ATOM 13211 O O . SER D 1 491 ? 166.888 177.217 102.470 1.00 85.98 463 SER D O 1
ATOM 13214 N N . GLN D 1 492 ? 167.446 177.055 104.646 1.00 90.35 464 GLN D N 1
ATOM 13215 C CA . GLN D 1 492 ? 168.615 177.906 104.500 1.00 90.35 464 GLN D CA 1
ATOM 13216 C C . GLN D 1 492 ? 169.850 177.105 104.115 1.00 90.35 464 GLN D C 1
ATOM 13217 O O . GLN D 1 492 ? 170.746 177.643 103.454 1.00 90.35 464 GLN D O 1
ATOM 13223 N N . GLY D 1 493 ? 169.904 175.831 104.488 1.00 90.78 465 GLY D N 1
ATOM 13224 C CA . GLY D 1 493 ? 171.011 174.970 104.131 1.00 90.78 465 GLY D CA 1
ATOM 13225 C C . GLY D 1 493 ? 172.077 174.996 105.201 1.00 90.78 465 GLY D C 1
ATOM 13226 O O . GLY D 1 493 ? 172.854 175.951 105.275 1.00 90.78 465 GLY D O 1
ATOM 13227 N N . TYR D 1 494 ? 172.146 173.957 106.025 1.00 95.32 466 TYR D N 1
ATOM 13228 C CA . TYR D 1 494 ? 173.018 173.960 107.190 1.00 95.32 466 TYR D CA 1
ATOM 13229 C C . TYR D 1 494 ? 173.998 172.801 107.145 1.00 95.32 466 TYR D C 1
ATOM 13230 O O . TYR D 1 494 ? 173.611 171.660 106.876 1.00 95.32 466 TYR D O 1
ATOM 13239 N N . ASP D 1 495 ? 175.263 173.106 107.412 1.00 102.33 467 ASP D N 1
ATOM 13240 C CA . ASP D 1 495 ? 176.289 172.093 107.625 1.00 102.33 467 ASP D CA 1
ATOM 13241 C C . ASP D 1 495 ? 176.191 171.674 109.083 1.00 102.33 467 ASP D C 1
ATOM 13242 O O . ASP D 1 495 ? 176.734 172.337 109.969 1.00 102.33 467 ASP D O 1
ATOM 13247 N N . TRP D 1 496 ? 175.496 170.568 109.340 1.00 94.98 468 TRP D N 1
ATOM 13248 C CA . TRP D 1 496 ? 175.178 170.188 110.709 1.00 94.98 468 TRP D CA 1
ATOM 13249 C C . TRP D 1 496 ? 176.333 169.519 111.435 1.00 94.98 468 TRP D C 1
ATOM 13250 O O . TRP D 1 496 ? 176.212 169.245 112.632 1.00 94.98 468 TRP D O 1
ATOM 13261 N N . SER D 1 497 ? 177.439 169.246 110.752 1.00 99.65 469 SER D N 1
ATOM 13262 C CA . SER D 1 497 ? 178.587 168.658 111.425 1.00 99.65 469 SER D CA 1
ATOM 13263 C C . SER D 1 497 ? 179.371 169.706 112.203 1.00 99.65 469 SER D C 1
ATOM 13264 O O . SER D 1 497 ? 179.701 169.501 113.376 1.00 99.65 469 SER D O 1
ATOM 13267 N N . GLU D 1 498 ? 179.685 170.828 111.565 1.00 101.42 470 GLU D N 1
ATOM 13268 C CA . GLU D 1 498 ? 180.310 171.931 112.271 1.00 101.42 470 GLU D CA 1
ATOM 13269 C C . GLU D 1 498 ? 179.273 172.619 113.164 1.00 101.42 470 GLU D C 1
ATOM 13270 O O . GLU D 1 498 ? 178.120 172.795 112.763 1.00 101.42 470 GLU D O 1
ATOM 13276 N N . PRO D 1 499 ? 179.651 173.006 114.380 1.00 98.44 471 PRO D N 1
ATOM 13277 C CA . PRO D 1 499 ? 178.697 173.643 115.291 1.00 98.44 471 PRO D CA 1
ATOM 13278 C C . PRO D 1 499 ? 178.642 175.156 115.106 1.00 98.44 471 PRO D C 1
ATOM 13279 O O . PRO D 1 499 ? 179.526 175.769 114.509 1.00 98.44 471 PRO D O 1
ATOM 13283 N N . PHE D 1 500 ? 177.602 175.754 115.680 1.00 94.33 472 PHE D N 1
ATOM 13284 C CA . PHE D 1 500 ? 177.364 177.186 115.525 1.00 94.33 472 PHE D CA 1
ATOM 13285 C C . PHE D 1 500 ? 176.402 177.652 116.607 1.00 94.33 472 PHE D C 1
ATOM 13286 O O . PHE D 1 500 ? 175.720 176.850 117.250 1.00 94.33 472 PHE D O 1
ATOM 13294 N N . SER D 1 501 ? 176.349 178.971 116.787 1.00 94.61 473 SER D N 1
ATOM 13295 C CA . SER D 1 501 ? 175.385 179.651 117.638 1.00 94.61 473 SER D CA 1
ATOM 13296 C C . SER D 1 501 ? 174.321 180.333 116.788 1.00 94.61 473 SER D C 1
ATOM 13297 O O . SER D 1 501 ? 174.636 181.251 116.022 1.00 94.61 473 SER D O 1
ATOM 13300 N N . PRO D 1 502 ? 173.071 179.878 116.895 1.00 93.51 474 PRO D N 1
ATOM 13301 C CA . PRO D 1 502 ? 171.969 180.556 116.203 1.00 93.51 474 PRO D CA 1
ATOM 13302 C C . PRO D 1 502 ? 171.751 181.975 116.706 1.00 93.51 474 PRO D C 1
ATOM 13303 O O . PRO D 1 502 ? 171.974 182.287 117.877 1.00 93.51 474 PRO D O 1
ATOM 13307 N N . GLY D 1 503 ? 171.310 182.839 115.793 1.00 105.77 475 GLY D N 1
ATOM 13308 C CA . GLY D 1 503 ? 170.940 184.194 116.137 1.00 105.77 475 GLY D CA 1
ATOM 13309 C C . GLY D 1 503 ? 169.521 184.276 116.662 1.00 105.77 475 GLY D C 1
ATOM 13310 O O . GLY D 1 503 ? 168.809 183.280 116.791 1.00 105.77 475 GLY D O 1
ATOM 13311 N N . GLU D 1 504 ? 169.101 185.507 116.965 1.00 111.79 476 GLU D N 1
ATOM 13312 C CA . GLU D 1 504 ? 167.801 185.719 117.592 1.00 111.79 476 GLU D CA 1
ATOM 13313 C C . GLU D 1 504 ? 166.636 185.526 116.625 1.00 111.79 476 GLU D C 1
ATOM 13314 O O . GLU D 1 504 ? 165.513 185.278 117.073 1.00 111.79 476 GLU D O 1
ATOM 13320 N N . ASP D 1 505 ? 166.876 185.622 115.320 1.00 107.46 477 ASP D N 1
ATOM 13321 C CA . ASP D 1 505 ? 165.862 185.406 114.295 1.00 107.46 477 ASP D CA 1
ATOM 13322 C C . ASP D 1 505 ? 166.384 184.452 113.240 1.00 107.46 477 ASP D C 1
ATOM 13323 O O . ASP D 1 505 ? 166.113 184.601 112.046 1.00 107.46 477 ASP D O 1
ATOM 13328 N N . GLU D 1 506 ? 167.149 183.454 113.672 1.00 96.57 478 GLU D N 1
ATOM 13329 C CA . GLU D 1 506 ? 167.885 182.606 112.747 1.00 96.57 478 GLU D CA 1
ATOM 13330 C C . GLU D 1 506 ? 166.977 181.587 112.072 1.00 96.57 478 GLU D C 1
ATOM 13331 O O . GLU D 1 506 ? 166.913 181.528 110.841 1.00 96.57 478 GLU D O 1
ATOM 13337 N N . PHE D 1 507 ? 166.273 180.781 112.858 1.00 84.32 479 PHE D N 1
ATOM 13338 C CA . PHE D 1 507 ? 165.451 179.716 112.302 1.00 84.32 479 PHE D CA 1
ATOM 13339 C C . PHE D 1 507 ? 164.010 180.163 112.085 1.00 84.32 479 PHE D C 1
ATOM 13340 O O . PHE D 1 507 ? 163.159 179.335 111.743 1.00 84.32 479 PHE D O 1
ATOM 13348 N N . LYS D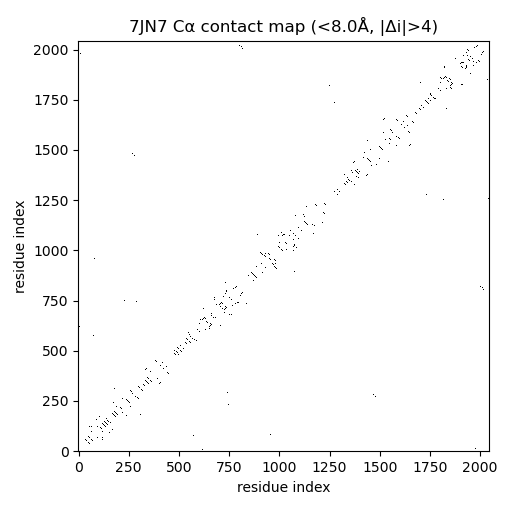 1 508 ? 163.726 181.448 112.291 1.00 83.24 480 LYS D N 1
ATOM 13349 C CA . LYS D 1 508 ? 162.379 181.990 112.147 1.00 83.24 480 LYS D CA 1
ATOM 13350 C C . LYS D 1 508 ? 161.973 182.035 110.679 1.00 83.24 480 LYS D C 1
ATOM 13351 O O . LYS D 1 508 ? 162.683 182.605 109.844 1.00 83.24 480 LYS D O 1
ATOM 13357 N N . CYS D 1 509 ? 160.835 181.433 110.370 1.00 83.30 481 CYS D N 1
ATOM 13358 C CA . CYS D 1 509 ? 160.257 181.494 109.042 1.00 83.30 481 CYS D CA 1
ATOM 13359 C C . CYS D 1 509 ? 159.628 182.860 108.783 1.00 83.30 481 CYS D C 1
ATOM 13360 O O . CYS D 1 509 ? 159.147 183.517 109.709 1.00 83.30 481 CYS D O 1
ATOM 13363 N N . PRO D 1 510 ? 159.632 183.316 107.535 1.00 84.00 482 PRO D N 1
ATOM 13364 C CA . PRO D 1 510 ? 158.761 184.430 107.160 1.00 84.00 482 PRO D CA 1
ATOM 13365 C C . PRO D 1 510 ? 157.333 183.935 107.002 1.00 84.00 482 PRO D C 1
ATOM 13366 O O . PRO D 1 510 ? 157.086 182.781 106.649 1.00 84.00 482 PRO D O 1
ATOM 13370 N N . ILE D 1 511 ? 156.386 184.812 107.300 1.00 82.93 483 ILE D N 1
ATOM 13371 C CA . ILE D 1 511 ? 154.980 184.429 107.341 1.00 82.93 483 ILE D CA 1
ATOM 13372 C C . ILE D 1 511 ? 154.272 184.910 106.074 1.00 82.93 483 ILE D C 1
ATOM 13373 O O . ILE D 1 511 ? 154.445 186.057 105.643 1.00 82.93 483 ILE D O 1
ATOM 13378 N N . LYS D 1 512 ? 153.513 184.009 105.442 1.00 83.82 484 LYS D N 1
ATOM 13379 C CA . LYS D 1 512 ? 152.649 184.402 104.330 1.00 83.82 484 LYS D CA 1
ATOM 13380 C C . LYS D 1 512 ? 151.482 185.272 104.786 1.00 83.82 484 LYS D C 1
ATOM 13381 O O . LYS D 1 512 ? 151.308 186.393 104.295 1.00 83.82 484 LYS D O 1
ATOM 13387 N N . GLU D 1 513 ? 150.678 184.785 105.729 1.00 81.07 485 GLU D N 1
ATOM 13388 C CA . GLU D 1 513 ? 149.562 185.577 106.229 1.00 81.07 485 GLU D CA 1
ATOM 13389 C C . GLU D 1 513 ? 149.230 185.143 107.647 1.00 81.07 485 GLU D C 1
ATOM 13390 O O . GLU D 1 513 ? 149.556 184.030 108.082 1.00 81.07 485 GLU D O 1
ATOM 13396 N N . GLU D 1 514 ? 148.531 186.050 108.348 1.00 72.99 486 GLU D N 1
ATOM 13397 C CA . GLU D 1 514 ? 148.119 185.887 109.725 1.00 72.99 486 GLU D CA 1
ATOM 13398 C C . GLU D 1 514 ? 146.683 186.421 109.851 1.00 72.99 486 GLU D C 1
ATOM 13399 O O . GLU D 1 514 ? 146.386 187.492 110.381 1.00 72.99 486 GLU D O 1
ATOM 13405 N N . ILE D 1 515 ? 145.745 185.741 109.184 1.00 69.52 487 ILE D N 1
ATOM 13406 C CA . ILE D 1 515 ? 144.341 186.127 109.337 1.00 69.52 487 ILE D CA 1
ATOM 13407 C C . ILE D 1 515 ? 143.876 185.824 110.760 1.00 69.52 487 ILE D C 1
ATOM 13408 O O . ILE D 1 515 ? 144.207 184.779 111.340 1.00 69.52 487 ILE D O 1
ATOM 13413 N N . ALA D 1 516 ? 143.153 186.769 111.352 1.00 63.69 488 ALA D N 1
ATOM 13414 C CA . ALA D 1 516 ? 142.599 186.605 112.691 1.00 63.69 488 ALA D CA 1
ATOM 13415 C C . ALA D 1 516 ? 141.172 186.103 112.573 1.00 63.69 488 ALA D C 1
ATOM 13416 O O . ALA D 1 516 ? 140.300 186.806 112.056 1.00 63.69 488 ALA D O 1
ATOM 13418 N N . LEU D 1 517 ? 140.928 184.884 113.052 1.00 66.89 489 LEU D N 1
ATOM 13419 C CA . LEU D 1 517 ? 139.596 184.327 112.890 1.00 66.89 489 LEU D CA 1
ATOM 13420 C C . LEU D 1 517 ? 138.614 184.893 113.894 1.00 66.89 489 LEU D C 1
ATOM 13421 O O . LEU D 1 517 ? 137.401 184.819 113.668 1.00 66.89 489 LEU D O 1
ATOM 13426 N N . THR D 1 518 ? 139.109 185.430 115.007 1.00 65.58 490 THR D N 1
ATOM 13427 C CA . THR D 1 518 ? 138.283 186.113 115.987 1.00 65.58 490 THR D CA 1
ATOM 13428 C C . THR D 1 518 ? 138.967 187.413 116.365 1.00 65.58 490 THR D C 1
ATOM 13429 O O . THR D 1 518 ? 140.187 187.546 116.249 1.00 65.58 490 THR D O 1
ATOM 13433 N N . SER D 1 519 ? 138.165 188.369 116.819 1.00 65.88 491 SER D N 1
ATOM 13434 C CA . SER D 1 519 ? 138.663 189.646 117.305 1.00 65.88 491 SER D CA 1
ATOM 13435 C C . SER D 1 519 ? 137.601 190.234 118.216 1.00 65.88 491 SER D C 1
ATOM 13436 O O . SER D 1 519 ? 136.405 190.008 118.018 1.00 65.88 491 SER D O 1
ATOM 13439 N N . GLY D 1 520 ? 138.046 190.971 119.216 1.00 64.41 492 GLY D N 1
ATOM 13440 C CA . GLY D 1 520 ? 137.134 191.588 120.151 1.00 64.41 492 GLY D CA 1
ATOM 13441 C C . GLY D 1 520 ? 137.774 191.735 121.515 1.00 64.41 492 GLY D C 1
ATOM 13442 O O . GLY D 1 520 ? 138.979 191.577 121.682 1.00 64.41 492 GLY D O 1
ATOM 13443 N N . GLU D 1 521 ? 136.925 192.049 122.488 1.00 66.04 493 GLU D N 1
ATOM 13444 C CA . GLU D 1 521 ? 137.317 192.233 123.882 1.00 66.04 493 GLU D CA 1
ATOM 13445 C C . GLU D 1 521 ? 136.961 191.016 124.718 1.00 66.04 493 GLU D C 1
ATOM 13446 O O . GLU D 1 521 ? 136.461 191.125 125.839 1.00 66.04 493 GLU D O 1
ATOM 13452 N N . TRP D 1 522 ? 137.196 189.838 124.153 1.00 66.93 494 TRP D N 1
ATOM 13453 C CA . TRP D 1 522 ? 136.853 188.562 124.754 1.00 66.93 494 TRP D CA 1
ATOM 13454 C C . TRP D 1 522 ? 137.898 187.575 124.261 1.00 66.93 494 TRP D C 1
ATOM 13455 O O . TRP D 1 522 ? 138.707 187.905 123.394 1.00 66.93 494 TRP D O 1
ATOM 13466 N N . GLU D 1 523 ? 137.901 186.363 124.807 1.00 68.28 495 GLU D N 1
ATOM 13467 C CA . GLU D 1 523 ? 138.957 185.442 124.416 1.00 68.28 495 GLU D CA 1
ATOM 13468 C C . GLU D 1 523 ? 138.419 184.047 124.139 1.00 68.28 495 GLU D C 1
ATOM 13469 O O . GLU D 1 523 ? 137.319 183.680 124.556 1.00 68.28 495 GLU D O 1
ATOM 13475 N N . VAL D 1 524 ? 139.227 183.277 123.409 1.00 67.46 496 VAL D N 1
ATOM 13476 C CA . VAL D 1 524 ? 138.944 181.877 123.113 1.00 67.46 496 VAL D CA 1
ATOM 13477 C C . VAL D 1 524 ? 139.592 181.015 124.192 1.00 67.46 496 VAL D C 1
ATOM 13478 O O . VAL D 1 524 ? 140.716 181.289 124.633 1.00 67.46 496 VAL D O 1
ATOM 13482 N N . LEU D 1 525 ? 138.850 180.026 124.682 1.00 70.02 497 LEU D N 1
ATOM 13483 C CA . LEU D 1 525 ? 139.359 179.154 125.732 1.00 70.02 497 LEU D CA 1
ATOM 13484 C C . LEU D 1 525 ? 140.422 178.227 125.170 1.00 70.02 497 LEU D C 1
ATOM 13485 O O . LEU D 1 525 ? 140.153 177.439 124.258 1.00 70.02 497 LEU D O 1
ATOM 13490 N N . ALA D 1 526 ? 141.602 178.310 125.715 1.00 67.62 498 ALA D N 1
ATOM 13491 C CA . ALA D 1 526 ? 142.718 177.517 125.229 1.00 67.62 498 ALA D CA 1
ATOM 13492 C C . ALA D 1 526 ? 143.409 176.740 126.335 1.00 67.62 498 ALA D C 1
ATOM 13493 O O . ALA D 1 526 ? 143.793 175.592 126.122 1.00 67.62 498 ALA D O 1
ATOM 13495 N N . ARG D 1 527 ? 143.559 177.327 127.517 1.00 65.56 499 ARG D N 1
ATOM 13496 C CA . ARG D 1 527 ? 144.153 176.632 128.645 1.00 65.56 499 ARG D CA 1
ATOM 13497 C C . ARG D 1 527 ? 143.174 175.616 129.239 1.00 65.56 499 ARG D C 1
ATOM 13498 O O . ARG D 1 527 ? 142.024 175.486 128.806 1.00 65.56 499 ARG D O 1
ATOM 13506 N N . HIS D 1 528 ? 143.668 174.890 130.251 1.00 67.34 500 HIS D N 1
ATOM 13507 C CA . HIS D 1 528 ? 142.871 174.044 131.152 1.00 67.34 500 HIS D CA 1
ATOM 13508 C C . HIS D 1 528 ? 142.140 172.922 130.419 1.00 67.34 500 HIS D C 1
ATOM 13509 O O . HIS D 1 528 ? 141.005 172.579 130.758 1.00 67.34 500 HIS D O 1
ATOM 13516 N N . GLY D 1 529 ? 142.789 172.353 129.409 1.00 69.08 501 GLY D N 1
ATOM 13517 C CA . GLY D 1 529 ? 142.219 171.256 128.652 1.00 69.08 501 GLY D CA 1
ATOM 13518 C C . GLY D 1 529 ? 141.052 171.612 127.762 1.00 69.08 501 GLY D C 1
ATOM 13519 O O . GLY D 1 529 ? 140.342 170.715 127.304 1.00 69.08 501 GLY D O 1
ATOM 13520 N N . SER D 1 530 ? 140.828 172.896 127.498 1.00 70.35 502 SER D N 1
ATOM 13521 C CA . SER D 1 530 ? 139.940 173.264 126.410 1.00 70.35 502 SER D CA 1
ATOM 13522 C C . SER D 1 530 ? 140.664 173.062 125.085 1.00 70.35 502 SER D C 1
ATOM 13523 O O . SER D 1 530 ? 141.896 173.087 125.014 1.00 70.35 502 SER D O 1
ATOM 13526 N N . LYS D 1 531 ? 139.888 172.889 124.020 1.00 73.57 503 LYS D N 1
ATOM 13527 C CA . LYS D 1 531 ? 140.481 172.584 122.727 1.00 73.57 503 LYS D CA 1
ATOM 13528 C C . LYS D 1 531 ? 139.513 172.979 121.625 1.00 73.57 503 LYS D C 1
ATOM 13529 O O . LYS D 1 531 ? 138.321 173.189 121.859 1.00 73.57 503 LYS D O 1
ATOM 13535 N N . ILE D 1 532 ? 140.049 173.076 120.414 1.00 76.19 504 ILE D N 1
ATOM 13536 C CA . ILE D 1 532 ? 139.272 173.415 119.231 1.00 76.19 504 ILE D CA 1
ATOM 13537 C C . ILE D 1 532 ? 138.997 172.143 118.452 1.00 76.19 504 ILE D C 1
ATOM 13538 O O . ILE D 1 532 ? 139.698 171.133 118.583 1.00 76.19 504 ILE D O 1
ATOM 13543 N N . TRP D 1 533 ? 137.949 172.192 117.644 1.00 82.44 505 TRP D N 1
ATOM 13544 C CA . TRP D 1 533 ? 137.539 171.088 116.792 1.00 82.44 505 TRP D CA 1
ATOM 13545 C C . TRP D 1 533 ? 137.412 171.608 115.366 1.00 82.44 505 TRP D C 1
ATOM 13546 O O . TRP D 1 533 ? 136.576 172.471 115.091 1.00 82.44 505 TRP D O 1
ATOM 13557 N N . VAL D 1 534 ? 138.222 171.073 114.462 1.00 81.71 506 VAL D N 1
ATOM 13558 C CA . VAL D 1 534 ? 138.390 171.607 113.113 1.00 81.71 506 VAL D CA 1
ATOM 13559 C C . VAL D 1 534 ? 137.792 170.627 112.111 1.00 81.71 506 VAL D C 1
ATOM 13560 O O . VAL D 1 534 ? 138.387 169.588 111.808 1.00 81.71 506 VAL D O 1
ATOM 13564 N N . ASN D 1 535 ? 136.609 170.950 111.593 1.00 87.70 507 ASN D N 1
ATOM 13565 C CA . ASN D 1 535 ? 136.056 170.227 110.453 1.00 87.70 507 ASN D CA 1
ATOM 13566 C C . ASN D 1 535 ? 136.776 170.695 109.201 1.00 87.70 507 ASN D C 1
ATOM 13567 O O . ASN D 1 535 ? 136.621 171.844 108.769 1.00 87.70 507 ASN D O 1
ATOM 13572 N N . GLU D 1 536 ? 137.565 169.797 108.628 1.00 85.08 508 GLU D N 1
ATOM 13573 C CA . GLU D 1 536 ? 138.385 170.108 107.474 1.00 85.08 508 GLU D CA 1
ATOM 13574 C C . GLU D 1 536 ? 137.638 169.926 106.164 1.00 85.08 508 GLU D C 1
ATOM 13575 O O . GLU D 1 536 ? 138.084 170.444 105.135 1.00 85.08 508 GLU D O 1
ATOM 13581 N N . GLU D 1 537 ? 136.514 169.208 106.179 1.00 87.20 509 GLU D N 1
ATOM 13582 C CA . GLU D 1 537 ? 135.674 169.118 104.993 1.00 87.20 509 GLU D CA 1
ATOM 13583 C C . GLU D 1 537 ? 134.864 170.392 104.811 1.00 87.20 509 GLU D C 1
ATOM 13584 O O . GLU D 1 537 ? 134.820 170.962 103.716 1.00 87.20 509 GLU D O 1
ATOM 13590 N N . THR D 1 538 ? 134.237 170.865 105.884 1.00 86.36 510 THR D N 1
ATOM 13591 C CA . THR D 1 538 ? 133.394 172.047 105.823 1.00 86.36 510 THR D CA 1
ATOM 13592 C C . THR D 1 538 ? 134.170 173.329 106.066 1.00 86.36 510 THR D C 1
ATOM 13593 O O . THR D 1 538 ? 133.558 174.404 106.085 1.00 86.36 510 THR D O 1
ATOM 13597 N N . LYS D 1 539 ? 135.481 173.218 106.305 1.00 82.80 511 LYS D N 1
ATOM 13598 C CA . LYS D 1 539 ? 136.404 174.344 106.488 1.00 82.80 511 LYS D CA 1
ATOM 13599 C C . LYS D 1 539 ? 136.049 175.196 107.707 1.00 82.80 511 LYS D C 1
ATOM 13600 O O . LYS D 1 539 ? 136.274 176.408 107.716 1.00 82.80 511 LYS D O 1
ATOM 13606 N N . LEU D 1 540 ? 135.502 174.574 108.748 1.00 84.28 512 LEU D N 1
ATOM 13607 C CA . LEU D 1 540 ? 135.079 175.295 109.941 1.00 84.28 512 LEU D CA 1
ATOM 13608 C C . LEU D 1 540 ? 135.897 174.907 111.163 1.00 84.28 512 LEU D C 1
ATOM 13609 O O . LEU D 1 540 ? 136.402 173.788 111.264 1.00 84.28 512 LEU D O 1
ATOM 13614 N N . VAL D 1 541 ? 136.044 175.855 112.083 1.00 78.55 513 VAL D N 1
ATOM 13615 C CA . VAL D 1 541 ? 136.673 175.606 113.372 1.00 78.55 513 VAL D CA 1
ATOM 13616 C C . VAL D 1 541 ? 135.711 176.019 114.491 1.00 78.55 513 VAL D C 1
ATOM 13617 O O . VAL D 1 541 ? 135.169 177.139 114.492 1.00 78.55 513 VAL D O 1
ATOM 13621 N N . TYR D 1 542 ? 135.353 175.031 115.310 1.00 81.63 514 TYR D N 1
ATOM 13622 C CA . TYR D 1 542 ? 134.502 175.173 116.482 1.00 81.63 514 TYR D CA 1
ATOM 13623 C C . TYR D 1 542 ? 135.412 175.368 117.690 1.00 81.63 514 TYR D C 1
ATOM 13624 O O . TYR D 1 542 ? 136.287 174.537 117.953 1.00 81.63 514 TYR D O 1
ATOM 13633 N N . PHE D 1 543 ? 135.203 176.449 118.423 1.00 73.88 515 PHE D N 1
ATOM 13634 C CA . PHE D 1 543 ? 135.985 176.779 119.605 1.00 73.88 515 PHE D CA 1
ATOM 13635 C C . PHE D 1 543 ? 135.042 177.213 120.714 1.00 73.88 515 PHE D C 1
ATOM 13636 O O . PHE D 1 543 ? 133.842 177.344 120.503 1.00 73.88 515 PHE D O 1
ATOM 13644 N N . GLN D 1 544 ? 135.565 177.386 121.923 1.00 75.11 516 GLN D N 1
ATOM 13645 C CA . GLN D 1 544 ? 134.767 177.963 122.994 1.00 75.11 516 GLN D CA 1
ATOM 13646 C C . GLN D 1 544 ? 135.276 179.366 123.292 1.00 75.11 516 GLN D C 1
ATOM 13647 O O . GLN D 1 544 ? 136.455 179.665 123.111 1.00 75.11 516 GLN D O 1
ATOM 13653 N N . GLY D 1 545 ? 134.382 180.221 123.775 1.00 71.72 517 GLY D N 1
ATOM 13654 C CA . GLY D 1 545 ? 134.777 181.588 124.049 1.00 71.72 517 GLY D CA 1
ATOM 13655 C C . GLY D 1 545 ? 133.803 182.310 124.952 1.00 71.72 517 GLY D C 1
ATOM 13656 O O . GLY D 1 545 ? 132.790 181.760 125.393 1.00 71.72 517 GLY D O 1
ATOM 13657 N N . THR D 1 546 ? 134.143 183.574 125.220 1.00 71.71 518 THR D N 1
ATOM 13658 C CA . THR D 1 546 ? 133.416 184.444 126.136 1.00 71.71 518 THR D CA 1
ATOM 13659 C C . THR D 1 546 ? 132.908 185.730 125.478 1.00 71.71 518 THR D C 1
ATOM 13660 O O . THR D 1 546 ? 132.971 186.796 126.095 1.00 71.71 518 THR D O 1
ATOM 13664 N N . LYS D 1 547 ? 132.427 185.659 124.227 1.00 73.05 519 LYS D N 1
ATOM 13665 C CA . LYS D 1 547 ? 132.062 186.872 123.488 1.00 73.05 519 LYS D CA 1
ATOM 13666 C C . LYS D 1 547 ? 130.843 187.569 124.080 1.00 73.05 519 LYS D C 1
ATOM 13667 O O . LYS D 1 547 ? 130.777 188.804 124.080 1.00 73.05 519 LYS D O 1
ATOM 13673 N N . ASP D 1 548 ? 129.854 186.805 124.554 1.00 76.22 520 ASP D N 1
ATOM 13674 C CA . ASP D 1 548 ? 128.696 187.430 125.190 1.00 76.22 520 ASP D CA 1
ATOM 13675 C C . ASP D 1 548 ? 129.075 188.104 126.501 1.00 76.22 520 ASP D C 1
ATOM 13676 O O . ASP D 1 548 ? 128.718 189.266 126.733 1.00 76.22 520 ASP D O 1
ATOM 13681 N N . THR D 1 549 ? 129.836 187.409 127.337 1.00 68.17 521 THR D N 1
ATOM 13682 C CA . THR D 1 549 ? 130.184 187.822 128.688 1.00 68.17 521 THR D CA 1
ATOM 13683 C C . THR D 1 549 ? 131.317 186.925 129.172 1.00 68.17 521 THR D C 1
ATOM 13684 O O . THR D 1 549 ? 131.458 185.798 128.683 1.00 68.17 521 THR D O 1
ATOM 13688 N N . PRO D 1 550 ? 132.176 187.392 130.083 1.00 63.69 522 PRO D N 1
ATOM 13689 C CA . PRO D 1 550 ? 133.164 186.479 130.682 1.00 63.69 522 PRO D CA 1
ATOM 13690 C C . PRO D 1 550 ? 132.555 185.400 131.565 1.00 63.69 522 PRO D C 1
ATOM 13691 O O . PRO D 1 550 ? 133.246 184.425 131.877 1.00 63.69 522 PRO D O 1
ATOM 13695 N N . LEU D 1 551 ? 131.294 185.531 131.965 1.00 65.61 523 LEU D N 1
ATOM 13696 C CA . LEU D 1 551 ? 130.668 184.604 132.895 1.00 65.61 523 LEU D CA 1
ATOM 13697 C C . LEU D 1 551 ? 130.131 183.343 132.243 1.00 65.61 523 LEU D C 1
ATOM 13698 O O . LEU D 1 551 ? 129.622 182.474 132.958 1.00 65.61 523 LEU D O 1
ATOM 13703 N N . GLU D 1 552 ? 130.210 183.209 130.924 1.00 73.53 524 GLU D N 1
ATOM 13704 C CA . GLU D 1 552 ? 129.529 182.107 130.253 1.00 73.53 524 GLU D CA 1
ATOM 13705 C C . GLU D 1 552 ? 130.423 181.574 129.148 1.00 73.53 524 GLU D C 1
ATOM 13706 O O . GLU D 1 552 ? 130.785 182.311 128.227 1.00 73.53 524 GLU D O 1
ATOM 13712 N N . HIS D 1 553 ? 130.796 180.303 129.261 1.00 77.23 525 HIS D N 1
ATOM 13713 C CA . HIS D 1 553 ? 131.606 179.632 128.253 1.00 77.23 525 HIS D CA 1
ATOM 13714 C C . HIS D 1 553 ? 130.682 179.117 127.160 1.00 77.23 525 HIS D C 1
ATOM 13715 O O . HIS D 1 553 ? 129.855 178.236 127.412 1.00 77.23 525 HIS D O 1
ATOM 13722 N N . HIS D 1 554 ? 130.804 179.657 125.952 1.00 77.63 526 HIS D N 1
ATOM 13723 C CA . HIS D 1 554 ? 129.918 179.271 124.864 1.00 77.63 526 HIS D CA 1
ATOM 13724 C C . HIS D 1 554 ? 130.673 178.664 123.688 1.00 77.63 526 HIS D C 1
ATOM 13725 O O . HIS D 1 554 ? 131.793 179.065 123.373 1.00 77.63 526 HIS D O 1
ATOM 13732 N N . LEU D 1 555 ? 130.026 177.701 123.028 1.00 82.87 527 LEU D N 1
ATOM 13733 C CA . LEU D 1 555 ? 130.542 177.099 121.802 1.00 82.87 527 LEU D CA 1
ATOM 13734 C C . LEU D 1 555 ? 130.270 178.026 120.621 1.00 82.87 527 LEU D C 1
ATOM 13735 O O . LEU D 1 555 ? 129.115 178.366 120.342 1.00 82.87 527 LEU D O 1
ATOM 13740 N N . TYR D 1 556 ? 131.331 178.438 119.935 1.00 78.50 528 TYR D N 1
ATOM 13741 C CA . TYR D 1 556 ? 131.270 179.257 118.738 1.00 78.50 528 TYR D CA 1
ATOM 13742 C C . TYR D 1 556 ? 131.827 178.483 117.553 1.00 78.50 528 TYR D C 1
ATOM 13743 O O . TYR D 1 556 ? 132.621 177.553 117.711 1.00 78.50 528 TYR D O 1
ATOM 13752 N N . VAL D 1 557 ? 131.417 178.894 116.357 1.00 81.08 529 VAL D N 1
ATOM 13753 C CA . VAL D 1 557 ? 131.984 178.392 115.114 1.00 81.08 529 VAL D CA 1
ATOM 13754 C C . VAL D 1 557 ? 132.324 179.555 114.188 1.00 81.08 529 VAL D C 1
ATOM 13755 O O . VAL D 1 557 ? 131.628 180.580 114.167 1.00 81.08 529 VAL D O 1
ATOM 13759 N N . VAL D 1 558 ? 133.405 179.384 113.413 1.00 77.34 530 VAL D N 1
ATOM 13760 C CA . VAL D 1 558 ? 133.841 180.356 112.413 1.00 77.34 530 VAL D CA 1
ATOM 13761 C C . VAL D 1 558 ? 134.470 179.528 111.305 1.00 77.34 530 VAL D C 1
ATOM 13762 O O . VAL D 1 558 ? 134.821 178.365 111.499 1.00 77.34 530 VAL D O 1
ATOM 13766 N N . SER D 1 559 ? 134.551 180.108 110.115 1.00 79.75 531 SER D N 1
ATOM 13767 C CA . SER D 1 559 ? 135.293 179.503 109.021 1.00 79.75 531 SER D CA 1
ATOM 13768 C C . SER D 1 559 ? 136.748 179.931 109.105 1.00 79.75 531 SER D C 1
ATOM 13769 O O . SER D 1 559 ? 137.040 181.100 109.371 1.00 79.75 531 SER D O 1
ATOM 13772 N N . TYR D 1 560 ? 137.666 178.990 108.878 1.00 80.68 532 TYR D N 1
ATOM 13773 C CA . TYR D 1 560 ? 139.054 179.422 108.820 1.00 80.68 532 TYR D CA 1
ATOM 13774 C C . TYR D 1 560 ? 139.441 179.981 107.458 1.00 80.68 532 TYR D C 1
ATOM 13775 O O . TYR D 1 560 ? 140.437 180.700 107.366 1.00 80.68 532 TYR D O 1
ATOM 13784 N N . GLU D 1 561 ? 138.661 179.715 106.411 1.00 82.29 533 GLU D N 1
ATOM 13785 C CA . GLU D 1 561 ? 138.916 180.363 105.128 1.00 82.29 533 GLU D CA 1
ATOM 13786 C C . GLU D 1 561 ? 138.453 181.815 105.146 1.00 82.29 533 GLU D C 1
ATOM 13787 O O . GLU D 1 561 ? 139.238 182.735 104.888 1.00 82.29 533 GLU D O 1
ATOM 13793 N N . ALA D 1 562 ? 137.179 182.040 105.446 1.00 87.47 534 ALA D N 1
ATOM 13794 C CA . ALA D 1 562 ? 136.586 183.375 105.455 1.00 87.47 534 ALA D CA 1
ATOM 13795 C C . ALA D 1 562 ? 136.162 183.711 106.880 1.00 87.47 534 ALA D C 1
ATOM 13796 O O . ALA D 1 562 ? 135.150 183.200 107.369 1.00 87.47 534 ALA D O 1
ATOM 13798 N N . ALA D 1 563 ? 136.932 184.572 107.549 1.00 88.60 535 ALA D N 1
ATOM 13799 C CA . ALA D 1 563 ? 136.610 185.030 108.902 1.00 88.60 535 ALA D CA 1
ATOM 13800 C C . ALA D 1 563 ? 135.503 186.090 108.880 1.00 88.60 535 ALA D C 1
ATOM 13801 O O . ALA D 1 563 ? 135.699 187.250 109.240 1.00 88.60 535 ALA D O 1
ATOM 13803 N N . GLY D 1 564 ? 134.313 185.665 108.452 1.00 94.56 536 GLY D N 1
ATOM 13804 C CA . GLY D 1 564 ? 133.198 186.592 108.380 1.00 94.56 536 GLY D CA 1
ATOM 13805 C C . GLY D 1 564 ? 132.521 186.829 109.716 1.00 94.56 536 GLY D C 1
ATOM 13806 O O . GLY D 1 564 ? 132.568 187.938 110.256 1.00 94.56 536 GLY D O 1
ATOM 13807 N N . GLU D 1 565 ? 131.898 185.796 110.275 1.00 93.28 537 GLU D N 1
ATOM 13808 C CA . GLU D 1 565 ? 131.040 185.992 111.434 1.00 93.28 537 GLU D CA 1
ATOM 13809 C C . GLU D 1 565 ? 131.200 184.803 112.370 1.00 93.28 537 GLU D C 1
ATOM 13810 O O . GLU D 1 565 ? 131.536 183.694 111.952 1.00 93.28 537 GLU D O 1
ATOM 13816 N N . ILE D 1 566 ? 130.949 185.057 113.652 1.00 85.18 538 ILE D N 1
ATOM 13817 C CA . ILE D 1 566 ? 131.073 184.070 114.716 1.00 85.18 538 ILE D CA 1
ATOM 13818 C C . ILE D 1 566 ? 129.675 183.637 115.134 1.00 85.18 538 ILE D C 1
ATOM 13819 O O . ILE D 1 566 ? 128.906 184.447 115.666 1.00 85.18 538 ILE D O 1
ATOM 13824 N N . VAL D 1 567 ? 129.340 182.369 114.900 1.00 87.27 539 VAL D N 1
ATOM 13825 C CA . VAL D 1 567 ? 128.004 181.854 115.190 1.00 87.27 539 VAL D CA 1
ATOM 13826 C C . VAL D 1 567 ? 128.038 181.058 116.489 1.00 87.27 539 VAL D C 1
ATOM 13827 O O . VAL D 1 567 ? 128.818 180.110 116.624 1.00 87.27 539 VAL D O 1
ATOM 13831 N N . ARG D 1 568 ? 127.193 181.448 117.442 1.00 84.46 540 ARG D N 1
ATOM 13832 C CA . ARG D 1 568 ? 126.991 180.705 118.680 1.00 84.46 540 ARG D CA 1
ATOM 13833 C C . ARG D 1 568 ? 126.120 179.474 118.468 1.00 84.46 540 ARG D C 1
ATOM 13834 O O . ARG D 1 568 ? 125.152 179.507 117.704 1.00 84.46 540 ARG D O 1
ATOM 13842 N N . LEU D 1 569 ? 126.465 178.388 119.164 1.00 91.16 541 LEU D N 1
ATOM 13843 C CA . LEU D 1 569 ? 125.673 177.166 119.149 1.00 91.16 541 LEU D CA 1
ATOM 13844 C C . LEU D 1 569 ? 125.027 176.840 120.486 1.00 91.16 541 LEU D C 1
ATOM 13845 O O . LEU D 1 569 ? 124.075 176.059 120.522 1.00 91.16 541 LEU D O 1
ATOM 13850 N N . THR D 1 570 ? 125.515 177.395 121.578 1.00 87.08 542 THR D N 1
ATOM 13851 C CA . THR D 1 570 ? 124.979 177.018 122.872 1.00 87.08 542 THR D CA 1
ATOM 13852 C C . THR D 1 570 ? 123.868 177.968 123.306 1.00 87.08 542 THR D C 1
ATOM 13853 O O . THR D 1 570 ? 123.770 179.107 122.843 1.00 87.08 542 THR D O 1
ATOM 13857 N N . THR D 1 571 ? 123.014 177.464 124.193 1.00 86.53 543 THR D N 1
ATOM 13858 C CA . THR D 1 571 ? 121.931 178.262 124.748 1.00 86.53 543 THR D CA 1
ATOM 13859 C C . THR D 1 571 ? 122.510 179.363 125.638 1.00 86.53 543 THR D C 1
ATOM 13860 O O . THR D 1 571 ? 123.341 179.082 126.506 1.00 86.53 543 THR D O 1
ATOM 13864 N N . PRO D 1 572 ? 122.100 180.617 125.448 1.00 85.03 544 PRO D N 1
ATOM 13865 C CA . PRO D 1 572 ? 122.660 181.702 126.259 1.00 85.03 544 PRO D CA 1
ATOM 13866 C C . PRO D 1 572 ? 122.080 181.700 127.664 1.00 85.03 544 PRO D C 1
ATOM 13867 O O . PRO D 1 572 ? 121.075 181.051 127.960 1.00 85.03 544 PRO D O 1
ATOM 13871 N N . GLY D 1 573 ? 122.736 182.455 128.542 1.00 80.99 545 GLY D N 1
ATOM 13872 C CA . GLY D 1 573 ? 122.362 182.464 129.939 1.00 80.99 545 GLY D CA 1
ATOM 13873 C C . GLY D 1 573 ? 122.878 181.286 130.728 1.00 80.99 545 GLY D C 1
ATOM 13874 O O . GLY D 1 573 ? 122.494 181.120 131.890 1.00 80.99 545 GLY D O 1
ATOM 13875 N N . PHE D 1 574 ? 123.727 180.456 130.128 1.00 84.16 546 PHE D N 1
ATOM 13876 C CA . PHE D 1 574 ? 124.348 179.322 130.791 1.00 84.16 546 PHE D CA 1
ATOM 13877 C C . PHE D 1 574 ? 125.806 179.269 130.366 1.00 84.16 546 PHE D C 1
ATOM 13878 O O . PHE D 1 574 ? 126.201 179.878 129.373 1.00 84.16 546 PHE D O 1
ATOM 13886 N N . SER D 1 575 ? 126.607 178.501 131.096 1.00 86.43 547 SER D N 1
ATOM 13887 C CA . SER D 1 575 ? 127.993 178.275 130.723 1.00 86.43 547 SER D CA 1
ATOM 13888 C C . SER D 1 575 ? 128.211 176.796 130.468 1.00 86.43 547 SER D C 1
ATOM 13889 O O . SER D 1 575 ? 127.740 175.948 131.239 1.00 86.43 547 SER D O 1
ATOM 13892 N N . HIS D 1 576 ? 128.959 176.511 129.396 1.00 89.53 548 HIS D N 1
ATOM 13893 C CA . HIS D 1 576 ? 128.979 175.208 128.747 1.00 89.53 548 HIS D CA 1
ATOM 13894 C C . HIS D 1 576 ? 130.403 174.693 128.587 1.00 89.53 548 HIS D C 1
ATOM 13895 O O . HIS D 1 576 ? 131.305 175.446 128.215 1.00 89.53 548 HIS D O 1
ATOM 13902 N N . SER D 1 577 ? 130.597 173.411 128.865 1.00 98.60 549 SER D N 1
ATOM 13903 C CA . SER D 1 577 ? 131.815 172.682 128.532 1.00 98.60 549 SER D CA 1
ATOM 13904 C C . SER D 1 577 ? 131.387 171.650 127.497 1.00 98.60 549 SER D C 1
ATOM 13905 O O . SER D 1 577 ? 130.569 170.778 127.800 1.00 98.60 549 SER D O 1
ATOM 13908 N N . CYS D 1 578 ? 131.922 171.738 126.287 1.00 99.12 550 CYS D N 1
ATOM 13909 C CA . CYS D 1 578 ? 131.366 170.989 125.173 1.00 99.12 550 CYS D CA 1
ATOM 13910 C C . CYS D 1 578 ? 132.387 169.999 124.634 1.00 99.12 550 CYS D C 1
ATOM 13911 O O . CYS D 1 578 ? 133.582 170.085 124.923 1.00 99.12 550 CYS D O 1
ATOM 13914 N N . SER D 1 579 ? 131.891 169.065 123.822 1.00 110.38 551 SER D N 1
ATOM 13915 C CA . SER D 1 579 ? 132.752 168.037 123.235 1.00 110.38 551 SER D CA 1
ATOM 13916 C C . SER D 1 579 ? 132.096 167.435 122.004 1.00 110.38 551 SER D C 1
ATOM 13917 O O . SER D 1 579 ? 130.968 166.933 122.080 1.00 110.38 551 SER D O 1
ATOM 13920 N N . MET D 1 580 ? 132.807 167.508 120.878 1.00 103.70 552 MET D N 1
ATOM 13921 C CA . MET D 1 580 ? 132.337 167.127 119.554 1.00 103.70 552 MET D CA 1
ATOM 13922 C C . MET D 1 580 ? 132.542 165.649 119.261 1.00 103.70 552 MET D C 1
ATOM 13923 O O . MET D 1 580 ? 133.415 164.989 119.830 1.00 103.70 552 MET D O 1
ATOM 13928 N N . SER D 1 581 ? 131.725 165.146 118.342 1.00 120.91 553 SER D N 1
ATOM 13929 C CA . SER D 1 581 ? 132.045 163.936 117.601 1.00 120.91 553 SER D CA 1
ATOM 13930 C C . SER D 1 581 ? 133.230 164.200 116.685 1.00 120.91 553 SER D C 1
ATOM 13931 O O . SER D 1 581 ? 133.535 165.344 116.362 1.00 120.91 553 SER D O 1
ATOM 13934 N N . GLN D 1 582 ? 133.945 163.141 116.306 1.00 121.98 554 GLN D N 1
ATOM 13935 C CA . GLN D 1 582 ? 134.909 163.319 115.225 1.00 121.98 554 GLN D CA 1
ATOM 13936 C C . GLN D 1 582 ? 134.217 163.486 113.875 1.00 121.98 554 GLN D C 1
ATOM 13937 O O . GLN D 1 582 ? 134.804 164.070 112.958 1.00 121.98 554 GLN D O 1
ATOM 13943 N N . ASN D 1 583 ? 132.985 162.991 113.736 1.00 123.27 555 ASN D N 1
ATOM 13944 C CA . ASN D 1 583 ? 132.177 163.171 112.536 1.00 123.27 555 ASN D CA 1
ATOM 13945 C C . ASN D 1 583 ? 131.361 164.455 112.569 1.00 123.27 555 ASN D C 1
ATOM 13946 O O . ASN D 1 583 ? 130.652 164.751 111.602 1.00 123.27 555 ASN D O 1
ATOM 13951 N N . PHE D 1 584 ? 131.444 165.188 113.679 1.00 110.04 556 PHE D N 1
ATOM 13952 C CA . PHE D 1 584 ? 131.016 166.582 113.839 1.00 110.04 556 PHE D CA 1
ATOM 13953 C C . PHE D 1 584 ? 129.513 166.780 113.652 1.00 110.04 556 PHE D C 1
ATOM 13954 O O . PHE D 1 584 ? 129.074 167.855 113.237 1.00 110.04 556 PHE D O 1
ATOM 13962 N N . ASP D 1 585 ? 128.694 165.775 113.949 1.00 128.53 557 ASP D N 1
ATOM 13963 C CA . ASP D 1 585 ? 127.260 165.940 113.748 1.00 128.53 557 ASP D CA 1
ATOM 13964 C C . ASP D 1 585 ? 126.481 166.172 115.038 1.00 128.53 557 ASP D C 1
ATOM 13965 O O . ASP D 1 585 ? 125.408 166.784 114.992 1.00 128.53 557 ASP D O 1
ATOM 13970 N N . MET D 1 586 ? 127.006 165.743 116.184 1.00 134.96 558 MET D N 1
ATOM 13971 C CA . MET D 1 586 ? 126.369 166.024 117.464 1.00 134.96 558 MET D CA 1
ATOM 13972 C C . MET D 1 586 ? 127.454 166.249 118.494 1.00 134.96 558 MET D C 1
ATOM 13973 O O . MET D 1 586 ? 128.550 165.692 118.394 1.00 134.96 558 MET D O 1
ATOM 13978 N N . PHE D 1 587 ? 127.135 167.072 119.482 1.00 125.90 559 PHE D N 1
ATOM 13979 C CA . PHE D 1 587 ? 128.044 167.306 120.585 1.00 125.90 559 PHE D CA 1
ATOM 13980 C C . PHE D 1 587 ? 127.332 167.111 121.905 1.00 125.90 559 PHE D C 1
ATOM 13981 O O . PHE D 1 587 ? 126.100 167.050 121.991 1.00 125.90 559 PHE D O 1
ATOM 13989 N N . VAL D 1 588 ? 128.144 167.043 122.928 1.00 123.97 560 VAL D N 1
ATOM 13990 C CA . VAL D 1 588 ? 127.656 167.057 124.289 1.00 123.97 560 VAL D CA 1
ATOM 13991 C C . VAL D 1 588 ? 127.970 168.450 124.801 1.00 123.97 560 VAL D C 1
ATOM 13992 O O . VAL D 1 588 ? 129.006 169.037 124.457 1.00 123.97 560 VAL D O 1
ATOM 13996 N N . SER D 1 589 ? 127.112 168.961 125.679 1.00 118.71 561 SER D N 1
ATOM 13997 C CA . SER D 1 589 ? 127.440 170.102 126.512 1.00 118.71 561 SER D CA 1
ATOM 13998 C C . SER D 1 589 ? 127.027 169.881 127.955 1.00 118.71 561 SER D C 1
ATOM 13999 O O . SER D 1 589 ? 125.854 169.614 128.249 1.00 118.71 561 SER D O 1
ATOM 14002 N N . HIS D 1 590 ? 128.016 169.967 128.831 1.00 112.79 562 HIS D N 1
ATOM 14003 C CA . HIS D 1 590 ? 127.843 169.960 130.271 1.00 112.79 562 HIS D CA 1
ATOM 14004 C C . HIS D 1 590 ? 127.693 171.411 130.667 1.00 112.79 562 HIS D C 1
ATOM 14005 O O . HIS D 1 590 ? 128.665 172.173 130.633 1.00 112.79 562 HIS D O 1
ATOM 14012 N N . TYR D 1 591 ? 126.477 171.816 130.993 1.00 109.26 563 TYR D N 1
ATOM 14013 C CA . TYR D 1 591 ? 126.265 173.228 131.221 1.00 109.26 563 TYR D CA 1
ATOM 14014 C C . TYR D 1 591 ? 125.480 173.470 132.494 1.00 109.26 563 TYR D C 1
ATOM 14015 O O . TYR D 1 591 ? 124.821 172.581 133.043 1.00 109.26 563 TYR D O 1
ATOM 14024 N N . SER D 1 592 ? 125.540 174.721 132.924 1.00 92.84 564 SER D N 1
ATOM 14025 C CA . SER D 1 592 ? 124.916 175.114 134.177 1.00 92.84 564 SER D CA 1
ATOM 14026 C C . SER D 1 592 ? 124.731 176.619 134.166 1.00 92.84 564 SER D C 1
ATOM 14027 O O . SER D 1 592 ? 125.157 177.314 133.244 1.00 92.84 564 SER D O 1
ATOM 14030 N N . SER D 1 593 ? 124.100 177.121 135.215 1.00 84.15 565 SER D N 1
ATOM 14031 C CA . SER D 1 593 ? 123.968 178.546 135.434 1.00 84.15 565 SER D CA 1
ATOM 14032 C C . SER D 1 593 ? 124.187 178.781 136.912 1.00 84.15 565 SER D C 1
ATOM 14033 O O . SER D 1 593 ? 124.443 177.845 137.673 1.00 84.15 565 SER D O 1
ATOM 14036 N N . VAL D 1 594 ? 124.122 180.050 137.308 1.00 79.01 566 VAL D N 1
ATOM 14037 C CA . VAL D 1 594 ? 124.289 180.393 138.716 1.00 79.01 566 VAL D CA 1
ATOM 14038 C C . VAL D 1 594 ? 123.146 179.816 139.551 1.00 79.01 566 VAL D C 1
ATOM 14039 O O . VAL D 1 594 ? 123.332 179.476 140.724 1.00 79.01 566 VAL D O 1
ATOM 14043 N N . SER D 1 595 ? 121.967 179.648 138.949 1.00 85.03 567 SER D N 1
ATOM 14044 C CA . SER D 1 595 ? 120.792 179.142 139.646 1.00 85.03 567 SER D CA 1
ATOM 14045 C C . SER D 1 595 ? 120.632 177.631 139.506 1.00 85.03 567 SER D C 1
ATOM 14046 O O . SER D 1 595 ? 120.458 176.928 140.506 1.00 85.03 567 SER D O 1
ATOM 14049 N N . THR D 1 596 ? 120.673 177.122 138.283 1.00 93.20 568 THR D N 1
ATOM 14050 C CA . THR D 1 596 ? 120.391 175.710 138.062 1.00 93.20 568 THR D CA 1
ATOM 14051 C C . THR D 1 596 ? 121.625 174.851 138.355 1.00 93.20 568 THR D C 1
ATOM 14052 O O . THR D 1 596 ? 122.758 175.325 138.231 1.00 93.20 568 THR D O 1
ATOM 14056 N N . PRO D 1 597 ? 121.434 173.611 138.803 1.00 102.84 569 PRO D N 1
ATOM 14057 C CA . PRO D 1 597 ? 122.561 172.665 138.926 1.00 102.84 569 PRO D CA 1
ATOM 14058 C C . PRO D 1 597 ? 123.074 172.236 137.560 1.00 102.84 569 PRO D C 1
ATOM 14059 O O . PRO D 1 597 ? 122.476 172.590 136.532 1.00 102.84 569 PRO D O 1
ATOM 14063 N N . PRO D 1 598 ? 124.190 171.494 137.498 1.00 108.47 570 PRO D N 1
ATOM 14064 C CA . PRO D 1 598 ? 124.668 170.998 136.205 1.00 108.47 570 PRO D CA 1
ATOM 14065 C C . PRO D 1 598 ? 123.705 170.034 135.536 1.00 108.47 570 PRO D C 1
ATOM 14066 O O . PRO D 1 598 ? 123.087 169.172 136.164 1.00 108.47 570 PRO D O 1
ATOM 14070 N N . CYS D 1 599 ? 123.580 170.222 134.235 1.00 120.85 571 CYS D N 1
ATOM 14071 C CA . CYS D 1 599 ? 122.866 169.347 133.331 1.00 120.85 571 CYS D CA 1
ATOM 14072 C C . CYS D 1 599 ? 123.851 168.922 132.252 1.00 120.85 571 CYS D C 1
ATOM 14073 O O . CYS D 1 599 ? 124.879 169.572 132.035 1.00 120.85 571 CYS D O 1
ATOM 14076 N N . VAL D 1 600 ? 123.508 167.855 131.531 1.00 135.50 572 VAL D N 1
ATOM 14077 C CA . VAL D 1 600 ? 124.328 167.409 130.408 1.00 135.50 572 VAL D CA 1
ATOM 14078 C C . VAL D 1 600 ? 123.436 167.079 129.225 1.00 135.50 572 VAL D C 1
ATOM 14079 O O . VAL D 1 600 ? 122.777 166.033 129.194 1.00 135.50 572 VAL D O 1
ATOM 14083 N N . HIS D 1 601 ? 123.361 168.001 128.273 1.00 136.02 573 HIS D N 1
ATOM 14084 C CA . HIS D 1 601 ? 122.481 167.824 127.132 1.00 136.02 573 HIS D CA 1
ATOM 14085 C C . HIS D 1 601 ? 123.292 167.506 125.884 1.00 136.02 573 HIS D C 1
ATOM 14086 O O . HIS D 1 601 ? 124.401 168.010 125.694 1.00 136.02 573 HIS D O 1
ATOM 14093 N N . VAL D 1 602 ? 122.705 166.705 125.009 1.00 142.72 574 VAL D N 1
ATOM 14094 C CA . VAL D 1 602 ? 123.333 166.307 123.757 1.00 142.72 574 VAL D CA 1
ATOM 14095 C C . VAL D 1 602 ? 122.603 167.037 122.640 1.00 142.72 574 VAL D C 1
ATOM 14096 O O . VAL D 1 602 ? 121.398 166.840 122.436 1.00 142.72 574 VAL D O 1
ATOM 14100 N N . TYR D 1 603 ? 123.307 167.931 121.962 1.00 135.03 575 TYR D N 1
ATOM 14101 C CA . TYR D 1 603 ? 122.726 168.698 120.874 1.00 135.03 575 TYR D CA 1
ATOM 14102 C C . TYR D 1 603 ? 123.254 168.136 119.563 1.00 135.03 575 TYR D C 1
ATOM 14103 O O . TYR D 1 603 ? 124.286 167.470 119.534 1.00 135.03 575 TYR D O 1
ATOM 14112 N N . LYS D 1 604 ? 122.558 168.443 118.472 1.00 141.71 576 LYS D N 1
ATOM 14113 C CA . LYS D 1 604 ? 122.850 167.894 117.153 1.00 141.71 576 LYS D CA 1
ATOM 14114 C C . LYS D 1 604 ? 122.829 169.031 116.145 1.00 141.71 576 LYS D C 1
ATOM 14115 O O . LYS D 1 604 ? 121.799 169.692 115.980 1.00 141.71 576 LYS D O 1
ATOM 14121 N N . LEU D 1 605 ? 123.972 169.288 115.515 1.00 137.28 577 LEU D N 1
ATOM 14122 C CA . LEU D 1 605 ? 124.025 170.280 114.450 1.00 137.28 577 LEU D CA 1
ATOM 14123 C C . LEU D 1 605 ? 123.262 169.769 113.234 1.00 137.28 577 LEU D C 1
ATOM 14124 O O . LEU D 1 605 ? 123.527 168.666 112.746 1.00 137.28 577 LEU D O 1
ATOM 14129 N N . SER D 1 606 ? 122.306 170.558 112.743 1.00 143.46 578 SER D N 1
ATOM 14130 C CA . SER D 1 606 ? 121.384 170.065 111.729 1.00 143.46 578 SER D CA 1
ATOM 14131 C C . SER D 1 606 ? 120.964 171.232 110.853 1.00 143.46 578 SER D C 1
ATOM 14132 O O . SER D 1 606 ? 120.696 172.322 111.361 1.00 143.46 578 SER D O 1
ATOM 14135 N N . GLY D 1 607 ? 120.945 171.012 109.542 1.00 149.46 579 GLY D N 1
ATOM 14136 C CA . GLY D 1 607 ? 120.559 172.042 108.607 1.00 149.46 579 GLY D CA 1
ATOM 14137 C C . GLY D 1 607 ? 120.960 171.708 107.184 1.00 149.46 579 GLY D C 1
ATOM 14138 O O . GLY D 1 607 ? 121.398 170.590 106.891 1.00 149.46 579 GLY D O 1
ATOM 14139 N N . PRO D 1 608 ? 120.740 172.650 106.264 1.00 148.79 580 PRO D N 1
ATOM 14140 C CA . PRO D 1 608 ? 121.260 172.501 104.897 1.00 148.79 580 PRO D CA 1
ATOM 14141 C C . PRO D 1 608 ? 122.778 172.364 104.877 1.00 148.79 580 PRO D C 1
ATOM 14142 O O . PRO D 1 608 ? 123.498 173.120 105.532 1.00 148.79 580 PRO D O 1
ATOM 14146 N N . ASP D 1 609 ? 123.263 171.385 104.107 1.00 148.65 581 ASP D N 1
ATOM 14147 C CA . ASP D 1 609 ? 124.690 171.081 104.060 1.00 148.65 581 ASP D CA 1
ATOM 14148 C C . ASP D 1 609 ? 125.500 172.121 103.292 1.00 148.65 581 ASP D C 1
ATOM 14149 O O . ASP D 1 609 ? 126.725 172.170 103.450 1.00 148.65 581 ASP D O 1
ATOM 14154 N N . ASP D 1 610 ? 124.849 172.927 102.448 1.00 142.36 582 ASP D N 1
ATOM 14155 C CA . ASP D 1 610 ? 125.563 173.870 101.591 1.00 142.36 582 ASP D CA 1
ATOM 14156 C C . ASP D 1 610 ? 126.182 175.025 102.375 1.00 142.36 582 ASP D C 1
ATOM 14157 O O . ASP D 1 610 ? 127.171 175.613 101.923 1.00 142.36 582 ASP D O 1
ATOM 14162 N N . ASP D 1 611 ? 125.627 175.358 103.543 1.00 133.96 583 ASP D N 1
ATOM 14163 C CA . ASP D 1 611 ? 126.070 176.488 104.362 1.00 133.96 583 ASP D CA 1
ATOM 14164 C C . ASP D 1 611 ? 126.444 175.930 105.726 1.00 133.96 583 ASP D C 1
ATOM 14165 O O . ASP D 1 611 ? 125.595 175.856 106.629 1.00 133.96 583 ASP D O 1
ATOM 14170 N N . PRO D 1 612 ? 127.699 175.521 105.921 1.00 122.02 584 PRO D N 1
ATOM 14171 C CA . PRO D 1 612 ? 128.032 174.768 107.134 1.00 122.02 584 PRO D CA 1
ATOM 14172 C C . PRO D 1 612 ? 128.106 175.617 108.385 1.00 122.02 584 PRO D C 1
ATOM 14173 O O . PRO D 1 612 ? 127.989 175.064 109.488 1.00 122.02 584 PRO D O 1
ATOM 14177 N N . LEU D 1 613 ? 128.299 176.925 108.244 1.00 118.04 585 LEU D N 1
ATOM 14178 C CA . LEU D 1 613 ? 128.377 177.808 109.402 1.00 118.04 585 LEU D CA 1
ATOM 14179 C C . LEU D 1 613 ? 127.043 177.873 110.135 1.00 118.04 585 LEU D C 1
ATOM 14180 O O . LEU D 1 613 ? 127.008 177.972 111.365 1.00 118.04 585 LEU D O 1
ATOM 14185 N N . HIS D 1 614 ? 125.938 177.844 109.392 1.00 129.46 586 HIS D N 1
ATOM 14186 C CA . HIS D 1 614 ? 124.606 178.013 109.960 1.00 129.46 586 HIS D CA 1
ATOM 14187 C C . HIS D 1 614 ? 123.834 176.712 110.187 1.00 129.46 586 HIS D C 1
ATOM 14188 O O . HIS D 1 614 ? 122.610 176.713 110.027 1.00 129.46 586 HIS D O 1
ATOM 14195 N N . LYS D 1 615 ? 124.497 175.600 110.508 1.00 136.06 587 LYS D N 1
ATOM 14196 C CA . LYS D 1 615 ? 123.738 174.496 111.099 1.00 136.06 587 LYS D CA 1
ATOM 14197 C C . LYS D 1 615 ? 123.128 174.897 112.430 1.00 136.06 587 LYS D C 1
ATOM 14198 O O . LYS D 1 615 ? 123.824 175.372 113.330 1.00 136.06 587 LYS D O 1
ATOM 14204 N N . GLN D 1 616 ? 121.824 174.676 112.553 1.00 143.65 588 GLN D N 1
ATOM 14205 C CA . GLN D 1 616 ? 121.113 174.979 113.779 1.00 143.65 588 GLN D CA 1
ATOM 14206 C C . GLN D 1 616 ? 121.295 173.836 114.768 1.00 143.65 588 GLN D C 1
ATOM 14207 O O . GLN D 1 616 ? 121.072 172.673 114.402 1.00 143.65 588 GLN D O 1
ATOM 14213 N N . PRO D 1 617 ? 121.817 174.099 115.952 1.00 140.47 589 PRO D N 1
ATOM 14214 C CA . PRO D 1 617 ? 121.919 173.058 116.983 1.00 140.47 589 PRO D CA 1
ATOM 14215 C C . PRO D 1 617 ? 120.566 172.726 117.596 1.00 140.47 589 PRO D C 1
ATOM 14216 O O . PRO D 1 617 ? 119.983 173.559 118.297 1.00 140.47 589 PRO D O 1
ATOM 14220 N N . ARG D 1 618 ? 120.046 171.529 117.350 1.00 144.96 590 ARG D N 1
ATOM 14221 C CA . ARG D 1 618 ? 118.769 171.116 117.910 1.00 144.96 590 ARG D CA 1
ATOM 14222 C C . ARG D 1 618 ? 119.007 170.105 119.021 1.00 144.96 590 ARG D C 1
ATOM 14223 O O . ARG D 1 618 ? 119.844 169.211 118.880 1.00 144.96 590 ARG D O 1
ATOM 14231 N N . PHE D 1 619 ? 118.303 170.289 120.140 1.00 147.50 591 PHE D N 1
ATOM 14232 C CA . PHE D 1 619 ? 118.414 169.383 121.279 1.00 147.50 591 PHE D CA 1
ATOM 14233 C C . PHE D 1 619 ? 117.969 167.982 120.884 1.00 147.50 591 PHE D C 1
ATOM 14234 O O . PHE D 1 619 ? 116.809 167.775 120.516 1.00 147.50 591 PHE D O 1
ATOM 14242 N N . TRP D 1 620 ? 118.882 167.015 120.968 1.00 155.73 592 TRP D N 1
ATOM 14243 C CA . TRP D 1 620 ? 118.611 165.660 120.513 1.00 155.73 592 TRP D CA 1
ATOM 14244 C C . TRP D 1 620 ? 118.156 164.770 121.662 1.00 155.73 592 TRP D C 1
ATOM 14245 O O . TRP D 1 620 ? 117.077 164.174 121.606 1.00 155.73 592 TRP D O 1
ATOM 14256 N N . ALA D 1 621 ? 118.964 164.685 122.712 1.00 154.77 593 ALA D N 1
ATOM 14257 C CA . ALA D 1 621 ? 118.643 163.901 123.894 1.00 154.77 593 ALA D CA 1
ATOM 14258 C C . ALA D 1 621 ? 119.442 164.473 125.051 1.00 154.77 593 ALA D C 1
ATOM 14259 O O . ALA D 1 621 ? 120.351 165.282 124.860 1.00 154.77 593 ALA D O 1
ATOM 14261 N N . SER D 1 622 ? 119.065 164.083 126.258 1.00 154.64 594 SER D N 1
ATOM 14262 C CA . SER D 1 622 ? 119.695 164.594 127.463 1.00 154.64 594 SER D CA 1
ATOM 14263 C C . SER D 1 622 ? 120.271 163.416 128.226 1.00 154.64 594 SER D C 1
ATOM 14264 O O . SER D 1 622 ? 119.637 162.360 128.319 1.00 154.64 594 SER D O 1
ATOM 14267 N N . MET D 1 623 ? 121.459 163.600 128.795 1.00 158.21 595 MET D N 1
ATOM 14268 C CA . MET D 1 623 ? 122.091 162.498 129.501 1.00 158.21 595 MET D CA 1
ATOM 14269 C C . MET D 1 623 ? 121.857 162.624 130.998 1.00 158.21 595 MET D C 1
ATOM 14270 O O . MET D 1 623 ? 121.369 161.688 131.638 1.00 158.21 595 MET D O 1
ATOM 14275 N N . MET D 1 624 ? 122.209 163.771 131.564 1.00 145.77 596 MET D N 1
ATOM 14276 C CA . MET D 1 624 ? 122.124 164.009 132.992 1.00 145.77 596 MET D CA 1
ATOM 14277 C C . MET D 1 624 ? 121.381 165.325 133.148 1.00 145.77 596 MET D C 1
ATOM 14278 O O . MET D 1 624 ? 121.600 166.267 132.381 1.00 145.77 596 MET D O 1
ATOM 14283 N N . GLU D 1 625 ? 120.507 165.396 134.139 1.00 143.18 597 GLU D N 1
ATOM 14284 C CA . GLU D 1 625 ? 119.620 166.538 134.259 1.00 143.18 597 GLU D CA 1
ATOM 14285 C C . GLU D 1 625 ? 119.931 167.331 135.516 1.00 143.18 597 GLU D C 1
ATOM 14286 O O . GLU D 1 625 ? 120.665 166.881 136.400 1.00 143.18 597 GLU D O 1
ATOM 14292 N N . ALA D 1 626 ? 119.374 168.540 135.558 1.00 133.05 598 ALA D N 1
ATOM 14293 C CA . ALA D 1 626 ? 119.558 169.438 136.689 1.00 133.05 598 ALA D CA 1
ATOM 14294 C C . ALA D 1 626 ? 118.847 168.847 137.896 1.00 133.05 598 ALA D C 1
ATOM 14295 O O . ALA D 1 626 ? 117.625 168.674 137.886 1.00 133.05 598 ALA D O 1
ATOM 14297 N N . ALA D 1 627 ? 119.613 168.532 138.934 1.00 130.77 599 ALA D N 1
ATOM 14298 C CA . ALA D 1 627 ? 119.105 167.767 140.063 1.00 130.77 599 ALA D CA 1
ATOM 14299 C C . ALA D 1 627 ? 118.242 168.655 140.958 1.00 130.77 599 ALA D C 1
ATOM 14300 O O . ALA D 1 627 ? 117.957 169.818 140.655 1.00 130.77 599 ALA D O 1
ATOM 14302 N N . SER D 1 628 ? 117.813 168.094 142.084 1.00 132.46 600 SER D N 1
ATOM 14303 C CA . SER D 1 628 ? 116.983 168.812 143.047 1.00 132.46 600 SER D CA 1
ATOM 14304 C C . SER D 1 628 ? 117.824 169.889 143.716 1.00 132.46 600 SER D C 1
ATOM 14305 O O . SER D 1 628 ? 118.689 169.597 144.546 1.00 132.46 600 SER D O 1
ATOM 14308 N N . CYS D 1 629 ? 117.595 171.137 143.325 1.00 126.96 601 CYS D N 1
ATOM 14309 C CA . CYS D 1 629 ? 118.203 172.263 144.016 1.00 126.96 601 CYS D CA 1
ATOM 14310 C C . CYS D 1 629 ? 117.589 172.345 145.405 1.00 126.96 601 CYS D C 1
ATOM 14311 O O . CYS D 1 629 ? 116.359 172.436 145.522 1.00 126.96 601 CYS D O 1
ATOM 14314 N N . PRO D 1 630 ? 118.387 172.277 146.472 1.00 124.70 602 PRO D N 1
ATOM 14315 C CA . PRO D 1 630 ? 117.808 172.146 147.807 1.00 124.70 602 PRO D CA 1
ATOM 14316 C C . PRO D 1 630 ? 117.207 173.457 148.277 1.00 124.70 602 PRO D C 1
ATOM 14317 O O . PRO D 1 630 ? 117.698 174.544 147.925 1.00 124.70 602 PRO D O 1
ATOM 14321 N N . PRO D 1 631 ? 116.125 173.407 149.064 1.00 123.46 603 PRO D N 1
ATOM 14322 C CA . PRO D 1 631 ? 115.612 174.636 149.698 1.00 123.46 603 PRO D CA 1
ATOM 14323 C C . PRO D 1 631 ? 116.569 175.248 150.707 1.00 123.46 603 PRO D C 1
ATOM 14324 O O . PRO D 1 631 ? 116.436 176.439 151.016 1.00 123.46 603 PRO D O 1
ATOM 14328 N N . ASP D 1 632 ? 117.526 174.476 151.231 1.00 111.62 604 ASP D N 1
ATOM 14329 C CA . ASP D 1 632 ? 118.603 175.056 152.024 1.00 111.62 604 ASP D CA 1
ATOM 14330 C C . ASP D 1 632 ? 119.547 175.885 151.162 1.00 111.62 604 ASP D C 1
ATOM 14331 O O . ASP D 1 632 ? 120.243 176.769 151.675 1.00 111.62 604 ASP D O 1
ATOM 14336 N N . TYR D 1 633 ? 119.577 175.626 149.854 1.00 98.29 605 TYR D N 1
ATOM 14337 C CA . TYR D 1 633 ? 120.504 176.273 148.935 1.00 98.29 605 TYR D CA 1
ATOM 14338 C C . TYR D 1 633 ? 119.772 177.399 148.213 1.00 98.29 605 TYR D C 1
ATOM 14339 O O . TYR D 1 633 ? 118.873 177.145 147.406 1.00 98.29 605 TYR D O 1
ATOM 14348 N N . VAL D 1 634 ? 120.164 178.634 148.490 1.00 87.44 606 VAL D N 1
ATOM 14349 C CA . VAL D 1 634 ? 119.782 179.784 147.676 1.00 87.44 606 VAL D CA 1
ATOM 14350 C C . VAL D 1 634 ? 120.970 180.142 146.793 1.00 87.44 606 VAL D C 1
ATOM 14351 O O . VAL D 1 634 ? 122.069 180.370 147.321 1.00 87.44 606 VAL D O 1
ATOM 14355 N N . PRO D 1 635 ? 120.814 180.137 145.472 1.00 80.93 607 PRO D N 1
ATOM 14356 C CA . PRO D 1 635 ? 121.930 180.418 144.567 1.00 80.93 607 PRO D CA 1
ATOM 14357 C C . PRO D 1 635 ? 122.415 181.848 144.719 1.00 80.93 607 PRO D C 1
ATOM 14358 O O . PRO D 1 635 ? 121.638 182.737 145.095 1.00 80.93 607 PRO D O 1
ATOM 14362 N N . PRO D 1 636 ? 123.687 182.112 144.439 1.00 73.73 608 PRO D N 1
ATOM 14363 C CA . PRO D 1 636 ? 124.209 183.466 144.612 1.00 73.73 608 PRO D CA 1
ATOM 14364 C C . PRO D 1 636 ? 123.759 184.390 143.496 1.00 73.73 608 PRO D C 1
ATOM 14365 O O . PRO D 1 636 ? 123.360 183.964 142.412 1.00 73.73 608 PRO D O 1
ATOM 14369 N N . GLU D 1 637 ? 123.811 185.679 143.795 1.00 72.20 609 GLU D N 1
ATOM 14370 C CA . GLU D 1 637 ? 123.517 186.714 142.821 1.00 72.20 609 GLU D CA 1
ATOM 14371 C C . GLU D 1 637 ? 124.839 187.223 142.268 1.00 72.20 609 GLU D C 1
ATOM 14372 O O . GLU D 1 637 ? 125.746 187.568 143.033 1.00 72.20 609 GLU D O 1
ATOM 14378 N N . ILE D 1 638 ? 124.946 187.248 140.955 1.00 66.31 610 ILE D N 1
ATOM 14379 C CA . ILE D 1 638 ? 126.088 187.826 140.261 1.00 66.31 610 ILE D CA 1
ATOM 14380 C C . ILE D 1 638 ? 125.853 189.314 140.073 1.00 66.31 610 ILE D C 1
ATOM 14381 O O . ILE D 1 638 ? 124.729 189.760 139.822 1.00 66.31 610 ILE D O 1
ATOM 14386 N N . PHE D 1 639 ? 126.925 190.082 140.199 1.00 63.93 611 PHE D N 1
ATOM 14387 C CA . PHE D 1 639 ? 126.925 191.504 139.933 1.00 63.93 611 PHE D CA 1
ATOM 14388 C C . PHE D 1 639 ? 128.217 191.849 139.214 1.00 63.93 611 PHE D C 1
ATOM 14389 O O . PHE D 1 639 ? 129.131 191.027 139.093 1.00 63.93 611 PHE D O 1
ATOM 14397 N N . HIS D 1 640 ? 128.303 193.099 138.781 1.00 63.20 612 HIS D N 1
ATOM 14398 C CA . HIS D 1 640 ? 129.536 193.669 138.274 1.00 63.20 612 HIS D CA 1
ATOM 14399 C C . HIS D 1 640 ? 129.646 195.089 138.797 1.00 63.20 612 HIS D C 1
ATOM 14400 O O . HIS D 1 640 ? 128.674 195.663 139.294 1.00 63.20 612 HIS D O 1
ATOM 14407 N N . PHE D 1 641 ? 130.834 195.666 138.654 1.00 62.64 613 PHE D N 1
ATOM 14408 C CA . PHE D 1 641 ? 131.043 197.052 139.047 1.00 62.64 613 PHE D CA 1
ATOM 14409 C C . PHE D 1 641 ? 132.281 197.592 138.356 1.00 62.64 613 PHE D C 1
ATOM 14410 O O . PHE D 1 641 ? 133.014 196.866 137.686 1.00 62.64 613 PHE D O 1
ATOM 14418 N N . HIS D 1 642 ? 132.501 198.887 138.541 1.00 63.82 614 HIS D N 1
ATOM 14419 C CA . HIS D 1 642 ? 133.624 199.597 137.955 1.00 63.82 614 HIS D CA 1
ATOM 14420 C C . HIS D 1 642 ? 134.544 200.108 139.055 1.00 63.82 614 HIS D C 1
ATOM 14421 O O . HIS D 1 642 ? 134.093 200.449 140.150 1.00 63.82 614 HIS D O 1
ATOM 14428 N N . THR D 1 643 ? 135.836 200.155 138.759 1.00 69.10 615 THR D N 1
ATOM 14429 C CA . THR D 1 643 ? 136.813 200.704 139.686 1.00 69.10 615 THR D CA 1
ATOM 14430 C C . THR D 1 643 ? 136.895 202.216 139.541 1.00 69.10 615 THR D C 1
ATOM 14431 O O . THR D 1 643 ? 136.261 202.820 138.675 1.00 69.10 615 THR D O 1
ATOM 14435 N N . ARG D 1 644 ? 137.679 202.830 140.429 1.00 71.16 616 ARG D N 1
ATOM 14436 C CA . ARG D 1 644 ? 138.038 204.233 140.260 1.00 71.16 616 ARG D CA 1
ATOM 14437 C C . ARG D 1 644 ? 138.924 204.450 139.039 1.00 71.16 616 ARG D C 1
ATOM 14438 O O . ARG D 1 644 ? 138.971 205.565 138.509 1.00 71.16 616 ARG D O 1
ATOM 14446 N N . SER D 1 645 ? 139.627 203.413 138.588 1.00 76.24 617 SER D N 1
ATOM 14447 C CA . SER D 1 645 ? 140.337 203.414 137.316 1.00 76.24 617 SER D CA 1
ATOM 14448 C C . SER D 1 645 ? 139.451 202.984 136.154 1.00 76.24 617 SER D C 1
ATOM 14449 O O . SER D 1 645 ? 139.963 202.821 135.040 1.00 76.24 617 SER D O 1
ATOM 14452 N N . ASP D 1 646 ? 138.163 202.730 136.419 1.00 75.40 618 ASP D N 1
ATOM 14453 C CA . ASP D 1 646 ? 137.115 202.409 135.448 1.00 75.40 618 ASP D CA 1
ATOM 14454 C C . ASP D 1 646 ? 137.368 201.070 134.765 1.00 75.40 618 ASP D C 1
ATOM 14455 O O . ASP D 1 646 ? 137.284 200.962 133.538 1.00 75.40 618 ASP D O 1
ATOM 14460 N N . VAL D 1 647 ? 137.678 200.047 135.555 1.00 67.51 619 VAL D N 1
ATOM 14461 C CA . VAL D 1 647 ? 137.819 198.682 135.068 1.00 67.51 619 VAL D CA 1
ATOM 14462 C C . VAL D 1 647 ? 136.696 197.855 135.676 1.00 67.51 619 VAL D C 1
ATOM 14463 O O . VAL D 1 647 ? 136.447 197.926 136.883 1.00 67.51 619 VAL D O 1
ATOM 14467 N N . ARG D 1 648 ? 136.010 197.086 134.840 1.00 63.27 620 ARG D N 1
ATOM 14468 C CA . ARG D 1 648 ? 134.853 196.326 135.290 1.00 63.27 620 ARG D CA 1
ATOM 14469 C C . ARG D 1 648 ? 135.292 195.010 135.915 1.00 63.27 620 ARG D C 1
ATOM 14470 O O . ARG D 1 648 ? 135.969 194.208 135.271 1.00 63.27 620 ARG D O 1
ATOM 14478 N N . LEU D 1 649 ? 134.935 194.802 137.173 1.00 59.67 621 LEU D N 1
ATOM 14479 C CA . LEU D 1 649 ? 135.184 193.544 137.856 1.00 59.67 621 LEU D CA 1
ATOM 14480 C C . LEU D 1 649 ? 133.847 192.884 138.141 1.00 59.67 621 LEU D C 1
ATOM 14481 O O . LEU D 1 649 ? 132.864 193.561 138.460 1.00 59.67 621 LEU D O 1
ATOM 14486 N N . TYR D 1 650 ? 133.810 191.567 138.031 1.00 61.46 622 TYR D N 1
ATOM 14487 C CA . TYR D 1 650 ? 132.606 190.826 138.356 1.00 61.46 622 TYR D CA 1
ATOM 14488 C C . TYR D 1 650 ? 132.717 190.211 139.740 1.00 61.46 622 TYR D C 1
ATOM 14489 O O . TYR D 1 650 ? 133.805 190.052 140.301 1.00 61.46 622 TYR D O 1
ATOM 14498 N N . GLY D 1 651 ? 131.560 189.890 140.302 1.00 62.02 623 GLY D N 1
ATOM 14499 C CA . GLY D 1 651 ? 131.536 189.305 141.624 1.00 62.02 623 GLY D CA 1
ATOM 14500 C C . GLY D 1 651 ? 130.239 188.581 141.878 1.00 62.02 623 GLY D C 1
ATOM 14501 O O . GLY D 1 651 ? 129.251 188.759 141.164 1.00 62.02 623 GLY D O 1
ATOM 14502 N N . MET D 1 652 ? 130.269 187.723 142.882 1.00 63.03 624 MET D N 1
ATOM 14503 C CA . MET D 1 652 ? 129.081 187.048 143.363 1.00 63.03 624 MET D CA 1
ATOM 14504 C C . MET D 1 652 ? 128.843 187.469 144.798 1.00 63.03 624 MET D C 1
ATOM 14505 O O . MET D 1 652 ? 129.749 187.938 145.494 1.00 63.03 624 MET D O 1
ATOM 14510 N N . ILE D 1 653 ? 127.629 187.205 145.252 1.00 65.52 625 ILE D N 1
ATOM 14511 C CA . ILE D 1 653 ? 127.316 187.302 146.666 1.00 65.52 625 ILE D CA 1
ATOM 14512 C C . ILE D 1 653 ? 126.259 186.257 146.980 1.00 65.52 625 ILE D C 1
ATOM 14513 O O . ILE D 1 653 ? 125.291 186.073 146.238 1.00 65.52 625 ILE D O 1
ATOM 14518 N N . TYR D 1 654 ? 126.466 185.569 148.089 1.00 67.97 626 TYR D N 1
ATOM 14519 C CA . TYR D 1 654 ? 125.457 184.739 148.714 1.00 67.97 626 TYR D CA 1
ATOM 14520 C C . TYR D 1 654 ? 124.836 185.550 149.834 1.00 67.97 626 TYR D C 1
ATOM 14521 O O . TYR D 1 654 ? 125.537 185.966 150.770 1.00 67.97 626 TYR D O 1
ATOM 14530 N N . LYS D 1 655 ? 123.531 185.785 149.715 1.00 68.99 627 LYS D N 1
ATOM 14531 C CA . LYS D 1 655 ? 122.738 186.518 150.675 1.00 68.99 627 LYS D CA 1
ATOM 14532 C C . LYS D 1 655 ? 122.472 185.658 151.903 1.00 68.99 627 LYS D C 1
ATOM 14533 O O . LYS D 1 655 ? 122.326 184.438 151.796 1.00 68.99 627 LYS D O 1
ATOM 14539 N N . PRO D 1 656 ? 122.419 186.275 153.079 1.00 71.36 628 PRO D N 1
ATOM 14540 C CA . PRO D 1 656 ? 121.991 185.551 154.277 1.00 71.36 628 PRO D CA 1
ATOM 14541 C C . PRO D 1 656 ? 120.529 185.144 154.183 1.00 71.36 628 PRO D C 1
ATOM 14542 O O . PRO D 1 656 ? 119.663 185.951 153.843 1.00 71.36 628 PRO D O 1
ATOM 14546 N N . HIS D 1 657 ? 120.273 183.868 154.452 1.00 80.58 629 HIS D N 1
ATOM 14547 C CA . HIS D 1 657 ? 118.914 183.351 154.519 1.00 80.58 629 HIS D CA 1
ATOM 14548 C C . HIS D 1 657 ? 118.131 184.013 155.646 1.00 80.58 629 HIS D C 1
ATOM 14549 O O . HIS D 1 657 ? 118.686 184.311 156.709 1.00 80.58 629 HIS D O 1
ATOM 14556 N N . ALA D 1 658 ? 116.831 184.219 155.399 1.00 92.27 630 ALA D N 1
ATOM 14557 C CA . ALA D 1 658 ? 115.897 184.912 156.298 1.00 92.27 630 ALA D CA 1
ATOM 14558 C C . ALA D 1 658 ? 116.413 186.300 156.676 1.00 92.27 630 ALA D C 1
ATOM 14559 O O . ALA D 1 658 ? 116.533 186.652 157.853 1.00 92.27 630 ALA D O 1
ATOM 14561 N N . LEU D 1 659 ? 116.757 187.074 155.647 1.00 98.35 631 LEU D N 1
ATOM 14562 C CA . LEU D 1 659 ? 117.272 188.426 155.833 1.00 98.35 631 LEU D CA 1
ATOM 14563 C C . LEU D 1 659 ? 116.228 189.343 156.460 1.00 98.35 631 LEU D C 1
ATOM 14564 O O . LEU D 1 659 ? 115.054 189.336 156.077 1.00 98.35 631 LEU D O 1
ATOM 14569 N N . GLN D 1 660 ? 116.671 190.134 157.435 1.00 106.65 632 GLN D N 1
ATOM 14570 C CA . GLN D 1 660 ? 115.881 191.215 158.015 1.00 106.65 632 GLN D CA 1
ATOM 14571 C C . GLN D 1 660 ? 116.519 192.532 157.603 1.00 106.65 632 GLN D C 1
ATOM 14572 O O . GLN D 1 660 ? 117.660 192.814 158.003 1.00 106.65 632 GLN D O 1
ATOM 14578 N N . PRO D 1 661 ? 115.863 193.326 156.748 1.00 111.80 633 PRO D N 1
ATOM 14579 C CA . PRO D 1 661 ? 116.445 194.601 156.299 1.00 111.80 633 PRO D CA 1
ATOM 14580 C C . PRO D 1 661 ? 116.695 195.568 157.447 1.00 111.80 633 PRO D C 1
ATOM 14581 O O . PRO D 1 661 ? 115.852 195.754 158.327 1.00 111.80 633 PRO D O 1
ATOM 14585 N N . GLY D 1 662 ? 117.876 196.177 157.430 1.00 109.44 634 GLY D N 1
ATOM 14586 C CA . GLY D 1 662 ? 118.322 196.983 158.547 1.00 109.44 634 GLY D CA 1
ATOM 14587 C C . GLY D 1 662 ? 119.502 196.342 159.245 1.00 109.44 634 GLY D C 1
ATOM 14588 O O . GLY D 1 662 ? 120.449 197.022 159.651 1.00 109.44 634 GLY D O 1
ATOM 14589 N N . LYS D 1 663 ? 119.444 195.021 159.391 1.00 99.59 635 LYS D N 1
ATOM 14590 C CA . LYS D 1 663 ? 120.495 194.284 160.077 1.00 99.59 635 LYS D CA 1
ATOM 14591 C C . LYS D 1 663 ? 121.732 194.164 159.196 1.00 99.59 635 LYS D C 1
ATOM 14592 O O . LYS D 1 663 ? 121.637 193.814 158.016 1.00 99.59 635 LYS D O 1
ATOM 14598 N N . LYS D 1 664 ? 122.894 194.448 159.775 1.00 89.14 636 LYS D N 1
ATOM 14599 C CA . LYS D 1 664 ? 124.168 194.398 159.068 1.00 89.14 636 LYS D CA 1
ATOM 14600 C C . LYS D 1 664 ? 124.855 193.084 159.421 1.00 89.14 636 LYS D C 1
ATOM 14601 O O . LYS D 1 664 ? 125.399 192.937 160.520 1.00 89.14 636 LYS D O 1
ATOM 14607 N N . HIS D 1 665 ? 124.850 192.143 158.487 1.00 79.71 637 HIS D N 1
ATOM 14608 C CA . HIS D 1 665 ? 125.366 190.801 158.700 1.00 79.71 637 HIS D CA 1
ATOM 14609 C C . HIS D 1 665 ? 126.882 190.803 158.562 1.00 79.71 637 HIS D C 1
ATOM 14610 O O . HIS D 1 665 ? 127.446 191.675 157.895 1.00 79.71 637 HIS D O 1
ATOM 14617 N N . PRO D 1 666 ? 127.588 189.861 159.191 1.00 70.54 638 PRO D N 1
ATOM 14618 C CA . PRO D 1 666 ? 129.037 189.802 159.001 1.00 70.54 638 PRO D CA 1
ATOM 14619 C C . PRO D 1 666 ? 129.373 189.139 157.681 1.00 70.54 638 PRO D C 1
ATOM 14620 O O . PRO D 1 666 ? 128.652 188.267 157.190 1.00 70.54 638 PRO D O 1
ATOM 14624 N N . THR D 1 667 ? 130.472 189.580 157.082 1.00 64.38 639 THR D N 1
ATOM 14625 C CA . THR D 1 667 ? 130.725 189.242 155.688 1.00 64.38 639 THR D CA 1
ATOM 14626 C C . THR D 1 667 ? 132.050 188.510 155.524 1.00 64.38 639 THR D C 1
ATOM 14627 O O . THR D 1 667 ? 133.093 188.972 155.987 1.00 64.38 639 THR D O 1
ATOM 14631 N N . VAL D 1 668 ? 131.982 187.334 154.916 1.00 56.58 640 VAL D N 1
ATOM 14632 C CA . VAL D 1 668 ? 133.149 186.550 154.548 1.00 56.58 640 VAL D CA 1
ATOM 14633 C C . VAL D 1 668 ? 133.442 186.824 153.080 1.00 56.58 640 VAL D C 1
ATOM 14634 O O . VAL D 1 668 ? 132.687 186.416 152.189 1.00 56.58 640 VAL D O 1
ATOM 14638 N N . LEU D 1 669 ? 134.500 187.580 152.837 1.00 51.87 641 LEU D N 1
ATOM 14639 C CA . LEU D 1 669 ? 135.043 187.788 151.507 1.00 51.87 641 LEU D CA 1
ATOM 14640 C C . LEU D 1 669 ? 135.873 186.566 151.162 1.00 51.87 641 LEU D C 1
ATOM 14641 O O . LEU D 1 669 ? 137.034 186.451 151.564 1.00 51.87 641 LEU D O 1
ATOM 14646 N N . PHE D 1 670 ? 135.258 185.613 150.477 1.00 51.05 642 PHE D N 1
ATOM 14647 C CA . PHE D 1 670 ? 136.022 184.491 149.973 1.00 51.05 642 PHE D CA 1
ATOM 14648 C C . PHE D 1 670 ? 136.793 185.011 148.774 1.00 51.05 642 PHE D C 1
ATOM 14649 O O . PHE D 1 670 ? 136.324 185.895 148.054 1.00 51.05 642 PHE D O 1
ATOM 14657 N N . VAL D 1 671 ? 137.972 184.450 148.529 1.00 45.89 643 VAL D N 1
ATOM 14658 C CA . VAL D 1 671 ? 138.838 184.984 147.489 1.00 45.89 643 VAL D CA 1
ATOM 14659 C C . VAL D 1 671 ? 139.779 183.887 147.030 1.00 45.89 643 VAL D C 1
ATOM 14660 O O . VAL D 1 671 ? 140.083 182.957 147.773 1.00 45.89 643 VAL D O 1
ATOM 14664 N N . TYR D 1 672 ? 140.126 183.925 145.747 1.00 50.40 644 TYR D N 1
ATOM 14665 C CA . TYR D 1 672 ? 141.349 183.321 145.258 1.00 50.40 644 TYR D CA 1
ATOM 14666 C C . TYR D 1 672 ? 142.188 184.478 144.744 1.00 50.40 644 TYR D C 1
ATOM 14667 O O . TYR D 1 672 ? 143.288 184.716 145.241 1.00 50.40 644 TYR D O 1
ATOM 14676 N N . GLY D 1 673 ? 141.670 185.218 143.768 1.00 52.00 645 GLY D N 1
ATOM 14677 C CA . GLY D 1 673 ? 142.289 186.453 143.321 1.00 52.00 645 GLY D CA 1
ATOM 14678 C C . GLY D 1 673 ? 143.433 186.308 142.338 1.00 52.00 645 GLY D C 1
ATOM 14679 O O . GLY D 1 673 ? 143.702 187.224 141.557 1.00 52.00 645 GLY D O 1
ATOM 14680 N N . GLY D 1 674 ? 144.126 185.179 142.383 1.00 49.24 646 GLY D N 1
ATOM 14681 C CA . GLY D 1 674 ? 145.250 184.929 141.515 1.00 49.24 646 GLY D CA 1
ATOM 14682 C C . GLY D 1 674 ? 144.835 184.451 140.144 1.00 49.24 646 GLY D C 1
ATOM 14683 O O . GLY D 1 674 ? 143.665 184.140 139.874 1.00 49.24 646 GLY D O 1
ATOM 14684 N N . PRO D 1 675 ? 145.816 184.383 139.247 1.00 49.65 647 PRO D N 1
ATOM 14685 C CA . PRO D 1 675 ? 145.545 183.982 137.862 1.00 49.65 647 PRO D CA 1
ATOM 14686 C C . PRO D 1 675 ? 145.178 182.510 137.746 1.00 49.65 647 PRO D C 1
ATOM 14687 O O . PRO D 1 675 ? 145.239 181.739 138.705 1.00 49.65 647 PRO D O 1
ATOM 14691 N N . GLN D 1 676 ? 144.764 182.142 136.530 1.00 52.22 648 GLN D N 1
ATOM 14692 C CA . GLN D 1 676 ? 144.330 180.816 136.077 1.00 52.22 648 GLN D CA 1
ATOM 14693 C C . GLN D 1 676 ? 143.061 180.311 136.750 1.00 52.22 648 GLN D C 1
ATOM 14694 O O . GLN D 1 676 ? 142.631 179.191 136.460 1.00 52.22 648 GLN D O 1
ATOM 14700 N N . VAL D 1 677 ? 142.437 181.091 137.631 1.00 55.19 649 VAL D N 1
ATOM 14701 C CA . VAL D 1 677 ? 141.195 180.702 138.286 1.00 55.19 649 VAL D CA 1
ATOM 14702 C C . VAL D 1 677 ? 140.238 181.880 138.213 1.00 55.19 649 VAL D C 1
ATOM 14703 O O . VAL D 1 677 ? 140.553 182.990 138.649 1.00 55.19 649 VAL D O 1
ATOM 14707 N N . GLN D 1 678 ? 139.055 181.626 137.661 1.00 59.65 650 GLN D N 1
ATOM 14708 C CA . GLN D 1 678 ? 137.982 182.611 137.634 1.00 59.65 650 GLN D CA 1
ATOM 14709 C C . GLN D 1 678 ? 136.867 182.059 138.505 1.00 59.65 650 GLN D C 1
ATOM 14710 O O . GLN D 1 678 ? 136.176 181.117 138.109 1.00 59.65 650 GLN D O 1
ATOM 14716 N N . LEU D 1 679 ? 136.712 182.634 139.696 1.00 59.39 651 LEU D N 1
ATOM 14717 C CA . LEU D 1 679 ? 135.712 182.144 140.635 1.00 59.39 651 LEU D CA 1
ATOM 14718 C C . LEU D 1 679 ? 134.311 182.532 140.189 1.00 59.39 651 LEU D C 1
ATOM 14719 O O . LEU D 1 679 ? 133.388 181.715 140.226 1.00 59.39 651 LEU D O 1
ATOM 14724 N N . VAL D 1 680 ? 134.131 183.784 139.783 1.00 60.66 652 VAL D N 1
ATOM 14725 C CA . VAL D 1 680 ? 132.810 184.301 139.450 1.00 60.66 652 VAL D CA 1
ATOM 14726 C C . VAL D 1 680 ? 132.520 184.059 137.973 1.00 60.66 652 VAL D C 1
ATOM 14727 O O . VAL D 1 680 ? 133.163 184.645 137.099 1.00 60.66 652 VAL D O 1
ATOM 14731 N N . ASN D 1 681 ? 131.545 183.197 137.700 1.00 69.42 653 ASN D N 1
ATOM 14732 C CA . ASN D 1 681 ? 130.985 183.027 136.366 1.00 69.42 653 ASN D CA 1
ATOM 14733 C C . ASN D 1 681 ? 129.590 182.440 136.515 1.00 69.42 653 ASN D C 1
ATOM 14734 O O . ASN D 1 681 ? 129.215 181.946 137.578 1.00 69.42 653 ASN D O 1
ATOM 14739 N N . ASN D 1 682 ? 128.824 182.487 135.431 1.00 74.93 654 ASN D N 1
ATOM 14740 C CA . ASN D 1 682 ? 127.427 182.071 135.488 1.00 74.93 654 ASN D CA 1
ATOM 14741 C C . ASN D 1 682 ? 127.407 180.557 135.357 1.00 74.93 654 ASN D C 1
ATOM 14742 O O . ASN D 1 682 ? 127.167 180.002 134.286 1.00 74.93 654 ASN D O 1
ATOM 14747 N N . SER D 1 683 ? 127.619 179.886 136.484 1.00 80.80 655 SER D N 1
ATOM 14748 C CA . SER D 1 683 ? 127.756 178.440 136.545 1.00 80.80 655 SER D CA 1
ATOM 14749 C C . SER D 1 683 ? 127.592 178.017 137.992 1.00 80.80 655 SER D C 1
ATOM 14750 O O . SER D 1 683 ? 127.846 178.802 138.910 1.00 80.80 655 SER D O 1
ATOM 14753 N N . PHE D 1 684 ? 127.155 176.777 138.182 1.00 91.33 656 PHE D N 1
ATOM 14754 C CA . PHE D 1 684 ? 126.734 176.325 139.500 1.00 91.33 656 PHE D CA 1
ATOM 14755 C C . PHE D 1 684 ? 127.949 176.057 140.373 1.00 91.33 656 PHE D C 1
ATOM 14756 O O . PHE D 1 684 ? 128.829 175.273 140.004 1.00 91.33 656 PHE D O 1
ATOM 14764 N N . LYS D 1 685 ? 127.996 176.703 141.529 1.00 87.49 657 LYS D N 1
ATOM 14765 C CA . LYS D 1 685 ? 129.112 176.523 142.441 1.00 87.49 657 LYS D CA 1
ATOM 14766 C C . LYS D 1 685 ? 128.828 175.533 143.557 1.00 87.49 657 LYS D C 1
ATOM 14767 O O . LYS D 1 685 ? 129.775 175.104 144.223 1.00 87.49 657 LYS D O 1
ATOM 14773 N N . GLY D 1 686 ? 127.562 175.152 143.753 1.00 94.99 658 GLY D N 1
ATOM 14774 C CA . GLY D 1 686 ? 127.103 174.243 144.796 1.00 94.99 658 GLY D CA 1
ATOM 14775 C C . GLY D 1 686 ? 127.867 172.949 145.015 1.00 94.99 658 GLY D C 1
ATOM 14776 O O . GLY D 1 686 ? 127.832 172.388 146.112 1.00 94.99 658 GLY D O 1
ATOM 14777 N N . ILE D 1 687 ? 128.557 172.461 143.985 1.00 103.24 659 ILE D N 1
ATOM 14778 C CA . ILE D 1 687 ? 129.402 171.283 144.145 1.00 103.24 659 ILE D CA 1
ATOM 14779 C C . ILE D 1 687 ? 130.660 171.629 144.931 1.00 103.24 659 ILE D C 1
ATOM 14780 O O . ILE D 1 687 ? 130.913 171.075 146.007 1.00 103.24 659 ILE D O 1
ATOM 14785 N N . LYS D 1 688 ? 131.470 172.550 144.405 1.00 95.66 660 LYS D N 1
ATOM 14786 C CA . LYS D 1 688 ? 132.717 172.912 145.069 1.00 95.66 660 LYS D CA 1
ATOM 14787 C C . LYS D 1 688 ? 132.550 173.993 146.126 1.00 95.66 660 LYS D C 1
ATOM 14788 O O . LYS D 1 688 ? 133.385 174.084 147.031 1.00 95.66 660 LYS D O 1
ATOM 14794 N N . TYR D 1 689 ? 131.506 174.811 146.041 1.00 83.12 661 TYR D N 1
ATOM 14795 C CA . TYR D 1 689 ? 131.414 175.957 146.934 1.00 83.12 661 TYR D CA 1
ATOM 14796 C C . TYR D 1 689 ? 130.147 175.843 147.769 1.00 83.12 661 TYR D C 1
ATOM 14797 O O . TYR D 1 689 ? 129.413 176.821 147.941 1.00 83.12 661 TYR D O 1
ATOM 14806 N N . LEU D 1 690 ? 129.885 174.638 148.276 1.00 82.75 662 LEU D N 1
ATOM 14807 C CA . LEU D 1 690 ? 128.751 174.399 149.163 1.00 82.75 662 LEU D CA 1
ATOM 14808 C C . LEU D 1 690 ? 128.956 175.077 150.513 1.00 82.75 662 LEU D C 1
ATOM 14809 O O . LEU D 1 690 ? 127.979 175.480 151.159 1.00 82.75 662 LEU D O 1
ATOM 14814 N N . ARG D 1 691 ? 130.213 175.161 150.967 1.00 72.44 663 ARG D N 1
ATOM 14815 C CA . ARG D 1 691 ? 130.535 175.825 152.229 1.00 72.44 663 ARG D CA 1
ATOM 14816 C C . ARG D 1 691 ? 130.090 177.287 152.240 1.00 72.44 663 ARG D C 1
ATOM 14817 O O . ARG D 1 691 ? 129.685 177.805 153.289 1.00 72.44 663 ARG D O 1
ATOM 14825 N N . LEU D 1 692 ? 130.203 177.978 151.103 1.00 68.27 664 LEU D N 1
ATOM 14826 C CA . LEU D 1 692 ? 129.717 179.352 150.993 1.00 68.27 664 LEU D CA 1
ATOM 14827 C C . LEU D 1 692 ? 128.210 179.441 151.237 1.00 68.27 664 LEU D C 1
ATOM 14828 O O . LEU D 1 692 ? 127.730 180.359 151.917 1.00 68.27 664 LEU D O 1
ATOM 14833 N N . ASN D 1 693 ? 127.456 178.460 150.744 1.00 77.36 665 ASN D N 1
ATOM 14834 C CA . ASN D 1 693 ? 126.030 178.402 151.050 1.00 77.36 665 ASN D CA 1
ATOM 14835 C C . ASN D 1 693 ? 125.769 178.051 152.510 1.00 77.36 665 ASN D C 1
ATOM 14836 O O . ASN D 1 693 ? 124.761 178.490 153.067 1.00 77.36 665 ASN D O 1
ATOM 14841 N N . THR D 1 694 ? 126.597 177.195 153.117 1.00 74.36 666 THR D N 1
ATOM 14842 C CA . THR D 1 694 ? 126.434 176.911 154.549 1.00 74.36 666 THR D CA 1
ATOM 14843 C C . THR D 1 694 ? 126.613 178.189 155.366 1.00 74.36 666 THR D C 1
ATOM 14844 O O . THR D 1 694 ? 125.877 178.436 156.332 1.00 74.36 666 THR D O 1
ATOM 14848 N N . LEU D 1 695 ? 127.645 178.969 155.023 1.00 68.19 667 LEU D N 1
ATOM 14849 C CA . LEU D 1 695 ? 127.864 180.295 155.601 1.00 68.19 667 LEU D CA 1
ATOM 14850 C C . LEU D 1 695 ? 126.617 181.162 155.464 1.00 68.19 667 LEU D C 1
ATOM 14851 O O . LEU D 1 695 ? 126.196 181.829 156.423 1.00 68.19 667 LEU D O 1
ATOM 14856 N N . ALA D 1 696 ? 126.072 181.221 154.244 1.00 72.55 668 ALA D N 1
ATOM 14857 C CA . ALA D 1 696 ? 124.825 181.943 153.998 1.00 72.55 668 ALA D CA 1
ATOM 14858 C C . ALA D 1 696 ? 123.696 181.430 154.890 1.00 72.55 668 ALA D C 1
ATOM 14859 O O . ALA D 1 696 ? 122.920 182.221 155.435 1.00 72.55 668 ALA D O 1
ATOM 14861 N N . SER D 1 697 ? 123.581 180.104 155.037 1.00 74.42 669 SER D N 1
ATOM 14862 C CA . SER D 1 697 ? 122.531 179.513 155.860 1.00 74.42 669 SER D CA 1
ATOM 14863 C C . SER D 1 697 ? 122.722 179.801 157.339 1.00 74.42 669 SER D C 1
ATOM 14864 O O . SER D 1 697 ? 121.762 179.707 158.109 1.00 74.42 669 SER D O 1
ATOM 14867 N N . LEU D 1 698 ? 123.934 180.147 157.751 1.00 73.40 670 LEU D N 1
ATOM 14868 C CA . LEU D 1 698 ? 124.119 180.645 159.103 1.00 73.40 670 LEU D CA 1
ATOM 14869 C C . LEU D 1 698 ? 123.881 182.140 159.200 1.00 73.40 670 LEU D C 1
ATOM 14870 O O . LEU D 1 698 ? 123.669 182.649 160.305 1.00 73.40 670 LEU D O 1
ATOM 14875 N N . GLY D 1 699 ? 123.917 182.852 158.079 1.00 71.67 671 GLY D N 1
ATOM 14876 C CA . GLY D 1 699 ? 123.646 184.276 158.092 1.00 71.67 671 GLY D CA 1
ATOM 14877 C C . GLY D 1 699 ? 124.812 185.139 157.685 1.00 71.67 671 GLY D C 1
ATOM 14878 O O . GLY D 1 699 ? 124.742 186.365 157.850 1.00 71.67 671 GLY D O 1
ATOM 14879 N N . TYR D 1 700 ? 125.896 184.560 157.194 1.00 67.57 672 TYR D N 1
ATOM 14880 C CA . TYR D 1 700 ? 127.026 185.343 156.728 1.00 67.57 672 TYR D CA 1
ATOM 14881 C C . TYR D 1 700 ? 126.780 185.812 155.303 1.00 67.57 672 TYR D C 1
ATOM 14882 O O . TYR D 1 700 ? 126.331 185.035 154.456 1.00 67.57 672 TYR D O 1
ATOM 14891 N N . ALA D 1 701 ? 127.055 187.087 155.048 1.00 63.79 673 ALA D N 1
ATOM 14892 C CA . ALA D 1 701 ? 127.202 187.553 153.678 1.00 63.79 673 ALA D CA 1
ATOM 14893 C C . ALA D 1 701 ? 128.432 186.878 153.100 1.00 63.79 673 ALA D C 1
ATOM 14894 O O . ALA D 1 701 ? 129.479 186.857 153.742 1.00 63.79 673 ALA D O 1
ATOM 14896 N N . VAL D 1 702 ? 128.311 186.262 151.931 1.00 61.05 674 VAL D N 1
ATOM 14897 C CA . VAL D 1 702 ? 129.481 185.704 151.258 1.00 61.05 674 VAL D CA 1
ATOM 14898 C C . VAL D 1 702 ? 129.754 186.495 149.994 1.00 61.05 674 VAL D C 1
ATOM 14899 O O . VAL D 1 702 ? 128.931 186.512 149.078 1.00 61.05 674 VAL D O 1
ATOM 14903 N N . VAL D 1 703 ? 130.913 187.136 149.933 1.00 55.95 675 VAL D N 1
ATOM 14904 C CA . VAL D 1 703 ? 131.272 187.969 148.794 1.00 55.95 675 VAL D CA 1
ATOM 14905 C C . VAL D 1 703 ? 132.416 187.290 148.059 1.00 55.95 675 VAL D C 1
ATOM 14906 O O . VAL D 1 703 ? 133.302 186.704 148.686 1.00 55.95 675 VAL D O 1
ATOM 14910 N N . VAL D 1 704 ? 132.392 187.343 146.725 1.00 55.52 676 VAL D N 1
ATOM 14911 C CA . VAL D 1 704 ? 133.447 186.758 145.899 1.00 55.52 676 VAL D CA 1
ATOM 14912 C C . VAL D 1 704 ? 133.718 187.756 144.787 1.00 55.52 676 VAL D C 1
ATOM 14913 O O . VAL D 1 704 ? 132.790 188.169 144.090 1.00 55.52 676 VAL D O 1
ATOM 14917 N N . ILE D 1 705 ? 134.970 188.164 144.627 1.00 56.57 677 ILE D N 1
ATOM 14918 C CA . ILE D 1 705 ? 135.324 189.224 143.691 1.00 56.57 677 ILE D CA 1
ATOM 14919 C C . ILE D 1 705 ? 136.440 188.740 142.779 1.00 56.57 677 ILE D C 1
ATOM 14920 O O . ILE D 1 705 ? 137.471 188.256 143.258 1.00 56.57 677 ILE D O 1
ATOM 14925 N N . ASP D 1 706 ? 136.250 188.888 141.466 1.00 56.51 678 ASP D N 1
ATOM 14926 C CA . ASP D 1 706 ? 137.330 188.651 140.513 1.00 56.51 678 ASP D CA 1
ATOM 14927 C C . ASP D 1 706 ? 137.994 189.989 140.232 1.00 56.51 678 ASP D C 1
ATOM 14928 O O . ASP D 1 706 ? 137.585 190.730 139.341 1.00 56.51 678 ASP D O 1
ATOM 14933 N N . GLY D 1 707 ? 139.020 190.317 141.010 1.00 56.45 679 GLY D N 1
ATOM 14934 C CA . GLY D 1 707 ? 139.769 191.536 140.767 1.00 56.45 679 GLY D CA 1
ATOM 14935 C C . GLY D 1 707 ? 140.614 191.459 139.512 1.00 56.45 679 GLY D C 1
ATOM 14936 O O . GLY D 1 707 ? 140.671 190.406 138.870 1.00 56.45 679 GLY D O 1
ATOM 14937 N N . ARG D 1 708 ? 141.297 192.543 139.150 1.00 59.14 680 ARG D N 1
ATOM 14938 C CA . ARG D 1 708 ? 142.106 192.499 137.945 1.00 59.14 680 ARG D CA 1
ATOM 14939 C C . ARG D 1 708 ? 143.380 191.721 138.235 1.00 59.14 680 ARG D C 1
ATOM 14940 O O . ARG D 1 708 ? 144.013 191.885 139.281 1.00 59.14 680 ARG D O 1
ATOM 14948 N N . GLY D 1 709 ? 143.720 190.837 137.308 1.00 57.34 681 GLY D N 1
ATOM 14949 C CA . GLY D 1 709 ? 144.663 189.770 137.542 1.00 57.34 681 GLY D CA 1
ATOM 14950 C C . GLY D 1 709 ? 144.060 188.381 137.487 1.00 57.34 681 GLY D C 1
ATOM 14951 O O . GLY D 1 709 ? 144.781 187.406 137.716 1.00 57.34 681 GLY D O 1
ATOM 14952 N N . SER D 1 710 ? 142.775 188.257 137.172 1.00 57.51 682 SER D N 1
ATOM 14953 C CA . SER D 1 710 ? 142.124 186.964 137.047 1.00 57.51 682 SER D CA 1
ATOM 14954 C C . SER D 1 710 ? 142.206 186.471 135.602 1.00 57.51 682 SER D C 1
ATOM 14955 O O . SER D 1 710 ? 142.579 187.208 134.688 1.00 57.51 682 SER D O 1
ATOM 14958 N N . CYS D 1 711 ? 141.852 185.206 135.397 1.00 62.36 683 CYS D N 1
ATOM 14959 C CA . CYS D 1 711 ? 141.919 184.647 134.055 1.00 62.36 683 CYS D CA 1
ATOM 14960 C C . CYS D 1 711 ? 140.642 184.941 133.273 1.00 62.36 683 CYS D C 1
ATOM 14961 O O . CYS D 1 711 ? 139.675 185.504 133.794 1.00 62.36 683 CYS D O 1
ATOM 14964 N N . GLN D 1 712 ? 140.678 184.557 131.990 1.00 65.45 684 GLN D N 1
ATOM 14965 C CA . GLN D 1 712 ? 139.551 184.598 131.049 1.00 65.45 684 GLN D CA 1
ATOM 14966 C C . GLN D 1 712 ? 139.035 186.010 130.806 1.00 65.45 684 GLN D C 1
ATOM 14967 O O . GLN D 1 712 ? 137.852 186.206 130.524 1.00 65.45 684 GLN D O 1
ATOM 14973 N N . ARG D 1 713 ? 139.911 187.007 130.912 1.00 60.38 685 ARG D N 1
ATOM 14974 C CA . ARG D 1 713 ? 139.563 188.364 130.516 1.00 60.38 685 ARG D CA 1
ATOM 14975 C C . ARG D 1 713 ? 140.718 189.069 129.815 1.00 60.38 685 ARG D C 1
ATOM 14976 O O . ARG D 1 713 ? 140.755 190.303 129.773 1.00 60.38 685 ARG D O 1
ATOM 14984 N N . GLY D 1 714 ? 141.660 188.311 129.271 1.00 57.69 686 GLY D N 1
ATOM 14985 C CA . GLY D 1 714 ? 142.730 188.867 128.473 1.00 57.69 686 GLY D CA 1
ATOM 14986 C C . GLY D 1 714 ? 143.988 189.205 129.236 1.00 57.69 686 GLY D C 1
ATOM 14987 O O . GLY D 1 714 ? 144.050 189.227 130.472 1.00 57.69 686 GLY D O 1
ATOM 14988 N N . LEU D 1 715 ? 145.015 189.517 128.444 1.00 58.84 687 LEU D N 1
ATOM 14989 C CA . LEU D 1 715 ? 146.358 189.696 128.975 1.00 58.84 687 LEU D CA 1
ATOM 14990 C C . LEU D 1 715 ? 146.484 191.003 129.741 1.00 58.84 687 LEU D C 1
ATOM 14991 O O . LEU D 1 715 ? 147.194 191.047 130.741 1.00 58.84 687 LEU D O 1
ATOM 14996 N N . ARG D 1 716 ? 145.863 192.089 129.265 1.00 59.32 688 ARG D N 1
ATOM 14997 C CA . ARG D 1 716 ? 145.985 193.359 129.978 1.00 59.32 688 ARG D CA 1
ATOM 14998 C C . ARG D 1 716 ? 145.287 193.305 131.331 1.00 59.32 688 ARG D C 1
ATOM 14999 O O . ARG D 1 716 ? 145.738 193.939 132.291 1.00 59.32 688 ARG D O 1
ATOM 15007 N N . PHE D 1 717 ? 144.184 192.562 131.414 1.00 57.87 689 PHE D N 1
ATOM 15008 C CA . PHE D 1 717 ? 143.481 192.370 132.676 1.00 57.87 689 PHE D CA 1
ATOM 15009 C C . PHE D 1 717 ? 144.300 191.518 133.632 1.00 57.87 689 PHE D C 1
ATOM 15010 O O . PHE D 1 717 ? 144.509 191.891 134.792 1.00 57.87 689 PHE D O 1
ATOM 15018 N N . GLU D 1 718 ? 144.730 190.340 133.163 1.00 57.97 690 GLU D N 1
ATOM 15019 C CA . GLU D 1 718 ? 145.590 189.456 133.947 1.00 57.97 690 GLU D CA 1
ATOM 15020 C C . GLU D 1 718 ? 146.915 190.103 134.343 1.00 57.97 690 GLU D C 1
ATOM 15021 O O . GLU D 1 718 ? 147.424 189.854 135.440 1.00 57.97 690 GLU D O 1
ATOM 15027 N N . GLY D 1 719 ? 147.489 190.932 133.479 1.00 53.45 691 GLY D N 1
ATOM 15028 C CA . GLY D 1 719 ? 148.764 191.566 133.711 1.00 53.45 691 GLY D CA 1
ATOM 15029 C C . GLY D 1 719 ? 148.833 192.735 134.652 1.00 53.45 691 GLY D C 1
ATOM 15030 O O . GLY D 1 719 ? 149.863 193.413 134.669 1.00 53.45 691 GLY D O 1
ATOM 15031 N N . ALA D 1 720 ? 147.803 193.012 135.443 1.00 51.60 692 ALA D N 1
ATOM 15032 C CA . ALA D 1 720 ? 147.989 194.043 136.450 1.00 51.60 692 ALA D CA 1
ATOM 15033 C C . ALA D 1 720 ? 148.789 193.564 137.652 1.00 51.60 692 ALA D C 1
ATOM 15034 O O . ALA D 1 720 ? 149.198 194.394 138.468 1.00 51.60 692 ALA D O 1
ATOM 15036 N N . LEU D 1 721 ? 149.069 192.265 137.750 1.00 52.47 693 LEU D N 1
ATOM 15037 C CA . LEU D 1 721 ? 149.841 191.706 138.849 1.00 52.47 693 LEU D CA 1
ATOM 15038 C C . LEU D 1 721 ? 151.309 191.484 138.516 1.00 52.47 693 LEU D C 1
ATOM 15039 O O . LEU D 1 721 ? 152.035 190.947 139.358 1.00 52.47 693 LEU D O 1
ATOM 15044 N N . LYS D 1 722 ? 151.742 191.827 137.303 1.00 52.22 694 LYS D N 1
ATOM 15045 C CA . LYS D 1 722 ? 153.131 191.682 136.881 1.00 52.22 694 LYS D CA 1
ATOM 15046 C C . LYS D 1 722 ? 154.067 192.502 137.763 1.00 52.22 694 LYS D C 1
ATOM 15047 O O . LYS D 1 722 ? 153.967 193.734 137.797 1.00 52.22 694 LYS D O 1
ATOM 15053 N N . ASN D 1 723 ? 154.930 191.802 138.512 1.00 53.07 695 ASN D N 1
ATOM 15054 C CA . ASN D 1 723 ? 155.947 192.338 139.422 1.00 53.07 695 ASN D CA 1
ATOM 15055 C C . ASN D 1 723 ? 155.353 193.054 140.631 1.00 53.07 695 ASN D C 1
ATOM 15056 O O . ASN D 1 723 ? 156.063 193.784 141.326 1.00 53.07 695 ASN D O 1
ATOM 15061 N N . GLN D 1 724 ? 154.064 192.873 140.900 1.00 54.02 696 GLN D N 1
ATOM 15062 C CA . GLN D 1 724 ? 153.404 193.525 142.027 1.00 54.02 696 GLN D CA 1
ATOM 15063 C C . GLN D 1 724 ? 152.369 192.581 142.652 1.00 54.02 696 GLN D C 1
ATOM 15064 O O . GLN D 1 724 ? 151.287 192.988 143.078 1.00 54.02 696 GLN D O 1
ATOM 15070 N N . MET D 1 725 ? 152.750 191.316 142.818 1.00 52.73 697 MET D N 1
ATOM 15071 C CA . MET D 1 725 ? 151.798 190.261 143.155 1.00 52.73 697 MET D CA 1
ATOM 15072 C C . MET D 1 725 ? 151.412 190.398 144.620 1.00 52.73 697 MET D C 1
ATOM 15073 O O . MET D 1 725 ? 152.259 190.260 145.506 1.00 52.73 697 MET D O 1
ATOM 15078 N N . GLY D 1 726 ? 150.139 190.652 144.877 1.00 55.26 698 GLY D N 1
ATOM 15079 C CA . GLY D 1 726 ? 149.673 190.962 146.204 1.00 55.26 698 GLY D CA 1
ATOM 15080 C C . GLY D 1 726 ? 149.341 192.424 146.435 1.00 55.26 698 GLY D C 1
ATOM 15081 O O . GLY D 1 726 ? 148.675 192.738 147.425 1.00 55.26 698 GLY D O 1
ATOM 15082 N N . GLN D 1 727 ? 149.802 193.324 145.560 1.00 56.58 699 GLN D N 1
ATOM 15083 C CA . GLN D 1 727 ? 149.661 194.767 145.760 1.00 56.58 699 GLN D CA 1
ATOM 15084 C C . GLN D 1 727 ? 148.423 195.395 145.124 1.00 56.58 699 GLN D C 1
ATOM 15085 O O . GLN D 1 727 ? 148.044 196.499 145.524 1.00 56.58 699 GLN D O 1
ATOM 15091 N N . VAL D 1 728 ? 147.832 194.791 144.095 1.00 57.79 700 VAL D N 1
ATOM 15092 C CA . VAL D 1 728 ? 146.729 195.435 143.379 1.00 57.79 700 VAL D CA 1
ATOM 15093 C C . VAL D 1 728 ? 145.403 194.701 143.598 1.00 57.79 700 VAL D C 1
ATOM 15094 O O . VAL D 1 728 ? 144.328 195.320 143.706 1.00 57.79 700 VAL D O 1
ATOM 15098 N N . GLU D 1 729 ? 145.489 193.375 143.709 1.00 58.04 701 GLU D N 1
ATOM 15099 C CA . GLU D 1 729 ? 144.313 192.520 143.825 1.00 58.04 701 GLU D CA 1
ATOM 15100 C C . GLU D 1 729 ? 143.547 192.794 145.114 1.00 58.04 701 GLU D C 1
ATOM 15101 O O . GLU D 1 729 ? 142.311 192.806 145.101 1.00 58.04 701 GLU D O 1
ATOM 15107 N N . ILE D 1 730 ? 144.251 192.901 146.252 1.00 55.29 702 ILE D N 1
ATOM 15108 C CA . ILE D 1 730 ? 143.565 193.161 147.520 1.00 55.29 702 ILE D CA 1
ATOM 15109 C C . ILE D 1 730 ? 142.847 194.504 147.476 1.00 55.29 702 ILE D C 1
ATOM 15110 O O . ILE D 1 730 ? 141.743 194.638 148.012 1.00 55.29 702 ILE D O 1
ATOM 15115 N N . GLU D 1 731 ? 143.414 195.480 146.767 1.00 60.50 703 GLU D N 1
ATOM 15116 C CA . GLU D 1 731 ? 142.761 196.770 146.577 1.00 60.50 703 GLU D CA 1
ATOM 15117 C C . GLU D 1 731 ? 141.469 196.616 145.783 1.00 60.50 703 GLU D C 1
ATOM 15118 O O . GLU D 1 731 ? 140.448 197.235 146.108 1.00 60.50 703 GLU D O 1
ATOM 15124 N N . ASP D 1 732 ? 141.496 195.758 144.758 1.00 59.26 704 ASP D N 1
ATOM 15125 C CA . ASP D 1 732 ? 140.277 195.444 144.012 1.00 59.26 704 ASP D CA 1
ATOM 15126 C C . ASP D 1 732 ? 139.235 194.733 144.870 1.00 59.26 704 ASP D C 1
ATOM 15127 O O . ASP D 1 732 ? 138.032 194.987 144.731 1.00 59.26 704 ASP D O 1
ATOM 15132 N N . GLN D 1 733 ? 139.675 193.879 145.795 1.00 57.42 705 GLN D N 1
ATOM 15133 C CA . GLN D 1 733 ? 138.728 193.171 146.656 1.00 57.42 705 GLN D CA 1
ATOM 15134 C C . GLN D 1 733 ? 138.092 194.120 147.665 1.00 57.42 705 GLN D C 1
ATOM 15135 O O . GLN D 1 733 ? 136.895 194.021 147.957 1.00 57.42 705 GLN D O 1
ATOM 15141 N N . VAL D 1 734 ? 138.908 194.988 148.258 1.00 61.09 706 VAL D N 1
ATOM 15142 C CA . VAL D 1 734 ? 138.434 196.046 149.149 1.00 61.09 706 VAL D CA 1
ATOM 15143 C C . VAL D 1 734 ? 137.417 196.946 148.456 1.00 61.09 706 VAL D C 1
ATOM 15144 O O . VAL D 1 734 ? 136.360 197.256 149.020 1.00 61.09 706 VAL D O 1
ATOM 15148 N N . GLU D 1 735 ? 137.741 197.410 147.243 1.00 63.69 707 GLU D N 1
ATOM 15149 C CA . GLU D 1 735 ? 136.798 198.213 146.468 1.00 63.69 707 GLU D CA 1
ATOM 15150 C C . GLU D 1 735 ? 135.506 197.463 146.160 1.00 63.69 707 GLU D C 1
ATOM 15151 O O . GLU D 1 735 ? 134.418 198.051 146.212 1.00 63.69 707 GLU D O 1
ATOM 15157 N N . GLY D 1 736 ? 135.604 196.168 145.852 1.00 63.46 708 GLY D N 1
ATOM 15158 C CA . GLY D 1 736 ? 134.405 195.362 145.677 1.00 63.46 708 GLY D CA 1
ATOM 15159 C C . GLY D 1 736 ? 133.540 195.215 146.915 1.00 63.46 708 GLY D C 1
ATOM 15160 O O . GLY D 1 736 ? 132.318 195.375 146.840 1.00 63.46 708 GLY D O 1
ATOM 15161 N N . LEU D 1 737 ? 134.169 194.988 148.076 1.00 63.76 709 LEU D N 1
ATOM 15162 C CA . LEU D 1 737 ? 133.453 195.010 149.355 1.00 63.76 709 LEU D CA 1
ATOM 15163 C C . LEU D 1 737 ? 132.770 196.346 149.595 1.00 63.76 709 LEU D C 1
ATOM 15164 O O . LEU D 1 737 ? 131.597 196.389 149.990 1.00 63.76 709 LEU D O 1
ATOM 15169 N N . GLN D 1 738 ? 133.500 197.445 149.398 1.00 66.84 710 GLN D N 1
ATOM 15170 C CA . GLN D 1 738 ? 132.940 198.749 149.718 1.00 66.84 710 GLN D CA 1
ATOM 15171 C C . GLN D 1 738 ? 131.803 199.116 148.780 1.00 66.84 710 GLN D C 1
ATOM 15172 O O . GLN D 1 738 ? 130.829 199.702 149.242 1.00 66.84 710 GLN D O 1
ATOM 15178 N N . PHE D 1 739 ? 131.860 198.682 147.511 1.00 69.87 711 PHE D N 1
ATOM 15179 C CA . PHE D 1 739 ? 130.760 198.893 146.564 1.00 69.87 711 PHE D CA 1
ATOM 15180 C C . PHE D 1 739 ? 129.519 198.100 146.974 1.00 69.87 711 PHE D C 1
ATOM 15181 O O . PHE D 1 739 ? 128.384 198.613 146.907 1.00 69.87 711 PHE D O 1
ATOM 15189 N N . VAL D 1 740 ? 129.717 196.837 147.362 1.00 70.04 712 VAL D N 1
ATOM 15190 C CA . VAL D 1 740 ? 128.615 195.950 147.730 1.00 70.04 712 VAL D CA 1
ATOM 15191 C C . VAL D 1 740 ? 127.966 196.487 149.004 1.00 70.04 712 VAL D C 1
ATOM 15192 O O . VAL D 1 740 ? 126.759 196.327 149.216 1.00 70.04 712 VAL D O 1
ATOM 15196 N N . ALA D 1 741 ? 128.765 197.111 149.873 1.00 71.82 713 ALA D N 1
ATOM 15197 C CA . ALA D 1 741 ? 128.227 197.806 151.040 1.00 71.82 713 ALA D CA 1
ATOM 15198 C C . ALA D 1 741 ? 127.204 198.886 150.660 1.00 71.82 713 ALA D C 1
ATOM 15199 O O . ALA D 1 741 ? 126.194 199.032 151.358 1.00 71.82 713 ALA D O 1
ATOM 15201 N N . GLU D 1 742 ? 127.436 199.678 149.591 1.00 73.43 714 GLU D N 1
ATOM 15202 C CA . GLU D 1 742 ? 126.384 200.655 149.278 1.00 73.43 714 GLU D CA 1
ATOM 15203 C C . GLU D 1 742 ? 125.186 199.974 148.632 1.00 73.43 714 GLU D C 1
ATOM 15204 O O . GLU D 1 742 ? 124.045 200.345 148.930 1.00 73.43 714 GLU D O 1
ATOM 15210 N N . LYS D 1 743 ? 125.422 199.065 147.669 1.00 69.55 715 LYS D N 1
ATOM 15211 C CA . LYS D 1 743 ? 124.290 198.388 147.024 1.00 69.55 715 LYS D CA 1
ATOM 15212 C C . LYS D 1 743 ? 123.425 197.612 148.014 1.00 69.55 715 LYS D C 1
ATOM 15213 O O . LYS D 1 743 ? 122.243 197.919 148.195 1.00 69.55 715 LYS D O 1
ATOM 15219 N N . TYR D 1 744 ? 123.993 196.617 148.670 1.00 72.18 716 TYR D N 1
ATOM 15220 C CA . TYR D 1 744 ? 123.239 195.777 149.584 1.00 72.18 716 TYR D CA 1
ATOM 15221 C C . TYR D 1 744 ? 123.454 196.250 151.013 1.00 72.18 716 TYR D C 1
ATOM 15222 O O . TYR D 1 744 ? 124.569 196.609 151.401 1.00 72.18 716 TYR D O 1
ATOM 15231 N N . GLY D 1 745 ? 122.379 196.243 151.791 1.00 78.74 717 GLY D N 1
ATOM 15232 C CA . GLY D 1 745 ? 122.396 196.851 153.103 1.00 78.74 717 GLY D CA 1
ATOM 15233 C C . GLY D 1 745 ? 122.653 195.903 154.252 1.00 78.74 717 GLY D C 1
ATOM 15234 O O . GLY D 1 745 ? 122.214 196.164 155.376 1.00 78.74 717 GLY D O 1
ATOM 15235 N N . PHE D 1 746 ? 123.356 194.799 153.999 1.00 77.99 718 PHE D N 1
ATOM 15236 C CA . PHE D 1 746 ? 123.563 193.801 155.041 1.00 77.99 718 PHE D CA 1
ATOM 15237 C C . PHE D 1 746 ? 125.035 193.488 155.288 1.00 77.99 718 PHE D C 1
ATOM 15238 O O . PHE D 1 746 ? 125.348 192.423 155.815 1.00 77.99 718 PHE D O 1
ATOM 15246 N N . ILE D 1 747 ? 125.950 194.371 154.911 1.00 77.78 719 ILE D N 1
ATOM 15247 C CA . ILE D 1 747 ? 127.366 194.171 155.192 1.00 77.78 719 ILE D CA 1
ATOM 15248 C C . ILE D 1 747 ? 127.791 195.097 156.318 1.00 77.78 719 ILE D C 1
ATOM 15249 O O . ILE D 1 747 ? 127.715 196.327 156.196 1.00 77.78 719 ILE D O 1
ATOM 15254 N N . ASP D 1 748 ? 128.221 194.494 157.420 1.00 81.56 720 ASP D N 1
ATOM 15255 C CA . ASP D 1 748 ? 128.847 195.216 158.515 1.00 81.56 720 ASP D CA 1
ATOM 15256 C C . ASP D 1 748 ? 130.323 195.360 158.179 1.00 81.56 720 ASP D C 1
ATOM 15257 O O . ASP D 1 748 ? 131.040 194.361 158.068 1.00 81.56 720 ASP D O 1
ATOM 15262 N N . LEU D 1 749 ? 130.775 196.598 157.987 1.00 76.87 721 LEU D N 1
ATOM 15263 C CA . LEU D 1 749 ? 132.167 196.831 157.626 1.00 76.87 721 LEU D CA 1
ATOM 15264 C C . LEU D 1 749 ? 133.105 196.564 158.792 1.00 76.87 721 LEU D C 1
ATOM 15265 O O . LEU D 1 749 ? 134.295 196.320 158.572 1.00 76.87 721 LEU D O 1
ATOM 15270 N N . SER D 1 750 ? 132.603 196.633 160.024 1.00 76.43 722 SER D N 1
ATOM 15271 C CA . SER D 1 750 ? 133.420 196.286 161.176 1.00 76.43 722 SER D CA 1
ATOM 15272 C C . SER D 1 750 ? 133.645 194.785 161.305 1.00 76.43 722 SER D C 1
ATOM 15273 O O . SER D 1 750 ? 134.668 194.378 161.860 1.00 76.43 722 SER D O 1
ATOM 15276 N N . ARG D 1 751 ? 132.748 193.954 160.775 1.00 73.84 723 ARG D N 1
ATOM 15277 C CA . ARG D 1 751 ? 132.847 192.501 160.927 1.00 73.84 723 ARG D CA 1
ATOM 15278 C C . ARG D 1 751 ? 133.064 191.889 159.551 1.00 73.84 723 ARG D C 1
ATOM 15279 O O . ARG D 1 751 ? 132.131 191.410 158.884 1.00 73.84 723 ARG D O 1
ATOM 15287 N N . VAL D 1 752 ? 134.331 191.864 159.148 1.00 64.15 724 VAL D N 1
ATOM 15288 C CA . VAL D 1 752 ? 134.712 191.417 157.823 1.00 64.15 724 VAL D CA 1
ATOM 15289 C C . VAL D 1 752 ? 135.776 190.333 157.973 1.00 64.15 724 VAL D C 1
ATOM 15290 O O . VAL D 1 752 ? 136.782 190.516 158.675 1.00 64.15 724 VAL D O 1
ATOM 15294 N N . ALA D 1 753 ? 135.548 189.208 157.315 1.00 56.00 725 ALA D N 1
ATOM 15295 C CA . ALA D 1 753 ? 136.473 188.098 157.280 1.00 56.00 725 ALA D CA 1
ATOM 15296 C C . ALA D 1 753 ? 136.988 187.977 155.866 1.00 56.00 725 ALA D C 1
ATOM 15297 O O . ALA D 1 753 ? 136.219 188.160 154.929 1.00 56.00 725 ALA D O 1
ATOM 15299 N N . ILE D 1 754 ? 138.275 187.730 155.694 1.00 49.72 726 ILE D N 1
ATOM 15300 C CA . ILE D 1 754 ? 138.804 187.457 154.365 1.00 49.72 726 ILE D CA 1
ATOM 15301 C C . ILE D 1 754 ? 139.218 186.002 154.454 1.00 49.72 726 ILE D C 1
ATOM 15302 O O . ILE D 1 754 ? 139.703 185.571 155.503 1.00 49.72 726 ILE D O 1
ATOM 15307 N N . HIS D 1 755 ? 139.008 185.223 153.402 1.00 49.95 727 HIS D N 1
ATOM 15308 C CA . HIS D 1 755 ? 139.235 183.787 153.515 1.00 49.95 727 HIS D CA 1
ATOM 15309 C C . HIS D 1 755 ? 139.500 183.221 152.138 1.00 49.95 727 HIS D C 1
ATOM 15310 O O . HIS D 1 755 ? 138.870 183.639 151.164 1.00 49.95 727 HIS D O 1
ATOM 15317 N N . GLY D 1 756 ? 140.562 182.453 152.007 1.00 44.34 728 GLY D N 1
ATOM 15318 C CA . GLY D 1 756 ? 140.858 181.836 150.738 1.00 44.34 728 GLY D CA 1
ATOM 15319 C C . GLY D 1 756 ? 141.878 180.747 150.858 1.00 44.34 728 GLY D C 1
ATOM 15320 O O . GLY D 1 756 ? 142.755 180.851 151.673 1.00 44.34 728 GLY D O 1
ATOM 15321 N N . TRP D 1 757 ? 141.812 179.727 150.019 1.00 47.22 729 TRP D N 1
ATOM 15322 C CA . TRP D 1 757 ? 142.813 178.674 150.042 1.00 47.22 729 TRP D CA 1
ATOM 15323 C C . TRP D 1 757 ? 143.887 178.951 149.007 1.00 47.22 729 TRP D C 1
ATOM 15324 O O . TRP D 1 757 ? 143.624 179.691 148.100 1.00 47.22 729 TRP D O 1
ATOM 15335 N N . SER D 1 758 ? 145.090 178.408 149.165 1.00 45.15 730 SER D N 1
ATOM 15336 C CA . SER D 1 758 ? 146.205 178.619 148.227 1.00 45.15 730 SER D CA 1
ATOM 15337 C C . SER D 1 758 ? 146.421 180.093 148.145 1.00 45.15 730 SER D C 1
ATOM 15338 O O . SER D 1 758 ? 146.834 180.706 149.084 1.00 45.15 730 SER D O 1
ATOM 15341 N N . TYR D 1 759 ? 146.158 180.672 146.998 1.00 47.07 731 TYR D N 1
ATOM 15342 C CA . TYR D 1 759 ? 146.230 182.110 146.812 1.00 47.07 731 TYR D CA 1
ATOM 15343 C C . TYR D 1 759 ? 145.180 182.812 147.697 1.00 47.07 731 TYR D C 1
ATOM 15344 O O . TYR D 1 759 ? 145.430 183.864 148.224 1.00 47.07 731 TYR D O 1
ATOM 15353 N N . GLY D 1 760 ? 144.015 182.217 147.888 1.00 46.27 732 GLY D N 1
ATOM 15354 C CA . GLY D 1 760 ? 142.957 182.782 148.707 1.00 46.27 732 GLY D CA 1
ATOM 15355 C C . GLY D 1 760 ? 143.424 182.971 150.136 1.00 46.27 732 GLY D C 1
ATOM 15356 O O . GLY D 1 760 ? 142.776 183.622 150.947 1.00 46.27 732 GLY D O 1
ATOM 15357 N N . GLY D 1 761 ? 144.480 182.263 150.473 1.00 43.32 733 GLY D N 1
ATOM 15358 C CA . GLY D 1 761 ? 145.155 182.422 151.747 1.00 43.32 733 GLY D CA 1
ATOM 15359 C C . GLY D 1 761 ? 146.308 183.407 151.707 1.00 43.32 733 GLY D C 1
ATOM 15360 O O . GLY D 1 761 ? 146.496 184.179 152.658 1.00 43.32 733 GLY D O 1
ATOM 15361 N N . PHE D 1 762 ? 147.092 183.403 150.612 1.00 43.53 734 PHE D N 1
ATOM 15362 C CA . PHE D 1 762 ? 148.105 184.448 150.426 1.00 43.53 734 PHE D CA 1
ATOM 15363 C C . PHE D 1 762 ? 147.484 185.841 150.442 1.00 43.53 734 PHE D C 1
ATOM 15364 O O . PHE D 1 762 ? 148.001 186.761 151.091 1.00 43.53 734 PHE D O 1
ATOM 15372 N N . LEU D 1 763 ? 146.355 186.003 149.763 1.00 45.07 735 LEU D N 1
ATOM 15373 C CA . LEU D 1 763 ? 145.654 187.275 149.785 1.00 45.07 735 LEU D CA 1
ATOM 15374 C C . LEU D 1 763 ? 145.026 187.576 151.131 1.00 45.07 735 LEU D C 1
ATOM 15375 O O . LEU D 1 763 ? 144.908 188.747 151.470 1.00 45.07 735 LEU D O 1
ATOM 15380 N N . SER D 1 764 ? 144.423 186.591 151.799 1.00 45.44 736 SER D N 1
ATOM 15381 C CA . SER D 1 764 ? 143.901 186.818 153.147 1.00 45.44 736 SER D CA 1
ATOM 15382 C C . SER D 1 764 ? 144.965 187.404 154.072 1.00 45.44 736 SER D C 1
ATOM 15383 O O . SER D 1 764 ? 144.706 188.356 154.819 1.00 45.44 736 SER D O 1
ATOM 15386 N N . LEU D 1 765 ? 146.199 186.914 153.948 1.00 44.09 737 LEU D N 1
ATOM 15387 C CA . LEU D 1 765 ? 147.303 187.508 154.691 1.00 44.09 737 LEU D CA 1
ATOM 15388 C C . LEU D 1 765 ? 147.729 188.884 154.177 1.00 44.09 737 LEU D C 1
ATOM 15389 O O . LEU D 1 765 ? 148.036 189.774 154.984 1.00 44.09 737 LEU D O 1
ATOM 15394 N N . MET D 1 766 ? 147.646 189.122 152.864 1.00 47.22 738 MET D N 1
ATOM 15395 C CA . MET D 1 766 ? 147.909 190.468 152.349 1.00 47.22 738 MET D CA 1
ATOM 15396 C C . MET D 1 766 ? 146.815 191.456 152.732 1.00 47.22 738 MET D C 1
ATOM 15397 O O . MET D 1 766 ? 147.088 192.644 152.954 1.00 47.22 738 MET D O 1
ATOM 15402 N N . GLY D 1 767 ? 145.575 190.977 152.762 1.00 49.14 739 GLY D N 1
ATOM 15403 C CA . GLY D 1 767 ? 144.450 191.761 153.230 1.00 49.14 739 GLY D CA 1
ATOM 15404 C C . GLY D 1 767 ? 144.625 192.183 154.667 1.00 49.14 739 GLY D C 1
ATOM 15405 O O . GLY D 1 767 ? 144.426 193.346 155.019 1.00 49.14 739 GLY D O 1
ATOM 15406 N N . LEU D 1 768 ? 145.017 191.236 155.514 1.00 47.46 740 LEU D N 1
ATOM 15407 C CA . LEU D 1 768 ? 145.209 191.546 156.914 1.00 47.46 740 LEU D CA 1
ATOM 15408 C C . LEU D 1 768 ? 146.423 192.447 157.137 1.00 47.46 740 LEU D C 1
ATOM 15409 O O . LEU D 1 768 ? 146.454 193.181 158.129 1.00 47.46 740 LEU D O 1
ATOM 15414 N N . ILE D 1 769 ? 147.413 192.430 156.242 1.00 48.48 741 ILE D N 1
ATOM 15415 C CA . ILE D 1 769 ? 148.543 193.355 156.376 1.00 48.48 741 ILE D CA 1
ATOM 15416 C C . ILE D 1 769 ? 148.191 194.759 155.917 1.00 48.48 741 ILE D C 1
ATOM 15417 O O . ILE D 1 769 ? 148.286 195.717 156.694 1.00 48.48 741 ILE D O 1
ATOM 15422 N N . HIS D 1 770 ? 147.778 194.915 154.663 1.00 49.52 742 HIS D N 1
ATOM 15423 C CA . HIS D 1 770 ? 147.629 196.265 154.149 1.00 49.52 742 HIS D CA 1
ATOM 15424 C C . HIS D 1 770 ? 146.254 196.866 154.354 1.00 49.52 742 HIS D C 1
ATOM 15425 O O . HIS D 1 770 ? 146.133 198.092 154.288 1.00 49.52 742 HIS D O 1
ATOM 15432 N N . LYS D 1 771 ? 145.241 196.075 154.698 1.00 51.77 743 LYS D N 1
ATOM 15433 C CA . LYS D 1 771 ? 143.926 196.608 155.061 1.00 51.77 743 LYS D CA 1
ATOM 15434 C C . LYS D 1 771 ? 143.462 196.002 156.385 1.00 51.77 743 LYS D C 1
ATOM 15435 O O . LYS D 1 771 ? 142.479 195.257 156.425 1.00 51.77 743 LYS D O 1
ATOM 15441 N N . PRO D 1 772 ? 144.154 196.294 157.499 1.00 54.45 744 PRO D N 1
ATOM 15442 C CA . PRO D 1 772 ? 143.684 195.747 158.781 1.00 54.45 744 PRO D CA 1
ATOM 15443 C C . PRO D 1 772 ? 142.406 196.395 159.278 1.00 54.45 744 PRO D C 1
ATOM 15444 O O . PRO D 1 772 ? 141.603 195.730 159.942 1.00 54.45 744 PRO D O 1
ATOM 15448 N N . GLN D 1 773 ? 142.198 197.681 158.981 1.00 58.26 745 GLN D N 1
ATOM 15449 C CA . GLN D 1 773 ? 140.977 198.374 159.367 1.00 58.26 745 GLN D CA 1
ATOM 15450 C C . GLN D 1 773 ? 139.767 197.888 158.585 1.00 58.26 745 GLN D C 1
ATOM 15451 O O . GLN D 1 773 ? 138.634 198.081 159.036 1.00 58.26 745 GLN D O 1
ATOM 15457 N N . VAL D 1 774 ? 139.980 197.267 157.430 1.00 54.84 746 VAL D N 1
ATOM 15458 C CA . VAL D 1 774 ? 138.881 196.709 156.653 1.00 54.84 746 VAL D CA 1
ATOM 15459 C C . VAL D 1 774 ? 138.569 195.287 157.088 1.00 54.84 746 VAL D C 1
ATOM 15460 O O . VAL D 1 774 ? 137.432 194.975 157.445 1.00 54.84 746 VAL D O 1
ATOM 15464 N N . PHE D 1 775 ? 139.578 194.420 157.094 1.00 52.81 747 PHE D N 1
ATOM 15465 C CA . PHE D 1 775 ? 139.399 192.997 157.356 1.00 52.81 747 PHE D CA 1
ATOM 15466 C C . PHE D 1 775 ? 139.586 192.725 158.842 1.00 52.81 747 PHE D C 1
ATOM 15467 O O . PHE D 1 775 ? 140.671 192.958 159.383 1.00 52.81 747 PHE D O 1
ATOM 15475 N N . LYS D 1 776 ? 138.530 192.246 159.506 1.00 55.24 748 LYS D N 1
ATOM 15476 C CA . LYS D 1 776 ? 138.663 191.925 160.923 1.00 55.24 748 LYS D CA 1
ATOM 15477 C C . LYS D 1 776 ? 139.463 190.649 161.121 1.00 55.24 748 LYS D C 1
ATOM 15478 O O . LYS D 1 776 ? 140.445 190.635 161.871 1.00 55.24 748 LYS D O 1
ATOM 15484 N N . VAL D 1 777 ? 139.080 189.565 160.441 1.00 53.13 749 VAL D N 1
ATOM 15485 C CA . VAL D 1 777 ? 139.801 188.301 160.576 1.00 53.13 749 VAL D CA 1
ATOM 15486 C C . VAL D 1 777 ? 140.264 187.833 159.200 1.00 53.13 749 VAL D C 1
ATOM 15487 O O . VAL D 1 777 ? 139.835 188.340 158.162 1.00 53.13 749 VAL D O 1
ATOM 15491 N N . ALA D 1 778 ? 141.076 186.776 159.203 1.00 49.32 750 ALA D N 1
ATOM 15492 C CA . ALA D 1 778 ? 141.634 186.247 157.962 1.00 49.32 750 ALA D CA 1
ATOM 15493 C C . ALA D 1 778 ? 141.883 184.754 158.087 1.00 49.32 750 ALA D C 1
ATOM 15494 O O . ALA D 1 778 ? 142.796 184.331 158.799 1.00 49.32 750 ALA D O 1
ATOM 15496 N N . ILE D 1 779 ? 141.049 183.965 157.413 1.00 61.68 751 ILE D N 1
ATOM 15497 C CA . ILE D 1 779 ? 141.208 182.520 157.371 1.00 61.68 751 ILE D CA 1
ATOM 15498 C C . ILE D 1 779 ? 142.001 182.184 156.111 1.00 61.68 751 ILE D C 1
ATOM 15499 O O . ILE D 1 779 ? 141.454 182.050 154.998 1.00 61.68 751 ILE D O 1
ATOM 15504 N N . ALA D 1 780 ? 143.306 182.046 156.302 1.00 45.39 752 ALA D N 1
ATOM 15505 C CA . ALA D 1 780 ? 144.263 181.831 155.233 1.00 45.39 752 ALA D CA 1
ATOM 15506 C C . ALA D 1 780 ? 144.557 180.345 155.153 1.00 45.39 752 ALA D C 1
ATOM 15507 O O . ALA D 1 780 ? 145.203 179.794 156.041 1.00 45.39 752 ALA D O 1
ATOM 15509 N N . GLY D 1 781 ? 144.121 179.684 154.072 1.00 44.43 753 GLY D N 1
ATOM 15510 C CA . GLY D 1 781 ? 144.364 178.279 153.897 1.00 44.43 753 GLY D CA 1
ATOM 15511 C C . GLY D 1 781 ? 145.500 178.109 152.912 1.00 44.43 753 GLY D C 1
ATOM 15512 O O . GLY D 1 781 ? 145.470 178.664 151.818 1.00 44.43 753 GLY D O 1
ATOM 15513 N N . ALA D 1 782 ? 146.518 177.380 153.332 1.00 38.57 754 ALA D N 1
ATOM 15514 C CA . ALA D 1 782 ? 147.707 177.009 152.574 1.00 38.57 754 ALA D CA 1
ATOM 15515 C C . ALA D 1 782 ? 148.479 178.169 151.953 1.00 38.57 754 ALA D C 1
ATOM 15516 O O . ALA D 1 782 ? 148.925 178.029 150.812 1.00 38.57 754 ALA D O 1
ATOM 15518 N N . PRO D 1 783 ? 148.741 179.268 152.666 1.00 38.52 755 PRO D N 1
ATOM 15519 C CA . PRO D 1 783 ? 149.159 180.499 151.990 1.00 38.52 755 PRO D CA 1
ATOM 15520 C C . PRO D 1 783 ? 150.578 180.441 151.451 1.00 38.52 755 PRO D C 1
ATOM 15521 O O . PRO D 1 783 ? 151.462 179.792 152.010 1.00 38.52 755 PRO D O 1
ATOM 15525 N N . VAL D 1 784 ? 150.787 181.139 150.337 1.00 40.58 756 VAL D N 1
ATOM 15526 C CA . VAL D 1 784 ? 152.129 181.280 149.787 1.00 40.58 756 VAL D CA 1
ATOM 15527 C C . VAL D 1 784 ? 152.754 182.448 150.532 1.00 40.58 756 VAL D C 1
ATOM 15528 O O . VAL D 1 784 ? 152.486 183.603 150.210 1.00 40.58 756 VAL D O 1
ATOM 15532 N N . THR D 1 785 ? 153.574 182.170 151.531 1.00 42.74 757 THR D N 1
ATOM 15533 C CA . THR D 1 785 ? 154.030 183.294 152.321 1.00 42.74 757 THR D CA 1
ATOM 15534 C C . THR D 1 785 ? 155.319 183.911 151.808 1.00 42.74 757 THR D C 1
ATOM 15535 O O . THR D 1 785 ? 155.575 185.087 152.080 1.00 42.74 757 THR D O 1
ATOM 15539 N N . VAL D 1 786 ? 156.110 183.177 151.038 1.00 44.10 758 VAL D N 1
ATOM 15540 C CA . VAL D 1 786 ? 157.354 183.705 150.499 1.00 44.10 758 VAL D CA 1
ATOM 15541 C C . VAL D 1 786 ? 157.500 183.240 149.048 1.00 44.10 758 VAL D C 1
ATOM 15542 O O . VAL D 1 786 ? 157.447 182.039 148.759 1.00 44.10 758 VAL D O 1
ATOM 15546 N N . TRP D 1 787 ? 157.559 184.202 148.125 1.00 46.35 759 TRP D N 1
ATOM 15547 C CA . TRP D 1 787 ? 157.587 183.874 146.704 1.00 46.35 759 TRP D CA 1
ATOM 15548 C C . TRP D 1 787 ? 158.943 183.337 146.270 1.00 46.35 759 TRP D C 1
ATOM 15549 O O . TRP D 1 787 ? 159.023 182.580 145.297 1.00 46.35 759 TRP D O 1
ATOM 15560 N N . MET D 1 788 ? 160.021 183.731 146.957 1.00 49.16 760 MET D N 1
ATOM 15561 C CA . MET D 1 788 ? 161.341 183.169 146.676 1.00 49.16 760 MET D CA 1
ATOM 15562 C C . MET D 1 788 ? 161.425 181.663 146.897 1.00 49.16 760 MET D C 1
ATOM 15563 O O . MET D 1 788 ? 162.320 181.022 146.342 1.00 49.16 760 MET D O 1
ATOM 15568 N N . ALA D 1 789 ? 160.532 181.082 147.695 1.00 46.02 761 ALA D N 1
ATOM 15569 C CA . ALA D 1 789 ? 160.509 179.640 147.884 1.00 46.02 761 ALA D CA 1
ATOM 15570 C C . ALA D 1 789 ? 159.652 178.904 146.869 1.00 46.02 761 ALA D C 1
ATOM 15571 O O . ALA D 1 789 ? 159.766 177.680 146.761 1.00 46.02 761 ALA D O 1
ATOM 15573 N N . TYR D 1 790 ? 158.793 179.605 146.141 1.00 45.86 762 TYR D N 1
ATOM 15574 C CA . TYR D 1 790 ? 157.888 178.954 145.211 1.00 45.86 762 TYR D CA 1
ATOM 15575 C C . TYR D 1 790 ? 158.623 178.598 143.919 1.00 45.86 762 TYR D C 1
ATOM 15576 O O . TYR D 1 790 ? 159.762 179.011 143.690 1.00 45.86 762 TYR D O 1
ATOM 15585 N N . ASP D 1 791 ? 157.973 177.794 143.080 1.00 48.77 763 ASP D N 1
ATOM 15586 C CA . ASP D 1 791 ? 158.648 177.258 141.906 1.00 48.77 763 ASP D CA 1
ATOM 15587 C C . ASP D 1 791 ? 158.817 178.310 140.816 1.00 48.77 763 ASP D C 1
ATOM 15588 O O . ASP D 1 791 ? 158.269 179.412 140.880 1.00 48.77 763 ASP D O 1
ATOM 15593 N N . THR D 1 792 ? 159.638 177.954 139.827 1.00 50.62 764 THR D N 1
ATOM 15594 C CA . THR D 1 792 ? 159.949 178.840 138.709 1.00 50.62 764 THR D CA 1
ATOM 15595 C C . THR D 1 792 ? 158.717 179.161 137.869 1.00 50.62 764 THR D C 1
ATOM 15596 O O . THR D 1 792 ? 158.375 180.332 137.697 1.00 50.62 764 THR D O 1
ATOM 15600 N N . GLY D 1 793 ? 158.067 178.118 137.327 1.00 49.30 765 GLY D N 1
ATOM 15601 C CA . GLY D 1 793 ? 156.943 178.259 136.395 1.00 49.30 765 GLY D CA 1
ATOM 15602 C C . GLY D 1 793 ? 155.867 179.250 136.797 1.00 49.30 765 GLY D C 1
ATOM 15603 O O . GLY D 1 793 ? 155.423 180.061 135.983 1.00 49.30 765 GLY D O 1
ATOM 15604 N N . TYR D 1 794 ? 155.431 179.202 138.052 1.00 45.28 766 TYR D N 1
ATOM 15605 C CA . TYR D 1 794 ? 154.475 180.206 138.501 1.00 45.28 766 TYR D CA 1
ATOM 15606 C C . TYR D 1 794 ? 155.158 181.543 138.702 1.00 45.28 766 TYR D C 1
ATOM 15607 O O . TYR D 1 794 ? 154.827 182.504 138.007 1.00 45.28 766 TYR D O 1
ATOM 15616 N N . THR D 1 795 ? 156.095 181.604 139.652 1.00 48.08 767 THR D N 1
ATOM 15617 C CA . THR D 1 795 ? 156.592 182.861 140.200 1.00 48.08 767 THR D CA 1
ATOM 15618 C C . THR D 1 795 ? 157.320 183.665 139.128 1.00 48.08 767 THR D C 1
ATOM 15619 O O . THR D 1 795 ? 157.226 184.892 139.106 1.00 48.08 767 THR D O 1
ATOM 15623 N N . GLU D 1 796 ? 158.093 182.998 138.270 1.00 52.51 768 GLU D N 1
ATOM 15624 C CA . GLU D 1 796 ? 158.929 183.703 137.303 1.00 52.51 768 GLU D CA 1
ATOM 15625 C C . GLU D 1 796 ? 158.084 184.301 136.193 1.00 52.51 768 GLU D C 1
ATOM 15626 O O . GLU D 1 796 ? 158.476 185.311 135.611 1.00 52.51 768 GLU D O 1
ATOM 15632 N N . ARG D 1 797 ? 157.088 183.552 135.720 1.00 46.67 769 ARG D N 1
ATOM 15633 C CA . ARG D 1 797 ? 156.072 184.093 134.819 1.00 46.67 769 ARG D CA 1
ATOM 15634 C C . ARG D 1 797 ? 155.585 185.487 135.226 1.00 46.67 769 ARG D C 1
ATOM 15635 O O . ARG D 1 797 ? 155.484 186.377 134.375 1.00 46.67 769 ARG D O 1
ATOM 15643 N N . TYR D 1 798 ? 155.302 185.716 136.512 1.00 47.63 770 TYR D N 1
ATOM 15644 C CA . TYR D 1 798 ? 154.739 187.010 136.888 1.00 47.63 770 TYR D CA 1
ATOM 15645 C C . TYR D 1 798 ? 155.702 187.999 137.553 1.00 47.63 770 TYR D C 1
ATOM 15646 O O . TYR D 1 798 ? 155.640 189.194 137.260 1.00 47.63 770 TYR D O 1
ATOM 15655 N N . MET D 1 799 ? 156.570 187.541 138.455 1.00 54.92 771 MET D N 1
ATOM 15656 C CA . MET D 1 799 ? 157.491 188.368 139.238 1.00 54.92 771 MET D CA 1
ATOM 15657 C C . MET D 1 799 ? 158.959 188.348 138.824 1.00 54.92 771 MET D C 1
ATOM 15658 O O . MET D 1 799 ? 159.799 188.437 139.714 1.00 54.92 771 MET D O 1
ATOM 15663 N N . ASP D 1 800 ? 159.299 188.444 137.547 1.00 58.66 772 ASP D N 1
ATOM 15664 C CA . ASP D 1 800 ? 160.264 187.557 136.861 1.00 58.66 772 ASP D CA 1
ATOM 15665 C C . ASP D 1 800 ? 161.372 186.946 137.728 1.00 58.66 772 ASP D C 1
ATOM 15666 O O . ASP D 1 800 ? 161.350 185.728 137.957 1.00 58.66 772 ASP D O 1
ATOM 15671 N N . VAL D 1 801 ? 162.335 187.695 138.260 1.00 63.02 773 VAL D N 1
ATOM 15672 C CA . VAL D 1 801 ? 163.463 187.010 138.910 1.00 63.02 773 VAL D CA 1
ATOM 15673 C C . VAL D 1 801 ? 163.791 187.735 140.215 1.00 63.02 773 VAL D C 1
ATOM 15674 O O . VAL D 1 801 ? 163.745 188.973 140.245 1.00 63.02 773 VAL D O 1
ATOM 15678 N N . PRO D 1 802 ? 164.099 187.019 141.328 1.00 62.05 774 PRO D N 1
ATOM 15679 C CA . PRO D 1 802 ? 164.474 187.706 142.575 1.00 62.05 774 PRO D CA 1
ATOM 15680 C C . PRO D 1 802 ? 165.743 188.543 142.521 1.00 62.05 774 PRO D C 1
ATOM 15681 O O . PRO D 1 802 ? 165.855 189.522 143.265 1.00 62.05 774 PRO D O 1
ATOM 15685 N N . GLU D 1 803 ? 166.706 188.191 141.665 1.00 66.79 775 GLU D N 1
ATOM 15686 C CA . GLU D 1 803 ? 167.896 189.029 141.551 1.00 66.79 775 GLU D CA 1
ATOM 15687 C C . GLU D 1 803 ? 167.589 190.306 140.779 1.00 66.79 775 GLU D C 1
ATOM 15688 O O . GLU D 1 803 ? 168.326 191.294 140.877 1.00 66.79 775 GLU D O 1
ATOM 15694 N N . ASN D 1 804 ? 166.511 190.299 139.994 1.00 67.15 776 ASN D N 1
ATOM 15695 C CA . ASN D 1 804 ? 166.094 191.497 139.278 1.00 67.15 776 ASN D CA 1
ATOM 15696 C C . ASN D 1 804 ? 164.992 192.232 140.030 1.00 67.15 776 ASN D C 1
ATOM 15697 O O . ASN D 1 804 ? 165.097 193.436 140.286 1.00 67.15 776 ASN D O 1
ATOM 15702 N N . ASN D 1 805 ? 163.928 191.519 140.387 1.00 62.48 777 ASN D N 1
ATOM 15703 C CA . ASN D 1 805 ? 162.754 192.118 141.017 1.00 62.48 777 ASN D CA 1
ATOM 15704 C C . ASN D 1 805 ? 162.811 191.920 142.534 1.00 62.48 777 ASN D C 1
ATOM 15705 O O . ASN D 1 805 ? 161.886 191.401 143.157 1.00 62.48 777 ASN D O 1
ATOM 15710 N N . GLN D 1 806 ? 163.895 192.398 143.154 1.00 63.43 778 GLN D N 1
ATOM 15711 C CA . GLN D 1 806 ? 164.007 192.163 144.592 1.00 63.43 778 GLN D CA 1
ATOM 15712 C C . GLN D 1 806 ? 163.047 193.043 145.384 1.00 63.43 778 GLN D C 1
ATOM 15713 O O . GLN D 1 806 ? 162.528 192.600 146.419 1.00 63.43 778 GLN D O 1
ATOM 15719 N N . HIS D 1 807 ? 162.787 194.262 144.892 1.00 62.38 779 HIS D N 1
ATOM 15720 C CA . HIS D 1 807 ? 161.839 195.176 145.522 1.00 62.38 779 HIS D CA 1
ATOM 15721 C C . HIS D 1 807 ? 160.443 194.571 145.558 1.00 62.38 779 HIS D C 1
ATOM 15722 O O . HIS D 1 807 ? 159.729 194.677 146.560 1.00 62.38 779 HIS D O 1
ATOM 15729 N N . GLY D 1 808 ? 160.076 193.851 144.509 1.00 58.64 780 GLY D N 1
ATOM 15730 C CA . GLY D 1 808 ? 158.738 193.325 144.437 1.00 58.64 780 GLY D CA 1
ATOM 15731 C C . GLY D 1 808 ? 158.616 191.977 145.097 1.00 58.64 780 GLY D C 1
ATOM 15732 O O . GLY D 1 808 ? 157.538 191.670 145.614 1.00 58.64 780 GLY D O 1
ATOM 15733 N N . TYR D 1 809 ? 159.699 191.188 145.134 1.00 57.23 781 TYR D N 1
ATOM 15734 C CA . TYR D 1 809 ? 159.706 189.998 145.985 1.00 57.23 781 TYR D CA 1
ATOM 15735 C C . TYR D 1 809 ? 159.525 190.365 147.449 1.00 57.23 781 TYR D C 1
ATOM 15736 O O . TYR D 1 809 ? 158.743 189.724 148.156 1.00 57.23 781 TYR D O 1
ATOM 15745 N N . GLU D 1 810 ? 160.280 191.357 147.941 1.00 58.50 782 GLU D N 1
ATOM 15746 C CA . GLU D 1 810 ? 160.111 191.736 149.342 1.00 58.50 782 GLU D CA 1
ATOM 15747 C C . GLU D 1 810 ? 158.739 192.370 149.576 1.00 58.50 782 GLU D C 1
ATOM 15748 O O . GLU D 1 810 ? 158.091 192.063 150.582 1.00 58.50 782 GLU D O 1
ATOM 15754 N N . ALA D 1 811 ? 158.284 193.256 148.678 1.00 56.72 783 ALA D N 1
ATOM 15755 C CA . ALA D 1 811 ? 157.002 193.929 148.821 1.00 56.72 783 ALA D CA 1
ATOM 15756 C C . ALA D 1 811 ? 155.801 192.995 148.784 1.00 56.72 783 ALA D C 1
ATOM 15757 O O . ALA D 1 811 ? 154.836 193.235 149.513 1.00 56.72 783 ALA D O 1
ATOM 15759 N N . GLY D 1 812 ? 155.826 191.952 147.961 1.00 54.37 784 GLY D N 1
ATOM 15760 C CA . GLY D 1 812 ? 154.715 191.033 147.916 1.00 54.37 784 GLY D CA 1
ATOM 15761 C C . GLY D 1 812 ? 154.987 189.692 148.540 1.00 54.37 784 GLY D C 1
ATOM 15762 O O . GLY D 1 812 ? 154.172 188.775 148.408 1.00 54.37 784 GLY D O 1
ATOM 15763 N N . SER D 1 813 ? 156.103 189.557 149.249 1.00 51.48 785 SER D N 1
ATOM 15764 C CA . SER D 1 813 ? 156.399 188.376 150.040 1.00 51.48 785 SER D CA 1
ATOM 15765 C C . SER D 1 813 ? 155.881 188.641 151.441 1.00 51.48 785 SER D C 1
ATOM 15766 O O . SER D 1 813 ? 156.526 189.341 152.228 1.00 51.48 785 SER D O 1
ATOM 15769 N N . VAL D 1 814 ? 154.707 188.085 151.724 1.00 47.72 786 VAL D N 1
ATOM 15770 C CA . VAL D 1 814 ? 153.911 188.466 152.886 1.00 47.72 786 VAL D CA 1
ATOM 15771 C C . VAL D 1 814 ? 154.594 188.069 154.200 1.00 47.72 786 VAL D C 1
ATOM 15772 O O . VAL D 1 814 ? 154.457 188.759 155.220 1.00 47.72 786 VAL D O 1
ATOM 15776 N N . ALA D 1 815 ? 155.408 187.013 154.176 1.00 47.19 787 ALA D N 1
ATOM 15777 C CA . ALA D 1 815 ? 156.114 186.556 155.371 1.00 47.19 787 ALA D CA 1
ATOM 15778 C C . ALA D 1 815 ? 157.187 187.525 155.854 1.00 47.19 787 ALA D C 1
ATOM 15779 O O . ALA D 1 815 ? 157.606 187.424 157.009 1.00 47.19 787 ALA D O 1
ATOM 15781 N N . LEU D 1 816 ? 157.679 188.424 155.005 1.00 49.97 788 LEU D N 1
ATOM 15782 C CA . LEU D 1 816 ? 158.592 189.466 155.454 1.00 49.97 788 LEU D CA 1
ATOM 15783 C C . LEU D 1 816 ? 157.888 190.708 155.984 1.00 49.97 788 LEU D C 1
ATOM 15784 O O . LEU D 1 816 ? 158.569 191.656 156.386 1.00 49.97 788 LEU D O 1
ATOM 15789 N N . HIS D 1 817 ? 156.558 190.734 155.995 1.00 51.59 789 HIS D N 1
ATOM 15790 C CA . HIS D 1 817 ? 155.793 191.882 156.482 1.00 51.59 789 HIS D CA 1
ATOM 15791 C C . HIS D 1 817 ? 154.910 191.522 157.665 1.00 51.59 789 HIS D C 1
ATOM 15792 O O . HIS D 1 817 ? 153.782 192.001 157.784 1.00 51.59 789 HIS D O 1
ATOM 15799 N N . VAL D 1 818 ? 155.412 190.660 158.547 1.00 47.75 790 VAL D N 1
ATOM 15800 C CA . VAL D 1 818 ? 154.644 190.186 159.693 1.00 47.75 790 VAL D CA 1
ATOM 15801 C C . VAL D 1 818 ? 154.454 191.256 160.764 1.00 47.75 790 VAL D C 1
ATOM 15802 O O . VAL D 1 818 ? 153.479 191.195 161.517 1.00 47.75 790 VAL D O 1
ATOM 15806 N N . GLU D 1 819 ? 155.424 192.164 160.946 1.00 51.77 791 GLU D N 1
ATOM 15807 C CA . GLU D 1 819 ? 155.253 193.336 161.814 1.00 51.77 791 GLU D CA 1
ATOM 15808 C C . GLU D 1 819 ? 153.957 194.123 161.582 1.00 51.77 791 GLU D C 1
ATOM 15809 O O . GLU D 1 819 ? 153.456 194.763 162.513 1.00 51.77 791 GLU D O 1
ATOM 15815 N N . LYS D 1 820 ? 153.410 194.113 160.367 1.00 49.97 792 LYS D N 1
ATOM 15816 C CA . LYS D 1 820 ? 152.152 194.798 160.104 1.00 49.97 792 LYS D CA 1
ATOM 15817 C C . LYS D 1 820 ? 150.921 193.928 160.355 1.00 49.97 792 LYS D C 1
ATOM 15818 O O . LYS D 1 820 ? 149.799 194.405 160.160 1.00 49.97 792 LYS D O 1
ATOM 15824 N N . LEU D 1 821 ? 151.089 192.679 160.777 1.00 44.10 793 LEU D N 1
ATOM 15825 C CA . LEU D 1 821 ? 149.963 191.856 161.209 1.00 44.10 793 LEU D CA 1
ATOM 15826 C C . LEU D 1 821 ? 149.461 192.353 162.558 1.00 44.10 793 LEU D C 1
ATOM 15827 O O . LEU D 1 821 ? 150.193 193.034 163.279 1.00 44.10 793 LEU D O 1
ATOM 15832 N N . PRO D 1 822 ? 148.197 192.070 162.910 1.00 43.56 794 PRO D N 1
ATOM 15833 C CA . PRO D 1 822 ? 147.631 192.663 164.126 1.00 43.56 794 PRO D CA 1
ATOM 15834 C C . PRO D 1 822 ? 148.265 192.119 165.387 1.00 43.56 794 PRO D C 1
ATOM 15835 O O . PRO D 1 822 ? 148.546 190.924 165.505 1.00 43.56 794 PRO D O 1
ATOM 15839 N N . ASN D 1 823 ? 148.477 193.020 166.337 1.00 44.53 795 ASN D N 1
ATOM 15840 C CA . ASN D 1 823 ? 148.940 192.609 167.643 1.00 44.53 795 ASN D CA 1
ATOM 15841 C C . ASN D 1 823 ? 147.852 191.906 168.428 1.00 44.53 795 ASN D C 1
ATOM 15842 O O . ASN D 1 823 ? 148.163 190.999 169.195 1.00 44.53 795 ASN D O 1
ATOM 15847 N N . GLU D 1 824 ? 146.598 192.262 168.219 1.00 41.51 796 GLU D N 1
ATOM 15848 C CA . GLU D 1 824 ? 145.520 191.628 168.955 1.00 41.51 796 GLU D CA 1
ATOM 15849 C C . GLU D 1 824 ? 145.247 190.222 168.419 1.00 41.51 796 GLU D C 1
ATOM 15850 O O . GLU D 1 824 ? 145.436 189.957 167.231 1.00 41.51 796 GLU D O 1
ATOM 15856 N N . PRO D 1 825 ? 144.822 189.304 169.279 1.00 42.85 797 PRO D N 1
ATOM 15857 C CA . PRO D 1 825 ? 144.598 187.918 168.860 1.00 42.85 797 PRO D CA 1
ATOM 15858 C C . PRO D 1 825 ? 143.248 187.703 168.187 1.00 42.85 797 PRO D C 1
ATOM 15859 O O . PRO D 1 825 ? 142.460 188.627 167.998 1.00 42.85 797 PRO D O 1
ATOM 15863 N N . ASN D 1 826 ? 143.030 186.441 167.798 1.00 50.10 798 ASN D N 1
ATOM 15864 C CA . ASN D 1 826 ? 141.812 185.909 167.182 1.00 50.10 798 ASN D CA 1
ATOM 15865 C C . ASN D 1 826 ? 141.495 186.553 165.837 1.00 50.10 798 ASN D C 1
ATOM 15866 O O . ASN D 1 826 ? 140.343 186.531 165.395 1.00 50.10 798 ASN D O 1
ATOM 15871 N N . ARG D 1 827 ? 142.492 187.117 165.160 1.00 51.75 799 ARG D N 1
ATOM 15872 C CA . ARG D 1 827 ? 142.284 187.757 163.871 1.00 51.75 799 ARG D CA 1
ATOM 15873 C C . ARG D 1 827 ? 142.886 186.980 162.714 1.00 51.75 799 ARG D C 1
ATOM 15874 O O . ARG D 1 827 ? 142.653 187.343 161.559 1.00 51.75 799 ARG D O 1
ATOM 15882 N N . LEU D 1 828 ? 143.619 185.907 162.975 1.00 61.68 800 LEU D N 1
ATOM 15883 C CA . LEU D 1 828 ? 144.371 185.260 161.910 1.00 61.68 800 LEU D CA 1
ATOM 15884 C C . LEU D 1 828 ? 144.382 183.763 162.147 1.00 61.68 800 LEU D C 1
ATOM 15885 O O . LEU D 1 828 ? 144.917 183.312 163.161 1.00 61.68 800 LEU D O 1
ATOM 15890 N N . LEU D 1 829 ? 143.783 183.006 161.232 1.00 61.68 801 LEU D N 1
ATOM 15891 C CA . LEU D 1 829 ? 143.758 181.553 161.319 1.00 61.68 801 LEU D CA 1
ATOM 15892 C C . LEU D 1 829 ? 144.481 181.007 160.098 1.00 61.68 801 LEU D C 1
ATOM 15893 O O . LEU D 1 829 ? 144.004 181.167 158.972 1.00 61.68 801 LEU D O 1
ATOM 15898 N N . ILE D 1 830 ? 145.595 180.322 160.325 1.00 61.68 802 ILE D N 1
ATOM 15899 C CA . ILE D 1 830 ? 146.399 179.715 159.270 1.00 61.68 802 ILE D CA 1
ATOM 15900 C C . ILE D 1 830 ? 146.091 178.230 159.176 1.00 61.68 802 ILE D C 1
ATOM 15901 O O . ILE D 1 830 ? 146.211 177.507 160.166 1.00 61.68 802 ILE D O 1
ATOM 15906 N N . LEU D 1 831 ? 145.657 177.775 158.012 1.00 43.31 803 LEU D N 1
ATOM 15907 C CA . LEU D 1 831 ? 145.360 176.371 157.769 1.00 43.31 803 LEU D CA 1
ATOM 15908 C C . LEU D 1 831 ? 146.397 175.860 156.788 1.00 43.31 803 LEU D C 1
ATOM 15909 O O . LEU D 1 831 ? 146.751 176.570 155.843 1.00 43.31 803 LEU D O 1
ATOM 15914 N N . HIS D 1 832 ? 146.879 174.634 156.991 1.00 40.62 804 HIS D N 1
ATOM 15915 C CA . HIS D 1 832 ? 147.843 174.134 156.020 1.00 40.62 804 HIS D CA 1
ATOM 15916 C C . HIS D 1 832 ? 147.862 172.615 156.047 1.00 40.62 804 HIS D C 1
ATOM 15917 O O . HIS D 1 832 ? 147.860 172.004 157.120 1.00 40.62 804 HIS D O 1
ATOM 15924 N N . GLY D 1 833 ? 147.824 172.011 154.865 1.00 43.45 805 GLY D N 1
ATOM 15925 C CA . GLY D 1 833 ? 148.059 170.588 154.752 1.00 43.45 805 GLY D CA 1
ATOM 15926 C C . GLY D 1 833 ? 149.536 170.267 154.827 1.00 43.45 805 GLY D C 1
ATOM 15927 O O . GLY D 1 833 ? 150.336 170.814 154.066 1.00 43.45 805 GLY D O 1
ATOM 15928 N N . PHE D 1 834 ? 149.893 169.369 155.747 1.00 42.47 806 PHE D N 1
ATOM 15929 C CA . PHE D 1 834 ? 151.288 169.090 156.079 1.00 42.47 806 PHE D CA 1
ATOM 15930 C C . PHE D 1 834 ? 152.056 168.456 154.929 1.00 42.47 806 PHE D C 1
ATOM 15931 O O . PHE D 1 834 ? 153.271 168.653 154.815 1.00 42.47 806 PHE D O 1
ATOM 15939 N N . LEU D 1 835 ? 151.376 167.712 154.062 1.00 47.16 807 LEU D N 1
ATOM 15940 C CA . LEU D 1 835 ? 152.023 166.971 152.990 1.00 47.16 807 LEU D CA 1
ATOM 15941 C C . LEU D 1 835 ? 152.050 167.752 151.690 1.00 47.16 807 LEU D C 1
ATOM 15942 O O . LEU D 1 835 ? 152.043 167.148 150.615 1.00 47.16 807 LEU D O 1
ATOM 15947 N N . ASP D 1 836 ? 152.058 169.080 151.753 1.00 54.98 808 ASP D N 1
ATOM 15948 C CA . ASP D 1 836 ? 151.793 169.850 150.546 1.00 54.98 808 ASP D CA 1
ATOM 15949 C C . ASP D 1 836 ? 153.069 169.948 149.720 1.00 54.98 808 ASP D C 1
ATOM 15950 O O . ASP D 1 836 ? 154.047 170.568 150.148 1.00 54.98 808 ASP D O 1
ATOM 15955 N N . GLU D 1 837 ? 153.054 169.345 148.536 1.00 59.24 809 GLU D N 1
ATOM 15956 C CA . GLU D 1 837 ? 154.177 169.437 147.607 1.00 59.24 809 GLU D CA 1
ATOM 15957 C C . GLU D 1 837 ? 154.180 170.751 146.828 1.00 59.24 809 GLU D C 1
ATOM 15958 O O . GLU D 1 837 ? 155.193 171.095 146.209 1.00 59.24 809 GLU D O 1
ATOM 15964 N N . ASN D 1 838 ? 153.060 171.481 146.806 1.00 54.16 810 ASN D N 1
ATOM 15965 C CA . ASN D 1 838 ? 152.923 172.638 145.910 1.00 54.16 810 ASN D CA 1
ATOM 15966 C C . ASN D 1 838 ? 153.301 173.925 146.642 1.00 54.16 810 ASN D C 1
ATOM 15967 O O . ASN D 1 838 ? 154.333 174.532 146.348 1.00 54.16 810 ASN D O 1
ATOM 15972 N N . VAL D 1 839 ? 152.490 174.328 147.617 1.00 46.47 811 VAL D N 1
ATOM 15973 C CA . VAL D 1 839 ? 152.807 175.491 148.472 1.00 46.47 811 VAL D CA 1
ATOM 15974 C C . VAL D 1 839 ? 153.270 174.883 149.788 1.00 46.47 811 VAL D C 1
ATOM 15975 O O . VAL D 1 839 ? 152.476 174.575 150.683 1.00 46.47 811 VAL D O 1
ATOM 15979 N N . HIS D 1 840 ? 154.576 174.622 149.871 1.00 49.68 812 HIS D N 1
ATOM 15980 C CA . HIS D 1 840 ? 155.134 173.755 150.905 1.00 49.68 812 HIS D CA 1
ATOM 15981 C C . HIS D 1 840 ? 154.887 174.275 152.303 1.00 49.68 812 HIS D C 1
ATOM 15982 O O . HIS D 1 840 ? 154.580 175.452 152.514 1.00 49.68 812 HIS D O 1
ATOM 15989 N N . PHE D 1 841 ? 154.976 173.350 153.253 1.00 39.86 813 PHE D N 1
ATOM 15990 C CA . PHE D 1 841 ? 154.835 173.706 154.650 1.00 39.86 813 PHE D CA 1
ATOM 15991 C C . PHE D 1 841 ? 155.866 174.712 155.118 1.00 39.86 813 PHE D C 1
ATOM 15992 O O . PHE D 1 841 ? 155.613 175.400 156.100 1.00 39.86 813 PHE D O 1
ATOM 16000 N N . PHE D 1 842 ? 157.007 174.828 154.433 1.00 40.21 814 PHE D N 1
ATOM 16001 C CA . PHE D 1 842 ? 157.942 175.925 154.660 1.00 40.21 814 PHE D CA 1
ATOM 16002 C C . PHE D 1 842 ? 157.255 177.283 154.623 1.00 40.21 814 PHE D C 1
ATOM 16003 O O . PHE D 1 842 ? 157.638 178.167 155.378 1.00 40.21 814 PHE D O 1
ATOM 16011 N N . HIS D 1 843 ? 156.278 177.477 153.738 1.00 38.16 815 HIS D N 1
ATOM 16012 C CA . HIS D 1 843 ? 155.618 178.775 153.641 1.00 38.16 815 HIS D CA 1
ATOM 16013 C C . HIS D 1 843 ? 154.862 179.130 154.922 1.00 38.16 815 HIS D C 1
ATOM 16014 O O . HIS D 1 843 ? 155.104 180.186 155.525 1.00 38.16 815 HIS D O 1
ATOM 16021 N N . THR D 1 844 ? 153.991 178.229 155.384 1.00 36.60 816 THR D N 1
ATOM 16022 C CA . THR D 1 844 ? 153.328 178.387 156.678 1.00 36.60 816 THR D CA 1
ATOM 16023 C C . THR D 1 844 ? 154.325 178.418 157.833 1.00 36.60 816 THR D C 1
ATOM 16024 O O . THR D 1 844 ? 154.189 179.222 158.756 1.00 36.60 816 THR D O 1
ATOM 16028 N N . ASN D 1 845 ? 155.344 177.562 157.777 1.00 38.73 817 ASN D N 1
ATOM 16029 C CA . ASN D 1 845 ? 156.388 177.489 158.791 1.00 38.73 817 ASN D CA 1
ATOM 16030 C C . ASN D 1 845 ? 157.176 178.782 158.908 1.00 38.73 817 ASN D C 1
ATOM 16031 O O . ASN D 1 845 ? 157.447 179.246 160.013 1.00 38.73 817 ASN D O 1
ATOM 16036 N N . PHE D 1 846 ? 157.543 179.381 157.780 1.00 38.46 818 PHE D N 1
ATOM 16037 C CA . PHE D 1 846 ? 158.281 180.633 157.783 1.00 38.46 818 PHE D CA 1
ATOM 16038 C C . PHE D 1 846 ? 157.389 181.769 158.230 1.00 38.46 818 PHE D C 1
ATOM 16039 O O . PHE D 1 846 ? 157.861 182.701 158.890 1.00 38.46 818 PHE D O 1
ATOM 16047 N N . LEU D 1 847 ? 156.095 181.682 157.917 1.00 37.98 819 LEU D N 1
ATOM 16048 C CA . LEU D 1 847 ? 155.155 182.675 158.414 1.00 37.98 819 LEU D CA 1
ATOM 16049 C C . LEU D 1 847 ? 155.066 182.602 159.928 1.00 37.98 819 LEU D C 1
ATOM 16050 O O . LEU D 1 847 ? 155.128 183.628 160.607 1.00 37.98 819 LEU D O 1
ATOM 16055 N N . VAL D 1 848 ? 154.833 181.400 160.458 1.00 37.58 820 VAL D N 1
ATOM 16056 C CA . VAL D 1 848 ? 154.747 181.185 161.899 1.00 37.58 820 VAL D CA 1
ATOM 16057 C C . VAL D 1 848 ? 156.048 181.570 162.595 1.00 37.58 820 VAL D C 1
ATOM 16058 O O . VAL D 1 848 ? 156.026 182.214 163.645 1.00 37.58 820 VAL D O 1
ATOM 16062 N N . SER D 1 849 ? 157.190 181.262 161.969 1.00 36.74 821 SER D N 1
ATOM 16063 C CA . SER D 1 849 ? 158.513 181.700 162.416 1.00 36.74 821 SER D CA 1
ATOM 16064 C C . SER D 1 849 ? 158.595 183.210 162.571 1.00 36.74 821 SER D C 1
ATOM 16065 O O . SER D 1 849 ? 159.010 183.726 163.615 1.00 36.74 821 SER D O 1
ATOM 16068 N N . GLN D 1 850 ? 158.185 183.933 161.538 1.00 39.87 822 GLN D N 1
ATOM 16069 C CA . GLN D 1 850 ? 158.300 185.379 161.568 1.00 39.87 822 GLN D CA 1
ATOM 16070 C C . GLN D 1 850 ? 157.221 186.025 162.434 1.00 39.87 822 GLN D C 1
ATOM 16071 O O . GLN D 1 850 ? 157.465 187.088 163.007 1.00 39.87 822 GLN D O 1
ATOM 16077 N N . LEU D 1 851 ? 156.068 185.368 162.605 1.00 38.94 823 LEU D N 1
ATOM 16078 C CA . LEU D 1 851 ? 155.074 185.818 163.579 1.00 38.94 823 LEU D CA 1
ATOM 16079 C C . LEU D 1 851 ? 155.609 185.728 164.999 1.00 38.94 823 LEU D C 1
ATOM 16080 O O . LEU D 1 851 ? 155.415 186.643 165.804 1.00 38.94 823 LEU D O 1
ATOM 16085 N N . ILE D 1 852 ? 156.228 184.597 165.334 1.00 37.27 824 ILE D N 1
ATOM 16086 C CA . ILE D 1 852 ? 156.897 184.420 166.622 1.00 37.27 824 ILE D CA 1
ATOM 16087 C C . ILE D 1 852 ? 157.989 185.466 166.825 1.00 37.27 824 ILE D C 1
ATOM 16088 O O . ILE D 1 852 ? 158.096 186.075 167.896 1.00 37.27 824 ILE D O 1
ATOM 16093 N N . ARG D 1 853 ? 158.812 185.694 165.799 1.00 40.36 825 ARG D N 1
ATOM 16094 C CA . ARG D 1 853 ? 159.916 186.642 165.929 1.00 40.36 825 ARG D CA 1
ATOM 16095 C C . ARG D 1 853 ? 159.420 188.083 166.041 1.00 40.36 825 ARG D C 1
ATOM 16096 O O . ARG D 1 853 ? 160.041 188.898 166.734 1.00 40.36 825 ARG D O 1
ATOM 16104 N N . ALA D 1 854 ? 158.272 188.398 165.452 1.00 39.43 826 ALA D N 1
ATOM 16105 C CA . ALA D 1 854 ? 157.694 189.728 165.573 1.00 39.43 826 ALA D CA 1
ATOM 16106 C C . ALA D 1 854 ? 156.713 189.833 166.730 1.00 39.43 826 ALA D C 1
ATOM 16107 O O . ALA D 1 854 ? 156.186 190.920 166.982 1.00 39.43 826 ALA D O 1
ATOM 16109 N N . GLY D 1 855 ? 156.463 188.735 167.435 1.00 42.33 827 GLY D N 1
ATOM 16110 C CA . GLY D 1 855 ? 155.610 188.736 168.604 1.00 42.33 827 GLY D CA 1
ATOM 16111 C C . GLY D 1 855 ? 154.142 188.889 168.280 1.00 42.33 827 GLY D C 1
ATOM 16112 O O . GLY D 1 855 ? 153.432 189.633 168.958 1.00 42.33 827 GLY D O 1
ATOM 16113 N N . LYS D 1 856 ? 153.665 188.180 167.262 1.00 40.14 828 LYS D N 1
ATOM 16114 C CA . LYS D 1 856 ? 152.286 188.342 166.845 1.00 40.14 828 LYS D CA 1
ATOM 16115 C C . LYS D 1 856 ? 151.509 187.042 167.013 1.00 40.14 828 LYS D C 1
ATOM 16116 O O . LYS D 1 856 ? 152.046 185.961 166.760 1.00 40.14 828 LYS D O 1
ATOM 16122 N N . PRO D 1 857 ? 150.256 187.115 167.449 1.00 41.09 829 PRO D N 1
ATOM 16123 C CA . PRO D 1 857 ? 149.458 185.903 167.643 1.00 41.09 829 PRO D CA 1
ATOM 16124 C C . PRO D 1 857 ? 148.992 185.313 166.326 1.00 41.09 829 PRO D C 1
ATOM 16125 O O . PRO D 1 857 ? 148.996 185.958 165.278 1.00 41.09 829 PRO D O 1
ATOM 16129 N N . TYR D 1 858 ? 148.559 184.058 166.412 1.00 38.48 830 TYR D N 1
ATOM 16130 C CA . TYR D 1 858 ? 148.004 183.314 165.291 1.00 38.48 830 TYR D CA 1
ATOM 16131 C C . TYR D 1 858 ? 147.275 182.104 165.844 1.00 38.48 830 TYR D C 1
ATOM 16132 O O . TYR D 1 858 ? 147.666 181.554 166.873 1.00 38.48 830 TYR D O 1
ATOM 16141 N N . GLN D 1 859 ? 146.224 181.685 165.160 1.00 61.68 831 GLN D N 1
ATOM 16142 C CA . GLN D 1 859 ? 145.748 180.327 165.327 1.00 61.68 831 GLN D CA 1
ATOM 16143 C C . GLN D 1 859 ? 146.210 179.525 164.127 1.00 61.68 831 GLN D C 1
ATOM 16144 O O . GLN D 1 859 ? 146.508 180.074 163.068 1.00 61.68 831 GLN D O 1
ATOM 16150 N N . LEU D 1 860 ? 146.250 178.211 164.292 1.00 49.22 832 LEU D N 1
ATOM 16151 C CA . LEU D 1 860 ? 146.811 177.371 163.251 1.00 49.22 832 LEU D CA 1
ATOM 16152 C C . LEU D 1 860 ? 146.131 176.014 163.285 1.00 49.22 832 LEU D C 1
ATOM 16153 O O . LEU D 1 860 ? 145.745 175.517 164.345 1.00 49.22 832 LEU D O 1
ATOM 16158 N N . GLN D 1 861 ? 145.976 175.428 162.107 1.00 61.68 833 GLN D N 1
ATOM 16159 C CA . GLN D 1 861 ? 145.329 174.140 161.927 1.00 61.68 833 GLN D CA 1
ATOM 16160 C C . GLN D 1 861 ? 146.137 173.357 160.913 1.00 61.68 833 GLN D C 1
ATOM 16161 O O . GLN D 1 861 ? 146.581 173.890 159.888 1.00 61.68 833 GLN D O 1
ATOM 16167 N N . ILE D 1 862 ? 146.329 172.090 161.228 1.00 41.86 834 ILE D N 1
ATOM 16168 C CA . ILE D 1 862 ? 147.132 171.202 160.422 1.00 41.86 834 ILE D CA 1
ATOM 16169 C C . ILE D 1 862 ? 146.212 170.182 159.786 1.00 41.86 834 ILE D C 1
ATOM 16170 O O . ILE D 1 862 ? 145.210 169.771 160.377 1.00 41.86 834 ILE D O 1
ATOM 16175 N N . TYR D 1 863 ? 146.549 169.774 158.567 1.00 45.22 835 TYR D N 1
ATOM 16176 C CA . TYR D 1 863 ? 145.927 168.613 157.940 1.00 45.22 835 TYR D CA 1
ATOM 16177 C C . TYR D 1 863 ? 147.028 167.608 157.645 1.00 45.22 835 TYR D C 1
ATOM 16178 O O . TYR D 1 863 ? 147.737 167.726 156.637 1.00 45.22 835 TYR D O 1
ATOM 16187 N N . PRO D 1 864 ? 147.251 166.651 158.547 1.00 41.04 836 PRO D N 1
ATOM 16188 C CA . PRO D 1 864 ? 148.398 165.748 158.412 1.00 41.04 836 PRO D CA 1
ATOM 16189 C C . PRO D 1 864 ? 148.290 164.797 157.244 1.00 41.04 836 PRO D C 1
ATOM 16190 O O . PRO D 1 864 ? 149.311 164.264 156.800 1.00 41.04 836 PRO D O 1
ATOM 16194 N N . ASN D 1 865 ? 147.079 164.527 156.765 1.00 44.73 837 ASN D N 1
ATOM 16195 C CA . ASN D 1 865 ? 146.867 163.573 155.690 1.00 44.73 837 ASN D CA 1
ATOM 16196 C C . ASN D 1 865 ? 146.469 164.230 154.378 1.00 44.73 837 ASN D C 1
ATOM 16197 O O . ASN D 1 865 ? 146.180 163.521 153.410 1.00 44.73 837 ASN D O 1
ATOM 16202 N N . GLU D 1 866 ? 146.460 165.556 154.306 1.00 51.25 838 GLU D N 1
ATOM 16203 C CA . GLU D 1 866 ? 146.016 166.254 153.111 1.00 51.25 838 GLU D CA 1
ATOM 16204 C C . GLU D 1 866 ? 147.156 166.980 152.432 1.00 51.25 838 GLU D C 1
ATOM 16205 O O . GLU D 1 866 ? 147.962 167.652 153.080 1.00 51.25 838 GLU D O 1
ATOM 16211 N N . ARG D 1 867 ? 147.209 166.831 151.115 1.00 57.62 839 ARG D N 1
ATOM 16212 C CA . ARG D 1 867 ? 148.291 167.409 150.346 1.00 57.62 839 ARG D CA 1
ATOM 16213 C C . ARG D 1 867 ? 147.981 168.872 150.070 1.00 57.62 839 ARG D C 1
ATOM 16214 O O . ARG D 1 867 ? 148.520 169.732 150.759 1.00 57.62 839 ARG D O 1
ATOM 16222 N N . HIS D 1 868 ? 147.026 169.183 149.193 1.00 52.66 840 HIS D N 1
ATOM 16223 C CA . HIS D 1 868 ? 146.781 170.601 148.948 1.00 52.66 840 HIS D CA 1
ATOM 16224 C C . HIS D 1 868 ? 145.358 171.039 149.221 1.00 52.66 840 HIS D C 1
ATOM 16225 O O . HIS D 1 868 ? 145.122 171.973 149.993 1.00 52.66 840 HIS D O 1
ATOM 16232 N N . SER D 1 869 ? 144.408 170.381 148.581 1.00 53.39 841 SER D N 1
ATOM 16233 C CA . SER D 1 869 ? 143.008 170.591 148.879 1.00 53.39 841 SER D CA 1
ATOM 16234 C C . SER D 1 869 ? 142.576 169.547 149.886 1.00 53.39 841 SER D C 1
ATOM 16235 O O . SER D 1 869 ? 143.232 168.519 150.050 1.00 53.39 841 SER D O 1
ATOM 16238 N N . ILE D 1 870 ? 141.508 169.848 150.612 1.00 53.61 842 ILE D N 1
ATOM 16239 C CA . ILE D 1 870 ? 140.969 168.882 151.558 1.00 53.61 842 ILE D CA 1
ATOM 16240 C C . ILE D 1 870 ? 140.201 167.824 150.768 1.00 53.61 842 ILE D C 1
ATOM 16241 O O . ILE D 1 870 ? 139.130 168.105 150.226 1.00 53.61 842 ILE D O 1
ATOM 16246 N N . ARG D 1 871 ? 140.747 166.609 150.686 1.00 65.55 843 ARG D N 1
ATOM 16247 C CA . ARG D 1 871 ? 140.095 165.559 149.907 1.00 65.55 843 ARG D CA 1
ATOM 16248 C C . ARG D 1 871 ? 139.196 164.649 150.738 1.00 65.55 843 ARG D C 1
ATOM 16249 O O . ARG D 1 871 ? 138.105 164.291 150.282 1.00 65.55 843 ARG D O 1
ATOM 16257 N N . CYS D 1 872 ? 139.642 164.249 151.927 1.00 62.63 844 CYS D N 1
ATOM 16258 C CA . CYS D 1 872 ? 138.879 163.310 152.747 1.00 62.63 844 CYS D CA 1
ATOM 16259 C C . CYS D 1 872 ? 137.617 163.981 153.273 1.00 62.63 844 CYS D C 1
ATOM 16260 O O . CYS D 1 872 ? 137.666 165.154 153.653 1.00 62.63 844 CYS D O 1
ATOM 16263 N N . PRO D 1 873 ? 136.464 163.302 153.242 1.00 64.58 845 PRO D N 1
ATOM 16264 C CA . PRO D 1 873 ? 135.237 163.913 153.781 1.00 64.58 845 PRO D CA 1
ATOM 16265 C C . PRO D 1 873 ? 135.289 164.216 155.270 1.00 64.58 845 PRO D C 1
ATOM 16266 O O . PRO D 1 873 ? 134.707 165.219 155.694 1.00 64.58 845 PRO D O 1
ATOM 16270 N N . GLU D 1 874 ? 135.932 163.360 156.074 1.00 61.23 846 GLU D N 1
ATOM 16271 C CA . GLU D 1 874 ? 136.112 163.640 157.500 1.00 61.23 846 GLU D CA 1
ATOM 16272 C C . GLU D 1 874 ? 136.901 164.924 157.714 1.00 61.23 846 GLU D C 1
ATOM 16273 O O . GLU D 1 874 ? 136.533 165.772 158.537 1.00 61.23 846 GLU D O 1
ATOM 16279 N N . SER D 1 875 ? 137.989 165.081 156.963 1.00 57.57 847 SER D N 1
ATOM 16280 C CA . SER D 1 875 ? 138.808 166.284 157.040 1.00 57.57 847 SER D CA 1
ATOM 16281 C C . SER D 1 875 ? 138.072 167.507 156.517 1.00 57.57 847 SER D C 1
ATOM 16282 O O . SER D 1 875 ? 138.275 168.610 157.026 1.00 57.57 847 SER D O 1
ATOM 16285 N N . GLY D 1 876 ? 137.242 167.346 155.486 1.00 61.92 848 GLY D N 1
ATOM 16286 C CA . GLY D 1 876 ? 136.445 168.472 155.027 1.00 61.92 848 GLY D CA 1
ATOM 16287 C C . GLY D 1 876 ? 135.389 168.871 156.037 1.00 61.92 848 GLY D C 1
ATOM 16288 O O . GLY D 1 876 ? 135.091 170.059 156.196 1.00 61.92 848 GLY D O 1
ATOM 16289 N N . GLU D 1 877 ? 134.802 167.888 156.722 1.00 66.63 849 GLU D N 1
ATOM 16290 C CA . GLU D 1 877 ? 133.830 168.189 157.764 1.00 66.63 849 GLU D CA 1
ATOM 16291 C C . GLU D 1 877 ? 134.505 168.914 158.922 1.00 66.63 849 GLU D C 1
ATOM 16292 O O . GLU D 1 877 ? 133.958 169.886 159.452 1.00 66.63 849 GLU D O 1
ATOM 16298 N N . HIS D 1 878 ? 135.735 168.502 159.262 1.00 56.67 850 HIS D N 1
ATOM 16299 C CA . HIS D 1 878 ? 136.509 169.199 160.288 1.00 56.67 850 HIS D CA 1
ATOM 16300 C C . HIS D 1 878 ? 136.850 170.611 159.837 1.00 56.67 850 HIS D C 1
ATOM 16301 O O . HIS D 1 878 ? 136.767 171.551 160.632 1.00 56.67 850 HIS D O 1
ATOM 16308 N N . TYR D 1 879 ? 137.295 170.753 158.585 1.00 56.79 851 TYR D N 1
ATOM 16309 C CA . TYR D 1 879 ? 137.602 172.047 157.986 1.00 56.79 851 TYR D CA 1
ATOM 16310 C C . TYR D 1 879 ? 136.448 173.020 158.065 1.00 56.79 851 TYR D C 1
ATOM 16311 O O . TYR D 1 879 ? 136.610 174.168 158.500 1.00 56.79 851 TYR D O 1
ATOM 16320 N N . GLU D 1 880 ? 135.257 172.544 157.731 1.00 67.21 852 GLU D N 1
ATOM 16321 C CA . GLU D 1 880 ? 134.119 173.438 157.703 1.00 67.21 852 GLU D CA 1
ATOM 16322 C C . GLU D 1 880 ? 133.649 173.766 159.110 1.00 67.21 852 GLU D C 1
ATOM 16323 O O . GLU D 1 880 ? 133.292 174.915 159.376 1.00 67.21 852 GLU D O 1
ATOM 16329 N N . VAL D 1 881 ? 133.644 172.788 160.022 1.00 63.44 853 VAL D N 1
ATOM 16330 C CA . VAL D 1 881 ? 133.225 173.087 161.389 1.00 63.44 853 VAL D CA 1
ATOM 16331 C C . VAL D 1 881 ? 134.235 173.994 162.102 1.00 63.44 853 VAL D C 1
ATOM 16332 O O . VAL D 1 881 ? 133.844 174.875 162.878 1.00 63.44 853 VAL D O 1
ATOM 16336 N N . THR D 1 882 ? 135.529 173.872 161.772 1.00 57.56 854 THR D N 1
ATOM 16337 C CA . THR D 1 882 ? 136.541 174.797 162.281 1.00 57.56 854 THR D CA 1
ATOM 16338 C C . THR D 1 882 ? 136.337 176.200 161.731 1.00 57.56 854 THR D C 1
ATOM 16339 O O . THR D 1 882 ? 136.470 177.190 162.463 1.00 57.56 854 THR D O 1
ATOM 16343 N N . LEU D 1 883 ? 135.925 176.294 160.466 1.00 57.21 855 LEU D N 1
ATOM 16344 C CA . LEU D 1 883 ? 135.689 177.593 159.846 1.00 57.21 855 LEU D CA 1
ATOM 16345 C C . LEU D 1 883 ? 134.473 178.272 160.460 1.00 57.21 855 LEU D C 1
ATOM 16346 O O . LEU D 1 883 ? 134.520 179.465 160.793 1.00 57.21 855 LEU D O 1
ATOM 16351 N N . LEU D 1 884 ? 133.397 177.506 160.650 1.00 60.13 856 LEU D N 1
ATOM 16352 C CA . LEU D 1 884 ? 132.186 178.023 161.275 1.00 60.13 856 LEU D CA 1
ATOM 16353 C C . LEU D 1 884 ? 132.437 178.449 162.715 1.00 60.13 856 LEU D C 1
ATOM 16354 O O . LEU D 1 884 ? 131.942 179.496 163.139 1.00 60.13 856 LEU D O 1
ATOM 16359 N N . HIS D 1 885 ? 133.169 177.636 163.487 1.00 55.49 857 HIS D N 1
ATOM 16360 C CA . HIS D 1 885 ? 133.503 178.002 164.862 1.00 55.49 857 HIS D CA 1
ATOM 16361 C C . HIS D 1 885 ? 134.324 179.282 164.914 1.00 55.49 857 HIS D C 1
ATOM 16362 O O . HIS D 1 885 ? 134.066 180.153 165.755 1.00 55.49 857 HIS D O 1
ATOM 16369 N N . PHE D 1 886 ? 135.355 179.381 164.066 1.00 50.24 858 PHE D N 1
ATOM 16370 C CA . PHE D 1 886 ? 136.216 180.559 164.059 1.00 50.24 858 PHE D CA 1
ATOM 16371 C C . PHE D 1 886 ? 135.431 181.816 163.726 1.00 50.24 858 PHE D C 1
ATOM 16372 O O . PHE D 1 886 ? 135.634 182.864 164.350 1.00 50.24 858 PHE D O 1
ATOM 16380 N N . LEU D 1 887 ? 134.527 181.732 162.746 1.00 58.13 859 LEU D N 1
ATOM 16381 C CA . LEU D 1 887 ? 133.705 182.894 162.426 1.00 58.13 859 LEU D CA 1
ATOM 16382 C C . LEU D 1 887 ? 132.708 183.222 163.535 1.00 58.13 859 LEU D C 1
ATOM 16383 O O . LEU D 1 887 ? 132.516 184.401 163.852 1.00 58.13 859 LEU D O 1
ATOM 16388 N N . GLN D 1 888 ? 131.971 182.218 164.037 1.00 67.15 860 GLN D N 1
ATOM 16389 C CA . GLN D 1 888 ? 131.054 182.411 165.165 1.00 67.15 860 GLN D CA 1
ATOM 16390 C C . GLN D 1 888 ? 131.707 183.123 166.343 1.00 67.15 860 GLN D C 1
ATOM 16391 O O . GLN D 1 888 ? 131.152 184.077 166.896 1.00 67.15 860 GLN D O 1
ATOM 16397 N N . GLU D 1 889 ? 132.895 182.672 166.736 1.00 62.47 861 GLU D N 1
ATOM 16398 C CA . GLU D 1 889 ? 133.478 183.213 167.952 1.00 62.47 861 GLU D CA 1
ATOM 16399 C C . GLU D 1 889 ? 134.216 184.518 167.700 1.00 62.47 861 GLU D C 1
ATOM 16400 O O . GLU D 1 889 ? 134.057 185.475 168.464 1.00 62.47 861 GLU D O 1
ATOM 16406 N N . TYR D 1 890 ? 135.020 184.593 166.639 1.00 53.06 862 TYR D N 1
ATOM 16407 C CA . TYR D 1 890 ? 135.970 185.687 166.519 1.00 53.06 862 TYR D CA 1
ATOM 16408 C C . TYR D 1 890 ? 135.669 186.671 165.401 1.00 53.06 862 TYR D C 1
ATOM 16409 O O . TYR D 1 890 ? 136.328 187.712 165.334 1.00 53.06 862 TYR D O 1
ATOM 16418 N N . LEU D 1 891 ? 134.721 186.378 164.519 1.00 58.42 863 LEU D N 1
ATOM 16419 C CA . LEU D 1 891 ? 134.234 187.405 163.604 1.00 58.42 863 LEU D CA 1
ATOM 16420 C C . LEU D 1 891 ? 133.035 188.121 164.215 1.00 58.42 863 LEU D C 1
ATOM 16421 O O . LEU D 1 891 ? 131.939 187.563 164.292 1.00 58.42 863 LEU D O 1
#